Protein 4GWQ (pdb70)

InterPro domains:
  IPR019404 Mediator complex, subunit Med11 [PF10280] (7-108)

Structure (mmCIF, N/CA/C/O backbone):
data_4GWQ
#
_entry.id   4GWQ
#
_cell.length_a   142.449
_cell.length_b   142.449
_cell.length_c   305.641
_cell.angle_alpha   90.00
_cell.angle_beta   90.00
_cell.angle_gamma   120.00
#
_symmetry.space_group_name_H-M   'P 32 2 1'
#
loop_
_entity.id
_entity.type
_entity.pdbx_description
1 polymer 'Mediator of RNA polymerase II transcription subunit 11'
2 polymer 'Mediator of RNA polymerase II transcription subunit 17'
3 polymer 'Mediator of RNA polymerase II transcription subunit 8'
4 polymer 'Mediator of RNA polymerase II transcription subunit 22'
5 polymer 'Mediator of RNA polymerase II transcription subunit 18'
6 polymer 'Mediator of RNA polymerase II transcription subunit 20'
7 polymer 'Mediator of RNA polymerase II transcription subunit 6'
8 polymer 'DNA-directed RNA polymerase II subunit RPB1'
#
loop_
_atom_site.group_PDB
_atom_site.id
_atom_site.type_symbol
_atom_site.label_atom_id
_atom_site.label_alt_id
_atom_site.label_comp_id
_atom_site.label_asym_id
_atom_site.label_entity_id
_atom_site.label_seq_id
_atom_site.pdbx_PDB_ins_code
_atom_site.Cartn_x
_atom_site.Cartn_y
_atom_site.Cartn_z
_atom_site.occupancy
_atom_site.B_iso_or_equiv
_atom_site.auth_seq_id
_atom_site.auth_comp_id
_atom_site.auth_asym_id
_atom_site.auth_atom_id
_atom_site.pdbx_PDB_model_num
ATOM 1 N N . PRO A 1 4 ? -23.629 20.628 62.948 1.00 177.73 4 PRO A N 1
ATOM 2 C CA . PRO A 1 4 ? -24.982 20.971 63.390 1.00 178.99 4 PRO A CA 1
ATOM 3 C C . PRO A 1 4 ? -25.953 19.770 63.368 1.00 197.59 4 PRO A C 1
ATOM 4 O O . PRO A 1 4 ? -25.717 18.806 62.620 1.00 244.06 4 PRO A O 1
ATOM 6 N N . TYR A 1 5 ? -27.042 19.841 64.141 1.00 189.10 5 TYR A N 1
ATOM 7 C CA . TYR A 1 5 ? -28.037 18.742 64.228 1.00 220.83 5 TYR A CA 1
ATOM 8 C C . TYR A 1 5 ? -29.093 18.627 63.073 1.00 237.87 5 TYR A C 1
ATOM 9 O O . TYR A 1 5 ? -29.789 17.611 62.932 1.00 237.95 5 TYR A O 1
ATOM 11 N N . ILE A 1 6 ? -29.203 19.672 62.265 1.00 218.78 6 ILE A N 1
ATOM 12 C CA . ILE A 1 6 ? -30.102 19.661 61.114 1.00 172.81 6 ILE A CA 1
ATOM 13 C C . ILE A 1 6 ? -29.561 18.791 59.974 1.00 182.89 6 ILE A C 1
ATOM 14 O O . ILE A 1 6 ? -30.326 18.350 59.112 1.00 175.55 6 ILE A O 1
ATOM 16 N N . GLN A 1 7 ? -28.240 18.552 59.971 1.00 216.58 7 GLN A N 1
ATOM 17 C CA . GLN A 1 7 ? -27.572 17.680 58.980 1.00 207.34 7 GLN A CA 1
ATOM 18 C C . GLN A 1 7 ? -28.248 16.313 58.909 1.00 224.46 7 GLN A C 1
ATOM 19 O O . GLN A 1 7 ? -28.118 15.596 57.907 1.00 208.79 7 GLN A O 1
ATOM 21 N N . GLU A 1 8 ? -28.964 15.976 59.989 1.00 241.08 8 GLU A N 1
ATOM 22 C CA . GLU A 1 8 ? -29.891 14.848 60.031 1.00 245.11 8 GLU A CA 1
ATOM 23 C C . GLU A 1 8 ? -31.070 15.059 59.060 1.00 242.94 8 GLU A C 1
ATOM 24 O O . GLU A 1 8 ? -31.289 14.231 58.170 1.00 255.70 8 GLU A O 1
ATOM 26 N N . ARG A 1 9 ? -31.809 16.162 59.219 1.00 218.62 9 ARG A N 1
ATOM 27 C CA . ARG A 1 9 ? -32.933 16.488 58.323 1.00 201.52 9 ARG A CA 1
ATOM 28 C C . ARG A 1 9 ? -32.482 16.621 56.864 1.00 200.46 9 ARG A C 1
ATOM 29 O O . ARG A 1 9 ? -33.241 16.299 55.949 1.00 204.92 9 ARG A O 1
ATOM 31 N N . LEU A 1 10 ? -31.245 17.086 56.670 1.00 210.02 10 LEU A N 1
ATOM 32 C CA . LEU A 1 10 ? -30.600 17.186 55.346 1.00 203.35 10 LEU A CA 1
ATOM 33 C C . LEU A 1 10 ? -30.377 15.832 54.667 1.00 190.25 10 LEU A C 1
ATOM 34 O O . LEU A 1 10 ? -30.548 15.686 53.445 1.00 172.73 10 LEU A O 1
ATOM 36 N N . LYS A 1 11 ? -29.975 14.857 55.476 1.00 193.46 11 LYS A N 1
ATOM 37 C CA . LYS A 1 11 ? -29.776 13.486 55.024 1.00 210.88 11 LYS A CA 1
ATOM 38 C C . LYS A 1 11 ? -31.112 12.735 54.782 1.00 233.12 11 LYS A C 1
ATOM 39 O O . LYS A 1 11 ? -31.169 11.785 53.989 1.00 230.49 11 LYS A O 1
ATOM 41 N N . SER A 1 12 ? -32.171 13.172 55.468 1.00 246.65 12 SER A N 1
ATOM 42 C CA . SER A 1 12 ? -33.524 12.624 55.281 1.00 223.15 12 SER A CA 1
ATOM 43 C C . SER A 1 12 ? -34.080 13.020 53.922 1.00 190.49 12 SER A C 1
ATOM 44 O O . SER A 1 12 ? -34.792 12.255 53.290 1.00 164.00 12 SER A O 1
ATOM 46 N N . LEU A 1 13 ? -33.746 14.231 53.491 1.00 191.98 13 LEU A N 1
ATOM 47 C CA . LEU A 1 13 ? -34.090 14.713 52.167 1.00 209.95 13 LEU A CA 1
ATOM 48 C C . LEU A 1 13 ? -33.185 14.102 51.073 1.00 235.71 13 LEU A C 1
ATOM 49 O O . LEU A 1 13 ? -33.690 13.733 50.011 1.00 269.22 13 LEU A O 1
ATOM 51 N N . ASN A 1 14 ? -31.872 13.987 51.320 1.00 231.94 14 ASN A N 1
ATOM 52 C CA . ASN A 1 14 ? -30.941 13.370 50.334 1.00 208.17 14 ASN A CA 1
ATOM 53 C C . ASN A 1 14 ? -31.262 11.894 50.073 1.00 217.73 14 ASN A C 1
ATOM 54 O O . ASN A 1 14 ? -30.985 11.370 48.991 1.00 200.96 14 ASN A O 1
ATOM 56 N N . ASP A 1 15 ? -31.839 11.247 51.089 1.00 235.61 15 ASP A N 1
ATOM 57 C CA . ASP A 1 15 ? -32.395 9.895 50.991 1.00 230.50 15 ASP A CA 1
ATOM 58 C C . ASP A 1 15 ? -33.735 9.878 50.238 1.00 227.31 15 ASP A C 1
ATOM 59 O O . ASP A 1 15 ? -34.011 8.936 49.496 1.00 211.57 15 ASP A O 1
ATOM 61 N N . ILE A 1 16 ? -34.567 10.908 50.432 1.00 221.65 16 ILE A N 1
ATOM 62 C CA . ILE A 1 16 ? -35.808 11.081 49.646 1.00 198.44 16 ILE A CA 1
ATOM 63 C C . ILE A 1 16 ? -35.426 11.254 48.185 1.00 210.33 16 ILE A C 1
ATOM 64 O O . ILE A 1 16 ? -36.165 10.839 47.294 1.00 226.56 16 ILE A O 1
ATOM 66 N N . GLU A 1 17 ? -34.253 11.855 47.956 1.00 240.05 17 GLU A N 1
ATOM 67 C CA . GLU A 1 17 ? -33.647 11.980 46.622 1.00 265.22 17 GLU A CA 1
ATOM 68 C C . GLU A 1 17 ? -33.328 10.613 46.010 1.00 255.22 17 GLU A C 1
ATOM 69 O O . GLU A 1 17 ? -33.588 10.394 44.831 1.00 210.58 17 GLU A O 1
ATOM 71 N N . THR A 1 18 ? -32.769 9.705 46.813 1.00 250.76 18 THR A N 1
ATOM 72 C CA . THR A 1 18 ? -32.535 8.321 46.388 1.00 228.33 18 THR A CA 1
ATOM 73 C C . THR A 1 18 ? -33.853 7.586 46.127 1.00 216.96 18 THR A C 1
ATOM 74 O O . THR A 1 18 ? -33.919 6.716 45.254 1.00 198.63 18 THR A O 1
ATOM 76 N N . GLN A 1 19 ? -34.895 7.951 46.879 1.00 237.81 19 GLN A N 1
ATOM 77 C CA . GLN A 1 19 ? -36.257 7.443 46.662 1.00 246.28 19 GLN A CA 1
ATOM 78 C C . GLN A 1 19 ? -36.802 7.838 45.274 1.00 237.78 19 GLN A C 1
ATOM 79 O O . GLN A 1 19 ? -37.413 7.015 44.588 1.00 266.25 19 GLN A O 1
ATOM 81 N N . LEU A 1 20 ? -36.564 9.087 44.865 1.00 194.65 20 LEU A N 1
ATOM 82 C CA . LEU A 1 20 ? -36.962 9.565 43.542 1.00 150.70 20 LEU A CA 1
ATOM 83 C C . LEU A 1 20 ? -36.208 8.837 42.408 1.00 147.49 20 LEU A C 1
ATOM 84 O O . LEU A 1 20 ? -36.805 8.535 41.368 1.00 144.09 20 LEU A O 1
ATOM 86 N N . CYS A 1 21 ? -34.920 8.541 42.628 1.00 149.92 21 CYS A N 1
ATOM 87 C CA . CYS A 1 21 ? -34.066 7.781 41.669 1.00 165.75 21 CYS A CA 1
ATOM 88 C C . CYS A 1 21 ? -34.471 6.315 41.563 1.00 165.13 21 CYS A C 1
ATOM 89 O O . CYS A 1 21 ? -34.015 5.578 40.660 1.00 139.22 21 CYS A O 1
ATOM 91 N N . SER A 1 22 ? -35.296 5.922 42.538 1.00 178.42 22 SER A N 1
ATOM 92 C CA . SER A 1 22 ? -35.986 4.638 42.580 1.00 191.43 22 SER A CA 1
ATOM 93 C C . SER A 1 22 ? -37.297 4.704 41.816 1.00 198.50 22 SER A C 1
ATOM 94 O O . SER A 1 22 ? -37.689 3.707 41.205 1.00 244.77 22 SER A O 1
ATOM 96 N N . MET A 1 23 ? -37.979 5.857 41.853 1.00 192.97 23 MET A N 1
ATOM 97 C CA . MET A 1 23 ? -39.230 6.042 41.089 1.00 180.53 23 MET A CA 1
ATOM 98 C C . MET A 1 23 ? -38.927 5.739 39.631 1.00 176.71 23 MET A C 1
ATOM 99 O O . MET A 1 23 ? -39.718 5.054 38.943 1.00 156.20 23 MET A O 1
ATOM 101 N N . LEU A 1 24 ? -37.751 6.233 39.208 1.00 178.47 24 LEU A N 1
ATOM 102 C CA . LEU A 1 24 ? -37.176 6.014 37.885 1.00 171.78 24 LEU A CA 1
ATOM 103 C C . LEU A 1 24 ? -36.763 4.564 37.702 1.00 187.34 24 LEU A C 1
ATOM 104 O O . LEU A 1 24 ? -37.310 3.865 36.834 1.00 176.46 24 LEU A O 1
ATOM 106 N N . GLN A 1 25 ? -35.812 4.110 38.525 1.00 218.74 25 GLN A N 1
ATOM 107 C CA . GLN A 1 25 ? -35.322 2.730 38.452 1.00 233.90 25 GLN A CA 1
ATOM 108 C C . GLN A 1 25 ? -36.464 1.691 38.383 1.00 245.98 25 GLN A C 1
ATOM 109 O O . GLN A 1 25 ? -36.401 0.759 37.576 1.00 239.06 25 GLN A O 1
ATOM 111 N N . GLU A 1 26 ? -37.506 1.871 39.203 1.00 260.55 26 GLU A N 1
ATOM 112 C CA . GLU A 1 26 ? -38.640 0.933 39.259 1.00 242.59 26 GLU A CA 1
ATOM 113 C C . GLU A 1 26 ? -39.535 1.010 38.026 1.00 212.61 26 GLU A C 1
ATOM 114 O O . GLU A 1 26 ? -39.837 -0.024 37.422 1.00 251.47 26 GLU A O 1
ATOM 116 N N . ALA A 1 27 ? -39.959 2.213 37.644 1.00 158.54 27 ALA A N 1
ATOM 117 C CA . ALA A 1 27 ? -40.856 2.328 36.501 1.00 162.76 27 ALA A CA 1
ATOM 118 C C . ALA A 1 27 ? -40.168 1.905 35.181 1.00 162.49 27 ALA A C 1
ATOM 119 O O . ALA A 1 27 ? -40.824 1.680 34.152 1.00 171.78 27 ALA A O 1
ATOM 121 N N . SER A 1 28 ? -38.845 1.773 35.235 1.00 156.70 28 SER A N 1
ATOM 122 C CA . SER A 1 28 ? -38.047 1.343 34.084 1.00 177.87 28 SER A CA 1
ATOM 123 C C . SER A 1 28 ? -38.304 -0.120 33.770 1.00 196.21 28 SER A C 1
ATOM 124 O O . SER A 1 28 ? -38.360 -0.520 32.599 1.00 186.81 28 SER A O 1
ATOM 126 N N . GLN A 1 29 ? -38.434 -0.907 34.839 1.00 244.52 29 GLN A N 1
ATOM 127 C CA . GLN A 1 29 ? -38.886 -2.297 34.765 1.00 264.19 29 GLN A CA 1
ATOM 128 C C . GLN A 1 29 ? -40.316 -2.339 34.244 1.00 238.50 29 GLN A C 1
ATOM 129 O O . GLN A 1 29 ? -40.630 -3.148 33.365 1.00 253.47 29 GLN A O 1
ATOM 131 N N . VAL A 1 30 ? -41.170 -1.456 34.770 1.00 197.10 30 VAL A N 1
ATOM 132 C CA . VAL A 1 30 ? -42.561 -1.363 34.317 1.00 182.89 30 VAL A CA 1
ATOM 133 C C . VAL A 1 30 ? -42.630 -1.211 32.792 1.00 176.77 30 VAL A C 1
ATOM 134 O O . VAL A 1 30 ? -43.467 -1.840 32.136 1.00 167.94 30 VAL A O 1
ATOM 136 N N . THR A 1 31 ? -41.728 -0.389 32.250 1.00 170.32 31 THR A N 1
ATOM 137 C CA . THR A 1 31 ? -41.532 -0.244 30.809 1.00 163.83 31 THR A CA 1
ATOM 138 C C . THR A 1 31 ? -41.220 -1.581 30.085 1.00 183.19 31 THR A C 1
ATOM 139 O O . THR A 1 31 ? -41.981 -2.012 29.216 1.00 187.91 31 THR A O 1
ATOM 141 N N . PHE A 1 32 ? -40.121 -2.242 30.455 1.00 209.23 32 PHE A N 1
ATOM 142 C CA . PHE A 1 32 ? -39.699 -3.505 29.805 1.00 208.05 32 PHE A CA 1
ATOM 143 C C . PHE A 1 32 ? -40.603 -4.711 30.088 1.00 200.18 32 PHE A C 1
ATOM 144 O O . PHE A 1 32 ? -40.711 -5.609 29.249 1.00 179.73 32 PHE A O 1
ATOM 146 N N . ILE A 1 33 ? -41.233 -4.717 31.268 1.00 194.36 33 ILE A N 1
ATOM 147 C CA . ILE A 1 33 ? -42.146 -5.783 31.688 1.00 183.11 33 ILE A CA 1
ATOM 148 C C . ILE A 1 33 ? -43.491 -5.715 30.978 1.00 212.06 33 ILE A C 1
ATOM 149 O O . ILE A 1 33 ? -44.051 -6.758 30.619 1.00 258.27 33 ILE A O 1
ATOM 151 N N . PHE A 1 34 ? -44.028 -4.507 30.785 1.00 215.51 34 PHE A N 1
ATOM 152 C CA . PHE A 1 34 ? -45.242 -4.352 29.968 1.00 212.28 34 PHE A CA 1
ATOM 153 C C . PHE A 1 34 ? -44.927 -4.667 28.501 1.00 196.09 34 PHE A C 1
ATOM 154 O O . PHE A 1 34 ? -45.835 -4.952 27.710 1.00 159.28 34 PHE A O 1
ATOM 156 N N . GLY A 1 35 ? -43.630 -4.607 28.170 1.00 190.99 35 GLY A N 1
ATOM 157 C CA . GLY A 1 35 ? -43.073 -5.095 26.908 1.00 182.98 35 GLY A CA 1
ATOM 158 C C . GLY A 1 35 ? -43.349 -6.573 26.675 1.00 186.56 35 GLY A C 1
ATOM 159 O O . GLY A 1 35 ? -43.854 -6.962 25.628 1.00 190.08 35 GLY A O 1
ATOM 160 N N . GLU A 1 36 ? -43.027 -7.409 27.651 1.00 193.47 36 GLU A N 1
ATOM 161 C CA . GLU A 1 36 ? -43.376 -8.830 27.568 1.00 201.42 36 GLU A CA 1
ATOM 162 C C . GLU A 1 36 ? -44.901 -9.076 27.538 1.00 221.89 36 GLU A C 1
ATOM 163 O O . GLU A 1 36 ? -45.376 -9.989 26.841 1.00 243.62 36 GLU A O 1
ATOM 165 N N . LEU A 1 37 ? -45.654 -8.249 28.271 1.00 233.90 37 LEU A N 1
ATOM 166 C CA . LEU A 1 37 ? -47.090 -8.473 28.528 1.00 235.33 37 LEU A CA 1
ATOM 167 C C . LEU A 1 37 ? -48.024 -8.336 27.306 1.00 238.23 37 LEU A C 1
ATOM 168 O O . LEU A 1 37 ? -48.899 -9.187 27.076 1.00 207.97 37 LEU A O 1
ATOM 170 N N . LYS A 1 38 ? -47.846 -7.260 26.540 1.00 265.85 38 LYS A N 1
ATOM 171 C CA . LYS A 1 38 ? -48.615 -7.049 25.307 1.00 292.45 38 LYS A CA 1
ATOM 172 C C . LYS A 1 38 ? -48.086 -7.922 24.163 1.00 273.52 38 LYS A C 1
ATOM 173 O O . LYS A 1 38 ? -48.706 -8.010 23.092 1.00 292.04 38 LYS A O 1
ATOM 175 N N . ARG A 1 39 ? -46.940 -8.560 24.408 1.00 225.77 39 ARG A N 1
ATOM 176 C CA . ARG A 1 39 ? -46.355 -9.531 23.489 1.00 228.56 39 ARG A CA 1
ATOM 177 C C . ARG A 1 39 ? -47.056 -10.887 23.600 1.00 231.60 39 ARG A C 1
ATOM 178 O O . ARG A 1 39 ? -46.617 -11.884 23.008 1.00 233.04 39 ARG A O 1
ATOM 180 N N . GLY A 1 40 ? -48.147 -10.911 24.366 1.00 235.40 40 GLY A N 1
ATOM 181 C CA . GLY A 1 40 ? -49.024 -12.077 24.445 1.00 261.73 40 GLY A CA 1
ATOM 182 C C . GLY A 1 40 ? -48.578 -13.143 25.422 1.00 268.92 40 GLY A C 1
ATOM 183 O O . GLY A 1 40 ? -49.397 -13.952 25.878 1.00 277.95 40 GLY A O 1
ATOM 184 N N . ASN A 1 41 ? -47.281 -13.142 25.736 1.00 272.72 41 ASN A N 1
ATOM 185 C CA . ASN A 1 41 ? -46.689 -14.075 26.694 1.00 261.26 41 ASN A CA 1
ATOM 186 C C . ASN A 1 41 ? -47.035 -13.666 28.124 1.00 260.44 41 ASN A C 1
ATOM 187 O O . ASN A 1 41 ? -46.253 -12.968 28.788 1.00 276.60 41 ASN A O 1
ATOM 189 N N . GLU A 1 42 ? -48.218 -14.094 28.576 1.00 239.95 42 GLU A N 1
ATOM 190 C CA . GLU A 1 42 ? -48.759 -13.761 29.905 1.00 227.88 42 GLU A CA 1
ATOM 191 C C . GLU A 1 42 ? -47.842 -14.186 31.063 1.00 244.04 42 GLU A C 1
ATOM 192 O O . GLU A 1 42 ? -48.228 -14.088 32.232 1.00 249.27 42 GLU A O 1
ATOM 194 N N . SER A 1 43 ? -46.629 -14.620 30.705 1.00 250.22 43 SER A N 1
ATOM 195 C CA . SER A 1 43 ? -45.629 -15.210 31.605 1.00 258.85 43 SER A CA 1
ATOM 196 C C . SER A 1 43 ? -45.534 -14.587 33.002 1.00 301.70 43 SER A C 1
ATOM 197 O O . SER A 1 43 ? -45.739 -15.287 33.997 1.00 369.23 43 SER A O 1
ATOM 199 N N . VAL A 1 44 ? -45.240 -13.289 33.084 1.00 296.62 44 VAL A N 1
ATOM 200 C CA . VAL A 1 44 ? -44.968 -12.656 34.387 1.00 265.38 44 VAL A CA 1
ATOM 201 C C . VAL A 1 44 ? -46.035 -11.672 34.859 1.00 235.11 44 VAL A C 1
ATOM 202 O O . VAL A 1 44 ? -45.720 -10.780 35.634 1.00 229.32 44 VAL A O 1
ATOM 204 N N . LYS A 1 45 ? -47.281 -11.852 34.409 1.00 213.73 45 LYS A N 1
ATOM 205 C CA . LYS A 1 45 ? -48.380 -10.897 34.659 1.00 224.99 45 LYS A CA 1
ATOM 206 C C . LYS A 1 45 ? -48.553 -10.446 36.120 1.00 260.71 45 LYS A C 1
ATOM 207 O O . LYS A 1 45 ? -48.889 -9.287 36.383 1.00 267.31 45 LYS A O 1
ATOM 209 N N . PRO A 1 46 ? -48.329 -11.367 37.069 1.00 296.90 46 PRO A N 1
ATOM 210 C CA . PRO A 1 46 ? -48.304 -11.113 38.508 1.00 318.74 46 PRO A CA 1
ATOM 211 C C . PRO A 1 46 ? -47.083 -10.270 38.908 1.00 329.32 46 PRO A C 1
ATOM 212 O O . PRO A 1 46 ? -47.202 -9.342 39.722 1.00 307.46 46 PRO A O 1
ATOM 214 N N . GLN A 1 47 ? -45.926 -10.605 38.329 1.00 328.14 47 GLN A N 1
ATOM 215 C CA . GLN A 1 47 ? -44.677 -9.864 38.542 1.00 316.81 47 GLN A CA 1
ATOM 216 C C . GLN A 1 47 ? -44.749 -8.457 37.925 1.00 308.25 47 GLN A C 1
ATOM 217 O O . GLN A 1 47 ? -44.187 -7.488 38.482 1.00 326.86 47 GLN A O 1
ATOM 219 N N . PHE A 1 48 ? -45.441 -8.357 36.784 1.00 292.76 48 PHE A N 1
ATOM 220 C CA . PHE A 1 48 ? -45.734 -7.071 36.140 1.00 272.92 48 PHE A CA 1
ATOM 221 C C . PHE A 1 48 ? -46.500 -6.182 37.102 1.00 252.35 48 PHE A C 1
ATOM 222 O O . PHE A 1 48 ? -46.095 -5.044 37.343 1.00 300.76 48 PHE A O 1
ATOM 224 N N . GLU A 1 49 ? -47.576 -6.718 37.678 1.00 215.54 49 GLU A N 1
ATOM 225 C CA . GLU A 1 49 ? -48.379 -6.008 38.669 1.00 215.68 49 GLU A CA 1
ATOM 226 C C . GLU A 1 49 ? -47.564 -5.551 39.892 1.00 207.51 49 GLU A C 1
ATOM 227 O O . GLU A 1 49 ? -47.805 -4.470 40.452 1.00 201.46 49 GLU A O 1
ATOM 229 N N . ASN A 1 50 ? -46.601 -6.375 40.291 1.00 200.62 50 ASN A N 1
ATOM 230 C CA . ASN A 1 50 ? -45.789 -6.102 41.470 1.00 224.15 50 ASN A CA 1
ATOM 231 C C . ASN A 1 50 ? -44.888 -4.873 41.319 1.00 230.03 50 ASN A C 1
ATOM 232 O O . ASN A 1 50 ? -45.067 -3.884 42.049 1.00 229.79 50 ASN A O 1
ATOM 234 N N . HIS A 1 51 ? -43.942 -4.921 40.373 1.00 245.73 51 HIS A N 1
ATOM 235 C CA . HIS A 1 51 ? -43.013 -3.789 40.158 1.00 228.93 51 HIS A CA 1
ATOM 236 C C . HIS A 1 51 ? -43.775 -2.541 39.730 1.00 226.04 51 HIS A C 1
ATOM 237 O O . HIS A 1 51 ? -43.270 -1.423 39.873 1.00 244.45 51 HIS A O 1
ATOM 239 N N . VAL A 1 52 ? -45.014 -2.726 39.263 1.00 196.75 52 VAL A N 1
ATOM 240 C CA . VAL A 1 52 ? -45.877 -1.628 38.808 1.00 163.83 52 VAL A CA 1
ATOM 241 C C . VAL A 1 52 ? -46.517 -0.861 39.944 1.00 170.20 52 VAL A C 1
ATOM 242 O O . VAL A 1 52 ? -46.386 0.355 40.004 1.00 202.33 52 VAL A O 1
ATOM 244 N N . LYS A 1 53 ? -47.221 -1.544 40.841 1.00 175.00 53 LYS A N 1
ATOM 245 C CA . LYS A 1 53 ? -47.701 -0.871 42.045 1.00 217.17 53 LYS A CA 1
ATOM 246 C C . LYS A 1 53 ? -46.500 -0.302 42.835 1.00 253.94 53 LYS A C 1
ATOM 247 O O . LYS A 1 53 ? -46.664 0.637 43.619 1.00 266.45 53 LYS A O 1
ATOM 249 N N . GLN A 1 54 ? -45.304 -0.862 42.584 1.00 274.53 54 GLN A N 1
ATOM 250 C CA . GLN A 1 54 ? -44.032 -0.432 43.210 1.00 259.97 54 GLN A CA 1
ATOM 251 C C . GLN A 1 54 ? -43.505 0.921 42.725 1.00 239.07 54 GLN A C 1
ATOM 252 O O . GLN A 1 54 ? -43.002 1.697 43.529 1.00 249.98 54 GLN A O 1
ATOM 254 N N . PHE A 1 55 ? -43.599 1.198 41.426 1.00 221.63 55 PHE A N 1
ATOM 255 C CA . PHE A 1 55 ? -43.286 2.540 40.907 1.00 218.04 55 PHE A CA 1
ATOM 256 C C . PHE A 1 55 ? -44.242 3.582 41.487 1.00 235.84 55 PHE A C 1
ATOM 257 O O . PHE A 1 55 ? -43.804 4.685 41.845 1.00 281.22 55 PHE A O 1
ATOM 259 N N . TYR A 1 56 ? -45.531 3.226 41.592 1.00 224.94 56 TYR A N 1
ATOM 260 C CA . TYR A 1 56 ? -46.551 4.081 42.224 1.00 202.87 56 TYR A CA 1
ATOM 261 C C . TYR A 1 56 ? -46.191 4.308 43.702 1.00 201.34 56 TYR A C 1
ATOM 262 O O . TYR A 1 56 ? -46.210 5.442 44.201 1.00 183.01 56 TYR A O 1
ATOM 264 N N . GLU A 1 57 ? -45.825 3.223 44.377 1.00 210.60 57 GLU A N 1
ATOM 265 C CA . GLU A 1 57 ? -45.430 3.270 45.785 1.00 239.24 57 GLU A CA 1
ATOM 266 C C . GLU A 1 57 ? -44.205 4.150 46.061 1.00 225.91 57 GLU A C 1
ATOM 267 O O . GLU A 1 57 ? -44.195 4.913 47.023 1.00 240.70 57 GLU A O 1
ATOM 269 N N . ARG A 1 58 ? -43.175 4.044 45.231 1.00 216.01 58 ARG A N 1
ATOM 270 C CA . ARG A 1 58 ? -41.935 4.785 45.475 1.00 209.01 58 ARG A CA 1
ATOM 271 C C . ARG A 1 58 ? -42.184 6.288 45.361 1.00 210.61 58 ARG A C 1
ATOM 272 O O . ARG A 1 58 ? -41.754 7.050 46.228 1.00 213.67 58 ARG A O 1
ATOM 274 N N . LEU A 1 59 ? -42.902 6.699 44.312 1.00 206.79 59 LEU A N 1
ATOM 275 C CA . LEU A 1 59 ? -43.162 8.118 44.065 1.00 189.43 59 LEU A CA 1
ATOM 276 C C . LEU A 1 59 ? -44.164 8.714 45.052 1.00 188.05 59 LEU A C 1
ATOM 277 O O . LEU A 1 59 ? -44.059 9.895 45.379 1.00 179.21 59 LEU A O 1
ATOM 279 N N . ASP A 1 60 ? -45.111 7.910 45.535 1.00 191.76 60 ASP A N 1
ATOM 280 C CA . ASP A 1 60 ? -46.052 8.372 46.572 1.00 234.13 60 ASP A CA 1
ATOM 281 C C . ASP A 1 60 ? -45.347 8.587 47.926 1.00 262.99 60 ASP A C 1
ATOM 282 O O . ASP A 1 60 ? -45.715 9.490 48.691 1.00 268.31 60 ASP A O 1
ATOM 284 N N . LYS A 1 61 ? -44.341 7.752 48.201 1.00 272.44 61 LYS A N 1
ATOM 285 C CA . LYS A 1 61 ? -43.507 7.847 49.412 1.00 252.45 61 LYS A CA 1
ATOM 286 C C . LYS A 1 61 ? -42.562 9.033 49.313 1.00 236.14 61 LYS A C 1
ATOM 287 O O . LYS A 1 61 ? -42.415 9.798 50.263 1.00 220.95 61 LYS A O 1
ATOM 289 N N . SER A 1 62 ? -41.931 9.180 48.150 1.00 225.15 62 SER A N 1
ATOM 290 C CA . SER A 1 62 ? -41.158 10.369 47.840 1.00 207.72 62 SER A CA 1
ATOM 291 C C . SER A 1 62 ? -42.050 11.616 47.920 1.00 191.47 62 SER A C 1
ATOM 292 O O . SER A 1 62 ? -41.637 12.626 48.503 1.00 196.88 62 SER A O 1
ATOM 294 N N . THR A 1 63 ? -43.266 11.529 47.365 1.00 179.82 63 THR A N 1
ATOM 295 C CA . THR A 1 63 ? -44.222 12.653 47.315 1.00 195.38 63 THR A CA 1
ATOM 296 C C . THR A 1 63 ? -44.645 13.136 48.696 1.00 217.06 63 THR A C 1
ATOM 297 O O . THR A 1 63 ? -44.674 14.341 48.960 1.00 250.60 63 THR A O 1
ATOM 299 N N . THR A 1 64 ? -44.986 12.197 49.569 1.00 212.20 64 THR A N 1
ATOM 300 C CA . THR A 1 64 ? -45.222 12.523 50.957 1.00 214.47 64 THR A CA 1
ATOM 301 C C . THR A 1 64 ? -43.929 13.064 51.620 1.00 241.07 64 THR A C 1
ATOM 302 O O . THR A 1 64 ? -43.981 14.112 52.258 1.00 251.76 64 THR A O 1
ATOM 304 N N . GLN A 1 65 ? -42.786 12.387 51.407 1.00 252.10 65 GLN A N 1
ATOM 305 C CA . GLN A 1 65 ? -41.476 12.703 52.059 1.00 243.31 65 GLN A CA 1
ATOM 306 C C . GLN A 1 65 ? -40.851 14.077 51.749 1.00 225.08 65 GLN A C 1
ATOM 307 O O . GLN A 1 65 ? -40.388 14.775 52.657 1.00 234.29 65 GLN A O 1
ATOM 309 N N . LEU A 1 66 ? -40.808 14.453 50.476 1.00 193.32 66 LEU A N 1
ATOM 310 C CA . LEU A 1 66 ? -40.382 15.805 50.138 1.00 177.27 66 LEU A CA 1
ATOM 311 C C . LEU A 1 66 ? -41.476 16.862 50.440 1.00 185.69 66 LEU A C 1
ATOM 312 O O . LEU A 1 66 ? -41.149 17.948 50.915 1.00 194.75 66 LEU A O 1
ATOM 314 N N . ARG A 1 67 ? -42.753 16.544 50.188 1.00 191.57 67 ARG A N 1
ATOM 315 C CA . ARG A 1 67 ? -43.883 17.431 50.574 1.00 188.19 67 ARG A CA 1
ATOM 316 C C . ARG A 1 67 ? -43.876 17.705 52.077 1.00 192.70 67 ARG A C 1
ATOM 317 O O . ARG A 1 67 ? -44.046 18.847 52.535 1.00 200.46 67 ARG A O 1
ATOM 319 N N . LYS A 1 68 ? -43.665 16.635 52.832 1.00 211.22 68 LYS A N 1
ATOM 320 C CA . LYS A 1 68 ? -43.468 16.717 54.271 1.00 233.08 68 LYS A CA 1
ATOM 321 C C . LYS A 1 68 ? -42.234 17.555 54.629 1.00 224.87 68 LYS A C 1
ATOM 322 O O . LYS A 1 68 ? -42.285 18.383 55.545 1.00 208.19 68 LYS A O 1
ATOM 324 N N . GLU A 1 69 ? -41.132 17.339 53.907 1.00 205.58 69 GLU A N 1
ATOM 325 C CA . GLU A 1 69 ? -39.895 18.067 54.166 1.00 179.98 69 GLU A CA 1
ATOM 326 C C . GLU A 1 69 ? -40.120 19.562 53.956 1.00 187.95 69 GLU A C 1
ATOM 327 O O . GLU A 1 69 ? -39.640 20.358 54.752 1.00 177.40 69 GLU A O 1
ATOM 329 N N . ILE A 1 70 ? -40.873 19.928 52.910 1.00 209.42 70 ILE A N 1
ATOM 330 C CA . ILE A 1 70 ? -41.225 21.336 52.630 1.00 203.76 70 ILE A CA 1
ATOM 331 C C . ILE A 1 70 ? -42.075 21.942 53.736 1.00 235.13 70 ILE A C 1
ATOM 332 O O . ILE A 1 70 ? -41.852 23.092 54.136 1.00 271.08 70 ILE A O 1
ATOM 334 N N . GLN A 1 71 ? -43.039 21.163 54.231 1.00 258.68 71 GLN A N 1
ATOM 335 C CA . GLN A 1 71 ? -43.830 21.556 55.398 1.00 263.60 71 GLN A CA 1
ATOM 336 C C . GLN A 1 71 ? -42.911 21.828 56.608 1.00 234.34 71 GLN A C 1
ATOM 337 O O . GLN A 1 71 ? -43.076 22.825 57.327 1.00 230.27 71 GLN A O 1
ATOM 339 N N . LEU A 1 72 ? -41.935 20.940 56.798 1.00 185.66 72 LEU A N 1
ATOM 340 C CA . LEU A 1 72 ? -40.954 21.067 57.864 1.00 198.94 72 LEU A CA 1
ATOM 341 C C . LEU A 1 72 ? -40.097 22.321 57.723 1.00 216.73 72 LEU A C 1
ATOM 342 O O . LEU A 1 72 ? -39.841 23.017 58.707 1.00 258.60 72 LEU A O 1
ATOM 344 N N . LEU A 1 73 ? -39.648 22.607 56.503 1.00 225.78 73 LEU A N 1
ATOM 345 C CA . LEU A 1 73 ? -38.824 23.795 56.254 1.00 217.24 73 LEU A CA 1
ATOM 346 C C . LEU A 1 73 ? -39.618 25.057 56.561 1.00 209.77 73 LEU A C 1
ATOM 347 O O . LEU A 1 73 ? -39.074 26.002 57.120 1.00 224.31 73 LEU A O 1
ATOM 349 N N . ASP A 1 74 ? -40.907 25.053 56.213 1.00 228.06 74 ASP A N 1
ATOM 350 C CA . ASP A 1 74 ? -41.810 26.160 56.536 1.00 232.56 74 ASP A CA 1
ATOM 351 C C . ASP A 1 74 ? -41.936 26.287 58.044 1.00 236.44 74 ASP A C 1
ATOM 352 O O . ASP A 1 74 ? -41.938 27.395 58.577 1.00 243.33 74 ASP A O 1
ATOM 354 N N . GLU A 1 75 ? -42.026 25.141 58.718 1.00 244.25 75 GLU A N 1
ATOM 355 C CA . GLU A 1 75 ? -42.049 25.079 60.180 1.00 284.63 75 GLU A CA 1
ATOM 356 C C . GLU A 1 75 ? -40.732 25.569 60.796 1.00 301.63 75 GLU A C 1
ATOM 357 O O . GLU A 1 75 ? -40.741 26.303 61.790 1.00 310.69 75 GLU A O 1
ATOM 359 N N . ASN A 1 76 ? -39.609 25.167 60.198 1.00 300.85 76 ASN A N 1
ATOM 360 C CA . ASN A 1 76 ? -38.286 25.644 60.615 1.00 273.69 76 ASN A CA 1
ATOM 361 C C . ASN A 1 76 ? -38.181 27.152 60.430 1.00 270.70 76 ASN A C 1
ATOM 362 O O . ASN A 1 76 ? -37.640 27.851 61.286 1.00 227.14 76 ASN A O 1
ATOM 364 N N . VAL A 1 77 ? -38.719 27.637 59.309 1.00 329.31 77 VAL A N 1
ATOM 365 C CA . VAL A 1 77 ? -38.750 29.068 59.001 1.00 364.00 77 VAL A CA 1
ATOM 366 C C . VAL A 1 77 ? -39.594 29.825 60.022 1.00 348.96 77 VAL A C 1
ATOM 367 O O . VAL A 1 77 ? -39.214 30.915 60.461 1.00 340.92 77 VAL A O 1
ATOM 369 N N . GLY A 1 78 ? -40.735 29.238 60.390 1.00 329.72 78 GLY A N 1
ATOM 370 C CA . GLY A 1 78 ? -41.605 29.780 61.432 1.00 323.98 78 GLY A CA 1
ATOM 371 C C . GLY A 1 78 ? -40.863 29.847 62.747 1.00 346.13 78 GLY A C 1
ATOM 372 O O . GLY A 1 78 ? -40.935 30.857 63.454 1.00 385.81 78 GLY A O 1
ATOM 373 N N . THR A 1 79 ? -40.140 28.770 63.061 1.00 343.97 79 THR A N 1
ATOM 374 C CA . THR A 1 79 ? -39.243 28.730 64.211 1.00 325.80 79 THR A CA 1
ATOM 375 C C . THR A 1 79 ? -38.084 29.701 64.004 1.00 296.35 79 THR A C 1
ATOM 376 O O . THR A 1 79 ? -37.700 29.999 62.871 1.00 286.99 79 THR A O 1
ATOM 378 N N . ARG A 1 80 ? -37.542 30.216 65.100 1.00 257.32 80 ARG A N 1
ATOM 379 C CA . ARG A 1 80 ? -36.403 31.102 65.000 1.00 245.65 80 ARG A CA 1
ATOM 380 C C . ARG A 1 80 ? -35.099 30.294 64.956 1.00 254.06 80 ARG A C 1
ATOM 381 O O . ARG A 1 80 ? -34.017 30.877 64.854 1.00 297.57 80 ARG A O 1
ATOM 383 N N . LEU A 1 81 ? -35.213 28.962 65.013 1.00 222.55 81 LEU A N 1
ATOM 384 C CA . LEU A 1 81 ? -34.078 28.043 64.847 1.00 228.68 81 LEU A CA 1
ATOM 385 C C . LEU A 1 81 ? -33.352 28.251 63.508 1.00 281.36 81 LEU A C 1
ATOM 386 O O . LEU A 1 81 ? -32.149 28.517 63.502 1.00 336.80 81 LEU A O 1
ATOM 388 N N . LEU A 1 82 ? -34.070 28.134 62.386 1.00 285.63 82 LEU A N 1
ATOM 389 C CA . LEU A 1 82 ? -33.515 28.484 61.066 1.00 239.57 82 LEU A CA 1
ATOM 390 C C . LEU A 1 82 ? -33.522 29.998 60.904 1.00 228.90 82 LEU A C 1
ATOM 391 O O . LEU A 1 82 ? -34.347 30.679 61.514 1.00 235.81 82 LEU A O 1
ATOM 393 N N . PRO A 1 83 ? -32.593 30.533 60.095 1.00 223.03 83 PRO A N 1
ATOM 394 C CA . PRO A 1 83 ? -32.607 31.975 59.860 1.00 242.47 83 PRO A CA 1
ATOM 395 C C . PRO A 1 83 ? -33.931 32.399 59.232 1.00 270.60 83 PRO A C 1
ATOM 396 O O . PRO A 1 83 ? -34.524 31.622 58.467 1.00 298.31 83 PRO A O 1
ATOM 398 N N . ILE A 1 84 ? -34.389 33.613 59.551 1.00 254.87 84 ILE A N 1
ATOM 399 C CA . ILE A 1 84 ? -35.671 34.137 59.047 1.00 214.83 84 ILE A CA 1
ATOM 400 C C . ILE A 1 84 ? -35.765 34.062 57.540 1.00 185.64 84 ILE A C 1
ATOM 401 O O . ILE A 1 84 ? -34.756 33.876 56.868 1.00 206.78 84 ILE A O 1
ATOM 403 N N . ASN A 1 85 ? -36.969 34.203 57.005 1.00 155.51 85 ASN A N 1
ATOM 404 C CA . ASN A 1 85 ? -37.123 34.256 55.572 1.00 166.69 85 ASN A CA 1
ATOM 405 C C . ASN A 1 85 ? -36.139 35.289 54.951 1.00 171.95 85 ASN A C 1
ATOM 406 O O . ASN A 1 85 ? -36.165 36.457 55.339 1.00 154.84 85 ASN A O 1
ATOM 408 N N . VAL A 1 86 ? -35.241 34.804 54.067 1.00 175.06 86 VAL A N 1
ATOM 409 C CA . VAL A 1 86 ? -34.335 35.597 53.177 1.00 149.93 86 VAL A CA 1
ATOM 410 C C . VAL A 1 86 ? -32.990 34.922 52.747 1.00 144.51 86 VAL A C 1
ATOM 411 O O . VAL A 1 86 ? -32.911 33.699 52.525 1.00 124.00 86 VAL A O 1
ATOM 413 N N . ASN A 1 87 ? -31.943 35.745 52.640 1.00 154.82 87 ASN A N 1
ATOM 414 C CA . ASN A 1 87 ? -30.789 35.450 51.775 1.00 178.62 87 ASN A CA 1
ATOM 415 C C . ASN A 1 87 ? -29.395 35.275 52.405 1.00 177.06 87 ASN A C 1
ATOM 416 O O . ASN A 1 87 ? -29.110 35.800 53.480 1.00 141.58 87 ASN A O 1
ATOM 418 N N . LYS A 1 88 ? -28.538 34.548 51.685 1.00 210.25 88 LYS A N 1
ATOM 419 C CA . LYS A 1 88 ? -27.159 34.270 52.097 1.00 206.48 88 LYS A CA 1
ATOM 420 C C . LYS A 1 88 ? -26.310 35.512 51.975 1.00 194.38 88 LYS A C 1
ATOM 421 O O . LYS A 1 88 ? -26.194 36.106 50.891 1.00 170.27 88 LYS A O 1
ATOM 423 N N . LYS A 1 89 ? -25.726 35.888 53.109 1.00 197.16 89 LYS A N 1
ATOM 424 C CA . LYS A 1 89 ? -24.907 37.079 53.209 1.00 220.56 89 LYS A CA 1
ATOM 425 C C . LYS A 1 89 ? -23.829 36.906 54.287 1.00 212.58 89 LYS A C 1
ATOM 426 O O . LYS A 1 89 ? -23.794 35.882 55.000 1.00 148.44 89 LYS A O 1
ATOM 428 N N . ALA A 1 90 ? -22.967 37.926 54.384 1.00 245.21 90 ALA A N 1
ATOM 429 C CA . ALA A 1 90 ? -21.699 37.857 55.107 1.00 261.24 90 ALA A CA 1
ATOM 430 C C . ALA A 1 90 ? -21.873 37.652 56.584 1.00 262.45 90 ALA A C 1
ATOM 431 O O . ALA A 1 90 ? -22.608 38.385 57.256 1.00 266.02 90 ALA A O 1
ATOM 433 N N . LEU A 1 91 ? -21.191 36.624 57.066 1.00 285.88 91 LEU A N 1
ATOM 434 C CA . LEU A 1 91 ? -21.013 36.403 58.480 1.00 334.11 91 LEU A CA 1
ATOM 435 C C . LEU A 1 91 ? -19.554 36.709 58.785 1.00 304.46 91 LEU A C 1
ATOM 436 O O . LEU A 1 91 ? -19.157 36.753 59.954 1.00 299.16 91 LEU A O 1
ATOM 438 N N . GLY A 1 92 ? -18.770 36.944 57.729 1.00 254.90 92 GLY A N 1
ATOM 439 C CA . GLY A 1 92 ? -17.316 37.041 57.854 1.00 241.74 92 GLY A CA 1
ATOM 440 C C . GLY A 1 92 ? -16.881 38.122 58.818 1.00 249.64 92 GLY A C 1
ATOM 441 O O . GLY A 1 92 ? -16.000 37.917 59.671 1.00 232.51 92 GLY A O 1
ATOM 442 N N . GLN A 1 93 ? -17.529 39.276 58.670 1.00 298.30 93 GLN A N 1
ATOM 443 C CA . GLN A 1 93 ? -17.215 40.484 59.427 1.00 317.68 93 GLN A CA 1
ATOM 444 C C . GLN A 1 93 ? -17.188 40.261 60.935 1.00 302.31 93 GLN A C 1
ATOM 445 O O . GLN A 1 93 ? -16.240 40.669 61.603 1.00 302.45 93 GLN A O 1
ATOM 447 N N . ASP A 1 94 ? -18.220 39.586 61.441 1.00 258.30 94 ASP A N 1
ATOM 448 C CA . ASP A 1 94 ? -18.469 39.432 62.871 1.00 247.90 94 ASP A CA 1
ATOM 449 C C . ASP A 1 94 ? -17.281 38.888 63.660 1.00 239.12 94 ASP A C 1
ATOM 450 O O . ASP A 1 94 ? -16.395 39.650 64.052 1.00 255.11 94 ASP A O 1
ATOM 452 N N . THR A 1 95 ? -17.270 37.577 63.884 1.00 238.56 95 THR A N 1
ATOM 453 C CA . THR A 1 95 ? -16.292 36.932 64.759 1.00 261.05 95 THR A CA 1
ATOM 454 C C . THR A 1 95 ? -14.850 37.320 64.424 1.00 267.93 95 THR A C 1
ATOM 455 O O . THR A 1 95 ? -14.074 37.675 65.315 1.00 269.98 95 THR A O 1
ATOM 457 N N . GLU A 1 96 ? -14.510 37.280 63.137 1.00 277.10 96 GLU A N 1
ATOM 458 C CA . GLU A 1 96 ? -13.152 37.584 62.675 1.00 265.85 96 GLU A CA 1
ATOM 459 C C . GLU A 1 96 ? -12.597 38.893 63.250 1.00 211.27 96 GLU A C 1
ATOM 460 O O . GLU A 1 96 ? -11.488 38.920 63.773 1.00 180.29 96 GLU A O 1
ATOM 462 N N . LYS A 1 97 ? -13.388 39.961 63.165 1.00 184.22 97 LYS A N 1
ATOM 463 C CA . LYS A 1 97 ? -12.934 41.308 63.515 1.00 168.76 97 LYS A CA 1
ATOM 464 C C . LYS A 1 97 ? -12.427 41.399 64.951 1.00 148.97 97 LYS A C 1
ATOM 465 O O . LYS A 1 97 ? -11.299 41.815 65.196 1.00 127.00 97 LYS A O 1
ATOM 467 N N . MET A 1 98 ? -13.267 41.000 65.893 1.00 160.57 98 MET A N 1
ATOM 468 C CA . MET A 1 98 ? -12.858 40.898 67.283 1.00 183.91 98 MET A CA 1
ATOM 469 C C . MET A 1 98 ? -11.683 39.907 67.456 1.00 192.26 98 MET A C 1
ATOM 470 O O . MET A 1 98 ? -10.594 40.307 67.902 1.00 217.83 98 MET A O 1
ATOM 472 N N . GLU A 1 99 ? -11.894 38.648 67.054 1.00 179.32 99 GLU A N 1
ATOM 473 C CA . GLU A 1 99 ? -10.958 37.525 67.306 1.00 177.37 99 GLU A CA 1
ATOM 474 C C . GLU A 1 99 ? -9.485 37.812 66.986 1.00 180.24 99 GLU A C 1
ATOM 475 O O . GLU A 1 99 ? -8.582 37.223 67.582 1.00 175.68 99 GLU A O 1
ATOM 477 N N . GLU A 1 100 ? -9.276 38.697 66.013 1.00 182.23 100 GLU A N 1
ATOM 478 C CA . GLU A 1 100 ? -7.981 39.306 65.706 1.00 184.09 100 GLU A CA 1
ATOM 479 C C . GLU A 1 100 ? -7.123 39.417 66.932 1.00 178.76 100 GLU A C 1
ATOM 480 O O . GLU A 1 100 ? -6.091 38.731 67.074 1.00 162.24 100 GLU A O 1
ATOM 482 N N . GLN A 1 101 ? -7.577 40.316 67.803 1.00 174.12 101 GLN A N 1
ATOM 483 C CA . GLN A 1 101 ? -6.978 40.547 69.091 1.00 171.32 101 GLN A CA 1
ATOM 484 C C . GLN A 1 101 ? -6.708 39.210 69.806 1.00 170.63 101 GLN A C 1
ATOM 485 O O . GLN A 1 101 ? -5.553 38.869 70.069 1.00 170.79 101 GLN A O 1
ATOM 487 N N . LEU A 1 102 ? -7.762 38.433 70.050 1.00 172.60 102 LEU A N 1
ATOM 488 C CA . LEU A 1 102 ? -7.687 37.254 70.925 1.00 181.90 102 LEU A CA 1
ATOM 489 C C . LEU A 1 102 ? -6.488 36.336 70.636 1.00 188.15 102 LEU A C 1
ATOM 490 O O . LEU A 1 102 ? -5.903 35.765 71.561 1.00 185.54 102 LEU A O 1
ATOM 492 N N . ASP A 1 103 ? -6.123 36.225 69.358 1.00 187.47 103 ASP A N 1
ATOM 493 C CA . ASP A 1 103 ? -5.001 35.393 68.908 1.00 194.03 103 ASP A CA 1
ATOM 494 C C . ASP A 1 103 ? -3.665 36.100 69.049 1.00 190.14 103 ASP A C 1
ATOM 495 O O . ASP A 1 103 ? -2.733 35.550 69.650 1.00 179.22 103 ASP A O 1
ATOM 497 N N . LEU A 1 104 ? -3.570 37.307 68.482 1.00 183.71 104 LEU A N 1
ATOM 498 C CA . LEU A 1 104 ? -2.349 38.105 68.590 1.00 173.46 104 LEU A CA 1
ATOM 499 C C . LEU A 1 104 ? -2.069 38.462 70.070 1.00 186.75 104 LEU A C 1
ATOM 500 O O . LEU A 1 104 ? -0.912 38.383 70.506 1.00 219.34 104 LEU A O 1
ATOM 502 N N . LEU A 1 105 ? -3.120 38.800 70.836 1.00 162.82 105 LEU A N 1
ATOM 503 C CA . LEU A 1 105 ? -2.989 39.167 72.264 1.00 128.65 105 LEU A CA 1
ATOM 504 C C . LEU A 1 105 ? -2.525 37.976 73.079 1.00 137.39 105 LEU A C 1
ATOM 505 O O . LEU A 1 105 ? -1.581 38.103 73.869 1.00 137.37 105 LEU A O 1
ATOM 507 N N . SER A 1 106 ? -3.168 36.825 72.858 1.00 156.76 106 SER A N 1
ATOM 508 C CA . SER A 1 106 ? -2.799 35.565 73.521 1.00 166.35 106 SER A CA 1
ATOM 509 C C . SER A 1 106 ? -1.373 35.137 73.175 1.00 164.97 106 SER A C 1
ATOM 510 O O . SER A 1 106 ? -0.661 34.590 74.027 1.00 168.56 106 SER A O 1
ATOM 512 N N . ALA A 1 107 ? -0.967 35.402 71.932 1.00 149.49 107 ALA A N 1
ATOM 513 C CA . ALA A 1 107 ? 0.381 35.069 71.480 1.00 140.24 107 ALA A CA 1
ATOM 514 C C . ALA A 1 107 ? 1.433 36.032 72.031 1.00 150.08 107 ALA A C 1
ATOM 515 O O . ALA A 1 107 ? 2.573 35.617 72.274 1.00 144.14 107 ALA A O 1
ATOM 517 N N . ILE A 1 108 ? 1.049 37.304 72.215 1.00 161.66 108 ILE A N 1
ATOM 518 C CA . ILE A 1 108 ? 1.944 38.335 72.798 1.00 155.49 108 ILE A CA 1
ATOM 519 C C . ILE A 1 108 ? 2.148 38.086 74.278 1.00 158.63 108 ILE A C 1
ATOM 520 O O . ILE A 1 108 ? 3.222 38.365 74.810 1.00 155.41 108 ILE A O 1
ATOM 522 N N . LEU A 1 109 ? 1.101 37.563 74.925 1.00 159.42 109 LEU A N 1
ATOM 523 C CA . LEU A 1 109 ? 1.187 37.020 76.281 1.00 160.54 109 LEU A CA 1
ATOM 524 C C . LEU A 1 109 ? 2.183 35.857 76.325 1.00 185.54 109 LEU A C 1
ATOM 525 O O . LEU A 1 109 ? 3.020 35.777 77.240 1.00 214.44 109 LEU A O 1
ATOM 527 N N . ASP A 1 110 ? 2.095 34.978 75.323 1.00 195.86 110 ASP A N 1
ATOM 528 C CA . ASP A 1 110 ? 2.875 33.739 75.276 1.00 201.82 110 ASP A CA 1
ATOM 529 C C . ASP A 1 110 ? 4.382 33.962 75.097 1.00 200.30 110 ASP A C 1
ATOM 530 O O . ASP A 1 110 ? 5.206 33.266 75.729 1.00 192.77 110 ASP A O 1
ATOM 532 N N . PRO A 1 111 ? 4.745 34.930 74.232 1.00 183.41 111 PRO A N 1
ATOM 533 C CA . PRO A 1 111 ? 6.175 35.118 74.063 1.00 167.61 111 PRO A CA 1
ATOM 534 C C . PRO A 1 111 ? 6.760 35.957 75.218 1.00 171.36 111 PRO A C 1
ATOM 535 O O . PRO A 1 111 ? 7.972 35.939 75.411 1.00 194.20 111 PRO A O 1
ATOM 537 N N . SER A 1 112 ? 5.920 36.646 75.997 1.00 157.05 112 SER A N 1
ATOM 538 C CA . SER A 1 112 ? 6.420 37.445 77.131 1.00 166.48 112 SER A CA 1
ATOM 539 C C . SER A 1 112 ? 6.834 36.637 78.381 1.00 201.68 112 SER A C 1
ATOM 540 O O . SER A 1 112 ? 7.836 36.955 79.021 1.00 227.34 112 SER A O 1
ATOM 542 N N . LYS A 1 113 ? 6.060 35.608 78.725 1.00 215.30 113 LYS A N 1
ATOM 543 C CA . LYS A 1 113 ? 6.419 34.651 79.793 1.00 216.84 113 LYS A CA 1
ATOM 544 C C . LYS A 1 113 ? 5.811 33.289 79.437 1.00 241.53 113 LYS A C 1
ATOM 545 O O . LYS A 1 113 ? 4.807 33.234 78.721 1.00 263.66 113 LYS A O 1
ATOM 547 N N . SER A 1 114 ? 6.410 32.195 79.911 1.00 265.08 114 SER A N 1
ATOM 548 C CA . SER A 1 114 ? 6.019 30.852 79.436 1.00 278.38 114 SER A CA 1
ATOM 549 C C . SER A 1 114 ? 6.414 29.679 80.350 1.00 283.69 114 SER A C 1
ATOM 550 O O . SER A 1 114 ? 6.993 29.884 81.415 1.00 297.85 114 SER A O 1
ATOM 552 N N . LYS A 1 115 ? 6.086 28.458 79.908 1.00 276.45 115 LYS A N 1
ATOM 553 C CA . LYS A 1 115 ? 6.470 27.194 80.563 1.00 264.24 115 LYS A CA 1
ATOM 554 C C . LYS A 1 115 ? 6.027 27.100 82.025 1.00 264.49 115 LYS A C 1
ATOM 555 O O . LYS A 1 115 ? 5.753 26.015 82.544 1.00 269.21 115 LYS A O 1
ATOM 557 N N . ASN B 2 182 ? -26.898 18.182 44.534 1.00 269.19 182 ASN B N 1
ATOM 558 C CA . ASN B 2 182 ? -27.771 17.457 43.557 1.00 291.52 182 ASN B CA 1
ATOM 559 C C . ASN B 2 182 ? -28.407 18.365 42.481 1.00 307.59 182 ASN B C 1
ATOM 560 O O . ASN B 2 182 ? -28.375 18.041 41.287 1.00 293.62 182 ASN B O 1
ATOM 562 N N . GLU B 2 183 ? -28.974 19.494 42.910 1.00 324.15 183 GLU B N 1
ATOM 563 C CA . GLU B 2 183 ? -29.650 20.439 42.004 1.00 300.70 183 GLU B CA 1
ATOM 564 C C . GLU B 2 183 ? -28.678 21.047 41.002 1.00 280.72 183 GLU B C 1
ATOM 565 O O . GLU B 2 183 ? -28.977 21.120 39.810 1.00 246.25 183 GLU B O 1
ATOM 567 N N . ASN B 2 184 ? -27.517 21.475 41.503 1.00 268.41 184 ASN B N 1
ATOM 568 C CA . ASN B 2 184 ? -26.427 22.000 40.685 1.00 223.17 184 ASN B CA 1
ATOM 569 C C . ASN B 2 184 ? -26.044 21.018 39.583 1.00 229.56 184 ASN B C 1
ATOM 570 O O . ASN B 2 184 ? -25.902 21.419 38.434 1.00 213.94 184 ASN B O 1
ATOM 572 N N . GLY B 2 185 ? -25.898 19.742 39.953 1.00 263.81 185 GLY B N 1
ATOM 573 C CA . GLY B 2 185 ? -25.540 18.649 39.037 1.00 237.79 185 GLY B CA 1
ATOM 574 C C . GLY B 2 185 ? -26.609 18.289 38.027 1.00 213.07 185 GLY B C 1
ATOM 575 O O . GLY B 2 185 ? -26.297 17.945 36.886 1.00 183.06 185 GLY B O 1
ATOM 576 N N . GLU B 2 186 ? -27.869 18.355 38.454 1.00 227.09 186 GLU B N 1
ATOM 577 C CA . GLU B 2 186 ? -29.005 18.227 37.539 1.00 250.48 186 GLU B CA 1
ATOM 578 C C . GLU B 2 186 ? -29.077 19.440 36.603 1.00 310.16 186 GLU B C 1
ATOM 579 O O . GLU B 2 186 ? -29.445 19.284 35.443 1.00 326.16 186 GLU B O 1
ATOM 581 N N . THR B 2 187 ? -28.727 20.631 37.113 1.00 312.90 187 THR B N 1
ATOM 582 C CA . THR B 2 187 ? -28.610 21.877 36.318 1.00 271.09 187 THR B CA 1
ATOM 583 C C . THR B 2 187 ? -27.437 21.824 35.334 1.00 328.07 187 THR B C 1
ATOM 584 O O . THR B 2 187 ? -27.528 22.384 34.243 1.00 339.96 187 THR B O 1
ATOM 586 N N . ASP B 2 188 ? -26.347 21.153 35.726 1.00 373.74 188 ASP B N 1
ATOM 587 C CA . ASP B 2 188 ? -25.187 20.912 34.844 1.00 356.54 188 ASP B CA 1
ATOM 588 C C . ASP B 2 188 ? -25.574 20.066 33.628 1.00 373.43 188 ASP B C 1
ATOM 589 O O . ASP B 2 188 ? -25.279 20.446 32.491 1.00 363.87 188 ASP B O 1
ATOM 591 N N . ASP B 2 189 ? -26.246 18.935 33.871 1.00 365.93 189 ASP B N 1
ATOM 592 C CA . ASP B 2 189 ? -26.804 18.091 32.799 1.00 298.41 189 ASP B CA 1
ATOM 593 C C . ASP B 2 189 ? -27.817 18.863 31.924 1.00 288.86 189 ASP B C 1
ATOM 594 O O . ASP B 2 189 ? -28.023 18.494 30.763 1.00 310.21 189 ASP B O 1
ATOM 596 N N . ASN B 2 190 ? -28.417 19.924 32.492 1.00 248.38 190 ASN B N 1
ATOM 597 C CA . ASN B 2 190 ? -29.358 20.841 31.815 1.00 166.45 190 ASN B CA 1
ATOM 598 C C . ASN B 2 190 ? -28.673 22.095 31.262 1.00 185.44 190 ASN B C 1
ATOM 599 O O . ASN B 2 190 ? -29.343 23.083 30.979 1.00 234.22 190 ASN B O 1
ATOM 601 N N . ILE B 2 191 ? -27.348 22.065 31.113 1.00 200.37 191 ILE B N 1
ATOM 602 C CA . ILE B 2 191 ? -26.612 23.212 30.557 1.00 213.92 191 ILE B CA 1
ATOM 603 C C . ILE B 2 191 ? -26.065 22.997 29.136 1.00 222.48 191 ILE B C 1
ATOM 604 O O . ILE B 2 191 ? -25.332 23.854 28.637 1.00 240.41 191 ILE B O 1
ATOM 606 N N . GLU B 2 192 ? -26.425 21.873 28.497 1.00 211.44 192 GLU B N 1
ATOM 607 C CA . GLU B 2 192 ? -25.917 21.471 27.145 1.00 187.58 192 GLU B CA 1
ATOM 608 C C . GLU B 2 192 ? -24.375 21.282 27.093 1.00 191.07 192 GLU B C 1
ATOM 609 O O . GLU B 2 192 ? -23.825 20.567 26.242 1.00 158.33 192 GLU B O 1
ATOM 611 N N . THR B 2 193 ? -23.722 21.927 28.054 1.00 224.05 193 THR B N 1
ATOM 612 C CA . THR B 2 193 ? -22.264 22.022 28.198 1.00 227.73 193 THR B CA 1
ATOM 613 C C . THR B 2 193 ? -21.456 20.777 27.837 1.00 208.38 193 THR B C 1
ATOM 614 O O . THR B 2 193 ? -21.810 19.655 28.220 1.00 206.11 193 THR B O 1
ATOM 616 N N . VAL B 2 194 ? -20.365 21.002 27.112 1.00 193.23 194 VAL B N 1
ATOM 617 C CA . VAL B 2 194 ? -19.463 19.940 26.708 1.00 222.85 194 VAL B CA 1
ATOM 618 C C . VAL B 2 194 ? -18.158 20.492 26.133 1.00 226.45 194 VAL B C 1
ATOM 619 O O . VAL B 2 194 ? -18.171 21.512 25.444 1.00 184.38 194 VAL B O 1
ATOM 621 N N . MET B 2 195 ? -17.045 19.796 26.410 1.00 282.27 195 MET B N 1
ATOM 622 C CA . MET B 2 195 ? -15.711 20.094 25.844 1.00 294.35 195 MET B CA 1
ATOM 623 C C . MET B 2 195 ? -15.193 18.956 24.951 1.00 281.45 195 MET B C 1
ATOM 624 O O . MET B 2 195 ? -14.293 18.190 25.320 1.00 235.66 195 MET B O 1
ATOM 626 N N . THR B 2 196 ? -15.764 18.885 23.753 1.00 283.75 196 THR B N 1
ATOM 627 C CA . THR B 2 196 ? -15.503 17.827 22.802 1.00 286.42 196 THR B CA 1
ATOM 628 C C . THR B 2 196 ? -14.980 18.428 21.496 1.00 313.39 196 THR B C 1
ATOM 629 O O . THR B 2 196 ? -15.457 19.467 21.017 1.00 332.88 196 THR B O 1
ATOM 631 N N . GLN B 2 197 ? -13.954 17.793 20.953 1.00 322.30 197 GLN B N 1
ATOM 632 C CA . GLN B 2 197 ? -13.416 18.183 19.663 1.00 299.53 197 GLN B CA 1
ATOM 633 C C . GLN B 2 197 ? -13.774 17.067 18.718 1.00 269.22 197 GLN B C 1
ATOM 634 O O . GLN B 2 197 ? -13.591 15.889 19.047 1.00 264.11 197 GLN B O 1
ATOM 636 N N . GLU B 2 198 ? -14.303 17.446 17.559 1.00 253.93 198 GLU B N 1
ATOM 637 C CA . GLU B 2 198 ? -14.858 16.502 16.594 1.00 277.21 198 GLU B CA 1
ATOM 638 C C . GLU B 2 198 ? -16.069 15.751 17.158 1.00 298.76 198 GLU B C 1
ATOM 639 O O . GLU B 2 198 ? -17.090 15.661 16.476 1.00 292.81 198 GLU B O 1
ATOM 641 N N . GLN B 2 199 ? -15.965 15.237 18.392 1.00 306.12 199 GLN B N 1
ATOM 642 C CA . GLN B 2 199 ? -17.075 14.538 19.068 1.00 277.33 199 GLN B CA 1
ATOM 643 C C . GLN B 2 199 ? -18.279 15.481 19.211 1.00 270.18 199 GLN B C 1
ATOM 644 O O . GLN B 2 199 ? -19.380 15.216 18.693 1.00 229.09 199 GLN B O 1
ATOM 646 N N . PHE B 2 200 ? -18.039 16.602 19.882 1.00 285.03 200 PHE B N 1
ATOM 647 C CA . PHE B 2 200 ? -19.022 17.670 20.006 1.00 282.59 200 PHE B CA 1
ATOM 648 C C . PHE B 2 200 ? -19.376 18.302 18.651 1.00 246.57 200 PHE B C 1
ATOM 649 O O . PHE B 2 200 ? -20.534 18.635 18.396 1.00 247.73 200 PHE B O 1
ATOM 651 N N . VAL B 2 201 ? -18.378 18.454 17.788 1.00 222.08 201 VAL B N 1
ATOM 652 C CA . VAL B 2 201 ? -18.578 19.058 16.466 1.00 212.23 201 VAL B CA 1
ATOM 653 C C . VAL B 2 201 ? -19.538 18.283 15.563 1.00 208.24 201 VAL B C 1
ATOM 654 O O . VAL B 2 201 ? -20.505 18.850 15.032 1.00 227.40 201 VAL B O 1
ATOM 656 N N . LYS B 2 202 ? -19.279 16.989 15.397 1.00 202.84 202 LYS B N 1
ATOM 657 C CA . LYS B 2 202 ? -20.042 16.162 14.451 1.00 222.76 202 LYS B CA 1
ATOM 658 C C . LYS B 2 202 ? -21.502 16.009 14.864 1.00 220.41 202 LYS B C 1
ATOM 659 O O . LYS B 2 202 ? -22.419 16.050 14.026 1.00 213.55 202 LYS B O 1
ATOM 661 N N . ARG B 2 203 ? -21.695 15.834 16.168 1.00 212.89 203 ARG B N 1
ATOM 662 C CA . ARG B 2 203 ? -23.019 15.692 16.739 1.00 222.98 203 ARG B CA 1
ATOM 663 C C . ARG B 2 203 ? -23.977 16.850 16.366 1.00 216.53 203 ARG B C 1
ATOM 664 O O . ARG B 2 203 ? -25.128 16.600 15.979 1.00 215.91 203 ARG B O 1
ATOM 666 N N . ARG B 2 204 ? -23.491 18.095 16.462 1.00 209.47 204 ARG B N 1
ATOM 667 C CA . ARG B 2 204 ? -24.305 19.315 16.214 1.00 181.78 204 ARG B CA 1
ATOM 668 C C . ARG B 2 204 ? -24.613 19.531 14.735 1.00 167.76 204 ARG B C 1
ATOM 669 O O . ARG B 2 204 ? -25.615 20.163 14.376 1.00 154.62 204 ARG B O 1
ATOM 671 N N . ARG B 2 205 ? -23.723 19.008 13.896 1.00 182.33 205 ARG B N 1
ATOM 672 C CA . ARG B 2 205 ? -23.931 18.943 12.457 1.00 181.56 205 ARG B CA 1
ATOM 673 C C . ARG B 2 205 ? -25.069 17.975 12.155 1.00 179.61 205 ARG B C 1
ATOM 674 O O . ARG B 2 205 ? -25.878 18.235 11.256 1.00 165.43 205 ARG B O 1
ATOM 676 N N . ASP B 2 206 ? -25.125 16.875 12.918 1.00 194.52 206 ASP B N 1
ATOM 677 C CA . ASP B 2 206 ? -26.229 15.905 12.847 1.00 199.63 206 ASP B CA 1
ATOM 678 C C . ASP B 2 206 ? -27.574 16.615 13.072 1.00 192.37 206 ASP B C 1
ATOM 679 O O . ASP B 2 206 ? -28.488 16.536 12.224 1.00 186.77 206 ASP B O 1
ATOM 681 N N . MET B 2 207 ? -27.670 17.339 14.188 1.00 188.48 207 MET B N 1
ATOM 682 C CA . MET B 2 207 ? -28.855 18.154 14.470 1.00 192.95 207 MET B CA 1
ATOM 683 C C . MET B 2 207 ? -29.234 19.041 13.275 1.00 194.39 207 MET B C 1
ATOM 684 O O . MET B 2 207 ? -30.401 19.069 12.872 1.00 221.89 207 MET B O 1
ATOM 686 N N . LEU B 2 208 ? -28.247 19.725 12.692 1.00 179.43 208 LEU B N 1
ATOM 687 C CA . LEU B 2 208 ? -28.486 20.661 11.581 1.00 168.61 208 LEU B CA 1
ATOM 688 C C . LEU B 2 208 ? -29.201 20.001 10.429 1.00 163.73 208 LEU B C 1
ATOM 689 O O . LEU B 2 208 ? -30.291 20.432 10.043 1.00 161.20 208 LEU B O 1
ATOM 691 N N . GLU B 2 209 ? -28.589 18.942 9.905 1.00 173.62 209 GLU B N 1
ATOM 692 C CA . GLU B 2 209 ? -29.104 18.233 8.739 1.00 195.51 209 GLU B CA 1
ATOM 693 C C . GLU B 2 209 ? -30.410 17.487 9.029 1.00 205.33 209 GLU B C 1
ATOM 694 O O . GLU B 2 209 ? -31.367 17.614 8.245 1.00 218.90 209 GLU B O 1
ATOM 696 N N . HIS B 2 210 ? -30.451 16.727 10.137 1.00 187.98 210 HIS B N 1
ATOM 697 C CA . HIS B 2 210 ? -31.627 15.889 10.471 1.00 172.71 210 HIS B CA 1
ATOM 698 C C . HIS B 2 210 ? -32.838 16.714 10.868 1.00 183.77 210 HIS B C 1
ATOM 699 O O . HIS B 2 210 ? -33.968 16.334 10.559 1.00 203.92 210 HIS B O 1
ATOM 701 N N . ILE B 2 211 ? -32.615 17.861 11.514 1.00 177.66 211 ILE B N 1
ATOM 702 C CA . ILE B 2 211 ? -33.692 18.844 11.741 1.00 146.67 211 ILE B CA 1
ATOM 703 C C . ILE B 2 211 ? -34.104 19.529 10.441 1.00 140.87 211 ILE B C 1
ATOM 704 O O . ILE B 2 211 ? -35.296 19.669 10.180 1.00 133.53 211 ILE B O 1
ATOM 706 N N . ASN B 2 212 ? -33.119 19.932 9.632 1.00 152.40 212 ASN B N 1
ATOM 707 C CA . ASN B 2 212 ? -33.365 20.650 8.363 1.00 170.25 212 ASN B CA 1
ATOM 708 C C . ASN B 2 212 ? -34.265 19.881 7.412 1.00 167.14 212 ASN B C 1
ATOM 709 O O . ASN B 2 212 ? -35.090 20.473 6.694 1.00 162.68 212 ASN B O 1
ATOM 711 N N . LEU B 2 213 ? -34.094 18.559 7.426 1.00 176.21 213 LEU B N 1
ATOM 712 C CA . LEU B 2 213 ? -34.893 17.644 6.610 1.00 200.98 213 LEU B CA 1
ATOM 713 C C . LEU B 2 213 ? -36.389 17.857 6.873 1.00 191.27 213 LEU B C 1
ATOM 714 O O . LEU B 2 213 ? -37.171 18.127 5.950 1.00 174.56 213 LEU B O 1
ATOM 716 N N . ALA B 2 214 ? -36.763 17.770 8.144 1.00 186.68 214 ALA B N 1
ATOM 717 C CA . ALA B 2 214 ? -38.155 17.911 8.542 1.00 170.32 214 ALA B CA 1
ATOM 718 C C . ALA B 2 214 ? -38.667 19.312 8.274 1.00 177.50 214 ALA B C 1
ATOM 719 O O . ALA B 2 214 ? -39.855 19.479 7.987 1.00 190.45 214 ALA B O 1
ATOM 721 N N . MET B 2 215 ? -37.772 20.302 8.374 1.00 185.00 215 MET B N 1
ATOM 722 C CA . MET B 2 215 ? -38.089 21.704 8.084 1.00 181.49 215 MET B CA 1
ATOM 723 C C . MET B 2 215 ? -38.458 21.845 6.623 1.00 176.66 215 MET B C 1
ATOM 724 O O . MET B 2 215 ? -39.518 22.406 6.281 1.00 195.71 215 MET B O 1
ATOM 726 N N . ASN B 2 216 ? -37.589 21.300 5.771 1.00 162.20 216 ASN B N 1
ATOM 727 C CA . ASN B 2 216 ? -37.812 21.316 4.335 1.00 168.35 216 ASN B CA 1
ATOM 728 C C . ASN B 2 216 ? -39.061 20.514 3.890 1.00 174.81 216 ASN B C 1
ATOM 729 O O . ASN B 2 216 ? -39.758 20.928 2.954 1.00 164.94 216 ASN B O 1
ATOM 731 N N . GLU B 2 217 ? -39.352 19.394 4.566 1.00 167.90 217 GLU B N 1
ATOM 732 C CA . GLU B 2 217 ? -40.536 18.569 4.238 1.00 164.25 217 GLU B CA 1
ATOM 733 C C . GLU B 2 217 ? -41.860 19.195 4.745 1.00 160.96 217 GLU B C 1
ATOM 734 O O . GLU B 2 217 ? -42.927 18.986 4.175 1.00 145.84 217 GLU B O 1
ATOM 736 N N . SER B 2 218 ? -41.778 19.979 5.810 1.00 167.11 218 SER B N 1
ATOM 737 C CA . SER B 2 218 ? -42.899 20.805 6.236 1.00 151.51 218 SER B CA 1
ATOM 738 C C . SER B 2 218 ? -43.188 21.889 5.194 1.00 161.10 218 SER B C 1
ATOM 739 O O . SER B 2 218 ? -44.264 22.481 5.194 1.00 160.70 218 SER B O 1
ATOM 741 N N . SER B 2 219 ? -42.231 22.132 4.297 1.00 185.59 219 SER B N 1
ATOM 742 C CA . SER B 2 219 ? -42.420 23.054 3.159 1.00 205.20 219 SER B CA 1
ATOM 743 C C . SER B 2 219 ? -43.224 22.464 1.978 1.00 199.42 219 SER B C 1
ATOM 744 O O . SER B 2 219 ? -43.922 23.195 1.252 1.00 194.61 219 SER B O 1
ATOM 746 N N . LEU B 2 220 ? -43.120 21.152 1.777 1.00 174.91 220 LEU B N 1
ATOM 747 C CA . LEU B 2 220 ? -44.078 20.440 0.939 1.00 155.88 220 LEU B CA 1
ATOM 748 C C . LEU B 2 220 ? -45.489 20.616 1.523 1.00 143.22 220 LEU B C 1
ATOM 749 O O . LEU B 2 220 ? -46.455 20.805 0.788 1.00 116.75 220 LEU B O 1
ATOM 751 N N . ALA B 2 221 ? -45.583 20.569 2.851 1.00 160.79 221 ALA B N 1
ATOM 752 C CA . ALA B 2 221 ? -46.818 20.879 3.586 1.00 183.83 221 ALA B CA 1
ATOM 753 C C . ALA B 2 221 ? -47.369 22.279 3.298 1.00 205.45 221 ALA B C 1
ATOM 754 O O . ALA B 2 221 ? -48.590 22.460 3.235 1.00 225.57 221 ALA B O 1
ATOM 756 N N . LEU B 2 222 ? -46.469 23.254 3.131 1.00 219.59 222 LEU B N 1
ATOM 757 C CA . LEU B 2 222 ? -46.831 24.618 2.711 1.00 224.60 222 LEU B CA 1
ATOM 758 C C . LEU B 2 222 ? -47.192 24.711 1.215 1.00 210.90 222 LEU B C 1
ATOM 759 O O . LEU B 2 222 ? -47.865 25.652 0.783 1.00 219.40 222 LEU B O 1
ATOM 761 N N . GLU B 2 223 ? -46.754 23.726 0.438 1.00 178.77 223 GLU B N 1
ATOM 762 C CA . GLU B 2 223 ? -47.122 23.631 -0.970 1.00 182.60 223 GLU B CA 1
ATOM 763 C C . GLU B 2 223 ? -48.554 23.089 -1.223 1.00 164.69 223 GLU B C 1
ATOM 764 O O . GLU B 2 223 ? -49.254 23.506 -2.156 1.00 167.50 223 GLU B O 1
ATOM 766 N N . PHE B 2 224 ? -48.989 22.158 -0.391 1.00 160.04 224 PHE B N 1
ATOM 767 C CA . PHE B 2 224 ? -50.399 21.781 -0.348 1.00 160.34 224 PHE B CA 1
ATOM 768 C C . PHE B 2 224 ? -51.291 23.009 -0.128 1.00 149.08 224 PHE B C 1
ATOM 769 O O . PHE B 2 224 ? -52.449 23.018 -0.515 1.00 134.80 224 PHE B O 1
ATOM 771 N N . VAL B 2 225 ? -50.735 24.037 0.513 1.00 164.65 225 VAL B N 1
ATOM 772 C CA . VAL B 2 225 ? -51.427 25.308 0.748 1.00 175.44 225 VAL B CA 1
ATOM 773 C C . VAL B 2 225 ? -51.767 26.012 -0.564 1.00 185.41 225 VAL B C 1
ATOM 774 O O . VAL B 2 225 ? -52.901 26.458 -0.740 1.00 214.32 225 VAL B O 1
ATOM 776 N N . SER B 2 226 ? -50.810 26.100 -1.489 1.00 206.15 226 SER B N 1
ATOM 777 C CA . SER B 2 226 ? -51.071 26.704 -2.819 1.00 222.56 226 SER B CA 1
ATOM 778 C C . SER B 2 226 ? -52.065 25.878 -3.632 1.00 198.30 226 SER B C 1
ATOM 779 O O . SER B 2 226 ? -52.761 26.393 -4.531 1.00 143.73 226 SER B O 1
ATOM 781 N N . LEU B 2 227 ? -52.106 24.593 -3.283 1.00 212.07 227 LEU B N 1
ATOM 782 C CA . LEU B 2 227 ? -52.917 23.590 -3.948 1.00 215.82 227 LEU B CA 1
ATOM 783 C C . LEU B 2 227 ? -54.399 23.890 -3.810 1.00 195.94 227 LEU B C 1
ATOM 784 O O . LEU B 2 227 ? -55.190 23.501 -4.679 1.00 171.23 227 LEU B O 1
ATOM 786 N N . LEU B 2 228 ? -54.773 24.572 -2.723 1.00 185.39 228 LEU B N 1
ATOM 787 C CA . LEU B 2 228 ? -56.142 25.025 -2.565 1.00 179.41 228 LEU B CA 1
ATOM 788 C C . LEU B 2 228 ? -56.467 25.846 -3.812 1.00 187.91 228 LEU B C 1
ATOM 789 O O . LEU B 2 228 ? -57.277 25.411 -4.641 1.00 225.16 228 LEU B O 1
ATOM 791 N N . LEU B 2 229 ? -55.798 26.982 -3.997 1.00 165.45 229 LEU B N 1
ATOM 792 C CA . LEU B 2 229 ? -56.283 27.949 -4.976 1.00 177.45 229 LEU B CA 1
ATOM 793 C C . LEU B 2 229 ? -57.753 28.200 -4.611 1.00 197.06 229 LEU B C 1
ATOM 794 O O . LEU B 2 229 ? -58.083 28.178 -3.415 1.00 210.32 229 LEU B O 1
ATOM 796 N N . SER B 2 230 ? -58.622 28.402 -5.612 1.00 186.95 230 SER B N 1
ATOM 797 C CA . SER B 2 230 ? -60.067 28.625 -5.405 1.00 182.05 230 SER B CA 1
ATOM 798 C C . SER B 2 230 ? -60.485 29.386 -4.091 1.00 222.53 230 SER B C 1
ATOM 799 O O . SER B 2 230 ? -61.054 28.787 -3.155 1.00 182.52 230 SER B O 1
ATOM 801 N N . SER B 2 231 ? -60.211 30.703 -4.089 1.00 283.00 231 SER B N 1
ATOM 802 C CA . SER B 2 231 ? -60.407 31.681 -2.980 1.00 280.49 231 SER B CA 1
ATOM 803 C C . SER B 2 231 ? -59.213 32.672 -2.902 1.00 279.54 231 SER B C 1
ATOM 804 O O . SER B 2 231 ? -58.101 32.363 -3.366 1.00 233.05 231 SER B O 1
ATOM 806 N N . VAL B 2 232 ? -59.451 33.856 -2.331 1.00 300.04 232 VAL B N 1
ATOM 807 C CA . VAL B 2 232 ? -58.410 34.897 -2.208 1.00 304.57 232 VAL B CA 1
ATOM 808 C C . VAL B 2 232 ? -57.481 34.597 -1.030 1.00 272.97 232 VAL B C 1
ATOM 809 O O . VAL B 2 232 ? -56.244 34.779 -1.093 1.00 285.14 232 VAL B O 1
ATOM 811 N N . LYS B 2 233 ? -58.099 34.132 0.054 1.00 219.33 233 LYS B N 1
ATOM 812 C CA . LYS B 2 233 ? -57.364 33.626 1.192 1.00 192.47 233 LYS B CA 1
ATOM 813 C C . LYS B 2 233 ? -56.489 32.440 0.747 1.00 192.77 233 LYS B C 1
ATOM 814 O O . LYS B 2 233 ? -55.459 32.156 1.362 1.00 159.52 233 LYS B O 1
ATOM 816 N N . GLU B 2 234 ? -56.900 31.770 -0.334 1.00 219.48 234 GLU B N 1
ATOM 817 C CA . GLU B 2 234 ? -56.120 30.679 -0.946 1.00 229.53 234 GLU B CA 1
ATOM 818 C C . GLU B 2 234 ? -54.868 31.197 -1.632 1.00 218.30 234 GLU B C 1
ATOM 819 O O . GLU B 2 234 ? -53.812 30.568 -1.558 1.00 211.82 234 GLU B O 1
ATOM 821 N N . SER B 2 235 ? -54.991 32.336 -2.306 1.00 242.06 235 SER B N 1
ATOM 822 C CA . SER B 2 235 ? -53.833 32.978 -2.922 1.00 297.78 235 SER B CA 1
ATOM 823 C C . SER B 2 235 ? -52.802 33.341 -1.836 1.00 296.71 235 SER B C 1
ATOM 824 O O . SER B 2 235 ? -51.595 33.083 -1.982 1.00 306.00 235 SER B O 1
ATOM 826 N N . THR B 2 236 ? -53.302 33.919 -0.744 1.00 263.69 236 THR B N 1
ATOM 827 C CA . THR B 2 236 ? -52.480 34.271 0.404 1.00 239.49 236 THR B CA 1
ATOM 828 C C . THR B 2 236 ? -51.616 33.087 0.842 1.00 222.81 236 THR B C 1
ATOM 829 O O . THR B 2 236 ? -50.389 33.183 0.915 1.00 205.15 236 THR B O 1
ATOM 831 N N . GLY B 2 237 ? -52.266 31.959 1.096 1.00 225.44 237 GLY B N 1
ATOM 832 C CA . GLY B 2 237 ? -51.550 30.729 1.395 1.00 257.59 237 GLY B CA 1
ATOM 833 C C . GLY B 2 237 ? -50.589 30.314 0.291 1.00 266.57 237 GLY B C 1
ATOM 834 O O . GLY B 2 237 ? -49.544 29.728 0.588 1.00 210.63 237 GLY B O 1
ATOM 835 N N . MET B 2 238 ? -50.937 30.638 -0.965 1.00 289.85 238 MET B N 1
ATOM 836 C CA . MET B 2 238 ? -50.212 30.168 -2.174 1.00 287.79 238 MET B CA 1
ATOM 837 C C . MET B 2 238 ? -48.842 30.817 -2.386 1.00 292.46 238 MET B C 1
ATOM 838 O O . MET B 2 238 ? -47.829 30.132 -2.639 1.00 294.80 238 MET B O 1
ATOM 840 N N . SER B 2 239 ? -48.818 32.144 -2.261 1.00 312.15 239 SER B N 1
ATOM 841 C CA . SER B 2 239 ? -47.566 32.899 -2.289 1.00 331.39 239 SER B CA 1
ATOM 842 C C . SER B 2 239 ? -46.476 32.237 -1.425 1.00 327.43 239 SER B C 1
ATOM 843 O O . SER B 2 239 ? -45.307 32.640 -1.485 1.00 279.96 239 SER B O 1
ATOM 845 N N . SER B 2 240 ? -46.873 31.213 -0.653 1.00 314.94 240 SER B N 1
ATOM 846 C CA . SER B 2 240 ? -45.983 30.361 0.156 1.00 323.62 240 SER B CA 1
ATOM 847 C C . SER B 2 240 ? -44.747 29.910 -0.575 1.00 354.70 240 SER B C 1
ATOM 848 O O . SER B 2 240 ? -43.678 29.807 0.022 1.00 409.58 240 SER B O 1
ATOM 850 N N . MET B 2 241 ? -44.874 29.641 -1.860 1.00 343.54 241 MET B N 1
ATOM 851 C CA . MET B 2 241 ? -43.670 29.406 -2.631 1.00 315.06 241 MET B CA 1
ATOM 852 C C . MET B 2 241 ? -43.309 30.640 -3.478 1.00 267.08 241 MET B C 1
ATOM 853 O O . MET B 2 241 ? -44.184 31.283 -4.058 1.00 241.02 241 MET B O 1
ATOM 855 N N . SER B 2 242 ? -42.026 30.989 -3.512 1.00 230.85 242 SER B N 1
ATOM 856 C CA . SER B 2 242 ? -41.509 32.001 -4.425 1.00 223.07 242 SER B CA 1
ATOM 857 C C . SER B 2 242 ? -41.769 31.558 -5.878 1.00 255.39 242 SER B C 1
ATOM 858 O O . SER B 2 242 ? -42.045 32.379 -6.767 1.00 291.32 242 SER B O 1
ATOM 860 N N . PRO B 2 243 ? -41.675 30.246 -6.123 1.00 254.49 243 PRO B N 1
ATOM 861 C CA . PRO B 2 243 ? -42.073 29.630 -7.381 1.00 247.45 243 PRO B CA 1
ATOM 862 C C . PRO B 2 243 ? -43.597 29.737 -7.645 1.00 223.80 243 PRO B C 1
ATOM 863 O O . PRO B 2 243 ? -44.017 29.810 -8.796 1.00 214.97 243 PRO B O 1
ATOM 865 N N . PHE B 2 244 ? -44.413 29.744 -6.593 1.00 216.55 244 PHE B N 1
ATOM 866 C CA . PHE B 2 244 ? -45.831 30.075 -6.746 1.00 234.38 244 PHE B CA 1
ATOM 867 C C . PHE B 2 244 ? -45.955 31.548 -7.142 1.00 222.54 244 PHE B C 1
ATOM 868 O O . PHE B 2 244 ? -46.758 31.896 -7.994 1.00 206.63 244 PHE B O 1
ATOM 870 N N . LEU B 2 245 ? -45.148 32.416 -6.540 1.00 226.16 245 LEU B N 1
ATOM 871 C CA . LEU B 2 245 ? -45.065 33.798 -7.000 1.00 235.51 245 LEU B CA 1
ATOM 872 C C . LEU B 2 245 ? -44.796 33.833 -8.522 1.00 223.15 245 LEU B C 1
ATOM 873 O O . LEU B 2 245 ? -45.214 34.764 -9.208 1.00 258.80 245 LEU B O 1
ATOM 875 N N . ARG B 2 246 ? -44.137 32.803 -9.047 1.00 190.25 246 ARG B N 1
ATOM 876 C CA . ARG B 2 246 ? -43.963 32.650 -10.495 1.00 197.15 246 ARG B CA 1
ATOM 877 C C . ARG B 2 246 ? -44.483 31.292 -11.056 1.00 196.01 246 ARG B C 1
ATOM 878 O O . ARG B 2 246 ? -43.736 30.493 -11.598 1.00 203.18 246 ARG B O 1
ATOM 880 N N . LYS B 2 247 ? -45.777 31.040 -10.902 1.00 184.65 247 LYS B N 1
ATOM 881 C CA . LYS B 2 247 ? -46.466 29.839 -11.412 1.00 174.32 247 LYS B CA 1
ATOM 882 C C . LYS B 2 247 ? -47.977 30.015 -11.127 1.00 192.80 247 LYS B C 1
ATOM 883 O O . LYS B 2 247 ? -48.637 29.164 -10.489 1.00 156.44 247 LYS B O 1
ATOM 885 N N . VAL B 2 248 ? -48.491 31.138 -11.657 1.00 233.24 248 VAL B N 1
ATOM 886 C CA . VAL B 2 248 ? -49.787 31.797 -11.323 1.00 212.70 248 VAL B CA 1
ATOM 887 C C . VAL B 2 248 ? -50.966 30.907 -10.958 1.00 183.71 248 VAL B C 1
ATOM 888 O O . VAL B 2 248 ? -51.752 31.215 -10.041 1.00 145.28 248 VAL B O 1
ATOM 890 N N . VAL B 2 249 ? -51.061 29.809 -11.699 1.00 204.27 249 VAL B N 1
ATOM 891 C CA . VAL B 2 249 ? -52.211 28.934 -11.732 1.00 236.90 249 VAL B CA 1
ATOM 892 C C . VAL B 2 249 ? -52.793 28.605 -10.367 1.00 224.10 249 VAL B C 1
ATOM 893 O O . VAL B 2 249 ? -52.068 28.520 -9.371 1.00 217.86 249 VAL B O 1
ATOM 895 N N . LYS B 2 250 ? -54.120 28.477 -10.349 1.00 216.27 250 LYS B N 1
ATOM 896 C CA . LYS B 2 250 ? -54.816 27.614 -9.416 1.00 222.55 250 LYS B CA 1
ATOM 897 C C . LYS B 2 250 ? -54.916 26.237 -10.127 1.00 235.99 250 LYS B C 1
ATOM 898 O O . LYS B 2 250 ? -55.624 26.125 -11.127 1.00 227.47 250 LYS B O 1
ATOM 900 N N . PRO B 2 251 ? -54.175 25.209 -9.638 1.00 245.64 251 PRO B N 1
ATOM 901 C CA . PRO B 2 251 ? -53.995 23.915 -10.337 1.00 214.23 251 PRO B CA 1
ATOM 902 C C . PRO B 2 251 ? -54.247 22.653 -9.496 1.00 206.90 251 PRO B C 1
ATOM 903 O O . PRO B 2 251 ? -53.431 22.314 -8.621 1.00 159.45 251 PRO B O 1
ATOM 905 N N . SER B 2 252 ? -55.355 21.975 -9.814 1.00 233.28 252 SER B N 1
ATOM 906 C CA . SER B 2 252 ? -55.834 20.728 -9.182 1.00 254.75 252 SER B CA 1
ATOM 907 C C . SER B 2 252 ? -57.363 20.611 -9.308 1.00 259.22 252 SER B C 1
ATOM 908 O O . SER B 2 252 ? -58.038 21.619 -9.544 1.00 257.60 252 SER B O 1
ATOM 910 N N . SER B 2 253 ? -57.890 19.389 -9.180 1.00 255.41 253 SER B N 1
ATOM 911 C CA . SER B 2 253 ? -59.342 19.124 -9.165 1.00 255.95 253 SER B CA 1
ATOM 912 C C . SER B 2 253 ? -59.620 17.662 -8.820 1.00 261.29 253 SER B C 1
ATOM 913 O O . SER B 2 253 ? -58.840 16.778 -9.160 1.00 279.50 253 SER B O 1
ATOM 915 N N . LEU B 2 254 ? -60.752 17.412 -8.173 1.00 242.17 254 LEU B N 1
ATOM 916 C CA . LEU B 2 254 ? -61.039 16.106 -7.595 1.00 225.38 254 LEU B CA 1
ATOM 917 C C . LEU B 2 254 ? -62.397 15.522 -7.980 1.00 238.55 254 LEU B C 1
ATOM 918 O O . LEU B 2 254 ? -63.241 16.199 -8.567 1.00 250.44 254 LEU B O 1
ATOM 920 N N . ASN B 2 255 ? -62.590 14.252 -7.644 1.00 250.61 255 ASN B N 1
ATOM 921 C CA . ASN B 2 255 ? -63.910 13.622 -7.675 1.00 240.84 255 ASN B CA 1
ATOM 922 C C . ASN B 2 255 ? -64.153 12.787 -6.427 1.00 211.46 255 ASN B C 1
ATOM 923 O O . ASN B 2 255 ? -63.432 12.886 -5.434 1.00 187.21 255 ASN B O 1
ATOM 925 N N . SER B 2 256 ? -65.167 11.937 -6.508 1.00 217.72 256 SER B N 1
ATOM 926 C CA . SER B 2 256 ? -65.668 11.217 -5.359 1.00 239.22 256 SER B CA 1
ATOM 927 C C . SER B 2 256 ? -65.390 9.725 -5.422 1.00 223.82 256 SER B C 1
ATOM 928 O O . SER B 2 256 ? -65.853 8.995 -6.296 1.00 220.99 256 SER B O 1
ATOM 930 N N . ASP B 2 257 ? -64.614 9.281 -4.461 1.00 212.87 257 ASP B N 1
ATOM 931 C CA . ASP B 2 257 ? -64.484 7.883 -4.209 1.00 236.01 257 ASP B CA 1
ATOM 932 C C . ASP B 2 257 ? -64.694 7.691 -2.688 1.00 291.08 257 ASP B C 1
ATOM 933 O O . ASP B 2 257 ? -63.784 7.268 -1.949 1.00 358.92 257 ASP B O 1
ATOM 935 N N . LYS B 2 258 ? -65.901 8.036 -2.219 1.00 275.91 258 LYS B N 1
ATOM 936 C CA . LYS B 2 258 ? -66.315 7.708 -0.835 1.00 259.47 258 LYS B CA 1
ATOM 937 C C . LYS B 2 258 ? -66.309 6.180 -0.679 1.00 265.97 258 LYS B C 1
ATOM 938 O O . LYS B 2 258 ? -66.055 5.631 0.401 1.00 238.60 258 LYS B O 1
ATOM 940 N N . ILE B 2 259 ? -66.576 5.511 -1.796 1.00 290.34 259 ILE B N 1
ATOM 941 C CA . ILE B 2 259 ? -66.309 4.087 -1.979 1.00 299.91 259 ILE B CA 1
ATOM 942 C C . ILE B 2 259 ? -64.856 3.708 -1.635 1.00 283.23 259 ILE B C 1
ATOM 943 O O . ILE B 2 259 ? -64.625 2.735 -0.931 1.00 256.54 259 ILE B O 1
ATOM 945 N N . PRO B 2 260 ? -63.871 4.474 -2.134 1.00 282.96 260 PRO B N 1
ATOM 946 C CA . PRO B 2 260 ? -62.457 4.191 -1.823 1.00 285.85 260 PRO B CA 1
ATOM 947 C C . PRO B 2 260 ? -62.116 4.444 -0.359 1.00 298.50 260 PRO B C 1
ATOM 948 O O . PRO B 2 260 ? -61.234 3.770 0.182 1.00 342.49 260 PRO B O 1
ATOM 950 N N . TYR B 2 261 ? -62.803 5.397 0.275 1.00 294.47 261 TYR B N 1
ATOM 951 C CA . TYR B 2 261 ? -62.721 5.554 1.728 1.00 292.42 261 TYR B CA 1
ATOM 952 C C . TYR B 2 261 ? -63.207 4.263 2.421 1.00 279.21 261 TYR B C 1
ATOM 953 O O . TYR B 2 261 ? -62.580 3.779 3.376 1.00 273.04 261 TYR B O 1
ATOM 955 N N . VAL B 2 262 ? -64.309 3.707 1.908 1.00 242.55 262 VAL B N 1
ATOM 956 C CA . VAL B 2 262 ? -64.824 2.412 2.362 1.00 208.82 262 VAL B CA 1
ATOM 957 C C . VAL B 2 262 ? -63.777 1.307 2.200 1.00 202.81 262 VAL B C 1
ATOM 958 O O . VAL B 2 262 ? -63.574 0.505 3.098 1.00 177.19 262 VAL B O 1
ATOM 960 N N . ALA B 2 263 ? -63.103 1.287 1.056 1.00 244.83 263 ALA B N 1
ATOM 961 C CA . ALA B 2 263 ? -62.071 0.277 0.767 1.00 306.33 263 ALA B CA 1
ATOM 962 C C . ALA B 2 263 ? -60.859 0.387 1.692 1.00 314.30 263 ALA B C 1
ATOM 963 O O . ALA B 2 263 ? -60.292 -0.636 2.115 1.00 289.24 263 ALA B O 1
ATOM 965 N N . PRO B 2 264 ? -60.460 1.636 2.002 1.00 337.80 264 PRO B N 1
ATOM 966 C CA . PRO B 2 264 ? -59.404 1.921 2.959 1.00 334.97 264 PRO B CA 1
ATOM 967 C C . PRO B 2 264 ? -59.793 1.352 4.321 1.00 328.99 264 PRO B C 1
ATOM 968 O O . PRO B 2 264 ? -58.971 0.711 4.978 1.00 402.11 264 PRO B O 1
ATOM 970 N N . THR B 2 265 ? -61.053 1.553 4.708 1.00 270.93 265 THR B N 1
ATOM 971 C CA . THR B 2 265 ? -61.533 1.133 6.019 1.00 261.14 265 THR B CA 1
ATOM 972 C C . THR B 2 265 ? -61.882 -0.350 6.099 1.00 252.44 265 THR B C 1
ATOM 973 O O . THR B 2 265 ? -61.628 -0.991 7.126 1.00 241.80 265 THR B O 1
ATOM 975 N N . LYS B 2 266 ? -62.436 -0.893 5.016 1.00 249.79 266 LYS B N 1
ATOM 976 C CA . LYS B 2 266 ? -63.007 -2.245 5.028 1.00 276.41 266 LYS B CA 1
ATOM 977 C C . LYS B 2 266 ? -62.061 -3.355 4.581 1.00 261.58 266 LYS B C 1
ATOM 978 O O . LYS B 2 266 ? -62.293 -4.534 4.898 1.00 265.13 266 LYS B O 1
ATOM 980 N N . LYS B 2 267 ? -61.005 -2.986 3.857 1.00 229.97 267 LYS B N 1
ATOM 981 C CA . LYS B 2 267 ? -60.059 -3.950 3.314 1.00 212.83 267 LYS B CA 1
ATOM 982 C C . LYS B 2 267 ? -59.518 -4.918 4.395 1.00 211.28 267 LYS B C 1
ATOM 983 O O . LYS B 2 267 ? -59.451 -4.589 5.579 1.00 192.84 267 LYS B O 1
ATOM 985 N N . GLU B 2 268 ? -59.168 -6.132 3.988 1.00 246.47 268 GLU B N 1
ATOM 986 C CA . GLU B 2 268 ? -58.433 -7.045 4.867 1.00 252.88 268 GLU B CA 1
ATOM 987 C C . GLU B 2 268 ? -57.077 -6.416 5.156 1.00 255.12 268 GLU B C 1
ATOM 988 O O . GLU B 2 268 ? -56.508 -6.601 6.233 1.00 222.81 268 GLU B O 1
ATOM 990 N N . TYR B 2 269 ? -56.584 -5.674 4.162 1.00 281.62 269 TYR B N 1
ATOM 991 C CA . TYR B 2 269 ? -55.400 -4.822 4.261 1.00 311.09 269 TYR B CA 1
ATOM 992 C C . TYR B 2 269 ? -55.480 -3.801 5.396 1.00 319.84 269 TYR B C 1
ATOM 993 O O . TYR B 2 269 ? -54.485 -3.544 6.056 1.00 324.45 269 TYR B O 1
ATOM 995 N N . ILE B 2 270 ? -56.653 -3.220 5.616 1.00 316.46 270 ILE B N 1
ATOM 996 C CA . ILE B 2 270 ? -56.856 -2.243 6.689 1.00 309.20 270 ILE B CA 1
ATOM 997 C C . ILE B 2 270 ? -56.820 -2.871 8.082 1.00 257.36 270 ILE B C 1
ATOM 998 O O . ILE B 2 270 ? -56.214 -2.321 9.009 1.00 229.02 270 ILE B O 1
ATOM 1000 N N . GLU B 2 271 ? -57.468 -4.025 8.217 1.00 240.81 271 GLU B N 1
ATOM 1001 C CA . GLU B 2 271 ? -57.352 -4.850 9.411 1.00 217.06 271 GLU B CA 1
ATOM 1002 C C . GLU B 2 271 ? -55.877 -5.161 9.680 1.00 183.69 271 GLU B C 1
ATOM 1003 O O . GLU B 2 271 ? -55.373 -4.914 10.776 1.00 181.21 271 GLU B O 1
ATOM 1005 N N . LEU B 2 272 ? -55.197 -5.670 8.658 1.00 175.25 272 LEU B N 1
ATOM 1006 C CA . LEU B 2 272 ? -53.764 -5.952 8.714 1.00 200.89 272 LEU B CA 1
ATOM 1007 C C . LEU B 2 272 ? -52.881 -4.738 9.070 1.00 221.34 272 LEU B C 1
ATOM 1008 O O . LEU B 2 272 ? -51.951 -4.853 9.871 1.00 242.81 272 LEU B O 1
ATOM 1010 N N . ASP B 2 273 ? -53.172 -3.585 8.469 1.00 219.50 273 ASP B N 1
ATOM 1011 C CA . ASP B 2 273 ? -52.393 -2.358 8.690 1.00 215.24 273 ASP B CA 1
ATOM 1012 C C . ASP B 2 273 ? -52.429 -1.921 10.154 1.00 218.76 273 ASP B C 1
ATOM 1013 O O . ASP B 2 273 ? -51.418 -1.465 10.708 1.00 224.28 273 ASP B O 1
ATOM 1015 N N . ILE B 2 274 ? -53.600 -2.084 10.772 1.00 218.60 274 ILE B N 1
ATOM 1016 C CA . ILE B 2 274 ? -53.756 -1.872 12.208 1.00 213.54 274 ILE B CA 1
ATOM 1017 C C . ILE B 2 274 ? -52.744 -2.722 13.002 1.00 209.82 274 ILE B C 1
ATOM 1018 O O . ILE B 2 274 ? -52.453 -2.425 14.164 1.00 201.43 274 ILE B O 1
ATOM 1020 N N . LEU B 2 275 ? -52.207 -3.763 12.360 1.00 198.15 275 LEU B N 1
ATOM 1021 C CA . LEU B 2 275 ? -51.129 -4.581 12.933 1.00 177.92 275 LEU B CA 1
ATOM 1022 C C . LEU B 2 275 ? -49.784 -3.870 12.866 1.00 200.85 275 LEU B C 1
ATOM 1023 O O . LEU B 2 275 ? -48.919 -4.070 13.733 1.00 223.38 275 LEU B O 1
ATOM 1025 N N . ASN B 2 276 ? -49.603 -3.050 11.830 1.00 219.56 276 ASN B N 1
ATOM 1026 C CA . ASN B 2 276 ? -48.435 -2.176 11.739 1.00 202.92 276 ASN B CA 1
ATOM 1027 C C . ASN B 2 276 ? -48.456 -1.153 12.882 1.00 174.41 276 ASN B C 1
ATOM 1028 O O . ASN B 2 276 ? -47.421 -0.598 13.260 1.00 160.59 276 ASN B O 1
ATOM 1030 N N . LYS B 2 277 ? -49.646 -0.939 13.439 1.00 170.15 277 LYS B N 1
ATOM 1031 C CA . LYS B 2 277 ? -49.829 -0.072 14.599 1.00 180.08 277 LYS B CA 1
ATOM 1032 C C . LYS B 2 277 ? -49.322 -0.705 15.891 1.00 177.42 277 LYS B C 1
ATOM 1033 O O . LYS B 2 277 ? -48.665 -0.036 16.697 1.00 186.82 277 LYS B O 1
ATOM 1035 N N . GLY B 2 278 ? -49.643 -1.986 16.085 1.00 161.94 278 GLY B N 1
ATOM 1036 C CA . GLY B 2 278 ? -49.130 -2.764 17.214 1.00 169.16 278 GLY B CA 1
ATOM 1037 C C . GLY B 2 278 ? -47.629 -2.956 17.116 1.00 172.30 278 GLY B C 1
ATOM 1038 O O . GLY B 2 278 ? -46.922 -2.859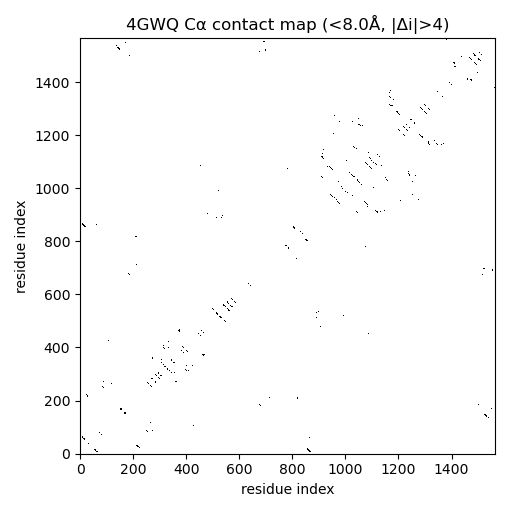 18.114 1.00 195.17 278 GLY B O 1
ATOM 1039 N N . TRP B 2 279 ? -47.156 -3.192 15.894 1.00 161.03 279 TRP B N 1
ATOM 1040 C CA . TRP B 2 279 ? -45.743 -3.415 15.591 1.00 164.18 279 TRP B CA 1
ATOM 1041 C C . TRP B 2 279 ? -44.804 -2.246 15.837 1.00 176.27 279 TRP B C 1
ATOM 1042 O O . TRP B 2 279 ? -43.768 -2.422 16.485 1.00 162.87 279 TRP B O 1
ATOM 1044 N N . LYS B 2 280 ? -45.125 -1.063 15.302 1.00 200.70 280 LYS B N 1
ATOM 1045 C CA . LYS B 2 280 ? -44.308 0.150 15.546 1.00 197.02 280 LYS B CA 1
ATOM 1046 C C . LYS B 2 280 ? -44.405 0.528 17.016 1.00 197.52 280 LYS B C 1
ATOM 1047 O O . LYS B 2 280 ? -43.393 0.842 17.639 1.00 218.84 280 LYS B O 1
ATOM 1049 N N . LEU B 2 281 ? -45.620 0.456 17.568 1.00 188.31 281 LEU B N 1
ATOM 1050 C CA . LEU B 2 281 ? -45.864 0.779 18.976 1.00 183.70 281 LEU B CA 1
ATOM 1051 C C . LEU B 2 281 ? -45.067 -0.115 19.935 1.00 194.66 281 LEU B C 1
ATOM 1052 O O . LEU B 2 281 ? -44.604 0.350 20.993 1.00 177.99 281 LEU B O 1
ATOM 1054 N N . GLN B 2 282 ? -44.906 -1.385 19.551 1.00 219.47 282 GLN B N 1
ATOM 1055 C CA . GLN B 2 282 ? -44.110 -2.363 20.308 1.00 225.93 282 GLN B CA 1
ATOM 1056 C C . GLN B 2 282 ? -42.639 -1.962 20.358 1.00 217.59 282 GLN B C 1
ATOM 1057 O O . GLN B 2 282 ? -42.060 -1.849 21.439 1.00 222.85 282 GLN B O 1
ATOM 1059 N N . SER B 2 283 ? -42.046 -1.741 19.185 1.00 199.58 283 SER B N 1
ATOM 1060 C CA . SER B 2 283 ? -40.670 -1.276 19.084 1.00 192.78 283 SER B CA 1
ATOM 1061 C C . SER B 2 283 ? -40.445 0.072 19.805 1.00 196.43 283 SER B C 1
ATOM 1062 O O . SER B 2 283 ? -39.352 0.312 20.330 1.00 189.29 283 SER B O 1
ATOM 1064 N N . LEU B 2 284 ? -41.474 0.933 19.831 1.00 188.07 284 LEU B N 1
ATOM 1065 C CA . LEU B 2 284 ? -41.466 2.179 20.622 1.00 171.87 284 LEU B CA 1
ATOM 1066 C C . LEU B 2 284 ? -41.405 1.878 22.107 1.00 181.90 284 LEU B C 1
ATOM 1067 O O . LEU B 2 284 ? -40.616 2.494 22.828 1.00 242.19 284 LEU B O 1
ATOM 1069 N N . ASN B 2 285 ? -42.223 0.930 22.566 1.00 162.57 285 ASN B N 1
ATOM 1070 C CA . ASN B 2 285 ? -42.122 0.430 23.940 1.00 167.20 285 ASN B CA 1
ATOM 1071 C C . ASN B 2 285 ? -40.741 -0.206 24.290 1.00 194.58 285 ASN B C 1
ATOM 1072 O O . ASN B 2 285 ? -40.256 -0.060 25.423 1.00 200.72 285 ASN B O 1
ATOM 1074 N N . GLU B 2 286 ? -40.122 -0.889 23.316 1.00 214.43 286 GLU B N 1
ATOM 1075 C CA . GLU B 2 286 ? -38.744 -1.421 23.444 1.00 206.70 286 GLU B CA 1
ATOM 1076 C C . GLU B 2 286 ? -37.712 -0.297 23.633 1.00 211.85 286 GLU B C 1
ATOM 1077 O O . GLU B 2 286 ? -36.841 -0.383 24.514 1.00 219.82 286 GLU B O 1
ATOM 1079 N N . SER B 2 287 ? -37.824 0.751 22.810 1.00 213.87 287 SER B N 1
ATOM 1080 C CA . SER B 2 287 ? -37.046 1.992 22.979 1.00 201.34 287 SER B CA 1
ATOM 1081 C C . SER B 2 287 ? -37.264 2.586 24.376 1.00 193.40 287 SER B C 1
ATOM 1082 O O . SER B 2 287 ? -36.300 2.922 25.073 1.00 204.54 287 SER B O 1
ATOM 1084 N N . LYS B 2 288 ? -38.533 2.680 24.776 1.00 190.05 288 LYS B N 1
ATOM 1085 C CA . LYS B 2 288 ? -38.937 3.268 26.056 1.00 196.03 288 LYS B CA 1
ATOM 1086 C C . LYS B 2 288 ? -38.269 2.596 27.244 1.00 194.31 288 LYS B C 1
ATOM 1087 O O . LYS B 2 288 ? -37.733 3.269 28.137 1.00 196.57 288 LYS B O 1
ATOM 1089 N N . ASP B 2 289 ? -38.310 1.267 27.237 1.00 192.76 289 ASP B N 1
ATOM 1090 C CA . ASP B 2 289 ? -37.656 0.453 28.249 1.00 226.45 289 ASP B CA 1
ATOM 1091 C C . ASP B 2 289 ? -36.166 0.785 28.351 1.00 246.76 289 ASP B C 1
ATOM 1092 O O . ASP B 2 289 ? -35.669 1.040 29.450 1.00 251.97 289 ASP B O 1
ATOM 1094 N N . LEU B 2 290 ? -35.481 0.795 27.201 1.00 250.52 290 LEU B N 1
ATOM 1095 C CA . LEU B 2 290 ? -34.047 1.106 27.108 1.00 235.16 290 LEU B CA 1
ATOM 1096 C C . LEU B 2 290 ? -33.678 2.489 27.680 1.00 235.95 290 LEU B C 1
ATOM 1097 O O . LEU B 2 290 ? -32.719 2.613 28.453 1.00 244.81 290 LEU B O 1
ATOM 1099 N N . LEU B 2 291 ? -34.450 3.512 27.317 1.00 238.24 291 LEU B N 1
ATOM 1100 C CA . LEU B 2 291 ? -34.225 4.881 27.803 1.00 217.54 291 LEU B CA 1
ATOM 1101 C C . LEU B 2 291 ? -34.358 4.968 29.315 1.00 202.62 291 LEU B C 1
ATOM 1102 O O . LEU B 2 291 ? -33.502 5.557 29.997 1.00 187.77 291 LEU B O 1
ATOM 1104 N N . ARG B 2 292 ? -35.439 4.362 29.810 1.00 197.97 292 ARG B N 1
ATOM 1105 C CA . ARG B 2 292 ? -35.772 4.307 31.226 1.00 218.75 292 ARG B CA 1
ATOM 1106 C C . ARG B 2 292 ? -34.652 3.721 32.111 1.00 234.68 292 ARG B C 1
ATOM 1107 O O . ARG B 2 292 ? -34.391 4.229 33.210 1.00 247.63 292 ARG B O 1
ATOM 1109 N N . ALA B 2 293 ? -33.992 2.666 31.629 1.00 233.68 293 ALA B N 1
ATOM 1110 C CA . ALA B 2 293 ? -32.937 1.997 32.405 1.00 236.35 293 ALA B CA 1
ATOM 1111 C C . ALA B 2 293 ? -31.637 2.811 32.546 1.00 256.31 293 ALA B C 1
ATOM 1112 O O . ALA B 2 293 ? -31.051 2.845 33.636 1.00 280.50 293 ALA B O 1
ATOM 1114 N N . SER B 2 294 ? -31.199 3.468 31.464 1.00 257.14 294 SER B N 1
ATOM 1115 C CA . SER B 2 294 ? -29.998 4.329 31.507 1.00 236.28 294 SER B CA 1
ATOM 1116 C C . SER B 2 294 ? -30.232 5.560 32.391 1.00 235.44 294 SER B C 1
ATOM 1117 O O . SER B 2 294 ? -29.279 6.195 32.852 1.00 227.70 294 SER B O 1
ATOM 1119 N N . PHE B 2 295 ? -31.509 5.867 32.624 1.00 221.77 295 PHE B N 1
ATOM 1120 C CA . PHE B 2 295 ? -31.930 6.928 33.530 1.00 207.91 295 PHE B CA 1
ATOM 1121 C C . PHE B 2 295 ? -31.588 6.667 35.014 1.00 225.56 295 PHE B C 1
ATOM 1122 O O . PHE B 2 295 ? -31.035 7.555 35.665 1.00 249.92 295 PHE B O 1
ATOM 1124 N N . ASN B 2 296 ? -31.905 5.479 35.548 1.00 223.58 296 ASN B N 1
ATOM 1125 C CA . ASN B 2 296 ? -31.530 5.123 36.952 1.00 211.98 296 ASN B CA 1
ATOM 1126 C C . ASN B 2 296 ? -30.018 5.050 37.195 1.00 205.98 296 ASN B C 1
ATOM 1127 O O . ASN B 2 296 ? -29.542 5.420 38.276 1.00 205.75 296 ASN B O 1
ATOM 1129 N N . LYS B 2 297 ? -29.286 4.575 36.181 1.00 200.89 297 LYS B N 1
ATOM 1130 C CA . LYS B 2 297 ? -27.816 4.597 36.158 1.00 194.99 297 LYS B CA 1
ATOM 1131 C C . LYS B 2 297 ? -27.266 6.023 35.978 1.00 214.66 297 LYS B C 1
ATOM 1132 O O . LYS B 2 297 ? -26.155 6.320 36.418 1.00 229.20 297 LYS B O 1
ATOM 1134 N N . LEU B 2 298 ? -28.038 6.891 35.317 1.00 211.46 298 LEU B N 1
ATOM 1135 C CA . LEU B 2 298 ? -27.730 8.328 35.233 1.00 186.31 298 LEU B CA 1
ATOM 1136 C C . LEU B 2 298 ? -27.983 9.037 36.579 1.00 178.10 298 LEU B C 1
ATOM 1137 O O . LEU B 2 298 ? -27.254 9.943 36.944 1.00 169.46 298 LEU B O 1
ATOM 1139 N N . SER B 2 299 ? -29.007 8.609 37.313 1.00 177.03 299 SER B N 1
ATOM 1140 C CA . SER B 2 299 ? -29.202 9.025 38.705 1.00 175.56 299 SER B CA 1
ATOM 1141 C C . SER B 2 299 ? -28.095 8.483 39.650 1.00 192.26 299 SER B C 1
ATOM 1142 O O . SER B 2 299 ? -27.887 9.011 40.750 1.00 201.66 299 SER B O 1
ATOM 1144 N N . SER B 2 300 ? -27.387 7.440 39.211 1.00 186.13 300 SER B N 1
ATOM 1145 C CA . SER B 2 300 ? -26.282 6.841 39.977 1.00 163.09 300 SER B CA 1
ATOM 1146 C C . SER B 2 300 ? -25.005 7.687 40.000 1.00 164.07 300 SER B C 1
ATOM 1147 O O . SER B 2 300 ? -24.323 7.733 41.017 1.00 164.64 300 SER B O 1
ATOM 1149 N N . ILE B 2 301 ? -24.680 8.341 38.884 1.00 174.36 301 ILE B N 1
ATOM 1150 C CA . ILE B 2 301 ? -23.603 9.344 38.849 1.00 196.56 301 ILE B CA 1
ATOM 1151 C C . ILE B 2 301 ? -23.947 10.544 39.764 1.00 214.35 301 ILE B C 1
ATOM 1152 O O . ILE B 2 301 ? -23.058 11.199 40.329 1.00 209.09 301 ILE B O 1
ATOM 1154 N N . LEU B 2 302 ? -25.249 10.808 39.903 1.00 209.94 302 LEU B N 1
ATOM 1155 C CA . LEU B 2 302 ? -25.783 11.819 40.823 1.00 191.30 302 LEU B CA 1
ATOM 1156 C C . LEU B 2 302 ? -25.683 11.420 42.298 1.00 201.51 302 LEU B C 1
ATOM 1157 O O . LEU B 2 302 ? -25.647 12.281 43.181 1.00 238.73 302 LEU B O 1
ATOM 1159 N N . GLN B 2 303 ? -25.657 10.120 42.574 1.00 200.82 303 GLN B N 1
ATOM 1160 C CA . GLN B 2 303 ? -25.350 9.658 43.928 1.00 205.84 303 GLN B CA 1
ATOM 1161 C C . GLN B 2 303 ? -23.889 9.964 44.372 1.00 214.04 303 GLN B C 1
ATOM 1162 O O . GLN B 2 303 ? -23.642 10.067 45.581 1.00 191.70 303 GLN B O 1
ATOM 1164 N N . ASN B 2 304 ? -22.953 10.123 43.409 1.00 212.51 304 ASN B N 1
ATOM 1165 C CA . ASN B 2 304 ? -21.572 10.650 43.665 1.00 171.37 304 ASN B CA 1
ATOM 1166 C C . ASN B 2 304 ? -21.653 12.020 44.317 1.00 159.83 304 ASN B C 1
ATOM 1167 O O . ASN B 2 304 ? -20.939 12.324 45.274 1.00 141.68 304 ASN B O 1
ATOM 1169 N N . GLU B 2 305 ? -22.556 12.830 43.776 1.00 186.09 305 GLU B N 1
ATOM 1170 C CA . GLU B 2 305 ? -22.888 14.133 44.341 1.00 211.14 305 GLU B CA 1
ATOM 1171 C C . GLU B 2 305 ? -23.620 14.059 45.698 1.00 211.84 305 GLU B C 1
ATOM 1172 O O . GLU B 2 305 ? -23.348 14.879 46.579 1.00 232.54 305 GLU B O 1
ATOM 1174 N N . HIS B 2 306 ? -24.537 13.096 45.870 1.00 207.39 306 HIS B N 1
ATOM 1175 C CA . HIS B 2 306 ? -25.256 12.945 47.152 1.00 180.74 306 HIS B CA 1
ATOM 1176 C C . HIS B 2 306 ? -24.223 12.803 48.220 1.00 176.93 306 HIS B C 1
ATOM 1177 O O . HIS B 2 306 ? -24.316 13.450 49.278 1.00 173.06 306 HIS B O 1
ATOM 1179 N N . ASP B 2 307 ? -23.205 11.990 47.900 1.00 192.06 307 ASP B N 1
ATOM 1180 C CA . ASP B 2 307 ? -22.045 11.719 48.764 1.00 225.29 307 ASP B CA 1
ATOM 1181 C C . ASP B 2 307 ? -21.202 12.970 49.019 1.00 219.35 307 ASP B C 1
ATOM 1182 O O . ASP B 2 307 ? -20.739 13.212 50.147 1.00 217.51 307 ASP B O 1
ATOM 1184 N N . TYR B 2 308 ? -21.002 13.759 47.967 1.00 205.99 308 TYR B N 1
ATOM 1185 C CA . TYR B 2 308 ? -20.263 15.010 48.100 1.00 211.31 308 TYR B CA 1
ATOM 1186 C C . TYR B 2 308 ? -20.983 15.965 49.057 1.00 206.15 308 TYR B C 1
ATOM 1187 O O . TYR B 2 308 ? -20.339 16.605 49.893 1.00 212.54 308 TYR B O 1
ATOM 1189 N N . TRP B 2 309 ? -22.312 16.047 48.940 1.00 209.69 309 TRP B N 1
ATOM 1190 C CA . TRP B 2 309 ? -23.110 16.877 49.844 1.00 197.13 309 TRP B CA 1
ATOM 1191 C C . TRP B 2 309 ? -23.022 16.361 51.261 1.00 197.79 309 TRP B C 1
ATOM 1192 O O . TRP B 2 309 ? -22.926 17.150 52.201 1.00 215.20 309 TRP B O 1
ATOM 1194 N N . ASN B 2 310 ? -23.025 15.036 51.428 1.00 191.09 310 ASN B N 1
ATOM 1195 C CA . ASN B 2 310 ? -22.816 14.419 52.748 1.00 180.03 310 ASN B CA 1
ATOM 1196 C C . ASN B 2 310 ? -21.443 14.774 53.332 1.00 171.13 310 ASN B C 1
ATOM 1197 O O . ASN B 2 310 ? -21.305 15.055 54.538 1.00 162.97 310 ASN B O 1
ATOM 1199 N N . LYS B 2 311 ? -20.444 14.763 52.449 1.00 172.68 311 LYS B N 1
ATOM 1200 C CA . LYS B 2 311 ? -19.084 15.173 52.777 1.00 198.00 311 LYS B CA 1
ATOM 1201 C C . LYS B 2 311 ? -19.034 16.640 53.229 1.00 206.91 311 LYS B C 1
ATOM 1202 O O . LYS B 2 311 ? -18.320 17.003 54.163 1.00 211.21 311 LYS B O 1
ATOM 1204 N N . ILE B 2 312 ? -19.801 17.479 52.542 1.00 217.45 312 ILE B N 1
ATOM 1205 C CA . ILE B 2 312 ? -19.920 18.881 52.909 1.00 203.76 312 ILE B CA 1
ATOM 1206 C C . ILE B 2 312 ? -20.722 19.041 54.197 1.00 190.94 312 ILE B C 1
ATOM 1207 O O . ILE B 2 312 ? -20.406 19.920 54.997 1.00 181.84 312 ILE B O 1
ATOM 1209 N N . MET B 2 313 ? -21.736 18.190 54.397 1.00 181.30 313 MET B N 1
ATOM 1210 C CA . MET B 2 313 ? -22.547 18.193 55.628 1.00 190.67 313 MET B CA 1
ATOM 1211 C C . MET B 2 313 ? -21.651 17.895 56.810 1.00 215.94 313 MET B C 1
ATOM 1212 O O . MET B 2 313 ? -21.706 18.580 57.850 1.00 215.40 313 MET B O 1
ATOM 1214 N N . GLN B 2 314 ? -20.815 16.873 56.622 1.00 240.86 314 GLN B N 1
ATOM 1215 C CA . GLN B 2 314 ? -19.726 16.577 57.537 1.00 253.90 314 GLN B CA 1
ATOM 1216 C C . GLN B 2 314 ? -18.671 17.704 57.461 1.00 257.75 314 GLN B C 1
ATOM 1217 O O . GLN B 2 314 ? -18.636 18.464 56.497 1.00 263.60 314 GLN B O 1
ATOM 1219 N N . SER B 2 315 ? -17.823 17.828 58.472 1.00 236.73 315 SER B N 1
ATOM 1220 C CA . SER B 2 315 ? -16.684 18.746 58.380 1.00 211.12 315 SER B CA 1
ATOM 1221 C C . SER B 2 315 ? -17.037 20.210 58.680 1.00 218.93 315 SER B C 1
ATOM 1222 O O . SER B 2 315 ? -17.688 20.467 59.692 1.00 243.25 315 SER B O 1
ATOM 1224 N N . ILE B 2 316 ? -16.597 21.151 57.833 1.00 208.95 316 ILE B N 1
ATOM 1225 C CA . ILE B 2 316 ? -16.741 22.601 58.116 1.00 199.48 316 ILE B CA 1
ATOM 1226 C C . ILE B 2 316 ? -18.210 22.944 58.247 1.00 214.26 316 ILE B C 1
ATOM 1227 O O . ILE B 2 316 ? -18.972 22.677 57.324 1.00 257.33 316 ILE B O 1
ATOM 1229 N N . SER B 2 317 ? -18.616 23.482 59.396 1.00 212.14 317 SER B N 1
ATOM 1230 C CA . SER B 2 317 ? -20.048 23.663 59.717 1.00 236.61 317 SER B CA 1
ATOM 1231 C C . SER B 2 317 ? -20.175 24.696 60.817 1.00 253.34 317 SER B C 1
ATOM 1232 O O . SER B 2 317 ? -19.162 25.212 61.267 1.00 256.48 317 SER B O 1
ATOM 1234 N N . ASN B 2 318 ? -21.414 24.969 61.250 1.00 276.39 318 ASN B N 1
ATOM 1235 C CA . ASN B 2 318 ? -21.765 26.083 62.160 1.00 238.82 318 ASN B CA 1
ATOM 1236 C C . ASN B 2 318 ? -21.419 27.415 61.510 1.00 213.90 318 ASN B C 1
ATOM 1237 O O . ASN B 2 318 ? -21.540 27.543 60.290 1.00 209.49 318 ASN B O 1
ATOM 1239 N N . LYS B 2 319 ? -20.987 28.397 62.297 1.00 203.83 319 LYS B N 1
ATOM 1240 C CA . LYS B 2 319 ? -20.480 29.643 61.721 1.00 231.87 319 LYS B CA 1
ATOM 1241 C C . LYS B 2 319 ? -19.396 29.384 60.659 1.00 239.05 319 LYS B C 1
ATOM 1242 O O . LYS B 2 319 ? -18.383 28.745 60.927 1.00 225.37 319 LYS B O 1
ATOM 1244 N N . ASP B 2 320 ? -19.640 29.883 59.451 1.00 255.90 320 ASP B N 1
ATOM 1245 C CA . ASP B 2 320 ? -18.761 29.701 58.297 1.00 248.53 320 ASP B CA 1
ATOM 1246 C C . ASP B 2 320 ? -19.516 30.147 57.037 1.00 252.83 320 ASP B C 1
ATOM 1247 O O . ASP B 2 320 ? -20.764 30.180 57.010 1.00 219.08 320 ASP B O 1
ATOM 1249 N N . VAL B 2 321 ? -18.747 30.495 56.006 1.00 251.60 321 VAL B N 1
ATOM 1250 C CA . VAL B 2 321 ? -19.297 31.024 54.767 1.00 244.20 321 VAL B CA 1
ATOM 1251 C C . VAL B 2 321 ? -20.197 30.034 53.997 1.00 230.80 321 VAL B C 1
ATOM 1252 O O . VAL B 2 321 ? -19.890 28.851 53.839 1.00 197.23 321 VAL B O 1
ATOM 1254 N N . ILE B 2 322 ? -21.340 30.550 53.568 1.00 218.34 322 ILE B N 1
ATOM 1255 C CA . ILE B 2 322 ? -22.191 29.909 52.584 1.00 195.22 322 ILE B CA 1
ATOM 1256 C C . ILE B 2 322 ? -22.282 30.864 51.383 1.00 202.05 322 ILE B C 1
ATOM 1257 O O . ILE B 2 322 ? -23.376 31.203 50.901 1.00 212.12 322 ILE B O 1
ATOM 1259 N N . PHE B 2 323 ? -21.115 31.320 50.924 1.00 196.96 323 PHE B N 1
ATOM 1260 C CA . PHE B 2 323 ? -21.012 32.105 49.691 1.00 203.59 323 PHE B CA 1
ATOM 1261 C C . PHE B 2 323 ? -21.476 31.223 48.537 1.00 229.43 323 PHE B C 1
ATOM 1262 O O . PHE B 2 323 ? -20.979 30.118 48.389 1.00 253.61 323 PHE B O 1
ATOM 1264 N N . LYS B 2 324 ? -22.449 31.688 47.754 1.00 228.65 324 LYS B N 1
ATOM 1265 C CA . LYS B 2 324 ? -22.891 30.956 46.559 1.00 201.08 324 LYS B CA 1
ATOM 1266 C C . LYS B 2 324 ? -22.503 31.729 45.291 1.00 223.95 324 LYS B C 1
ATOM 1267 O O . LYS B 2 324 ? -22.954 32.861 45.081 1.00 235.41 324 LYS B O 1
ATOM 1269 N N . ILE B 2 325 ? -21.658 31.114 44.462 1.00 235.59 325 ILE B N 1
ATOM 1270 C CA . ILE B 2 325 ? -21.077 31.776 43.280 1.00 213.37 325 ILE B CA 1
ATOM 1271 C C . ILE B 2 325 ? -21.415 31.104 41.947 1.00 221.08 325 ILE B C 1
ATOM 1272 O O . ILE B 2 325 ? -21.797 29.931 41.910 1.00 251.13 325 ILE B O 1
ATOM 1274 N N . ARG B 2 326 ? -21.278 31.871 40.863 1.00 214.66 326 ARG B N 1
ATOM 1275 C CA . ARG B 2 326 ? -21.328 31.342 39.498 1.00 237.08 326 ARG B CA 1
ATOM 1276 C C . ARG B 2 326 ? -20.238 31.992 38.624 1.00 279.93 326 ARG B C 1
ATOM 1277 O O . ARG B 2 326 ? -20.061 33.210 38.646 1.00 325.61 326 ARG B O 1
ATOM 1279 N N . ASP B 2 327 ? -19.503 31.165 37.878 1.00 301.67 327 ASP B N 1
ATOM 1280 C CA . ASP B 2 327 ? -18.410 31.631 37.003 1.00 295.62 327 ASP B CA 1
ATOM 1281 C C . ASP B 2 327 ? -18.458 30.937 35.640 1.00 315.90 327 ASP B C 1
ATOM 1282 O O . ASP B 2 327 ? -19.358 30.148 35.385 1.00 326.94 327 ASP B O 1
ATOM 1284 N N . ARG B 2 328 ? -17.487 31.225 34.777 1.00 322.92 328 ARG B N 1
ATOM 1285 C CA . ARG B 2 328 ? -17.557 30.837 33.362 1.00 329.73 328 ARG B CA 1
ATOM 1286 C C . ARG B 2 328 ? -18.570 31.733 32.640 1.00 336.05 328 ARG B C 1
ATOM 1287 O O . ARG B 2 328 ? -19.126 31.359 31.604 1.00 366.88 328 ARG B O 1
ATOM 1289 N N . THR B 2 329 ? -18.787 32.920 33.210 1.00 330.07 329 THR B N 1
ATOM 1290 C CA . THR B 2 329 ? -19.635 33.976 32.638 1.00 341.12 329 THR B CA 1
ATOM 1291 C C . THR B 2 329 ? -21.080 33.536 32.372 1.00 369.18 329 THR B C 1
ATOM 1292 O O . THR B 2 329 ? -21.691 32.875 33.216 1.00 394.06 329 THR B O 1
ATOM 1294 N N . SER B 2 330 ? -21.611 33.923 31.209 1.00 366.47 330 SER B N 1
ATOM 1295 C CA . SER B 2 330 ? -23.002 33.663 30.812 1.00 361.39 330 SER B CA 1
ATOM 1296 C C . SER B 2 330 ? -24.038 34.398 31.676 1.00 397.63 330 SER B C 1
ATOM 1297 O O . SER B 2 330 ? -24.922 35.075 31.145 1.00 422.19 330 SER B O 1
ATOM 1299 N N . GLY B 2 331 ? -23.926 34.266 32.997 1.00 418.22 331 GLY B N 1
ATOM 1300 C CA . GLY B 2 331 ? -24.824 34.950 33.932 1.00 403.17 331 GLY B CA 1
ATOM 1301 C C . GLY B 2 331 ? -26.017 34.100 34.321 1.00 390.59 331 GLY B C 1
ATOM 1302 O O . GLY B 2 331 ? -26.607 34.283 35.389 1.00 389.22 331 GLY B O 1
ATOM 1303 N N . GLN B 2 332 ? -26.370 33.172 33.436 1.00 372.49 332 GLN B N 1
ATOM 1304 C CA . GLN B 2 332 ? -27.414 32.189 33.689 1.00 358.62 332 GLN B CA 1
ATOM 1305 C C . GLN B 2 332 ? -26.851 30.800 33.398 1.00 369.50 332 GLN B C 1
ATOM 1306 O O . GLN B 2 332 ? -26.049 30.626 32.477 1.00 359.59 332 GLN B O 1
ATOM 1308 N N . LYS B 2 333 ? -27.272 29.817 34.188 1.00 396.03 333 LYS B N 1
ATOM 1309 C CA . LYS B 2 333 ? -26.717 28.465 34.116 1.00 397.22 333 LYS B CA 1
ATOM 1310 C C . LYS B 2 333 ? -25.179 28.520 34.163 1.00 387.97 333 LYS B C 1
ATOM 1311 O O . LYS B 2 333 ? -24.608 29.095 35.098 1.00 359.52 333 LYS B O 1
ATOM 1313 N N . LEU B 2 334 ? -24.526 27.962 33.141 1.00 378.12 334 LEU B N 1
ATOM 1314 C CA . LEU B 2 334 ? -23.068 27.787 33.110 1.00 343.55 334 LEU B CA 1
ATOM 1315 C C . LEU B 2 334 ? -22.596 26.953 34.307 1.00 341.07 334 LEU B C 1
ATOM 1316 O O . LEU B 2 334 ? -23.113 25.858 34.529 1.00 384.47 334 LEU B O 1
ATOM 1318 N N . LEU B 2 335 ? -21.639 27.462 35.079 1.00 302.84 335 LEU B N 1
ATOM 1319 C CA . LEU B 2 335 ? -21.139 26.751 36.256 1.00 299.08 335 LEU B CA 1
ATOM 1320 C C . LEU B 2 335 ? -21.446 27.510 37.557 1.00 332.07 335 LEU B C 1
ATOM 1321 O O . LEU B 2 335 ? -21.020 28.653 37.706 1.00 368.26 335 LEU B O 1
ATOM 1323 N N . ALA B 2 336 ? -22.175 26.878 38.488 1.00 329.48 336 ALA B N 1
ATOM 1324 C CA . ALA B 2 336 ? -22.555 27.525 39.768 1.00 286.34 336 ALA B CA 1
ATOM 1325 C C . ALA B 2 336 ? -22.358 26.662 41.040 1.00 244.89 336 ALA B C 1
ATOM 1326 O O . ALA B 2 336 ? -22.790 25.507 41.083 1.00 218.35 336 ALA B O 1
ATOM 1328 N N . ILE B 2 337 ? -21.734 27.244 42.074 1.00 217.12 337 ILE B N 1
ATOM 1329 C CA . ILE B 2 337 ? -21.466 26.566 43.370 1.00 216.26 337 ILE B CA 1
ATOM 1330 C C . ILE B 2 337 ? -21.253 27.559 44.532 1.00 234.58 337 ILE B C 1
ATOM 1331 O O . ILE B 2 337 ? -21.452 28.758 44.349 1.00 261.79 337 ILE B O 1
ATOM 1333 N N . LYS B 2 338 ? -20.820 27.071 45.707 1.00 229.14 338 LYS B N 1
ATOM 1334 C CA . LYS B 2 338 ? -20.789 27.890 46.937 1.00 214.39 338 LYS B CA 1
ATOM 1335 C C . LYS B 2 338 ? -19.625 27.655 47.951 1.00 224.62 338 LYS B C 1
ATOM 1336 O O . LYS B 2 338 ? -19.168 26.524 48.082 1.00 250.29 338 LYS B O 1
ATOM 1338 N N . TYR B 2 339 ? -19.175 28.716 48.659 1.00 215.94 339 TYR B N 1
ATOM 1339 C CA . TYR B 2 339 ? -18.167 28.639 49.768 1.00 193.44 339 TYR B CA 1
ATOM 1340 C C . TYR B 2 339 ? -17.764 29.973 50.431 1.00 202.12 339 TYR B C 1
ATOM 1341 O O . TYR B 2 339 ? -18.153 31.038 49.959 1.00 223.79 339 TYR B O 1
ATOM 1343 N N . GLY B 2 340 ? -16.950 29.887 51.503 1.00 182.95 340 GLY B N 1
ATOM 1344 C CA . GLY B 2 340 ? -16.485 31.048 52.293 1.00 177.76 340 GLY B CA 1
ATOM 1345 C C . GLY B 2 340 ? -15.198 31.701 51.820 1.00 208.01 340 GLY B C 1
ATOM 1346 O O . GLY B 2 340 ? -14.580 31.202 50.894 1.00 237.48 340 GLY B O 1
ATOM 1347 N N . TYR B 2 341 ? -14.814 32.809 52.472 1.00 227.00 341 TYR B N 1
ATOM 1348 C CA . TYR B 2 341 ? -13.609 33.625 52.171 1.00 254.44 341 TYR B CA 1
ATOM 1349 C C . TYR B 2 341 ? -13.112 34.400 53.441 1.00 220.26 341 TYR B C 1
ATOM 1350 O O . TYR B 2 341 ? -13.574 34.095 54.531 1.00 229.63 341 TYR B O 1
ATOM 1352 N N . GLU B 2 342 ? -12.237 35.411 53.323 1.00 189.48 342 GLU B N 1
ATOM 1353 C CA . GLU B 2 342 ? -11.489 35.954 54.496 1.00 196.37 342 GLU B CA 1
ATOM 1354 C C . GLU B 2 342 ? -11.740 37.389 55.164 1.00 245.40 342 GLU B C 1
ATOM 1355 O O . GLU B 2 342 ? -12.053 37.453 56.360 1.00 259.01 342 GLU B O 1
ATOM 1357 N N . ASP B 2 343 ? -11.587 38.505 54.423 1.00 242.73 343 ASP B N 1
ATOM 1358 C CA . ASP B 2 343 ? -11.501 39.935 54.956 1.00 182.58 343 ASP B CA 1
ATOM 1359 C C . ASP B 2 343 ? -12.617 40.540 55.841 1.00 184.99 343 ASP B C 1
ATOM 1360 O O . ASP B 2 343 ? -12.348 41.106 56.899 1.00 147.28 343 ASP B O 1
ATOM 1362 N N . SER B 2 344 ? -13.847 40.483 55.322 1.00 249.17 344 SER B N 1
ATOM 1363 C CA . SER B 2 344 ? -15.104 40.754 56.053 1.00 242.60 344 SER B CA 1
ATOM 1364 C C . SER B 2 344 ? -15.283 42.171 56.576 1.00 211.03 344 SER B C 1
ATOM 1365 O O . SER B 2 344 ? -15.205 43.103 55.804 1.00 206.13 344 SER B O 1
ATOM 1367 N N . GLY B 2 345 ? -15.541 42.324 57.875 1.00 189.88 345 GLY B N 1
ATOM 1368 C CA . GLY B 2 345 ? -15.583 43.630 58.537 1.00 201.07 345 GLY B CA 1
ATOM 1369 C C . GLY B 2 345 ? -14.246 44.319 58.361 1.00 244.32 345 GLY B C 1
ATOM 1370 O O . GLY B 2 345 ? -13.217 43.687 58.556 1.00 271.33 345 GLY B O 1
ATOM 1371 N N . SER B 2 346 ? -14.274 45.603 57.973 1.00 272.05 346 SER B N 1
ATOM 1372 C CA . SER B 2 346 ? -13.090 46.412 57.573 1.00 267.57 346 SER B CA 1
ATOM 1373 C C . SER B 2 346 ? -12.458 46.014 56.215 1.00 300.90 346 SER B C 1
ATOM 1374 O O . SER B 2 346 ? -12.537 44.852 55.815 1.00 342.37 346 SER B O 1
ATOM 1376 N N . THR B 2 347 ? -11.827 46.967 55.517 1.00 286.10 347 THR B N 1
ATOM 1377 C CA . THR B 2 347 ? -11.410 46.754 54.105 1.00 248.44 347 THR B CA 1
ATOM 1378 C C . THR B 2 347 ? -9.954 47.038 53.751 1.00 223.74 347 THR B C 1
ATOM 1379 O O . THR B 2 347 ? -9.548 48.211 53.607 1.00 170.60 347 THR B O 1
ATOM 1381 N N . TYR B 2 348 ? -9.191 45.951 53.608 1.00 234.26 348 TYR B N 1
ATOM 1382 C CA . TYR B 2 348 ? -7.879 45.996 52.976 1.00 242.05 348 TYR B CA 1
ATOM 1383 C C . TYR B 2 348 ? -8.096 46.500 51.549 1.00 241.82 348 TYR B C 1
ATOM 1384 O O . TYR B 2 348 ? -7.496 47.498 51.142 1.00 324.64 348 TYR B O 1
ATOM 1386 N N . LYS B 2 349 ? -8.973 45.820 50.817 1.00 178.67 349 LYS B N 1
ATOM 1387 C CA . LYS B 2 349 ? -9.402 46.194 49.447 1.00 168.59 349 LYS B CA 1
ATOM 1388 C C . LYS B 2 349 ? -9.233 45.101 48.378 1.00 176.89 349 LYS B C 1
ATOM 1389 O O . LYS B 2 349 ? -10.239 44.544 47.952 1.00 201.43 349 LYS B O 1
ATOM 1391 N N . HIS B 2 350 ? -8.009 44.794 47.938 1.00 186.88 350 HIS B N 1
ATOM 1392 C CA . HIS B 2 350 ? -7.837 44.071 46.631 1.00 195.71 350 HIS B CA 1
ATOM 1393 C C . HIS B 2 350 ? -7.558 42.605 46.703 1.00 211.51 350 HIS B C 1
ATOM 1394 O O . HIS B 2 350 ? -6.783 42.158 47.548 1.00 231.63 350 HIS B O 1
ATOM 1396 N N . ASP B 2 351 ? -8.224 41.860 45.815 1.00 226.33 351 ASP B N 1
ATOM 1397 C CA . ASP B 2 351 ? -8.092 40.405 45.681 1.00 250.87 351 ASP B CA 1
ATOM 1398 C C . ASP B 2 351 ? -8.271 39.594 46.986 1.00 245.22 351 ASP B C 1
ATOM 1399 O O . ASP B 2 351 ? -7.411 38.768 47.335 1.00 226.66 351 ASP B O 1
ATOM 1401 N N . ARG B 2 352 ? -9.387 39.806 47.691 1.00 222.05 352 ARG B N 1
ATOM 1402 C CA . ARG B 2 352 ? -9.566 39.172 49.008 1.00 208.36 352 ARG B CA 1
ATOM 1403 C C . ARG B 2 352 ? -10.867 38.399 49.212 1.00 193.55 352 ARG B C 1
ATOM 1404 O O . ARG B 2 352 ? -11.952 38.973 49.283 1.00 152.15 352 ARG B O 1
ATOM 1406 N N . GLY B 2 353 ? -10.712 37.083 49.350 1.00 227.29 353 GLY B N 1
ATOM 1407 C CA . GLY B 2 353 ? -11.821 36.134 49.354 1.00 228.53 353 GLY B CA 1
ATOM 1408 C C . GLY B 2 353 ? -11.390 34.673 49.476 1.00 240.19 353 GLY B C 1
ATOM 1409 O O . GLY B 2 353 ? -10.224 34.371 49.807 1.00 248.61 353 GLY B O 1
ATOM 1410 N N . ILE B 2 354 ? -12.352 33.774 49.234 1.00 225.43 354 ILE B N 1
ATOM 1411 C CA . ILE B 2 354 ? -12.140 32.326 49.275 1.00 229.73 354 ILE B CA 1
ATOM 1412 C C . ILE B 2 354 ? -13.261 31.590 48.520 1.00 228.02 354 ILE B C 1
ATOM 1413 O O . ILE B 2 354 ? -14.383 32.089 48.491 1.00 237.81 354 ILE B O 1
ATOM 1415 N N . ALA B 2 355 ? -12.944 30.406 47.948 1.00 220.61 355 ALA B N 1
ATOM 1416 C CA . ALA B 2 355 ? -13.831 29.557 47.071 1.00 229.17 355 ALA B CA 1
ATOM 1417 C C . ALA B 2 355 ? -13.568 28.004 47.117 1.00 219.35 355 ALA B C 1
ATOM 1418 O O . ALA B 2 355 ? -12.475 27.571 46.779 1.00 199.53 355 ALA B O 1
ATOM 1420 N N . ASN B 2 356 ? -14.540 27.157 47.484 1.00 219.04 356 ASN B N 1
ATOM 1421 C CA . ASN B 2 356 ? -14.212 25.724 47.825 1.00 210.49 356 ASN B CA 1
ATOM 1422 C C . ASN B 2 356 ? -15.011 24.574 47.189 1.00 198.93 356 ASN B C 1
ATOM 1423 O O . ASN B 2 356 ? -16.231 24.543 47.270 1.00 163.25 356 ASN B O 1
ATOM 1425 N N . ILE B 2 357 ? -14.287 23.589 46.638 1.00 224.82 357 ILE B N 1
ATOM 1426 C CA . ILE B 2 357 ? -14.836 22.456 45.837 1.00 243.53 357 ILE B CA 1
ATOM 1427 C C . ILE B 2 357 ? -14.239 21.062 46.160 1.00 266.45 357 ILE B C 1
ATOM 1428 O O . ILE B 2 357 ? -13.142 20.966 46.697 1.00 254.45 357 ILE B O 1
ATOM 1430 N N . ARG B 2 358 ? -14.947 19.982 45.807 1.00 314.22 358 ARG B N 1
ATOM 1431 C CA . ARG B 2 358 ? -14.559 18.608 46.222 1.00 321.07 358 ARG B CA 1
ATOM 1432 C C . ARG B 2 358 ? -13.974 17.728 45.118 1.00 299.35 358 ARG B C 1
ATOM 1433 O O . ARG B 2 358 ? -14.585 17.555 44.058 1.00 291.85 358 ARG B O 1
ATOM 1435 N N . ASN B 2 359 ? -12.802 17.153 45.390 1.00 288.11 359 ASN B N 1
ATOM 1436 C CA . ASN B 2 359 ? -12.171 16.194 44.480 1.00 288.85 359 ASN B CA 1
ATOM 1437 C C . ASN B 2 359 ? -12.692 14.761 44.662 1.00 302.42 359 ASN B C 1
ATOM 1438 O O . ASN B 2 359 ? -13.374 14.445 45.657 1.00 289.40 359 ASN B O 1
ATOM 1440 N N . ASN B 2 360 ? -12.362 13.911 43.689 1.00 297.98 360 ASN B N 1
ATOM 1441 C CA . ASN B 2 360 ? -12.755 12.499 43.693 1.00 257.09 360 ASN B CA 1
ATOM 1442 C C . ASN B 2 360 ? -12.074 11.679 44.799 1.00 280.65 360 ASN B C 1
ATOM 1443 O O . ASN B 2 360 ? -12.504 10.569 45.100 1.00 287.61 360 ASN B O 1
ATOM 1445 N N . ILE B 2 361 ? -11.022 12.236 45.403 1.00 305.85 361 ILE B N 1
ATOM 1446 C CA . ILE B 2 361 ? -10.331 11.607 46.534 1.00 288.67 361 ILE B CA 1
ATOM 1447 C C . ILE B 2 361 ? -11.010 11.943 47.871 1.00 296.03 361 ILE B C 1
ATOM 1448 O O . ILE B 2 361 ? -10.413 11.789 48.953 1.00 289.07 361 ILE B O 1
ATOM 1450 N N . GLU B 2 362 ? -12.267 12.390 47.773 1.00 300.52 362 GLU B N 1
ATOM 1451 C CA . GLU B 2 362 ? -13.101 12.782 48.919 1.00 296.78 362 GLU B CA 1
ATOM 1452 C C . GLU B 2 362 ? -12.484 13.895 49.761 1.00 313.01 362 GLU B C 1
ATOM 1453 O O . GLU B 2 362 ? -12.873 14.093 50.905 1.00 303.59 362 GLU B O 1
ATOM 1455 N N . SER B 2 363 ? -11.534 14.622 49.178 1.00 342.92 363 SER B N 1
ATOM 1456 C CA . SER B 2 363 ? -10.906 15.768 49.825 1.00 349.30 363 SER B CA 1
ATOM 1457 C C . SER B 2 363 ? -11.411 17.046 49.176 1.00 338.69 363 SER B C 1
ATOM 1458 O O . SER B 2 363 ? -11.774 17.060 48.002 1.00 355.63 363 SER B O 1
ATOM 1460 N N . GLN B 2 364 ? -11.435 18.123 49.946 1.00 299.02 364 GLN B N 1
ATOM 1461 C CA . GLN B 2 364 ? -11.870 19.398 49.419 1.00 269.03 364 GLN B CA 1
ATOM 1462 C C . GLN B 2 364 ? -10.685 20.222 48.910 1.00 260.01 364 GLN B C 1
ATOM 1463 O O . GLN B 2 364 ? -9.678 20.389 49.604 1.00 268.14 364 GLN B O 1
ATOM 1465 N N . ASN B 2 365 ? -10.802 20.708 47.681 1.00 251.71 365 ASN B N 1
ATOM 1466 C CA . ASN B 2 365 ? -9.823 21.638 47.134 1.00 270.91 365 ASN B CA 1
ATOM 1467 C C . ASN B 2 365 ? -10.243 23.085 47.368 1.00 274.27 365 ASN B C 1
ATOM 1468 O O . ASN B 2 365 ? -11.385 23.474 47.141 1.00 271.61 365 ASN B O 1
ATOM 1470 N N . LEU B 2 366 ? -9.310 23.883 47.842 1.00 281.54 366 LEU B N 1
ATOM 1471 C CA . LEU B 2 366 ? -9.599 25.257 48.146 1.00 265.58 366 LEU B CA 1
ATOM 1472 C C . LEU B 2 366 ? -9.207 26.106 46.950 1.00 241.98 366 LEU B C 1
ATOM 1473 O O . LEU B 2 366 ? -8.020 26.300 46.654 1.00 232.68 366 LEU B O 1
ATOM 1475 N N . ASP B 2 367 ? -10.217 26.593 46.245 1.00 200.79 367 ASP B N 1
ATOM 1476 C CA . ASP B 2 367 ? -9.984 27.658 45.296 1.00 198.24 367 ASP B CA 1
ATOM 1477 C C . ASP B 2 367 ? -9.815 28.986 46.061 1.00 195.69 367 ASP B C 1
ATOM 1478 O O . ASP B 2 367 ? -10.277 29.145 47.172 1.00 184.40 367 ASP B O 1
ATOM 1480 N N . LEU B 2 368 ? -9.121 29.936 45.463 1.00 202.16 368 LEU B N 1
ATOM 1481 C CA . LEU B 2 368 ? -9.244 31.323 45.850 1.00 195.41 368 LEU B CA 1
ATOM 1482 C C . LEU B 2 368 ? -9.647 32.002 44.549 1.00 233.56 368 LEU B C 1
ATOM 1483 O O . LEU B 2 368 ? -9.253 31.530 43.471 1.00 320.61 368 LEU B O 1
ATOM 1485 N N . ILE B 2 369 ? -10.446 33.059 44.598 1.00 209.08 369 ILE B N 1
ATOM 1486 C CA . ILE B 2 369 ? -10.738 33.764 43.351 1.00 229.94 369 ILE B CA 1
ATOM 1487 C C . ILE B 2 369 ? -9.556 34.668 42.930 1.00 264.12 369 ILE B C 1
ATOM 1488 O O . ILE B 2 369 ? -9.756 35.734 42.371 1.00 307.37 369 ILE B O 1
ATOM 1490 N N . PRO B 2 370 ? -8.314 34.208 43.196 1.00 265.42 370 PRO B N 1
ATOM 1491 C CA . PRO B 2 370 ? -6.883 34.572 43.143 1.00 268.02 370 PRO B CA 1
ATOM 1492 C C . PRO B 2 370 ? -6.411 35.163 44.474 1.00 274.61 370 PRO B C 1
ATOM 1493 O O . PRO B 2 370 ? -7.232 35.683 45.232 1.00 257.03 370 PRO B O 1
ATOM 1495 N N . HIS B 2 371 ? -5.111 35.050 44.759 1.00 286.15 371 HIS B N 1
ATOM 1496 C CA . HIS B 2 371 ? -4.510 35.568 46.000 1.00 275.57 371 HIS B CA 1
ATOM 1497 C C . HIS B 2 371 ? -3.008 35.612 45.927 1.00 255.02 371 HIS B C 1
ATOM 1498 O O . HIS B 2 371 ? -2.425 36.039 44.932 1.00 233.86 371 HIS B O 1
ATOM 1500 N N . GLY B 2 378 ? -6.677 29.005 39.716 1.00 296.73 378 GLY B N 1
ATOM 1501 C CA . GLY B 2 378 ? -5.509 28.899 40.588 1.00 335.94 378 GLY B CA 1
ATOM 1502 C C . GLY B 2 378 ? -5.814 28.227 41.917 1.00 335.32 378 GLY B C 1
ATOM 1503 O O . GLY B 2 378 ? -6.066 28.896 42.923 1.00 354.10 378 GLY B O 1
ATOM 1504 N N . THR B 2 379 ? -5.777 26.896 41.915 1.00 319.45 379 THR B N 1
ATOM 1505 C CA . THR B 2 379 ? -6.165 26.086 43.071 1.00 307.52 379 THR B CA 1
ATOM 1506 C C . THR B 2 379 ? -5.052 25.124 43.475 1.00 306.42 379 THR B C 1
ATOM 1507 O O . THR B 2 379 ? -4.266 24.695 42.628 1.00 317.26 379 THR B O 1
ATOM 1509 N N . ASP B 2 380 ? -4.990 24.786 44.764 1.00 297.84 380 ASP B N 1
ATOM 1510 C CA . ASP B 2 380 ? -4.154 23.685 45.246 1.00 321.52 380 ASP B CA 1
ATOM 1511 C C . ASP B 2 380 ? -4.662 23.132 46.564 1.00 331.81 380 ASP B C 1
ATOM 1512 O O . ASP B 2 380 ? -4.202 23.529 47.620 1.00 342.82 380 ASP B O 1
ATOM 1514 N N . PHE B 2 381 ? -5.614 22.203 46.489 1.00 345.72 381 PHE B N 1
ATOM 1515 C CA . PHE B 2 381 ? -6.165 21.542 47.679 1.00 377.69 381 PHE B CA 1
ATOM 1516 C C . PHE B 2 381 ? -5.458 22.005 48.954 1.00 409.34 381 PHE B C 1
ATOM 1517 O O . PHE B 2 381 ? -4.260 21.769 49.120 1.00 463.33 381 PHE B O 1
ATOM 1519 N N . VAL B 2 382 ? -6.203 22.675 49.835 1.00 380.61 382 VAL B N 1
ATOM 1520 C CA . VAL B 2 382 ? -5.659 23.334 51.023 1.00 331.42 382 VAL B CA 1
ATOM 1521 C C . VAL B 2 382 ? -4.405 24.172 50.700 1.00 333.02 382 VAL B C 1
ATOM 1522 O O . VAL B 2 382 ? -3.414 24.124 51.425 1.00 378.72 382 VAL B O 1
ATOM 1524 N N . HIS B 2 383 ? -4.468 24.929 49.604 1.00 296.97 383 HIS B N 1
ATOM 1525 C CA . HIS B 2 383 ? -3.354 25.773 49.107 1.00 272.05 383 HIS B CA 1
ATOM 1526 C C . HIS B 2 383 ? -2.312 25.058 48.280 1.00 251.42 383 HIS B C 1
ATOM 1527 O O . HIS B 2 383 ? -2.277 23.830 48.203 1.00 237.16 383 HIS B O 1
ATOM 1529 N N . SER B 2 384 ? -1.471 25.856 47.630 1.00 248.58 384 SER B N 1
ATOM 1530 C CA . SER B 2 384 ? -0.364 25.374 46.815 1.00 271.18 384 SER B CA 1
ATOM 1531 C C . SER B 2 384 ? 0.930 25.849 47.441 1.00 286.30 384 SER B C 1
ATOM 1532 O O . SER B 2 384 ? 1.758 25.050 47.886 1.00 313.66 384 SER B O 1
ATOM 1534 N N . VAL B 2 385 ? 1.090 27.170 47.458 1.00 271.49 385 VAL B N 1
ATOM 1535 C CA . VAL B 2 385 ? 2.253 27.820 48.026 1.00 258.84 385 VAL B CA 1
ATOM 1536 C C . VAL B 2 385 ? 1.785 28.911 48.984 1.00 250.25 385 VAL B C 1
ATOM 1537 O O . VAL B 2 385 ? 0.917 29.714 48.643 1.00 249.78 385 VAL B O 1
ATOM 1539 N N . LYS B 2 386 ? 2.358 28.904 50.185 1.00 243.06 386 LYS B N 1
ATOM 1540 C CA . LYS B 2 386 ? 1.941 29.783 51.271 1.00 213.16 386 LYS B CA 1
ATOM 1541 C C . LYS B 2 386 ? 3.063 30.708 51.745 1.00 192.38 386 LYS B C 1
ATOM 1542 O O . LYS B 2 386 ? 4.175 30.253 51.973 1.00 180.51 386 LYS B O 1
ATOM 1544 N N . LYS B 2 387 ? 2.771 32.000 51.877 1.00 199.32 387 LYS B N 1
ATOM 1545 C CA . LYS B 2 387 ? 3.708 32.933 52.502 1.00 234.19 387 LYS B CA 1
ATOM 1546 C C . LYS B 2 387 ? 3.161 33.489 53.819 1.00 244.37 387 LYS B C 1
ATOM 1547 O O . LYS B 2 387 ? 2.157 34.203 53.827 1.00 256.10 387 LYS B O 1
ATOM 1549 N N . PHE B 2 388 ? 3.815 33.131 54.925 1.00 236.76 388 PHE B N 1
ATOM 1550 C CA . PHE B 2 388 ? 3.562 33.767 56.217 1.00 213.31 388 PHE B CA 1
ATOM 1551 C C . PHE B 2 388 ? 4.219 35.148 56.204 1.00 209.98 388 PHE B C 1
ATOM 1552 O O . PHE B 2 388 ? 5.048 35.418 55.331 1.00 224.21 388 PHE B O 1
ATOM 1554 N N . LEU B 2 389 ? 3.835 36.023 57.140 1.00 180.59 389 LEU B N 1
ATOM 1555 C CA . LEU B 2 389 ? 4.315 37.410 57.110 1.00 172.18 389 LEU B CA 1
ATOM 1556 C C . LEU B 2 389 ? 5.838 37.530 57.393 1.00 196.86 389 LEU B C 1
ATOM 1557 O O . LEU B 2 389 ? 6.561 38.205 56.633 1.00 203.21 389 LEU B O 1
ATOM 1559 N N . ARG B 2 390 ? 6.296 36.840 58.450 1.00 196.74 390 ARG B N 1
ATOM 1560 C CA . ARG B 2 390 ? 7.722 36.764 58.900 1.00 181.74 390 ARG B CA 1
ATOM 1561 C C . ARG B 2 390 ? 8.308 38.061 59.453 1.00 191.05 390 ARG B C 1
ATOM 1562 O O . ARG B 2 390 ? 7.657 39.081 59.398 1.00 253.87 390 ARG B O 1
ATOM 1564 N N . VAL B 2 391 ? 9.530 38.022 59.987 1.00 190.09 391 VAL B N 1
ATOM 1565 C CA . VAL B 2 391 ? 10.168 39.200 60.644 1.00 197.86 391 VAL B CA 1
ATOM 1566 C C . VAL B 2 391 ? 11.671 38.998 60.672 1.00 200.47 391 VAL B C 1
ATOM 1567 O O . VAL B 2 391 ? 12.127 37.923 60.275 1.00 258.25 391 VAL B O 1
ATOM 1569 N N . ARG B 2 392 ? 12.446 39.991 61.124 1.00 164.77 392 ARG B N 1
ATOM 1570 C CA . ARG B 2 392 ? 13.910 39.825 61.219 1.00 193.53 392 ARG B CA 1
ATOM 1571 C C . ARG B 2 392 ? 14.601 41.108 61.627 1.00 197.34 392 ARG B C 1
ATOM 1572 O O . ARG B 2 392 ? 14.505 42.099 60.900 1.00 185.82 392 ARG B O 1
ATOM 1574 N N . ILE B 2 393 ? 15.321 41.081 62.758 1.00 213.28 393 ILE B N 1
ATOM 1575 C CA . ILE B 2 393 ? 15.975 42.284 63.316 1.00 211.43 393 ILE B CA 1
ATOM 1576 C C . ILE B 2 393 ? 17.499 42.192 63.448 1.00 210.32 393 ILE B C 1
ATOM 1577 O O . ILE B 2 393 ? 18.023 41.311 64.139 1.00 209.29 393 ILE B O 1
ATOM 1579 N N . PHE B 2 394 ? 18.191 43.128 62.796 1.00 212.85 394 PHE B N 1
ATOM 1580 C CA . PHE B 2 394 ? 19.646 43.138 62.786 1.00 211.30 394 PHE B CA 1
ATOM 1581 C C . PHE B 2 394 ? 20.238 44.244 63.687 1.00 234.51 394 PHE B C 1
ATOM 1582 O O . PHE B 2 394 ? 19.622 45.290 63.931 1.00 275.11 394 PHE B O 1
ATOM 1584 N N . THR B 2 395 ? 21.426 43.985 64.217 1.00 222.55 395 THR B N 1
ATOM 1585 C CA . THR B 2 395 ? 22.162 45.009 64.946 1.00 190.93 395 THR B CA 1
ATOM 1586 C C . THR B 2 395 ? 23.575 45.059 64.403 1.00 205.60 395 THR B C 1
ATOM 1587 O O . THR B 2 395 ? 24.213 44.016 64.254 1.00 224.09 395 THR B O 1
ATOM 1589 N N . LYS B 2 396 ? 24.042 46.265 64.075 1.00 229.04 396 LYS B N 1
ATOM 1590 C CA . LYS B 2 396 ? 25.430 46.477 63.652 1.00 243.83 396 LYS B CA 1
ATOM 1591 C C . LYS B 2 396 ? 26.196 47.291 64.700 1.00 266.95 396 LYS B C 1
ATOM 1592 O O . LYS B 2 396 ? 26.062 48.518 64.760 1.00 316.23 396 LYS B O 1
ATOM 1594 N N . ILE B 2 397 ? 26.975 46.582 65.523 1.00 244.82 397 ILE B N 1
ATOM 1595 C CA . ILE B 2 397 ? 27.665 47.150 66.678 1.00 227.25 397 ILE B CA 1
ATOM 1596 C C . ILE B 2 397 ? 29.169 47.003 66.537 1.00 237.86 397 ILE B C 1
ATOM 1597 O O . ILE B 2 397 ? 29.842 47.952 66.172 1.00 255.49 397 ILE B O 1
ATOM 1599 N N . GLU B 2 398 ? 29.680 45.804 66.810 1.00 261.41 398 GLU B N 1
ATOM 1600 C CA . GLU B 2 398 ? 31.125 45.525 66.832 1.00 281.97 398 GLU B CA 1
ATOM 1601 C C . GLU B 2 398 ? 31.842 46.306 67.934 1.00 277.48 398 GLU B C 1
ATOM 1602 O O . GLU B 2 398 ? 33.067 46.474 67.909 1.00 237.88 398 GLU B O 1
ATOM 1604 N N . SER B 2 399 ? 31.067 46.754 68.921 1.00 289.39 399 SER B N 1
ATOM 1605 C CA . SER B 2 399 ? 31.589 47.675 69.928 1.00 312.34 399 SER B CA 1
ATOM 1606 C C . SER B 2 399 ? 32.080 48.926 69.191 1.00 339.16 399 SER B C 1
ATOM 1607 O O . SER B 2 399 ? 33.107 49.507 69.542 1.00 388.97 399 SER B O 1
ATOM 1609 N N . GLU B 2 400 ? 31.324 49.317 68.162 1.00 328.59 400 GLU B N 1
ATOM 1610 C CA . GLU B 2 400 ? 31.724 50.328 67.172 1.00 298.22 400 GLU B CA 1
ATOM 1611 C C . GLU B 2 400 ? 32.985 49.936 66.374 1.00 293.84 400 GLU B C 1
ATOM 1612 O O . GLU B 2 400 ? 33.656 50.809 65.824 1.00 267.65 400 GLU B O 1
ATOM 1614 N N . ASP B 2 401 ? 33.271 48.629 66.295 1.00 313.26 401 ASP B N 1
ATOM 1615 C CA . ASP B 2 401 ? 34.382 48.095 65.492 1.00 360.75 401 ASP B CA 1
ATOM 1616 C C . ASP B 2 401 ? 33.975 47.996 64.024 1.00 394.20 401 ASP B C 1
ATOM 1617 O O . ASP B 2 401 ? 33.057 48.697 63.599 1.00 413.42 401 ASP B O 1
ATOM 1619 N N . ASP B 2 402 ? 34.664 47.139 63.259 1.00 397.52 402 ASP B N 1
ATOM 1620 C CA . ASP B 2 402 ? 34.336 46.879 61.856 1.00 348.84 402 ASP B CA 1
ATOM 1621 C C . ASP B 2 402 ? 32.827 46.834 61.680 1.00 291.27 402 ASP B C 1
ATOM 1622 O O . ASP B 2 402 ? 32.139 46.140 62.439 1.00 259.29 402 ASP B O 1
ATOM 1624 N N . TYR B 2 403 ? 32.318 47.591 60.705 1.00 238.86 403 TYR B N 1
ATOM 1625 C CA . TYR B 2 403 ? 30.878 47.701 60.460 1.00 223.83 403 TYR B CA 1
ATOM 1626 C C . TYR B 2 403 ? 30.273 46.342 60.100 1.00 248.44 403 TYR B C 1
ATOM 1627 O O . TYR B 2 403 ? 29.838 46.089 58.969 1.00 239.91 403 TYR B O 1
ATOM 1629 N N . ILE B 2 404 ? 30.263 45.471 61.103 1.00 267.74 404 ILE B N 1
ATOM 1630 C CA . ILE B 2 404 ? 29.716 44.134 61.007 1.00 278.85 404 ILE B CA 1
ATOM 1631 C C . ILE B 2 404 ? 28.289 44.160 61.556 1.00 288.88 404 ILE B C 1
ATOM 1632 O O . ILE B 2 404 ? 28.054 44.562 62.703 1.00 337.09 404 ILE B O 1
ATOM 1634 N N . LEU B 2 405 ? 27.337 43.755 60.720 1.00 237.96 405 LEU B N 1
ATOM 1635 C CA . LEU B 2 405 ? 25.945 43.679 61.130 1.00 180.48 405 LEU B CA 1
ATOM 1636 C C . LEU B 2 405 ? 25.490 42.219 61.180 1.00 159.79 405 LEU B C 1
ATOM 1637 O O . LEU B 2 405 ? 25.691 41.481 60.236 1.00 163.05 405 LEU B O 1
ATOM 1639 N N . SER B 2 406 ? 24.904 41.791 62.289 1.00 143.52 406 SER B N 1
ATOM 1640 C CA . SER B 2 406 ? 24.132 40.547 62.276 1.00 162.99 406 SER B CA 1
ATOM 1641 C C . SER B 2 406 ? 22.647 40.810 62.539 1.00 198.91 406 SER B C 1
ATOM 1642 O O . SER B 2 406 ? 22.283 41.858 63.093 1.00 257.84 406 SER B O 1
ATOM 1644 N N . GLY B 2 407 ? 21.803 39.859 62.143 1.00 186.50 407 GLY B N 1
ATOM 1645 C CA . GLY B 2 407 ? 20.392 39.914 62.486 1.00 222.72 407 GLY B CA 1
ATOM 1646 C C . GLY B 2 407 ? 20.008 38.965 63.612 1.00 258.54 407 GLY B C 1
ATOM 1647 O O . GLY B 2 407 ? 20.864 38.266 64.190 1.00 234.98 407 GLY B O 1
ATOM 1648 N N . GLU B 2 408 ? 18.713 39.004 63.946 1.00 296.35 408 GLU B N 1
ATOM 1649 C CA . GLU B 2 408 ? 17.981 37.908 64.614 1.00 298.21 408 GLU B CA 1
ATOM 1650 C C . GLU B 2 408 ? 16.451 38.009 64.383 1.00 262.72 408 GLU B C 1
ATOM 1651 O O . GLU B 2 408 ? 15.871 39.096 64.497 1.00 226.97 408 GLU B O 1
ATOM 1653 N N . SER B 2 409 ? 15.821 36.874 64.046 1.00 242.88 409 SER B N 1
ATOM 1654 C CA . SER B 2 409 ? 14.456 36.840 63.492 1.00 233.73 409 SER B CA 1
ATOM 1655 C C . SER B 2 409 ? 13.504 35.980 64.307 1.00 213.06 409 SER B C 1
ATOM 1656 O O . SER B 2 409 ? 13.792 34.800 64.551 1.00 180.61 409 SER B O 1
ATOM 1658 N N . VAL B 2 410 ? 12.379 36.585 64.712 1.00 215.30 410 VAL B N 1
ATOM 1659 C CA . VAL B 2 410 ? 11.304 35.904 65.439 1.00 193.01 410 VAL B CA 1
ATOM 1660 C C . VAL B 2 410 ? 10.515 35.104 64.443 1.00 169.25 410 VAL B C 1
ATOM 1661 O O . VAL B 2 410 ? 9.829 35.672 63.602 1.00 180.18 410 VAL B O 1
ATOM 1663 N N . MET B 2 411 ? 10.615 33.787 64.532 1.00 165.96 411 MET B N 1
ATOM 1664 C CA . MET B 2 411 ? 10.078 32.925 63.495 1.00 187.75 411 MET B CA 1
ATOM 1665 C C . MET B 2 411 ? 8.755 32.290 63.912 1.00 217.66 411 MET B C 1
ATOM 1666 O O . MET B 2 411 ? 8.609 31.806 65.038 1.00 192.45 411 MET B O 1
ATOM 1668 N N . ASP B 2 412 ? 7.795 32.316 62.987 1.00 270.79 412 ASP B N 1
ATOM 1669 C CA . ASP B 2 412 ? 6.496 31.653 63.150 1.00 287.49 412 ASP B CA 1
ATOM 1670 C C . ASP B 2 412 ? 6.363 30.486 62.174 1.00 301.48 412 ASP B C 1
ATOM 1671 O O . ASP B 2 412 ? 5.968 30.669 61.016 1.00 309.73 412 ASP B O 1
ATOM 1673 N N . ARG B 2 413 ? 6.709 29.291 62.651 1.00 308.66 413 ARG B N 1
ATOM 1674 C CA . ARG B 2 413 ? 6.588 28.073 61.853 1.00 313.46 413 ARG B CA 1
ATOM 1675 C C . ARG B 2 413 ? 5.884 26.966 62.637 1.00 335.06 413 ARG B C 1
ATOM 1676 O O . ARG B 2 413 ? 6.483 26.349 63.522 1.00 327.09 413 ARG B O 1
ATOM 1678 N N . ASP B 2 414 ? 4.609 26.738 62.313 1.00 362.55 414 ASP B N 1
ATOM 1679 C CA . ASP B 2 414 ? 3.810 25.664 62.918 1.00 377.10 414 ASP B CA 1
ATOM 1680 C C . ASP B 2 414 ? 4.410 24.309 62.555 1.00 376.06 414 ASP B C 1
ATOM 1681 O O . ASP B 2 414 ? 4.482 23.394 63.385 1.00 332.37 414 ASP B O 1
ATOM 1683 N N . SER B 2 415 ? 4.830 24.213 61.295 1.00 390.65 415 SER B N 1
ATOM 1684 C CA . SER B 2 415 ? 5.565 23.082 60.736 1.00 379.55 415 SER B CA 1
ATOM 1685 C C . SER B 2 415 ? 5.660 23.266 59.220 1.00 353.86 415 SER B C 1
ATOM 1686 O O . SER B 2 415 ? 4.974 24.117 58.642 1.00 344.69 415 SER B O 1
ATOM 1688 N N . GLU B 2 416 ? 6.522 22.476 58.587 1.00 338.89 416 GLU B N 1
ATOM 1689 C CA . GLU B 2 416 ? 6.606 22.424 57.130 1.00 342.75 416 GLU B CA 1
ATOM 1690 C C . GLU B 2 416 ? 5.763 21.257 56.615 1.00 368.05 416 GLU B C 1
ATOM 1691 O O . GLU B 2 416 ? 5.126 21.354 55.560 1.00 355.57 416 GLU B O 1
ATOM 1693 N N . SER B 2 417 ? 5.766 20.162 57.379 1.00 410.55 417 SER B N 1
ATOM 1694 C CA . SER B 2 417 ? 4.891 19.020 57.132 1.00 412.91 417 SER B CA 1
ATOM 1695 C C . SER B 2 417 ? 3.445 19.472 57.218 1.00 411.07 417 SER B C 1
ATOM 1696 O O . SER B 2 417 ? 3.053 20.177 58.148 1.00 409.10 417 SER B O 1
ATOM 1698 N N . GLU B 2 418 ? 2.654 19.071 56.231 1.00 413.24 418 GLU B N 1
ATOM 1699 C CA . GLU B 2 418 ? 1.262 19.477 56.161 1.00 412.10 418 GLU B CA 1
ATOM 1700 C C . GLU B 2 418 ? 0.347 18.261 56.207 1.00 400.98 418 GLU B C 1
ATOM 1701 O O . GLU B 2 418 ? 0.648 17.222 55.614 1.00 399.17 418 GLU B O 1
ATOM 1703 N N . GLU B 2 419 ? -0.756 18.402 56.937 1.00 389.85 419 GLU B N 1
ATOM 1704 C CA . GLU B 2 419 ? -1.677 17.302 57.167 1.00 370.29 419 GLU B CA 1
ATOM 1705 C C . GLU B 2 419 ? -3.000 17.520 56.439 1.00 334.99 419 GLU B C 1
ATOM 1706 O O . GLU B 2 419 ? -3.305 16.808 55.478 1.00 345.55 419 GLU B O 1
ATOM 1708 N N . ALA B 2 420 ? -3.765 18.511 56.896 1.00 285.47 420 ALA B N 1
ATOM 1709 C CA . ALA B 2 420 ? -5.065 18.848 56.321 1.00 275.62 420 ALA B CA 1
ATOM 1710 C C . ALA B 2 420 ? -5.752 17.704 55.560 1.00 314.45 420 ALA B C 1
ATOM 1711 O O . ALA B 2 420 ? -6.188 17.882 54.424 1.00 346.67 420 ALA B O 1
ATOM 1713 N N . GLU B 2 421 ? -5.855 16.548 56.224 1.00 341.65 421 GLU B N 1
ATOM 1714 C CA . GLU B 2 421 ? -6.319 15.267 55.653 1.00 380.84 421 GLU B CA 1
ATOM 1715 C C . GLU B 2 421 ? -7.457 15.322 54.626 1.00 421.87 421 GLU B C 1
ATOM 1716 O O . GLU B 2 421 ? -8.401 16.083 54.793 1.00 412.88 421 GLU B O 1
ATOM 1718 N N . THR B 2 422 ? -7.353 14.504 53.574 1.00 471.75 422 THR B N 1
ATOM 1719 C CA . THR B 2 422 ? -8.420 14.343 52.567 1.00 476.07 422 THR B CA 1
ATOM 1720 C C . THR B 2 422 ? -9.664 13.707 53.182 1.00 467.68 422 THR B C 1
ATOM 1721 O O . THR B 2 422 ? -9.550 12.814 54.030 1.00 457.77 422 THR B O 1
ATOM 1723 N N . LYS B 2 423 ? -10.841 14.169 52.752 1.00 451.62 423 LYS B N 1
ATOM 1724 C CA . LYS B 2 423 ? -12.135 13.775 53.340 1.00 442.38 423 LYS B CA 1
ATOM 1725 C C . LYS B 2 423 ? -12.463 14.464 54.682 1.00 455.67 423 LYS B C 1
ATOM 1726 O O . LYS B 2 423 ? -13.495 14.177 55.294 1.00 471.42 423 LYS B O 1
ATOM 1728 N N . ASP B 2 424 ? -11.596 15.379 55.122 1.00 465.97 424 ASP B N 1
ATOM 1729 C CA . ASP B 2 424 ? -11.752 16.052 56.419 1.00 470.63 424 ASP B CA 1
ATOM 1730 C C . ASP B 2 424 ? -11.811 17.580 56.312 1.00 475.32 424 ASP B C 1
ATOM 1731 O O . ASP B 2 424 ? -10.776 18.251 56.184 1.00 484.42 424 ASP B O 1
ATOM 1733 N N . ILE B 2 425 ? -13.017 18.137 56.380 1.00 448.58 425 ILE B N 1
ATOM 1734 C CA . ILE B 2 425 ? -13.147 19.594 56.430 1.00 387.87 425 ILE B CA 1
ATOM 1735 C C . ILE B 2 425 ? -12.658 20.175 57.770 1.00 383.62 425 ILE B C 1
ATOM 1736 O O . ILE B 2 425 ? -12.270 21.334 57.821 1.00 354.96 425 ILE B O 1
ATOM 1738 N N . ARG B 2 426 ? -12.649 19.366 58.833 1.00 387.33 426 ARG B N 1
ATOM 1739 C CA . ARG B 2 426 ? -12.050 19.748 60.125 1.00 326.70 426 ARG B CA 1
ATOM 1740 C C . ARG B 2 426 ? -10.558 20.079 59.972 1.00 301.95 426 ARG B C 1
ATOM 1741 O O . ARG B 2 426 ? -10.047 21.036 60.561 1.00 304.28 426 ARG B O 1
ATOM 1743 N N . LYS B 2 427 ? -9.871 19.274 59.170 1.00 278.14 427 LYS B N 1
ATOM 1744 C CA . LYS B 2 427 ? -8.511 19.555 58.748 1.00 239.89 427 LYS B CA 1
ATOM 1745 C C . LYS B 2 427 ? -8.520 20.717 57.750 1.00 211.90 427 LYS B C 1
ATOM 1746 O O . LYS B 2 427 ? -7.608 21.528 57.715 1.00 194.68 427 LYS B O 1
ATOM 1748 N N . GLN B 2 428 ? -9.578 20.806 56.957 1.00 214.20 428 GLN B N 1
ATOM 1749 C CA . GLN B 2 428 ? -9.783 21.946 56.075 1.00 208.50 428 GLN B CA 1
ATOM 1750 C C . GLN B 2 428 ? -10.091 23.220 56.853 1.00 198.55 428 GLN B C 1
ATOM 1751 O O . GLN B 2 428 ? -9.733 24.298 56.403 1.00 231.57 428 GLN B O 1
ATOM 1753 N N . ILE B 2 429 ? -10.745 23.107 58.010 1.00 177.26 429 ILE B N 1
ATOM 1754 C CA . ILE B 2 429 ? -10.964 24.266 58.883 1.00 182.37 429 ILE B CA 1
ATOM 1755 C C . ILE B 2 429 ? -9.616 24.813 59.328 1.00 206.69 429 ILE B C 1
ATOM 1756 O O . ILE B 2 429 ? -9.424 26.028 59.408 1.00 235.72 429 ILE B O 1
ATOM 1758 N N . GLN B 2 430 ? -8.682 23.904 59.600 1.00 233.71 430 GLN B N 1
ATOM 1759 C CA . GLN B 2 430 ? -7.303 24.264 59.926 1.00 242.83 430 GLN B CA 1
ATOM 1760 C C . GLN B 2 430 ? -6.616 24.943 58.736 1.00 229.13 430 GLN B C 1
ATOM 1761 O O . GLN B 2 430 ? -5.903 25.934 58.907 1.00 213.69 430 GLN B O 1
ATOM 1763 N N . LEU B 2 431 ? -6.848 24.412 57.536 1.00 208.96 431 LEU B N 1
ATOM 1764 C CA . LEU B 2 431 ? -6.345 25.015 56.304 1.00 194.39 431 LEU B CA 1
ATOM 1765 C C . LEU B 2 431 ? -6.976 26.394 56.058 1.00 200.33 431 LEU B C 1
ATOM 1766 O O . LEU B 2 431 ? -6.314 27.290 55.531 1.00 198.50 431 LEU B O 1
ATOM 1768 N N . LEU B 2 432 ? -8.245 26.555 56.453 1.00 196.97 432 LEU B N 1
ATOM 1769 C CA . LEU B 2 432 ? -8.959 27.843 56.372 1.00 172.99 432 LEU B CA 1
ATOM 1770 C C . LEU B 2 432 ? -8.345 28.867 57.330 1.00 198.52 432 LEU B C 1
ATOM 1771 O O . LEU B 2 432 ? -8.206 30.035 56.979 1.00 198.11 432 LEU B O 1
ATOM 1773 N N . LYS B 2 433 ? -7.974 28.426 58.533 1.00 237.44 433 LYS B N 1
ATOM 1774 C CA . LYS B 2 433 ? -7.207 29.258 59.469 1.00 229.58 433 LYS B CA 1
ATOM 1775 C C . LYS B 2 433 ? -5.864 29.660 58.852 1.00 235.46 433 LYS B C 1
ATOM 1776 O O . LYS B 2 433 ? -5.450 30.802 59.007 1.00 254.56 433 LYS B O 1
ATOM 1778 N N . LYS B 2 434 ? -5.203 28.740 58.142 1.00 223.76 434 LYS B N 1
ATOM 1779 C CA . LYS B 2 434 ? -3.973 29.063 57.390 1.00 197.46 434 LYS B CA 1
ATOM 1780 C C . LYS B 2 434 ? -4.257 30.144 56.340 1.00 187.11 434 LYS B C 1
ATOM 1781 O O . LYS B 2 434 ? -3.462 31.089 56.145 1.00 147.54 434 LYS B O 1
ATOM 1783 N N . ILE B 2 435 ? -5.414 30.000 55.689 1.00 195.56 435 ILE B N 1
ATOM 1784 C CA . ILE B 2 435 ? -5.877 30.955 54.690 1.00 206.59 435 ILE B CA 1
ATOM 1785 C C . ILE B 2 435 ? -6.047 32.345 55.313 1.00 214.76 435 ILE B C 1
ATOM 1786 O O . ILE B 2 435 ? -5.710 33.354 54.684 1.00 251.60 435 ILE B O 1
ATOM 1788 N N . ILE B 2 436 ? -6.555 32.385 56.550 1.00 189.82 436 ILE B N 1
ATOM 1789 C CA . ILE B 2 436 ? -6.721 33.635 57.300 1.00 159.13 436 ILE B CA 1
ATOM 1790 C C . ILE B 2 436 ? -5.377 34.333 57.497 1.00 161.13 436 ILE B C 1
ATOM 1791 O O . ILE B 2 436 ? -5.268 35.557 57.351 1.00 162.64 436 ILE B O 1
ATOM 1793 N N . PHE B 2 437 ? -4.354 33.541 57.806 1.00 184.87 437 PHE B N 1
ATOM 1794 C CA . PHE B 2 437 ? -3.000 34.053 57.989 1.00 197.41 437 PHE B CA 1
ATOM 1795 C C . PHE B 2 437 ? -2.437 34.610 56.683 1.00 186.87 437 PHE B C 1
ATOM 1796 O O . PHE B 2 437 ? -1.781 35.670 56.678 1.00 205.68 437 PHE B O 1
ATOM 1798 N N . GLU B 2 438 ? -2.689 33.899 55.582 1.00 143.80 438 GLU B N 1
ATOM 1799 C CA . GLU B 2 438 ? -2.286 34.388 54.276 1.00 143.15 438 GLU B CA 1
ATOM 1800 C C . GLU B 2 438 ? -2.967 35.742 53.952 1.00 170.05 438 GLU B C 1
ATOM 1801 O O . GLU B 2 438 ? -2.315 36.646 53.414 1.00 194.71 438 GLU B O 1
ATOM 1803 N N . LYS B 2 439 ? -4.254 35.884 54.303 1.00 171.42 439 LYS B N 1
ATOM 1804 C CA . LYS B 2 439 ? -4.999 37.153 54.138 1.00 142.90 439 LYS B CA 1
ATOM 1805 C C . LYS B 2 439 ? -4.411 38.244 55.013 1.00 141.38 439 LYS B C 1
ATOM 1806 O O . LYS B 2 439 ? -4.368 39.402 54.621 1.00 147.80 439 LYS B O 1
ATOM 1808 N N . GLU B 2 440 ? -3.937 37.857 56.192 1.00 146.83 440 GLU B N 1
ATOM 1809 C CA . GLU B 2 440 ? -3.260 38.779 57.106 1.00 159.70 440 GLU B CA 1
ATOM 1810 C C . GLU B 2 440 ? -1.961 39.366 56.522 1.00 167.98 440 GLU B C 1
ATOM 1811 O O . GLU B 2 440 ? -1.663 40.553 56.689 1.00 202.61 440 GLU B O 1
ATOM 1813 N N . LEU B 2 441 ? -1.188 38.542 55.833 1.00 164.16 441 LEU B N 1
ATOM 1814 C CA . LEU B 2 441 ? 0.012 39.041 55.174 1.00 198.76 441 LEU B CA 1
ATOM 1815 C C . LEU B 2 441 ? -0.313 40.182 54.170 1.00 202.99 441 LEU B C 1
ATOM 1816 O O . LEU B 2 441 ? 0.398 41.189 54.072 1.00 207.67 441 LEU B O 1
ATOM 1818 N N . MET B 2 442 ? -1.398 40.012 53.428 1.00 201.11 442 MET B N 1
ATOM 1819 C CA . MET B 2 442 ? -1.936 41.073 52.588 1.00 213.95 442 MET B CA 1
ATOM 1820 C C . MET B 2 442 ? -2.049 42.399 53.346 1.00 196.99 442 MET B C 1
ATOM 1821 O O . MET B 2 442 ? -1.798 43.466 52.802 1.00 217.31 442 MET B O 1
ATOM 1823 N N . TYR B 2 443 ? -2.432 42.324 54.606 1.00 186.18 443 TYR B N 1
ATOM 1824 C CA . TYR B 2 443 ? -2.384 43.487 55.469 1.00 215.60 443 TYR B CA 1
ATOM 1825 C C . TYR B 2 443 ? -0.965 44.071 55.571 1.00 213.71 443 TYR B C 1
ATOM 1826 O O . TYR B 2 443 ? -0.797 45.277 55.528 1.00 214.49 443 TYR B O 1
ATOM 1828 N N . GLN B 2 444 ? 0.055 43.231 55.704 1.00 207.81 444 GLN B N 1
ATOM 1829 C CA . GLN B 2 444 ? 1.435 43.725 55.783 1.00 209.41 444 GLN B CA 1
ATOM 1830 C C . GLN B 2 444 ? 1.921 44.372 54.462 1.00 206.86 444 GLN B C 1
ATOM 1831 O O . GLN B 2 444 ? 2.852 45.179 54.443 1.00 174.31 444 GLN B O 1
ATOM 1833 N N . ILE B 2 445 ? 1.276 44.016 53.363 1.00 223.96 445 ILE B N 1
ATOM 1834 C CA . ILE B 2 445 ? 1.457 44.736 52.105 1.00 242.23 445 ILE B CA 1
ATOM 1835 C C . ILE B 2 445 ? 0.986 46.204 52.198 1.00 218.28 445 ILE B C 1
ATOM 1836 O O . ILE B 2 445 ? 1.657 47.110 51.712 1.00 192.74 445 ILE B O 1
ATOM 1838 N N . LYS B 2 446 ? -0.155 46.439 52.839 1.00 205.15 446 LYS B N 1
ATOM 1839 C CA . LYS B 2 446 ? -0.609 47.811 53.130 1.00 182.09 446 LYS B CA 1
ATOM 1840 C C . LYS B 2 446 ? 0.385 48.553 54.017 1.00 167.76 446 LYS B C 1
ATOM 1841 O O . LYS B 2 446 ? 0.582 49.746 53.843 1.00 167.33 446 LYS B O 1
ATOM 1843 N N . LYS B 2 447 ? 1.000 47.851 54.971 1.00 170.67 447 LYS B N 1
ATOM 1844 C CA . LYS B 2 447 ? 2.052 48.436 55.825 1.00 172.22 447 LYS B CA 1
ATOM 1845 C C . LYS B 2 447 ? 3.300 48.789 55.028 1.00 159.63 447 LYS B C 1
ATOM 1846 O O . LYS B 2 447 ? 3.903 49.840 55.243 1.00 174.16 447 LYS B O 1
ATOM 1848 N N . GLU B 2 448 ? 3.665 47.921 54.095 1.00 162.22 448 GLU B N 1
ATOM 1849 C CA . GLU B 2 448 ? 4.699 48.245 53.102 1.00 183.02 448 GLU B CA 1
ATOM 1850 C C . GLU B 2 448 ? 4.456 49.626 52.469 1.00 159.35 448 GLU B C 1
ATOM 1851 O O . GLU B 2 448 ? 5.307 50.521 52.510 1.00 147.10 448 GLU B O 1
ATOM 1853 N N . CYS B 2 449 ? 3.265 49.790 51.914 1.00 147.02 449 CYS B N 1
ATOM 1854 C CA . CYS B 2 449 ? 2.867 51.036 51.277 1.00 154.13 449 CYS B CA 1
ATOM 1855 C C . CYS B 2 449 ? 2.854 52.180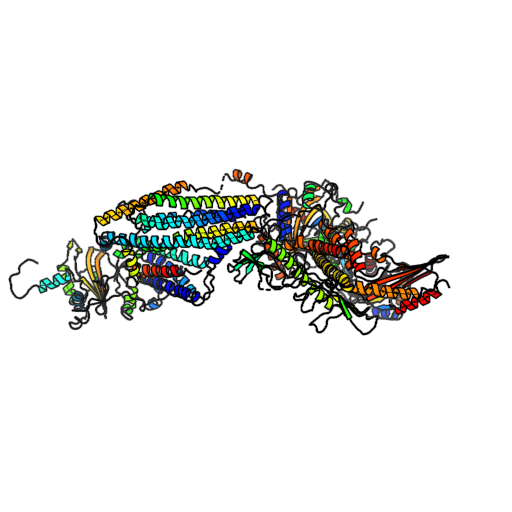 52.255 1.00 132.90 449 CYS B C 1
ATOM 1856 O O . CYS B 2 449 ? 3.138 53.315 51.918 1.00 116.33 449 CYS B O 1
ATOM 1858 N N . ALA B 2 450 ? 2.523 51.872 53.486 1.00 146.25 450 ALA B N 1
ATOM 1859 C CA . ALA B 2 450 ? 2.452 52.915 54.478 1.00 177.72 450 ALA B CA 1
ATOM 1860 C C . ALA B 2 450 ? 3.852 53.375 54.873 1.00 193.37 450 ALA B C 1
ATOM 1861 O O . ALA B 2 450 ? 4.019 54.470 55.445 1.00 190.16 450 ALA B O 1
ATOM 1863 N N . LEU B 2 451 ? 4.853 52.555 54.543 1.00 210.86 451 LEU B N 1
ATOM 1864 C CA . LEU B 2 451 ? 6.252 52.941 54.727 1.00 205.94 451 LEU B CA 1
ATOM 1865 C C . LEU B 2 451 ? 6.591 54.051 53.746 1.00 197.60 451 LEU B C 1
ATOM 1866 O O . LEU B 2 451 ? 7.214 55.061 54.113 1.00 224.22 451 LEU B O 1
ATOM 1868 N N . LEU B 2 452 ? 6.131 53.856 52.507 1.00 161.71 452 LEU B N 1
ATOM 1869 C CA . LEU B 2 452 ? 6.414 54.748 51.395 1.00 179.11 452 LEU B CA 1
ATOM 1870 C C . LEU B 2 452 ? 6.173 56.219 51.737 1.00 196.76 452 LEU B C 1
ATOM 1871 O O . LEU B 2 452 ? 6.578 57.117 50.981 1.00 227.14 452 LEU B O 1
ATOM 1873 N N . ILE B 2 453 ? 5.537 56.471 52.880 1.00 186.95 453 ILE B N 1
ATOM 1874 C CA . ILE B 2 453 ? 5.343 57.839 53.317 1.00 160.12 453 ILE B CA 1
ATOM 1875 C C . ILE B 2 453 ? 6.495 58.349 54.201 1.00 165.59 453 ILE B C 1
ATOM 1876 O O . ILE B 2 453 ? 6.548 59.545 54.494 1.00 140.83 453 ILE B O 1
ATOM 1878 N N . SER B 2 454 ? 7.421 57.451 54.571 1.00 174.64 454 SER B N 1
ATOM 1879 C CA . SER B 2 454 ? 8.580 57.751 55.427 1.00 165.68 454 SER B CA 1
ATOM 1880 C C . SER B 2 454 ? 9.972 57.872 54.673 1.00 204.90 454 SER B C 1
ATOM 1881 O O . SER B 2 454 ? 10.091 57.549 53.479 1.00 177.50 454 SER B O 1
ATOM 1883 N N . TYR B 2 455 ? 11.002 58.358 55.376 1.00 254.90 455 TYR B N 1
ATOM 1884 C CA . TYR B 2 455 ? 12.371 58.518 54.813 1.00 232.59 455 TYR B CA 1
ATOM 1885 C C . TYR B 2 455 ? 13.290 57.298 55.042 1.00 255.18 455 TYR B C 1
ATOM 1886 O O . TYR B 2 455 ? 14.385 57.243 54.486 1.00 269.12 455 TYR B O 1
ATOM 1888 N N . GLY B 2 456 ? 12.825 56.340 55.856 1.00 256.68 456 GLY B N 1
ATOM 1889 C CA . GLY B 2 456 ? 13.556 55.104 56.210 1.00 182.07 456 GLY B CA 1
ATOM 1890 C C . GLY B 2 456 ? 13.334 54.024 55.168 1.00 168.14 456 GLY B C 1
ATOM 1891 O O . GLY B 2 456 ? 12.243 53.885 54.637 1.00 149.77 456 GLY B O 1
ATOM 1892 N N . VAL B 2 457 ? 14.376 53.241 54.919 1.00 203.05 457 VAL B N 1
ATOM 1893 C CA . VAL B 2 457 ? 14.614 52.472 53.656 1.00 234.50 457 VAL B CA 1
ATOM 1894 C C . VAL B 2 457 ? 13.476 51.944 52.752 1.00 236.69 457 VAL B C 1
ATOM 1895 O O . VAL B 2 457 ? 12.646 51.138 53.167 1.00 227.23 457 VAL B O 1
ATOM 1897 N N . SER B 2 458 ? 13.503 52.377 51.491 1.00 281.59 458 SER B N 1
ATOM 1898 C CA . SER B 2 458 ? 12.803 51.721 50.373 1.00 305.29 458 SER B CA 1
ATOM 1899 C C . SER B 2 458 ? 13.634 51.809 49.069 1.00 396.81 458 SER B C 1
ATOM 1900 O O . SER B 2 458 ? 13.534 52.794 48.335 1.00 465.47 458 SER B O 1
ATOM 1902 N N . ILE B 2 459 ? 14.442 50.779 48.788 1.00 439.32 459 ILE B N 1
ATOM 1903 C CA . ILE B 2 459 ? 15.530 50.853 47.781 1.00 437.35 459 ILE B CA 1
ATOM 1904 C C . ILE B 2 459 ? 15.266 50.258 46.385 1.00 429.26 459 ILE B C 1
ATOM 1905 O O . ILE B 2 459 ? 15.136 49.043 46.239 1.00 445.75 459 ILE B O 1
ATOM 1907 N N . GLU B 2 460 ? 15.230 51.143 45.379 1.00 393.43 460 GLU B N 1
ATOM 1908 C CA . GLU B 2 460 ? 15.070 50.827 43.933 1.00 349.05 460 GLU B CA 1
ATOM 1909 C C . GLU B 2 460 ? 13.618 50.737 43.462 1.00 330.28 460 GLU B C 1
ATOM 1910 O O . GLU B 2 460 ? 13.353 50.548 42.270 1.00 289.30 460 GLU B O 1
ATOM 1912 N N . ASN B 2 461 ? 12.692 50.883 44.409 1.00 338.55 461 ASN B N 1
ATOM 1913 C CA . ASN B 2 461 ? 11.268 50.593 44.207 1.00 339.64 461 ASN B CA 1
ATOM 1914 C C . ASN B 2 461 ? 10.975 49.086 44.035 1.00 367.62 461 ASN B C 1
ATOM 1915 O O . ASN B 2 461 ? 9.833 48.698 43.798 1.00 417.69 461 ASN B O 1
ATOM 1917 N N . GLU B 2 462 ? 12.007 48.254 44.174 1.00 373.33 462 GLU B N 1
ATOM 1918 C CA . GLU B 2 462 ? 11.925 46.800 43.986 1.00 362.92 462 GLU B CA 1
ATOM 1919 C C . GLU B 2 462 ? 12.021 45.989 45.292 1.00 353.87 462 GLU B C 1
ATOM 1920 O O . GLU B 2 462 ? 11.505 44.869 45.370 1.00 371.41 462 GLU B O 1
ATOM 1922 N N . ASN B 2 463 ? 12.708 46.554 46.281 1.00 320.76 463 ASN B N 1
ATOM 1923 C CA . ASN B 2 463 ? 12.746 46.014 47.634 1.00 256.94 463 ASN B CA 1
ATOM 1924 C C . ASN B 2 463 ? 12.641 47.166 48.627 1.00 229.91 463 ASN B C 1
ATOM 1925 O O . ASN B 2 463 ? 13.134 48.253 48.356 1.00 253.02 463 ASN B O 1
ATOM 1927 N N . LYS B 2 464 ? 11.998 46.935 49.767 1.00 212.12 464 LYS B N 1
ATOM 1928 C CA . LYS B 2 464 ? 11.937 47.927 50.839 1.00 218.04 464 LYS B CA 1
ATOM 1929 C C . LYS B 2 464 ? 12.516 47.278 52.093 1.00 260.52 464 LYS B C 1
ATOM 1930 O O . LYS B 2 464 ? 12.152 46.162 52.418 1.00 223.86 464 LYS B O 1
ATOM 1932 N N . VAL B 2 465 ? 13.424 47.953 52.790 1.00 308.33 465 VAL B N 1
ATOM 1933 C CA . VAL B 2 465 ? 14.024 47.369 53.993 1.00 282.12 465 VAL B CA 1
ATOM 1934 C C . VAL B 2 465 ? 13.707 48.209 55.232 1.00 252.28 465 VAL B C 1
ATOM 1935 O O . VAL B 2 465 ? 13.894 49.421 55.223 1.00 255.13 465 VAL B O 1
ATOM 1937 N N . ILE B 2 466 ? 13.231 47.582 56.304 1.00 274.31 466 ILE B N 1
ATOM 1938 C CA . ILE B 2 466 ? 12.878 48.362 57.467 1.00 315.51 466 ILE B CA 1
ATOM 1939 C C . ILE B 2 466 ? 14.131 48.542 58.303 1.00 289.89 466 ILE B C 1
ATOM 1940 O O . ILE B 2 466 ? 14.756 47.532 58.648 1.00 295.01 466 ILE B O 1
ATOM 1942 N N . ILE B 2 467 ? 14.510 49.794 58.595 1.00 251.66 467 ILE B N 1
ATOM 1943 C CA . ILE B 2 467 ? 15.743 50.082 59.376 1.00 273.71 467 ILE B CA 1
ATOM 1944 C C . ILE B 2 467 ? 15.826 51.511 59.905 1.00 248.50 467 ILE B C 1
ATOM 1945 O O . ILE B 2 467 ? 15.269 52.424 59.288 1.00 220.88 467 ILE B O 1
ATOM 1947 N N . GLU B 2 468 ? 16.550 51.668 61.027 1.00 237.71 468 GLU B N 1
ATOM 1948 C CA . GLU B 2 468 ? 16.634 52.914 61.833 1.00 213.19 468 GLU B CA 1
ATOM 1949 C C . GLU B 2 468 ? 18.014 53.119 62.433 1.00 217.39 468 GLU B C 1
ATOM 1950 O O . GLU B 2 468 ? 18.699 52.143 62.760 1.00 219.89 468 GLU B O 1
ATOM 1952 N N . LEU B 2 469 ? 18.377 54.395 62.621 1.00 260.10 469 LEU B N 1
ATOM 1953 C CA . LEU B 2 469 ? 19.788 54.852 62.720 1.00 304.10 469 LEU B CA 1
ATOM 1954 C C . LEU B 2 469 ? 20.621 54.293 63.868 1.00 310.64 469 LEU B C 1
ATOM 1955 O O . LEU B 2 469 ? 21.642 53.644 63.628 1.00 352.09 469 LEU B O 1
ATOM 1957 N N . PRO B 2 470 ? 20.199 54.558 65.113 1.00 282.57 470 PRO B N 1
ATOM 1958 C CA . PRO B 2 470 ? 20.900 54.204 66.344 1.00 276.81 470 PRO B CA 1
ATOM 1959 C C . PRO B 2 470 ? 21.462 52.776 66.339 1.00 274.06 470 PRO B C 1
ATOM 1960 O O . PRO B 2 470 ? 20.752 51.831 65.966 1.00 231.21 470 PRO B O 1
ATOM 1962 N N . ASN B 2 471 ? 22.733 52.657 66.747 1.00 281.74 471 ASN B N 1
ATOM 1963 C CA . ASN B 2 471 ? 23.475 51.385 66.880 1.00 301.11 471 ASN B CA 1
ATOM 1964 C C . ASN B 2 471 ? 23.380 50.558 65.619 1.00 317.65 471 ASN B C 1
ATOM 1965 O O . ASN B 2 471 ? 23.300 49.314 65.650 1.00 350.68 471 ASN B O 1
ATOM 1967 N N . GLU B 2 472 ? 23.452 51.288 64.509 1.00 325.45 472 GLU B N 1
ATOM 1968 C CA . GLU B 2 472 ? 22.651 50.978 63.343 1.00 346.91 472 GLU B CA 1
ATOM 1969 C C . GLU B 2 472 ? 21.953 49.660 63.597 1.00 320.10 472 GLU B C 1
ATOM 1970 O O . GLU B 2 472 ? 22.601 48.642 63.845 1.00 347.00 472 GLU B O 1
ATOM 1972 N N . LYS B 2 473 ? 20.630 49.675 63.593 1.00 259.98 473 LYS B N 1
ATOM 1973 C CA . LYS B 2 473 ? 19.918 48.431 63.710 1.00 224.84 473 LYS B CA 1
ATOM 1974 C C . LYS B 2 473 ? 18.835 48.388 62.643 1.00 225.74 473 LYS B C 1
ATOM 1975 O O . LYS B 2 473 ? 18.481 49.415 62.040 1.00 202.05 473 LYS B O 1
ATOM 1977 N N . PHE B 2 474 ? 18.380 47.172 62.377 1.00 253.96 474 PHE B N 1
ATOM 1978 C CA . PHE B 2 474 ? 17.327 46.915 61.419 1.00 259.39 474 PHE B CA 1
ATOM 1979 C C . PHE B 2 474 ? 16.304 46.038 62.120 1.00 240.36 474 PHE B C 1
ATOM 1980 O O . PHE B 2 474 ? 16.653 45.216 62.972 1.00 259.39 474 PHE B O 1
ATOM 1982 N N . GLU B 2 475 ? 15.040 46.219 61.769 1.00 210.33 475 GLU B N 1
ATOM 1983 C CA . GLU B 2 475 ? 13.986 45.388 62.327 1.00 284.05 475 GLU B CA 1
ATOM 1984 C C . GLU B 2 475 ? 12.985 44.970 61.229 1.00 371.12 475 GLU B C 1
ATOM 1985 O O . GLU B 2 475 ? 12.439 45.818 60.538 1.00 498.80 475 GLU B O 1
ATOM 1987 N N . ILE B 2 476 ? 12.765 43.665 61.075 1.00 359.87 476 ILE B N 1
ATOM 1988 C CA . ILE B 2 476 ? 11.810 43.095 60.109 1.00 281.31 476 ILE B CA 1
ATOM 1989 C C . ILE B 2 476 ? 12.048 43.473 58.654 1.00 221.82 476 ILE B C 1
ATOM 1990 O O . ILE B 2 476 ? 12.851 44.375 58.310 1.00 183.46 476 ILE B O 1
ATOM 1992 N N . GLU B 2 477 ? 11.313 42.765 57.814 1.00 212.32 477 GLU B N 1
ATOM 1993 C CA . GLU B 2 477 ? 11.377 42.958 56.404 1.00 260.01 477 GLU B CA 1
ATOM 1994 C C . GLU B 2 477 ? 10.324 42.116 55.703 1.00 280.73 477 GLU B C 1
ATOM 1995 O O . GLU B 2 477 ? 9.729 41.173 56.257 1.00 226.63 477 GLU B O 1
ATOM 1997 N N . LEU B 2 478 ? 10.129 42.503 54.453 1.00 316.48 478 LEU B N 1
ATOM 1998 C CA . LEU B 2 478 ? 9.319 41.816 53.479 1.00 303.38 478 LEU B CA 1
ATOM 1999 C C . LEU B 2 478 ? 9.418 42.714 52.239 1.00 272.44 478 LEU B C 1
ATOM 2000 O O . LEU B 2 478 ? 9.121 43.914 52.297 1.00 269.13 478 LEU B O 1
ATOM 2002 N N . LEU B 2 479 ? 9.886 42.127 51.139 1.00 231.09 479 LEU B N 1
ATOM 2003 C CA . LEU B 2 479 ? 10.179 42.864 49.920 1.00 201.09 479 LEU B CA 1
ATOM 2004 C C . LEU B 2 479 ? 8.927 43.398 49.274 1.00 205.37 479 LEU B C 1
ATOM 2005 O O . LEU B 2 479 ? 7.871 42.774 49.315 1.00 197.68 479 LEU B O 1
ATOM 2007 N N . SER B 2 480 ? 9.075 44.578 48.673 1.00 237.75 480 SER B N 1
ATOM 2008 C CA . SER B 2 480 ? 7.993 45.230 47.939 1.00 263.39 480 SER B CA 1
ATOM 2009 C C . SER B 2 480 ? 7.458 44.245 46.931 1.00 255.47 480 SER B C 1
ATOM 2010 O O . SER B 2 480 ? 6.338 44.382 46.448 1.00 290.56 480 SER B O 1
ATOM 2012 N N . LEU B 2 481 ? 8.279 43.249 46.625 1.00 241.30 481 LEU B N 1
ATOM 2013 C CA . LEU B 2 481 ? 7.807 42.012 46.029 1.00 279.31 481 LEU B CA 1
ATOM 2014 C C . LEU B 2 481 ? 6.855 41.204 46.961 1.00 297.33 481 LEU B C 1
ATOM 2015 O O . LEU B 2 481 ? 5.777 40.795 46.511 1.00 316.34 481 LEU B O 1
ATOM 2017 N N . ASP B 2 482 ? 7.225 40.981 48.233 1.00 281.06 482 ASP B N 1
ATOM 2018 C CA . ASP B 2 482 ? 6.364 40.141 49.151 1.00 266.47 482 ASP B CA 1
ATOM 2019 C C . ASP B 2 482 ? 6.727 40.131 50.655 1.00 284.85 482 ASP B C 1
ATOM 2020 O O . ASP B 2 482 ? 7.298 41.104 51.145 1.00 326.34 482 ASP B O 1
ATOM 2022 N N . ASP B 2 483 ? 6.354 39.047 51.370 1.00 241.39 483 ASP B N 1
ATOM 2023 C CA . ASP B 2 483 ? 6.645 38.874 52.810 1.00 211.85 483 ASP B CA 1
ATOM 2024 C C . ASP B 2 483 ? 7.483 37.634 53.123 1.00 220.20 483 ASP B C 1
ATOM 2025 O O . ASP B 2 483 ? 8.710 37.666 52.959 1.00 238.50 483 ASP B O 1
ATOM 2027 N N . ASP B 2 484 ? 6.846 36.548 53.565 1.00 210.92 484 ASP B N 1
ATOM 2028 C CA . ASP B 2 484 ? 7.595 35.359 54.009 1.00 209.09 484 ASP B CA 1
ATOM 2029 C C . ASP B 2 484 ? 7.259 34.131 53.184 1.00 212.70 484 ASP B C 1
ATOM 2030 O O . ASP B 2 484 ? 6.168 33.581 53.329 1.00 274.27 484 ASP B O 1
ATOM 2032 N N . SER B 2 485 ? 8.214 33.705 52.348 1.00 196.26 485 SER B N 1
ATOM 2033 C CA . SER B 2 485 ? 8.057 32.550 51.436 1.00 215.59 485 SER B CA 1
ATOM 2034 C C . SER B 2 485 ? 8.930 31.335 51.800 1.00 220.06 485 SER B C 1
ATOM 2035 O O . SER B 2 485 ? 10.142 31.461 51.919 1.00 247.89 485 SER B O 1
ATOM 2037 N N . ILE B 2 486 ? 8.318 30.157 51.926 1.00 208.42 486 ILE B N 1
ATOM 2038 C CA . ILE B 2 486 ? 8.943 29.023 52.640 1.00 227.03 486 ILE B CA 1
ATOM 2039 C C . ILE B 2 486 ? 9.875 28.094 51.842 1.00 276.27 486 ILE B C 1
ATOM 2040 O O . ILE B 2 486 ? 9.429 27.391 50.928 1.00 289.20 486 ILE B O 1
ATOM 2042 N N . VAL B 2 487 ? 11.160 28.101 52.225 1.00 315.41 487 VAL B N 1
ATOM 2043 C CA . VAL B 2 487 ? 12.200 27.134 51.778 1.00 334.21 487 VAL B CA 1
ATOM 2044 C C . VAL B 2 487 ? 13.561 27.366 52.472 1.00 350.12 487 VAL B C 1
ATOM 2045 O O . VAL B 2 487 ? 14.383 28.168 51.998 1.00 327.85 487 VAL B O 1
ATOM 2047 N N . ASN B 2 488 ? 13.802 26.655 53.581 1.00 378.11 488 ASN B N 1
ATOM 2048 C CA . ASN B 2 488 ? 15.059 26.786 54.354 1.00 406.96 488 ASN B CA 1
ATOM 2049 C C . ASN B 2 488 ? 15.451 25.573 55.215 1.00 430.14 488 ASN B C 1
ATOM 2050 O O . ASN B 2 488 ? 14.608 24.729 55.530 1.00 446.56 488 ASN B O 1
ATOM 2052 N N . HIS B 2 489 ? 16.733 25.503 55.592 1.00 422.14 489 HIS B N 1
ATOM 2053 C CA . HIS B 2 489 ? 17.222 24.537 56.583 1.00 418.31 489 HIS B CA 1
ATOM 2054 C C . HIS B 2 489 ? 16.682 24.885 57.945 1.00 440.80 489 HIS B C 1
ATOM 2055 O O . HIS B 2 489 ? 16.366 26.049 58.204 1.00 441.25 489 HIS B O 1
ATOM 2057 N N . GLU B 2 490 ? 16.568 23.886 58.823 1.00 465.04 490 GLU B N 1
ATOM 2058 C CA . GLU B 2 490 ? 15.887 24.055 60.119 1.00 457.43 490 GLU B CA 1
ATOM 2059 C C . GLU B 2 490 ? 16.714 23.606 61.332 1.00 445.71 490 GLU B C 1
ATOM 2060 O O . GLU B 2 490 ? 16.799 22.413 61.642 1.00 464.40 490 GLU B O 1
ATOM 2062 N N . GLN B 2 491 ? 17.308 24.586 62.015 1.00 407.88 491 GLN B N 1
ATOM 2063 C CA . GLN B 2 491 ? 18.143 24.355 63.193 1.00 362.35 491 GLN B CA 1
ATOM 2064 C C . GLN B 2 491 ? 17.763 25.309 64.324 1.00 337.00 491 GLN B C 1
ATOM 2065 O O . GLN B 2 491 ? 17.242 26.399 64.076 1.00 348.92 491 GLN B O 1
ATOM 2067 N N . ASP B 2 492 ? 18.040 24.900 65.561 1.00 304.20 492 ASP B N 1
ATOM 2068 C CA . ASP B 2 492 ? 17.655 25.673 66.747 1.00 296.87 492 ASP B CA 1
ATOM 2069 C C . ASP B 2 492 ? 18.855 26.239 67.546 1.00 290.57 492 ASP B C 1
ATOM 2070 O O . ASP B 2 492 ? 19.661 25.453 68.063 1.00 312.39 492 ASP B O 1
ATOM 2072 N N . LEU B 2 493 ? 18.970 27.573 67.630 1.00 254.39 493 LEU B N 1
ATOM 2073 C CA . LEU B 2 493 ? 20.093 28.244 68.317 1.00 203.02 493 LEU B CA 1
ATOM 2074 C C . LEU B 2 493 ? 19.687 29.486 69.116 1.00 179.54 493 LEU B C 1
ATOM 2075 O O . LEU B 2 493 ? 20.375 29.872 70.059 1.00 152.42 493 LEU B O 1
ATOM 2077 N N . PRO B 2 494 ? 18.582 30.128 68.715 1.00 200.51 494 PRO B N 1
ATOM 2078 C CA . PRO B 2 494 ? 18.023 31.393 69.230 1.00 237.57 494 PRO B CA 1
ATOM 2079 C C . PRO B 2 494 ? 18.906 32.641 68.997 1.00 242.43 494 PRO B C 1
ATOM 2080 O O . PRO B 2 494 ? 19.294 32.908 67.853 1.00 232.57 494 PRO B O 1
ATOM 2082 N N . LYS B 2 495 ? 19.183 33.383 70.081 1.00 235.46 495 LYS B N 1
ATOM 2083 C CA . LYS B 2 495 ? 19.903 34.693 70.119 1.00 211.21 495 LYS B CA 1
ATOM 2084 C C . LYS B 2 495 ? 19.052 35.857 70.685 1.00 207.11 495 LYS B C 1
ATOM 2085 O O . LYS B 2 495 ? 17.835 35.925 70.452 1.00 244.52 495 LYS B O 1
ATOM 2087 N N . ILE B 2 496 ? 19.690 36.761 71.433 1.00 184.63 496 ILE B N 1
ATOM 2088 C CA . ILE B 2 496 ? 18.966 37.855 72.117 1.00 178.37 496 ILE B CA 1
ATOM 2089 C C . ILE B 2 496 ? 18.223 38.777 71.151 1.00 179.24 496 ILE B C 1
ATOM 2090 O O . ILE B 2 496 ? 17.095 39.198 71.419 1.00 171.09 496 ILE B O 1
ATOM 2092 N N . ASN B 2 497 ? 18.857 39.078 70.024 1.00 186.97 497 ASN B N 1
ATOM 2093 C CA . ASN B 2 497 ? 18.171 39.736 68.920 1.00 203.34 497 ASN B CA 1
ATOM 2094 C C . ASN B 2 497 ? 16.874 38.980 68.537 1.00 203.41 497 ASN B C 1
ATOM 2095 O O . ASN B 2 497 ? 15.812 39.594 68.422 1.00 197.76 497 ASN B O 1
ATOM 2097 N N . ASP B 2 498 ? 16.966 37.652 68.390 1.00 208.62 498 ASP B N 1
ATOM 2098 C CA . ASP B 2 498 ? 15.833 36.787 67.967 1.00 209.40 498 ASP B CA 1
ATOM 2099 C C . ASP B 2 498 ? 14.612 36.853 68.900 1.00 211.65 498 ASP B C 1
ATOM 2100 O O . ASP B 2 498 ? 13.465 36.931 68.437 1.00 235.71 498 ASP B O 1
ATOM 2102 N N . LYS B 2 499 ? 14.859 36.828 70.205 1.00 205.66 499 LYS B N 1
ATOM 2103 C CA . LYS B 2 499 ? 13.791 36.940 71.198 1.00 185.39 499 LYS B CA 1
ATOM 2104 C C . LYS B 2 499 ? 13.043 38.260 71.060 1.00 162.12 499 LYS B C 1
ATOM 2105 O O . LYS B 2 499 ? 11.814 38.279 71.064 1.00 141.30 499 LYS B O 1
ATOM 2107 N N . ARG B 2 500 ? 13.789 39.355 70.922 1.00 164.83 500 ARG B N 1
ATOM 2108 C CA . ARG B 2 500 ? 13.196 40.688 70.774 1.00 178.53 500 ARG B CA 1
ATOM 2109 C C . ARG B 2 500 ? 12.341 40.766 69.510 1.00 161.96 500 ARG B C 1
ATOM 2110 O O . ARG B 2 500 ? 11.270 41.385 69.499 1.00 134.35 500 ARG B O 1
ATOM 2112 N N . ALA B 2 501 ? 12.832 40.101 68.467 1.00 162.91 501 ALA B N 1
ATOM 2113 C CA . ALA B 2 501 ? 12.260 40.156 67.127 1.00 178.64 501 ALA B CA 1
ATOM 2114 C C . ALA B 2 501 ? 10.878 39.545 67.032 1.00 174.03 501 ALA B C 1
ATOM 2115 O O . ALA B 2 501 ? 10.052 39.988 66.222 1.00 192.27 501 ALA B O 1
ATOM 2117 N N . ASN B 2 502 ? 10.641 38.508 67.833 1.00 168.55 502 ASN B N 1
ATOM 2118 C CA . ASN B 2 502 ? 9.315 37.915 67.923 1.00 182.41 502 ASN B CA 1
ATOM 2119 C C . ASN B 2 502 ? 8.327 38.920 68.536 1.00 192.60 502 ASN B C 1
ATOM 2120 O O . ASN B 2 502 ? 7.154 38.944 68.143 1.00 214.83 502 ASN B O 1
ATOM 2122 N N . LEU B 2 503 ? 8.815 39.776 69.447 1.00 166.99 503 LEU B N 1
ATOM 2123 C CA . LEU B 2 503 ? 8.003 40.853 70.032 1.00 162.89 503 LEU B CA 1
ATOM 2124 C C . LEU B 2 503 ? 7.544 41.856 68.963 1.00 181.07 503 LEU B C 1
ATOM 2125 O O . LEU B 2 503 ? 6.395 42.324 69.004 1.00 203.03 503 LEU B O 1
ATOM 2127 N N . MET B 2 504 ? 8.433 42.163 68.011 1.00 187.64 504 MET B N 1
ATOM 2128 C CA . MET B 2 504 ? 8.115 43.066 66.882 1.00 189.40 504 MET B CA 1
ATOM 2129 C C . MET B 2 504 ? 6.923 42.569 66.076 1.00 171.81 504 MET B C 1
ATOM 2130 O O . MET B 2 504 ? 5.905 43.254 65.973 1.00 170.68 504 MET B O 1
ATOM 2132 N N . LEU B 2 505 ? 7.046 41.363 65.529 1.00 167.66 505 LEU B N 1
ATOM 2133 C CA . LEU B 2 505 ? 6.014 40.823 64.641 1.00 157.38 505 LEU B CA 1
ATOM 2134 C C . LEU B 2 505 ? 4.632 40.961 65.270 1.00 163.76 505 LEU B C 1
ATOM 2135 O O . LEU B 2 505 ? 3.736 41.494 64.633 1.00 172.84 505 LEU B O 1
ATOM 2137 N N . VAL B 2 506 ? 4.483 40.537 66.526 1.00 169.98 506 VAL B N 1
ATOM 2138 C CA . VAL B 2 506 ? 3.177 40.519 67.224 1.00 184.17 506 VAL B CA 1
ATOM 2139 C C . VAL B 2 506 ? 2.575 41.900 67.398 1.00 167.10 506 VAL B C 1
ATOM 2140 O O . VAL B 2 506 ? 1.340 42.082 67.354 1.00 132.03 506 VAL B O 1
ATOM 2142 N N . MET B 2 507 ? 3.475 42.854 67.630 1.00 169.67 507 MET B N 1
ATOM 2143 C CA . MET B 2 507 ? 3.132 44.256 67.730 1.00 169.20 507 MET B CA 1
ATOM 2144 C C . MET B 2 507 ? 2.660 44.728 66.360 1.00 170.04 507 MET B C 1
ATOM 2145 O O . MET B 2 507 ? 1.498 45.096 66.207 1.00 167.10 507 MET B O 1
ATOM 2147 N N . LEU B 2 508 ? 3.553 44.672 65.367 1.00 174.09 508 LEU B N 1
ATOM 2148 C CA . LEU B 2 508 ? 3.274 45.145 63.998 1.00 160.73 508 LEU B CA 1
ATOM 2149 C C . LEU B 2 508 ? 2.001 44.515 63.459 1.00 164.92 508 LEU B C 1
ATOM 2150 O O . LEU B 2 508 ? 1.156 45.207 62.873 1.00 177.22 508 LEU B O 1
ATOM 2152 N N . ARG B 2 509 ? 1.879 43.203 63.689 1.00 165.69 509 ARG B N 1
ATOM 2153 C CA . ARG B 2 509 ? 0.686 42.410 63.376 1.00 162.23 509 ARG B CA 1
ATOM 2154 C C . ARG B 2 509 ? -0.509 42.972 64.124 1.00 155.61 509 ARG B C 1
ATOM 2155 O O . ARG B 2 509 ? -1.509 43.393 63.498 1.00 150.95 509 ARG B O 1
ATOM 2157 N N . LEU B 2 510 ? -0.391 42.986 65.457 1.00 145.58 510 LEU B N 1
ATOM 2158 C CA . LEU B 2 510 ? -1.413 43.539 66.313 1.00 134.30 510 LEU B CA 1
ATOM 2159 C C . LEU B 2 510 ? -1.849 44.928 65.754 1.00 140.91 510 LEU B C 1
ATOM 2160 O O . LEU B 2 510 ? -3.014 45.112 65.369 1.00 127.65 510 LEU B O 1
ATOM 2162 N N . LEU B 2 511 ? -0.891 45.857 65.646 1.00 154.83 511 LEU B N 1
ATOM 2163 C CA . LEU B 2 511 ? -1.125 47.283 65.293 1.00 160.73 511 LEU B CA 1
ATOM 2164 C C . LEU B 2 511 ? -2.066 47.569 64.131 1.00 153.34 511 LEU B C 1
ATOM 2165 O O . LEU B 2 511 ? -2.628 48.672 64.048 1.00 152.33 511 LEU B O 1
ATOM 2167 N N . LEU B 2 512 ? -2.205 46.585 63.240 1.00 150.55 512 LEU B N 1
ATOM 2168 C CA . LEU B 2 512 ? -3.028 46.697 62.035 1.00 158.67 512 LEU B CA 1
ATOM 2169 C C . LEU B 2 512 ? -4.350 45.937 62.177 1.00 163.57 512 LEU B C 1
ATOM 2170 O O . LEU B 2 512 ? -5.200 45.971 61.267 1.00 152.29 512 LEU B O 1
ATOM 2172 N N . VAL B 2 513 ? -4.499 45.246 63.313 1.00 160.55 513 VAL B N 1
ATOM 2173 C CA . VAL B 2 513 ? -5.813 44.808 63.803 1.00 148.95 513 VAL B CA 1
ATOM 2174 C C . VAL B 2 513 ? -6.494 46.046 64.360 1.00 147.98 513 VAL B C 1
ATOM 2175 O O . VAL B 2 513 ? -7.702 46.235 64.183 1.00 143.55 513 VAL B O 1
ATOM 2177 N N . VAL B 2 514 ? -5.701 46.888 65.032 1.00 144.13 514 VAL B N 1
ATOM 2178 C CA . VAL B 2 514 ? -6.149 48.213 65.455 1.00 140.23 514 VAL B CA 1
ATOM 2179 C C . VAL B 2 514 ? -6.736 48.954 64.235 1.00 152.69 514 VAL B C 1
ATOM 2180 O O . VAL B 2 514 ? -7.933 49.280 64.217 1.00 139.57 514 VAL B O 1
ATOM 2182 N N . ILE B 2 515 ? -5.904 49.168 63.204 1.00 166.64 515 ILE B N 1
ATOM 2183 C CA . ILE B 2 515 ? -6.359 49.771 61.938 1.00 142.11 515 ILE B CA 1
ATOM 2184 C C . ILE B 2 515 ? -7.608 49.031 61.447 1.00 153.52 515 ILE B C 1
ATOM 2185 O O . ILE B 2 515 ? -8.633 49.664 61.134 1.00 160.54 515 ILE B O 1
ATOM 2187 N N . PHE B 2 516 ? -7.531 47.694 61.427 1.00 165.67 516 PHE B N 1
ATOM 2188 C CA . PHE B 2 516 ? -8.661 46.850 61.024 1.00 159.46 516 PHE B CA 1
ATOM 2189 C C . PHE B 2 516 ? -9.893 47.089 61.921 1.00 164.93 516 PHE B C 1
ATOM 2190 O O . PHE B 2 516 ? -11.024 46.764 61.518 1.00 183.28 516 PHE B O 1
ATOM 2192 N N . LYS B 2 517 ? -9.669 47.691 63.101 1.00 149.16 517 LYS B N 1
ATOM 2193 C CA . LYS B 2 517 ? -10.736 48.016 64.080 1.00 152.05 517 LYS B CA 1
ATOM 2194 C C . LYS B 2 517 ? -11.331 49.437 63.967 1.00 152.12 517 LYS B C 1
ATOM 2195 O O . LYS B 2 517 ? -12.559 49.609 63.984 1.00 156.28 517 LYS B O 1
ATOM 2197 N N . LYS B 2 518 ? -10.473 50.448 63.854 1.00 160.27 518 LYS B N 1
ATOM 2198 C CA . LYS B 2 518 ? -10.939 51.851 63.767 1.00 174.29 518 LYS B CA 1
ATOM 2199 C C . LYS B 2 518 ? -11.600 52.174 62.411 1.00 165.29 518 LYS B C 1
ATOM 2200 O O . LYS B 2 518 ? -12.348 53.153 62.266 1.00 160.54 518 LYS B O 1
ATOM 2202 N N . THR B 2 519 ? -11.289 51.344 61.422 1.00 158.09 519 THR B N 1
ATOM 2203 C CA . THR B 2 519 ? -12.011 51.310 60.174 1.00 160.89 519 THR B CA 1
ATOM 2204 C C . THR B 2 519 ? -13.483 50.979 60.476 1.00 178.15 519 THR B C 1
ATOM 2205 O O . THR B 2 519 ? -14.380 51.781 60.179 1.00 201.57 519 THR B O 1
ATOM 2207 N N . LEU B 2 520 ? -13.712 49.818 61.096 1.00 170.81 520 LEU B N 1
ATOM 2208 C CA . LEU B 2 520 ? -15.055 49.329 61.438 1.00 148.66 520 LEU B CA 1
ATOM 2209 C C . LEU B 2 520 ? -15.840 50.220 62.427 1.00 141.91 520 LEU B C 1
ATOM 2210 O O . LEU B 2 520 ? -17.080 50.204 62.438 1.00 112.92 520 LEU B O 1
ATOM 2212 N N . ARG B 2 521 ? -15.116 50.990 63.243 1.00 158.80 521 ARG B N 1
ATOM 2213 C CA . ARG B 2 521 ? -15.732 51.997 64.127 1.00 170.81 521 ARG B CA 1
ATOM 2214 C C . ARG B 2 521 ? -16.561 52.956 63.292 1.00 163.86 521 ARG B C 1
ATOM 2215 O O . ARG B 2 521 ? -17.776 53.080 63.492 1.00 144.72 521 ARG B O 1
ATOM 2217 N N . SER B 2 522 ? -15.884 53.593 62.335 1.00 167.20 522 SER B N 1
ATOM 2218 C CA . SER B 2 522 ? -16.487 54.557 61.413 1.00 159.26 522 SER B CA 1
ATOM 2219 C C . SER B 2 522 ? -17.647 53.929 60.631 1.00 153.31 522 SER B C 1
ATOM 2220 O O . SER B 2 522 ? -18.731 54.514 60.528 1.00 157.12 522 SER B O 1
ATOM 2222 N N . ARG B 2 523 ? -17.418 52.725 60.115 1.00 154.78 523 ARG B N 1
ATOM 2223 C CA . ARG B 2 523 ? -18.396 52.041 59.273 1.00 165.37 523 ARG B CA 1
ATOM 2224 C C . ARG B 2 523 ? -19.708 51.779 60.019 1.00 154.62 523 ARG B C 1
ATOM 2225 O O . ARG B 2 523 ? -20.781 52.222 59.581 1.00 143.83 523 ARG B O 1
ATOM 2227 N N . ILE B 2 524 ? -19.602 51.084 61.154 1.00 149.03 524 ILE B N 1
ATOM 2228 C CA . ILE B 2 524 ? -20.754 50.766 61.988 1.00 145.80 524 ILE B CA 1
ATOM 2229 C C . ILE B 2 524 ? -21.454 52.040 62.412 1.00 144.63 524 ILE B C 1
ATOM 2230 O O . ILE B 2 524 ? -22.684 52.097 62.461 1.00 142.97 524 ILE B O 1
ATOM 2232 N N . SER B 2 525 ? -20.646 53.065 62.668 1.00 141.90 525 SER B N 1
ATOM 2233 C CA . SER B 2 525 ? -21.102 54.310 63.258 1.00 155.12 525 SER B CA 1
ATOM 2234 C C . SER B 2 525 ? -21.838 55.279 62.326 1.00 164.96 525 SER B C 1
ATOM 2235 O O . SER B 2 525 ? -22.857 55.844 62.710 1.00 185.17 525 SER B O 1
ATOM 2237 N N . SER B 2 526 ? -21.319 55.515 61.128 1.00 171.26 526 SER B N 1
ATOM 2238 C CA . SER B 2 526 ? -21.923 56.537 60.249 1.00 178.60 526 SER B CA 1
ATOM 2239 C C . SER B 2 526 ? -22.105 56.054 58.805 1.00 187.76 526 SER B C 1
ATOM 2240 O O . SER B 2 526 ? -21.355 55.202 58.317 1.00 178.62 526 SER B O 1
ATOM 2242 N N . PRO B 2 527 ? -23.119 56.607 58.126 1.00 195.11 527 PRO B N 1
ATOM 2243 C CA . PRO B 2 527 ? -23.829 56.216 56.911 1.00 191.89 527 PRO B CA 1
ATOM 2244 C C . PRO B 2 527 ? -22.947 55.737 55.767 1.00 186.51 527 PRO B C 1
ATOM 2245 O O . PRO B 2 527 ? -23.027 54.571 55.340 1.00 147.79 527 PRO B O 1
ATOM 2247 N N . HIS B 2 528 ? -22.101 56.654 55.310 1.00 215.49 528 HIS B N 1
ATOM 2248 C CA . HIS B 2 528 ? -21.423 56.551 54.025 1.00 267.22 528 HIS B CA 1
ATOM 2249 C C . HIS B 2 528 ? -20.724 55.236 53.803 1.00 292.21 528 HIS B C 1
ATOM 2250 O O . HIS B 2 528 ? -20.719 54.709 52.688 1.00 297.04 528 HIS B O 1
ATOM 2252 N N . GLY B 2 529 ? -20.149 54.688 54.869 1.00 304.33 529 GLY B N 1
ATOM 2253 C CA . GLY B 2 529 ? -19.174 53.611 54.751 1.00 312.78 529 GLY B CA 1
ATOM 2254 C C . GLY B 2 529 ? -17.768 54.201 54.828 1.00 315.55 529 GLY B C 1
ATOM 2255 O O . GLY B 2 529 ? -17.589 55.426 54.793 1.00 322.04 529 GLY B O 1
ATOM 2256 N N . LEU B 2 530 ? -16.760 53.343 54.928 1.00 277.99 530 LEU B N 1
ATOM 2257 C CA . LEU B 2 530 ? -15.388 53.820 55.099 1.00 225.89 530 LEU B CA 1
ATOM 2258 C C . LEU B 2 530 ? -14.567 53.859 53.793 1.00 220.10 530 LEU B C 1
ATOM 2259 O O . LEU B 2 530 ? -13.580 54.591 53.715 1.00 201.16 530 LEU B O 1
ATOM 2261 N N . ILE B 2 531 ? -15.024 53.114 52.776 1.00 238.68 531 ILE B N 1
ATOM 2262 C CA . ILE B 2 531 ? -14.253 52.727 51.556 1.00 234.60 531 ILE B CA 1
ATOM 2263 C C . ILE B 2 531 ? -13.262 53.740 50.944 1.00 239.07 531 ILE B C 1
ATOM 2264 O O . ILE B 2 531 ? -13.590 54.914 50.764 1.00 267.43 531 ILE B O 1
ATOM 2266 N N . ASN B 2 532 ? -12.077 53.231 50.582 1.00 218.43 532 ASN B N 1
ATOM 2267 C CA . ASN B 2 532 ? -10.861 54.002 50.197 1.00 198.16 532 ASN B CA 1
ATOM 2268 C C . ASN B 2 532 ? -10.114 54.489 51.446 1.00 212.63 532 ASN B C 1
ATOM 2269 O O . ASN B 2 532 ? -10.599 55.360 52.181 1.00 197.02 532 ASN B O 1
ATOM 2271 N N . LEU B 2 533 ? -8.927 53.920 51.657 1.00 245.22 533 LEU B N 1
ATOM 2272 C CA . LEU B 2 533 ? -8.471 53.537 53.016 1.00 241.48 533 LEU B CA 1
ATOM 2273 C C . LEU B 2 533 ? -7.768 54.539 53.923 1.00 221.53 533 LEU B C 1
ATOM 2274 O O . LEU B 2 533 ? -8.166 54.706 55.072 1.00 213.43 533 LEU B O 1
ATOM 2276 N N . ASN B 2 534 ? -6.733 55.213 53.432 1.00 228.15 534 ASN B N 1
ATOM 2277 C CA . ASN B 2 534 ? -5.876 55.963 54.338 1.00 249.48 534 ASN B CA 1
ATOM 2278 C C . ASN B 2 534 ? -5.337 57.254 53.792 1.00 238.80 534 ASN B C 1
ATOM 2279 O O . ASN B 2 534 ? -4.124 57.438 53.674 1.00 168.87 534 ASN B O 1
ATOM 2281 N N . VAL B 2 535 ? -6.283 58.136 53.481 1.00 296.52 535 VAL B N 1
ATOM 2282 C CA . VAL B 2 535 ? -6.027 59.476 53.000 1.00 354.45 535 VAL B CA 1
ATOM 2283 C C . VAL B 2 535 ? -5.266 60.284 54.045 1.00 359.21 535 VAL B C 1
ATOM 2284 O O . VAL B 2 535 ? -5.540 60.196 55.253 1.00 287.53 535 VAL B O 1
ATOM 2286 N N . ASP B 2 536 ? -4.313 61.069 53.537 1.00 390.00 536 ASP B N 1
ATOM 2287 C CA . ASP B 2 536 ? -3.327 61.812 54.325 1.00 388.34 536 ASP B CA 1
ATOM 2288 C C . ASP B 2 536 ? -2.221 60.907 54.909 1.00 359.70 536 ASP B C 1
ATOM 2289 O O . ASP B 2 536 ? -1.335 61.400 55.614 1.00 386.51 536 ASP B O 1
ATOM 2291 N N . ASP B 2 537 ? -2.263 59.605 54.576 1.00 278.66 537 ASP B N 1
ATOM 2292 C CA . ASP B 2 537 ? -1.542 58.544 55.280 1.00 190.80 537 ASP B CA 1
ATOM 2293 C C . ASP B 2 537 ? -1.496 58.956 56.739 1.00 186.94 537 ASP B C 1
ATOM 2294 O O . ASP B 2 537 ? -0.440 59.224 57.347 1.00 158.11 537 ASP B O 1
ATOM 2296 N N . ASP B 2 538 ? -2.715 59.102 57.242 1.00 191.06 538 ASP B N 1
ATOM 2297 C CA . ASP B 2 538 ? -3.001 59.431 58.612 1.00 213.15 538 ASP B CA 1
ATOM 2298 C C . ASP B 2 538 ? -3.484 58.123 59.229 1.00 216.64 538 ASP B C 1
ATOM 2299 O O . ASP B 2 538 ? -2.835 57.575 60.142 1.00 235.53 538 ASP B O 1
ATOM 2301 N N . ILE B 2 539 ? -4.596 57.606 58.707 1.00 187.67 539 ILE B N 1
ATOM 2302 C CA . ILE B 2 539 ? -5.025 56.266 59.059 1.00 190.83 539 ILE B CA 1
ATOM 2303 C C . ILE B 2 539 ? -3.938 55.207 58.713 1.00 213.19 539 ILE B C 1
ATOM 2304 O O . ILE B 2 539 ? -3.588 54.396 59.573 1.00 228.98 539 ILE B O 1
ATOM 2306 N N . LEU B 2 540 ? -3.387 55.243 57.490 1.00 214.89 540 LEU B N 1
ATOM 2307 C CA . LEU B 2 540 ? -2.365 54.257 57.034 1.00 193.43 540 LEU B CA 1
ATOM 2308 C C . LEU B 2 540 ? -1.168 54.177 57.958 1.00 192.54 540 LEU B C 1
ATOM 2309 O O . LEU B 2 540 ? -0.735 53.080 58.387 1.00 165.58 540 LEU B O 1
ATOM 2311 N N . ILE B 2 541 ? -0.669 55.374 58.269 1.00 220.88 541 ILE B N 1
ATOM 2312 C CA . ILE B 2 541 ? 0.626 55.597 58.904 1.00 215.77 541 ILE B CA 1
ATOM 2313 C C . ILE B 2 541 ? 0.792 54.829 60.197 1.00 206.83 541 ILE B C 1
ATOM 2314 O O . ILE B 2 541 ? 1.903 54.376 60.496 1.00 234.18 541 ILE B O 1
ATOM 2316 N N . ILE B 2 542 ? -0.315 54.702 60.945 1.00 177.84 542 ILE B N 1
ATOM 2317 C CA . ILE B 2 542 ? -0.370 53.962 62.216 1.00 191.18 542 ILE B CA 1
ATOM 2318 C C . ILE B 2 542 ? 0.454 52.656 62.224 1.00 227.88 542 ILE B C 1
ATOM 2319 O O . ILE B 2 542 ? 1.404 52.500 63.024 1.00 244.37 542 ILE B O 1
ATOM 2321 N N . ARG B 2 543 ? 0.089 51.731 61.330 1.00 241.28 543 ARG B N 1
ATOM 2322 C CA . ARG B 2 543 ? 0.871 50.512 61.104 1.00 202.20 543 ARG B CA 1
ATOM 2323 C C . ARG B 2 543 ? 2.306 50.924 60.884 1.00 187.08 543 ARG B C 1
ATOM 2324 O O . ARG B 2 543 ? 2.559 51.925 60.166 1.00 188.82 543 ARG B O 1
ATOM 2326 N N . PRO B 2 544 ? 3.248 50.187 61.507 1.00 160.92 544 PRO B N 1
ATOM 2327 C CA . PRO B 2 544 ? 4.674 50.311 61.155 1.00 185.11 544 PRO B CA 1
ATOM 2328 C C . PRO B 2 544 ? 5.239 51.728 61.141 1.00 147.48 544 PRO B C 1
ATOM 2329 O O . PRO B 2 544 ? 6.453 51.917 61.214 1.00 124.18 544 PRO B O 1
ATOM 2331 N N . ILE B 2 545 ? 4.381 52.722 61.018 1.00 144.25 545 ILE B N 1
ATOM 2332 C CA . ILE B 2 545 ? 4.879 54.074 61.174 1.00 153.96 545 ILE B CA 1
ATOM 2333 C C . ILE B 2 545 ? 5.069 54.405 62.690 1.00 140.21 545 ILE B C 1
ATOM 2334 O O . ILE B 2 545 ? 6.149 54.812 63.116 1.00 112.77 545 ILE B O 1
ATOM 2336 N N . LEU B 2 546 ? 4.051 54.167 63.510 1.00 147.21 546 LEU B N 1
ATOM 2337 C CA . LEU B 2 546 ? 4.127 54.533 64.938 1.00 136.31 546 LEU B CA 1
ATOM 2338 C C . LEU B 2 546 ? 5.029 53.640 65.759 1.00 145.03 546 LEU B C 1
ATOM 2339 O O . LEU B 2 546 ? 5.513 54.066 66.791 1.00 154.49 546 LEU B O 1
ATOM 2341 N N . GLY B 2 547 ? 5.231 52.397 65.326 1.00 152.58 547 GLY B N 1
ATOM 2342 C CA . GLY B 2 547 ? 6.202 51.491 65.971 1.00 137.66 547 GLY B CA 1
ATOM 2343 C C . GLY B 2 547 ? 7.623 52.020 65.829 1.00 142.14 547 GLY B C 1
ATOM 2344 O O . GLY B 2 547 ? 8.356 52.061 66.805 1.00 123.70 547 GLY B O 1
ATOM 2345 N N . LYS B 2 548 ? 7.981 52.440 64.605 1.00 164.89 548 LYS B N 1
ATOM 2346 C CA . LYS B 2 548 ? 9.307 53.016 64.235 1.00 147.03 548 LYS B CA 1
ATOM 2347 C C . LYS B 2 548 ? 9.582 54.243 65.029 1.00 141.62 548 LYS B C 1
ATOM 2348 O O . LYS B 2 548 ? 10.560 54.317 65.763 1.00 149.75 548 LYS B O 1
ATOM 2350 N N . VAL B 2 549 ? 8.683 55.203 64.867 1.00 156.86 549 VAL B N 1
ATOM 2351 C CA . VAL B 2 549 ? 8.624 56.368 65.725 1.00 195.07 549 VAL B CA 1
ATOM 2352 C C . VAL B 2 549 ? 8.867 55.964 67.183 1.00 183.57 549 VAL B C 1
ATOM 2353 O O . VAL B 2 549 ? 9.858 56.379 67.780 1.00 161.39 549 VAL B O 1
ATOM 2355 N N . ARG B 2 550 ? 7.991 55.113 67.721 1.00 180.22 550 ARG B N 1
ATOM 2356 C CA . ARG B 2 550 ? 7.945 54.810 69.160 1.00 176.86 550 ARG B CA 1
ATOM 2357 C C . ARG B 2 550 ? 9.312 54.422 69.662 1.00 166.19 550 ARG B C 1
ATOM 2358 O O . ARG B 2 550 ? 9.897 55.092 70.532 1.00 155.40 550 ARG B O 1
ATOM 2360 N N . PHE B 2 551 ? 9.809 53.338 69.077 1.00 175.94 551 PHE B N 1
ATOM 2361 C CA . PHE B 2 551 ? 11.072 52.751 69.453 1.00 193.31 551 PHE B CA 1
ATOM 2362 C C . PHE B 2 551 ? 12.057 53.873 69.415 1.00 191.75 551 PHE B C 1
ATOM 2363 O O . PHE B 2 551 ? 12.454 54.429 70.449 1.00 161.61 551 PHE B O 1
ATOM 2365 N N . ALA B 2 552 ? 12.383 54.241 68.183 1.00 223.23 552 ALA B N 1
ATOM 2366 C CA . ALA B 2 552 ? 13.449 55.162 67.903 1.00 226.16 552 ALA B CA 1
ATOM 2367 C C . ALA B 2 552 ? 13.261 56.397 68.741 1.00 174.31 552 ALA B C 1
ATOM 2368 O O . ALA B 2 552 ? 13.937 56.586 69.747 1.00 127.45 552 ALA B O 1
ATOM 2370 N N . ASN B 2 553 ? 12.271 57.182 68.350 1.00 169.53 553 ASN B N 1
ATOM 2371 C CA . ASN B 2 553 ? 12.270 58.598 68.622 1.00 209.47 553 ASN B CA 1
ATOM 2372 C C . ASN B 2 553 ? 12.228 58.938 70.085 1.00 203.07 553 ASN B C 1
ATOM 2373 O O . ASN B 2 553 ? 13.237 59.423 70.610 1.00 185.13 553 ASN B O 1
ATOM 2375 N N . TYR B 2 554 ? 11.084 58.667 70.732 1.00 195.02 554 TYR B N 1
ATOM 2376 C CA . TYR B 2 554 ? 10.837 59.138 72.086 1.00 179.79 554 TYR B CA 1
ATOM 2377 C C . TYR B 2 554 ? 12.041 58.732 72.904 1.00 190.48 554 TYR B C 1
ATOM 2378 O O . TYR B 2 554 ? 12.666 59.570 73.559 1.00 199.88 554 TYR B O 1
ATOM 2380 N N . LYS B 2 555 ? 12.413 57.463 72.758 1.00 194.98 555 LYS B N 1
ATOM 2381 C CA . LYS B 2 555 ? 13.455 56.836 73.556 1.00 215.11 555 LYS B CA 1
ATOM 2382 C C . LYS B 2 555 ? 14.848 57.460 73.406 1.00 201.97 555 LYS B C 1
ATOM 2383 O O . LYS B 2 555 ? 15.497 57.789 74.409 1.00 201.69 555 LYS B O 1
ATOM 2385 N N . LEU B 2 556 ? 15.307 57.612 72.164 1.00 164.38 556 LEU B N 1
ATOM 2386 C CA . LEU B 2 556 ? 16.643 58.133 71.913 1.00 145.39 556 LEU B CA 1
ATOM 2387 C C . LEU B 2 556 ? 16.672 59.594 72.307 1.00 141.97 556 LEU B C 1
ATOM 2388 O O . LEU B 2 556 ? 17.612 60.067 72.977 1.00 143.27 556 LEU B O 1
ATOM 2390 N N . LEU B 2 557 ? 15.613 60.297 71.922 1.00 134.20 557 LEU B N 1
ATOM 2391 C CA . LEU B 2 557 ? 15.502 61.701 72.227 1.00 140.78 557 LEU B CA 1
ATOM 2392 C C . LEU B 2 557 ? 15.432 61.968 73.749 1.00 138.20 557 LEU B C 1
ATOM 2393 O O . LEU B 2 557 ? 16.062 62.910 74.253 1.00 142.42 557 LEU B O 1
ATOM 2395 N N . LEU B 2 558 ? 14.693 61.127 74.467 1.00 140.78 558 LEU B N 1
ATOM 2396 C CA . LEU B 2 558 ? 14.598 61.227 75.927 1.00 154.42 558 LEU B CA 1
ATOM 2397 C C . LEU B 2 558 ? 15.969 61.054 76.544 1.00 148.07 558 LEU B C 1
ATOM 2398 O O . LEU B 2 558 ? 16.358 61.813 77.444 1.00 146.35 558 LEU B O 1
ATOM 2400 N N . LYS B 2 559 ? 16.689 60.053 76.039 1.00 141.92 559 LYS B N 1
ATOM 2401 C CA . LYS B 2 559 ? 18.065 59.799 76.435 1.00 156.84 559 LYS B CA 1
ATOM 2402 C C . LYS B 2 559 ? 18.940 61.043 76.193 1.00 158.21 559 LYS B C 1
ATOM 2403 O O . LYS B 2 559 ? 19.668 61.493 77.101 1.00 155.95 559 LYS B O 1
ATOM 2405 N N . LYS B 2 560 ? 18.836 61.611 74.990 1.00 146.81 560 LYS B N 1
ATOM 2406 C CA . LYS B 2 560 ? 19.561 62.840 74.668 1.00 139.18 560 LYS B CA 1
ATOM 2407 C C . LYS B 2 560 ? 19.101 64.046 75.514 1.00 155.15 560 LYS B C 1
ATOM 2408 O O . LYS B 2 560 ? 19.936 64.867 75.918 1.00 177.72 560 LYS B O 1
ATOM 2410 N N . ILE B 2 561 ? 17.801 64.142 75.808 1.00 158.64 561 ILE B N 1
ATOM 2411 C CA . ILE B 2 561 ? 17.286 65.191 76.710 1.00 151.94 561 ILE B CA 1
ATOM 2412 C C . ILE B 2 561 ? 17.931 65.050 78.087 1.00 155.36 561 ILE B C 1
ATOM 2413 O O . ILE B 2 561 ? 18.316 66.049 78.714 1.00 168.68 561 ILE B O 1
ATOM 2415 N N . ILE B 2 562 ? 18.070 63.793 78.523 1.00 147.30 562 ILE B N 1
ATOM 2416 C CA . ILE B 2 562 ? 18.675 63.474 79.809 1.00 150.76 562 ILE B CA 1
ATOM 2417 C C . ILE B 2 562 ? 20.129 63.949 79.915 1.00 160.10 562 ILE B C 1
ATOM 2418 O O . ILE B 2 562 ? 20.572 64.377 80.990 1.00 179.46 562 ILE B O 1
ATOM 2420 N N . LYS B 2 563 ? 20.867 63.888 78.810 1.00 160.31 563 LYS B N 1
ATOM 2421 C CA . LYS B 2 563 ? 22.230 64.447 78.795 1.00 183.00 563 LYS B CA 1
ATOM 2422 C C . LYS B 2 563 ? 22.216 65.969 78.909 1.00 171.03 563 LYS B C 1
ATOM 2423 O O . LYS B 2 563 ? 23.028 66.556 79.634 1.00 184.15 563 LYS B O 1
ATOM 2425 N N . ASP B 2 564 ? 21.287 66.596 78.191 1.00 147.17 564 ASP B N 1
ATOM 2426 C CA . ASP B 2 564 ? 21.058 68.012 78.336 1.00 148.43 564 ASP B CA 1
ATOM 2427 C C . ASP B 2 564 ? 20.614 68.337 79.788 1.00 183.05 564 ASP B C 1
ATOM 2428 O O . ASP B 2 564 ? 21.070 69.328 80.356 1.00 219.43 564 ASP B O 1
ATOM 2430 N N . TYR B 2 565 ? 19.755 67.506 80.399 1.00 182.39 565 TYR B N 1
ATOM 2431 C CA . TYR B 2 565 ? 19.402 67.656 81.833 1.00 162.12 565 TYR B CA 1
ATOM 2432 C C . TYR B 2 565 ? 20.606 67.364 82.776 1.00 170.02 565 TYR B C 1
ATOM 2433 O O . TYR B 2 565 ? 20.623 67.753 83.957 1.00 181.63 565 TYR B O 1
ATOM 2435 N N . VAL B 2 566 ? 21.623 66.693 82.245 1.00 164.97 566 VAL B N 1
ATOM 2436 C CA . VAL B 2 566 ? 22.913 66.626 82.928 1.00 182.22 566 VAL B CA 1
ATOM 2437 C C . VAL B 2 566 ? 23.667 67.969 82.814 1.00 212.12 566 VAL B C 1
ATOM 2438 O O . VAL B 2 566 ? 24.502 68.278 83.652 1.00 267.61 566 VAL B O 1
ATOM 2440 N N . LEU B 2 567 ? 23.379 68.773 81.787 1.00 213.47 567 LEU B N 1
ATOM 2441 C CA . LEU B 2 567 ? 23.854 70.184 81.765 1.00 205.45 567 LEU B CA 1
ATOM 2442 C C . LEU B 2 567 ? 23.255 71.002 82.919 1.00 197.37 567 LEU B C 1
ATOM 2443 O O . LEU B 2 567 ? 23.826 72.013 83.333 1.00 192.11 567 LEU B O 1
ATOM 2445 N N . ASP B 2 568 ? 22.097 70.555 83.411 1.00 193.30 568 ASP B N 1
ATOM 2446 C CA . ASP B 2 568 ? 21.506 71.012 84.676 1.00 184.56 568 ASP B CA 1
ATOM 2447 C C . ASP B 2 568 ? 21.789 69.983 85.780 1.00 183.77 568 ASP B C 1
ATOM 2448 O O . ASP B 2 568 ? 21.215 70.015 86.881 1.00 148.02 568 ASP B O 1
ATOM 2450 N N . ILE B 2 569 ? 22.692 69.061 85.477 1.00 219.94 569 ILE B N 1
ATOM 2451 C CA . ILE B 2 569 ? 23.194 68.141 86.483 1.00 240.25 569 ILE B CA 1
ATOM 2452 C C . ILE B 2 569 ? 23.988 68.881 87.609 1.00 252.52 569 ILE B C 1
ATOM 2453 O O . ILE B 2 569 ? 24.146 68.349 88.695 1.00 279.17 569 ILE B O 1
ATOM 2455 N N . VAL B 2 570 ? 24.429 70.119 87.346 1.00 246.05 570 VAL B N 1
ATOM 2456 C CA . VAL B 2 570 ? 25.203 71.001 88.259 1.00 238.56 570 VAL B CA 1
ATOM 2457 C C . VAL B 2 570 ? 24.677 71.291 89.692 1.00 264.63 570 VAL B C 1
ATOM 2458 O O . VAL B 2 570 ? 25.416 71.123 90.673 1.00 304.18 570 VAL B O 1
ATOM 2460 N N . PRO B 2 571 ? 23.421 71.754 89.821 1.00 237.20 571 PRO B N 1
ATOM 2461 C CA . PRO B 2 571 ? 22.867 72.024 91.160 1.00 231.25 571 PRO B CA 1
ATOM 2462 C C . PRO B 2 571 ? 22.581 70.720 91.937 1.00 271.09 571 PRO B C 1
ATOM 2463 O O . PRO B 2 571 ? 22.392 69.679 91.317 1.00 333.99 571 PRO B O 1
ATOM 2465 N N . GLY B 2 572 ? 22.565 70.774 93.268 1.00 256.75 572 GLY B N 1
ATOM 2466 C CA . GLY B 2 572 ? 22.198 69.613 94.098 1.00 265.32 572 GLY B CA 1
ATOM 2467 C C . GLY B 2 572 ? 20.911 68.975 93.589 1.00 295.45 572 GLY B C 1
ATOM 2468 O O . GLY B 2 572 ? 20.863 67.779 93.303 1.00 317.09 572 GLY B O 1
ATOM 2469 N N . SER B 2 573 ? 19.868 69.793 93.488 1.00 297.92 573 SER B N 1
ATOM 2470 C CA . SER B 2 573 ? 18.721 69.534 92.609 1.00 299.39 573 SER B CA 1
ATOM 2471 C C . SER B 2 573 ? 17.962 68.205 92.773 1.00 313.41 573 SER B C 1
ATOM 2472 O O . SER B 2 573 ? 18.093 67.519 93.789 1.00 348.50 573 SER B O 1
ATOM 2474 N N . SER B 2 574 ? 17.157 67.888 91.756 1.00 296.73 574 SER B N 1
ATOM 2475 C CA . SER B 2 574 ? 16.273 66.699 91.671 1.00 283.72 574 SER B CA 1
ATOM 2476 C C . SER B 2 574 ? 15.332 66.904 90.494 1.00 268.65 574 SER B C 1
ATOM 2477 O O . SER B 2 574 ? 15.027 68.046 90.178 1.00 218.98 574 SER B O 1
ATOM 2479 N N . ILE B 2 575 ? 14.884 65.825 89.839 1.00 295.13 575 ILE B N 1
ATOM 2480 C CA . ILE B 2 575 ? 14.035 65.943 88.636 1.00 281.24 575 ILE B CA 1
ATOM 2481 C C . ILE B 2 575 ? 13.496 64.596 88.151 1.00 243.46 575 ILE B C 1
ATOM 2482 O O . ILE B 2 575 ? 14.252 63.617 87.986 1.00 186.70 575 ILE B O 1
ATOM 2484 N N . THR B 2 576 ? 12.191 64.590 87.863 1.00 232.62 576 THR B N 1
ATOM 2485 C CA . THR B 2 576 ? 11.403 63.359 87.717 1.00 261.19 576 THR B CA 1
ATOM 2486 C C . THR B 2 576 ? 10.507 63.282 86.463 1.00 271.98 576 THR B C 1
ATOM 2487 O O . THR B 2 576 ? 10.054 64.297 85.961 1.00 267.35 576 THR B O 1
ATOM 2489 N N . GLU B 2 577 ? 10.243 62.062 85.987 1.00 272.86 577 GLU B N 1
ATOM 2490 C CA . GLU B 2 577 ? 9.371 61.798 84.828 1.00 226.80 577 GLU B CA 1
ATOM 2491 C C . GLU B 2 577 ? 8.136 60.968 85.187 1.00 248.74 577 GLU B C 1
ATOM 2492 O O . GLU B 2 577 ? 8.202 60.082 86.031 1.00 293.09 577 GLU B O 1
ATOM 2494 N N . THR B 2 578 ? 7.018 61.231 84.517 1.00 253.45 578 THR B N 1
ATOM 2495 C CA . THR B 2 578 ? 5.766 60.498 84.722 1.00 250.03 578 THR B CA 1
ATOM 2496 C C . THR B 2 578 ? 5.127 59.957 83.417 1.00 238.08 578 THR B C 1
ATOM 2497 O O . THR B 2 578 ? 5.663 60.134 82.330 1.00 250.71 578 THR B O 1
ATOM 2499 N N . GLU B 2 579 ? 3.991 59.276 83.531 1.00 211.56 579 GLU B N 1
ATOM 2500 C CA . GLU B 2 579 ? 3.104 59.091 82.383 1.00 224.88 579 GLU B CA 1
ATOM 2501 C C . GLU B 2 579 ? 2.161 60.299 82.324 1.00 240.30 579 GLU B C 1
ATOM 2502 O O . GLU B 2 579 ? 1.115 60.265 81.677 1.00 276.79 579 GLU B O 1
ATOM 2504 N N . VAL B 2 580 ? 2.544 61.361 83.030 1.00 255.33 580 VAL B N 1
ATOM 2505 C CA . VAL B 2 580 ? 1.635 62.478 83.345 1.00 283.27 580 VAL B CA 1
ATOM 2506 C C . VAL B 2 580 ? 1.042 63.164 82.112 1.00 278.92 580 VAL B C 1
ATOM 2507 O O . VAL B 2 580 ? -0.147 63.495 82.075 1.00 308.41 580 VAL B O 1
ATOM 2509 N N . GLU B 2 581 ? 1.869 63.383 81.103 1.00 233.27 581 GLU B N 1
ATOM 2510 C CA . GLU B 2 581 ? 1.348 63.851 79.829 1.00 248.12 581 GLU B CA 1
ATOM 2511 C C . GLU B 2 581 ? 0.447 62.779 79.275 1.00 303.59 581 GLU B C 1
ATOM 2512 O O . GLU B 2 581 ? -0.636 63.079 78.765 1.00 329.46 581 GLU B O 1
ATOM 2514 N N . ARG B 2 582 ? 0.892 61.527 79.400 1.00 375.06 582 ARG B N 1
ATOM 2515 C CA . ARG B 2 582 ? 0.124 60.373 78.938 1.00 452.38 582 ARG B CA 1
ATOM 2516 C C . ARG B 2 582 ? -1.210 60.259 79.691 1.00 497.75 582 ARG B C 1
ATOM 2517 O O . ARG B 2 582 ? -2.238 59.957 79.089 1.00 500.00 582 ARG B O 1
ATOM 2519 N N . GLU B 2 583 ? -1.186 60.513 81.000 1.00 478.94 583 GLU B N 1
ATOM 2520 C CA . GLU B 2 583 ? -2.403 60.487 81.816 1.00 429.64 583 GLU B CA 1
ATOM 2521 C C . GLU B 2 583 ? -3.397 61.586 81.418 1.00 380.18 583 GLU B C 1
ATOM 2522 O O . GLU B 2 583 ? -4.607 61.360 81.404 1.00 387.63 583 GLU B O 1
ATOM 2524 N N . GLN B 2 584 ? -2.868 62.764 81.089 1.00 337.52 584 GLN B N 1
ATOM 2525 C CA . GLN B 2 584 ? -3.669 63.952 80.784 1.00 333.44 584 GLN B CA 1
ATOM 2526 C C . GLN B 2 584 ? -4.537 63.820 79.519 1.00 341.61 584 GLN B C 1
ATOM 2527 O O . GLN B 2 584 ? -5.619 64.403 79.447 1.00 375.67 584 GLN B O 1
ATOM 2529 N N . PRO B 2 585 ? -4.059 63.059 78.522 1.00 312.58 585 PRO B N 1
ATOM 2530 C CA . PRO B 2 585 ? -4.798 62.700 77.311 1.00 320.66 585 PRO B CA 1
ATOM 2531 C C . PRO B 2 585 ? -4.843 61.173 77.113 1.00 394.11 585 PRO B C 1
ATOM 2532 O O . PRO B 2 585 ? -4.042 60.463 77.711 1.00 441.50 585 PRO B O 1
ATOM 2534 N N . GLN B 2 586 ? -5.789 60.689 76.302 1.00 456.90 586 GLN B N 1
ATOM 2535 C CA . GLN B 2 586 ? -5.854 59.278 75.838 1.00 449.63 586 GLN B CA 1
ATOM 2536 C C . GLN B 2 586 ? -6.012 58.186 76.917 1.00 438.54 586 GLN B C 1
ATOM 2537 O O . GLN B 2 586 ? -5.211 57.246 76.979 1.00 387.33 586 GLN B O 1
ATOM 2539 N N . GLU B 2 587 ? -7.063 58.308 77.729 1.00 450.88 587 GLU B N 1
ATOM 2540 C CA . GLU B 2 587 ? -7.368 57.359 78.820 1.00 433.00 587 GLU B CA 1
ATOM 2541 C C . GLU B 2 587 ? -7.655 55.932 78.338 1.00 443.32 587 GLU B C 1
ATOM 2542 O O . GLU B 2 587 ? -8.173 55.740 77.236 1.00 475.67 587 GLU B O 1
ATOM 2544 N N . ASN B 2 588 ? -7.329 54.945 79.178 1.00 442.85 588 ASN B N 1
ATOM 2545 C CA . ASN B 2 588 ? -7.461 53.516 78.831 1.00 461.38 588 ASN B CA 1
ATOM 2546 C C . ASN B 2 588 ? -8.541 52.732 79.597 1.00 459.85 588 ASN B C 1
ATOM 2547 O O . ASN B 2 588 ? -8.504 52.640 80.829 1.00 488.22 588 ASN B O 1
ATOM 2549 N N . LYS B 2 589 ? -9.482 52.163 78.837 1.00 419.35 589 LYS B N 1
ATOM 2550 C CA . LYS B 2 589 ? -10.628 51.388 79.345 1.00 374.21 589 LYS B CA 1
ATOM 2551 C C . LYS B 2 589 ? -11.505 52.166 80.328 1.00 395.22 589 LYS B C 1
ATOM 2552 O O . LYS B 2 589 ? -11.612 51.809 81.510 1.00 406.08 589 LYS B O 1
ATOM 2554 N N . ASN B 2 590 ? -12.129 53.230 79.820 1.00 385.67 590 ASN B N 1
ATOM 2555 C CA . ASN B 2 590 ? -12.965 54.116 80.629 1.00 405.85 590 ASN B CA 1
ATOM 2556 C C . ASN B 2 590 ? -14.453 53.790 80.506 1.00 429.09 590 ASN B C 1
ATOM 2557 O O . ASN B 2 590 ? -14.925 53.385 79.438 1.00 443.64 590 ASN B O 1
ATOM 2559 N N . ILE B 2 591 ? -15.180 53.972 81.607 1.00 453.01 591 ILE B N 1
ATOM 2560 C CA . ILE B 2 591 ? -16.600 53.616 81.689 1.00 470.88 591 ILE B CA 1
ATOM 2561 C C . ILE B 2 591 ? -17.519 54.534 80.871 1.00 479.57 591 ILE B C 1
ATOM 2562 O O . ILE B 2 591 ? -18.643 54.148 80.532 1.00 481.13 591 ILE B O 1
ATOM 2564 N N . ASP B 2 592 ? -17.020 55.732 80.553 1.00 463.55 592 ASP B N 1
ATOM 2565 C CA . ASP B 2 592 ? -17.757 56.788 79.844 1.00 425.06 592 ASP B CA 1
ATOM 2566 C C . ASP B 2 592 ? -18.521 56.365 78.578 1.00 413.76 592 ASP B C 1
ATOM 2567 O O . ASP B 2 592 ? -19.689 56.718 78.422 1.00 410.76 592 ASP B O 1
ATOM 2569 N N . ASP B 2 593 ? -17.861 55.627 77.683 1.00 414.70 593 ASP B N 1
ATOM 2570 C CA . ASP B 2 593 ? -18.470 55.165 76.418 1.00 383.51 593 ASP B CA 1
ATOM 2571 C C . ASP B 2 593 ? -18.589 56.284 75.367 1.00 381.77 593 ASP B C 1
ATOM 2572 O O . ASP B 2 593 ? -17.874 57.287 75.449 1.00 379.22 593 ASP B O 1
ATOM 2574 N N . GLU B 2 594 ? -19.475 56.098 74.382 1.00 384.40 594 GLU B N 1
ATOM 2575 C CA . GLU B 2 594 ? -19.761 57.128 73.357 1.00 365.64 594 GLU B CA 1
ATOM 2576 C C . GLU B 2 594 ? -21.272 57.429 73.242 1.00 344.36 594 GLU B C 1
ATOM 2577 O O . GLU B 2 594 ? -21.956 57.597 74.258 1.00 354.39 594 GLU B O 1
ATOM 2579 N N . ASN B 2 595 ? -21.789 57.497 72.014 1.00 288.56 595 ASN B N 1
ATOM 2580 C CA . ASN B 2 595 ? -23.221 57.705 71.784 1.00 242.98 595 ASN B CA 1
ATOM 2581 C C . ASN B 2 595 ? -24.126 56.565 72.336 1.00 225.90 595 ASN B C 1
ATOM 2582 O O . ASN B 2 595 ? -25.150 56.815 72.975 1.00 182.05 595 ASN B O 1
ATOM 2584 N N . ILE B 2 596 ? -23.691 55.322 72.123 1.00 235.30 596 ILE B N 1
ATOM 2585 C CA . ILE B 2 596 ? -24.499 54.112 72.321 1.00 194.85 596 ILE B CA 1
ATOM 2586 C C . ILE B 2 596 ? -23.882 53.012 73.195 1.00 202.31 596 ILE B C 1
ATOM 2587 O O . ILE B 2 596 ? -22.682 52.963 73.465 1.00 219.46 596 ILE B O 1
ATOM 2589 N N . THR B 2 597 ? -24.750 52.103 73.604 1.00 230.10 597 THR B N 1
ATOM 2590 C CA . THR B 2 597 ? -24.351 50.896 74.291 1.00 258.47 597 THR B CA 1
ATOM 2591 C C . THR B 2 597 ? -23.546 49.965 73.367 1.00 237.61 597 THR B C 1
ATOM 2592 O O . THR B 2 597 ? -22.483 49.440 73.756 1.00 201.54 597 THR B O 1
ATOM 2594 N N . LYS B 2 598 ? -24.061 49.771 72.148 1.00 216.24 598 LYS B N 1
ATOM 2595 C CA . LYS B 2 598 ? -23.396 48.964 71.127 1.00 198.01 598 LYS B CA 1
ATOM 2596 C C . LYS B 2 598 ? -22.094 49.644 70.683 1.00 187.38 598 LYS B C 1
ATOM 2597 O O . LYS B 2 598 ? -21.035 48.999 70.588 1.00 162.42 598 LYS B O 1
ATOM 2599 N N . LEU B 2 599 ? -22.187 50.959 70.453 1.00 197.67 599 LEU B N 1
ATOM 2600 C CA . LEU B 2 599 ? -21.042 51.787 70.042 1.00 183.50 599 LEU B CA 1
ATOM 2601 C C . LEU B 2 599 ? -19.988 51.872 71.126 1.00 196.82 599 LEU B C 1
ATOM 2602 O O . LEU B 2 599 ? -18.793 51.783 70.829 1.00 199.39 599 LEU B O 1
ATOM 2604 N N . ASN B 2 600 ? -20.449 52.041 72.371 1.00 224.40 600 ASN B N 1
ATOM 2605 C CA . ASN B 2 600 ? -19.589 52.235 73.548 1.00 212.05 600 ASN B CA 1
ATOM 2606 C C . ASN B 2 600 ? -18.559 51.124 73.737 1.00 192.85 600 ASN B C 1
ATOM 2607 O O . ASN B 2 600 ? -17.380 51.391 73.989 1.00 160.50 600 ASN B O 1
ATOM 2609 N N . LYS B 2 601 ? -19.032 49.887 73.588 1.00 202.69 601 LYS B N 1
ATOM 2610 C CA . LYS B 2 601 ? -18.212 48.688 73.715 1.00 205.26 601 LYS B CA 1
ATOM 2611 C C . LYS B 2 601 ? -16.990 48.689 72.784 1.00 200.30 601 LYS B C 1
ATOM 2612 O O . LYS B 2 601 ? -15.851 48.502 73.228 1.00 211.62 601 LYS B O 1
ATOM 2614 N N . GLU B 2 602 ? -17.232 48.912 71.496 1.00 189.94 602 GLU B N 1
ATOM 2615 C CA . GLU B 2 602 ? -16.157 48.928 70.514 1.00 173.57 602 GLU B CA 1
ATOM 2616 C C . GLU B 2 602 ? -15.167 50.089 70.769 1.00 179.34 602 GLU B C 1
ATOM 2617 O O . GLU B 2 602 ? -13.941 49.914 70.639 1.00 195.87 602 GLU B O 1
ATOM 2619 N N . ILE B 2 603 ? -15.692 51.255 71.156 1.00 184.64 603 ILE B N 1
ATOM 2620 C CA . ILE B 2 603 ? -14.865 52.430 71.470 1.00 195.98 603 ILE B CA 1
ATOM 2621 C C . ILE B 2 603 ? -13.882 52.106 72.596 1.00 203.85 603 ILE B C 1
ATOM 2622 O O . ILE B 2 603 ? -12.683 52.447 72.529 1.00 180.39 603 ILE B O 1
ATOM 2624 N N . ARG B 2 604 ? -14.411 51.434 73.621 1.00 227.05 604 ARG B N 1
ATOM 2625 C CA . ARG B 2 604 ? -13.636 51.008 74.788 1.00 238.72 604 ARG B CA 1
ATOM 2626 C C . ARG B 2 604 ? -12.517 50.060 74.390 1.00 227.03 604 ARG B C 1
ATOM 2627 O O . ARG B 2 604 ? -11.404 50.176 74.910 1.00 205.00 604 ARG B O 1
ATOM 2629 N N . ALA B 2 605 ? -12.826 49.139 73.466 1.00 224.74 605 ALA B N 1
ATOM 2630 C CA . ALA B 2 605 ? -11.866 48.153 72.954 1.00 193.03 605 ALA B CA 1
ATOM 2631 C C . ALA B 2 605 ? -10.690 48.862 72.297 1.00 169.90 605 ALA B C 1
ATOM 2632 O O . ALA B 2 605 ? -9.529 48.490 72.493 1.00 151.92 605 ALA B O 1
ATOM 2634 N N . PHE B 2 606 ? -11.005 49.909 71.545 1.00 164.02 606 PHE B N 1
ATOM 2635 C CA . PHE B 2 606 ? -10.001 50.697 70.869 1.00 166.29 606 PHE B CA 1
ATOM 2636 C C . PHE B 2 606 ? -9.023 51.315 71.875 1.00 178.37 606 PHE B C 1
ATOM 2637 O O . PHE B 2 606 ? -7.803 51.218 71.708 1.00 186.56 606 PHE B O 1
ATOM 2639 N N . ASP B 2 607 ? -9.582 51.884 72.942 1.00 184.83 607 ASP B N 1
ATOM 2640 C CA . ASP B 2 607 ? -8.863 52.758 73.873 1.00 212.68 607 ASP B CA 1
ATOM 2641 C C . ASP B 2 607 ? -7.604 52.188 74.564 1.00 218.75 607 ASP B C 1
ATOM 2642 O O . ASP B 2 607 ? -6.549 52.852 74.617 1.00 204.94 607 ASP B O 1
ATOM 2644 N N . LYS B 2 608 ? -7.718 50.975 75.100 1.00 216.86 608 LYS B N 1
ATOM 2645 C CA . LYS B 2 608 ? -6.618 50.373 75.855 1.00 227.24 608 LYS B CA 1
ATOM 2646 C C . LYS B 2 608 ? -5.503 49.938 74.921 1.00 223.59 608 LYS B C 1
ATOM 2647 O O . LYS B 2 608 ? -4.328 50.109 75.247 1.00 266.66 608 LYS B O 1
ATOM 2649 N N . LEU B 2 609 ? -5.867 49.385 73.763 1.00 188.18 609 LEU B N 1
ATOM 2650 C CA . LEU B 2 609 ? -4.880 49.107 72.724 1.00 194.91 609 LEU B CA 1
ATOM 2651 C C . LEU B 2 609 ? -4.323 50.436 72.194 1.00 229.89 609 LEU B C 1
ATOM 2652 O O . LEU B 2 609 ? -3.157 50.507 71.801 1.00 257.68 609 LEU B O 1
ATOM 2654 N N . LEU B 2 610 ? -5.156 51.484 72.223 1.00 237.61 610 LEU B N 1
ATOM 2655 C CA . LEU B 2 610 ? -4.790 52.827 71.743 1.00 236.64 610 LEU B CA 1
ATOM 2656 C C . LEU B 2 610 ? -3.557 53.455 72.392 1.00 239.28 610 LEU B C 1
ATOM 2657 O O . LEU B 2 610 ? -2.907 54.274 71.742 1.00 273.72 610 LEU B O 1
ATOM 2659 N N . ASN B 2 611 ? -3.234 53.095 73.640 1.00 221.75 611 ASN B N 1
ATOM 2660 C CA . ASN B 2 611 ? -1.930 53.471 74.257 1.00 213.62 611 ASN B CA 1
ATOM 2661 C C . ASN B 2 611 ? -0.728 53.259 73.314 1.00 206.71 611 ASN B C 1
ATOM 2662 O O . ASN B 2 611 ? 0.034 54.217 73.003 1.00 274.57 611 ASN B O 1
ATOM 2664 N N . ILE B 2 612 ? -0.603 52.010 72.849 1.00 165.92 612 ILE B N 1
ATOM 2665 C CA . ILE B 2 612 ? 0.444 51.565 71.924 1.00 164.49 612 ILE B CA 1
ATOM 2666 C C . ILE B 2 612 ? 0.612 52.425 70.655 1.00 175.88 612 ILE B C 1
ATOM 2667 O O . ILE B 2 612 ? 1.735 52.830 70.302 1.00 176.61 612 ILE B O 1
ATOM 2669 N N . PRO B 2 613 ? -0.510 52.689 69.964 1.00 181.96 613 PRO B N 1
ATOM 2670 C CA . PRO B 2 613 ? -0.641 53.525 68.774 1.00 183.01 613 PRO B CA 1
ATOM 2671 C C . PRO B 2 613 ? -0.343 55.003 69.028 1.00 188.29 613 PRO B C 1
ATOM 2672 O O . PRO B 2 613 ? 0.131 55.698 68.124 1.00 157.66 613 PRO B O 1
ATOM 2674 N N . ARG B 2 614 ? -0.618 55.471 70.246 1.00 230.28 614 ARG B N 1
ATOM 2675 C CA . ARG B 2 614 ? -0.475 56.894 70.593 1.00 243.42 614 ARG B CA 1
ATOM 2676 C C . ARG B 2 614 ? 0.957 57.327 70.962 1.00 266.19 614 ARG B C 1
ATOM 2677 O O . ARG B 2 614 ? 1.224 58.526 71.070 1.00 246.11 614 ARG B O 1
ATOM 2679 N N . ARG B 2 615 ? 1.872 56.353 71.045 1.00 300.77 615 ARG B N 1
ATOM 2680 C CA . ARG B 2 615 ? 3.129 56.425 71.835 1.00 291.31 615 ARG B CA 1
ATOM 2681 C C . ARG B 2 615 ? 4.135 57.594 71.666 1.00 260.46 615 ARG B C 1
ATOM 2682 O O . ARG B 2 615 ? 5.320 57.377 71.419 1.00 248.88 615 ARG B O 1
ATOM 2684 N N . GLU B 2 616 ? 3.667 58.824 71.842 1.00 245.91 616 GLU B N 1
ATOM 2685 C CA . GLU B 2 616 ? 4.563 59.968 71.979 1.00 243.41 616 GLU B CA 1
ATOM 2686 C C . GLU B 2 616 ? 5.150 60.012 73.390 1.00 240.65 616 GLU B C 1
ATOM 2687 O O . GLU B 2 616 ? 4.585 59.439 74.330 1.00 229.22 616 GLU B O 1
ATOM 2689 N N . LEU B 2 617 ? 6.279 60.699 73.531 1.00 248.20 617 LEU B N 1
ATOM 2690 C CA . LEU B 2 617 ? 6.970 60.785 74.816 1.00 286.64 617 LEU B CA 1
ATOM 2691 C C . LEU B 2 617 ? 6.139 61.516 75.882 1.00 277.80 617 LEU B C 1
ATOM 2692 O O . LEU B 2 617 ? 5.481 62.513 75.608 1.00 259.39 617 LEU B O 1
ATOM 2694 N N . LYS B 2 618 ? 6.168 61.006 77.100 1.00 261.45 618 LYS B N 1
ATOM 2695 C CA . LYS B 2 618 ? 5.415 61.606 78.186 1.00 252.41 618 LYS B CA 1
ATOM 2696 C C . LYS B 2 618 ? 5.898 63.006 78.636 1.00 288.75 618 LYS B C 1
ATOM 2697 O O . LYS B 2 618 ? 5.093 63.896 78.821 1.00 319.11 618 LYS B O 1
ATOM 2699 N N . ILE B 2 619 ? 7.198 63.216 78.802 1.00 299.05 619 ILE B N 1
ATOM 2700 C CA . ILE B 2 619 ? 7.736 64.483 79.429 1.00 294.20 619 ILE B CA 1
ATOM 2701 C C . ILE B 2 619 ? 7.887 64.503 80.967 1.00 293.88 619 ILE B C 1
ATOM 2702 O O . ILE B 2 619 ? 7.510 63.564 81.624 1.00 337.39 619 ILE B O 1
ATOM 2704 N N . ASN B 2 620 ? 8.423 65.595 81.523 1.00 242.22 620 ASN B N 1
ATOM 2705 C CA . ASN B 2 620 ? 9.095 65.586 82.840 1.00 215.12 620 ASN B CA 1
ATOM 2706 C C . ASN B 2 620 ? 9.298 66.974 83.473 1.00 236.76 620 ASN B C 1
ATOM 2707 O O . ASN B 2 620 ? 8.956 67.994 82.876 1.00 229.89 620 ASN B O 1
ATOM 2709 N N . LEU B 2 621 ? 9.906 67.011 84.661 1.00 263.39 621 LEU B N 1
ATOM 2710 C CA . LEU B 2 621 ? 10.078 68.264 85.405 1.00 258.62 621 LEU B CA 1
ATOM 2711 C C . LEU B 2 621 ? 11.128 68.225 86.537 1.00 252.39 621 LEU B C 1
ATOM 2712 O O . LEU B 2 621 ? 11.536 67.141 86.966 1.00 236.31 621 LEU B O 1
ATOM 2714 N N . PRO B 2 622 ? 11.548 69.418 87.028 1.00 246.67 622 PRO B N 1
ATOM 2715 C CA . PRO B 2 622 ? 12.424 69.614 88.205 1.00 248.56 622 PRO B CA 1
ATOM 2716 C C . PRO B 2 622 ? 12.143 70.861 89.097 1.00 295.93 622 PRO B C 1
ATOM 2717 O O . PRO B 2 622 ? 11.796 71.926 88.578 1.00 310.47 622 PRO B O 1
ATOM 2719 N N . LEU B 2 623 ? 12.303 70.729 90.422 1.00 349.24 623 LEU B N 1
ATOM 2720 C CA . LEU B 2 623 ? 11.908 71.798 91.369 1.00 384.69 623 LEU B CA 1
ATOM 2721 C C . LEU B 2 623 ? 12.756 72.008 92.654 1.00 379.40 623 LEU B C 1
ATOM 2722 O O . LEU B 2 623 ? 13.450 71.088 93.117 1.00 348.89 623 LEU B O 1
ATOM 2724 N N . THR B 2 624 ? 12.670 73.224 93.211 1.00 379.86 624 THR B N 1
ATOM 2725 C CA . THR B 2 624 ? 13.455 73.650 94.376 1.00 368.62 624 THR B CA 1
ATOM 2726 C C . THR B 2 624 ? 12.589 74.388 95.404 1.00 388.00 624 THR B C 1
ATOM 2727 O O . THR B 2 624 ? 11.626 75.067 95.031 1.00 395.22 624 THR B O 1
ATOM 2729 N N . GLU B 2 625 ? 12.936 74.251 96.689 1.00 387.37 625 GLU B N 1
ATOM 2730 C CA . GLU B 2 625 ? 12.218 74.922 97.784 1.00 367.84 625 GLU B CA 1
ATOM 2731 C C . GLU B 2 625 ? 13.173 75.733 98.660 1.00 362.41 625 GLU B C 1
ATOM 2732 O O . GLU B 2 625 ? 14.337 75.359 98.810 1.00 359.09 625 GLU B O 1
ATOM 2734 N N . HIS B 2 626 ? 12.652 76.837 99.215 1.00 356.97 626 HIS B N 1
ATOM 2735 C CA . HIS B 2 626 ? 13.341 77.793 100.133 1.00 354.85 626 HIS B CA 1
ATOM 2736 C C . HIS B 2 626 ? 13.165 79.208 99.641 1.00 391.40 626 HIS B C 1
ATOM 2737 O O . HIS B 2 626 ? 14.134 79.861 99.228 1.00 415.17 626 HIS B O 1
ATOM 2739 N N . LYS B 2 627 ? 11.930 79.710 99.741 1.00 401.33 627 LYS B N 1
ATOM 2740 C CA . LYS B 2 627 ? 11.418 80.692 98.794 1.00 380.23 627 LYS B CA 1
ATOM 2741 C C . LYS B 2 627 ? 11.598 79.895 97.512 1.00 400.36 627 LYS B C 1
ATOM 2742 O O . LYS B 2 627 ? 12.719 79.739 97.029 1.00 427.85 627 LYS B O 1
ATOM 2744 N N . SER B 2 628 ? 10.497 79.349 96.997 1.00 399.19 628 SER B N 1
ATOM 2745 C CA . SER B 2 628 ? 10.557 78.180 96.106 1.00 387.30 628 SER B CA 1
ATOM 2746 C C . SER B 2 628 ? 10.398 78.421 94.603 1.00 376.86 628 SER B C 1
ATOM 2747 O O . SER B 2 628 ? 9.456 79.070 94.156 1.00 403.84 628 SER B O 1
ATOM 2749 N N . PRO B 2 629 ? 11.328 77.870 93.816 1.00 329.62 629 PRO B N 1
ATOM 2750 C CA . PRO B 2 629 ? 11.185 77.995 92.376 1.00 316.30 629 PRO B CA 1
ATOM 2751 C C . PRO B 2 629 ? 10.765 76.664 91.742 1.00 305.50 629 PRO B C 1
ATOM 2752 O O . PRO B 2 629 ? 10.848 75.618 92.404 1.00 292.21 629 PRO B O 1
ATOM 2754 N N . ASN B 2 630 ? 10.330 76.721 90.474 1.00 301.05 630 ASN B N 1
ATOM 2755 C CA . ASN B 2 630 ? 9.869 75.539 89.714 1.00 277.83 630 ASN B CA 1
ATOM 2756 C C . ASN B 2 630 ? 9.917 75.679 88.164 1.00 292.63 630 ASN B C 1
ATOM 2757 O O . ASN B 2 630 ? 9.607 76.755 87.629 1.00 324.25 630 ASN B O 1
ATOM 2759 N N . LEU B 2 631 ? 10.306 74.586 87.476 1.00 267.88 631 LEU B N 1
ATOM 2760 C CA . LEU B 2 631 ? 10.378 74.492 85.983 1.00 239.92 631 LEU B CA 1
ATOM 2761 C C . LEU B 2 631 ? 9.871 73.126 85.426 1.00 241.82 631 LEU B C 1
ATOM 2762 O O . LEU B 2 631 ? 9.612 72.220 86.196 1.00 263.95 631 LEU B O 1
ATOM 2764 N N . SER B 2 632 ? 9.717 72.968 84.107 1.00 255.95 632 SER B N 1
ATOM 2765 C CA . SER B 2 632 ? 9.222 71.681 83.544 1.00 262.51 632 SER B CA 1
ATOM 2766 C C . SER B 2 632 ? 9.287 71.508 82.013 1.00 270.77 632 SER B C 1
ATOM 2767 O O . SER B 2 632 ? 9.049 72.460 81.282 1.00 300.04 632 SER B O 1
ATOM 2769 N N . LEU B 2 633 ? 9.575 70.297 81.526 1.00 238.72 633 LEU B N 1
ATOM 2770 C CA . LEU B 2 633 ? 9.618 70.084 80.068 1.00 225.12 633 LEU B CA 1
ATOM 2771 C C . LEU B 2 633 ? 8.836 68.862 79.518 1.00 237.22 633 LEU B C 1
ATOM 2772 O O . LEU B 2 633 ? 8.748 67.835 80.166 1.00 228.70 633 LEU B O 1
ATOM 2774 N N . MET B 2 634 ? 8.251 69.005 78.329 1.00 238.68 634 MET B N 1
ATOM 2775 C CA . MET B 2 634 ? 7.465 67.936 77.694 1.00 208.49 634 MET B CA 1
ATOM 2776 C C . MET B 2 634 ? 8.089 67.531 76.367 1.00 228.36 634 MET B C 1
ATOM 2777 O O . MET B 2 634 ? 8.362 68.399 75.540 1.00 287.17 634 MET B O 1
ATOM 2779 N N . LEU B 2 635 ? 8.329 66.229 76.176 1.00 200.08 635 LEU B N 1
ATOM 2780 C CA . LEU B 2 635 ? 8.879 65.702 74.910 1.00 194.17 635 LEU B CA 1
ATOM 2781 C C . LEU B 2 635 ? 7.726 65.242 74.010 1.00 214.97 635 LEU B C 1
ATOM 2782 O O . LEU B 2 635 ? 6.936 64.382 74.389 1.00 222.82 635 LEU B O 1
ATOM 2784 N N . GLU B 2 636 ? 7.598 65.844 72.837 1.00 226.45 636 GLU B N 1
ATOM 2785 C CA . GLU B 2 636 ? 6.527 65.459 71.931 1.00 230.48 636 GLU B CA 1
ATOM 2786 C C . GLU B 2 636 ? 7.131 64.932 70.648 1.00 253.60 636 GLU B C 1
ATOM 2787 O O . GLU B 2 636 ? 7.909 65.619 69.972 1.00 259.64 636 GLU B O 1
ATOM 2789 N N . SER B 2 637 ? 6.789 63.690 70.328 1.00 277.95 637 SER B N 1
ATOM 2790 C CA . SER B 2 637 ? 7.023 63.173 68.993 1.00 261.55 637 SER B CA 1
ATOM 2791 C C . SER B 2 637 ? 5.852 63.595 68.122 1.00 232.97 637 SER B C 1
ATOM 2792 O O . SER B 2 637 ? 4.683 63.348 68.447 1.00 256.31 637 SER B O 1
ATOM 2794 N N . PRO B 2 638 ? 6.164 64.295 67.039 1.00 186.88 638 PRO B N 1
ATOM 2795 C CA . PRO B 2 638 ? 5.190 64.376 66.004 1.00 202.35 638 PRO B CA 1
ATOM 2796 C C . PRO B 2 638 ? 5.847 63.681 64.804 1.00 234.84 638 PRO B C 1
ATOM 2797 O O . PRO B 2 638 ? 6.774 64.221 64.193 1.00 249.90 638 PRO B O 1
ATOM 2799 N N . ASN B 2 639 ? 5.403 62.450 64.542 1.00 242.60 639 ASN B N 1
ATOM 2800 C CA . ASN B 2 639 ? 5.914 61.624 63.455 1.00 220.79 639 ASN B CA 1
ATOM 2801 C C . ASN B 2 639 ? 7.422 61.470 63.532 1.00 207.13 639 ASN B C 1
ATOM 2802 O O . ASN B 2 639 ? 8.128 61.743 62.543 1.00 210.79 639 ASN B O 1
ATOM 2804 N N . TYR B 2 640 ? 7.914 61.059 64.704 1.00 179.01 640 TYR B N 1
ATOM 2805 C CA . TYR B 2 640 ? 9.349 60.779 64.885 1.00 212.92 640 TYR B CA 1
ATOM 2806 C C . TYR B 2 640 ? 10.260 62.003 64.848 1.00 220.50 640 TYR B C 1
ATOM 2807 O O . TYR B 2 640 ? 11.497 61.893 64.967 1.00 219.95 640 TYR B O 1
ATOM 2809 N N . CYS B 2 641 ? 9.645 63.166 64.662 1.00 220.42 641 CYS B N 1
ATOM 2810 C CA . CYS B 2 641 ? 10.330 64.427 64.857 1.00 217.95 641 CYS B CA 1
ATOM 2811 C C . CYS B 2 641 ? 10.041 64.822 66.300 1.00 228.74 641 CYS B C 1
ATOM 2812 O O . CYS B 2 641 ? 8.919 64.622 66.798 1.00 239.38 641 CYS B O 1
ATOM 2814 N N . ASN B 2 642 ? 11.057 65.362 66.972 1.00 215.39 642 ASN B N 1
ATOM 2815 C CA . ASN B 2 642 ? 11.000 65.588 68.411 1.00 203.62 642 ASN B CA 1
ATOM 2816 C C . ASN B 2 642 ? 10.964 67.089 68.820 1.00 219.07 642 ASN B C 1
ATOM 2817 O O . ASN B 2 642 ? 11.883 67.838 68.480 1.00 262.93 642 ASN B O 1
ATOM 2819 N N . ALA B 2 643 ? 9.894 67.528 69.495 1.00 200.44 643 ALA B N 1
ATOM 2820 C CA . ALA B 2 643 ? 9.841 68.879 70.108 1.00 177.94 643 ALA B CA 1
ATOM 2821 C C . ALA B 2 643 ? 10.015 68.716 71.601 1.00 196.25 643 ALA B C 1
ATOM 2822 O O . ALA B 2 643 ? 9.526 67.735 72.184 1.00 202.59 643 ALA B O 1
ATOM 2824 N N . LEU B 2 644 ? 10.740 69.653 72.214 1.00 223.21 644 LEU B N 1
ATOM 2825 C CA . LEU B 2 644 ? 10.866 69.728 73.674 1.00 218.28 644 LEU B CA 1
ATOM 2826 C C . LEU B 2 644 ? 10.440 71.120 74.048 1.00 219.86 644 LEU B C 1
ATOM 2827 O O . LEU B 2 644 ? 11.166 72.078 73.812 1.00 250.30 644 LEU B O 1
ATOM 2829 N N . ILE B 2 645 ? 9.233 71.206 74.595 1.00 209.45 645 ILE B N 1
ATOM 2830 C CA . ILE B 2 645 ? 8.649 72.448 75.037 1.00 215.90 645 ILE B CA 1
ATOM 2831 C C . ILE B 2 645 ? 8.669 72.483 76.565 1.00 236.17 645 ILE B C 1
ATOM 2832 O O . ILE B 2 645 ? 8.146 71.568 77.184 1.00 243.75 645 ILE B O 1
ATOM 2834 N N . HIS B 2 646 ? 9.285 73.532 77.143 1.00 254.97 646 HIS B N 1
ATOM 2835 C CA . HIS B 2 646 ? 9.532 73.701 78.614 1.00 218.65 646 HIS B CA 1
ATOM 2836 C C . HIS B 2 646 ? 8.734 74.816 79.330 1.00 227.80 646 HIS B C 1
ATOM 2837 O O . HIS B 2 646 ? 8.127 75.679 78.694 1.00 225.06 646 HIS B O 1
ATOM 2839 N N . ILE B 2 647 ? 8.717 74.774 80.671 1.00 241.17 647 ILE B N 1
ATOM 2840 C CA . ILE B 2 647 ? 8.038 75.784 81.531 1.00 256.86 647 ILE B CA 1
ATOM 2841 C C . ILE B 2 647 ? 8.825 76.136 82.820 1.00 298.76 647 ILE B C 1
ATOM 2842 O O . ILE B 2 647 ? 9.740 75.419 83.205 1.00 352.78 647 ILE B O 1
ATOM 2844 N N . LYS B 2 648 ? 8.523 77.255 83.472 1.00 306.59 648 LYS B N 1
ATOM 2845 C CA . LYS B 2 648 ? 9.264 77.598 84.700 1.00 282.16 648 LYS B CA 1
ATOM 2846 C C . LYS B 2 648 ? 8.761 78.829 85.383 1.00 269.94 648 LYS B C 1
ATOM 2847 O O . LYS B 2 648 ? 8.589 79.886 84.774 1.00 268.59 648 LYS B O 1
ATOM 2849 N N . PHE B 2 649 ? 8.556 78.645 86.675 1.00 274.43 649 PHE B N 1
ATOM 2850 C CA . PHE B 2 649 ? 7.998 79.618 87.567 1.00 280.97 649 PHE B CA 1
ATOM 2851 C C . PHE B 2 649 ? 8.802 79.555 88.853 1.00 300.67 649 PHE B C 1
ATOM 2852 O O . PHE B 2 649 ? 9.092 78.471 89.370 1.00 329.08 649 PHE B O 1
ATOM 2854 N N . SER B 2 650 ? 9.154 80.734 89.360 1.00 301.31 650 SER B N 1
ATOM 2855 C CA . SER B 2 650 ? 9.797 80.882 90.659 1.00 306.32 650 SER B CA 1
ATOM 2856 C C . SER B 2 650 ? 8.820 81.514 91.648 1.00 320.60 650 SER B C 1
ATOM 2857 O O . SER B 2 650 ? 8.673 82.751 91.693 1.00 286.97 650 SER B O 1
ATOM 2859 N N . ALA B 2 651 ? 8.154 80.656 92.428 1.00 364.86 651 ALA B N 1
ATOM 2860 C CA . ALA B 2 651 ? 7.132 81.095 93.392 1.00 385.32 651 ALA B CA 1
ATOM 2861 C C . ALA B 2 651 ? 7.740 81.726 94.646 1.00 399.90 651 ALA B C 1
ATOM 2862 O O . ALA B 2 651 ? 8.517 81.088 95.371 1.00 418.22 651 ALA B O 1
ATOM 2864 N N . GLY B 2 652 ? 7.371 82.984 94.869 1.00 406.38 652 GLY B N 1
ATOM 2865 C CA . GLY B 2 652 ? 7.866 83.804 95.964 1.00 408.60 652 GLY B CA 1
ATOM 2866 C C . GLY B 2 652 ? 6.852 84.905 96.215 1.00 427.77 652 GLY B C 1
ATOM 2867 O O . GLY B 2 652 ? 5.755 84.873 95.649 1.00 446.01 652 GLY B O 1
ATOM 2868 N N . THR B 2 653 ? 7.215 85.853 97.080 1.00 432.52 653 THR B N 1
ATOM 2869 C CA . THR B 2 653 ? 6.285 86.867 97.583 1.00 432.01 653 THR B CA 1
ATOM 2870 C C . THR B 2 653 ? 5.565 87.584 96.443 1.00 423.17 653 THR B C 1
ATOM 2871 O O . THR B 2 653 ? 4.348 87.765 96.480 1.00 478.11 653 THR B O 1
ATOM 2873 N N . GLU B 2 654 ? 6.328 87.982 95.432 1.00 371.35 654 GLU B N 1
ATOM 2874 C CA . GLU B 2 654 ? 5.770 88.489 94.180 1.00 322.56 654 GLU B CA 1
ATOM 2875 C C . GLU B 2 654 ? 6.114 87.488 93.096 1.00 322.71 654 GLU B C 1
ATOM 2876 O O . GLU B 2 654 ? 7.270 87.059 92.989 1.00 350.59 654 GLU B O 1
ATOM 2878 N N . ALA B 2 655 ? 5.122 87.136 92.277 1.00 304.79 655 ALA B N 1
ATOM 2879 C CA . ALA B 2 655 ? 5.265 86.097 91.242 1.00 318.00 655 ALA B CA 1
ATOM 2880 C C . ALA B 2 655 ? 6.014 86.518 89.961 1.00 335.27 655 ALA B C 1
ATOM 2881 O O . ALA B 2 655 ? 5.786 87.621 89.441 1.00 358.53 655 ALA B O 1
ATOM 2883 N N . ASN B 2 656 ? 6.908 85.639 89.485 1.00 330.85 656 ASN B N 1
ATOM 2884 C CA . ASN B 2 656 ? 7.635 85.821 88.215 1.00 313.60 656 ASN B CA 1
ATOM 2885 C C . ASN B 2 656 ? 7.706 84.481 87.494 1.00 313.29 656 ASN B C 1
ATOM 2886 O O . ASN B 2 656 ? 7.888 83.451 88.153 1.00 309.96 656 ASN B O 1
ATOM 2888 N N . ALA B 2 657 ? 7.562 84.492 86.164 1.00 325.62 657 ALA B N 1
ATOM 2889 C CA . ALA B 2 657 ? 7.338 83.262 85.383 1.00 327.92 657 ALA B CA 1
ATOM 2890 C C . ALA B 2 657 ? 7.645 83.409 83.883 1.00 330.57 657 ALA B C 1
ATOM 2891 O O . ALA B 2 657 ? 7.585 84.517 83.343 1.00 314.72 657 ALA B O 1
ATOM 2893 N N . VAL B 2 658 ? 7.975 82.282 83.233 1.00 329.15 658 VAL B N 1
ATOM 2894 C CA . VAL B 2 658 ? 8.144 82.173 81.762 1.00 311.39 658 VAL B CA 1
ATOM 2895 C C . VAL B 2 658 ? 7.896 80.739 81.251 1.00 335.18 658 VAL B C 1
ATOM 2896 O O . VAL B 2 658 ? 8.195 79.770 81.957 1.00 360.03 658 VAL B O 1
ATOM 2898 N N . SER B 2 659 ? 7.347 80.618 80.035 1.00 347.59 659 SER B N 1
ATOM 2899 C CA . SER B 2 659 ? 7.160 79.315 79.361 1.00 313.84 659 SER B CA 1
ATOM 2900 C C . SER B 2 659 ? 7.444 79.384 77.849 1.00 325.28 659 SER B C 1
ATOM 2901 O O . SER B 2 659 ? 7.002 80.318 77.175 1.00 353.29 659 SER B O 1
ATOM 2903 N N . PHE B 2 660 ? 8.168 78.373 77.338 1.00 308.67 660 PHE B N 1
ATOM 2904 C CA . PHE B 2 660 ? 8.734 78.328 75.963 1.00 277.26 660 PHE B CA 1
ATOM 2905 C C . PHE B 2 660 ? 8.614 76.940 75.324 1.00 253.01 660 PHE B C 1
ATOM 2906 O O . PHE B 2 660 ? 8.751 75.926 76.011 1.00 289.27 660 PHE B O 1
ATOM 2908 N N . ASP B 2 661 ? 8.427 76.891 74.002 1.00 212.82 661 ASP B N 1
ATOM 2909 C CA . ASP B 2 661 ? 8.210 75.615 73.312 1.00 195.05 661 ASP B CA 1
ATOM 2910 C C . ASP B 2 661 ? 9.270 75.144 72.313 1.00 206.02 661 ASP B C 1
ATOM 2911 O O . ASP B 2 661 ? 10.191 75.854 71.931 1.00 211.04 661 ASP B O 1
ATOM 2913 N N . VAL B 2 670 ? 15.375 72.403 67.565 1.00 171.88 670 VAL B N 1
ATOM 2914 C CA . VAL B 2 670 ? 15.031 73.176 68.746 1.00 170.09 670 VAL B CA 1
ATOM 2915 C C . VAL B 2 670 ? 16.010 72.861 69.890 1.00 205.45 670 VAL B C 1
ATOM 2916 O O . VAL B 2 670 ? 16.130 73.646 70.833 1.00 277.05 670 VAL B O 1
ATOM 2918 N N . GLU B 2 671 ? 16.679 71.709 69.811 1.00 199.60 671 GLU B N 1
ATOM 2919 C CA . GLU B 2 671 ? 17.473 71.186 70.945 1.00 187.07 671 GLU B CA 1
ATOM 2920 C C . GLU B 2 671 ? 18.686 72.070 71.266 1.00 188.53 671 GLU B C 1
ATOM 2921 O O . GLU B 2 671 ? 19.146 72.139 72.427 1.00 181.24 671 GLU B O 1
ATOM 2923 N N . ASP B 2 672 ? 19.161 72.780 70.241 1.00 190.81 672 ASP B N 1
ATOM 2924 C CA . ASP B 2 672 ? 20.223 73.789 70.401 1.00 212.90 672 ASP B CA 1
ATOM 2925 C C . ASP B 2 672 ? 19.829 74.903 71.406 1.00 223.24 672 ASP B C 1
ATOM 2926 O O . ASP B 2 672 ? 20.575 75.240 72.359 1.00 214.96 672 ASP B O 1
ATOM 2928 N N . PHE B 2 673 ? 18.637 75.457 71.181 1.00 223.96 673 PHE B N 1
ATOM 2929 C CA . PHE B 2 673 ? 18.054 76.462 72.067 1.00 193.32 673 PHE B CA 1
ATOM 2930 C C . PHE B 2 673 ? 17.809 75.894 73.463 1.00 190.14 673 PHE B C 1
ATOM 2931 O O . PHE B 2 673 ? 18.029 76.588 74.439 1.00 203.73 673 PHE B O 1
ATOM 2933 N N . LEU B 2 674 ? 17.362 74.638 73.551 1.00 186.64 674 LEU B N 1
ATOM 2934 C CA . LEU B 2 674 ? 17.161 73.937 74.831 1.00 169.25 674 LEU B CA 1
ATOM 2935 C C . LEU B 2 674 ? 18.428 73.883 75.680 1.00 176.50 674 LEU B C 1
ATOM 2936 O O . LEU B 2 674 ? 18.374 74.130 76.905 1.00 180.71 674 LEU B O 1
ATOM 2938 N N . HIS B 2 675 ? 19.554 73.577 75.028 1.00 195.77 675 HIS B N 1
ATOM 2939 C CA . HIS B 2 675 ? 20.869 73.620 75.680 1.00 227.01 675 HIS B CA 1
ATOM 2940 C C . HIS B 2 675 ? 21.159 75.002 76.236 1.00 225.27 675 HIS B C 1
ATOM 2941 O O . HIS B 2 675 ? 21.539 75.178 77.418 1.00 244.66 675 HIS B O 1
ATOM 2943 N N . PHE B 2 676 ? 20.947 75.997 75.382 1.00 205.94 676 PHE B N 1
ATOM 2944 C CA . PHE B 2 676 ? 21.106 77.390 75.758 1.00 204.58 676 PHE B CA 1
ATOM 2945 C C . PHE B 2 676 ? 20.155 77.836 76.891 1.00 191.83 676 PHE B C 1
ATOM 2946 O O . PHE B 2 676 ? 20.544 78.596 77.778 1.00 190.01 676 PHE B O 1
ATOM 2948 N N . ILE B 2 677 ? 18.913 77.357 76.853 1.00 189.22 677 ILE B N 1
ATOM 2949 C CA . ILE B 2 677 ? 17.893 77.754 77.835 1.00 188.65 677 ILE B CA 1
ATOM 2950 C C . ILE B 2 677 ? 18.286 77.248 79.195 1.00 204.14 677 ILE B C 1
ATOM 2951 O O . ILE B 2 677 ? 18.102 77.952 80.188 1.00 238.35 677 ILE B O 1
ATOM 2953 N N . VAL B 2 678 ? 18.841 76.034 79.219 1.00 215.70 678 VAL B N 1
ATOM 2954 C CA . VAL B 2 678 ? 19.382 75.439 80.440 1.00 240.22 678 VAL B CA 1
ATOM 2955 C C . VAL B 2 678 ? 20.537 76.265 81.046 1.00 267.97 678 VAL B C 1
ATOM 2956 O O . VAL B 2 678 ? 20.617 76.448 82.276 1.00 268.17 678 VAL B O 1
ATOM 2958 N N . ALA B 2 679 ? 21.417 76.774 80.183 1.00 282.64 679 ALA B N 1
ATOM 2959 C CA . ALA B 2 679 ? 22.519 77.639 80.618 1.00 265.91 679 ALA B CA 1
ATOM 2960 C C . ALA B 2 679 ? 22.020 78.953 81.238 1.00 238.96 679 ALA B C 1
ATOM 2961 O O . ALA B 2 679 ? 22.556 79.395 82.251 1.00 226.32 679 ALA B O 1
ATOM 2963 N N . GLU B 2 680 ? 20.997 79.554 80.623 1.00 234.26 680 GLU B N 1
ATOM 2964 C CA . GLU B 2 680 ? 20.342 80.772 81.134 1.00 232.76 680 GLU B CA 1
ATOM 2965 C C . GLU B 2 680 ? 19.602 80.529 82.460 1.00 236.51 680 GLU B C 1
ATOM 2966 O O . GLU B 2 680 ? 19.522 81.416 83.330 1.00 227.18 680 GLU B O 1
ATOM 2968 N N . TYR B 2 681 ? 19.061 79.319 82.599 1.00 254.17 681 TYR B N 1
ATOM 2969 C CA . TYR B 2 681 ? 18.357 78.888 83.812 1.00 230.72 681 TYR B CA 1
ATOM 2970 C C . TYR B 2 681 ? 19.276 78.750 85.031 1.00 200.15 681 TYR B C 1
ATOM 2971 O O . TYR B 2 681 ? 18.880 79.062 86.152 1.00 199.39 681 TYR B O 1
ATOM 2973 N N . ILE B 2 682 ? 20.495 78.277 84.808 1.00 188.31 682 ILE B N 1
ATOM 2974 C CA . ILE B 2 682 ? 21.506 78.230 85.860 1.00 219.09 682 ILE B CA 1
ATOM 2975 C C . ILE B 2 682 ? 21.725 79.611 86.524 1.00 239.93 682 ILE B C 1
ATOM 2976 O O . ILE B 2 682 ? 21.798 79.722 87.748 1.00 194.48 682 ILE B O 1
ATOM 2978 N N . GLN B 2 683 ? 21.812 80.652 85.694 1.00 296.50 683 GLN B N 1
ATOM 2979 C CA . GLN B 2 683 ? 21.996 82.036 86.157 1.00 289.56 683 GLN B CA 1
ATOM 2980 C C . GLN B 2 683 ? 20.805 82.578 86.943 1.00 277.36 683 GLN B C 1
ATOM 2981 O O . GLN B 2 683 ? 20.997 83.258 87.949 1.00 267.27 683 GLN B O 1
ATOM 2983 N N . GLN B 2 684 ? 19.588 82.286 86.480 1.00 282.40 684 GLN B N 1
ATOM 2984 C CA . GLN B 2 684 ? 18.360 82.772 87.133 1.00 256.52 684 GLN B CA 1
ATOM 2985 C C . GLN B 2 684 ? 17.850 81.826 88.251 1.00 246.23 684 GLN B C 1
ATOM 2986 O O . GLN B 2 684 ? 16.874 82.126 88.957 1.00 175.41 684 GLN B O 1
ATOM 2988 N N . LYS B 2 685 ? 18.517 80.680 88.393 1.00 261.48 685 LYS B N 1
ATOM 2989 C CA . LYS B 2 685 ? 18.307 79.761 89.521 1.00 251.38 685 LYS B CA 1
ATOM 2990 C C . LYS B 2 685 ? 18.991 80.303 90.774 1.00 260.71 685 LYS B C 1
ATOM 2991 O O . LYS B 2 685 ? 19.290 81.487 90.852 1.00 316.26 685 LYS B O 1
ATOM 2993 N N . LYS B 2 686 ? 19.230 79.433 91.754 1.00 248.34 686 LYS B N 1
ATOM 2994 C CA . LYS B 2 686 ? 20.178 79.722 92.824 1.00 250.77 686 LYS B CA 1
ATOM 2995 C C . LYS B 2 686 ? 21.566 79.385 92.279 1.00 282.68 686 LYS B C 1
ATOM 2996 O O . LYS B 2 686 ? 21.682 78.517 91.415 1.00 278.57 686 LYS B O 1
ATOM 2998 N N . VAL B 2 687 ? 22.596 80.088 92.757 1.00 320.28 687 VAL B N 1
ATOM 2999 C CA . VAL B 2 687 ? 24.020 79.729 92.519 1.00 303.43 687 VAL B CA 1
ATOM 3000 C C . VAL B 2 687 ? 24.994 80.628 93.299 1.00 283.12 687 VAL B C 1
ATOM 3001 O O . VAL B 2 687 ? 24.788 80.938 94.482 1.00 250.74 687 VAL B O 1
ATOM 3003 N N . PHE C 3 23 ? -68.626 28.267 -13.313 1.00 348.68 23 PHE C N 1
ATOM 3004 C CA . PHE C 3 23 ? -69.576 27.707 -14.322 1.00 365.97 23 PHE C CA 1
ATOM 3005 C C . PHE C 3 23 ? -68.869 26.964 -15.463 1.00 368.28 23 PHE C C 1
ATOM 3006 O O . PHE C 3 23 ? -69.425 26.014 -16.017 1.00 389.73 23 PHE C O 1
ATOM 3008 N N . ASP C 3 24 ? -67.651 27.397 -15.802 1.00 344.88 24 ASP C N 1
ATOM 3009 C CA . ASP C 3 24 ? -66.765 26.670 -16.729 1.00 297.80 24 ASP C CA 1
ATOM 3010 C C . ASP C 3 24 ? -65.539 26.180 -15.955 1.00 307.42 24 ASP C C 1
ATOM 3011 O O . ASP C 3 24 ? -64.724 26.984 -15.497 1.00 329.26 24 ASP C O 1
ATOM 3013 N N . PHE C 3 25 ? -65.419 24.857 -15.839 1.00 294.25 25 PHE C N 1
ATOM 3014 C CA . PHE C 3 25 ? -64.588 24.176 -14.833 1.00 260.42 25 PHE C CA 1
ATOM 3015 C C . PHE C 3 25 ? -65.486 23.814 -13.644 1.00 255.74 25 PHE C C 1
ATOM 3016 O O . PHE C 3 25 ? -66.714 23.935 -13.739 1.00 225.84 25 PHE C O 1
ATOM 3018 N N . ASN C 3 26 ? -64.891 23.366 -12.535 1.00 270.88 26 ASN C N 1
ATOM 3019 C CA . ASN C 3 26 ? -65.687 22.881 -11.403 1.00 255.09 26 ASN C CA 1
ATOM 3020 C C . ASN C 3 26 ? -65.181 23.165 -9.981 1.00 221.08 26 ASN C C 1
ATOM 3021 O O . ASN C 3 26 ? -63.972 23.343 -9.725 1.00 160.61 26 ASN C O 1
ATOM 3023 N N . GLY C 3 27 ? -66.166 23.244 -9.084 1.00 209.49 27 GLY C N 1
ATOM 3024 C CA . GLY C 3 27 ? -65.961 23.197 -7.655 1.00 200.43 27 GLY C CA 1
ATOM 3025 C C . GLY C 3 27 ? -65.625 21.764 -7.324 1.00 196.73 27 GLY C C 1
ATOM 3026 O O . GLY C 3 27 ? -66.523 20.933 -7.149 1.00 164.17 27 GLY C O 1
ATOM 3027 N N . VAL C 3 28 ? -64.322 21.499 -7.245 1.00 213.08 28 VAL C N 1
ATOM 3028 C CA . VAL C 3 28 ? -63.778 20.156 -7.154 1.00 228.45 28 VAL C CA 1
ATOM 3029 C C . VAL C 3 28 ? -63.829 19.581 -5.742 1.00 225.72 28 VAL C C 1
ATOM 3030 O O . VAL C 3 28 ? -64.645 18.693 -5.466 1.00 228.40 28 VAL C O 1
ATOM 3032 N N . PRO C 3 29 ? -62.951 20.079 -4.846 1.00 206.34 29 PRO C N 1
ATOM 3033 C CA . PRO C 3 29 ? -62.849 19.561 -3.478 1.00 204.63 29 PRO C CA 1
ATOM 3034 C C . PRO C 3 29 ? -62.316 20.586 -2.475 1.00 192.34 29 PRO C C 1
ATOM 3035 O O . PRO C 3 29 ? -62.407 21.789 -2.725 1.00 174.97 29 PRO C O 1
ATOM 3037 N N . GLY C 3 30 ? -61.799 20.096 -1.348 1.00 181.22 30 GLY C N 1
ATOM 3038 C CA . GLY C 3 30 ? -61.029 20.916 -0.409 1.00 185.04 30 GLY C CA 1
ATOM 3039 C C . GLY C 3 30 ? -61.825 21.514 0.733 1.00 196.09 30 GLY C C 1
ATOM 3040 O O . GLY C 3 30 ? -61.465 22.581 1.260 1.00 193.70 30 GLY C O 1
ATOM 3041 N N . GLN C 3 31 ? -62.902 20.829 1.121 1.00 194.55 31 GLN C N 1
ATOM 3042 C CA . GLN C 3 31 ? -63.763 21.264 2.237 1.00 226.35 31 GLN C CA 1
ATOM 3043 C C . GLN C 3 31 ? -62.977 21.729 3.507 1.00 229.46 31 GLN C C 1
ATOM 3044 O O . GLN C 3 31 ? -62.982 22.922 3.875 1.00 182.47 31 GLN C O 1
ATOM 3046 N N . ALA C 3 32 ? -62.302 20.770 4.145 1.00 230.34 32 ALA C N 1
ATOM 3047 C CA . ALA C 3 32 ? -61.427 21.010 5.293 1.00 187.62 32 ALA C CA 1
ATOM 3048 C C . ALA C 3 32 ? -59.979 21.285 4.835 1.00 185.23 32 ALA C C 1
ATOM 3049 O O . ALA C 3 32 ? -59.063 21.341 5.656 1.00 192.13 32 ALA C O 1
ATOM 3051 N N . LEU C 3 33 ? -59.778 21.472 3.528 1.00 186.34 33 LEU C N 1
ATOM 3052 C CA . LEU C 3 33 ? -58.441 21.753 2.992 1.00 187.06 33 LEU C CA 1
ATOM 3053 C C . LEU C 3 33 ? -57.815 22.933 3.723 1.00 200.49 33 LEU C C 1
ATOM 3054 O O . LEU C 3 33 ? -56.636 22.894 4.085 1.00 208.16 33 LEU C O 1
ATOM 3056 N N . ASP C 3 34 ? -58.613 23.977 3.949 1.00 199.94 34 ASP C N 1
ATOM 3057 C CA . ASP C 3 34 ? -58.127 25.165 4.661 1.00 182.87 34 ASP C CA 1
ATOM 3058 C C . ASP C 3 34 ? -57.695 24.805 6.059 1.00 181.44 34 ASP C C 1
ATOM 3059 O O . ASP C 3 34 ? -56.745 25.381 6.582 1.00 186.29 34 ASP C O 1
ATOM 3061 N N . ALA C 3 35 ? -58.404 23.848 6.652 1.00 201.08 35 ALA C N 1
ATOM 3062 C CA . ALA C 3 35 ? -58.109 23.371 8.004 1.00 226.96 35 ALA C CA 1
ATOM 3063 C C . ALA C 3 35 ? -56.814 22.577 8.054 1.00 189.85 35 ALA C C 1
ATOM 3064 O O . ALA C 3 35 ? -56.075 22.632 9.042 1.00 196.05 35 ALA C O 1
ATOM 3066 N N . VAL C 3 36 ? -56.537 21.834 6.994 1.00 151.49 36 VAL C N 1
ATOM 3067 C CA . VAL C 3 36 ? -55.276 21.148 6.913 1.00 146.92 36 VAL C CA 1
ATOM 3068 C C . VAL C 3 36 ? -54.151 22.173 6.767 1.00 155.47 36 VAL C C 1
ATOM 3069 O O . VAL C 3 36 ? -53.156 22.101 7.489 1.00 153.98 36 VAL C O 1
ATOM 3071 N N . ARG C 3 37 ? -54.342 23.142 5.867 1.00 177.64 37 ARG C N 1
ATOM 3072 C CA . ARG C 3 37 ? -53.333 24.178 5.545 1.00 201.01 37 ARG C CA 1
ATOM 3073 C C . ARG C 3 37 ? -52.839 24.953 6.752 1.00 192.47 37 ARG C C 1
ATOM 3074 O O . ARG C 3 37 ? -51.649 25.271 6.843 1.00 171.86 37 ARG C O 1
ATOM 3076 N N . MET C 3 38 ? -53.779 25.258 7.652 1.00 208.20 38 MET C N 1
ATOM 3077 C CA . MET C 3 38 ? -53.532 26.018 8.885 1.00 213.51 38 MET C CA 1
ATOM 3078 C C . MET C 3 38 ? -52.607 25.271 9.853 1.00 192.44 38 MET C C 1
ATOM 3079 O O . MET C 3 38 ? -51.653 25.834 10.408 1.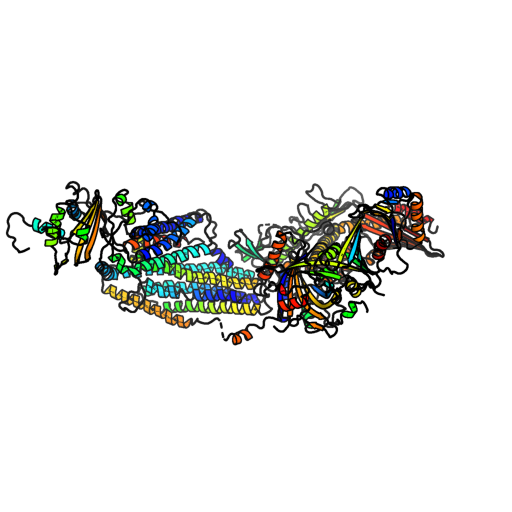00 182.40 38 MET C O 1
ATOM 3081 N N . ARG C 3 39 ? -52.906 23.996 10.057 1.00 180.04 39 ARG C N 1
ATOM 3082 C CA . ARG C 3 39 ? -52.106 23.176 10.938 1.00 166.73 39 ARG C CA 1
ATOM 3083 C C . ARG C 3 39 ? -50.859 22.689 10.199 1.00 164.80 39 ARG C C 1
ATOM 3084 O O . ARG C 3 39 ? -49.856 22.338 10.839 1.00 158.58 39 ARG C O 1
ATOM 3086 N N . LEU C 3 40 ? -50.935 22.694 8.857 1.00 167.14 40 LEU C N 1
ATOM 3087 C CA . LEU C 3 40 ? -49.801 22.361 7.975 1.00 162.92 40 LEU C CA 1
ATOM 3088 C C . LEU C 3 40 ? -48.773 23.456 8.077 1.00 165.53 40 LEU C C 1
ATOM 3089 O O . LEU C 3 40 ? -47.568 23.220 7.954 1.00 174.97 40 LEU C O 1
ATOM 3091 N N . ALA C 3 41 ? -49.271 24.660 8.320 1.00 161.33 41 ALA C N 1
ATOM 3092 C CA . ALA C 3 41 ? -48.433 25.826 8.381 1.00 161.46 41 ALA C CA 1
ATOM 3093 C C . ALA C 3 41 ? -47.785 25.977 9.741 1.00 152.72 41 ALA C C 1
ATOM 3094 O O . ALA C 3 41 ? -46.645 26.417 9.835 1.00 149.77 41 ALA C O 1
ATOM 3096 N N . GLN C 3 42 ? -48.516 25.627 10.792 1.00 149.32 42 GLN C N 1
ATOM 3097 C CA . GLN C 3 42 ? -48.043 25.888 12.147 1.00 164.19 42 GLN C CA 1
ATOM 3098 C C . GLN C 3 42 ? -46.882 24.968 12.489 1.00 158.35 42 GLN C C 1
ATOM 3099 O O . GLN C 3 42 ? -45.979 25.351 13.255 1.00 134.07 42 GLN C O 1
ATOM 3101 N N . LEU C 3 43 ? -46.929 23.765 11.904 1.00 154.29 43 LEU C N 1
ATOM 3102 C CA . LEU C 3 43 ? -45.887 22.754 12.078 1.00 140.13 43 LEU C CA 1
ATOM 3103 C C . LEU C 3 43 ? -44.755 23.053 11.115 1.00 139.47 43 LEU C C 1
ATOM 3104 O O . LEU C 3 43 ? -43.612 22.658 11.355 1.00 135.34 43 LEU C O 1
ATOM 3106 N N . THR C 3 44 ? -45.083 23.748 10.023 1.00 137.66 44 THR C N 1
ATOM 3107 C CA . THR C 3 44 ? -44.070 24.299 9.128 1.00 139.75 44 THR C CA 1
ATOM 3108 C C . THR C 3 44 ? -43.395 25.460 9.820 1.00 149.11 44 THR C C 1
ATOM 3109 O O . THR C 3 44 ? -42.178 25.537 9.815 1.00 158.24 44 THR C O 1
ATOM 3111 N N . HIS C 3 45 ? -44.192 26.332 10.444 1.00 162.81 45 HIS C N 1
ATOM 3112 C CA . HIS C 3 45 ? -43.721 27.606 11.032 1.00 181.71 45 HIS C CA 1
ATOM 3113 C C . HIS C 3 45 ? -42.857 27.436 12.242 1.00 171.34 45 HIS C C 1
ATOM 3114 O O . HIS C 3 45 ? -41.900 28.197 12.444 1.00 137.06 45 HIS C O 1
ATOM 3116 N N . SER C 3 46 ? -43.210 26.441 13.056 1.00 181.66 46 SER C N 1
ATOM 3117 C CA . SER C 3 46 ? -42.433 26.093 14.243 1.00 197.33 46 SER C CA 1
ATOM 3118 C C . SER C 3 46 ? -41.151 25.318 13.861 1.00 192.47 46 SER C C 1
ATOM 3119 O O . SER C 3 46 ? -40.109 25.498 14.490 1.00 176.69 46 SER C O 1
ATOM 3121 N N . LEU C 3 47 ? -41.223 24.472 12.829 1.00 179.16 47 LEU C N 1
ATOM 3122 C CA . LEU C 3 47 ? -40.034 23.766 12.343 1.00 145.34 47 LEU C CA 1
ATOM 3123 C C . LEU C 3 47 ? -39.106 24.774 11.674 1.00 152.81 47 LEU C C 1
ATOM 3124 O O . LEU C 3 47 ? -37.929 24.845 12.017 1.00 167.96 47 LEU C O 1
ATOM 3126 N N . ARG C 3 48 ? -39.641 25.581 10.759 1.00 161.00 48 ARG C N 1
ATOM 3127 C CA . ARG C 3 48 ? -38.827 26.527 9.983 1.00 179.38 48 ARG C CA 1
ATOM 3128 C C . ARG C 3 48 ? -38.006 27.397 10.905 1.00 182.49 48 ARG C C 1
ATOM 3129 O O . ARG C 3 48 ? -36.798 27.548 10.711 1.00 225.34 48 ARG C O 1
ATOM 3131 N N . ARG C 3 49 ? -38.655 27.951 11.922 1.00 166.96 49 ARG C N 1
ATOM 3132 C CA . ARG C 3 49 ? -37.956 28.817 12.864 1.00 202.82 49 ARG C CA 1
ATOM 3133 C C . ARG C 3 49 ? -36.845 28.071 13.617 1.00 190.43 49 ARG C C 1
ATOM 3134 O O . ARG C 3 49 ? -35.768 28.621 13.828 1.00 180.55 49 ARG C O 1
ATOM 3136 N N . ILE C 3 50 ? -37.111 26.821 14.003 1.00 168.50 50 ILE C N 1
ATOM 3137 C CA . ILE C 3 50 ? -36.111 25.993 14.671 1.00 159.21 50 ILE C CA 1
ATOM 3138 C C . ILE C 3 50 ? -34.984 25.707 13.699 1.00 168.58 50 ILE C C 1
ATOM 3139 O O . ILE C 3 50 ? -33.833 25.631 14.103 1.00 171.28 50 ILE C O 1
ATOM 3141 N N . ARG C 3 51 ? -35.321 25.579 12.417 1.00 205.29 51 ARG C N 1
ATOM 3142 C CA . ARG C 3 51 ? -34.327 25.349 11.352 1.00 235.78 51 ARG C CA 1
ATOM 3143 C C . ARG C 3 51 ? -33.369 26.529 11.181 1.00 237.66 51 ARG C C 1
ATOM 3144 O O . ARG C 3 51 ? -32.162 26.338 10.977 1.00 240.64 51 ARG C O 1
ATOM 3146 N N . ASP C 3 52 ? -33.918 27.742 11.270 1.00 231.41 52 ASP C N 1
ATOM 3147 C CA . ASP C 3 52 ? -33.139 28.975 11.154 1.00 210.99 52 ASP C CA 1
ATOM 3148 C C . ASP C 3 52 ? -32.133 29.089 12.307 1.00 201.52 52 ASP C C 1
ATOM 3149 O O . ASP C 3 52 ? -30.983 29.481 12.096 1.00 198.42 52 ASP C O 1
ATOM 3151 N N . GLU C 3 53 ? -32.574 28.735 13.515 1.00 183.58 53 GLU C N 1
ATOM 3152 C CA . GLU C 3 53 ? -31.733 28.796 14.710 1.00 168.49 53 GLU C CA 1
ATOM 3153 C C . GLU C 3 53 ? -30.739 27.657 14.668 1.00 168.03 53 GLU C C 1
ATOM 3154 O O . GLU C 3 53 ? -29.568 27.818 15.031 1.00 163.76 53 GLU C O 1
ATOM 3156 N N . MET C 3 54 ? -31.217 26.510 14.197 1.00 192.92 54 MET C N 1
ATOM 3157 C CA . MET C 3 54 ? -30.401 25.311 14.107 1.00 214.75 54 MET C CA 1
ATOM 3158 C C . MET C 3 54 ? -29.086 25.595 13.384 1.00 219.59 54 MET C C 1
ATOM 3159 O O . MET C 3 54 ? -28.094 24.908 13.618 1.00 240.51 54 MET C O 1
ATOM 3161 N N . SER C 3 55 ? -29.088 26.619 12.528 1.00 209.21 55 SER C N 1
ATOM 3162 C CA . SER C 3 55 ? -27.911 26.999 11.740 1.00 216.79 55 SER C CA 1
ATOM 3163 C C . SER C 3 55 ? -26.929 27.904 12.483 1.00 228.96 55 SER C C 1
ATOM 3164 O O . SER C 3 55 ? -25.732 27.867 12.196 1.00 239.82 55 SER C O 1
ATOM 3166 N N . LYS C 3 56 ? -27.423 28.716 13.421 1.00 247.55 56 LYS C N 1
ATOM 3167 C CA . LYS C 3 56 ? -26.529 29.473 14.314 1.00 264.28 56 LYS C CA 1
ATOM 3168 C C . LYS C 3 56 ? -25.988 28.548 15.414 1.00 324.76 56 LYS C C 1
ATOM 3169 O O . LYS C 3 56 ? -26.079 28.848 16.612 1.00 359.01 56 LYS C O 1
ATOM 3171 N N . ALA C 3 57 ? -25.420 27.419 14.980 1.00 376.53 57 ALA C N 1
ATOM 3172 C CA . ALA C 3 57 ? -24.801 26.421 15.865 1.00 377.94 57 ALA C CA 1
ATOM 3173 C C . ALA C 3 57 ? -23.632 27.031 16.634 1.00 357.83 57 ALA C C 1
ATOM 3174 O O . ALA C 3 57 ? -22.986 26.361 17.445 1.00 334.03 57 ALA C O 1
ATOM 3176 N N . GLU C 3 58 ? -23.371 28.309 16.351 1.00 324.93 58 GLU C N 1
ATOM 3177 C CA . GLU C 3 58 ? -22.477 29.146 17.137 1.00 311.89 58 GLU C CA 1
ATOM 3178 C C . GLU C 3 58 ? -22.924 29.138 18.597 1.00 320.65 58 GLU C C 1
ATOM 3179 O O . GLU C 3 58 ? -22.110 28.974 19.509 1.00 367.05 58 GLU C O 1
ATOM 3181 N N . LEU C 3 59 ? -24.224 29.319 18.806 1.00 307.82 59 LEU C N 1
ATOM 3182 C CA . LEU C 3 59 ? -24.834 29.140 20.111 1.00 277.41 59 LEU C CA 1
ATOM 3183 C C . LEU C 3 59 ? -26.189 28.471 19.947 1.00 252.95 59 LEU C C 1
ATOM 3184 O O . LEU C 3 59 ? -26.976 28.859 19.086 1.00 271.50 59 LEU C O 1
ATOM 3186 N N . PRO C 3 60 ? -26.446 27.441 20.758 1.00 223.40 60 PRO C N 1
ATOM 3187 C CA . PRO C 3 60 ? -27.749 26.837 20.951 1.00 222.76 60 PRO C CA 1
ATOM 3188 C C . PRO C 3 60 ? -28.615 27.788 21.802 1.00 219.49 60 PRO C C 1
ATOM 3189 O O . PRO C 3 60 ? -28.092 28.393 22.730 1.00 271.23 60 PRO C O 1
ATOM 3191 N N . GLN C 3 61 ? -29.904 27.949 21.499 1.00 178.86 61 GLN C N 1
ATOM 3192 C CA . GLN C 3 61 ? -30.804 28.650 22.427 1.00 171.50 61 GLN C CA 1
ATOM 3193 C C . GLN C 3 61 ? -30.978 27.830 23.728 1.00 192.52 61 GLN C C 1
ATOM 3194 O O . GLN C 3 61 ? -30.837 26.605 23.703 1.00 202.50 61 GLN C O 1
ATOM 3196 N N . TRP C 3 62 ? -31.280 28.504 24.844 1.00 198.96 62 TRP C N 1
ATOM 3197 C CA . TRP C 3 62 ? -31.202 27.906 26.200 1.00 204.81 62 TRP C CA 1
ATOM 3198 C C . TRP C 3 62 ? -32.064 26.677 26.394 1.00 203.42 62 TRP C C 1
ATOM 3199 O O . TRP C 3 62 ? -33.243 26.728 26.122 1.00 182.55 62 TRP C O 1
ATOM 3201 N N . TYR C 3 63 ? -31.496 25.572 26.887 1.00 208.29 63 TYR C N 1
ATOM 3202 C CA . TYR C 3 63 ? -32.220 24.272 26.986 1.00 183.62 63 TYR C CA 1
ATOM 3203 C C . TYR C 3 63 ? -33.695 24.362 27.363 1.00 174.59 63 TYR C C 1
ATOM 3204 O O . TYR C 3 63 ? -34.465 23.487 26.993 1.00 166.55 63 TYR C O 1
ATOM 3206 N N . THR C 3 64 ? -34.078 25.409 28.093 1.00 187.57 64 THR C N 1
ATOM 3207 C CA . THR C 3 64 ? -35.495 25.761 28.286 1.00 192.37 64 THR C CA 1
ATOM 3208 C C . THR C 3 64 ? -36.118 26.234 26.964 1.00 186.84 64 THR C C 1
ATOM 3209 O O . THR C 3 64 ? -37.170 25.731 26.543 1.00 201.13 64 THR C O 1
ATOM 3211 N N . LEU C 3 65 ? -35.439 27.180 26.313 1.00 182.40 65 LEU C N 1
ATOM 3212 C CA . LEU C 3 65 ? -35.894 27.805 25.062 1.00 194.71 65 LEU C CA 1
ATOM 3213 C C . LEU C 3 65 ? -36.162 26.784 23.947 1.00 179.64 65 LEU C C 1
ATOM 3214 O O . LEU C 3 65 ? -37.198 26.854 23.263 1.00 173.52 65 LEU C O 1
ATOM 3216 N N . GLN C 3 66 ? -35.235 25.839 23.769 1.00 157.27 66 GLN C N 1
ATOM 3217 C CA . GLN C 3 66 ? -35.385 24.862 22.694 1.00 143.59 66 GLN C CA 1
ATOM 3218 C C . GLN C 3 66 ? -36.528 23.916 23.028 1.00 146.75 66 GLN C C 1
ATOM 3219 O O . GLN C 3 66 ? -37.260 23.515 22.137 1.00 171.34 66 GLN C O 1
ATOM 3221 N N . SER C 3 67 ? -36.718 23.585 24.303 1.00 149.13 67 SER C N 1
ATOM 3222 C CA . SER C 3 67 ? -37.835 22.698 24.653 1.00 155.79 67 SER C CA 1
ATOM 3223 C C . SER C 3 67 ? -39.147 23.450 24.541 1.00 161.27 67 SER C C 1
ATOM 3224 O O . SER C 3 67 ? -40.171 22.851 24.253 1.00 173.65 67 SER C O 1
ATOM 3226 N N . GLN C 3 68 ? -39.120 24.764 24.737 1.00 157.96 68 GLN C N 1
ATOM 3227 C CA . GLN C 3 68 ? -40.326 25.553 24.557 1.00 178.92 68 GLN C CA 1
ATOM 3228 C C . GLN C 3 68 ? -40.719 25.566 23.082 1.00 189.07 68 GLN C C 1
ATOM 3229 O O . GLN C 3 68 ? -41.906 25.452 22.765 1.00 222.95 68 GLN C O 1
ATOM 3231 N N . LEU C 3 69 ? -39.727 25.665 22.191 1.00 184.13 69 LEU C N 1
ATOM 3232 C CA . LEU C 3 69 ? -39.970 25.738 20.738 1.00 207.54 69 LEU C CA 1
ATOM 3233 C C . LEU C 3 69 ? -40.123 24.345 20.064 1.00 204.41 69 LEU C C 1
ATOM 3234 O O . LEU C 3 69 ? -40.986 24.141 19.202 1.00 195.14 69 LEU C O 1
ATOM 3236 N N . ASN C 3 70 ? -39.286 23.399 20.478 1.00 184.05 70 ASN C N 1
ATOM 3237 C CA . ASN C 3 70 ? -39.346 22.038 19.983 1.00 145.22 70 ASN C CA 1
ATOM 3238 C C . ASN C 3 70 ? -40.350 21.172 20.747 1.00 143.99 70 ASN C C 1
ATOM 3239 O O . ASN C 3 70 ? -40.569 20.036 20.371 1.00 176.33 70 ASN C O 1
ATOM 3241 N N . VAL C 3 71 ? -40.976 21.689 21.797 1.00 136.90 71 VAL C N 1
ATOM 3242 C CA . VAL C 3 71 ? -41.959 20.888 22.536 1.00 152.56 71 VAL C CA 1
ATOM 3243 C C . VAL C 3 71 ? -43.378 21.298 22.194 1.00 159.58 71 VAL C C 1
ATOM 3244 O O . VAL C 3 71 ? -44.304 20.485 22.260 1.00 169.92 71 VAL C O 1
ATOM 3246 N N . THR C 3 72 ? -43.542 22.566 21.847 1.00 160.35 72 THR C N 1
ATOM 3247 C CA . THR C 3 72 ? -44.782 23.037 21.254 1.00 178.98 72 THR C CA 1
ATOM 3248 C C . THR C 3 72 ? -44.686 22.921 19.724 1.00 182.72 72 THR C C 1
ATOM 3249 O O . THR C 3 72 ? -45.691 22.992 19.013 1.00 197.55 72 THR C O 1
ATOM 3251 N N . LEU C 3 73 ? -43.472 22.740 19.218 1.00 170.02 73 LEU C N 1
ATOM 3252 C CA . LEU C 3 73 ? -43.285 22.435 17.804 1.00 174.08 73 LEU C CA 1
ATOM 3253 C C . LEU C 3 73 ? -43.692 20.978 17.500 1.00 170.81 73 LEU C C 1
ATOM 3254 O O . LEU C 3 73 ? -44.135 20.692 16.391 1.00 163.58 73 LEU C O 1
ATOM 3256 N N . SER C 3 74 ? -43.545 20.080 18.483 1.00 160.01 74 SER C N 1
ATOM 3257 C CA . SER C 3 74 ? -44.017 18.691 18.396 1.00 145.31 74 SER C CA 1
ATOM 3258 C C . SER C 3 74 ? -45.519 18.625 18.650 1.00 157.00 74 SER C C 1
ATOM 3259 O O . SER C 3 74 ? -46.236 17.871 17.991 1.00 186.61 74 SER C O 1
ATOM 3261 N N . GLN C 3 75 ? -45.999 19.419 19.598 1.00 159.04 75 GLN C N 1
ATOM 3262 C CA . GLN C 3 75 ? -47.435 19.577 19.818 1.00 167.87 75 GLN C CA 1
ATOM 3263 C C . GLN C 3 75 ? -48.161 20.067 18.547 1.00 171.59 75 GLN C C 1
ATOM 3264 O O . GLN C 3 75 ? -49.237 19.563 18.213 1.00 185.11 75 GLN C O 1
ATOM 3266 N N . LEU C 3 76 ? -47.565 21.031 17.840 1.00 155.92 76 LEU C N 1
ATOM 3267 C CA . LEU C 3 76 ? -48.102 21.535 16.572 1.00 146.36 76 LEU C CA 1
ATOM 3268 C C . LEU C 3 76 ? -48.407 20.387 15.583 1.00 152.45 76 LEU C C 1
ATOM 3269 O O . LEU C 3 76 ? -49.441 20.407 14.911 1.00 145.35 76 LEU C O 1
ATOM 3271 N N . VAL C 3 77 ? -47.527 19.382 15.535 1.00 155.83 77 VAL C N 1
ATOM 3272 C CA . VAL C 3 77 ? -47.696 18.177 14.681 1.00 145.00 77 VAL C CA 1
ATOM 3273 C C . VAL C 3 77 ? -48.677 17.128 15.212 1.00 141.94 77 VAL C C 1
ATOM 3274 O O . VAL C 3 77 ? -49.025 16.181 14.511 1.00 140.40 77 VAL C O 1
ATOM 3276 N N . SER C 3 78 ? -49.091 17.270 16.462 1.00 147.72 78 SER C N 1
ATOM 3277 C CA . SER C 3 78 ? -50.155 16.442 17.001 1.00 145.25 78 SER C CA 1
ATOM 3278 C C . SER C 3 78 ? -51.491 16.951 16.450 1.00 141.47 78 SER C C 1
ATOM 3279 O O . SER C 3 78 ? -52.307 16.180 15.936 1.00 130.51 78 SER C O 1
ATOM 3281 N N . VAL C 3 79 ? -51.688 18.262 16.558 1.00 153.89 79 VAL C N 1
ATOM 3282 C CA . VAL C 3 79 ? -52.851 18.942 15.991 1.00 171.71 79 VAL C CA 1
ATOM 3283 C C . VAL C 3 79 ? -52.872 18.801 14.475 1.00 171.44 79 VAL C C 1
ATOM 3284 O O . VAL C 3 79 ? -53.943 18.635 13.885 1.00 216.38 79 VAL C O 1
ATOM 3286 N N . THR C 3 80 ? -51.692 18.856 13.855 1.00 143.84 80 THR C N 1
ATOM 3287 C CA . THR C 3 80 ? -51.553 18.628 12.420 1.00 133.86 80 THR C CA 1
ATOM 3288 C C . THR C 3 80 ? -51.704 17.157 12.067 1.00 128.73 80 THR C C 1
ATOM 3289 O O . THR C 3 80 ? -52.075 16.826 10.949 1.00 111.03 80 THR C O 1
ATOM 3291 N N . SER C 3 81 ? -51.416 16.283 13.031 1.00 158.64 81 SER C N 1
ATOM 3292 C CA . SER C 3 81 ? -51.557 14.829 12.845 1.00 167.91 81 SER C CA 1
ATOM 3293 C C . SER C 3 81 ? -53.023 14.448 12.839 1.00 145.21 81 SER C C 1
ATOM 3294 O O . SER C 3 81 ? -53.473 13.700 11.970 1.00 120.96 81 SER C O 1
ATOM 3296 N N . THR C 3 82 ? -53.748 14.991 13.815 1.00 154.08 82 THR C N 1
ATOM 3297 C CA . THR C 3 82 ? -55.168 14.719 14.008 1.00 166.37 82 THR C CA 1
ATOM 3298 C C . THR C 3 82 ? -56.050 15.411 12.956 1.00 162.07 82 THR C C 1
ATOM 3299 O O . THR C 3 82 ? -57.006 14.814 12.446 1.00 141.11 82 THR C O 1
ATOM 3301 N N . LEU C 3 83 ? -55.713 16.658 12.629 1.00 171.66 83 LEU C N 1
ATOM 3302 C CA . LEU C 3 83 ? -56.420 17.417 11.598 1.00 182.99 83 LEU C CA 1
ATOM 3303 C C . LEU C 3 83 ? -56.500 16.612 10.308 1.00 198.32 83 LEU C C 1
ATOM 3304 O O . LEU C 3 83 ? -57.437 16.790 9.531 1.00 254.81 83 LEU C O 1
ATOM 3306 N N . GLN C 3 84 ? -55.531 15.726 10.085 1.00 173.70 84 GLN C N 1
ATOM 3307 C CA . GLN C 3 84 ? -55.558 14.864 8.913 1.00 161.49 84 GLN C CA 1
ATOM 3308 C C . GLN C 3 84 ? -56.656 13.801 9.036 1.00 181.13 84 GLN C C 1
ATOM 3309 O O . GLN C 3 84 ? -57.377 13.553 8.068 1.00 228.40 84 GLN C O 1
ATOM 3311 N N . HIS C 3 85 ? -56.819 13.192 10.211 1.00 174.87 85 HIS C N 1
ATOM 3312 C CA . HIS C 3 85 ? -57.825 12.127 10.351 1.00 168.02 85 HIS C CA 1
ATOM 3313 C C . HIS C 3 85 ? -59.229 12.658 10.334 1.00 182.33 85 HIS C C 1
ATOM 3314 O O . HIS C 3 85 ? -60.104 12.021 9.752 1.00 233.18 85 HIS C O 1
ATOM 3316 N N . PHE C 3 86 ? -59.451 13.833 10.934 1.00 175.85 86 PHE C N 1
ATOM 3317 C CA . PHE C 3 86 ? -60.804 14.417 11.083 1.00 206.97 86 PHE C CA 1
ATOM 3318 C C . PHE C 3 86 ? -61.609 14.581 9.786 1.00 234.55 86 PHE C C 1
ATOM 3319 O O . PHE C 3 86 ? -62.833 14.402 9.793 1.00 272.07 86 PHE C O 1
ATOM 3321 N N . GLN C 3 87 ? -60.941 14.928 8.688 1.00 215.10 87 GLN C N 1
ATOM 3322 C CA . GLN C 3 87 ? -61.575 14.840 7.377 1.00 211.42 87 GLN C CA 1
ATOM 3323 C C . GLN C 3 87 ? -61.040 13.594 6.631 1.00 226.74 87 GLN C C 1
ATOM 3324 O O . GLN C 3 87 ? -61.200 13.461 5.409 1.00 243.03 87 GLN C O 1
ATOM 3326 N N . GLU C 3 88 ? -60.439 12.677 7.405 1.00 236.14 88 GLU C N 1
ATOM 3327 C CA . GLU C 3 88 ? -59.707 11.500 6.871 1.00 237.54 88 GLU C CA 1
ATOM 3328 C C . GLU C 3 88 ? -60.511 10.587 5.937 1.00 249.08 88 GLU C C 1
ATOM 3329 O O . GLU C 3 88 ? -59.926 9.976 5.047 1.00 263.80 88 GLU C O 1
ATOM 3331 N N . THR C 3 89 ? -61.820 10.454 6.168 1.00 255.94 89 THR C N 1
ATOM 3332 C CA . THR C 3 89 ? -62.705 9.761 5.218 1.00 243.42 89 THR C CA 1
ATOM 3333 C C . THR C 3 89 ? -62.809 10.606 3.953 1.00 225.87 89 THR C C 1
ATOM 3334 O O . THR C 3 89 ? -62.611 10.113 2.838 1.00 218.34 89 THR C O 1
ATOM 3336 N N . LEU C 3 90 ? -63.064 11.898 4.150 1.00 211.45 90 LEU C N 1
ATOM 3337 C CA . LEU C 3 90 ? -63.322 12.843 3.062 1.00 177.35 90 LEU C CA 1
ATOM 3338 C C . LEU C 3 90 ? -62.161 12.995 2.090 1.00 175.94 90 LEU C C 1
ATOM 3339 O O . LEU C 3 90 ? -62.394 12.996 0.890 1.00 176.07 90 LEU C O 1
ATOM 3341 N N . ASP C 3 91 ? -60.928 13.115 2.602 1.00 173.31 91 ASP C N 1
ATOM 3342 C CA . ASP C 3 91 ? -59.755 13.460 1.784 1.00 160.85 91 ASP C CA 1
ATOM 3343 C C . ASP C 3 91 ? -59.179 12.333 0.910 1.00 181.58 91 ASP C C 1
ATOM 3344 O O . ASP C 3 91 ? -58.858 12.588 -0.261 1.00 209.28 91 ASP C O 1
ATOM 3346 N N . SER C 3 92 ? -59.048 11.113 1.446 1.00 178.18 92 SER C N 1
ATOM 3347 C CA . SER C 3 92 ? -58.602 9.951 0.631 1.00 172.27 92 SER C CA 1
ATOM 3348 C C . SER C 3 92 ? -59.635 9.678 -0.460 1.00 170.24 92 SER C C 1
ATOM 3349 O O . SER C 3 92 ? -59.277 9.338 -1.584 1.00 183.68 92 SER C O 1
ATOM 3351 N N . THR C 3 93 ? -60.908 9.863 -0.118 1.00 167.37 93 THR C N 1
ATOM 3352 C CA . THR C 3 93 ? -62.004 9.842 -1.094 1.00 206.59 93 THR C CA 1
ATOM 3353 C C . THR C 3 93 ? -61.912 10.910 -2.213 1.00 216.45 93 THR C C 1
ATOM 3354 O O . THR C 3 93 ? -62.216 10.629 -3.391 1.00 196.66 93 THR C O 1
ATOM 3356 N N . VAL C 3 94 ? -61.514 12.128 -1.833 1.00 224.95 94 VAL C N 1
ATOM 3357 C CA . VAL C 3 94 ? -61.400 13.260 -2.768 1.00 214.97 94 VAL C CA 1
ATOM 3358 C C . VAL C 3 94 ? -60.363 12.956 -3.826 1.00 211.11 94 VAL C C 1
ATOM 3359 O O . VAL C 3 94 ? -60.632 13.106 -5.023 1.00 230.04 94 VAL C O 1
ATOM 3361 N N . VAL C 3 95 ? -59.186 12.524 -3.374 1.00 193.52 95 VAL C N 1
ATOM 3362 C CA . VAL C 3 95 ? -58.147 12.004 -4.259 1.00 196.51 95 VAL C CA 1
ATOM 3363 C C . VAL C 3 95 ? -57.866 12.836 -5.535 1.00 188.55 95 VAL C C 1
ATOM 3364 O O . VAL C 3 95 ? -57.732 12.293 -6.636 1.00 166.61 95 VAL C O 1
ATOM 3366 N N . TYR C 3 96 ? -57.765 14.150 -5.386 1.00 197.11 96 TYR C N 1
ATOM 3367 C CA . TYR C 3 96 ? -57.536 15.033 -6.541 1.00 206.11 96 TYR C CA 1
ATOM 3368 C C . TYR C 3 96 ? -56.130 14.933 -7.152 1.00 195.65 96 TYR C C 1
ATOM 3369 O O . TYR C 3 96 ? -55.132 15.117 -6.455 1.00 174.35 96 TYR C O 1
ATOM 3371 N N . PRO C 3 97 ? -56.053 14.650 -8.466 1.00 203.81 97 PRO C N 1
ATOM 3372 C CA . PRO C 3 97 ? -54.820 14.907 -9.225 1.00 183.32 97 PRO C CA 1
ATOM 3373 C C . PRO C 3 97 ? -55.003 16.070 -10.226 1.00 173.91 97 PRO C C 1
ATOM 3374 O O . PRO C 3 97 ? -56.049 16.249 -10.866 1.00 169.99 97 PRO C O 1
ATOM 3376 N N . LEU C 3 98 ? -53.968 16.870 -10.334 1.00 181.48 98 LEU C N 1
ATOM 3377 C CA . LEU C 3 98 ? -54.069 18.112 -11.062 1.00 183.47 98 LEU C CA 1
ATOM 3378 C C . LEU C 3 98 ? -53.988 17.942 -12.557 1.00 172.85 98 LEU C C 1
ATOM 3379 O O . LEU C 3 98 ? -53.342 17.038 -13.074 1.00 157.58 98 LEU C O 1
ATOM 3381 N N . PRO C 3 99 ? -54.642 18.864 -13.247 1.00 203.34 99 PRO C N 1
ATOM 3382 C CA . PRO C 3 99 ? -54.695 19.400 -14.590 1.00 267.23 99 PRO C CA 1
ATOM 3383 C C . PRO C 3 99 ? -54.658 20.921 -14.437 1.00 281.72 99 PRO C C 1
ATOM 3384 O O . PRO C 3 99 ? -55.284 21.452 -13.512 1.00 331.12 99 PRO C O 1
ATOM 3386 N N . LYS C 3 100 ? -53.921 21.621 -15.295 1.00 272.32 100 LYS C N 1
ATOM 3387 C CA . LYS C 3 100 ? -53.611 23.018 -14.995 1.00 271.98 100 LYS C CA 1
ATOM 3388 C C . LYS C 3 100 ? -53.362 23.899 -16.210 1.00 252.36 100 LYS C C 1
ATOM 3389 O O . LYS C 3 100 ? -53.778 23.579 -17.338 1.00 192.86 100 LYS C O 1
ATOM 3391 N N . PHE C 3 101 ? -52.709 25.027 -15.928 1.00 254.28 101 PHE C N 1
ATOM 3392 C CA . PHE C 3 101 ? -52.125 25.882 -16.936 1.00 278.94 101 PHE C CA 1
ATOM 3393 C C . PHE C 3 101 ? -50.932 25.128 -17.482 1.00 314.41 101 PHE C C 1
ATOM 3394 O O . PHE C 3 101 ? -50.349 24.307 -16.761 1.00 319.02 101 PHE C O 1
ATOM 3396 N N . PRO C 3 102 ? -50.564 25.390 -18.754 1.00 372.05 102 PRO C N 1
ATOM 3397 C CA . PRO C 3 102 ? -49.387 24.738 -19.332 1.00 420.57 102 PRO C CA 1
ATOM 3398 C C . PRO C 3 102 ? -48.087 25.218 -18.662 1.00 442.33 102 PRO C C 1
ATOM 3399 O O . PRO C 3 102 ? -47.069 24.528 -18.744 1.00 478.18 102 PRO C O 1
ATOM 3401 N N . THR C 3 103 ? -48.145 26.386 -18.006 1.00 409.94 103 THR C N 1
ATOM 3402 C CA . THR C 3 103 ? -47.075 26.897 -17.136 1.00 346.91 103 THR C CA 1
ATOM 3403 C C . THR C 3 103 ? -46.553 25.809 -16.196 1.00 285.56 103 THR C C 1
ATOM 3404 O O . THR C 3 103 ? -45.339 25.633 -16.056 1.00 290.22 103 THR C O 1
ATOM 3406 N N . THR C 3 104 ? -47.477 25.082 -15.569 1.00 223.71 104 THR C N 1
ATOM 3407 C CA . THR C 3 104 ? -47.127 23.894 -14.810 1.00 216.18 104 THR C CA 1
ATOM 3408 C C . THR C 3 104 ? -46.324 22.862 -15.665 1.00 245.02 104 THR C C 1
ATOM 3409 O O . THR C 3 104 ? -45.405 22.252 -15.151 1.00 267.44 104 THR C O 1
ATOM 3411 N N . SER C 3 105 ? -46.642 22.709 -16.956 1.00 263.58 105 SER C N 1
ATOM 3412 C CA . SER C 3 105 ? -45.960 21.725 -17.862 1.00 226.36 105 SER C CA 1
ATOM 3413 C C . SER C 3 105 ? -44.482 22.032 -18.169 1.00 217.19 105 SER C C 1
ATOM 3414 O O . SER C 3 105 ? -43.647 21.135 -18.269 1.00 187.29 105 SER C O 1
ATOM 3416 N N . HIS C 3 106 ? -44.168 23.309 -18.331 1.00 239.32 106 HIS C N 1
ATOM 3417 C CA . HIS C 3 106 ? -42.781 23.749 -18.453 1.00 248.02 106 HIS C CA 1
ATOM 3418 C C . HIS C 3 106 ? -42.135 23.692 -17.097 1.00 251.13 106 HIS C C 1
ATOM 3419 O O . HIS C 3 106 ? -42.804 23.874 -16.081 1.00 243.58 106 HIS C O 1
ATOM 3421 N N . GLU C 3 107 ? -40.832 23.441 -17.050 1.00 237.59 107 GLU C N 1
ATOM 3422 C CA . GLU C 3 107 ? -40.137 23.250 -15.771 1.00 218.30 107 GLU C CA 1
ATOM 3423 C C . GLU C 3 107 ? -40.559 21.926 -15.108 1.00 224.55 107 GLU C C 1
ATOM 3424 O O . GLU C 3 107 ? -39.983 21.520 -14.104 1.00 233.79 107 GLU C O 1
ATOM 3426 N N . SER C 3 108 ? -41.563 21.273 -15.694 1.00 247.40 108 SER C N 1
ATOM 3427 C CA . SER C 3 108 ? -41.969 19.891 -15.369 1.00 252.33 108 SER C CA 1
ATOM 3428 C C . SER C 3 108 ? -41.933 19.474 -13.883 1.00 212.10 108 SER C C 1
ATOM 3429 O O . SER C 3 108 ? -42.737 19.941 -13.088 1.00 183.30 108 SER C O 1
ATOM 3431 N N . LEU C 3 109 ? -40.991 18.589 -13.552 1.00 198.93 109 LEU C N 1
ATOM 3432 C CA . LEU C 3 109 ? -40.735 18.047 -12.208 1.00 189.76 109 LEU C CA 1
ATOM 3433 C C . LEU C 3 109 ? -41.478 18.691 -11.047 1.00 204.22 109 LEU C C 1
ATOM 3434 O O . LEU C 3 109 ? -42.129 17.989 -10.291 1.00 198.49 109 LEU C O 1
ATOM 3436 N N . VAL C 3 110 ? -41.376 20.014 -10.899 1.00 230.61 110 VAL C N 1
ATOM 3437 C CA . VAL C 3 110 ? -42.079 20.750 -9.832 1.00 205.31 110 VAL C CA 1
ATOM 3438 C C . VAL C 3 110 ? -43.460 20.160 -9.611 1.00 192.04 110 VAL C C 1
ATOM 3439 O O . VAL C 3 110 ? -43.872 19.974 -8.471 1.00 169.18 110 VAL C O 1
ATOM 3441 N N . THR C 3 111 ? -44.141 19.837 -10.714 1.00 190.52 111 THR C N 1
ATOM 3442 C CA . THR C 3 111 ? -45.427 19.143 -10.691 1.00 171.98 111 THR C CA 1
ATOM 3443 C C . THR C 3 111 ? -45.330 17.692 -10.166 1.00 165.10 111 THR C C 1
ATOM 3444 O O . THR C 3 111 ? -46.155 17.277 -9.350 1.00 134.03 111 THR C O 1
ATOM 3446 N N . THR C 3 112 ? -44.324 16.941 -10.623 1.00 184.64 112 THR C N 1
ATOM 3447 C CA . THR C 3 112 ? -44.072 15.556 -10.147 1.00 198.44 112 THR C CA 1
ATOM 3448 C C . THR C 3 112 ? -43.719 15.566 -8.680 1.00 188.45 112 THR C C 1
ATOM 3449 O O . THR C 3 112 ? -44.199 14.739 -7.903 1.00 191.94 112 THR C O 1
ATOM 3451 N N . LEU C 3 113 ? -42.861 16.519 -8.330 1.00 176.72 113 LEU C N 1
ATOM 3452 C CA . LEU C 3 113 ? -42.449 16.760 -6.969 1.00 168.60 113 LEU C CA 1
ATOM 3453 C C . LEU C 3 113 ? -43.640 17.169 -6.088 1.00 152.85 113 LEU C C 1
ATOM 3454 O O . LEU C 3 113 ? -43.919 16.524 -5.067 1.00 151.90 113 LEU C O 1
ATOM 3456 N N . LEU C 3 114 ? -44.352 18.215 -6.503 1.00 133.29 114 LEU C N 1
ATOM 3457 C CA . LEU C 3 114 ? -45.392 18.832 -5.668 1.00 131.07 114 LEU C CA 1
ATOM 3458 C C . LEU C 3 114 ? -46.671 17.996 -5.511 1.00 143.62 114 LEU C C 1
ATOM 3459 O O . LEU C 3 114 ? -47.446 18.203 -4.570 1.00 154.47 114 LEU C O 1
ATOM 3461 N N . ARG C 3 115 ? -46.888 17.053 -6.422 1.00 147.55 115 ARG C N 1
ATOM 3462 C CA . ARG C 3 115 ? -48.083 16.225 -6.370 1.00 146.91 115 ARG C CA 1
ATOM 3463 C C . ARG C 3 115 ? -47.799 14.774 -5.951 1.00 156.30 115 ARG C C 1
ATOM 3464 O O . ARG C 3 115 ? -48.700 13.929 -5.964 1.00 158.44 115 ARG C O 1
ATOM 3466 N N . LYS C 3 116 ? -46.563 14.496 -5.542 1.00 155.56 116 LYS C N 1
ATOM 3467 C CA . LYS C 3 116 ? -46.138 13.117 -5.299 1.00 162.96 116 LYS C CA 1
ATOM 3468 C C . LYS C 3 116 ? -46.187 12.758 -3.820 1.00 176.23 116 LYS C C 1
ATOM 3469 O O . LYS C 3 116 ? -45.658 13.498 -2.988 1.00 189.85 116 LYS C O 1
ATOM 3471 N N . LYS C 3 117 ? -46.852 11.644 -3.509 1.00 186.08 117 LYS C N 1
ATOM 3472 C CA . LYS C 3 117 ? -46.796 11.023 -2.175 1.00 167.98 117 LYS C CA 1
ATOM 3473 C C . LYS C 3 117 ? -46.108 9.673 -2.239 1.00 164.02 117 LYS C C 1
ATOM 3474 O O . LYS C 3 117 ? -46.423 8.834 -3.082 1.00 165.88 117 LYS C O 1
ATOM 3476 N N . ASN C 3 118 ? -45.152 9.486 -1.331 1.00 184.61 118 ASN C N 1
ATOM 3477 C CA . ASN C 3 118 ? -44.469 8.210 -1.114 1.00 205.95 118 ASN C CA 1
ATOM 3478 C C . ASN C 3 118 ? -44.058 8.052 0.358 1.00 214.90 118 ASN C C 1
ATOM 3479 O O . ASN C 3 118 ? -44.849 8.305 1.281 1.00 265.63 118 ASN C O 1
ATOM 3481 N N . ILE C 3 119 ? -42.833 7.607 0.576 1.00 181.21 119 ILE C N 1
ATOM 3482 C CA . ILE C 3 119 ? -42.245 7.618 1.898 1.00 186.80 119 ILE C CA 1
ATOM 3483 C C . ILE C 3 119 ? -40.778 7.764 1.573 1.00 189.38 119 ILE C C 1
ATOM 3484 O O . ILE C 3 119 ? -40.385 7.514 0.437 1.00 204.96 119 ILE C O 1
ATOM 3486 N N . PRO C 3 120 ? -39.965 8.197 2.538 1.00 182.40 120 PRO C N 1
ATOM 3487 C CA . PRO C 3 120 ? -38.554 8.184 2.179 1.00 199.36 120 PRO C CA 1
ATOM 3488 C C . PRO C 3 120 ? -37.881 6.818 2.488 1.00 213.70 120 PRO C C 1
ATOM 3489 O O . PRO C 3 120 ? -38.562 5.793 2.669 1.00 216.30 120 PRO C O 1
ATOM 3491 N N . GLU C 3 121 ? -36.551 6.806 2.528 1.00 216.05 121 GLU C N 1
ATOM 3492 C CA . GLU C 3 121 ? -35.813 5.756 3.230 1.00 205.00 121 GLU C CA 1
ATOM 3493 C C . GLU C 3 121 ? -36.584 5.332 4.501 1.00 205.20 121 GLU C C 1
ATOM 3494 O O . GLU C 3 121 ? -36.284 4.303 5.103 1.00 167.83 121 GLU C O 1
ATOM 3496 N N . VAL C 3 122 ? -37.574 6.158 4.871 1.00 218.52 122 VAL C N 1
ATOM 3497 C CA . VAL C 3 122 ? -38.497 5.986 6.008 1.00 184.87 122 VAL C CA 1
ATOM 3498 C C . VAL C 3 122 ? -39.240 4.655 6.023 1.00 180.11 122 VAL C C 1
ATOM 3499 O O . VAL C 3 122 ? -39.168 3.906 7.007 1.00 165.63 122 VAL C O 1
ATOM 3501 N N . ASP C 3 123 ? -39.953 4.363 4.937 1.00 185.94 123 ASP C N 1
ATOM 3502 C CA . ASP C 3 123 ? -40.682 3.102 4.793 1.00 176.04 123 ASP C CA 1
ATOM 3503 C C . ASP C 3 123 ? -39.905 1.885 5.350 1.00 180.46 123 ASP C C 1
ATOM 3504 O O . ASP C 3 123 ? -40.509 0.920 5.812 1.00 137.82 123 ASP C O 1
ATOM 3506 N N . GLU C 3 124 ? -38.569 1.970 5.323 1.00 216.40 124 GLU C N 1
ATOM 3507 C CA . GLU C 3 124 ? -37.648 0.877 5.709 1.00 214.89 124 GLU C CA 1
ATOM 3508 C C . GLU C 3 124 ? -37.590 0.535 7.204 1.00 214.40 124 GLU C C 1
ATOM 3509 O O . GLU C 3 124 ? -37.598 -0.653 7.541 1.00 202.82 124 GLU C O 1
ATOM 3511 N N . TRP C 3 125 ? -37.506 1.547 8.085 1.00 208.65 125 TRP C N 1
ATOM 3512 C CA . TRP C 3 125 ? -37.599 1.296 9.549 1.00 184.84 125 TRP C CA 1
ATOM 3513 C C . TRP C 3 125 ? -39.019 1.065 9.938 1.00 194.21 125 TRP C C 1
ATOM 3514 O O . TRP C 3 125 ? -39.279 0.694 11.087 1.00 212.90 125 TRP C O 1
ATOM 3516 N N . MET C 3 126 ? -39.936 1.290 8.981 1.00 183.85 126 MET C N 1
ATOM 3517 C CA . MET C 3 126 ? -41.354 0.893 9.082 1.00 168.91 126 MET C CA 1
ATOM 3518 C C . MET C 3 126 ? -41.484 -0.628 8.925 1.00 170.06 126 MET C C 1
ATOM 3519 O O . MET C 3 126 ? -42.366 -1.262 9.533 1.00 150.74 126 MET C O 1
ATOM 3521 N N . LYS C 3 127 ? -40.587 -1.189 8.108 1.00 176.15 127 LYS C N 1
ATOM 3522 C CA . LYS C 3 127 ? -40.460 -2.636 7.915 1.00 178.94 127 LYS C CA 1
ATOM 3523 C C . LYS C 3 127 ? -39.725 -3.270 9.089 1.00 171.65 127 LYS C C 1
ATOM 3524 O O . LYS C 3 127 ? -40.135 -4.317 9.595 1.00 163.08 127 LYS C O 1
ATOM 3526 N N . TYR C 3 128 ? -38.638 -2.620 9.507 1.00 172.17 128 TYR C N 1
ATOM 3527 C CA . TYR C 3 128 ? -37.893 -3.019 10.692 1.00 181.91 128 TYR C CA 1
ATOM 3528 C C . TYR C 3 128 ? -38.851 -3.160 11.878 1.00 208.03 128 TYR C C 1
ATOM 3529 O O . TYR C 3 128 ? -38.732 -4.090 12.686 1.00 222.31 128 TYR C O 1
ATOM 3531 N N . VAL C 3 129 ? -39.815 -2.243 11.951 1.00 235.95 129 VAL C N 1
ATOM 3532 C CA . VAL C 3 129 ? -40.824 -2.234 13.013 1.00 239.85 129 VAL C CA 1
ATOM 3533 C C . VAL C 3 129 ? -41.886 -3.306 12.796 1.00 222.08 129 VAL C C 1
ATOM 3534 O O . VAL C 3 129 ? -42.200 -4.062 13.723 1.00 224.87 129 VAL C O 1
ATOM 3536 N N . ARG C 3 130 ? -42.436 -3.364 11.579 1.00 198.36 130 ARG C N 1
ATOM 3537 C CA . ARG C 3 130 ? -43.453 -4.359 11.249 1.00 201.73 130 ARG C CA 1
ATOM 3538 C C . ARG C 3 130 ? -42.905 -5.779 11.488 1.00 201.51 130 ARG C C 1
ATOM 3539 O O . ARG C 3 130 ? -43.529 -6.591 12.200 1.00 180.11 130 ARG C O 1
ATOM 3541 N N . GLU C 3 131 ? -41.715 -6.050 10.944 1.00 202.35 131 GLU C N 1
ATOM 3542 C CA . GLU C 3 131 ? -41.035 -7.332 11.166 1.00 192.30 131 GLU C CA 1
ATOM 3543 C C . GLU C 3 131 ? -40.643 -7.525 12.649 1.00 195.59 131 GLU C C 1
ATOM 3544 O O . GLU C 3 131 ? -40.462 -8.661 13.101 1.00 206.22 131 GLU C O 1
ATOM 3546 N N . THR C 3 132 ? -40.532 -6.425 13.399 1.00 194.21 132 THR C N 1
ATOM 3547 C CA . THR C 3 132 ? -40.214 -6.493 14.828 1.00 194.68 132 THR C CA 1
ATOM 3548 C C . THR C 3 132 ? -41.381 -7.081 15.633 1.00 213.38 132 THR C C 1
ATOM 3549 O O . THR C 3 132 ? -41.168 -7.695 16.685 1.00 242.71 132 THR C O 1
ATOM 3551 N N . SER C 3 133 ? -42.607 -6.902 15.136 1.00 217.00 133 SER C N 1
ATOM 3552 C CA . SER C 3 133 ? -43.783 -7.532 15.746 1.00 214.94 133 SER C CA 1
ATOM 3553 C C . SER C 3 133 ? -43.727 -9.038 15.557 1.00 209.16 133 SER C C 1
ATOM 3554 O O . SER C 3 133 ? -42.906 -9.546 14.783 1.00 183.53 133 SER C O 1
ATOM 3556 N N . GLY C 3 134 ? -44.590 -9.746 16.281 1.00 213.77 134 GLY C N 1
ATOM 3557 C CA . GLY C 3 134 ? -44.754 -11.179 16.089 1.00 227.26 134 GLY C CA 1
ATOM 3558 C C . GLY C 3 134 ? -45.962 -11.487 15.221 1.00 234.31 134 GLY C C 1
ATOM 3559 O O . GLY C 3 134 ? -47.033 -11.763 15.753 1.00 226.83 134 GLY C O 1
ATOM 3560 N N . VAL C 3 135 ? -45.791 -11.425 13.894 1.00 247.88 135 VAL C N 1
ATOM 3561 C CA . VAL C 3 135 ? -46.844 -11.797 12.915 1.00 212.56 135 VAL C CA 1
ATOM 3562 C C . VAL C 3 135 ? -46.292 -12.122 11.495 1.00 223.05 135 VAL C C 1
ATOM 3563 O O . VAL C 3 135 ? -45.217 -12.718 11.360 1.00 225.88 135 VAL C O 1
ATOM 3565 N N . THR C 3 136 ? -47.044 -11.724 10.462 1.00 221.31 136 THR C N 1
ATOM 3566 C CA . THR C 3 136 ? -46.685 -11.847 9.028 1.00 199.85 136 THR C CA 1
ATOM 3567 C C . THR C 3 136 ? -47.115 -13.184 8.398 1.00 216.53 136 THR C C 1
ATOM 3568 O O . THR C 3 136 ? -46.598 -14.246 8.773 1.00 224.02 136 THR C O 1
ATOM 3570 N N . THR C 3 137 ? -48.074 -13.112 7.463 1.00 210.09 137 THR C N 1
ATOM 3571 C CA . THR C 3 137 ? -48.611 -14.279 6.724 1.00 215.57 137 THR C CA 1
ATOM 3572 C C . THR C 3 137 ? -48.905 -15.545 7.568 1.00 211.65 137 THR C C 1
ATOM 3573 O O . THR C 3 137 ? -48.047 -16.422 7.747 1.00 200.05 137 THR C O 1
ATOM 3575 N N . ALA C 3 138 ? -50.134 -15.610 8.076 1.00 199.30 138 ALA C N 1
ATOM 3576 C CA . ALA C 3 138 ? -50.644 -16.722 8.893 1.00 196.76 138 ALA C CA 1
ATOM 3577 C C . ALA C 3 138 ? -52.184 -16.642 8.989 1.00 211.89 138 ALA C C 1
ATOM 3578 O O . ALA C 3 138 ? -52.837 -17.529 9.552 1.00 213.93 138 ALA C O 1
ATOM 3580 N N . LEU C 3 139 ? -52.727 -15.541 8.458 1.00 217.06 139 LEU C N 1
ATOM 3581 C CA . LEU C 3 139 ? -54.155 -15.347 8.069 1.00 211.12 139 LEU C CA 1
ATOM 3582 C C . LEU C 3 139 ? -55.276 -15.308 9.128 1.00 206.04 139 LEU C C 1
ATOM 3583 O O . LEU C 3 139 ? -55.392 -16.190 9.986 1.00 185.00 139 LEU C O 1
ATOM 3585 N N . LEU C 3 140 ? -56.058 -14.228 9.034 1.00 219.87 140 LEU C N 1
ATOM 3586 C CA . LEU C 3 140 ? -57.429 -14.046 9.569 1.00 242.49 140 LEU C CA 1
ATOM 3587 C C . LEU C 3 140 ? -57.903 -14.654 10.919 1.00 245.86 140 LEU C C 1
ATOM 3588 O O . LEU C 3 140 ? -58.302 -13.909 11.825 1.00 210.81 140 LEU C O 1
ATOM 3590 N N . LYS C 3 141 ? -57.909 -15.985 11.021 1.00 260.99 141 LYS C N 1
ATOM 3591 C CA . LYS C 3 141 ? -58.415 -16.683 12.208 1.00 257.74 141 LYS C CA 1
ATOM 3592 C C . LYS C 3 141 ? -57.440 -16.549 13.371 1.00 286.04 141 LYS C C 1
ATOM 3593 O O . LYS C 3 141 ? -57.848 -16.252 14.498 1.00 308.77 141 LYS C O 1
ATOM 3595 N N . ASP C 3 142 ? -56.156 -16.764 13.082 1.00 305.81 142 ASP C N 1
ATOM 3596 C CA . ASP C 3 142 ? -55.071 -16.576 14.055 1.00 305.65 142 ASP C CA 1
ATOM 3597 C C . ASP C 3 142 ? -54.831 -15.088 14.360 1.00 283.06 142 ASP C C 1
ATOM 3598 O O . ASP C 3 142 ? -54.398 -14.725 15.461 1.00 218.11 142 ASP C O 1
ATOM 3600 N N . GLU C 3 143 ? -55.126 -14.248 13.367 1.00 274.74 143 GLU C N 1
ATOM 3601 C CA . GLU C 3 143 ? -55.014 -12.795 13.462 1.00 251.16 143 GLU C CA 1
ATOM 3602 C C . GLU C 3 143 ? -56.133 -12.170 14.297 1.00 243.16 143 GLU C C 1
ATOM 3603 O O . GLU C 3 143 ? -55.865 -11.310 15.128 1.00 242.79 143 GLU C O 1
ATOM 3605 N N . GLU C 3 144 ? -57.377 -12.591 14.077 1.00 239.97 144 GLU C N 1
ATOM 3606 C CA . GLU C 3 144 ? -58.492 -12.136 14.913 1.00 258.73 144 GLU C CA 1
ATOM 3607 C C . GLU C 3 144 ? -58.207 -12.430 16.394 1.00 297.81 144 GLU C C 1
ATOM 3608 O O . GLU C 3 144 ? -58.483 -11.599 17.268 1.00 292.66 144 GLU C O 1
ATOM 3610 N N . ILE C 3 145 ? -57.623 -13.603 16.655 1.00 341.40 145 ILE C N 1
ATOM 3611 C CA . ILE C 3 145 ? -57.266 -14.054 18.008 1.00 335.34 145 ILE C CA 1
ATOM 3612 C C . ILE C 3 145 ? -56.234 -13.152 18.687 1.00 291.25 145 ILE C C 1
ATOM 3613 O O . ILE C 3 145 ? -56.354 -12.828 19.880 1.00 288.27 145 ILE C O 1
ATOM 3615 N N . GLU C 3 146 ? -55.225 -12.756 17.915 1.00 231.67 146 GLU C N 1
ATOM 3616 C CA . GLU C 3 146 ? -54.216 -11.834 18.393 1.00 219.05 146 GLU C CA 1
ATOM 3617 C C . GLU C 3 146 ? -54.844 -10.504 18.808 1.00 224.95 146 GLU C C 1
ATOM 3618 O O . GLU C 3 146 ? -54.428 -9.921 19.810 1.00 221.03 146 GLU C O 1
ATOM 3620 N N . LYS C 3 147 ? -55.848 -10.047 18.052 1.00 239.14 147 LYS C N 1
ATOM 3621 C CA . LYS C 3 147 ? -56.607 -8.829 18.387 1.00 279.71 147 LYS C CA 1
ATOM 3622 C C . LYS C 3 147 ? -57.287 -8.915 19.757 1.00 309.53 147 LYS C C 1
ATOM 3623 O O . LYS C 3 147 ? -57.159 -7.994 20.572 1.00 335.12 147 LYS C O 1
ATOM 3625 N N . LEU C 3 148 ? -57.992 -10.020 20.006 1.00 309.92 148 LEU C N 1
ATOM 3626 C CA . LEU C 3 148 ? -58.618 -10.272 21.310 1.00 280.55 148 LEU C CA 1
ATOM 3627 C C . LEU C 3 148 ? -57.573 -10.282 22.426 1.00 271.05 148 LEU C C 1
ATOM 3628 O O . LEU C 3 148 ? -57.823 -9.751 23.513 1.00 246.31 148 LEU C O 1
ATOM 3630 N N . LEU C 3 149 ? -56.407 -10.863 22.132 1.00 265.42 149 LEU C N 1
ATOM 3631 C CA . LEU C 3 149 ? -55.273 -10.918 23.061 1.00 262.88 149 LEU C CA 1
ATOM 3632 C C . LEU C 3 149 ? -54.669 -9.539 23.397 1.00 264.20 149 LEU C C 1
ATOM 3633 O O . LEU C 3 149 ? -54.328 -9.257 24.557 1.00 306.34 149 LEU C O 1
ATOM 3635 N N . GLN C 3 150 ? -54.531 -8.684 22.388 1.00 230.33 150 GLN C N 1
ATOM 3636 C CA . GLN C 3 150 ? -54.037 -7.327 22.615 1.00 220.00 150 GLN C CA 1
ATOM 3637 C C . GLN C 3 150 ? -55.042 -6.510 23.422 1.00 237.27 150 GLN C C 1
ATOM 3638 O O . GLN C 3 150 ? -54.658 -5.691 24.264 1.00 243.61 150 GLN C O 1
ATOM 3640 N N . GLN C 3 151 ? -56.327 -6.750 23.162 1.00 269.17 151 GLN C N 1
ATOM 3641 C CA . GLN C 3 151 ? -57.414 -6.147 23.929 1.00 312.87 151 GLN C CA 1
ATOM 3642 C C . GLN C 3 151 ? -57.347 -6.581 25.392 1.00 330.04 151 GLN C C 1
ATOM 3643 O O . GLN C 3 151 ? -57.579 -5.771 26.290 1.00 327.38 151 GLN C O 1
ATOM 3645 N N . ASP C 3 152 ? -57.024 -7.854 25.621 1.00 342.95 152 ASP C N 1
ATOM 3646 C CA . ASP C 3 152 ? -56.796 -8.375 26.972 1.00 354.59 152 ASP C CA 1
ATOM 3647 C C . ASP C 3 152 ? -55.612 -7.684 27.660 1.00 328.53 152 ASP C C 1
ATOM 3648 O O . ASP C 3 152 ? -55.655 -7.438 28.866 1.00 336.20 152 ASP C O 1
ATOM 3650 N N . ARG C 3 153 ? -54.570 -7.363 26.893 1.00 282.00 153 ARG C N 1
ATOM 3651 C CA . ARG C 3 153 ? -53.456 -6.568 27.404 1.00 261.41 153 ARG C CA 1
ATOM 3652 C C . ARG C 3 153 ? -53.914 -5.165 27.866 1.00 281.19 153 ARG C C 1
ATOM 3653 O O . ARG C 3 153 ? -53.507 -4.696 28.932 1.00 291.35 153 ARG C O 1
ATOM 3655 N N . GLU C 3 154 ? -54.767 -4.515 27.073 1.00 283.64 154 GLU C N 1
ATOM 3656 C CA . GLU C 3 154 ? -55.370 -3.223 27.442 1.00 282.07 154 GLU C CA 1
ATOM 3657 C C . GLU C 3 154 ? -56.280 -3.319 28.680 1.00 292.86 154 GLU C C 1
ATOM 3658 O O . GLU C 3 154 ? -56.343 -2.396 29.502 1.00 275.89 154 GLU C O 1
ATOM 3660 N N . ILE C 3 155 ? -56.986 -4.439 28.802 1.00 312.21 155 ILE C N 1
ATOM 3661 C CA . ILE C 3 155 ? -57.793 -4.727 29.985 1.00 320.61 155 ILE C CA 1
ATOM 3662 C C . ILE C 3 155 ? -56.924 -5.007 31.221 1.00 324.67 155 ILE C C 1
ATOM 3663 O O . ILE C 3 155 ? -57.289 -4.628 32.328 1.00 311.53 155 ILE C O 1
ATOM 3665 N N . THR C 3 156 ? -55.784 -5.673 31.036 1.00 313.12 156 THR C N 1
ATOM 3666 C CA . THR C 3 156 ? -54.819 -5.849 32.127 1.00 270.93 156 THR C CA 1
ATOM 3667 C C . THR C 3 156 ? -54.183 -4.500 32.453 1.00 258.98 156 THR C C 1
ATOM 3668 O O . THR C 3 156 ? -53.700 -4.295 33.562 1.00 259.72 156 THR C O 1
ATOM 3670 N N . ASN C 3 157 ? -54.199 -3.584 31.481 1.00 226.80 157 ASN C N 1
ATOM 3671 C CA . ASN C 3 157 ? -53.798 -2.194 31.691 1.00 191.59 157 ASN C CA 1
ATOM 3672 C C . ASN C 3 157 ? -54.784 -1.419 32.566 1.00 216.22 157 ASN C C 1
ATOM 3673 O O . ASN C 3 157 ? -54.361 -0.565 33.341 1.00 260.57 157 ASN C O 1
ATOM 3675 N N . TRP C 3 158 ? -56.083 -1.718 32.460 1.00 225.13 158 TRP C N 1
ATOM 3676 C CA . TRP C 3 158 ? -57.081 -1.166 33.397 1.00 248.66 158 TRP C CA 1
ATOM 3677 C C . TRP C 3 158 ? -56.669 -1.397 34.838 1.00 292.26 158 TRP C C 1
ATOM 3678 O O . TRP C 3 158 ? -56.823 -0.518 35.684 1.00 332.45 158 TRP C O 1
ATOM 3680 N N . ALA C 3 159 ? -56.127 -2.584 35.117 1.00 294.37 159 ALA C N 1
ATOM 3681 C CA . ALA C 3 159 ? -55.461 -2.873 36.392 1.00 276.22 159 ALA C CA 1
ATOM 3682 C C . ALA C 3 159 ? -54.652 -1.682 36.900 1.00 262.22 159 ALA C C 1
ATOM 3683 O O . ALA C 3 159 ? -54.549 -1.484 38.112 1.00 265.96 159 ALA C O 1
ATOM 3685 N N . ARG C 3 160 ? -54.097 -0.885 35.982 1.00 241.69 160 ARG C N 1
ATOM 3686 C CA . ARG C 3 160 ? -53.505 0.410 36.354 1.00 211.39 160 ARG C CA 1
ATOM 3687 C C . ARG C 3 160 ? -54.507 1.304 37.099 1.00 227.26 160 ARG C C 1
ATOM 3688 O O . ARG C 3 160 ? -54.130 1.925 38.090 1.00 263.88 160 ARG C O 1
ATOM 3690 N N . THR C 3 161 ? -55.767 1.346 36.654 1.00 239.97 161 THR C N 1
ATOM 3691 C CA . THR C 3 161 ? -56.838 2.077 37.372 1.00 229.53 161 THR C CA 1
ATOM 3692 C C . THR C 3 161 ? -56.978 1.644 38.849 1.00 221.54 161 THR C C 1
ATOM 3693 O O . THR C 3 161 ? -57.045 2.494 39.762 1.00 203.85 161 THR C O 1
ATOM 3695 N N . THR C 3 162 ? -57.007 0.331 39.078 1.00 218.55 162 THR C N 1
ATOM 3696 C CA . THR C 3 162 ? -57.059 -0.226 40.431 1.00 240.88 162 THR C CA 1
ATOM 3697 C C . THR C 3 162 ? -55.860 0.229 41.296 1.00 287.09 162 THR C C 1
ATOM 3698 O O . THR C 3 162 ? -56.032 0.723 42.430 1.00 355.06 162 THR C O 1
ATOM 3700 N N . PHE C 3 163 ? -54.654 0.086 40.746 1.00 301.94 163 PHE C N 1
ATOM 3701 C CA . PHE C 3 163 ? -53.428 0.473 41.457 1.00 288.91 163 PHE C CA 1
ATOM 3702 C C . PHE C 3 163 ? -53.353 1.982 41.713 1.00 269.23 163 PHE C C 1
ATOM 3703 O O . PHE C 3 163 ? -52.772 2.417 42.713 1.00 251.53 163 PHE C O 1
ATOM 3705 N N . ARG C 3 164 ? -53.945 2.767 40.808 1.00 252.00 164 ARG C N 1
ATOM 3706 C CA . ARG C 3 164 ? -53.986 4.227 40.939 1.00 244.27 164 ARG C CA 1
ATOM 3707 C C . ARG C 3 164 ? -54.863 4.649 42.097 1.00 231.10 164 ARG C C 1
ATOM 3708 O O . ARG C 3 164 ? -54.570 5.635 42.768 1.00 264.62 164 ARG C O 1
ATOM 3710 N N . ASN C 3 165 ? -55.939 3.904 42.327 1.00 212.48 165 ASN C N 1
ATOM 3711 C CA . ASN C 3 165 ? -56.771 4.122 43.503 1.00 220.99 165 ASN C CA 1
ATOM 3712 C C . ASN C 3 165 ? -55.954 4.002 44.798 1.00 228.39 165 ASN C C 1
ATOM 3713 O O . ASN C 3 165 ? -56.107 4.816 45.716 1.00 179.16 165 ASN C O 1
ATOM 3715 N N . GLU C 3 166 ? -55.075 2.998 44.843 1.00 282.88 166 GLU C N 1
ATOM 3716 C CA . GLU C 3 166 ? -54.157 2.790 45.973 1.00 328.48 166 GLU C CA 1
ATOM 3717 C C . GLU C 3 166 ? -53.241 3.994 46.220 1.00 356.78 166 GLU C C 1
ATOM 3718 O O . GLU C 3 166 ? -53.152 4.493 47.344 1.00 415.41 166 GLU C O 1
ATOM 3720 N N . TYR C 3 167 ? -52.570 4.467 45.173 1.00 354.60 167 TYR C N 1
ATOM 3721 C CA . TYR C 3 167 ? -51.768 5.682 45.284 1.00 343.60 167 TYR C CA 1
ATOM 3722 C C . TYR C 3 167 ? -52.573 6.724 46.062 1.00 324.26 167 TYR C C 1
ATOM 3723 O O . TYR C 3 167 ? -52.015 7.497 46.843 1.00 285.50 167 TYR C O 1
ATOM 3725 N N . GLY C 3 168 ? -53.890 6.715 45.831 1.00 312.35 168 GLY C N 1
ATOM 3726 C CA . GLY C 3 168 ? -54.867 7.474 46.610 1.00 296.77 168 GLY C CA 1
ATOM 3727 C C . GLY C 3 168 ? -54.494 8.918 46.847 1.00 293.80 168 GLY C C 1
ATOM 3728 O O . GLY C 3 168 ? -54.760 9.469 47.923 1.00 314.46 168 GLY C O 1
ATOM 3729 N N . LYS C 3 169 ? -53.881 9.527 45.835 1.00 266.79 169 LYS C N 1
ATOM 3730 C CA . LYS C 3 169 ? -53.385 10.892 45.935 1.00 278.63 169 LYS C CA 1
ATOM 3731 C C . LYS C 3 169 ? -54.210 11.899 45.119 1.00 285.03 169 LYS C C 1
ATOM 3732 O O . LYS C 3 169 ? -53.977 12.087 43.924 1.00 259.16 169 LYS C O 1
ATOM 3734 N N . HIS C 3 170 ? -55.184 12.517 45.789 1.00 306.46 170 HIS C N 1
ATOM 3735 C CA . HIS C 3 170 ? -55.967 13.637 45.271 1.00 319.70 170 HIS C CA 1
ATOM 3736 C C . HIS C 3 170 ? -56.456 14.420 46.455 1.00 330.86 170 HIS C C 1
ATOM 3737 O O . HIS C 3 170 ? -57.048 13.846 47.376 1.00 300.52 170 HIS C O 1
ATOM 3739 N N . ASP C 3 171 ? -56.201 15.732 46.452 1.00 366.18 171 ASP C N 1
ATOM 3740 C CA . ASP C 3 171 ? -56.537 16.606 47.589 1.00 400.16 171 ASP C CA 1
ATOM 3741 C C . ASP C 3 171 ? -56.698 18.087 47.205 1.00 401.95 171 ASP C C 1
ATOM 3742 O O . ASP C 3 171 ? -56.784 18.418 46.018 1.00 400.21 171 ASP C O 1
ATOM 3744 N N . PHE C 3 172 ? -56.749 18.961 48.214 1.00 383.05 172 PHE C N 1
ATOM 3745 C CA . PHE C 3 172 ? -56.939 20.402 48.000 1.00 344.32 172 PHE C CA 1
ATOM 3746 C C . PHE C 3 172 ? -55.964 21.262 48.816 1.00 317.59 172 PHE C C 1
ATOM 3747 O O . PHE C 3 172 ? -55.475 20.836 49.870 1.00 261.86 172 PHE C O 1
ATOM 3749 N N . LYS C 3 173 ? -55.691 22.466 48.305 1.00 309.87 173 LYS C N 1
ATOM 3750 C CA . LYS C 3 173 ? -54.793 23.434 48.943 1.00 285.46 173 LYS C CA 1
ATOM 3751 C C . LYS C 3 173 ? -55.448 24.058 50.164 1.00 312.89 173 LYS C C 1
ATOM 3752 O O . LYS C 3 173 ? -56.673 24.085 50.271 1.00 361.22 173 LYS C O 1
ATOM 3754 N N . HIS C 3 182 ? -64.060 27.865 54.116 1.00 481.22 182 HIS C N 1
ATOM 3755 C CA . HIS C 3 182 ? -64.339 29.098 54.854 1.00 467.50 182 HIS C CA 1
ATOM 3756 C C . HIS C 3 182 ? -63.087 29.892 55.084 1.00 500.00 182 HIS C C 1
ATOM 3757 O O . HIS C 3 182 ? -62.179 29.453 55.809 1.00 500.00 182 HIS C O 1
ATOM 3764 N N . ALA C 3 183 ? -63.026 31.063 54.448 1.00 471.73 183 ALA C N 1
ATOM 3765 C CA . ALA C 3 183 ? -61.846 31.929 54.497 1.00 442.05 183 ALA C CA 1
ATOM 3766 C C . ALA C 3 183 ? -61.488 32.304 55.932 1.00 458.35 183 ALA C C 1
ATOM 3767 O O . ALA C 3 183 ? -60.329 32.184 56.333 1.00 448.37 183 ALA C O 1
ATOM 3769 N N . SER C 3 184 ? -62.497 32.728 56.694 1.00 486.81 184 SER C N 1
ATOM 3770 C CA . SER C 3 184 ? -62.339 33.120 58.096 1.00 499.84 184 SER C CA 1
ATOM 3771 C C . SER C 3 184 ? -61.811 31.985 58.974 1.00 500.00 184 SER C C 1
ATOM 3772 O O . SER C 3 184 ? -60.924 32.210 59.808 1.00 500.00 184 SER C O 1
ATOM 3775 N N . LEU C 3 185 ? -62.353 30.779 58.778 1.00 480.86 185 LEU C N 1
ATOM 3776 C CA . LEU C 3 185 ? -61.878 29.569 59.465 1.00 455.11 185 LEU C CA 1
ATOM 3777 C C . LEU C 3 185 ? -60.374 29.345 59.259 1.00 484.74 185 LEU C C 1
ATOM 3778 O O . LEU C 3 185 ? -59.644 29.024 60.205 1.00 500.00 185 LEU C O 1
ATOM 3783 N N . LEU C 3 186 ? -59.914 29.530 58.025 1.00 492.68 186 LEU C N 1
ATOM 3784 C CA . LEU C 3 186 ? -58.504 29.338 57.719 1.00 484.00 186 LEU C CA 1
ATOM 3785 C C . LEU C 3 186 ? -57.578 30.496 58.113 1.00 500.00 186 LEU C C 1
ATOM 3786 O O . LEU C 3 186 ? -56.395 30.273 58.320 1.00 500.00 186 LEU C O 1
ATOM 3791 N N . VAL C 3 187 ? -58.106 31.717 58.226 1.00 500.00 187 VAL C N 1
ATOM 3792 C CA . VAL C 3 187 ? -57.275 32.908 58.541 1.00 500.00 187 VAL C CA 1
ATOM 3793 C C . VAL C 3 187 ? -56.752 32.949 59.995 1.00 500.00 187 VAL C C 1
ATOM 3794 O O . VAL C 3 187 ? -55.607 33.368 60.237 1.00 500.00 187 VAL C O 1
ATOM 3798 N N . ARG C 3 188 ? -57.588 32.509 60.943 1.00 500.00 188 ARG C N 1
ATOM 3799 C CA . ARG C 3 188 ? -57.218 32.423 62.367 1.00 498.30 188 ARG C CA 1
ATOM 3800 C C . ARG C 3 188 ? -55.940 31.601 62.565 1.00 500.00 188 ARG C C 1
ATOM 3801 O O . ARG C 3 188 ? -54.990 32.069 63.200 1.00 500.00 188 ARG C O 1
ATOM 3809 N N . ASP C 3 189 ? -55.940 30.380 62.022 1.00 500.00 189 ASP C N 1
ATOM 3810 C CA . ASP C 3 189 ? -54.765 29.492 61.984 1.00 468.16 189 ASP C CA 1
ATOM 3811 C C . ASP C 3 189 ? -53.561 30.176 61.332 1.00 466.36 189 ASP C C 1
ATOM 3812 O O . ASP C 3 189 ? -52.457 30.161 61.874 1.00 439.15 189 ASP C O 1
ATOM 3817 N N . SER C 3 190 ? -53.796 30.788 60.172 1.00 500.00 190 SER C N 1
ATOM 3818 C CA . SER C 3 190 ? -52.726 31.301 59.318 1.00 500.00 190 SER C CA 1
ATOM 3819 C C . SER C 3 190 ? -52.071 32.608 59.772 1.00 500.00 190 SER C C 1
ATOM 3820 O O . SER C 3 190 ? -50.844 32.668 59.877 1.00 500.00 190 SER C O 1
ATOM 3823 N N . LYS C 3 191 ? -52.862 33.651 60.033 1.00 500.00 191 LYS C N 1
ATOM 3824 C CA . LYS C 3 191 ? -52.273 35.000 60.177 1.00 468.12 191 LYS C CA 1
ATOM 3825 C C . LYS C 3 191 ? -53.023 36.002 61.073 1.00 426.15 191 LYS C C 1
ATOM 3826 O O . LYS C 3 191 ? -54.256 36.049 61.047 1.00 436.80 191 LYS C O 1
ATOM 3832 N N . PRO C 3 192 ? -52.270 36.797 61.873 1.00 379.35 192 PRO C N 1
ATOM 3833 C CA . PRO C 3 192 ? -52.792 37.931 62.624 1.00 353.53 192 PRO C CA 1
ATOM 3834 C C . PRO C 3 192 ? -52.176 39.272 62.192 1.00 354.83 192 PRO C C 1
ATOM 3835 O O . PRO C 3 192 ? -52.314 40.259 62.911 1.00 356.34 192 PRO C O 1
ATOM 3839 N N . SER C 3 193 ? -51.532 39.292 61.022 1.00 361.37 193 SER C N 1
ATOM 3840 C CA . SER C 3 193 ? -50.596 40.363 60.608 1.00 332.37 193 SER C CA 1
ATOM 3841 C C . SER C 3 193 ? -51.124 41.808 60.492 1.00 306.95 193 SER C C 1
ATOM 3842 O O . SER C 3 193 ? -52.212 42.050 59.948 1.00 285.09 193 SER C O 1
ATOM 3845 N N . LYS C 3 194 ? -50.291 42.729 61.001 1.00 277.07 194 LYS C N 1
ATOM 3846 C CA . LYS C 3 194 ? -50.458 44.202 61.041 1.00 243.38 194 LYS C CA 1
ATOM 3847 C C . LYS C 3 194 ? -50.583 44.741 62.481 1.00 230.26 194 LYS C C 1
ATOM 3848 O O . LYS C 3 194 ? -51.446 44.296 63.237 1.00 275.66 194 LYS C O 1
ATOM 3854 N N . PRO C 3 195 ? -49.715 45.691 62.873 1.00 201.92 195 PRO C N 1
ATOM 3855 C CA . PRO C 3 195 ? -49.936 46.375 64.154 1.00 184.02 195 PRO C CA 1
ATOM 3856 C C . PRO C 3 195 ? -50.769 47.649 64.034 1.00 183.55 195 PRO C C 1
ATOM 3857 O O . PRO C 3 195 ? -51.380 48.040 65.024 1.00 189.97 195 PRO C O 1
ATOM 3861 N N . PHE C 3 196 ? -50.788 48.277 62.852 1.00 186.35 196 PHE C N 1
ATOM 3862 C CA . PHE C 3 196 ? -51.500 49.549 62.621 1.00 188.94 196 PHE C CA 1
ATOM 3863 C C . PHE C 3 196 ? -51.545 49.940 61.135 1.00 195.02 196 PHE C C 1
ATOM 3864 O O . PHE C 3 196 ? -51.209 49.139 60.272 1.00 178.30 196 PHE C O 1
ATOM 3872 N N . ASN C 3 197 ? -51.959 51.179 60.862 1.00 213.96 197 ASN C N 1
ATOM 3873 C CA . ASN C 3 197 ? -51.976 51.766 59.516 1.00 210.29 197 ASN C CA 1
ATOM 3874 C C . ASN C 3 197 ? -50.738 52.631 59.233 1.00 197.58 197 ASN C C 1
ATOM 3875 O O . ASN C 3 197 ? -50.580 53.711 59.812 1.00 205.04 197 ASN C O 1
ATOM 3880 N N . VAL C 3 198 ? -49.882 52.167 58.324 1.00 178.84 198 VAL C N 1
ATOM 3881 C CA . VAL C 3 198 ? -48.646 52.877 57.955 1.00 168.22 198 VAL C CA 1
ATOM 3882 C C . VAL C 3 198 ? -48.906 54.347 57.555 1.00 162.87 198 VAL C C 1
ATOM 3883 O O . VAL C 3 198 ? -48.274 55.290 58.083 1.00 148.16 198 VAL C O 1
ATOM 3887 N N . ASP C 3 199 ? -49.843 54.526 56.628 1.00 169.69 199 ASP C N 1
ATOM 3888 C CA . ASP C 3 199 ? -50.182 55.842 56.077 1.00 182.50 199 ASP C CA 1
ATOM 3889 C C . ASP C 3 199 ? -50.625 56.829 57.170 1.00 179.69 199 ASP C C 1
ATOM 3890 O O . ASP C 3 199 ? -50.154 57.969 57.229 1.00 170.16 199 ASP C O 1
ATOM 3895 N N . ASP C 3 200 ? -51.529 56.380 58.039 1.00 191.31 200 ASP C N 1
ATOM 3896 C CA . ASP C 3 200 ? -52.075 57.226 59.100 1.00 187.73 200 ASP C CA 1
ATOM 3897 C C . ASP C 3 200 ? -51.012 57.652 60.095 1.00 185.60 200 ASP C C 1
ATOM 3898 O O . ASP C 3 200 ? -51.053 58.778 60.590 1.00 176.89 200 ASP C O 1
ATOM 3903 N N . VAL C 3 201 ? -50.083 56.739 60.391 1.00 190.75 201 VAL C N 1
ATOM 3904 C CA . VAL C 3 201 ? -48.944 57.000 61.277 1.00 182.82 201 VAL C CA 1
ATOM 3905 C C . VAL C 3 201 ? -48.192 58.210 60.753 1.00 175.92 201 VAL C C 1
ATOM 3906 O O . VAL C 3 201 ? -47.978 59.203 61.465 1.00 159.18 201 VAL C O 1
ATOM 3910 N N . LEU C 3 202 ? -47.817 58.116 59.483 1.00 181.09 202 LEU C N 1
ATOM 3911 C CA . LEU C 3 202 ? -47.105 59.175 58.829 1.00 179.76 202 LEU C CA 1
ATOM 3912 C C . LEU C 3 202 ? -47.926 60.467 58.849 1.00 181.17 202 LEU C C 1
ATOM 3913 O O . LEU C 3 202 ? -47.406 61.506 59.258 1.00 183.72 202 LEU C O 1
ATOM 3918 N N . LYS C 3 203 ? -49.207 60.384 58.469 1.00 185.36 203 LYS C N 1
ATOM 3919 C CA . LYS C 3 203 ? -50.108 61.550 58.451 1.00 187.93 203 LYS C CA 1
ATOM 3920 C C . LYS C 3 203 ? -49.996 62.364 59.748 1.00 196.08 203 LYS C C 1
ATOM 3921 O O . LYS C 3 203 ? -49.980 63.608 59.737 1.00 187.76 203 LYS C O 1
ATOM 3927 N N . PHE C 3 204 ? -49.885 61.641 60.858 1.00 221.02 204 PHE C N 1
ATOM 3928 C CA . PHE C 3 204 ? -49.770 62.255 62.175 1.00 215.89 204 PHE C CA 1
ATOM 3929 C C . PHE C 3 204 ? -48.466 63.013 62.364 1.00 189.43 204 PHE C C 1
ATOM 3930 O O . PHE C 3 204 ? -48.450 64.149 62.852 1.00 169.84 204 PHE C O 1
ATOM 3938 N N . THR C 3 205 ? -47.378 62.354 61.990 1.00 167.76 205 THR C N 1
ATOM 3939 C CA . THR C 3 205 ? -46.050 62.895 62.177 1.00 153.85 205 THR C CA 1
ATOM 3940 C C . THR C 3 205 ? -45.928 64.246 61.476 1.00 148.38 205 THR C C 1
ATOM 3941 O O . THR C 3 205 ? -45.217 65.128 61.941 1.00 140.61 205 THR C O 1
ATOM 3945 N N . PHE C 3 206 ? -46.680 64.411 60.391 1.00 152.38 206 PHE C N 1
ATOM 3946 C CA . PHE C 3 206 ? -46.568 65.576 59.532 1.00 149.81 206 PHE C CA 1
ATOM 3947 C C . PHE C 3 206 ? -47.527 66.672 59.928 1.00 140.44 206 PHE C C 1
ATOM 3948 O O . PHE C 3 206 ? -47.213 67.839 59.787 1.00 141.29 206 PHE C O 1
ATOM 3956 N N . THR C 3 207 ? -48.701 66.316 60.422 1.00 149.96 207 THR C N 1
ATOM 3957 C CA . THR C 3 207 ? -49.692 67.347 60.678 1.00 181.39 207 THR C CA 1
ATOM 3958 C C . THR C 3 207 ? -50.173 67.369 62.102 1.00 183.61 207 THR C C 1
ATOM 3959 O O . THR C 3 207 ? -50.677 68.388 62.569 1.00 198.80 207 THR C O 1
ATOM 3963 N N . GLY C 3 208 ? -50.016 66.247 62.791 1.00 192.40 208 GLY C N 1
ATOM 3964 C CA . GLY C 3 208 ? -50.530 66.129 64.147 1.00 229.48 208 GLY C CA 1
ATOM 3965 C C . GLY C 3 208 ? -51.968 65.665 64.140 1.00 232.52 208 GLY C C 1
ATOM 3966 O O . GLY C 3 208 ? -52.614 65.637 65.185 1.00 254.86 208 GLY C O 1
ATOM 3967 N N . GLU C 3 209 ? -52.467 65.344 62.944 1.00 220.74 209 GLU C N 1
ATOM 3968 C CA . GLU C 3 209 ? -53.682 64.564 62.744 1.00 241.89 209 GLU C CA 1
ATOM 3969 C C . GLU C 3 209 ? -53.417 63.248 63.461 1.00 246.10 209 GLU C C 1
ATOM 3970 O O . GLU C 3 209 ? -52.345 62.688 63.307 1.00 250.92 209 GLU C O 1
ATOM 3976 N N . LYS C 3 210 ? -54.329 62.746 64.281 1.00 245.21 210 LYS C N 1
ATOM 3977 C CA . LYS C 3 210 ? -53.966 61.505 64.991 1.00 207.39 210 LYS C CA 1
ATOM 3978 C C . LYS C 3 210 ? -54.657 60.276 64.455 1.00 199.08 210 LYS C C 1
ATOM 3979 O O . LYS C 3 210 ? -55.865 60.282 64.219 1.00 190.37 210 LYS C O 1
ATOM 3985 N N . PRO C 3 211 ? -53.858 59.232 64.217 1.00 182.79 211 PRO C N 1
ATOM 3986 C CA . PRO C 3 211 ? -54.131 57.894 63.762 1.00 208.25 211 PRO C CA 1
ATOM 3987 C C . PRO C 3 211 ? -55.434 57.333 64.367 1.00 245.52 211 PRO C C 1
ATOM 3988 O O . PRO C 3 211 ? -55.493 57.110 65.576 1.00 279.01 211 PRO C O 1
ATOM 3990 N N . ILE C 3 212 ? -56.464 57.132 63.542 1.00 258.52 212 ILE C N 1
ATOM 3991 C CA . ILE C 3 212 ? -57.749 56.569 64.005 1.00 268.24 212 ILE C CA 1
ATOM 3992 C C . ILE C 3 212 ? -57.881 55.089 63.624 1.00 311.13 212 ILE C C 1
ATOM 3993 O O . ILE C 3 212 ? -57.260 54.657 62.650 1.00 323.35 212 ILE C O 1
ATOM 3995 N N . ILE C 3 213 ? -58.693 54.336 64.383 1.00 332.60 213 ILE C N 1
ATOM 3996 C CA . ILE C 3 213 ? -58.815 52.853 64.274 1.00 343.29 213 ILE C CA 1
ATOM 3997 C C . ILE C 3 213 ? -58.991 52.304 62.849 1.00 362.47 213 ILE C C 1
ATOM 3998 O O . ILE C 3 213 ? -59.842 52.784 62.094 1.00 384.67 213 ILE C O 1
ATOM 4000 N N . THR C 3 214 ? -58.200 51.283 62.504 1.00 349.78 214 THR C N 1
ATOM 4001 C CA . THR C 3 214 ? -58.050 50.843 61.108 1.00 318.77 214 THR C CA 1
ATOM 4002 C C . THR C 3 214 ? -58.837 49.576 60.787 1.00 312.35 214 THR C C 1
ATOM 4003 O O . THR C 3 214 ? -58.583 48.913 59.775 1.00 283.74 214 THR C O 1
ATOM 4007 N N . MET D 4 1 ? -43.587 33.242 50.740 1.00 257.91 1 MET D N 1
ATOM 4008 C CA . MET D 4 1 ? -42.279 32.918 50.099 1.00 270.37 1 MET D CA 1
ATOM 4009 C C . MET D 4 1 ? -42.101 31.398 49.970 1.00 267.65 1 MET D C 1
ATOM 4010 O O . MET D 4 1 ? -42.069 30.805 48.846 1.00 288.73 1 MET D O 1
ATOM 4012 N N . SER D 4 2 ? -41.969 30.790 51.152 1.00 257.86 2 SER D N 1
ATOM 4013 C CA . SER D 4 2 ? -41.895 29.358 51.342 1.00 260.15 2 SER D CA 1
ATOM 4014 C C . SER D 4 2 ? -43.058 28.663 50.622 1.00 254.40 2 SER D C 1
ATOM 4015 O O . SER D 4 2 ? -42.865 27.639 49.933 1.00 274.10 2 SER D O 1
ATOM 4017 N N . ASN D 4 3 ? -44.251 29.244 50.794 1.00 254.84 3 ASN D N 1
ATOM 4018 C CA . ASN D 4 3 ? -45.491 28.766 50.183 1.00 310.64 3 ASN D CA 1
ATOM 4019 C C . ASN D 4 3 ? -45.396 28.642 48.662 1.00 296.25 3 ASN D C 1
ATOM 4020 O O . ASN D 4 3 ? -45.726 27.595 48.076 1.00 358.20 3 ASN D O 1
ATOM 4022 N N . GLN D 4 4 ? -44.915 29.718 48.044 1.00 256.71 4 GLN D N 1
ATOM 4023 C CA . GLN D 4 4 ? -44.758 29.783 46.597 1.00 269.48 4 GLN D CA 1
ATOM 4024 C C . GLN D 4 4 ? -43.772 28.727 46.127 1.00 266.43 4 GLN D C 1
ATOM 4025 O O . GLN D 4 4 ? -44.008 28.069 45.103 1.00 245.37 4 GLN D O 1
ATOM 4027 N N . ALA D 4 5 ? -42.686 28.560 46.887 1.00 283.89 5 ALA D N 1
ATOM 4028 C CA . ALA D 4 5 ? -41.659 27.558 46.579 1.00 280.96 5 ALA D CA 1
ATOM 4029 C C . ALA D 4 5 ? -42.227 26.122 46.571 1.00 241.10 5 ALA D C 1
ATOM 4030 O O . ALA D 4 5 ? -41.957 25.302 45.665 1.00 195.85 5 ALA D O 1
ATOM 4032 N N . LEU D 4 6 ? -43.035 25.843 47.587 1.00 244.97 6 LEU D N 1
ATOM 4033 C CA . LEU D 4 6 ? -43.659 24.534 47.730 1.00 237.45 6 LEU D CA 1
ATOM 4034 C C . LEU D 4 6 ? -44.666 24.253 46.608 1.00 222.27 6 LEU D C 1
ATOM 4035 O O . LEU D 4 6 ? -44.650 23.185 45.998 1.00 183.59 6 LEU D O 1
ATOM 4037 N N . TYR D 4 7 ? -45.533 25.233 46.347 1.00 267.14 7 TYR D N 1
ATOM 4038 C CA . TYR D 4 7 ? -46.574 25.128 45.315 1.00 279.90 7 TYR D CA 1
ATOM 4039 C C . TYR D 4 7 ? -46.008 24.527 44.049 1.00 247.37 7 TYR D C 1
ATOM 4040 O O . TYR D 4 7 ? -46.620 23.637 43.450 1.00 242.16 7 TYR D O 1
ATOM 4042 N N . GLU D 4 8 ? -44.821 25.009 43.674 1.00 235.37 8 GLU D N 1
ATOM 4043 C CA . GLU D 4 8 ? -44.121 24.532 42.491 1.00 230.24 8 GLU D CA 1
ATOM 4044 C C . GLU D 4 8 ? -43.824 23.047 42.610 1.00 199.27 8 GLU D C 1
ATOM 4045 O O . GLU D 4 8 ? -44.028 22.288 41.667 1.00 208.25 8 GLU D O 1
ATOM 4047 N N . LYS D 4 9 ? -43.347 22.653 43.785 1.00 182.05 9 LYS D N 1
ATOM 4048 C CA . LYS D 4 9 ? -43.023 21.263 44.043 1.00 206.84 9 LYS D CA 1
ATOM 4049 C C . LYS D 4 9 ? -44.258 20.361 43.971 1.00 191.05 9 LYS D C 1
ATOM 4050 O O . LYS D 4 9 ? -44.205 19.260 43.426 1.00 169.11 9 LYS D O 1
ATOM 4052 N N . LEU D 4 10 ? -45.368 20.851 44.510 1.00 188.13 10 LEU D N 1
ATOM 4053 C CA . LEU D 4 10 ? -46.636 20.135 44.458 1.00 198.07 10 LEU D CA 1
ATOM 4054 C C . LEU D 4 10 ? -47.109 19.939 43.012 1.00 200.16 10 LEU D C 1
ATOM 4055 O O . LEU D 4 10 ? -47.584 18.861 42.618 1.00 160.09 10 LEU D O 1
ATOM 4057 N N . GLU D 4 11 ? -46.966 20.999 42.221 1.00 227.20 11 GLU D N 1
ATOM 4058 C CA . GLU D 4 11 ? -47.329 20.963 40.808 1.00 228.63 11 GLU D CA 1
ATOM 4059 C C . GLU D 4 11 ? -46.482 19.931 40.084 1.00 237.84 11 GLU D C 1
ATOM 4060 O O . GLU D 4 11 ? -47.006 19.167 39.273 1.00 206.95 11 GLU D O 1
ATOM 4062 N N . GLN D 4 12 ? -45.179 19.917 40.394 1.00 279.45 12 GLN D N 1
ATOM 4063 C CA . GLN D 4 12 ? -44.221 18.984 39.788 1.00 255.05 12 GLN D CA 1
ATOM 4064 C C . GLN D 4 12 ? -44.595 17.560 40.117 1.00 220.72 12 GLN D C 1
ATOM 4065 O O . GLN D 4 12 ? -44.527 16.688 39.254 1.00 204.31 12 GLN D O 1
ATOM 4067 N N . THR D 4 13 ? -45.003 17.340 41.363 1.00 230.25 13 THR D N 1
ATOM 4068 C CA . THR D 4 13 ? -45.449 16.034 41.813 1.00 260.27 13 THR D CA 1
ATOM 4069 C C . THR D 4 13 ? -46.674 15.565 41.033 1.00 234.50 13 THR D C 1
ATOM 4070 O O . THR D 4 13 ? -46.752 14.393 40.605 1.00 201.96 13 THR D O 1
ATOM 4072 N N . ARG D 4 14 ? -47.622 16.488 40.856 1.00 200.83 14 ARG D N 1
ATOM 4073 C CA . ARG D 4 14 ? -48.850 16.196 40.141 1.00 190.36 14 ARG D CA 1
ATOM 4074 C C . ARG D 4 14 ? -48.528 15.801 38.691 1.00 195.49 14 ARG D C 1
ATOM 4075 O O . ARG D 4 14 ? -49.111 14.852 38.135 1.00 158.46 14 ARG D O 1
ATOM 4077 N N . THR D 4 15 ? -47.575 16.529 38.107 1.00 237.69 15 THR D N 1
ATOM 4078 C CA . THR D 4 15 ? -47.109 16.275 36.744 1.00 244.59 15 THR D CA 1
ATOM 4079 C C . THR D 4 15 ? -46.488 14.900 36.626 1.00 236.78 15 THR D C 1
ATOM 4080 O O . THR D 4 15 ? -46.747 14.191 35.657 1.00 205.28 15 THR D O 1
ATOM 4082 N N . ILE D 4 16 ? -45.668 14.540 37.617 1.00 254.63 16 ILE D N 1
ATOM 4083 C CA . ILE D 4 16 ? -45.020 13.235 37.663 1.00 221.06 16 ILE D CA 1
ATOM 4084 C C . ILE D 4 16 ? -46.053 12.118 37.801 1.00 201.42 16 ILE D C 1
ATOM 4085 O O . ILE D 4 16 ? -45.881 11.061 37.212 1.00 194.16 16 ILE D O 1
ATOM 4087 N N . LEU D 4 17 ? -47.124 12.356 38.556 1.00 201.35 17 LEU D N 1
ATOM 4088 C CA . LEU D 4 17 ? -48.224 11.385 38.670 1.00 220.18 17 LEU D CA 1
ATOM 4089 C C . LEU D 4 17 ? -48.979 11.163 37.338 1.00 219.11 17 LEU D C 1
ATOM 4090 O O . LEU D 4 17 ? -49.389 10.041 36.961 1.00 144.62 17 LEU D O 1
ATOM 4092 N N . SER D 4 18 ? -49.161 12.262 36.626 1.00 250.25 18 SER D N 1
ATOM 4093 C CA . SER D 4 18 ? -49.914 12.231 35.386 1.00 273.49 18 SER D CA 1
ATOM 4094 C C . SER D 4 18 ? -48.985 12.123 34.174 1.00 302.94 18 SER D C 1
ATOM 4095 O O . SER D 4 18 ? -48.714 13.129 33.512 1.00 384.21 18 SER D O 1
ATOM 4097 N N . VAL D 4 19 ? -48.470 10.925 33.896 1.00 250.95 19 VAL D N 1
ATOM 4098 C CA . VAL D 4 19 ? -47.649 10.704 32.675 1.00 233.30 19 VAL D CA 1
ATOM 4099 C C . VAL D 4 19 ? -47.079 9.288 32.546 1.00 199.03 19 VAL D C 1
ATOM 4100 O O . VAL D 4 19 ? -46.862 8.802 31.438 1.00 217.04 19 VAL D O 1
ATOM 4102 N N . LYS D 4 20 ? -46.831 8.616 33.659 1.00 181.35 20 LYS D N 1
ATOM 4103 C CA . LYS D 4 20 ? -46.570 7.178 33.584 1.00 184.38 20 LYS D CA 1
ATOM 4104 C C . LYS D 4 20 ? -47.897 6.494 33.265 1.00 194.08 20 LYS D C 1
ATOM 4105 O O . LYS D 4 20 ? -47.915 5.449 32.635 1.00 175.03 20 LYS D O 1
ATOM 4107 N N . LEU D 4 21 ? -48.990 7.116 33.709 1.00 199.80 21 LEU D N 1
ATOM 4108 C CA . LEU D 4 21 ? -50.366 6.766 33.388 1.00 209.47 21 LEU D CA 1
ATOM 4109 C C . LEU D 4 21 ? -50.727 6.984 31.917 1.00 213.33 21 LEU D C 1
ATOM 4110 O O . LEU D 4 21 ? -51.465 6.190 31.325 1.00 185.99 21 LEU D O 1
ATOM 4112 N N . ALA D 4 22 ? -50.238 8.086 31.351 1.00 239.54 22 ALA D N 1
ATOM 4113 C CA . ALA D 4 22 ? -50.364 8.376 29.917 1.00 251.60 22 ALA D CA 1
ATOM 4114 C C . ALA D 4 22 ? -49.452 7.456 29.099 1.00 254.57 22 ALA D C 1
ATOM 4115 O O . ALA D 4 22 ? -49.777 7.116 27.972 1.00 256.34 22 ALA D O 1
ATOM 4117 N N . GLU D 4 23 ? -48.314 7.054 29.668 1.00 245.84 23 GLU D N 1
ATOM 4118 C CA . GLU D 4 23 ? -47.421 6.080 29.016 1.00 190.18 23 GLU D CA 1
ATOM 4119 C C . GLU D 4 23 ? -48.055 4.695 28.992 1.00 173.04 23 GLU D C 1
ATOM 4120 O O . GLU D 4 23 ? -47.951 3.971 28.007 1.00 149.45 23 GLU D O 1
ATOM 4122 N N . LEU D 4 24 ? -48.732 4.352 30.085 1.00 185.16 24 LEU D N 1
ATOM 4123 C CA . LEU D 4 24 ? -49.487 3.106 30.215 1.00 182.74 24 LEU D CA 1
ATOM 4124 C C . LEU D 4 24 ? -50.733 3.134 29.329 1.00 182.38 24 LEU D C 1
ATOM 4125 O O . LEU D 4 24 ? -50.907 2.261 28.475 1.00 155.58 24 LEU D O 1
ATOM 4127 N N . ILE D 4 25 ? -51.581 4.150 29.531 1.00 210.58 25 ILE D N 1
ATOM 4128 C CA . ILE D 4 25 ? -52.871 4.271 28.827 1.00 224.71 25 ILE D CA 1
ATOM 4129 C C . ILE D 4 25 ? -52.686 4.502 27.328 1.00 246.07 25 ILE D C 1
ATOM 4130 O O . ILE D 4 25 ? -53.397 3.894 26.512 1.00 215.23 25 ILE D O 1
ATOM 4132 N N . ASN D 4 26 ? -51.739 5.383 26.983 1.00 291.19 26 ASN D N 1
ATOM 4133 C CA . ASN D 4 26 ? -51.382 5.654 25.585 1.00 280.65 26 ASN D CA 1
ATOM 4134 C C . ASN D 4 26 ? -50.687 4.463 24.957 1.00 253.29 26 ASN D C 1
ATOM 4135 O O . ASN D 4 26 ? -50.688 4.334 23.742 1.00 274.19 26 ASN D O 1
ATOM 4137 N N . MET D 4 27 ? -50.105 3.595 25.784 1.00 217.33 27 MET D N 1
ATOM 4138 C CA . MET D 4 27 ? -49.608 2.307 25.311 1.00 221.03 27 MET D CA 1
ATOM 4139 C C . MET D 4 27 ? -50.735 1.537 24.599 1.00 231.39 27 MET D C 1
ATOM 4140 O O . MET D 4 27 ? -50.542 1.020 23.488 1.00 206.38 27 MET D O 1
ATOM 4142 N N . THR D 4 28 ? -51.911 1.495 25.234 1.00 258.38 28 THR D N 1
ATOM 4143 C CA . THR D 4 28 ? -53.101 0.819 24.681 1.00 246.22 28 THR D CA 1
ATOM 4144 C C . THR D 4 28 ? -53.455 1.387 23.331 1.00 221.02 28 THR D C 1
ATOM 4145 O O . THR D 4 28 ? -53.524 0.648 22.358 1.00 172.95 28 THR D O 1
ATOM 4147 N N . THR D 4 29 ? -53.661 2.706 23.301 1.00 266.45 29 THR D N 1
ATOM 4148 C CA . THR D 4 29 ? -53.897 3.471 22.074 1.00 336.24 29 THR D CA 1
ATOM 4149 C C . THR D 4 29 ? -52.749 3.385 21.042 1.00 401.04 29 THR D C 1
ATOM 4150 O O . THR D 4 29 ? -53.008 3.369 19.836 1.00 468.44 29 THR D O 1
ATOM 4152 N N . ILE D 4 30 ? -51.497 3.337 21.506 1.00 396.77 30 ILE D N 1
ATOM 4153 C CA . ILE D 4 30 ? -50.324 3.202 20.612 1.00 341.88 30 ILE D CA 1
ATOM 4154 C C . ILE D 4 30 ? -50.288 1.828 19.954 1.00 298.21 30 ILE D C 1
ATOM 4155 O O . ILE D 4 30 ? -50.072 1.722 18.739 1.00 235.14 30 ILE D O 1
ATOM 4157 N N . ALA D 4 31 ? -50.498 0.790 20.769 1.00 299.21 31 ALA D N 1
ATOM 4158 C CA . ALA D 4 31 ? -50.641 -0.586 20.293 1.00 331.33 31 ALA D CA 1
ATOM 4159 C C . ALA D 4 31 ? -51.813 -0.733 19.316 1.00 366.06 31 ALA D C 1
ATOM 4160 O O . ALA D 4 31 ? -51.982 -1.795 18.712 1.00 389.82 31 ALA D O 1
ATOM 4162 N N . ASP D 4 32 ? -52.597 0.343 19.165 1.00 376.86 32 ASP D N 1
ATOM 4163 C CA . ASP D 4 32 ? -53.839 0.398 18.357 1.00 310.28 32 ASP D CA 1
ATOM 4164 C C . ASP D 4 32 ? -55.022 -0.338 19.006 1.00 247.45 32 ASP D C 1
ATOM 4165 O O . ASP D 4 32 ? -54.919 -1.517 19.341 1.00 242.44 32 ASP D O 1
ATOM 4167 N N . ARG D 4 33 ? -56.143 0.352 19.176 1.00 202.25 33 ARG D N 1
ATOM 4168 C CA . ARG D 4 33 ? -57.238 -0.215 19.950 1.00 225.54 33 ARG D CA 1
ATOM 4169 C C . ARG D 4 33 ? -58.601 -0.184 19.247 1.00 244.08 33 ARG D C 1
ATOM 4170 O O . ARG D 4 33 ? -59.605 0.172 19.867 1.00 235.36 33 ARG D O 1
ATOM 4172 N N . ASN D 4 34 ? -58.621 -0.571 17.969 1.00 294.43 34 ASN D N 1
ATOM 4173 C CA . ASN D 4 34 ? -59.847 -0.547 17.138 1.00 326.30 34 ASN D CA 1
ATOM 4174 C C . ASN D 4 34 ? -60.989 -1.376 17.728 1.00 323.26 34 ASN D C 1
ATOM 4175 O O . ASN D 4 34 ? -60.827 -2.570 17.993 1.00 341.00 34 ASN D O 1
ATOM 4177 N N . ASP D 4 35 ? -62.138 -0.730 17.926 1.00 304.00 35 ASP D N 1
ATOM 4178 C CA . ASP D 4 35 ? -63.239 -1.320 18.679 1.00 286.60 35 ASP D CA 1
ATOM 4179 C C . ASP D 4 35 ? -64.423 -1.710 17.804 1.00 294.59 35 ASP D C 1
ATOM 4180 O O . ASP D 4 35 ? -64.921 -0.909 17.012 1.00 293.96 35 ASP D O 1
ATOM 4182 N N . ASP D 4 36 ? -64.860 -2.958 17.957 1.00 310.56 36 ASP D N 1
ATOM 4183 C CA . ASP D 4 36 ? -66.104 -3.417 17.363 1.00 296.91 36 ASP D CA 1
ATOM 4184 C C . ASP D 4 36 ? -67.260 -2.682 18.038 1.00 284.16 36 ASP D C 1
ATOM 4185 O O . ASP D 4 36 ? -68.290 -2.440 17.414 1.00 292.76 36 ASP D O 1
ATOM 4187 N N . ASP D 4 37 ? -67.072 -2.318 19.306 1.00 257.58 37 ASP D N 1
ATOM 4188 C CA . ASP D 4 37 ? -68.020 -1.467 20.026 1.00 281.38 37 ASP D CA 1
ATOM 4189 C C . ASP D 4 37 ? -67.939 -0.015 19.545 1.00 305.71 37 ASP D C 1
ATOM 4190 O O . ASP D 4 37 ? -66.845 0.537 19.398 1.00 297.29 37 ASP D O 1
ATOM 4192 N N . GLU D 4 38 ? -69.105 0.590 19.309 1.00 325.35 38 GLU D N 1
ATOM 4193 C CA . GLU D 4 38 ? -69.207 1.947 18.751 1.00 309.47 38 GLU D CA 1
ATOM 4194 C C . GLU D 4 38 ? -68.908 3.045 19.770 1.00 303.70 38 GLU D C 1
ATOM 4195 O O . GLU D 4 38 ? -68.435 4.120 19.399 1.00 312.93 38 GLU D O 1
ATOM 4197 N N . GLY D 4 39 ? -69.180 2.760 21.042 1.00 301.62 39 GLY D N 1
ATOM 4198 C CA . GLY D 4 39 ? -69.016 3.727 22.126 1.00 350.04 39 GLY D CA 1
ATOM 4199 C C . GLY D 4 39 ? -67.603 4.194 22.450 1.00 394.98 39 GLY D C 1
ATOM 4200 O O . GLY D 4 39 ? -67.413 5.355 22.822 1.00 404.21 39 GLY D O 1
ATOM 4201 N N . SER D 4 40 ? -66.619 3.301 22.316 1.00 405.13 40 SER D N 1
ATOM 4202 C CA . SER D 4 40 ? -65.226 3.582 22.714 1.00 406.02 40 SER D CA 1
ATOM 4203 C C . SER D 4 40 ? -64.582 4.734 21.930 1.00 431.19 40 SER D C 1
ATOM 4204 O O . SER D 4 40 ? -64.524 4.701 20.697 1.00 464.01 40 SER D O 1
ATOM 4206 N N . PHE D 4 41 ? -64.096 5.742 22.657 1.00 427.80 41 PHE D N 1
ATOM 4207 C CA . PHE D 4 41 ? -63.622 6.994 22.051 1.00 407.29 41 PHE D CA 1
ATOM 4208 C C . PHE D 4 41 ? -62.100 7.212 22.109 1.00 400.56 41 PHE D C 1
ATOM 4209 O O . PHE D 4 41 ? -61.628 8.177 22.718 1.00 415.04 41 PHE D O 1
ATOM 4211 N N . ALA D 4 42 ? -61.343 6.318 21.472 1.00 368.46 42 ALA D N 1
ATOM 4212 C CA . ALA D 4 42 ? -59.907 6.547 21.194 1.00 303.42 42 ALA D CA 1
ATOM 4213 C C . ALA D 4 42 ? -59.650 6.296 19.705 1.00 289.49 42 ALA D C 1
ATOM 4214 O O . ALA D 4 42 ? -60.251 5.391 19.124 1.00 323.73 42 ALA D O 1
ATOM 4216 N N . GLN D 4 43 ? -58.772 7.081 19.082 1.00 250.71 43 GLN D N 1
ATOM 4217 C CA . GLN D 4 43 ? -58.590 6.998 17.623 1.00 258.51 43 GLN D CA 1
ATOM 4218 C C . GLN D 4 43 ? -57.174 6.637 17.169 1.00 274.91 43 GLN D C 1
ATOM 4219 O O . GLN D 4 43 ? -56.195 7.130 17.728 1.00 335.33 43 GLN D O 1
ATOM 4221 N N . GLU D 4 44 ? -57.081 5.766 16.167 1.00 235.78 44 GLU D N 1
ATOM 4222 C CA . GLU D 4 44 ? -55.832 5.527 15.437 1.00 211.79 44 GLU D CA 1
ATOM 4223 C C . GLU D 4 44 ? -56.222 5.141 14.018 1.00 217.15 44 GLU D C 1
ATOM 4224 O O . GLU D 4 44 ? -56.411 3.957 13.719 1.00 210.39 44 GLU D O 1
ATOM 4226 N N . ASN D 4 45 ? -56.367 6.160 13.164 1.00 234.74 45 ASN D N 1
ATOM 4227 C CA . ASN D 4 45 ? -56.852 6.012 11.779 1.00 229.85 45 ASN D CA 1
ATOM 4228 C C . ASN D 4 45 ? -55.740 5.957 10.700 1.00 221.70 45 ASN D C 1
ATOM 4229 O O . ASN D 4 45 ? -55.244 4.871 10.335 1.00 187.49 45 ASN D O 1
ATOM 4231 N N . SER D 4 46 ? -55.349 7.128 10.204 1.00 207.20 46 SER D N 1
ATOM 4232 C CA . SER D 4 46 ? -54.375 7.214 9.118 1.00 198.26 46 SER D CA 1
ATOM 4233 C C . SER D 4 46 ? -52.961 6.636 9.449 1.00 176.69 46 SER D C 1
ATOM 4234 O O . SER D 4 46 ? -52.475 6.756 10.568 1.00 151.67 46 SER D O 1
ATOM 4236 N N . GLU D 4 47 ? -52.335 6.014 8.446 1.00 179.29 47 GLU D N 1
ATOM 4237 C CA . GLU D 4 47 ? -50.961 5.468 8.483 1.00 160.07 47 GLU D CA 1
ATOM 4238 C C . GLU D 4 47 ? -49.967 6.249 9.339 1.00 157.54 47 GLU D C 1
ATOM 4239 O O . GLU D 4 47 ? -49.829 6.008 10.544 1.00 132.53 47 GLU D O 1
ATOM 4241 N N . LEU D 4 48 ? -49.274 7.182 8.689 1.00 173.87 48 LEU D N 1
ATOM 4242 C CA . LEU D 4 48 ? -48.239 8.003 9.322 1.00 171.36 48 LEU D CA 1
ATOM 4243 C C . LEU D 4 48 ? -48.665 8.535 10.689 1.00 173.06 48 LEU D C 1
ATOM 4244 O O . LEU D 4 48 ? -47.978 8.321 11.678 1.00 174.65 48 LEU D O 1
ATOM 4246 N N . ALA D 4 49 ? -49.815 9.202 10.738 1.00 176.46 49 ALA D N 1
ATOM 4247 C CA . ALA D 4 49 ? -50.232 9.902 11.947 1.00 176.22 49 ALA D CA 1
ATOM 4248 C C . ALA D 4 49 ? -50.617 9.008 13.141 1.00 182.02 49 ALA D C 1
ATOM 4249 O O . ALA D 4 49 ? -50.441 9.423 14.299 1.00 230.01 49 ALA D O 1
ATOM 4251 N N . VAL D 4 50 ? -51.094 7.785 12.886 1.00 148.42 50 VAL D N 1
ATOM 4252 C CA . VAL D 4 50 ? -51.463 6.889 13.998 1.00 147.99 50 VAL D CA 1
ATOM 4253 C C . VAL D 4 50 ? -50.261 6.177 14.599 1.00 158.50 50 VAL D C 1
ATOM 4254 O O . VAL D 4 50 ? -50.290 5.809 15.786 1.00 188.54 50 VAL D O 1
ATOM 4256 N N . ALA D 4 51 ? -49.215 5.984 13.790 1.00 141.47 51 ALA D N 1
ATOM 4257 C CA . ALA D 4 51 ? -47.913 5.523 14.307 1.00 161.92 51 ALA D CA 1
ATOM 4258 C C . ALA D 4 51 ? -47.043 6.698 14.760 1.00 159.82 51 ALA D C 1
ATOM 4259 O O . ALA D 4 51 ? -46.067 6.522 15.512 1.00 149.31 51 ALA D O 1
ATOM 4261 N N . THR D 4 52 ? -47.396 7.894 14.288 1.00 159.73 52 THR D N 1
ATOM 4262 C CA . THR D 4 52 ? -46.794 9.144 14.781 1.00 157.42 52 THR D CA 1
ATOM 4263 C C . THR D 4 52 ? -47.169 9.365 16.233 1.00 143.73 52 THR D C 1
ATOM 4264 O O . THR D 4 52 ? -46.344 9.818 17.025 1.00 156.78 52 THR D O 1
ATOM 4266 N N . THR D 4 53 ? -48.408 9.033 16.587 1.00 142.56 53 THR D N 1
ATOM 4267 C CA . THR D 4 53 ? -48.806 9.021 17.988 0.30 136.91 53 THR D CA 1
ATOM 4268 C C . THR D 4 53 ? -47.745 8.267 18.786 1.00 132.84 53 THR D C 1
ATOM 4269 O O . THR D 4 53 ? -47.364 8.715 19.850 1.00 165.93 53 THR D O 1
ATOM 4271 N N . SER D 4 54 ? -47.236 7.157 18.256 1.00 137.40 54 SER D N 1
ATOM 4272 C CA . SER D 4 54 ? -46.170 6.386 18.927 1.00 170.35 54 SER D CA 1
ATOM 4273 C C . SER D 4 54 ? -44.837 7.122 19.100 1.00 164.34 54 SER D C 1
ATOM 4274 O O . SER D 4 54 ? -44.232 7.035 20.181 1.00 169.46 54 SER D O 1
ATOM 4276 N N . VAL D 4 55 ? -44.398 7.834 18.055 1.00 152.88 55 VAL D N 1
ATOM 4277 C CA . VAL D 4 55 ? -43.199 8.709 18.128 1.00 156.68 55 VAL D CA 1
ATOM 4278 C C . VAL D 4 55 ? -43.340 9.892 19.093 1.00 164.97 55 VAL D C 1
ATOM 4279 O O . VAL D 4 55 ? -42.374 10.239 19.782 1.00 187.71 55 VAL D O 1
ATOM 4281 N N . MET D 4 56 ? -44.526 10.513 19.125 1.00 170.15 56 MET D N 1
ATOM 4282 C CA . MET D 4 56 ? -44.830 11.618 20.065 1.00 163.77 56 MET D CA 1
ATOM 4283 C C . MET D 4 56 ? -44.922 11.153 21.507 1.00 173.83 56 MET D C 1
ATOM 4284 O O . MET D 4 56 ? -44.367 11.806 22.385 1.00 170.52 56 MET D O 1
ATOM 4286 N N . MET D 4 57 ? -45.620 10.036 21.740 1.00 203.11 57 MET D N 1
ATOM 4287 C CA . MET D 4 57 ? -45.763 9.421 23.076 1.00 209.32 57 MET D CA 1
ATOM 4288 C C . MET D 4 57 ? -44.402 9.231 23.700 1.00 223.81 57 MET D C 1
ATOM 4289 O O . MET D 4 57 ? -44.187 9.655 24.837 1.00 226.58 57 MET D O 1
ATOM 4291 N N . VAL D 4 58 ? -43.503 8.608 22.926 1.00 239.76 58 VAL D N 1
ATOM 4292 C CA . VAL D 4 58 ? -42.105 8.372 23.298 1.00 233.96 58 VAL D CA 1
ATOM 4293 C C . VAL D 4 58 ? -41.451 9.617 23.867 1.00 222.99 58 VAL D C 1
ATOM 4294 O O . VAL D 4 58 ? -41.165 9.651 25.067 1.00 252.30 58 VAL D O 1
ATOM 4296 N N . ASN D 4 59 ? -41.250 10.636 23.017 1.00 194.36 59 ASN D N 1
ATOM 4297 C CA . ASN D 4 59 ? -40.691 11.924 23.448 1.00 177.45 59 ASN D CA 1
ATOM 4298 C C . ASN D 4 59 ? -41.514 12.616 24.568 1.00 200.80 59 ASN D C 1
ATOM 4299 O O . ASN D 4 59 ? -40.964 12.874 25.644 1.00 270.39 59 ASN D O 1
ATOM 4301 N N . ASN D 4 60 ? -42.815 12.854 24.346 1.00 191.23 60 ASN D N 1
ATOM 4302 C CA . ASN D 4 60 ? -43.719 13.481 25.348 1.00 188.51 60 ASN D CA 1
ATOM 4303 C C . ASN D 4 60 ? -43.777 12.824 26.729 1.00 195.10 60 ASN D C 1
ATOM 4304 O O . ASN D 4 60 ? -43.304 13.390 27.727 1.00 190.45 60 ASN D O 1
ATOM 4306 N N . GLN D 4 61 ? -44.382 11.640 26.778 1.00 197.19 61 GLN D N 1
ATOM 4307 C CA . GLN D 4 61 ? -44.597 10.945 28.036 1.00 201.65 61 GLN D CA 1
ATOM 4308 C C . GLN D 4 61 ? -43.263 10.602 28.746 1.00 185.75 61 GLN D C 1
ATOM 4309 O O . GLN D 4 61 ? -43.068 10.918 29.926 1.00 160.25 61 GLN D O 1
ATOM 4311 N N . THR D 4 62 ? -42.343 9.982 28.008 1.00 191.26 62 THR D N 1
ATOM 4312 C CA . THR D 4 62 ? -41.081 9.526 28.581 1.00 198.12 62 THR D CA 1
ATOM 4313 C C . THR D 4 62 ? -40.198 10.696 29.050 1.00 185.17 62 THR D C 1
ATOM 4314 O O . THR D 4 62 ? -39.494 10.599 30.056 1.00 194.22 62 THR D O 1
ATOM 4316 N N . MET D 4 63 ? -40.240 11.813 28.345 1.00 177.64 63 MET D N 1
ATOM 4317 C CA . MET D 4 63 ? -39.465 12.937 28.809 1.00 182.16 63 MET D CA 1
ATOM 4318 C C . MET D 4 63 ? -40.242 13.746 29.847 1.00 188.20 63 MET D C 1
ATOM 4319 O O . MET D 4 63 ? -39.631 14.345 30.705 1.00 203.05 63 MET D O 1
ATOM 4321 N N . GLN D 4 64 ? -41.574 13.756 29.790 1.00 183.93 64 GLN D N 1
ATOM 4322 C CA . GLN D 4 64 ? -42.365 14.428 30.837 1.00 202.04 64 GLN D CA 1
ATOM 4323 C C . GLN D 4 64 ? -42.214 13.708 32.187 1.00 200.72 64 GLN D C 1
ATOM 4324 O O . GLN D 4 64 ? -42.069 14.348 33.242 1.00 182.44 64 GLN D O 1
ATOM 4326 N N . LEU D 4 65 ? -42.235 12.378 32.139 1.00 203.81 65 LEU D N 1
ATOM 4327 C CA . LEU D 4 65 ? -41.978 11.545 33.312 1.00 201.22 65 LEU D CA 1
ATOM 4328 C C . LEU D 4 65 ? -40.566 11.762 33.879 1.00 184.21 65 LEU D C 1
ATOM 4329 O O . LEU D 4 65 ? -40.405 12.043 35.076 1.00 171.34 65 LEU D O 1
ATOM 4331 N N . ILE D 4 66 ? -39.560 11.644 33.008 1.00 160.70 66 ILE D N 1
ATOM 4332 C CA . ILE D 4 66 ? -38.162 11.844 33.394 1.00 143.22 66 ILE D CA 1
ATOM 4333 C C . ILE D 4 66 ? -37.914 13.296 33.700 1.00 143.45 66 ILE D C 1
ATOM 4334 O O . ILE D 4 66 ? -37.059 13.623 34.494 1.00 166.91 66 ILE D O 1
ATOM 4336 N N . LYS D 4 67 ? -38.661 14.173 33.060 1.00 147.53 67 LYS D N 1
ATOM 4337 C CA . LYS D 4 67 ? -38.477 15.589 33.285 1.00 170.35 67 LYS D CA 1
ATOM 4338 C C . LYS D 4 67 ? -39.043 15.981 34.636 1.00 171.71 67 LYS D C 1
ATOM 4339 O O . LYS D 4 67 ? -38.391 16.743 35.356 1.00 159.92 67 LYS D O 1
ATOM 4341 N N . ASN D 4 68 ? -40.234 15.459 34.973 1.00 169.02 68 ASN D N 1
ATOM 4342 C CA . ASN D 4 68 ? -40.849 15.682 36.297 1.00 172.44 68 ASN D CA 1
ATOM 4343 C C . ASN D 4 68 ? -39.832 15.276 37.365 1.00 163.12 68 ASN D C 1
ATOM 4344 O O . ASN D 4 68 ? -39.616 15.988 38.356 1.00 152.88 68 ASN D O 1
ATOM 4346 N N . VAL D 4 69 ? -39.186 14.138 37.113 1.00 158.40 69 VAL D N 1
ATOM 4347 C CA . VAL D 4 69 ? -38.080 13.651 37.933 1.00 160.48 69 VAL D CA 1
ATOM 4348 C C . VAL D 4 69 ? -36.879 14.632 38.010 1.00 153.50 69 VAL D C 1
ATOM 4349 O O . VAL D 4 69 ? -36.402 14.920 39.095 1.00 130.60 69 VAL D O 1
ATOM 4351 N N . GLN D 4 70 ? -36.405 15.152 36.875 1.00 160.80 70 GLN D N 1
ATOM 4352 C CA . GLN D 4 70 ? -35.232 16.053 36.837 1.00 151.32 70 GLN D CA 1
ATOM 4353 C C . GLN D 4 70 ? -35.527 17.338 37.570 1.00 147.07 70 GLN D C 1
ATOM 4354 O O . GLN D 4 70 ? -34.689 17.845 38.322 1.00 148.45 70 GLN D O 1
ATOM 4356 N N . ASP D 4 71 ? -36.729 17.856 37.342 1.00 150.65 71 ASP D N 1
ATOM 4357 C CA . ASP D 4 71 ? -37.193 19.055 38.018 1.00 164.21 71 ASP D CA 1
ATOM 4358 C C . ASP D 4 71 ? -37.401 18.790 39.526 1.00 162.57 71 ASP D C 1
ATOM 4359 O O . ASP D 4 71 ? -37.104 19.659 40.357 1.00 149.70 71 ASP D O 1
ATOM 4361 N N . LEU D 4 72 ? -37.886 17.592 39.872 1.00 144.10 72 LEU D N 1
ATOM 4362 C CA . LEU D 4 72 ? -38.127 17.248 41.272 1.00 129.88 72 LEU D CA 1
ATOM 4363 C C . LEU D 4 72 ? -36.817 16.954 42.024 1.00 147.62 72 LEU D C 1
ATOM 4364 O O . LEU D 4 72 ? -36.783 17.109 43.236 1.00 155.92 72 LEU D O 1
ATOM 4366 N N . LEU D 4 73 ? -35.749 16.563 41.311 1.00 156.65 73 LEU D N 1
ATOM 4367 C CA . LEU D 4 73 ? -34.382 16.408 41.893 1.00 150.96 73 LEU D CA 1
ATOM 4368 C C . LEU D 4 73 ? -33.725 17.766 42.126 1.00 167.45 73 LEU D C 1
ATOM 4369 O O . LEU D 4 73 ? -32.948 17.926 43.084 1.00 163.67 73 LEU D O 1
ATOM 4371 N N . ILE D 4 74 ? -34.038 18.720 41.233 1.00 175.69 74 ILE D N 1
ATOM 4372 C CA . ILE D 4 74 ? -33.742 20.156 41.411 1.00 152.07 74 ILE D CA 1
ATOM 4373 C C . ILE D 4 74 ? -34.459 20.670 42.655 1.00 163.85 74 ILE D C 1
ATOM 4374 O O . ILE D 4 74 ? -33.813 21.204 43.558 1.00 174.15 74 ILE D O 1
ATOM 4376 N N . LEU D 4 75 ? -35.784 20.482 42.703 1.00 158.58 75 LEU D N 1
ATOM 4377 C CA . LEU D 4 75 ? -36.613 20.776 43.888 1.00 155.19 75 LEU D CA 1
ATOM 4378 C C . LEU D 4 75 ? -35.999 20.292 45.212 1.00 159.32 75 LEU D C 1
ATOM 4379 O O . LEU D 4 75 ? -35.870 21.069 46.163 1.00 156.03 75 LEU D O 1
ATOM 4381 N N . THR D 4 76 ? -35.613 19.016 45.250 1.00 168.05 76 THR D N 1
ATOM 4382 C CA . THR D 4 76 ? -34.952 18.391 46.407 1.00 175.13 76 THR D CA 1
ATOM 4383 C C . THR D 4 76 ? -33.708 19.150 46.859 1.00 170.57 76 THR D C 1
ATOM 4384 O O . THR D 4 76 ? -33.625 19.678 47.985 1.00 161.30 76 THR D O 1
ATOM 4386 N N . ARG D 4 77 ? -32.741 19.199 45.958 1.00 178.18 77 ARG D N 1
ATOM 4387 C CA . ARG D 4 77 ? -31.474 19.821 46.250 1.00 183.87 77 ARG D CA 1
ATOM 4388 C C . ARG D 4 77 ? -31.587 21.331 46.427 1.00 153.99 77 ARG D C 1
ATOM 4389 O O . ARG D 4 77 ? -30.727 21.954 47.050 1.00 162.38 77 ARG D O 1
ATOM 4391 N N . SER D 4 78 ? -32.650 21.912 45.888 1.00 130.20 78 SER D N 1
ATOM 4392 C CA . SER D 4 78 ? -32.955 23.295 46.184 1.00 147.03 78 SER D CA 1
ATOM 4393 C C . SER D 4 78 ? -33.220 23.487 47.676 1.00 161.36 78 SER D C 1
ATOM 4394 O O . SER D 4 78 ? -32.657 24.408 48.294 1.00 202.55 78 SER D O 1
ATOM 4396 N N . ILE D 4 79 ? -34.056 22.626 48.262 1.00 153.75 79 ILE D N 1
ATOM 4397 C CA . ILE D 4 79 ? -34.398 22.756 49.696 1.00 149.51 79 ILE D CA 1
ATOM 4398 C C . ILE D 4 79 ? -33.160 22.562 50.551 1.00 151.67 79 ILE D C 1
ATOM 4399 O O . ILE D 4 79 ? -32.988 23.254 51.563 1.00 134.76 79 ILE D O 1
ATOM 4401 N N . LYS D 4 80 ? -32.304 21.624 50.117 1.00 177.08 80 LYS D N 1
ATOM 4402 C CA . LYS D 4 80 ? -31.033 21.305 50.783 1.00 183.66 80 LYS D CA 1
ATOM 4403 C C . LYS D 4 80 ? -30.184 22.556 50.908 1.00 164.03 80 LYS D C 1
ATOM 4404 O O . LYS D 4 80 ? -29.783 22.953 52.019 1.00 136.89 80 LYS D O 1
ATOM 4406 N N . GLU D 4 81 ? -29.943 23.181 49.757 1.00 180.09 81 GLU D N 1
ATOM 4407 C CA . GLU D 4 81 ? -29.256 24.458 49.690 1.00 194.47 81 GLU D CA 1
ATOM 4408 C C . GLU D 4 81 ? -29.871 25.439 50.690 1.00 184.03 81 GLU D C 1
ATOM 4409 O O . GLU D 4 81 ? -29.140 26.068 51.486 1.00 193.68 81 GLU D O 1
ATOM 4411 N N . LYS D 4 82 ? -31.206 25.526 50.675 1.00 168.40 82 LYS D N 1
ATOM 4412 C CA . LYS D 4 82 ? -31.929 26.487 51.506 1.00 176.76 82 LYS D CA 1
ATOM 4413 C C . LYS D 4 82 ? -31.463 26.318 52.946 1.00 168.45 82 LYS D C 1
ATOM 4414 O O . LYS D 4 82 ? -31.190 27.317 53.660 1.00 144.96 82 LYS D O 1
ATOM 4416 N N . TRP D 4 83 ? -31.344 25.042 53.331 1.00 162.02 83 TRP D N 1
ATOM 4417 C CA . TRP D 4 83 ? -30.932 24.658 54.673 1.00 168.46 83 TRP D CA 1
ATOM 4418 C C . TRP D 4 83 ? -29.444 24.849 54.881 1.00 165.81 83 TRP D C 1
ATOM 4419 O O . TRP D 4 83 ? -29.012 25.092 56.014 1.00 205.95 83 TRP D O 1
ATOM 4421 N N . LEU D 4 84 ? -28.638 24.788 53.821 1.00 149.93 84 LEU D N 1
ATOM 4422 C CA . LEU D 4 84 ? -27.203 25.064 54.021 1.00 146.86 84 LEU D CA 1
ATOM 4423 C C . LEU D 4 84 ? -26.880 26.560 53.980 1.00 167.63 84 LEU D C 1
ATOM 4424 O O . LEU D 4 84 ? -25.757 26.946 54.320 1.00 170.45 84 LEU D O 1
ATOM 4426 N N . LEU D 4 85 ? -27.869 27.380 53.583 1.00 180.08 85 LEU D N 1
ATOM 4427 C CA . LEU D 4 85 ? -27.827 28.851 53.706 1.00 201.33 85 LEU D CA 1
ATOM 4428 C C . LEU D 4 85 ? -27.506 29.259 55.143 1.00 254.58 85 LEU D C 1
ATOM 4429 O O . LEU D 4 85 ? -26.766 30.216 55.370 1.00 293.60 85 LEU D O 1
ATOM 4431 N N . ASN D 4 86 ? -28.082 28.522 56.097 1.00 276.23 86 ASN D N 1
ATOM 4432 C CA . ASN D 4 86 ? -27.790 28.619 57.543 1.00 255.10 86 ASN D CA 1
ATOM 4433 C C . ASN D 4 86 ? -28.615 29.663 58.302 1.00 233.22 86 ASN D C 1
ATOM 4434 O O . ASN D 4 86 ? -29.388 30.420 57.699 1.00 206.62 86 ASN D O 1
ATOM 4436 N N . GLN D 4 87 ? -28.454 29.663 59.628 1.00 223.43 87 GLN D N 1
ATOM 4437 C CA . GLN D 4 87 ? -29.060 30.653 60.528 1.00 224.92 87 GLN D CA 1
ATOM 4438 C C . GLN D 4 87 ? -27.993 31.385 61.344 1.00 228.67 87 GLN D C 1
ATOM 4439 O O . GLN D 4 87 ? -26.823 30.996 61.332 1.00 247.56 87 GLN D O 1
ATOM 4441 N N . ILE D 4 88 ? -28.394 32.434 62.060 1.00 212.93 88 ILE D N 1
ATOM 4442 C CA . ILE D 4 88 ? -27.437 33.270 62.777 1.00 217.29 88 ILE D CA 1
ATOM 4443 C C . ILE D 4 88 ? -27.031 32.609 64.082 1.00 238.31 88 ILE D C 1
ATOM 4444 O O . ILE D 4 88 ? -27.789 32.666 65.049 1.00 259.70 88 ILE D O 1
ATOM 4446 N N . PRO D 4 89 ? -25.845 31.968 64.114 1.00 252.11 89 PRO D N 1
ATOM 4447 C CA . PRO D 4 89 ? -25.424 31.326 65.370 1.00 276.10 89 PRO D CA 1
ATOM 4448 C C . PRO D 4 89 ? -24.839 32.350 66.354 1.00 323.51 89 PRO D C 1
ATOM 4449 O O . PRO D 4 89 ? -23.934 33.098 65.991 1.00 352.14 89 PRO D O 1
ATOM 4451 N N . VAL D 4 90 ? -25.373 32.399 67.576 1.00 354.13 90 VAL D N 1
ATOM 4452 C CA . VAL D 4 90 ? -24.870 33.315 68.619 1.00 366.92 90 VAL D CA 1
ATOM 4453 C C . VAL D 4 90 ? -23.615 32.742 69.277 1.00 413.36 90 VAL D C 1
ATOM 4454 O O . VAL D 4 90 ? -23.338 31.548 69.156 1.00 462.57 90 VAL D O 1
ATOM 4456 N N . THR D 4 91 ? -22.870 33.594 69.982 1.00 431.71 91 THR D N 1
ATOM 4457 C CA . THR D 4 91 ? -21.618 33.212 70.660 1.00 440.32 91 THR D CA 1
ATOM 4458 C C . THR D 4 91 ? -21.765 32.131 71.756 1.00 450.77 91 THR D C 1
ATOM 4459 O O . THR D 4 91 ? -22.776 32.084 72.462 1.00 470.75 91 THR D O 1
ATOM 4461 N N . GLU D 4 92 ? -20.743 31.278 71.889 1.00 431.00 92 GLU D N 1
ATOM 4462 C CA . GLU D 4 92 ? -20.753 30.144 72.839 1.00 388.23 92 GLU D CA 1
ATOM 4463 C C . GLU D 4 92 ? -20.305 30.493 74.266 1.00 390.58 92 GLU D C 1
ATOM 4464 O O . GLU D 4 92 ? -20.780 29.886 75.229 1.00 371.28 92 GLU D O 1
ATOM 4466 N N . HIS D 4 93 ? -19.383 31.450 74.386 1.00 411.46 93 HIS D N 1
ATOM 4467 C CA . HIS D 4 93 ? -18.966 32.008 75.684 1.00 390.68 93 HIS D CA 1
ATOM 4468 C C . HIS D 4 93 ? -19.370 33.462 75.819 1.00 382.32 93 HIS D C 1
ATOM 4469 O O . HIS D 4 93 ? -18.703 34.251 76.492 1.00 358.34 93 HIS D O 1
ATOM 4471 N N . SER D 4 94 ? -20.478 33.827 75.177 1.00 377.83 94 SER D N 1
ATOM 4472 C CA . SER D 4 94 ? -21.084 35.151 75.329 1.00 352.72 94 SER D CA 1
ATOM 4473 C C . SER D 4 94 ? -21.671 35.260 76.737 1.00 363.07 94 SER D C 1
ATOM 4474 O O . SER D 4 94 ? -22.164 34.274 77.287 1.00 383.58 94 SER D O 1
ATOM 4476 N N . LYS D 4 95 ? -21.602 36.459 77.312 1.00 354.55 95 LYS D N 1
ATOM 4477 C CA . LYS D 4 95 ? -21.954 36.712 78.724 1.00 330.10 95 LYS D CA 1
ATOM 4478 C C . LYS D 4 95 ? -20.854 36.254 79.691 1.00 327.41 95 LYS D C 1
ATOM 4479 O O . LYS D 4 95 ? -20.884 36.587 80.878 1.00 301.29 95 LYS D O 1
ATOM 4481 N N . VAL D 4 96 ? -19.889 35.500 79.164 1.00 354.99 96 VAL D N 1
ATOM 4482 C CA . VAL D 4 96 ? -18.695 35.083 79.897 1.00 381.47 96 VAL D CA 1
ATOM 4483 C C . VAL D 4 96 ? -17.443 35.284 79.025 1.00 372.95 96 VAL D C 1
ATOM 4484 O O . VAL D 4 96 ? -16.848 34.313 78.531 1.00 344.72 96 VAL D O 1
ATOM 4486 N N . THR D 4 97 ? -17.061 36.556 78.848 1.00 347.75 97 THR D N 1
ATOM 4487 C CA . THR D 4 97 ? -15.932 36.988 77.992 1.00 324.03 97 THR D CA 1
ATOM 4488 C C . THR D 4 97 ? -14.596 36.271 78.238 1.00 342.00 97 THR D C 1
ATOM 4489 O O . THR D 4 97 ? -14.064 36.293 79.347 1.00 346.22 97 THR D O 1
ATOM 4491 N N . ARG D 4 98 ? -14.058 35.652 77.190 1.00 369.46 98 ARG D N 1
ATOM 4492 C CA . ARG D 4 98 ? -12.804 34.913 77.286 1.00 381.11 98 ARG D CA 1
ATOM 4493 C C . ARG D 4 98 ? -11.612 35.859 77.110 1.00 395.15 98 ARG D C 1
ATOM 4494 O O . ARG D 4 98 ? -11.791 37.039 76.783 1.00 403.95 98 ARG D O 1
ATOM 4496 N N . PHE D 4 99 ? -10.407 35.331 77.343 1.00 394.39 99 PHE D N 1
ATOM 4497 C CA . PHE D 4 99 ? -9.133 36.069 77.239 1.00 365.06 99 PHE D CA 1
ATOM 4498 C C . PHE D 4 99 ? -8.964 37.164 78.303 1.00 326.10 99 PHE D C 1
ATOM 4499 O O . PHE D 4 99 ? -9.867 37.411 79.119 1.00 266.63 99 PHE D O 1
ATOM 4501 N N . ASP D 4 100 ? -7.802 37.818 78.290 1.00 314.40 100 ASP D N 1
ATOM 4502 C CA . ASP D 4 100 ? -7.487 38.861 79.274 1.00 304.16 100 ASP D CA 1
ATOM 4503 C C . ASP D 4 100 ? -8.295 40.149 79.059 1.00 302.32 100 ASP D C 1
ATOM 4504 O O . ASP D 4 100 ? -7.811 41.246 79.335 1.00 296.71 100 ASP D O 1
ATOM 4506 N N . GLU D 4 101 ? -9.534 39.999 78.580 1.00 311.31 101 GLU D N 1
ATOM 4507 C CA . GLU D 4 101 ? -10.452 41.120 78.319 1.00 319.82 101 GLU D CA 1
ATOM 4508 C C . GLU D 4 101 ? -10.538 42.083 79.512 1.00 310.55 101 GLU D C 1
ATOM 4509 O O . GLU D 4 101 ? -10.830 41.655 80.627 1.00 336.63 101 GLU D O 1
ATOM 4511 N N . LYS D 4 102 ? -10.271 43.369 79.267 1.00 274.08 102 LYS D N 1
ATOM 4512 C CA . LYS D 4 102 ? -10.222 44.416 80.310 1.00 264.01 102 LYS D CA 1
ATOM 4513 C C . LYS D 4 102 ? -9.143 45.452 80.006 1.00 257.79 102 LYS D C 1
ATOM 4514 O O . LYS D 4 102 ? -8.468 45.353 78.987 1.00 234.00 102 LYS D O 1
ATOM 4516 N N . GLN D 4 103 ? -8.988 46.442 80.890 1.00 275.74 103 GLN D N 1
ATOM 4517 C CA . GLN D 4 103 ? -7.791 47.287 80.902 1.00 246.54 103 GLN D CA 1
ATOM 4518 C C . GLN D 4 103 ? -6.583 46.382 81.088 1.00 235.63 103 GLN D C 1
ATOM 4519 O O . GLN D 4 103 ? -5.550 46.625 80.482 1.00 236.17 103 GLN D O 1
ATOM 4521 N N . ILE D 4 104 ? -6.739 45.330 81.904 1.00 222.83 104 ILE D N 1
ATOM 4522 C CA . ILE D 4 104 ? -5.714 44.289 82.093 1.00 207.35 104 ILE D CA 1
ATOM 4523 C C . ILE D 4 104 ? -4.806 44.206 80.861 1.00 223.60 104 ILE D C 1
ATOM 4524 O O . ILE D 4 104 ? -3.586 44.066 80.978 1.00 187.82 104 ILE D O 1
ATOM 4526 N N . GLU D 4 105 ? -5.433 44.337 79.689 1.00 247.74 105 GLU D N 1
ATOM 4527 C CA . GLU D 4 105 ? -4.762 44.381 78.382 1.00 209.15 105 GLU D CA 1
ATOM 4528 C C . GLU D 4 105 ? -3.856 45.580 78.217 1.00 173.46 105 GLU D C 1
ATOM 4529 O O . GLU D 4 105 ? -2.792 45.453 77.625 1.00 141.68 105 GLU D O 1
ATOM 4531 N N . GLU D 4 106 ? -4.288 46.739 78.719 1.00 173.12 106 GLU D N 1
ATOM 4532 C CA . GLU D 4 106 ? -3.458 47.949 78.721 1.00 193.18 106 GLU D CA 1
ATOM 4533 C C . GLU D 4 106 ? -2.101 47.642 79.374 1.00 198.48 106 GLU D C 1
ATOM 4534 O O . GLU D 4 106 ? -1.050 48.057 78.878 1.00 205.18 106 GLU D O 1
ATOM 4536 N N . LEU D 4 107 ? -2.143 46.886 80.468 1.00 196.35 107 LEU D N 1
ATOM 4537 C CA . LEU D 4 107 ? -0.947 46.426 81.155 1.00 180.61 107 LEU D CA 1
ATOM 4538 C C . LEU D 4 107 ? -0.095 45.559 80.232 1.00 168.22 107 LEU D C 1
ATOM 4539 O O . LEU D 4 107 ? 1.124 45.767 80.127 1.00 172.56 107 LEU D O 1
ATOM 4541 N N . LEU D 4 108 ? -0.743 44.607 79.556 1.00 147.49 108 LEU D N 1
ATOM 4542 C CA . LEU D 4 108 ? -0.055 43.675 78.666 1.00 149.63 108 LEU D CA 1
ATOM 4543 C C . LEU D 4 108 ? 0.742 44.418 77.593 1.00 171.17 108 LEU D C 1
ATOM 4544 O O . LEU D 4 108 ? 1.926 44.099 77.348 1.00 184.06 108 LEU D O 1
ATOM 4546 N N . ASP D 4 109 ? 0.089 45.417 76.978 1.00 178.02 109 ASP D N 1
ATOM 4547 C CA . ASP D 4 109 ? 0.688 46.249 75.916 1.00 167.37 109 ASP D CA 1
ATOM 4548 C C . ASP D 4 109 ? 1.932 47.023 76.412 1.00 186.96 109 ASP D C 1
ATOM 4549 O O . ASP D 4 109 ? 2.988 47.007 75.748 1.00 175.61 109 ASP D O 1
ATOM 4551 N N . ASN D 4 110 ? 1.802 47.664 77.582 1.00 193.62 110 ASN D N 1
ATOM 4552 C CA . ASN D 4 110 ? 2.925 48.323 78.264 1.00 171.71 110 ASN D CA 1
ATOM 4553 C C . ASN D 4 110 ? 4.123 47.380 78.434 1.00 174.15 110 ASN D C 1
ATOM 4554 O O . ASN D 4 110 ? 5.254 47.779 78.159 1.00 164.71 110 ASN D O 1
ATOM 4556 N N . CYS D 4 111 ? 3.859 46.138 78.863 1.00 191.47 111 CYS D N 1
ATOM 4557 C CA . CYS D 4 111 ? 4.890 45.083 79.011 1.00 189.87 111 CYS D CA 1
ATOM 4558 C C . CYS D 4 111 ? 5.668 44.820 77.716 1.00 182.76 111 CYS D C 1
ATOM 4559 O O . CYS D 4 111 ? 6.913 44.837 77.704 1.00 167.44 111 CYS D O 1
ATOM 4561 N N . ILE D 4 112 ? 4.918 44.604 76.634 1.00 209.13 112 ILE D N 1
ATOM 4562 C CA . ILE D 4 112 ? 5.491 44.381 75.299 1.00 207.27 112 ILE D CA 1
ATOM 4563 C C . ILE D 4 112 ? 6.320 45.576 74.859 1.00 187.39 112 ILE D C 1
ATOM 4564 O O . ILE D 4 112 ? 7.429 45.403 74.348 1.00 193.67 112 ILE D O 1
ATOM 4566 N N . GLU D 4 113 ? 5.779 46.776 75.084 1.00 159.44 113 GLU D N 1
ATOM 4567 C CA . GLU D 4 113 ? 6.429 48.021 74.687 1.00 154.40 113 GLU D CA 1
ATOM 4568 C C . GLU D 4 113 ? 7.813 48.199 75.331 1.00 168.59 113 GLU D C 1
ATOM 4569 O O . GLU D 4 113 ? 8.806 48.491 74.639 1.00 140.37 113 GLU D O 1
ATOM 4571 N N . THR D 4 114 ? 7.863 48.011 76.653 1.00 202.17 114 THR D N 1
ATOM 4572 C CA . THR D 4 114 ? 9.107 48.145 77.427 1.00 193.63 114 THR D CA 1
ATOM 4573 C C . THR D 4 114 ? 10.052 47.024 77.034 1.00 176.11 114 THR D C 1
ATOM 4574 O O . THR D 4 114 ? 11.270 47.233 76.967 1.00 151.41 114 THR D O 1
ATOM 4576 N N . PHE D 4 115 ? 9.465 45.851 76.770 1.00 163.11 115 PHE D N 1
ATOM 4577 C CA . PHE D 4 115 ? 10.203 44.668 76.375 1.00 149.28 115 PHE D CA 1
ATOM 4578 C C . PHE D 4 115 ? 10.933 44.946 75.074 1.00 174.92 115 PHE D C 1
ATOM 4579 O O . PHE D 4 115 ? 12.164 44.918 75.041 1.00 204.40 115 PHE D O 1
ATOM 4581 N N . VAL D 4 116 ? 10.177 45.250 74.017 1.00 220.98 116 VAL D N 1
ATOM 4582 C CA . VAL D 4 116 ? 10.742 45.481 72.674 1.00 243.64 116 VAL D CA 1
ATOM 4583 C C . VAL D 4 116 ? 11.602 46.743 72.605 1.00 224.56 116 VAL D C 1
ATOM 4584 O O . VAL D 4 116 ? 12.737 46.701 72.100 1.00 219.24 116 VAL D O 1
ATOM 4586 N N . ALA D 4 117 ? 11.061 47.849 73.127 1.00 179.98 117 ALA D N 1
ATOM 4587 C CA . ALA D 4 117 ? 11.799 49.093 73.215 1.00 165.18 117 ALA D CA 1
ATOM 4588 C C . ALA D 4 117 ? 12.913 48.943 74.253 1.00 178.96 117 ALA D C 1
ATOM 4589 O O . ALA D 4 117 ? 12.836 48.086 75.136 1.00 185.03 117 ALA D O 1
ATOM 4591 N N . GLU D 4 118 ? 13.947 49.770 74.132 1.00 192.55 118 GLU D N 1
ATOM 4592 C CA . GLU D 4 118 ? 15.131 49.684 74.986 1.00 233.47 118 GLU D CA 1
ATOM 4593 C C . GLU D 4 118 ? 15.024 50.491 76.308 1.00 278.61 118 GLU D C 1
ATOM 4594 O O . GLU D 4 118 ? 13.924 50.854 76.736 1.00 283.76 118 GLU D O 1
ATOM 4596 N N . LYS D 4 119 ? 16.176 50.756 76.935 1.00 325.55 119 LYS D N 1
ATOM 4597 C CA . LYS D 4 119 ? 16.299 51.373 78.284 1.00 311.88 119 LYS D CA 1
ATOM 4598 C C . LYS D 4 119 ? 16.170 50.334 79.405 1.00 312.98 119 LYS D C 1
ATOM 4599 O O . LYS D 4 119 ? 15.263 49.497 79.374 1.00 346.08 119 LYS D O 1
ATOM 4601 N N . THR D 4 120 ? 17.086 50.386 80.376 1.00 281.34 120 THR D N 1
ATOM 4602 C CA . THR D 4 120 ? 17.163 49.373 81.440 1.00 291.85 120 THR D CA 1
ATOM 4603 C C . THR D 4 120 ? 17.025 49.957 82.857 1.00 310.16 120 THR D C 1
ATOM 4604 O O . THR D 4 120 ? 18.007 50.418 83.441 1.00 354.91 120 THR D O 1
ATOM 4606 N N . THR D 4 121 ? 15.803 49.914 83.398 1.00 302.22 121 THR D N 1
ATOM 4607 C CA . THR D 4 121 ? 15.446 50.589 84.656 1.00 255.42 121 THR D CA 1
ATOM 4608 C C . THR D 4 121 ? 15.028 49.625 85.771 1.00 232.39 121 THR D C 1
ATOM 4609 O O . THR D 4 121 ? 13.998 49.817 86.411 1.00 226.30 121 THR D O 1
ATOM 4611 N N . VAL E 5 2 ? -32.316 69.000 50.382 1.00 183.31 2 VAL E N 1
ATOM 4612 C CA . VAL E 5 2 ? -32.016 67.531 50.333 1.00 180.96 2 VAL E CA 1
ATOM 4613 C C . VAL E 5 2 ? -33.193 66.722 49.794 1.00 180.50 2 VAL E C 1
ATOM 4614 O O . VAL E 5 2 ? -34.350 67.094 49.991 1.00 170.23 2 VAL E O 1
ATOM 4618 N N . GLN E 5 3 ? -32.876 65.622 49.111 1.00 177.79 3 GLN E N 1
ATOM 4619 C CA . GLN E 5 3 ? -33.878 64.682 48.631 1.00 181.31 3 GLN E CA 1
ATOM 4620 C C . GLN E 5 3 ? -33.864 63.406 49.464 1.00 176.34 3 GLN E C 1
ATOM 4621 O O . GLN E 5 3 ? -32.824 62.763 49.599 1.00 162.10 3 GLN E O 1
ATOM 4627 N N . GLN E 5 4 ? -35.024 63.057 50.021 1.00 182.75 4 GLN E N 1
ATOM 4628 C CA . GLN E 5 4 ? -35.196 61.832 50.804 1.00 174.00 4 GLN E CA 1
ATOM 4629 C C . GLN E 5 4 ? -36.068 60.828 50.071 1.00 162.52 4 GLN E C 1
ATOM 4630 O O . GLN E 5 4 ? -37.293 60.965 50.010 1.00 147.75 4 GLN E O 1
ATOM 4636 N N . LEU E 5 5 ? -35.413 59.822 49.506 1.00 162.26 5 LEU E N 1
ATOM 4637 C CA . LEU E 5 5 ? -36.101 58.719 48.875 1.00 158.07 5 LEU E CA 1
ATOM 4638 C C . LEU E 5 5 ? -36.280 57.655 49.940 1.00 168.03 5 LEU E C 1
ATOM 4639 O O . LEU E 5 5 ? -35.351 57.384 50.707 1.00 159.49 5 LEU E O 1
ATOM 4644 N N . SER E 5 6 ? -37.478 57.068 50.003 1.00 185.25 6 SER E N 1
ATOM 4645 C CA . SER E 5 6 ? -37.799 56.135 51.085 1.00 192.26 6 SER E CA 1
ATOM 4646 C C . SER E 5 6 ? -38.881 55.082 50.799 1.00 180.47 6 SER E C 1
ATOM 4647 O O . SER E 5 6 ? -39.748 55.280 49.937 1.00 162.58 6 SER E O 1
ATOM 4650 N N . LEU E 5 7 ? -38.810 53.975 51.551 1.00 164.19 7 LEU E N 1
ATOM 4651 C CA . LEU E 5 7 ? -39.842 52.925 51.582 1.00 153.55 7 LEU E CA 1
ATOM 4652 C C . LEU E 5 7 ? -40.259 52.599 53.015 1.00 162.72 7 LEU E C 1
ATOM 4653 O O . LEU E 5 7 ? -39.418 52.571 53.914 1.00 167.18 7 LEU E O 1
ATOM 4658 N N . PHE E 5 8 ? -41.553 52.360 53.226 1.00 165.61 8 PHE E N 1
ATOM 4659 C CA . PHE E 5 8 ? -42.090 52.118 54.572 1.00 162.15 8 PHE E CA 1
ATOM 4660 C C . PHE E 5 8 ? -42.844 50.807 54.730 1.00 168.50 8 PHE E C 1
ATOM 4661 O O . PHE E 5 8 ? -43.205 50.162 53.751 1.00 183.50 8 PHE E O 1
ATOM 4669 N N . GLY E 5 9 ? -43.092 50.442 55.984 1.00 158.42 9 GLY E N 1
ATOM 4670 C CA . GLY E 5 9 ? -43.757 49.202 56.343 1.00 165.43 9 GLY E CA 1
ATOM 4671 C C . GLY E 5 9 ? -43.722 49.094 57.848 1.00 185.30 9 GLY E C 1
ATOM 4672 O O . GLY E 5 9 ? -43.411 50.067 58.524 1.00 200.73 9 GLY E O 1
ATOM 4673 N N . SER E 5 10 ? -44.047 47.920 58.378 1.00 202.44 10 SER E N 1
ATOM 4674 C CA . SER E 5 10 ? -44.164 47.748 59.822 1.00 204.55 10 SER E CA 1
ATOM 4675 C C . SER E 5 10 ? -44.140 46.300 60.270 1.00 201.67 10 SER E C 1
ATOM 4676 O O . SER E 5 10 ? -44.481 45.385 59.519 1.00 214.09 10 SER E O 1
ATOM 4679 N N . ILE E 5 11 ? -43.761 46.109 61.523 1.00 200.47 11 ILE E N 1
ATOM 4680 C CA . ILE E 5 11 ? -43.810 44.800 62.142 1.00 202.03 11 ILE E CA 1
ATOM 4681 C C . ILE E 5 11 ? -44.358 44.934 63.545 1.00 199.12 11 ILE E C 1
ATOM 4682 O O . ILE E 5 11 ? -44.067 45.902 64.247 1.00 168.76 11 ILE E O 1
ATOM 4687 N N . GLY E 5 12 ? -45.159 43.960 63.945 1.00 220.13 12 GLY E N 1
ATOM 4688 C CA . GLY E 5 12 ? -45.555 43.853 65.334 1.00 223.82 12 GLY E CA 1
ATOM 4689 C C . GLY E 5 12 ? -44.329 43.546 66.170 1.00 199.23 12 GLY E C 1
ATOM 4690 O O . GLY E 5 12 ? -43.365 42.955 65.678 1.00 180.54 12 GLY E O 1
ATOM 4691 N N . ASP E 5 13 ? -44.372 43.943 67.439 1.00 199.35 13 ASP E N 1
ATOM 4692 C CA . ASP E 5 13 ? -43.302 43.637 68.390 1.00 208.73 13 ASP E CA 1
ATOM 4693 C C . ASP E 5 13 ? -42.880 42.154 68.316 1.00 220.20 13 ASP E C 1
ATOM 4694 O O . ASP E 5 13 ? -41.732 41.815 68.637 1.00 203.73 13 ASP E O 1
ATOM 4699 N N . ASP E 5 14 ? -43.820 41.301 67.879 1.00 247.19 14 ASP E N 1
ATOM 4700 C CA . ASP E 5 14 ? -43.635 39.847 67.684 1.00 262.66 14 ASP E CA 1
ATOM 4701 C C . ASP E 5 14 ? -42.513 39.531 66.711 1.00 258.60 14 ASP E C 1
ATOM 4702 O O . ASP E 5 14 ? -41.702 38.614 66.922 1.00 254.16 14 ASP E O 1
ATOM 4707 N N . GLY E 5 15 ? -42.503 40.289 65.623 1.00 245.52 15 GLY E N 1
ATOM 4708 C CA . GLY E 5 15 ? -41.571 40.053 64.553 1.00 237.53 15 GLY E CA 1
ATOM 4709 C C . GLY E 5 15 ? -40.221 40.660 64.830 1.00 210.27 15 GLY E C 1
ATOM 4710 O O . GLY E 5 15 ? -39.255 40.294 64.189 1.00 213.13 15 GLY E O 1
ATOM 4711 N N . TYR E 5 16 ? -40.150 41.582 65.785 1.00 184.73 16 TYR E N 1
ATOM 4712 C CA . TYR E 5 16 ? -38.953 42.387 65.988 1.00 184.29 16 TYR E CA 1
ATOM 4713 C C . TYR E 5 16 ? -37.721 41.533 66.203 1.00 173.78 16 TYR E C 1
ATOM 4714 O O . TYR E 5 16 ? -36.763 41.637 65.450 1.00 165.95 16 TYR E O 1
ATOM 4723 N N . ASP E 5 17 ? -37.765 40.668 67.209 1.00 179.41 17 ASP E N 1
ATOM 4724 C CA . ASP E 5 17 ? -36.609 39.849 67.586 1.00 210.01 17 ASP E CA 1
ATOM 4725 C C . ASP E 5 17 ? -35.965 39.190 66.358 1.00 214.70 17 ASP E C 1
ATOM 4726 O O . ASP E 5 17 ? -34.746 39.235 66.165 1.00 220.88 17 ASP E O 1
ATOM 4731 N N . LEU E 5 18 ? -36.811 38.591 65.528 1.00 209.75 18 LEU E N 1
ATOM 4732 C CA . LEU E 5 18 ? -36.397 37.884 64.324 1.00 194.27 18 LEU E CA 1
ATOM 4733 C C . LEU E 5 18 ? -35.794 38.847 63.305 1.00 176.99 18 LEU E C 1
ATOM 4734 O O . LEU E 5 18 ? -34.630 38.722 62.915 1.00 158.86 18 LEU E O 1
ATOM 4739 N N . LEU E 5 19 ? -36.616 39.813 62.900 1.00 176.77 19 LEU E N 1
ATOM 4740 C CA . LEU E 5 19 ? -36.259 40.901 61.978 1.00 182.46 19 LEU E CA 1
ATOM 4741 C C . LEU E 5 19 ? -34.887 41.473 62.259 1.00 186.45 19 LEU E C 1
ATOM 4742 O O . LEU E 5 19 ? -34.129 41.800 61.344 1.00 179.95 19 LEU E O 1
ATOM 4747 N N . ILE E 5 20 ? -34.591 41.583 63.547 1.00 184.92 20 ILE E N 1
ATOM 4748 C CA . ILE E 5 20 ? -33.341 42.125 64.030 1.00 176.24 20 ILE E CA 1
ATOM 4749 C C . ILE E 5 20 ? -32.180 41.264 63.568 1.00 182.79 20 ILE E C 1
ATOM 4750 O O . ILE E 5 20 ? -31.262 41.782 62.909 1.00 173.39 20 ILE E O 1
ATOM 4755 N N . SER E 5 21 ? -32.263 39.963 63.903 1.00 187.51 21 SER E N 1
ATOM 4756 C CA . SER E 5 21 ? -31.263 38.926 63.584 1.00 168.58 21 SER E CA 1
ATOM 4757 C C . SER E 5 21 ? -31.027 38.875 62.106 1.00 162.26 21 SER E C 1
ATOM 4758 O O . SER E 5 21 ? -29.907 38.688 61.646 1.00 160.88 21 SER E O 1
ATOM 4761 N N . THR E 5 22 ? -32.116 39.040 61.376 1.00 161.34 22 THR E N 1
ATOM 4762 C CA . THR E 5 22 ? -32.081 39.102 59.942 1.00 175.43 22 THR E CA 1
ATOM 4763 C C . THR E 5 22 ? -31.355 40.371 59.455 1.00 187.40 22 THR E C 1
ATOM 4764 O O . THR E 5 22 ? -30.341 40.289 58.735 1.00 185.63 22 THR E O 1
ATOM 4768 N N . LEU E 5 23 ? -31.856 41.533 59.876 1.00 183.94 23 LEU E N 1
ATOM 4769 C CA . LEU E 5 23 ? -31.297 42.815 59.449 1.00 185.01 23 LEU E CA 1
ATOM 4770 C C . LEU E 5 23 ? -29.817 42.975 59.775 1.00 188.52 23 LEU E C 1
ATOM 4771 O O . LEU E 5 23 ? -29.062 43.590 59.013 1.00 202.01 23 LEU E O 1
ATOM 4776 N N . THR E 5 24 ? -29.398 42.414 60.902 1.00 172.09 24 THR E N 1
ATOM 4777 C CA . THR E 5 24 ? -27.995 42.476 61.256 1.00 164.58 24 THR E CA 1
ATOM 4778 C C . THR E 5 24 ? -27.145 41.736 60.228 1.00 165.60 24 THR E C 1
ATOM 4779 O O . THR E 5 24 ? -26.048 42.199 59.893 1.00 177.42 24 THR E O 1
ATOM 4783 N N . THR E 5 25 ? -27.660 40.621 59.709 1.00 154.64 25 THR E N 1
ATOM 4784 C CA . THR E 5 25 ? -26.903 39.800 58.769 1.00 160.44 25 THR E CA 1
ATOM 4785 C C . THR E 5 25 ? -26.855 40.427 57.382 1.00 165.99 25 THR E C 1
ATOM 4786 O O . THR E 5 25 ? -25.800 40.424 56.719 1.00 176.21 25 THR E O 1
ATOM 4790 N N . ILE E 5 26 ? -27.991 40.966 56.950 1.00 158.58 26 ILE E N 1
ATOM 4791 C CA . ILE E 5 26 ? -28.075 41.600 55.643 1.00 189.61 26 ILE E CA 1
ATOM 4792 C C . ILE E 5 26 ? -27.149 42.806 55.561 1.00 209.79 26 ILE E C 1
ATOM 4793 O O . ILE E 5 26 ? -26.447 42.992 54.557 1.00 245.45 26 ILE E O 1
ATOM 4798 N N . SER E 5 27 ? -27.142 43.605 56.627 1.00 192.10 27 SER E N 1
ATOM 4799 C CA . SER E 5 27 ? -26.353 44.820 56.662 1.00 180.67 27 SER E CA 1
ATOM 4800 C C . SER E 5 27 ? -24.941 44.572 57.169 1.00 183.55 27 SER E C 1
ATOM 4801 O O . SER E 5 27 ? -24.032 45.322 56.813 1.00 239.98 27 SER E O 1
ATOM 4804 N N . GLY E 5 28 ? -24.753 43.552 58.007 1.00 166.56 28 GLY E N 1
ATOM 4805 C CA . GLY E 5 28 ? -23.439 43.283 58.612 1.00 180.04 28 GLY E CA 1
ATOM 4806 C C . GLY E 5 28 ? -23.008 44.262 59.708 1.00 193.30 28 GLY E C 1
ATOM 4807 O O . GLY E 5 28 ? -21.879 44.205 60.226 1.00 180.59 28 GLY E O 1
ATOM 4808 N N . ASN E 5 29 ? -23.897 45.187 60.040 1.00 209.63 29 ASN E N 1
ATOM 4809 C CA . ASN E 5 29 ? -23.717 46.024 61.203 1.00 200.22 29 ASN E CA 1
ATOM 4810 C C . ASN E 5 29 ? -24.794 45.739 62.205 1.00 205.39 29 ASN E C 1
ATOM 4811 O O . ASN E 5 29 ? -25.936 45.425 61.844 1.00 202.92 29 ASN E O 1
ATOM 4816 N N . PRO E 5 30 ? -24.438 45.859 63.480 1.00 225.06 30 PRO E N 1
ATOM 4817 C CA . PRO E 5 30 ? -25.460 45.858 64.495 1.00 242.13 30 PRO E CA 1
ATOM 4818 C C . PRO E 5 30 ? -26.405 47.058 64.321 1.00 210.54 30 PRO E C 1
ATOM 4819 O O . PRO E 5 30 ? -26.045 48.052 63.685 1.00 209.46 30 PRO E O 1
ATOM 4823 N N . PRO E 5 31 ? -27.614 46.956 64.882 1.00 172.03 31 PRO E N 1
ATOM 4824 C CA . PRO E 5 31 ? -28.516 48.076 65.027 1.00 152.19 31 PRO E CA 1
ATOM 4825 C C . PRO E 5 31 ? -27.933 49.017 66.073 1.00 163.38 31 PRO E C 1
ATOM 4826 O O . PRO E 5 31 ? -27.259 48.565 67.011 1.00 190.86 31 PRO E O 1
ATOM 4830 N N . LEU E 5 32 ? -28.170 50.311 65.939 1.00 159.18 32 LEU E N 1
ATOM 4831 C CA . LEU E 5 32 ? -27.601 51.246 66.907 1.00 160.17 32 LEU E CA 1
ATOM 4832 C C . LEU E 5 32 ? -28.711 52.049 67.537 1.00 157.86 32 LEU E C 1
ATOM 4833 O O . LEU E 5 32 ? -29.574 52.595 66.842 1.00 144.41 32 LEU E O 1
ATOM 4838 N N . LEU E 5 33 ? -28.707 52.074 68.863 1.00 175.94 33 LEU E N 1
ATOM 4839 C CA . LEU E 5 33 ? -29.807 52.680 69.600 1.00 195.04 33 LEU E CA 1
ATOM 4840 C C . LEU E 5 33 ? -29.748 54.194 69.480 1.00 182.34 33 LEU E C 1
ATOM 4841 O O . LEU E 5 33 ? -28.679 54.789 69.590 1.00 191.17 33 LEU E O 1
ATOM 4846 N N . TYR E 5 34 ? -30.905 54.799 69.228 1.00 169.63 34 TYR E N 1
ATOM 4847 C CA . TYR E 5 34 ? -31.016 56.240 69.020 1.00 174.11 34 TYR E CA 1
ATOM 4848 C C . TYR E 5 34 ? -32.418 56.701 69.325 1.00 168.73 34 TYR E C 1
ATOM 4849 O O . TYR E 5 34 ? -33.350 55.899 69.361 1.00 181.67 34 TYR E O 1
ATOM 4858 N N . ASN E 5 35 ? -32.575 58.007 69.483 1.00 164.34 35 ASN E N 1
ATOM 4859 C CA . ASN E 5 35 ? -33.886 58.589 69.714 1.00 181.35 35 ASN E CA 1
ATOM 4860 C C . ASN E 5 35 ? -33.886 60.010 69.189 1.00 187.49 35 ASN E C 1
ATOM 4861 O O . ASN E 5 35 ? -32.840 60.495 68.768 1.00 193.44 35 ASN E O 1
ATOM 4866 N N . SER E 5 36 ? -35.041 60.678 69.251 1.00 185.61 36 SER E N 1
ATOM 4867 C CA . SER E 5 36 ? -35.166 62.079 68.854 1.00 171.65 36 SER E CA 1
ATOM 4868 C C . SER E 5 36 ? -36.545 62.631 69.150 1.00 166.78 36 SER E C 1
ATOM 4869 O O . SER E 5 36 ? -37.568 61.974 68.961 1.00 155.46 36 SER E O 1
ATOM 4872 N N . LEU E 5 37 ? -36.561 63.875 69.581 1.00 183.63 37 LEU E N 1
ATOM 4873 C CA . LEU E 5 37 ? -37.803 64.575 69.766 1.00 185.76 37 LEU E CA 1
ATOM 4874 C C . LEU E 5 37 ? -38.000 65.549 68.618 1.00 195.53 37 LEU E C 1
ATOM 4875 O O . LEU E 5 37 ? -37.053 66.203 68.164 1.00 196.14 37 LEU E O 1
ATOM 4880 N N . CYS E 5 38 ? -39.236 65.637 68.147 1.00 200.44 38 CYS E N 1
ATOM 4881 C CA . CYS E 5 38 ? -39.582 66.596 67.119 1.00 193.03 38 CYS E CA 1
ATOM 4882 C C . CYS E 5 38 ? -40.710 67.512 67.586 1.00 165.82 38 CYS E C 1
ATOM 4883 O O . CYS E 5 38 ? -41.761 67.059 68.049 1.00 154.70 38 CYS E O 1
ATOM 4886 N N . THR E 5 39 ? -40.458 68.807 67.467 1.00 153.30 39 THR E N 1
ATOM 4887 C CA . THR E 5 39 ? -41.405 69.827 67.859 1.00 148.11 39 THR E CA 1
ATOM 4888 C C . THR E 5 39 ? -41.858 70.581 66.608 1.00 155.88 39 THR E C 1
ATOM 4889 O O . THR E 5 39 ? -41.054 71.156 65.879 1.00 151.33 39 THR E O 1
ATOM 4893 N N . VAL E 5 40 ? -43.155 70.565 66.359 1.00 162.73 40 VAL E N 1
ATOM 4894 C CA . VAL E 5 40 ? -43.688 71.138 65.145 1.00 154.21 40 VAL E CA 1
ATOM 4895 C C . VAL E 5 40 ? -44.308 72.485 65.425 1.00 158.77 40 VAL E C 1
ATOM 4896 O O . VAL E 5 40 ? -44.983 72.662 66.430 1.00 163.62 40 VAL E O 1
ATOM 4900 N N . TRP E 5 41 ? -44.066 73.426 64.520 1.00 166.11 41 TRP E N 1
ATOM 4901 C CA . TRP E 5 41 ? -44.532 74.801 64.656 1.00 184.80 41 TRP E CA 1
ATOM 4902 C C . TRP E 5 41 ? -45.291 75.239 63.443 1.00 203.46 41 TRP E C 1
ATOM 4903 O O . TRP E 5 41 ? -44.966 74.856 62.328 1.00 194.25 41 TRP E O 1
ATOM 4914 N N . LYS E 5 42 ? -46.311 76.060 63.653 1.00 219.86 42 LYS E N 1
ATOM 4915 C CA . LYS E 5 42 ? -47.136 76.568 62.564 1.00 194.44 42 LYS E CA 1
ATOM 4916 C C . LYS E 5 42 ? -47.086 78.085 62.592 1.00 194.97 42 LYS E C 1
ATOM 4917 O O . LYS E 5 42 ? -46.766 78.674 63.629 1.00 211.17 42 LYS E O 1
ATOM 4923 N N . PRO E 5 43 ? -47.395 78.732 61.462 1.00 201.15 43 PRO E N 1
ATOM 4924 C CA . PRO E 5 43 ? -47.443 80.185 61.517 1.00 233.21 43 PRO E CA 1
ATOM 4925 C C . PRO E 5 43 ? -48.461 80.639 62.553 1.00 257.74 43 PRO E C 1
ATOM 4926 O O . PRO E 5 43 ? -49.571 80.095 62.610 1.00 275.49 43 PRO E O 1
ATOM 4930 N N . ASN E 5 44 ? -48.046 81.589 63.389 1.00 248.87 44 ASN E N 1
ATOM 4931 C CA . ASN E 5 44 ? -48.908 82.231 64.363 1.00 228.70 44 ASN E CA 1
ATOM 4932 C C . ASN E 5 44 ? -50.272 82.518 63.752 1.00 228.73 44 ASN E C 1
ATOM 4933 O O . ASN E 5 44 ? -50.365 83.335 62.831 1.00 221.49 44 ASN E O 1
ATOM 4938 N N . PRO E 5 45 ? -51.330 81.834 64.239 1.00 236.90 45 PRO E N 1
ATOM 4939 C CA . PRO E 5 45 ? -52.678 81.999 63.675 1.00 247.95 45 PRO E CA 1
ATOM 4940 C C . PRO E 5 45 ? -53.284 83.391 63.888 1.00 259.78 45 PRO E C 1
ATOM 4941 O O . PRO E 5 45 ? -54.316 83.712 63.287 1.00 246.12 45 PRO E O 1
ATOM 4945 N N . SER E 5 46 ? -52.648 84.200 64.736 1.00 290.53 46 SER E N 1
ATOM 4946 C CA . SER E 5 46 ? -53.091 85.573 64.985 1.00 321.35 46 SER E CA 1
ATOM 4947 C C . SER E 5 46 ? -52.659 86.508 63.853 1.00 298.47 46 SER E C 1
ATOM 4948 O O . SER E 5 46 ? -53.459 87.310 63.372 1.00 322.08 46 SER E O 1
ATOM 4951 N N . TYR E 5 47 ? -51.402 86.402 63.424 1.00 253.30 47 TYR E N 1
ATOM 4952 C CA . TYR E 5 47 ? -50.952 87.102 62.226 1.00 244.18 47 TYR E CA 1
ATOM 4953 C C . TYR E 5 47 ? -51.691 86.524 61.032 1.00 243.94 47 TYR E C 1
ATOM 4954 O O . TYR E 5 47 ? -52.332 85.477 61.156 1.00 252.75 47 TYR E O 1
ATOM 4963 N N . ASP E 5 48 ? -51.606 87.214 59.892 1.00 259.44 48 ASP E N 1
ATOM 4964 C CA . ASP E 5 48 ? -52.178 86.740 58.627 1.00 275.33 48 ASP E CA 1
ATOM 4965 C C . ASP E 5 48 ? -51.370 87.290 57.457 1.00 264.30 48 ASP E C 1
ATOM 4966 O O . ASP E 5 48 ? -51.051 88.477 57.426 1.00 227.02 48 ASP E O 1
ATOM 4971 N N . VAL E 5 49 ? -51.041 86.423 56.501 1.00 257.33 49 VAL E N 1
ATOM 4972 C CA . VAL E 5 49 ? -50.217 86.820 55.351 1.00 249.78 49 VAL E CA 1
ATOM 4973 C C . VAL E 5 49 ? -50.702 86.225 54.025 1.00 258.20 49 VAL E C 1
ATOM 4974 O O . VAL E 5 49 ? -51.264 85.118 53.995 1.00 271.57 49 VAL E O 1
ATOM 4978 N N . GLU E 5 50 ? -50.474 86.973 52.941 1.00 260.17 50 GLU E N 1
ATOM 4979 C CA . GLU E 5 50 ? -50.808 86.557 51.574 1.00 273.10 50 GLU E CA 1
ATOM 4980 C C . GLU E 5 50 ? -49.959 85.361 51.141 1.00 271.95 50 GLU E C 1
ATOM 4981 O O . GLU E 5 50 ? -49.045 84.935 51.862 1.00 271.86 50 GLU E O 1
ATOM 4987 N N . ASN E 5 51 ? -50.273 84.828 49.960 1.00 248.02 51 ASN E N 1
ATOM 4988 C CA . ASN E 5 51 ? -49.506 83.739 49.368 1.00 219.27 51 ASN E CA 1
ATOM 4989 C C . ASN E 5 51 ? -48.724 84.190 48.147 1.00 202.51 51 ASN E C 1
ATOM 4990 O O . ASN E 5 51 ? -48.824 83.583 47.088 1.00 193.08 51 ASN E O 1
ATOM 4995 N N . VAL E 5 52 ? -47.938 85.251 48.312 1.00 212.55 52 VAL E N 1
ATOM 4996 C CA . VAL E 5 52 ? -47.103 85.795 47.240 1.00 197.19 52 VAL E CA 1
ATOM 4997 C C . VAL E 5 52 ? -45.887 86.568 47.766 1.00 204.04 52 VAL E C 1
ATOM 4998 O O . VAL E 5 52 ? -45.931 87.163 48.852 1.00 195.52 52 VAL E O 1
ATOM 5002 N N . ASN E 5 53 ? -44.808 86.562 46.984 1.00 200.39 53 ASN E N 1
ATOM 5003 C CA . ASN E 5 53 ? -43.580 87.245 47.358 1.00 199.67 53 ASN E CA 1
ATOM 5004 C C . ASN E 5 53 ? -43.454 88.623 46.747 1.00 198.77 53 ASN E C 1
ATOM 5005 O O . ASN E 5 53 ? -44.310 89.080 45.987 1.00 182.14 53 ASN E O 1
ATOM 5010 N N . SER E 5 54 ? -42.366 89.288 47.110 1.00 217.27 54 SER E N 1
ATOM 5011 C CA . SER E 5 54 ? -41.957 90.535 46.487 1.00 248.19 54 SER E CA 1
ATOM 5012 C C . SER E 5 54 ? -41.525 90.224 45.061 1.00 257.48 54 SER E C 1
ATOM 5013 O O . SER E 5 54 ? -41.281 91.120 44.242 1.00 254.49 54 SER E O 1
ATOM 5016 N N . ARG E 5 55 ? -41.429 88.924 44.796 1.00 269.20 55 ARG E N 1
ATOM 5017 C CA . ARG E 5 55 ? -41.123 88.384 43.488 1.00 289.56 55 ARG E CA 1
ATOM 5018 C C . ARG E 5 55 ? -42.298 87.481 43.180 1.00 253.29 55 ARG E C 1
ATOM 5019 O O . ARG E 5 55 ? -42.190 86.268 43.236 1.00 235.26 55 ARG E O 1
ATOM 5027 N N . ASN E 5 56 ? -43.435 88.121 42.919 1.00 219.88 56 ASN E N 1
ATOM 5028 C CA . ASN E 5 56 ? -44.711 87.475 42.671 1.00 206.44 56 ASN E CA 1
ATOM 5029 C C . ASN E 5 56 ? -44.673 85.950 42.573 1.00 207.94 56 ASN E C 1
ATOM 5030 O O . ASN E 5 56 ? -44.748 85.391 41.480 1.00 237.79 56 ASN E O 1
ATOM 5035 N N . GLN E 5 57 ? -44.553 85.276 43.711 1.00 194.79 57 GLN E N 1
ATOM 5036 C CA . GLN E 5 57 ? -44.484 83.819 43.717 1.00 202.36 57 GLN E CA 1
ATOM 5037 C C . GLN E 5 57 ? -45.545 83.220 44.606 1.00 207.92 57 GLN E C 1
ATOM 5038 O O . GLN E 5 57 ? -45.711 83.670 45.730 1.00 186.88 57 GLN E O 1
ATOM 5044 N N . LEU E 5 58 ? -46.249 82.207 44.094 1.00 239.81 58 LEU E N 1
ATOM 5045 C CA . LEU E 5 58 ? -47.334 81.520 44.818 1.00 228.82 58 LEU E CA 1
ATOM 5046 C C . LEU E 5 58 ? -46.690 80.681 45.925 1.00 188.38 58 LEU E C 1
ATOM 5047 O O . LEU E 5 58 ? -46.121 79.633 45.646 1.00 164.93 58 LEU E O 1
ATOM 5052 N N . VAL E 5 59 ? -46.745 81.165 47.167 1.00 178.82 59 VAL E N 1
ATOM 5053 C CA . VAL E 5 59 ? -46.066 80.499 48.276 1.00 189.54 59 VAL E CA 1
ATOM 5054 C C . VAL E 5 59 ? -47.032 80.188 49.414 1.00 200.51 59 VAL E C 1
ATOM 5055 O O . VAL E 5 59 ? -47.649 81.082 50.026 1.00 175.32 59 VAL E O 1
ATOM 5059 N N . GLU E 5 60 ? -47.135 78.887 49.677 1.00 239.63 60 GLU E N 1
ATOM 5060 C CA . GLU E 5 60 ? -48.036 78.333 50.671 1.00 253.71 60 GLU E CA 1
ATOM 5061 C C . GLU E 5 60 ? -47.392 78.204 52.063 1.00 226.24 60 GLU E C 1
ATOM 5062 O O . GLU E 5 60 ? -46.206 77.858 52.197 1.00 226.51 60 GLU E O 1
ATOM 5068 N N . PRO E 5 61 ? -48.181 78.509 53.104 1.00 188.30 61 PRO E N 1
ATOM 5069 C CA . PRO E 5 61 ? -47.760 78.316 54.478 1.00 175.29 61 PRO E CA 1
ATOM 5070 C C . PRO E 5 61 ? -47.563 76.845 54.813 1.00 190.22 61 PRO E C 1
ATOM 5071 O O . PRO E 5 61 ? -48.348 75.955 54.392 1.00 200.72 61 PRO E O 1
ATOM 5075 N N . ASN E 5 62 ? -46.502 76.614 55.581 1.00 198.74 62 ASN E N 1
ATOM 5076 C CA . ASN E 5 62 ? -46.074 75.278 55.979 1.00 201.56 62 ASN E CA 1
ATOM 5077 C C . ASN E 5 62 ? -45.647 75.226 57.468 1.00 187.60 62 ASN E C 1
ATOM 5078 O O . ASN E 5 62 ? -45.431 76.266 58.119 1.00 199.67 62 ASN E O 1
ATOM 5083 N N . ARG E 5 63 ? -45.545 74.022 58.012 1.00 156.57 63 ARG E N 1
ATOM 5084 C CA . ARG E 5 63 ? -45.089 73.871 59.374 1.00 153.62 63 ARG E CA 1
ATOM 5085 C C . ARG E 5 63 ? -43.558 73.783 59.418 1.00 159.96 63 ARG E C 1
ATOM 5086 O O . ARG E 5 63 ? -42.939 73.329 58.455 1.00 154.22 63 ARG E O 1
ATOM 5094 N N . ILE E 5 64 ? -42.961 74.212 60.536 1.00 166.15 64 ILE E N 1
ATOM 5095 C CA . ILE E 5 64 ? -41.525 73.992 60.829 1.00 156.21 64 ILE E CA 1
ATOM 5096 C C . ILE E 5 64 ? -41.307 72.891 61.874 1.00 141.66 64 ILE E C 1
ATOM 5097 O O . ILE E 5 64 ? -42.047 72.742 62.834 1.00 122.60 64 ILE E O 1
ATOM 5102 N N . LYS E 5 65 ? -40.262 72.119 61.679 1.00 149.08 65 LYS E N 1
ATOM 5103 C CA . LYS E 5 65 ? -40.009 71.007 62.550 1.00 165.87 65 LYS E CA 1
ATOM 5104 C C . LYS E 5 65 ? -38.613 71.165 63.131 1.00 178.99 65 LYS E C 1
ATOM 5105 O O . LYS E 5 65 ? -37.611 71.212 62.409 1.00 193.13 65 LYS E O 1
ATOM 5111 N N . LEU E 5 66 ? -38.575 71.284 64.453 1.00 179.13 66 LEU E N 1
ATOM 5112 C CA . LEU E 5 66 ? -37.336 71.319 65.218 1.00 172.79 66 LEU E CA 1
ATOM 5113 C C . LEU E 5 66 ? -37.052 69.937 65.770 1.00 175.53 66 LEU E C 1
ATOM 5114 O O . LEU E 5 66 ? -37.869 69.357 66.487 1.00 192.47 66 LEU E O 1
ATOM 5119 N N . SER E 5 67 ? -35.896 69.391 65.443 1.00 160.85 67 SER E N 1
ATOM 5120 C CA . SER E 5 67 ? -35.616 68.060 65.921 1.00 167.74 67 SER E CA 1
ATOM 5121 C C . SER E 5 67 ? -34.252 67.945 66.567 1.00 168.75 67 SER E C 1
ATOM 5122 O O . SER E 5 67 ? -33.297 68.617 66.165 1.00 172.67 67 SER E O 1
ATOM 5125 N N . LYS E 5 68 ? -34.182 67.095 67.587 1.00 162.81 68 LYS E N 1
ATOM 5126 C CA . LYS E 5 68 ? -32.925 66.793 68.251 1.00 168.21 68 LYS E CA 1
ATOM 5127 C C . LYS E 5 68 ? -33.008 65.578 69.158 1.00 176.60 68 LYS E C 1
ATOM 5128 O O . LYS E 5 68 ? -34.087 65.046 69.429 1.00 166.51 68 LYS E O 1
ATOM 5134 N N . GLU E 5 69 ? -31.837 65.153 69.617 1.00 200.69 69 GLU E N 1
ATOM 5135 C CA . GLU E 5 69 ? -31.710 63.980 70.448 1.00 207.27 69 GLU E CA 1
ATOM 5136 C C . GLU E 5 69 ? -32.057 64.372 71.855 1.00 202.35 69 GLU E C 1
ATOM 5137 O O . GLU E 5 69 ? -31.802 65.496 72.277 1.00 195.49 69 GLU E O 1
ATOM 5143 N N . VAL E 5 70 ? -32.662 63.444 72.574 1.00 202.75 70 VAL E N 1
ATOM 5144 C CA . VAL E 5 70 ? -32.716 63.565 74.011 1.00 219.63 70 VAL E CA 1
ATOM 5145 C C . VAL E 5 70 ? -31.755 62.530 74.556 1.00 218.83 70 VAL E C 1
ATOM 5146 O O . VAL E 5 70 ? -31.829 61.366 74.174 1.00 222.06 70 VAL E O 1
ATOM 5150 N N . PRO E 5 71 ? -30.825 62.947 75.424 1.00 223.33 71 PRO E N 1
ATOM 5151 C CA . PRO E 5 71 ? -30.011 61.889 76.016 1.00 221.48 71 PRO E CA 1
ATOM 5152 C C . PRO E 5 71 ? -30.932 60.977 76.816 1.00 214.23 71 PRO E C 1
ATOM 5153 O O . PRO E 5 71 ? -31.873 61.455 77.469 1.00 221.47 71 PRO E O 1
ATOM 5157 N N . PHE E 5 72 ? -30.683 59.674 76.730 1.00 202.36 72 PHE E N 1
ATOM 5158 C CA . PHE E 5 72 ? -31.600 58.672 77.269 1.00 210.85 72 PHE E CA 1
ATOM 5159 C C . PHE E 5 72 ? -31.886 58.858 78.764 1.00 214.58 72 PHE E C 1
ATOM 5160 O O . PHE E 5 72 ? -32.946 58.461 79.269 1.00 175.52 72 PHE E O 1
ATOM 5168 N N . SER E 5 73 ? -30.937 59.494 79.449 1.00 236.66 73 SER E N 1
ATOM 5169 C CA . SER E 5 73 ? -31.073 59.854 80.858 1.00 236.60 73 SER E CA 1
ATOM 5170 C C . SER E 5 73 ? -32.334 60.666 81.134 1.00 201.91 73 SER E C 1
ATOM 5171 O O . SER E 5 73 ? -32.809 60.706 82.265 1.00 198.03 73 SER E O 1
ATOM 5174 N N . TYR E 5 74 ? -32.864 61.319 80.106 1.00 203.54 74 TYR E N 1
ATOM 5175 C CA . TYR E 5 74 ? -34.088 62.096 80.263 1.00 250.23 74 TYR E CA 1
ATOM 5176 C C . TYR E 5 74 ? -35.289 61.314 79.741 1.00 279.25 74 TYR E C 1
ATOM 5177 O O . TYR E 5 74 ? -36.388 61.869 79.618 1.00 321.71 74 TYR E O 1
ATOM 5186 N N . LEU E 5 75 ? -35.078 60.033 79.438 1.00 244.21 75 LEU E N 1
ATOM 5187 C CA . LEU E 5 75 ? -36.087 59.245 78.766 1.00 247.19 75 LEU E CA 1
ATOM 5188 C C . LEU E 5 75 ? -36.423 57.931 79.453 1.00 248.86 75 LEU E C 1
ATOM 5189 O O . LEU E 5 75 ? -37.528 57.431 79.318 1.00 295.70 75 LEU E O 1
ATOM 5194 N N . ILE E 5 76 ? -35.493 57.360 80.200 1.00 232.12 76 ILE E N 1
ATOM 5195 C CA . ILE E 5 76 ? -35.681 55.951 80.568 1.00 258.59 76 ILE E CA 1
ATOM 5196 C C . ILE E 5 76 ? -36.185 55.651 81.981 1.00 300.11 76 ILE E C 1
ATOM 5197 O O . ILE E 5 76 ? -35.779 56.269 82.965 1.00 333.52 76 ILE E O 1
ATOM 5202 N N . ASP E 5 77 ? -37.072 54.660 82.023 1.00 317.17 77 ASP E N 1
ATOM 5203 C CA . ASP E 5 77 ? -37.842 54.280 83.190 1.00 321.78 77 ASP E CA 1
ATOM 5204 C C . ASP E 5 77 ? -37.079 53.504 84.284 1.00 317.52 77 ASP E C 1
ATOM 5205 O O . ASP E 5 77 ? -37.245 53.796 85.471 1.00 290.24 77 ASP E O 1
ATOM 5210 N N . GLU E 5 78 ? -36.247 52.534 83.896 1.00 316.59 78 GLU E N 1
ATOM 5211 C CA . GLU E 5 78 ? -35.604 51.632 84.875 1.00 285.35 78 GLU E CA 1
ATOM 5212 C C . GLU E 5 78 ? -34.143 51.225 84.593 1.00 302.36 78 GLU E C 1
ATOM 5213 O O . GLU E 5 78 ? -33.801 50.817 83.476 1.00 302.33 78 GLU E O 1
ATOM 5219 N N . THR E 5 79 ? -33.298 51.311 85.622 1.00 307.12 79 THR E N 1
ATOM 5220 C CA . THR E 5 79 ? -31.914 50.826 85.553 1.00 305.18 79 THR E CA 1
ATOM 5221 C C . THR E 5 79 ? -31.874 49.302 85.626 1.00 304.85 79 THR E C 1
ATOM 5222 O O . THR E 5 79 ? -31.022 48.678 85.006 1.00 256.30 79 THR E O 1
ATOM 5226 N N . MET E 5 80 ? -32.792 48.706 86.390 1.00 352.37 80 MET E N 1
ATOM 5227 C CA . MET E 5 80 ? -32.820 47.242 86.568 1.00 378.60 80 MET E CA 1
ATOM 5228 C C . MET E 5 80 ? -32.770 46.532 85.222 1.00 380.35 80 MET E C 1
ATOM 5229 O O . MET E 5 80 ? -32.001 45.578 85.040 1.00 337.68 80 MET E O 1
ATOM 5234 N N . MET E 5 81 ? -33.600 47.019 84.296 1.00 413.07 81 MET E N 1
ATOM 5235 C CA . MET E 5 81 ? -33.581 46.597 82.906 1.00 411.22 81 MET E CA 1
ATOM 5236 C C . MET E 5 81 ? -32.139 46.785 82.460 1.00 365.52 81 MET E C 1
ATOM 5237 O O . MET E 5 81 ? -31.515 45.843 81.966 1.00 354.89 81 MET E O 1
ATOM 5242 N N . ASP E 5 82 ? -31.601 47.986 82.688 1.00 319.47 82 ASP E N 1
ATOM 5243 C CA . ASP E 5 82 ? -30.178 48.253 82.498 1.00 338.44 82 ASP E CA 1
ATOM 5244 C C . ASP E 5 82 ? -29.773 47.795 81.098 1.00 334.00 82 ASP E C 1
ATOM 5245 O O . ASP E 5 82 ? -30.541 47.962 80.151 1.00 340.57 82 ASP E O 1
ATOM 5250 N N . LYS E 5 83 ? -28.580 47.221 80.967 1.00 326.09 83 LYS E N 1
ATOM 5251 C CA . LYS E 5 83 ? -28.182 46.531 79.732 1.00 281.19 83 LYS E CA 1
ATOM 5252 C C . LYS E 5 83 ? -27.794 47.468 78.582 1.00 281.95 83 LYS E C 1
ATOM 5253 O O . LYS E 5 83 ? -27.922 48.689 78.716 1.00 265.95 83 LYS E O 1
ATOM 5259 N N . PRO E 5 84 ? -27.260 46.907 77.473 1.00 281.43 84 PRO E N 1
ATOM 5260 C CA . PRO E 5 84 ? -27.164 47.717 76.244 1.00 269.68 84 PRO E CA 1
ATOM 5261 C C . PRO E 5 84 ? -28.196 47.479 75.112 1.00 265.25 84 PRO E C 1
ATOM 5262 O O . PRO E 5 84 ? -28.252 48.302 74.181 1.00 206.91 84 PRO E O 1
ATOM 5266 N N . LEU E 5 85 ? -29.005 46.404 75.211 1.00 298.44 85 LEU E N 1
ATOM 5267 C CA . LEU E 5 85 ? -29.842 45.892 74.091 1.00 300.80 85 LEU E CA 1
ATOM 5268 C C . LEU E 5 85 ? -31.201 46.563 73.879 1.00 271.17 85 LEU E C 1
ATOM 5269 O O . LEU E 5 85 ? -32.123 46.496 74.699 1.00 229.51 85 LEU E O 1
ATOM 5274 N N . ASN E 5 86 ? -31.314 47.129 72.691 1.00 258.91 86 ASN E N 1
ATOM 5275 C CA . ASN E 5 86 ? -32.403 47.993 72.317 1.00 288.46 86 ASN E CA 1
ATOM 5276 C C . ASN E 5 86 ? -33.759 47.316 72.074 1.00 325.04 86 ASN E C 1
ATOM 5277 O O . ASN E 5 86 ? -34.801 47.916 72.334 1.00 338.84 86 ASN E O 1
ATOM 5282 N N . PHE E 5 87 ? -33.752 46.079 71.585 1.00 351.67 87 PHE E N 1
ATOM 5283 C CA . PHE E 5 87 ? -34.991 45.383 71.231 1.00 383.05 87 PHE E CA 1
ATOM 5284 C C . PHE E 5 87 ? -35.737 44.823 72.433 1.00 362.81 87 PHE E C 1
ATOM 5285 O O . PHE E 5 87 ? -36.962 45.009 72.578 1.00 298.59 87 PHE E O 1
ATOM 5293 N N . ARG E 5 88 ? -34.990 44.145 73.295 1.00 352.51 88 ARG E N 1
ATOM 5294 C CA . ARG E 5 88 ? -35.522 43.669 74.552 1.00 355.91 88 ARG E CA 1
ATOM 5295 C C . ARG E 5 88 ? -35.959 44.885 75.372 1.00 339.81 88 ARG E C 1
ATOM 5296 O O . ARG E 5 88 ? -36.985 44.833 76.048 1.00 393.85 88 ARG E O 1
ATOM 5304 N N . ILE E 5 89 ? -35.202 45.981 75.273 1.00 275.40 89 ILE E N 1
ATOM 5305 C CA . ILE E 5 89 ? -35.558 47.228 75.959 1.00 270.58 89 ILE E CA 1
ATOM 5306 C C . ILE E 5 89 ? -36.840 47.896 75.441 1.00 257.83 89 ILE E C 1
ATOM 5307 O O . ILE E 5 89 ? -37.567 48.521 76.206 1.00 271.57 89 ILE E O 1
ATOM 5312 N N . LEU E 5 90 ? -37.119 47.771 74.151 1.00 227.11 90 LEU E N 1
ATOM 5313 C CA . LEU E 5 90 ? -38.321 48.387 73.603 1.00 243.89 90 LEU E CA 1
ATOM 5314 C C . LEU E 5 90 ? -39.624 47.793 74.144 1.00 247.51 90 LEU E C 1
ATOM 5315 O O . LEU E 5 90 ? -40.599 48.527 74.345 1.00 246.85 90 LEU E O 1
ATOM 5320 N N . LYS E 5 91 ? -39.641 46.482 74.387 1.00 256.28 91 LYS E N 1
ATOM 5321 C CA . LYS E 5 91 ? -40.778 45.856 75.078 1.00 292.94 91 LYS E CA 1
ATOM 5322 C C . LYS E 5 91 ? -41.016 46.552 76.424 1.00 311.86 91 LYS E C 1
ATOM 5323 O O . LYS E 5 91 ? -42.158 46.835 76.780 1.00 306.24 91 LYS E O 1
ATOM 5329 N N . SER E 5 92 ? -39.932 46.841 77.149 1.00 358.10 92 SER E N 1
ATOM 5330 C CA . SER E 5 92 ? -39.999 47.646 78.374 1.00 405.01 92 SER E CA 1
ATOM 5331 C C . SER E 5 92 ? -40.701 48.993 78.140 1.00 417.34 92 SER E C 1
ATOM 5332 O O . SER E 5 92 ? -41.434 49.470 79.010 1.00 487.91 92 SER E O 1
ATOM 5335 N N . PHE E 5 93 ? -40.478 49.590 76.968 1.00 345.37 93 PHE E N 1
ATOM 5336 C CA . PHE E 5 93 ? -41.041 50.905 76.644 1.00 307.92 93 PHE E CA 1
ATOM 5337 C C . PHE E 5 93 ? -42.471 50.900 76.079 1.00 315.80 93 PHE E C 1
ATOM 5338 O O . PHE E 5 93 ? -43.162 51.918 76.182 1.00 359.62 93 PHE E O 1
ATOM 5346 N N . THR E 5 94 ? -42.921 49.755 75.549 1.00 298.28 94 THR E N 1
ATOM 5347 C CA . THR E 5 94 ? -44.248 49.633 74.894 1.00 269.64 94 THR E CA 1
ATOM 5348 C C . THR E 5 94 ? -45.470 50.125 75.714 1.00 269.09 94 THR E C 1
ATOM 5349 O O . THR E 5 94 ? -45.524 49.979 76.936 1.00 250.97 94 THR E O 1
ATOM 5353 N N . ASN E 5 95 ? -46.429 50.724 75.006 1.00 267.17 95 ASN E N 1
ATOM 5354 C CA . ASN E 5 95 ? -47.685 51.250 75.571 1.00 253.25 95 ASN E CA 1
ATOM 5355 C C . ASN E 5 95 ? -47.647 52.619 76.264 1.00 229.19 95 ASN E C 1
ATOM 5356 O O . ASN E 5 95 ? -48.666 53.308 76.334 1.00 201.14 95 ASN E O 1
ATOM 5361 N N . ASP E 5 96 ? -46.499 53.027 76.787 1.00 242.60 96 ASP E N 1
ATOM 5362 C CA . ASP E 5 96 ? -46.519 54.172 77.682 1.00 241.68 96 ASP E CA 1
ATOM 5363 C C . ASP E 5 96 ? -45.183 54.864 77.867 1.00 248.33 96 ASP E C 1
ATOM 5364 O O . ASP E 5 96 ? -44.134 54.383 77.438 1.00 292.24 96 ASP E O 1
ATOM 5369 N N . LYS E 5 97 ? -45.253 56.003 78.537 1.00 236.57 97 LYS E N 1
ATOM 5370 C CA . LYS E 5 97 ? -44.227 57.008 78.441 1.00 238.18 97 LYS E CA 1
ATOM 5371 C C . LYS E 5 97 ? -43.070 56.944 79.419 1.00 229.28 97 LYS E C 1
ATOM 5372 O O . LYS E 5 97 ? -43.138 56.421 80.528 1.00 219.85 97 LYS E O 1
ATOM 5378 N N . ILE E 5 98 ? -41.983 57.484 78.904 1.00 240.72 98 ILE E N 1
ATOM 5379 C CA . ILE E 5 98 ? -40.799 57.877 79.617 1.00 265.39 98 ILE E CA 1
ATOM 5380 C C . ILE E 5 98 ? -41.195 59.066 80.473 1.00 239.86 98 ILE E C 1
ATOM 5381 O O . ILE E 5 98 ? -42.312 59.574 80.316 1.00 220.38 98 ILE E O 1
ATOM 5386 N N . PRO E 5 99 ? -40.288 59.540 81.358 1.00 253.13 99 PRO E N 1
ATOM 5387 C CA . PRO E 5 99 ? -40.602 60.766 82.089 1.00 284.15 99 PRO E CA 1
ATOM 5388 C C . PRO E 5 99 ? -41.362 61.803 81.264 1.00 282.46 99 PRO E C 1
ATOM 5389 O O . PRO E 5 99 ? -42.479 62.163 81.652 1.00 308.74 99 PRO E O 1
ATOM 5393 N N . LEU E 5 100 ? -40.789 62.266 80.148 1.00 245.83 100 LEU E N 1
ATOM 5394 C CA . LEU E 5 100 ? -41.441 63.303 79.310 1.00 234.63 100 LEU E CA 1
ATOM 5395 C C . LEU E 5 100 ? -41.916 64.548 80.113 1.00 252.82 100 LEU E C 1
ATOM 5396 O O . LEU E 5 100 ? -41.196 64.985 81.015 1.00 257.77 100 LEU E O 1
ATOM 5398 N N . ASN E 5 101 ? -43.114 65.083 79.808 1.00 245.50 101 ASN E N 1
ATOM 5399 C CA . ASN E 5 101 ? -43.628 66.388 80.331 1.00 222.54 101 ASN E CA 1
ATOM 5400 C C . ASN E 5 101 ? -42.991 67.500 79.513 1.00 215.81 101 ASN E C 1
ATOM 5401 O O . ASN E 5 101 ? -42.823 68.663 79.957 1.00 157.70 101 ASN E O 1
ATOM 5403 N N . TYR E 5 102 ? -42.676 67.094 78.285 1.00 249.35 102 TYR E N 1
ATOM 5404 C CA . TYR E 5 102 ? -41.551 67.618 77.505 1.00 248.31 102 TYR E CA 1
ATOM 5405 C C . TYR E 5 102 ? -41.399 69.141 77.463 1.00 234.37 102 TYR E C 1
ATOM 5406 O O . TYR E 5 102 ? -40.326 69.655 77.137 1.00 232.07 102 TYR E O 1
ATOM 5408 N N . ALA E 5 103 ? -42.472 69.835 77.827 1.00 214.93 103 ALA E N 1
ATOM 5409 C CA . ALA E 5 103 ? -42.531 71.290 77.873 1.00 202.11 103 ALA E CA 1
ATOM 5410 C C . ALA E 5 103 ? -41.325 71.911 78.559 1.00 201.70 103 ALA E C 1
ATOM 5411 O O . ALA E 5 103 ? -40.741 72.883 78.062 1.00 184.53 103 ALA E O 1
ATOM 5413 N N . MET E 5 104 ? -40.978 71.342 79.712 1.00 219.50 104 MET E N 1
ATOM 5414 C CA . MET E 5 104 ? -39.856 71.797 80.537 1.00 243.50 104 MET E CA 1
ATOM 5415 C C . MET E 5 104 ? -38.625 72.196 79.714 1.00 260.34 104 MET E C 1
ATOM 5416 O O . MET E 5 104 ? -38.083 73.284 79.871 1.00 287.68 104 MET E O 1
ATOM 5421 N N . THR E 5 105 ? -38.214 71.309 78.815 1.00 264.10 105 THR E N 1
ATOM 5422 C CA . THR E 5 105 ? -36.984 71.472 78.041 1.00 243.87 105 THR E CA 1
ATOM 5423 C C . THR E 5 105 ? -37.115 72.540 76.958 1.00 239.37 105 THR E C 1
ATOM 5424 O O . THR E 5 105 ? -36.124 73.200 76.619 1.00 197.39 105 THR E O 1
ATOM 5428 N N . ARG E 5 106 ? -38.337 72.699 76.434 1.00 259.18 106 ARG E N 1
ATOM 5429 C CA . ARG E 5 106 ? -38.667 73.726 75.426 1.00 266.47 106 ARG E CA 1
ATOM 5430 C C . ARG E 5 106 ? -38.245 75.116 75.915 1.00 261.36 106 ARG E C 1
ATOM 5431 O O . ARG E 5 106 ? -37.840 75.971 75.131 1.00 222.76 106 ARG E O 1
ATOM 5439 N N . ASN E 5 107 ? -38.343 75.326 77.224 1.00 284.35 107 ASN E N 1
ATOM 5440 C CA . ASN E 5 107 ? -37.959 76.589 77.848 1.00 292.49 107 ASN E CA 1
ATOM 5441 C C . ASN E 5 107 ? -36.942 76.405 78.978 1.00 313.11 107 ASN E C 1
ATOM 5442 O O . ASN E 5 107 ? -37.050 77.044 80.028 1.00 312.59 107 ASN E O 1
ATOM 5447 N N . ILE E 5 108 ? -35.954 75.537 78.752 1.00 335.77 108 ILE E N 1
ATOM 5448 C CA . ILE E 5 108 ? -34.859 75.278 79.709 1.00 340.50 108 ILE E CA 1
ATOM 5449 C C . ILE E 5 108 ? -35.335 74.607 81.024 1.00 347.58 108 ILE E C 1
ATOM 5450 O O . ILE E 5 108 ? -36.354 73.931 81.028 1.00 340.32 108 ILE E O 1
ATOM 5455 N N . LEU E 5 109 ? -34.593 74.778 82.121 1.00 344.60 109 LEU E N 1
ATOM 5456 C CA . LEU E 5 109 ? -34.937 74.213 83.457 1.00 330.58 109 LEU E CA 1
ATOM 5457 C C . LEU E 5 109 ? -34.179 72.919 83.815 1.00 339.50 109 LEU E C 1
ATOM 5458 O O . LEU E 5 109 ? -33.640 72.237 82.937 1.00 343.64 109 LEU E O 1
ATOM 5463 N N . HIS E 5 110 ? -34.161 72.607 85.118 1.00 342.39 110 HIS E N 1
ATOM 5464 C CA . HIS E 5 110 ? -33.510 71.421 85.703 1.00 322.20 110 HIS E CA 1
ATOM 5465 C C . HIS E 5 110 ? -32.014 71.386 85.552 1.00 309.37 110 HIS E C 1
ATOM 5466 O O . HIS E 5 110 ? -31.468 71.739 84.510 1.00 312.21 110 HIS E O 1
ATOM 5473 N N . ASN E 5 158 ? -30.541 83.425 82.426 1.00 392.95 158 ASN E N 1
ATOM 5474 C CA . ASN E 5 158 ? -30.101 82.341 83.297 1.00 390.09 158 ASN E CA 1
ATOM 5475 C C . ASN E 5 158 ? -29.846 81.012 82.593 1.00 419.23 158 ASN E C 1
ATOM 5476 O O . ASN E 5 158 ? -29.364 80.053 83.201 1.00 455.02 158 ASN E O 1
ATOM 5481 N N . GLU E 5 159 ? -30.173 80.969 81.307 1.00 417.06 159 GLU E N 1
ATOM 5482 C CA . GLU E 5 159 ? -29.954 79.785 80.487 1.00 376.41 159 GLU E CA 1
ATOM 5483 C C . GLU E 5 159 ? -29.859 80.184 79.018 1.00 368.48 159 GLU E C 1
ATOM 5484 O O . GLU E 5 159 ? -30.571 81.082 78.559 1.00 389.76 159 GLU E O 1
ATOM 5490 N N . SER E 5 160 ? -28.960 79.529 78.289 1.00 346.34 160 SER E N 1
ATOM 5491 C CA . SER E 5 160 ? -28.954 79.611 76.830 1.00 323.50 160 SER E CA 1
ATOM 5492 C C . SER E 5 160 ? -29.614 78.347 76.273 1.00 341.03 160 SER E C 1
ATOM 5493 O O . SER E 5 160 ? -30.304 77.625 77.010 1.00 373.98 160 SER E O 1
ATOM 5496 N N . CYS E 5 161 ? -29.429 78.071 74.986 1.00 313.63 161 CYS E N 1
ATOM 5497 C CA . CYS E 5 161 ? -30.098 76.907 74.405 1.00 292.22 161 CYS E CA 1
ATOM 5498 C C . CYS E 5 161 ? -29.222 75.995 73.565 1.00 256.10 161 CYS E C 1
ATOM 5499 O O . CYS E 5 161 ? -28.083 76.332 73.225 1.00 247.23 161 CYS E O 1
ATOM 5502 N N . SER E 5 162 ? -29.800 74.839 73.249 1.00 212.72 162 SER E N 1
ATOM 5503 C CA . SER E 5 162 ? -29.126 73.766 72.555 1.00 212.45 162 SER E CA 1
ATOM 5504 C C . SER E 5 162 ? -29.001 74.033 71.055 1.00 214.50 162 SER E C 1
ATOM 5505 O O . SER E 5 162 ? -29.309 75.137 70.596 1.00 226.57 162 SER E O 1
ATOM 5508 N N . PRO E 5 163 ? -28.468 73.046 70.301 1.00 214.20 163 PRO E N 1
ATOM 5509 C CA . PRO E 5 163 ? -28.599 72.971 68.849 1.00 201.93 163 PRO E CA 1
ATOM 5510 C C . PRO E 5 163 ? -29.874 72.253 68.413 1.00 211.66 163 PRO E C 1
ATOM 5511 O O . PRO E 5 163 ? -30.327 71.304 69.078 1.00 217.79 163 PRO E O 1
ATOM 5515 N N . TRP E 5 164 ? -30.447 72.719 67.307 1.00 210.83 164 TRP E N 1
ATOM 5516 C CA . TRP E 5 164 ? -31.628 72.085 66.736 1.00 200.70 164 TRP E CA 1
ATOM 5517 C C . TRP E 5 164 ? -31.449 71.861 65.275 1.00 180.85 164 TRP E C 1
ATOM 5518 O O . TRP E 5 164 ? -30.609 72.509 64.619 1.00 154.69 164 TRP E O 1
ATOM 5529 N N . SER E 5 165 ? -32.223 70.899 64.779 1.00 184.56 165 SER E N 1
ATOM 5530 C CA . SER E 5 165 ? -32.363 70.656 63.360 1.00 189.68 165 SER E CA 1
ATOM 5531 C C . SER E 5 165 ? -33.693 71.251 62.934 1.00 185.55 165 SER E C 1
ATOM 5532 O O . SER E 5 165 ? -34.766 70.737 63.285 1.00 164.38 165 SER E O 1
ATOM 5535 N N . LEU E 5 166 ? -33.600 72.358 62.197 1.00 183.81 166 LEU E N 1
ATOM 5536 C CA . LEU E 5 166 ? -34.756 73.109 61.746 1.00 174.06 166 LEU E CA 1
ATOM 5537 C C . LEU E 5 166 ? -35.029 72.753 60.303 1.00 181.64 166 LEU E C 1
ATOM 5538 O O . LEU E 5 166 ? -34.205 73.010 59.421 1.00 190.20 166 LEU E O 1
ATOM 5543 N N . GLN E 5 167 ? -36.205 72.174 60.080 1.00 187.47 167 GLN E N 1
ATOM 5544 C CA . GLN E 5 167 ? -36.550 71.571 58.803 1.00 180.60 167 GLN E CA 1
ATOM 5545 C C . GLN E 5 167 ? -37.936 71.972 58.349 1.00 187.04 167 GLN E C 1
ATOM 5546 O O . GLN E 5 167 ? -38.792 72.349 59.157 1.00 194.20 167 GLN E O 1
ATOM 5552 N N . ILE E 5 168 ? -38.142 71.879 57.041 1.00 194.04 168 ILE E N 1
ATOM 5553 C CA . ILE E 5 168 ? -39.431 72.128 56.407 1.00 209.33 168 ILE E CA 1
ATOM 5554 C C . ILE E 5 168 ? -39.439 71.239 55.177 1.00 218.90 168 ILE E C 1
ATOM 5555 O O . ILE E 5 168 ? -38.516 71.301 54.353 1.00 250.79 168 ILE E O 1
ATOM 5560 N N . SER E 5 169 ? -40.469 70.409 55.049 1.00 185.77 169 SER E N 1
ATOM 5561 C CA . SER E 5 169 ? -40.538 69.484 53.926 1.00 178.53 169 SER E CA 1
ATOM 5562 C C . SER E 5 169 ? -41.736 69.754 53.034 1.00 182.29 169 SER E C 1
ATOM 5563 O O . SER E 5 169 ? -42.716 70.330 53.466 1.00 181.08 169 SER E O 1
ATOM 5566 N N . ASP E 5 170 ? -41.644 69.340 51.776 1.00 203.07 170 ASP E N 1
ATOM 5567 C CA . ASP E 5 170 ? -42.743 69.473 50.808 1.00 196.77 170 ASP E CA 1
ATOM 5568 C C . ASP E 5 170 ? -43.356 68.096 50.614 1.00 190.28 170 ASP E C 1
ATOM 5569 O O . ASP E 5 170 ? -42.737 67.094 50.964 1.00 212.21 170 ASP E O 1
ATOM 5574 N N . ILE E 5 171 ? -44.557 68.032 50.055 1.00 185.19 171 ILE E N 1
ATOM 5575 C CA . ILE E 5 171 ? -45.188 66.743 49.743 1.00 202.71 171 ILE E CA 1
ATOM 5576 C C . ILE E 5 171 ? -44.280 65.919 48.820 1.00 185.54 171 ILE E C 1
ATOM 5577 O O . ILE E 5 171 ? -43.622 66.487 47.948 1.00 165.69 171 ILE E O 1
ATOM 5582 N N . PRO E 5 172 ? -44.214 64.588 49.033 1.00 190.13 172 PRO E N 1
ATOM 5583 C CA . PRO E 5 172 ? -43.414 63.752 48.143 1.00 200.74 172 PRO E CA 1
ATOM 5584 C C . PRO E 5 172 ? -43.784 63.905 46.687 1.00 207.79 172 PRO E C 1
ATOM 5585 O O . PRO E 5 172 ? -44.946 64.190 46.350 1.00 198.02 172 PRO E O 1
ATOM 5589 N N . ALA E 5 173 ? -42.772 63.688 45.851 1.00 205.32 173 ALA E N 1
ATOM 5590 C CA . ALA E 5 173 ? -42.816 63.968 44.427 1.00 208.53 173 ALA E CA 1
ATOM 5591 C C . ALA E 5 173 ? -44.074 63.429 43.809 1.00 202.47 173 ALA E C 1
ATOM 5592 O O . ALA E 5 173 ? -44.337 62.242 43.911 1.00 200.18 173 ALA E O 1
ATOM 5594 N N . ALA E 5 174 ? -44.858 64.315 43.196 1.00 210.80 174 ALA E N 1
ATOM 5595 C CA . ALA E 5 174 ? -46.003 63.911 42.390 1.00 219.28 174 ALA E CA 1
ATOM 5596 C C . ALA E 5 174 ? -45.527 62.857 41.422 1.00 203.96 174 ALA E C 1
ATOM 5597 O O . ALA E 5 174 ? -44.452 62.982 40.819 1.00 210.38 174 ALA E O 1
ATOM 5599 N N . GLY E 5 175 ? -46.313 61.799 41.297 1.00 182.65 175 GLY E N 1
ATOM 5600 C CA . GLY E 5 175 ? -45.923 60.700 40.452 1.00 184.16 175 GLY E CA 1
ATOM 5601 C C . GLY E 5 175 ? -47.079 59.774 40.295 1.00 168.72 175 GLY E C 1
ATOM 5602 O O . GLY E 5 175 ? -47.685 59.363 41.290 1.00 169.77 175 GLY E O 1
ATOM 5603 N N . ASN E 5 176 ? -47.405 59.460 39.046 1.00 164.40 176 ASN E N 1
ATOM 5604 C CA . ASN E 5 176 ? -48.290 58.349 38.825 1.00 201.59 176 ASN E CA 1
ATOM 5605 C C . ASN E 5 176 ? -47.458 57.077 38.954 1.00 212.34 176 ASN E C 1
ATOM 5606 O O . ASN E 5 176 ? -46.544 56.855 38.155 1.00 219.66 176 ASN E O 1
ATOM 5611 N N . ASN E 5 177 ? -47.777 56.267 39.972 1.00 210.01 177 ASN E N 1
ATOM 5612 C CA . ASN E 5 177 ? -46.937 55.156 40.412 1.00 206.12 177 ASN E CA 1
ATOM 5613 C C . ASN E 5 177 ? -45.460 55.544 40.567 1.00 218.60 177 ASN E C 1
ATOM 5614 O O . ASN E 5 177 ? -44.729 55.690 39.578 1.00 228.33 177 ASN E O 1
ATOM 5619 N N . ARG E 5 178 ? -45.016 55.718 41.805 1.00 217.74 178 ARG E N 1
ATOM 5620 C CA . ARG E 5 178 ? -43.580 55.846 42.051 1.00 214.27 178 ARG E CA 1
ATOM 5621 C C . ARG E 5 178 ? -43.078 54.528 42.616 1.00 202.60 178 ARG E C 1
ATOM 5622 O O . ARG E 5 178 ? -43.752 53.914 43.437 1.00 218.06 178 ARG E O 1
ATOM 5630 N N . SER E 5 179 ? -41.911 54.079 42.173 1.00 189.00 179 SER E N 1
ATOM 5631 C CA . SER E 5 179 ? -41.268 52.924 42.799 1.00 183.25 179 SER E CA 1
ATOM 5632 C C . SER E 5 179 ? -40.777 53.244 44.227 1.00 175.31 179 SER E C 1
ATOM 5633 O O . SER E 5 179 ? -40.635 52.335 45.052 1.00 167.67 179 SER E O 1
ATOM 5636 N N . VAL E 5 180 ? -40.542 54.535 44.502 1.00 161.61 180 VAL E N 1
ATOM 5637 C CA . VAL E 5 180 ? -40.064 55.018 45.806 1.00 143.99 180 VAL E CA 1
ATOM 5638 C C . VAL E 5 180 ? -40.564 56.429 46.151 1.00 143.99 180 VAL E C 1
ATOM 5639 O O . VAL E 5 180 ? -40.805 57.251 45.249 1.00 140.54 180 VAL E O 1
ATOM 5643 N N . SER E 5 181 ? -40.693 56.699 47.455 1.00 146.57 181 SER E N 1
ATOM 5644 C CA . SER E 5 181 ? -41.124 58.002 47.961 1.00 152.32 181 SER E CA 1
ATOM 5645 C C . SER E 5 181 ? -39.988 58.996 47.879 1.00 159.99 181 SER E C 1
ATOM 5646 O O . SER E 5 181 ? -38.954 58.785 48.494 1.00 149.52 181 SER E O 1
ATOM 5649 N N . MET E 5 182 ? -40.180 60.075 47.124 1.00 175.51 182 MET E N 1
ATOM 5650 C CA . MET E 5 182 ? -39.109 61.049 46.917 1.00 192.39 182 MET E CA 1
ATOM 5651 C C . MET E 5 182 ? -39.548 62.410 47.428 1.00 192.49 182 MET E C 1
ATOM 5652 O O . MET E 5 182 ? -40.487 62.986 46.894 1.00 177.32 182 MET E O 1
ATOM 5657 N N . GLN E 5 183 ? -38.869 62.917 48.458 1.00 199.53 183 GLN E N 1
ATOM 5658 C CA . GLN E 5 183 ? -39.312 64.128 49.171 1.00 185.92 183 GLN E CA 1
ATOM 5659 C C . GLN E 5 183 ? -38.209 65.151 49.404 1.00 163.85 183 GLN E C 1
ATOM 5660 O O . GLN E 5 183 ? -37.104 64.813 49.805 1.00 156.78 183 GLN E O 1
ATOM 5666 N N . THR E 5 184 ? -38.540 66.411 49.167 1.00 163.12 184 THR E N 1
ATOM 5667 C CA . THR E 5 184 ? -37.603 67.510 49.325 1.00 186.34 184 THR E CA 1
ATOM 5668 C C . THR E 5 184 ? -37.643 68.061 50.753 1.00 187.41 184 THR E C 1
ATOM 5669 O O . THR E 5 184 ? -38.728 68.202 51.336 1.00 212.52 184 THR E O 1
ATOM 5673 N N . ILE E 5 185 ? -36.471 68.367 51.315 1.00 175.84 185 ILE E N 1
ATOM 5674 C CA . ILE E 5 185 ? -36.381 68.959 52.661 1.00 184.43 185 ILE E CA 1
ATOM 5675 C C . ILE E 5 185 ? -35.408 70.128 52.732 1.00 185.87 185 ILE E C 1
ATOM 5676 O O . ILE E 5 185 ? -34.232 69.996 52.401 1.00 186.24 185 ILE E O 1
ATOM 5681 N N . ALA E 5 186 ? -35.909 71.268 53.187 1.00 191.05 186 ALA E N 1
ATOM 5682 C CA . ALA E 5 186 ? -35.065 72.411 53.493 1.00 190.45 186 ALA E CA 1
ATOM 5683 C C . ALA E 5 186 ? -34.644 72.384 54.959 1.00 172.51 186 ALA E C 1
ATOM 5684 O O . ALA E 5 186 ? -35.498 72.340 55.846 1.00 155.68 186 ALA E O 1
ATOM 5686 N N . GLU E 5 187 ? -33.331 72.410 55.201 1.00 171.80 187 GLU E N 1
ATOM 5687 C CA . GLU E 5 187 ? -32.791 72.392 56.570 1.00 180.08 187 GLU E CA 1
ATOM 5688 C C . GLU E 5 187 ? -31.680 73.405 56.858 1.00 170.79 187 GLU E C 1
ATOM 5689 O O . GLU E 5 187 ? -30.906 73.786 55.974 1.00 159.84 187 GLU E O 1
ATOM 5695 N N . THR E 5 188 ? -31.643 73.837 58.115 1.00 168.91 188 THR E N 1
ATOM 5696 C CA . THR E 5 188 ? -30.543 74.606 58.668 1.00 181.21 188 THR E CA 1
ATOM 5697 C C . THR E 5 188 ? -30.289 74.073 60.070 1.00 184.09 188 THR E C 1
ATOM 5698 O O . THR E 5 188 ? -31.215 73.569 60.719 1.00 169.36 188 THR E O 1
ATOM 5702 N N . ILE E 5 189 ? -29.038 74.163 60.522 1.00 196.99 189 ILE E N 1
ATOM 5703 C CA . ILE E 5 189 ? -28.688 73.826 61.906 1.00 195.78 189 ILE E CA 1
ATOM 5704 C C . ILE E 5 189 ? -28.624 75.113 62.733 1.00 205.30 189 ILE E C 1
ATOM 5705 O O . ILE E 5 189 ? -27.925 76.067 62.355 1.00 198.13 189 ILE E O 1
ATOM 5710 N N . ILE E 5 190 ? -29.378 75.145 63.836 1.00 201.23 190 ILE E N 1
ATOM 5711 C CA . ILE E 5 190 ? -29.193 76.183 64.853 1.00 185.04 190 ILE E CA 1
ATOM 5712 C C . ILE E 5 190 ? -28.117 75.686 65.821 1.00 187.29 190 ILE E C 1
ATOM 5713 O O . ILE E 5 190 ? -28.200 74.564 66.323 1.00 166.72 190 ILE E O 1
ATOM 5718 N N . LEU E 5 191 ? -27.116 76.529 66.069 1.00 187.68 191 LEU E N 1
ATOM 5719 C CA . LEU E 5 191 ? -25.931 76.154 66.848 1.00 196.27 191 LEU E CA 1
ATOM 5720 C C . LEU E 5 191 ? -26.058 76.484 68.330 1.00 219.93 191 LEU E C 1
ATOM 5721 O O . LEU E 5 191 ? -25.704 75.666 69.188 1.00 240.84 191 LEU E O 1
ATOM 5726 N N . SER E 5 192 ? -26.546 77.692 68.613 1.00 238.45 192 SER E N 1
ATOM 5727 C CA . SER E 5 192 ? -26.841 78.155 69.971 1.00 231.69 192 SER E CA 1
ATOM 5728 C C . SER E 5 192 ? -27.624 79.452 69.858 1.00 210.98 192 SER E C 1
ATOM 5729 O O . SER E 5 192 ? -27.874 79.939 68.743 1.00 193.79 192 SER E O 1
ATOM 5732 N N . SER E 5 193 ? -28.013 80.021 70.991 1.00 186.43 193 SER E N 1
ATOM 5733 C CA . SER E 5 193 ? -28.752 81.261 70.900 1.00 195.06 193 SER E CA 1
ATOM 5734 C C . SER E 5 193 ? -28.279 82.348 71.841 1.00 214.84 193 SER E C 1
ATOM 5735 O O . SER E 5 193 ? -27.567 82.089 72.809 1.00 223.61 193 SER E O 1
ATOM 5738 N N . ALA E 5 194 ? -28.708 83.566 71.518 1.00 230.40 194 ALA E N 1
ATOM 5739 C CA . ALA E 5 194 ? -28.274 84.790 72.166 1.00 239.26 194 ALA E CA 1
ATOM 5740 C C . ALA E 5 194 ? -29.421 85.808 72.189 1.00 245.53 194 ALA E C 1
ATOM 5741 O O . ALA E 5 194 ? -30.420 85.652 71.490 1.00 248.23 194 ALA E O 1
ATOM 5743 N N . GLY E 5 195 ? -29.271 86.849 73.001 1.00 268.23 195 GLY E N 1
ATOM 5744 C CA . GLY E 5 195 ? -30.295 87.879 73.136 1.00 274.26 195 GLY E CA 1
ATOM 5745 C C . GLY E 5 195 ? -31.127 87.751 74.400 1.00 300.98 195 GLY E C 1
ATOM 5746 O O . GLY E 5 195 ? -30.866 86.904 75.270 1.00 304.54 195 GLY E O 1
ATOM 5747 N N . LYS E 5 196 ? -32.136 88.611 74.500 1.00 290.08 196 LYS E N 1
ATOM 5748 C CA . LYS E 5 196 ? -33.022 88.626 75.657 1.00 295.81 196 LYS E CA 1
ATOM 5749 C C . LYS E 5 196 ? -33.761 87.294 75.739 1.00 299.33 196 LYS E C 1
ATOM 5750 O O . LYS E 5 196 ? -33.556 86.504 76.663 1.00 310.16 196 LYS E O 1
ATOM 5756 N N . ASN E 5 197 ? -34.595 87.052 74.735 1.00 282.46 197 ASN E N 1
ATOM 5757 C CA . ASN E 5 197 ? -35.426 85.870 74.664 1.00 271.27 197 ASN E CA 1
ATOM 5758 C C . ASN E 5 197 ? -34.732 84.815 73.814 1.00 246.28 197 ASN E C 1
ATOM 5759 O O . ASN E 5 197 ? -34.975 84.700 72.608 1.00 213.12 197 ASN E O 1
ATOM 5764 N N . SER E 5 198 ? -33.854 84.056 74.460 1.00 246.98 198 SER E N 1
ATOM 5765 C CA . SER E 5 198 ? -32.998 83.104 73.757 1.00 269.94 198 SER E CA 1
ATOM 5766 C C . SER E 5 198 ? -33.474 81.652 73.848 1.00 289.07 198 SER E C 1
ATOM 5767 O O . SER E 5 198 ? -32.870 80.771 73.232 1.00 339.72 198 SER E O 1
ATOM 5770 N N . SER E 5 199 ? -34.554 81.403 74.594 1.00 270.22 199 SER E N 1
ATOM 5771 C CA . SER E 5 199 ? -35.186 80.078 74.602 1.00 258.61 199 SER E CA 1
ATOM 5772 C C . SER E 5 199 ? -35.761 79.782 73.210 1.00 253.68 199 SER E C 1
ATOM 5773 O O . SER E 5 199 ? -36.275 80.683 72.539 1.00 251.67 199 SER E O 1
ATOM 5776 N N . VAL E 5 200 ? -35.671 78.527 72.779 1.00 246.22 200 VAL E N 1
ATOM 5777 C CA . VAL E 5 200 ? -36.102 78.142 71.429 1.00 233.03 200 VAL E CA 1
ATOM 5778 C C . VAL E 5 200 ? -37.538 78.580 71.133 1.00 219.74 200 VAL E C 1
ATOM 5779 O O . VAL E 5 200 ? -37.881 78.905 69.994 1.00 188.36 200 VAL E O 1
ATOM 5783 N N . SER E 5 201 ? -38.359 78.602 72.179 1.00 234.42 201 SER E N 1
ATOM 5784 C CA . SER E 5 201 ? -39.752 78.995 72.059 1.00 260.51 201 SER E CA 1
ATOM 5785 C C . SER E 5 201 ? -39.869 80.482 71.730 1.00 247.78 201 SER E C 1
ATOM 5786 O O . SER E 5 201 ? -40.669 80.874 70.877 1.00 234.38 201 SER E O 1
ATOM 5789 N N . SER E 5 202 ? -39.060 81.301 72.399 1.00 261.23 202 SER E N 1
ATOM 5790 C CA . SER E 5 202 ? -39.037 82.742 72.162 1.00 271.92 202 SER E CA 1
ATOM 5791 C C . SER E 5 202 ? -38.603 83.027 70.729 1.00 247.57 202 SER E C 1
ATOM 5792 O O . SER E 5 202 ? -39.225 83.822 70.015 1.00 255.00 202 SER E O 1
ATOM 5795 N N . LEU E 5 203 ? -37.534 82.352 70.323 1.00 228.97 203 LEU E N 1
ATOM 5796 C CA . LEU E 5 203 ? -36.984 82.479 68.988 1.00 231.55 203 LEU E CA 1
ATOM 5797 C C . LEU E 5 203 ? -38.045 82.231 67.923 1.00 216.79 203 LEU E C 1
ATOM 5798 O O . LEU E 5 203 ? -38.228 83.049 67.015 1.00 229.82 203 LEU E O 1
ATOM 5803 N N . MET E 5 204 ? -38.754 81.113 68.051 1.00 195.18 204 MET E N 1
ATOM 5804 C CA . MET E 5 204 ? -39.776 80.743 67.083 1.00 192.59 204 MET E CA 1
ATOM 5805 C C . MET E 5 204 ? -40.914 81.753 67.021 1.00 201.98 204 MET E C 1
ATOM 5806 O O . MET E 5 204 ? -41.443 82.038 65.945 1.00 185.45 204 MET E O 1
ATOM 5811 N N . ASN E 5 205 ? -41.280 82.291 68.182 1.00 235.56 205 ASN E N 1
ATOM 5812 C CA . ASN E 5 205 ? -42.299 83.334 68.267 1.00 260.34 205 ASN E CA 1
ATOM 5813 C C . ASN E 5 205 ? -41.835 84.618 67.601 1.00 259.73 205 ASN E C 1
ATOM 5814 O O . ASN E 5 205 ? -42.617 85.270 66.904 1.00 230.66 205 ASN E O 1
ATOM 5819 N N . GLY E 5 206 ? -40.563 84.965 67.825 1.00 282.81 206 GLY E N 1
ATOM 5820 C CA . GLY E 5 206 ? -39.940 86.148 67.226 1.00 274.26 206 GLY E CA 1
ATOM 5821 C C . GLY E 5 206 ? -40.011 86.094 65.712 1.00 268.24 206 GLY E C 1
ATOM 5822 O O . GLY E 5 206 ? -40.244 87.113 65.056 1.00 259.99 206 GLY E O 1
ATOM 5823 N N . LEU E 5 207 ? -39.839 84.889 65.169 1.00 243.74 207 LEU E N 1
ATOM 5824 C CA . LEU E 5 207 ? -39.913 84.651 63.733 1.00 208.34 207 LEU E CA 1
ATOM 5825 C C . LEU E 5 207 ? -41.349 84.560 63.223 1.00 206.38 207 LEU E C 1
ATOM 5826 O O . LEU E 5 207 ? -41.571 84.516 62.011 1.00 197.61 207 LEU E O 1
ATOM 5831 N N . GLY E 5 208 ? -42.313 84.523 64.145 1.00 213.54 208 GLY E N 1
ATOM 5832 C CA . GLY E 5 208 ? -43.739 84.510 63.791 1.00 219.40 208 GLY E CA 1
ATOM 5833 C C . GLY E 5 208 ? -44.399 83.143 63.749 1.00 226.65 208 GLY E C 1
ATOM 5834 O O . GLY E 5 208 ? -45.446 82.974 63.112 1.00 217.19 208 GLY E O 1
ATOM 5835 N N . TYR E 5 209 ? -43.790 82.169 64.427 1.00 233.79 209 TYR E N 1
ATOM 5836 C CA . TYR E 5 209 ? -44.368 80.828 64.529 1.00 226.08 209 TYR E CA 1
ATOM 5837 C C . TYR E 5 209 ? -44.870 80.524 65.921 1.00 225.90 209 TYR E C 1
ATOM 5838 O O . TYR E 5 209 ? -44.557 81.224 66.879 1.00 239.29 209 TYR E O 1
ATOM 5847 N N . VAL E 5 210 ? -45.667 79.470 66.001 1.00 232.81 210 VAL E N 1
ATOM 5848 C CA . VAL E 5 210 ? -46.353 79.076 67.214 1.00 240.16 210 VAL E CA 1
ATOM 5849 C C . VAL E 5 210 ? -46.174 77.574 67.337 1.00 221.11 210 VAL E C 1
ATOM 5850 O O . VAL E 5 210 ? -46.132 76.867 66.334 1.00 231.84 210 VAL E O 1
ATOM 5854 N N . PHE E 5 211 ? -46.029 77.092 68.561 1.00 195.65 211 PHE E N 1
ATOM 5855 C CA . PHE E 5 211 ? -45.911 75.666 68.761 1.00 205.57 211 PHE E CA 1
ATOM 5856 C C . PHE E 5 211 ? -47.231 74.946 68.430 1.00 212.86 211 PHE E C 1
ATOM 5857 O O . PHE E 5 211 ? -48.299 75.357 68.893 1.00 232.07 211 PHE E O 1
ATOM 5865 N N . GLU E 5 212 ? -47.153 73.878 67.631 1.00 198.09 212 GLU E N 1
ATOM 5866 C CA . GLU E 5 212 ? -48.343 73.095 67.262 1.00 183.50 212 GLU E CA 1
ATOM 5867 C C . GLU E 5 212 ? -48.506 71.761 67.994 1.00 175.15 212 GLU E C 1
ATOM 5868 O O . GLU E 5 212 ? -49.461 71.580 68.757 1.00 189.88 212 GLU E O 1
ATOM 5874 N N . PHE E 5 213 ? -47.606 70.821 67.736 1.00 154.78 213 PHE E N 1
ATOM 5875 C CA . PHE E 5 213 ? -47.659 69.533 68.409 1.00 160.52 213 PHE E CA 1
ATOM 5876 C C . PHE E 5 213 ? -46.267 68.964 68.441 1.00 173.62 213 PHE E C 1
ATOM 5877 O O . PHE E 5 213 ? -45.371 69.466 67.744 1.00 197.98 213 PHE E O 1
ATOM 5885 N N . GLN E 5 214 ? -46.084 67.921 69.245 1.00 167.45 214 GLN E N 1
ATOM 5886 C CA . GLN E 5 214 ? -44.782 67.294 69.326 1.00 186.19 214 GLN E CA 1
ATOM 5887 C C . GLN E 5 214 ? -44.842 65.791 69.540 1.00 199.06 214 GLN E C 1
ATOM 5888 O O . GLN E 5 214 ? -45.873 65.266 69.981 1.00 191.75 214 GLN E O 1
ATOM 5894 N N . TYR E 5 215 ? -43.722 65.119 69.239 1.00 215.49 215 TYR E N 1
ATOM 5895 C CA . TYR E 5 215 ? -43.576 63.664 69.418 1.00 192.66 215 TYR E CA 1
ATOM 5896 C C . TYR E 5 215 ? -42.143 63.172 69.653 1.00 172.35 215 TYR E C 1
ATOM 5897 O O . TYR E 5 215 ? -41.186 63.723 69.103 1.00 172.54 215 TYR E O 1
ATOM 5906 N N . LEU E 5 216 ? -42.009 62.124 70.458 1.00 155.57 216 LEU E N 1
ATOM 5907 C CA . LEU E 5 216 ? -40.727 61.467 70.623 1.00 168.52 216 LEU E CA 1
ATOM 5908 C C . LEU E 5 216 ? -40.688 60.173 69.835 1.00 185.05 216 LEU E C 1
ATOM 5909 O O . LEU E 5 216 ? -41.674 59.447 69.747 1.00 186.39 216 LEU E O 1
ATOM 5914 N N . THR E 5 217 ? -39.525 59.885 69.276 1.00 197.90 217 THR E N 1
ATOM 5915 C CA . THR E 5 217 ? -39.293 58.609 68.630 1.00 184.95 217 THR E CA 1
ATOM 5916 C C . THR E 5 217 ? -37.997 57.948 69.173 1.00 171.92 217 THR E C 1
ATOM 5917 O O . THR E 5 217 ? -36.960 58.597 69.312 1.00 177.21 217 THR E O 1
ATOM 5921 N N . ILE E 5 218 ? -38.086 56.674 69.533 1.00 145.94 218 ILE E N 1
ATOM 5922 C CA . ILE E 5 218 ? -36.914 55.901 69.921 1.00 142.32 218 ILE E CA 1
ATOM 5923 C C . ILE E 5 218 ? -36.836 54.661 69.052 1.00 157.84 218 ILE E C 1
ATOM 5924 O O . ILE E 5 218 ? -37.854 54.023 68.791 1.00 163.85 218 ILE E O 1
ATOM 5929 N N . GLY E 5 219 ? -35.626 54.321 68.610 1.00 179.65 219 GLY E N 1
ATOM 5930 C CA . GLY E 5 219 ? -35.406 53.096 67.852 1.00 178.81 219 GLY E CA 1
ATOM 5931 C C . GLY E 5 219 ? -33.967 52.664 67.672 1.00 167.40 219 GLY E C 1
ATOM 5932 O O . GLY E 5 219 ? -33.064 53.107 68.371 1.00 165.75 219 GLY E O 1
ATOM 5933 N N . VAL E 5 220 ? -33.769 51.768 66.725 1.00 164.07 220 VAL E N 1
ATOM 5934 C CA . VAL E 5 220 ? -32.450 51.332 66.346 1.00 176.35 220 VAL E CA 1
ATOM 5935 C C . VAL E 5 220 ? -32.323 51.647 64.867 1.00 197.06 220 VAL E C 1
ATOM 5936 O O . VAL E 5 220 ? -33.305 51.582 64.122 1.00 207.53 220 VAL E O 1
ATOM 5940 N N . LYS E 5 221 ? -31.130 52.022 64.431 1.00 199.88 221 LYS E N 1
ATOM 5941 C CA . LYS E 5 221 ? -30.920 52.195 62.999 1.00 181.73 221 LYS E CA 1
ATOM 5942 C C . LYS E 5 221 ? -29.780 51.326 62.500 1.00 178.56 221 LYS E C 1
ATOM 5943 O O . LYS E 5 221 ? -28.854 51.003 63.240 1.00 175.13 221 LYS E O 1
ATOM 5949 N N . PHE E 5 222 ? -29.882 50.932 61.244 1.00 176.82 222 PHE E N 1
ATOM 5950 C CA . PHE E 5 222 ? -28.861 50.138 60.624 1.00 184.95 222 PHE E CA 1
ATOM 5951 C C . PHE E 5 222 ? -28.174 51.012 59.604 1.00 180.09 222 PHE E C 1
ATOM 5952 O O . PHE E 5 222 ? -28.828 51.650 58.771 1.00 184.35 222 PHE E O 1
ATOM 5960 N N . PHE E 5 223 ? -26.854 51.066 59.692 1.00 167.62 223 PHE E N 1
ATOM 5961 C CA . PHE E 5 223 ? -26.099 51.779 58.709 1.00 177.73 223 PHE E CA 1
ATOM 5962 C C . PHE E 5 223 ? -25.731 50.811 57.609 1.00 178.16 223 PHE E C 1
ATOM 5963 O O . PHE E 5 223 ? -25.251 49.719 57.897 1.00 164.07 223 PHE E O 1
ATOM 5971 N N . MET E 5 224 ? -26.013 51.192 56.362 1.00 181.65 224 MET E N 1
ATOM 5972 C CA . MET E 5 224 ? -25.900 50.257 55.240 1.00 200.00 224 MET E CA 1
ATOM 5973 C C . MET E 5 224 ? -25.334 50.867 53.968 1.00 211.81 224 MET E C 1
ATOM 5974 O O . MET E 5 224 ? -24.901 52.030 53.959 1.00 201.97 224 MET E O 1
ATOM 5979 N N . LYS E 5 225 ? -25.393 50.056 52.903 1.00 216.87 225 LYS E N 1
ATOM 5980 C CA . LYS E 5 225 ? -24.735 50.280 51.614 1.00 226.86 225 LYS E CA 1
ATOM 5981 C C . LYS E 5 225 ? -25.244 51.510 50.862 1.00 206.60 225 LYS E C 1
ATOM 5982 O O . LYS E 5 225 ? -26.437 51.667 50.657 1.00 198.59 225 LYS E O 1
ATOM 5988 N N . HIS E 5 226 ? -24.316 52.373 50.454 1.00 213.76 226 HIS E N 1
ATOM 5989 C CA . HIS E 5 226 ? -24.599 53.549 49.618 1.00 196.14 226 HIS E CA 1
ATOM 5990 C C . HIS E 5 226 ? -25.528 54.542 50.249 1.00 177.44 226 HIS E C 1
ATOM 5991 O O . HIS E 5 226 ? -26.398 55.106 49.598 1.00 153.85 226 HIS E O 1
ATOM 5998 N N . GLY E 5 227 ? -25.325 54.760 51.542 1.00 190.58 227 GLY E N 1
ATOM 5999 C CA . GLY E 5 227 ? -26.080 55.739 52.295 1.00 195.59 227 GLY E CA 1
ATOM 6000 C C . GLY E 5 227 ? -27.447 55.256 52.730 1.00 198.73 227 GLY E C 1
ATOM 6001 O O . GLY E 5 227 ? -28.248 56.036 53.247 1.00 228.23 227 GLY E O 1
ATOM 6002 N N . LEU E 5 228 ? -27.727 53.974 52.531 1.00 189.78 228 LEU E N 1
ATOM 6003 C CA . LEU E 5 228 ? -28.996 53.411 52.970 1.00 181.64 228 LEU E CA 1
ATOM 6004 C C . LEU E 5 228 ? -29.047 53.316 54.481 1.00 182.09 228 LEU E C 1
ATOM 6005 O O . LEU E 5 228 ? -28.117 52.811 55.132 1.00 178.68 228 LEU E O 1
ATOM 6010 N N . ILE E 5 229 ? -30.139 53.825 55.033 1.00 165.59 229 ILE E N 1
ATOM 6011 C CA . ILE E 5 229 ? -30.390 53.670 56.441 1.00 168.96 229 ILE E CA 1
ATOM 6012 C C . ILE E 5 229 ? -31.697 52.943 56.627 1.00 166.76 229 ILE E C 1
ATOM 6013 O O . ILE E 5 229 ? -32.646 53.149 55.876 1.00 156.35 229 ILE E O 1
ATOM 6018 N N . LEU E 5 230 ? -31.699 52.055 57.616 1.00 177.11 230 LEU E N 1
ATOM 6019 C CA . LEU E 5 230 ? -32.905 51.417 58.101 1.00 173.74 230 LEU E CA 1
ATOM 6020 C C . LEU E 5 230 ? -33.175 51.762 59.551 1.00 169.64 230 LEU E C 1
ATOM 6021 O O . LEU E 5 230 ? -32.378 51.465 60.432 1.00 164.18 230 LEU E O 1
ATOM 6026 N N . GLU E 5 231 ? -34.313 52.394 59.792 1.00 155.09 231 GLU E N 1
ATOM 6027 C CA . GLU E 5 231 ? -34.726 52.675 61.142 1.00 153.30 231 GLU E CA 1
ATOM 6028 C C . GLU E 5 231 ? -35.883 51.746 61.496 1.00 166.12 231 GLU E C 1
ATOM 6029 O O . GLU E 5 231 ? -36.847 51.616 60.735 1.00 175.25 231 GLU E O 1
ATOM 6035 N N . LEU E 5 232 ? -35.754 51.062 62.627 1.00 159.76 232 LEU E N 1
ATOM 6036 C CA . LEU E 5 232 ? -36.864 50.354 63.226 1.00 153.76 232 LEU E CA 1
ATOM 6037 C C . LEU E 5 232 ? -37.296 51.198 64.406 1.00 168.98 232 LEU E C 1
ATOM 6038 O O . LEU E 5 232 ? -36.533 51.338 65.360 1.00 198.10 232 LEU E O 1
ATOM 6043 N N . GLN E 5 233 ? -38.483 51.796 64.344 1.00 167.79 233 GLN E N 1
ATOM 6044 C CA . GLN E 5 233 ? -38.813 52.823 65.336 1.00 169.84 233 GLN E CA 1
ATOM 6045 C C . GLN E 5 233 ? -40.175 52.752 66.030 1.00 181.45 233 GLN E C 1
ATOM 6046 O O . GLN E 5 233 ? -41.090 52.059 65.593 1.00 171.77 233 GLN E O 1
ATOM 6052 N N . LYS E 5 234 ? -40.260 53.474 67.143 1.00 201.80 234 LYS E N 1
ATOM 6053 C CA . LYS E 5 234 ? -41.477 53.640 67.911 1.00 205.53 234 LYS E CA 1
ATOM 6054 C C . LYS E 5 234 ? -41.692 55.136 68.159 1.00 201.99 234 LYS E C 1
ATOM 6055 O O . LYS E 5 234 ? -40.737 55.877 68.402 1.00 182.97 234 LYS E O 1
ATOM 6061 N N . ILE E 5 235 ? -42.947 55.572 68.107 1.00 200.50 235 ILE E N 1
ATOM 6062 C CA . ILE E 5 235 ? -43.271 56.986 68.236 1.00 203.68 235 ILE E CA 1
ATOM 6063 C C . ILE E 5 235 ? -44.276 57.256 69.344 1.00 205.46 235 ILE E C 1
ATOM 6064 O O . ILE E 5 235 ? -45.251 56.531 69.507 1.00 203.33 235 ILE E O 1
ATOM 6069 N N . TRP E 5 236 ? -44.027 58.321 70.089 1.00 196.62 236 TRP E N 1
ATOM 6070 C CA . TRP E 5 236 ? -44.864 58.692 71.195 1.00 188.96 236 TRP E CA 1
ATOM 6071 C C . TRP E 5 236 ? -45.316 60.111 71.045 1.00 191.77 236 TRP E C 1
ATOM 6072 O O . TRP E 5 236 ? -44.475 61.010 70.908 1.00 166.30 236 TRP E O 1
ATOM 6083 N N . GLN E 5 237 ? -46.637 60.329 71.080 1.00 202.87 237 GLN E N 1
ATOM 6084 C CA . GLN E 5 237 ? -47.196 61.692 71.151 1.00 224.89 237 GLN E CA 1
ATOM 6085 C C . GLN E 5 237 ? -46.870 62.279 72.509 1.00 223.17 237 GLN E C 1
ATOM 6086 O O . GLN E 5 237 ? -47.060 61.624 73.535 1.00 235.73 237 GLN E O 1
ATOM 6092 N N . ILE E 5 238 ? -46.382 63.513 72.519 1.00 203.46 238 ILE E N 1
ATOM 6093 C CA . ILE E 5 238 ? -46.173 64.183 73.776 1.00 199.12 238 ILE E CA 1
ATOM 6094 C C . ILE E 5 238 ? -47.070 65.399 73.879 1.00 204.66 238 ILE E C 1
ATOM 6095 O O . ILE E 5 238 ? -47.001 66.326 73.067 1.00 166.48 238 ILE E O 1
ATOM 6100 N N . GLU E 5 239 ? -47.947 65.339 74.873 1.00 229.94 239 GLU E N 1
ATOM 6101 C CA . GLU E 5 239 ? -48.784 66.455 75.255 1.00 242.49 239 GLU E CA 1
ATOM 6102 C C . GLU E 5 239 ? -48.624 66.685 76.751 1.00 250.20 239 GLU E C 1
ATOM 6103 O O . GLU E 5 239 ? -47.939 65.943 77.459 1.00 256.45 239 GLU E O 1
ATOM 6109 N N . GLU E 5 240 ? -49.268 67.731 77.232 1.00 245.60 240 GLU E N 1
ATOM 6110 C CA . GLU E 5 240 ? -49.173 68.071 78.635 1.00 235.83 240 GLU E CA 1
ATOM 6111 C C . GLU E 5 240 ? -50.115 67.146 79.397 1.00 223.70 240 GLU E C 1
ATOM 6112 O O . GLU E 5 240 ? -49.776 66.642 80.468 1.00 226.19 240 GLU E O 1
ATOM 6118 N N . ALA E 5 241 ? -51.275 66.883 78.803 1.00 195.92 241 ALA E N 1
ATOM 6119 C CA . ALA E 5 241 ? -52.185 65.870 79.306 1.00 190.33 241 ALA E CA 1
ATOM 6120 C C . ALA E 5 241 ? -51.747 64.470 78.854 1.00 213.47 241 ALA E C 1
ATOM 6121 O O . ALA E 5 241 ? -52.457 63.780 78.108 1.00 241.48 241 ALA E O 1
ATOM 6123 N N . GLY E 5 242 ? -50.554 64.071 79.288 1.00 238.83 242 GLY E N 1
ATOM 6124 C CA . GLY E 5 242 ? -50.117 62.673 79.172 1.00 242.16 242 GLY E CA 1
ATOM 6125 C C . GLY E 5 242 ? -49.540 62.267 77.824 1.00 253.95 242 GLY E C 1
ATOM 6126 O O . GLY E 5 242 ? -49.840 62.872 76.780 1.00 232.68 242 GLY E O 1
ATOM 6127 N N . ASN E 5 243 ? -48.731 61.209 77.852 1.00 265.78 243 ASN E N 1
ATOM 6128 C CA . ASN E 5 243 ? -48.110 60.681 76.658 1.00 281.59 243 ASN E CA 1
ATOM 6129 C C . ASN E 5 243 ? -48.682 59.296 76.215 1.00 310.28 243 ASN E C 1
ATOM 6130 O O . ASN E 5 243 ? -48.849 58.405 77.041 1.00 323.96 243 ASN E O 1
ATOM 6135 N N . SER E 5 244 ? -48.938 59.119 74.911 1.00 296.35 244 SER E N 1
ATOM 6136 C CA . SER E 5 244 ? -49.338 57.817 74.310 1.00 244.95 244 SER E CA 1
ATOM 6137 C C . SER E 5 244 ? -48.455 57.388 73.112 1.00 236.03 244 SER E C 1
ATOM 6138 O O . SER E 5 244 ? -48.096 58.225 72.262 1.00 210.65 244 SER E O 1
ATOM 6141 N N . GLN E 5 245 ? -48.118 56.096 73.036 1.00 235.25 245 GLN E N 1
ATOM 6142 C CA . GLN E 5 245 ? -47.338 55.575 71.894 1.00 225.83 245 GLN E CA 1
ATOM 6143 C C . GLN E 5 245 ? -48.138 55.430 70.606 1.00 225.06 245 GLN E C 1
ATOM 6144 O O . GLN E 5 245 ? -48.973 54.520 70.474 1.00 230.07 245 GLN E O 1
ATOM 6150 N N . ILE E 5 246 ? -47.832 56.299 69.647 1.00 212.27 246 ILE E N 1
ATOM 6151 C CA . ILE E 5 246 ? -48.436 56.258 68.319 1.00 211.76 246 ILE E CA 1
ATOM 6152 C C . ILE E 5 246 ? -48.259 54.885 67.656 1.00 206.40 246 ILE E C 1
ATOM 6153 O O . ILE E 5 246 ? -49.180 54.378 67.008 1.00 205.66 246 ILE E O 1
ATOM 6158 N N . THR E 5 247 ? -47.093 54.277 67.860 1.00 205.73 247 THR E N 1
ATOM 6159 C CA . THR E 5 247 ? -46.745 53.008 67.217 1.00 212.45 247 THR E CA 1
ATOM 6160 C C . THR E 5 247 ? -47.075 51.784 68.072 1.00 210.26 247 THR E C 1
ATOM 6161 O O . THR E 5 247 ? -46.597 50.676 67.794 1.00 210.43 247 THR E O 1
ATOM 6165 N N . SER E 5 248 ? -47.887 51.972 69.107 1.00 202.41 248 SER E N 1
ATOM 6166 C CA . SER E 5 248 ? -48.239 50.858 69.976 1.00 196.80 248 SER E CA 1
ATOM 6167 C C . SER E 5 248 ? -48.644 49.630 69.145 1.00 188.80 248 SER E C 1
ATOM 6168 O O . SER E 5 248 ? -49.491 49.709 68.254 1.00 185.09 248 SER E O 1
ATOM 6171 N N . GLY E 5 249 ? -48.009 48.504 69.426 1.00 183.01 249 GLY E N 1
ATOM 6172 C CA . GLY E 5 249 ? -48.297 47.265 68.708 1.00 197.14 249 GLY E CA 1
ATOM 6173 C C . GLY E 5 249 ? -47.067 46.761 67.999 1.00 206.93 249 GLY E C 1
ATOM 6174 O O . GLY E 5 249 ? -46.820 45.552 67.935 1.00 219.51 249 GLY E O 1
ATOM 6175 N N . GLY E 5 250 ? -46.292 47.699 67.469 1.00 220.31 250 GLY E N 1
ATOM 6176 C CA . GLY E 5 250 ? -45.076 47.352 66.765 1.00 230.34 250 GLY E CA 1
ATOM 6177 C C . GLY E 5 250 ? -44.113 48.479 66.463 1.00 231.55 250 GLY E 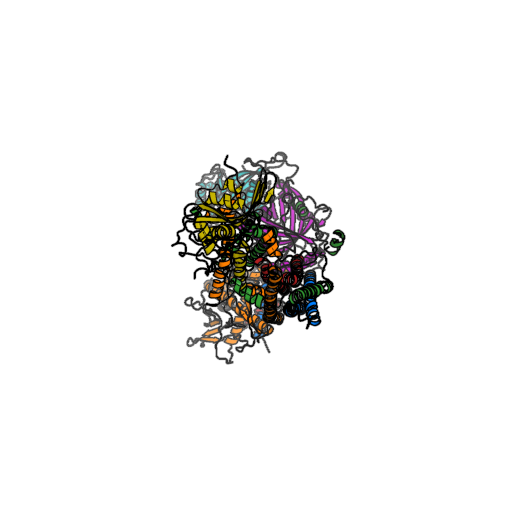C 1
ATOM 6178 O O . GLY E 5 250 ? -43.992 49.457 67.208 1.00 221.31 250 GLY E O 1
ATOM 6179 N N . PHE E 5 251 ? -43.416 48.316 65.350 1.00 223.23 251 PHE E N 1
ATOM 6180 C CA . PHE E 5 251 ? -42.397 49.253 64.948 1.00 218.05 251 PHE E CA 1
ATOM 6181 C C . PHE E 5 251 ? -42.686 49.789 63.567 1.00 222.29 251 PHE E C 1
ATOM 6182 O O . PHE E 5 251 ? -43.099 49.046 62.664 1.00 236.65 251 PHE E O 1
ATOM 6190 N N . LEU E 5 252 ? -42.463 51.088 63.417 1.00 201.01 252 LEU E N 1
ATOM 6191 C CA . LEU E 5 252 ? -42.451 51.706 62.115 1.00 164.43 252 LEU E CA 1
ATOM 6192 C C . LEU E 5 252 ? -41.143 51.373 61.461 1.00 145.47 252 LEU E C 1
ATOM 6193 O O . LEU E 5 252 ? -40.078 51.567 62.032 1.00 125.07 252 LEU E O 1
ATOM 6198 N N . LEU E 5 253 ? -41.235 50.850 60.255 1.00 151.52 253 LEU E N 1
ATOM 6199 C CA . LEU E 5 253 ? -40.065 50.508 59.518 1.00 156.88 253 LEU E CA 1
ATOM 6200 C C . LEU E 5 253 ? -39.836 51.558 58.419 1.00 161.39 253 LEU E C 1
ATOM 6201 O O . LEU E 5 253 ? -40.728 51.829 57.603 1.00 155.40 253 LEU E O 1
ATOM 6206 N N . LYS E 5 254 ? -38.641 52.153 58.432 1.00 161.08 254 LYS E N 1
ATOM 6207 C CA . LYS E 5 254 ? -38.224 53.146 57.432 1.00 156.31 254 LYS E CA 1
ATOM 6208 C C . LYS E 5 254 ? -36.838 52.875 56.881 1.00 166.13 254 LYS E C 1
ATOM 6209 O O . LYS E 5 254 ? -35.842 52.837 57.615 1.00 156.03 254 LYS E O 1
ATOM 6215 N N . ALA E 5 255 ? -36.803 52.690 55.568 1.00 180.51 255 ALA E N 1
ATOM 6216 C CA . ALA E 5 255 ? -35.582 52.454 54.827 1.00 178.61 255 ALA E CA 1
ATOM 6217 C C . ALA E 5 255 ? -35.444 53.618 53.879 1.00 170.88 255 ALA E C 1
ATOM 6218 O O . ALA E 5 255 ? -36.338 53.880 53.072 1.00 143.41 255 ALA E O 1
ATOM 6220 N N . TYR E 5 256 ? -34.333 54.331 53.978 1.00 178.17 256 TYR E N 1
ATOM 6221 C CA . TYR E 5 256 ? -34.222 55.552 53.220 1.00 189.51 256 TYR E CA 1
ATOM 6222 C C . TYR E 5 256 ? -32.790 55.901 52.859 1.00 194.44 256 TYR E C 1
ATOM 6223 O O . TYR E 5 256 ? -31.827 55.270 53.320 1.00 170.09 256 TYR E O 1
ATOM 6232 N N . ILE E 5 257 ? -32.687 56.915 52.006 1.00 195.81 257 ILE E N 1
ATOM 6233 C CA . ILE E 5 257 ? -31.425 57.487 51.598 1.00 176.30 257 ILE E CA 1
ATOM 6234 C C . ILE E 5 257 ? -31.645 58.954 51.316 1.00 176.45 257 ILE E C 1
ATOM 6235 O O . ILE E 5 257 ? -32.509 59.319 50.505 1.00 173.76 257 ILE E O 1
ATOM 6240 N N . ASN E 5 258 ? -30.872 59.785 52.012 1.00 173.09 258 ASN E N 1
ATOM 6241 C CA . ASN E 5 258 ? -30.859 61.206 51.748 1.00 174.94 258 ASN E CA 1
ATOM 6242 C C . ASN E 5 258 ? -29.846 61.500 50.679 1.00 179.10 258 ASN E C 1
ATOM 6243 O O . ASN E 5 258 ? -28.687 61.099 50.798 1.00 200.54 258 ASN E O 1
ATOM 6248 N N . VAL E 5 259 ? -30.283 62.173 49.621 1.00 168.32 259 VAL E N 1
ATOM 6249 C CA . VAL E 5 259 ? -29.373 62.489 48.542 1.00 172.97 259 VAL E CA 1
ATOM 6250 C C . VAL E 5 259 ? -29.174 63.979 48.419 1.00 182.63 259 VAL E C 1
ATOM 6251 O O . VAL E 5 259 ? -30.129 64.771 48.440 1.00 178.56 259 VAL E O 1
ATOM 6255 N N . SER E 5 260 ? -27.896 64.318 48.294 1.00 193.63 260 SER E N 1
ATOM 6256 C CA . SER E 5 260 ? -27.406 65.682 48.260 1.00 203.08 260 SER E CA 1
ATOM 6257 C C . SER E 5 260 ? -27.795 66.382 46.965 1.00 219.63 260 SER E C 1
ATOM 6258 O O . SER E 5 260 ? -28.041 67.590 46.942 1.00 210.90 260 SER E O 1
ATOM 6261 N N . ARG E 5 261 ? -27.867 65.603 45.891 1.00 248.07 261 ARG E N 1
ATOM 6262 C CA . ARG E 5 261 ? -28.085 66.137 44.551 1.00 270.24 261 ARG E CA 1
ATOM 6263 C C . ARG E 5 261 ? -29.502 66.675 44.344 1.00 278.13 261 ARG E C 1
ATOM 6264 O O . ARG E 5 261 ? -29.799 67.826 44.673 1.00 270.85 261 ARG E O 1
ATOM 6272 N N . GLY E 5 262 ? -30.373 65.822 43.817 1.00 304.73 262 GLY E N 1
ATOM 6273 C CA . GLY E 5 262 ? -31.673 66.238 43.317 1.00 337.63 262 GLY E CA 1
ATOM 6274 C C . GLY E 5 262 ? -31.575 66.431 41.819 1.00 340.93 262 GLY E C 1
ATOM 6275 O O . GLY E 5 262 ? -32.361 65.865 41.049 1.00 372.10 262 GLY E O 1
ATOM 6276 N N . THR E 5 263 ? -30.588 67.224 41.409 1.00 294.58 263 THR E N 1
ATOM 6277 C CA . THR E 5 263 ? -30.400 67.560 39.998 1.00 266.99 263 THR E CA 1
ATOM 6278 C C . THR E 5 263 ? -29.352 66.680 39.308 1.00 258.51 263 THR E C 1
ATOM 6279 O O . THR E 5 263 ? -28.845 67.037 38.242 1.00 296.65 263 THR E O 1
ATOM 6283 N N . ASP E 5 264 ? -29.033 65.539 39.917 1.00 236.92 264 ASP E N 1
ATOM 6284 C CA . ASP E 5 264 ? -28.237 64.499 39.263 1.00 237.29 264 ASP E CA 1
ATOM 6285 C C . ASP E 5 264 ? -29.119 63.285 39.074 1.00 212.31 264 ASP E C 1
ATOM 6286 O O . ASP E 5 264 ? -29.106 62.357 39.886 1.00 206.33 264 ASP E O 1
ATOM 6291 N N . ILE E 5 265 ? -29.877 63.311 37.982 1.00 199.28 265 ILE E N 1
ATOM 6292 C CA . ILE E 5 265 ? -30.820 62.260 37.629 1.00 212.38 265 ILE E CA 1
ATOM 6293 C C . ILE E 5 265 ? -30.197 60.888 37.865 1.00 219.84 265 ILE E C 1
ATOM 6294 O O . ILE E 5 265 ? -30.886 59.944 38.246 1.00 237.45 265 ILE E O 1
ATOM 6299 N N . ASP E 5 266 ? -28.887 60.791 37.659 1.00 208.91 266 ASP E N 1
ATOM 6300 C CA . ASP E 5 266 ? -28.194 59.513 37.741 1.00 212.34 266 ASP E CA 1
ATOM 6301 C C . ASP E 5 266 ? -28.165 58.983 39.170 1.00 212.95 266 ASP E C 1
ATOM 6302 O O . ASP E 5 266 ? -28.629 57.865 39.432 1.00 200.48 266 ASP E O 1
ATOM 6307 N N . ARG E 5 267 ? -27.653 59.795 40.094 1.00 209.01 267 ARG E N 1
ATOM 6308 C CA . ARG E 5 267 ? -27.581 59.397 41.496 1.00 201.04 267 ARG E CA 1
ATOM 6309 C C . ARG E 5 267 ? -28.977 59.212 42.084 1.00 169.33 267 ARG E C 1
ATOM 6310 O O . ARG E 5 267 ? -29.169 58.406 42.984 1.00 135.16 267 ARG E O 1
ATOM 6318 N N . ILE E 5 268 ? -29.943 59.958 41.559 1.00 168.74 268 ILE E N 1
ATOM 6319 C CA . ILE E 5 268 ? -31.347 59.809 41.932 1.00 184.21 268 ILE E CA 1
ATOM 6320 C C . ILE E 5 268 ? -31.853 58.445 41.461 1.00 206.75 268 ILE E C 1
ATOM 6321 O O . ILE E 5 268 ? -32.574 57.745 42.200 1.00 237.76 268 ILE E O 1
ATOM 6326 N N . ASN E 5 269 ? -31.470 58.069 40.239 1.00 196.79 269 ASN E N 1
ATOM 6327 C CA . ASN E 5 269 ? -31.920 56.814 39.651 1.00 188.80 269 ASN E CA 1
ATOM 6328 C C . ASN E 5 269 ? -31.223 55.635 40.303 1.00 184.79 269 ASN E C 1
ATOM 6329 O O . ASN E 5 269 ? -31.827 54.568 40.511 1.00 204.61 269 ASN E O 1
ATOM 6334 N N . TYR E 5 270 ? -29.969 55.855 40.682 1.00 180.58 270 TYR E N 1
ATOM 6335 C CA . TYR E 5 270 ? -29.215 54.868 41.451 1.00 184.81 270 TYR E CA 1
ATOM 6336 C C . TYR E 5 270 ? -29.862 54.585 42.806 1.00 170.73 270 TYR E C 1
ATOM 6337 O O . TYR E 5 270 ? -29.942 53.437 43.260 1.00 144.40 270 TYR E O 1
ATOM 6346 N N . THR E 5 271 ? -30.309 55.663 43.435 1.00 163.50 271 THR E N 1
ATOM 6347 C CA . THR E 5 271 ? -30.948 55.617 44.729 1.00 153.69 271 THR E CA 1
ATOM 6348 C C . THR E 5 271 ? -32.246 54.831 44.690 1.00 151.30 271 THR E C 1
ATOM 6349 O O . THR E 5 271 ? -32.502 54.021 45.580 1.00 147.46 271 THR E O 1
ATOM 6353 N N . GLU E 5 272 ? -33.064 55.078 43.667 1.00 160.64 272 GLU E N 1
ATOM 6354 C CA . GLU E 5 272 ? -34.305 54.334 43.476 1.00 174.40 272 GLU E CA 1
ATOM 6355 C C . GLU E 5 272 ? -33.985 52.854 43.543 1.00 183.70 272 GLU E C 1
ATOM 6356 O O . GLU E 5 272 ? -34.603 52.097 44.312 1.00 212.21 272 GLU E O 1
ATOM 6362 N N . THR E 5 273 ? -32.977 52.473 42.760 1.00 179.25 273 THR E N 1
ATOM 6363 C CA . THR E 5 273 ? -32.552 51.084 42.628 1.00 189.11 273 THR E CA 1
ATOM 6364 C C . THR E 5 273 ? -32.196 50.467 43.980 1.00 175.14 273 THR E C 1
ATOM 6365 O O . THR E 5 273 ? -32.660 49.367 44.323 1.00 164.35 273 THR E O 1
ATOM 6369 N N . ALA E 5 274 ? -31.390 51.191 44.750 1.00 155.00 274 ALA E N 1
ATOM 6370 C CA . ALA E 5 274 ? -30.959 50.719 46.054 1.00 155.46 274 ALA E CA 1
ATOM 6371 C C . ALA E 5 274 ? -32.146 50.277 46.880 1.00 147.27 274 ALA E C 1
ATOM 6372 O O . ALA E 5 274 ? -32.186 49.147 47.379 1.00 141.51 274 ALA E O 1
ATOM 6374 N N . LEU E 5 275 ? -33.108 51.184 47.003 1.00 149.65 275 LEU E N 1
ATOM 6375 C CA . LEU E 5 275 ? -34.309 50.936 47.775 1.00 152.19 275 LEU E CA 1
ATOM 6376 C C . LEU E 5 275 ? -35.093 49.773 47.199 1.00 149.40 275 LEU E C 1
ATOM 6377 O O . LEU E 5 275 ? -35.548 48.896 47.934 1.00 154.28 275 LEU E O 1
ATOM 6382 N N . MET E 5 276 ? -35.225 49.749 45.881 1.00 150.90 276 MET E N 1
ATOM 6383 C CA . MET E 5 276 ? -35.879 48.642 45.218 1.00 159.22 276 MET E CA 1
ATOM 6384 C C . MET E 5 276 ? -35.250 47.314 45.609 1.00 156.14 276 MET E C 1
ATOM 6385 O O . MET E 5 276 ? -35.971 46.397 46.016 1.00 171.13 276 MET E O 1
ATOM 6390 N N . ASN E 5 277 ? -33.917 47.235 45.527 1.00 153.59 277 ASN E N 1
ATOM 6391 C CA . ASN E 5 277 ? -33.158 46.013 45.861 1.00 169.74 277 ASN E CA 1
ATOM 6392 C C . ASN E 5 277 ? -33.474 45.455 47.237 1.00 161.70 277 ASN E C 1
ATOM 6393 O O . ASN E 5 277 ? -33.533 44.230 47.443 1.00 123.57 277 ASN E O 1
ATOM 6398 N N . LEU E 5 278 ? -33.667 46.387 48.165 1.00 178.11 278 LEU E N 1
ATOM 6399 C CA . LEU E 5 278 ? -33.991 46.093 49.550 1.00 171.11 278 LEU E CA 1
ATOM 6400 C C . LEU E 5 278 ? -35.381 45.493 49.681 1.00 172.08 278 LEU E C 1
ATOM 6401 O O . LEU E 5 278 ? -35.526 44.351 50.112 1.00 180.58 278 LEU E O 1
ATOM 6406 N N . LYS E 5 279 ? -36.393 46.272 49.305 1.00 168.40 279 LYS E N 1
ATOM 6407 C CA . LYS E 5 279 ? -37.776 45.810 49.259 1.00 166.94 279 LYS E CA 1
ATOM 6408 C C . LYS E 5 279 ? -37.812 44.429 48.631 1.00 178.53 279 LYS E C 1
ATOM 6409 O O . LYS E 5 279 ? -38.401 43.506 49.198 1.00 166.38 279 LYS E O 1
ATOM 6415 N N . LYS E 5 280 ? -37.139 44.304 47.479 1.00 193.35 280 LYS E N 1
ATOM 6416 C CA . LYS E 5 280 ? -37.030 43.055 46.724 1.00 189.72 280 LYS E CA 1
ATOM 6417 C C . LYS E 5 280 ? -36.385 41.937 47.522 1.00 185.87 280 LYS E C 1
ATOM 6418 O O . LYS E 5 280 ? -36.965 40.858 47.648 1.00 226.46 280 LYS E O 1
ATOM 6424 N N . GLU E 5 281 ? -35.197 42.189 48.066 1.00 164.66 281 GLU E N 1
ATOM 6425 C CA . GLU E 5 281 ? -34.504 41.162 48.854 1.00 180.21 281 GLU E CA 1
ATOM 6426 C C . GLU E 5 281 ? -35.329 40.666 50.055 1.00 179.55 281 GLU E C 1
ATOM 6427 O O . GLU E 5 281 ? -35.334 39.476 50.372 1.00 165.22 281 GLU E O 1
ATOM 6433 N N . LEU E 5 282 ? -36.033 41.587 50.702 1.00 185.59 282 LEU E N 1
ATOM 6434 C CA . LEU E 5 282 ? -36.904 41.254 51.827 1.00 188.06 282 LEU E CA 1
ATOM 6435 C C . LEU E 5 282 ? -38.306 40.851 51.398 1.00 196.63 282 LEU E C 1
ATOM 6436 O O . LEU E 5 282 ? -39.129 40.499 52.241 1.00 208.71 282 LEU E O 1
ATOM 6441 N N . GLN E 5 283 ? -38.600 40.910 50.105 1.00 217.89 283 GLN E N 1
ATOM 6442 C CA . GLN E 5 283 ? -39.917 40.477 49.630 1.00 233.52 283 GLN E CA 1
ATOM 6443 C C . GLN E 5 283 ? -40.192 39.054 50.126 1.00 238.96 283 GLN E C 1
ATOM 6444 O O . GLN E 5 283 ? -39.303 38.198 50.110 1.00 242.98 283 GLN E O 1
ATOM 6450 N N . GLY E 5 284 ? -41.417 38.814 50.583 1.00 243.85 284 GLY E N 1
ATOM 6451 C CA . GLY E 5 284 ? -41.785 37.521 51.161 1.00 252.29 284 GLY E CA 1
ATOM 6452 C C . GLY E 5 284 ? -41.460 37.444 52.641 1.00 244.76 284 GLY E C 1
ATOM 6453 O O . GLY E 5 284 ? -41.500 36.363 53.241 1.00 265.79 284 GLY E O 1
ATOM 6454 N N . TYR E 5 285 ? -41.135 38.600 53.219 1.00 222.07 285 TYR E N 1
ATOM 6455 C CA . TYR E 5 285 ? -40.822 38.740 54.643 1.00 209.65 285 TYR E CA 1
ATOM 6456 C C . TYR E 5 285 ? -41.446 40.020 55.177 1.00 192.15 285 TYR E C 1
ATOM 6457 O O . TYR E 5 285 ? -41.880 40.100 56.326 1.00 166.36 285 TYR E O 1
ATOM 6466 N N . ILE E 5 286 ? -41.463 41.029 54.317 1.00 201.29 286 ILE E N 1
ATOM 6467 C CA . ILE E 5 286 ? -41.950 42.354 54.645 1.00 198.91 286 ILE E CA 1
ATOM 6468 C C . ILE E 5 286 ? -41.992 43.182 53.364 1.00 205.99 286 ILE E C 1
ATOM 6469 O O . ILE E 5 286 ? -41.016 43.215 52.601 1.00 214.26 286 ILE E O 1
ATOM 6474 N N . GLU E 5 287 ? -43.123 43.839 53.123 1.00 209.14 287 GLU E N 1
ATOM 6475 C CA . GLU E 5 287 ? -43.238 44.739 51.974 1.00 224.08 287 GLU E CA 1
ATOM 6476 C C . GLU E 5 287 ? -42.872 46.172 52.335 1.00 198.92 287 GLU E C 1
ATOM 6477 O O . GLU E 5 287 ? -43.478 46.777 53.230 1.00 193.50 287 GLU E O 1
ATOM 6483 N N . LEU E 5 288 ? -41.871 46.704 51.637 1.00 176.30 288 LEU E N 1
ATOM 6484 C CA . LEU E 5 288 ? -41.551 48.113 51.731 1.00 163.77 288 LEU E CA 1
ATOM 6485 C C . LEU E 5 288 ? -42.281 48.809 50.622 1.00 156.20 288 LEU E C 1
ATOM 6486 O O . LEU E 5 288 ? -42.132 48.445 49.463 1.00 178.09 288 LEU E O 1
ATOM 6491 N N . SER E 5 289 ? -43.087 49.796 50.976 1.00 155.29 289 SER E N 1
ATOM 6492 C CA . SER E 5 289 ? -43.921 50.454 49.999 1.00 170.30 289 SER E CA 1
ATOM 6493 C C . SER E 5 289 ? -43.863 51.944 50.134 1.00 160.15 289 SER E C 1
ATOM 6494 O O . SER E 5 289 ? -43.359 52.476 51.125 1.00 142.47 289 SER E O 1
ATOM 6497 N N . VAL E 5 290 ? -44.400 52.604 49.117 1.00 166.85 290 VAL E N 1
ATOM 6498 C CA . VAL E 5 290 ? -44.449 54.042 49.083 1.00 173.96 290 VAL E CA 1
ATOM 6499 C C . VAL E 5 290 ? -45.665 54.500 49.838 1.00 170.97 290 VAL E C 1
ATOM 6500 O O . VAL E 5 290 ? -46.784 54.096 49.522 1.00 173.58 290 VAL E O 1
ATOM 6504 N N . PRO E 5 291 ? -45.443 55.343 50.852 1.00 174.73 291 PRO E N 1
ATOM 6505 C CA . PRO E 5 291 ? -46.553 55.929 51.557 1.00 187.34 291 PRO E CA 1
ATOM 6506 C C . PRO E 5 291 ? -47.324 56.894 50.678 1.00 171.98 291 PRO E C 1
ATOM 6507 O O . PRO E 5 291 ? -46.744 57.520 49.773 1.00 141.53 291 PRO E O 1
ATOM 6511 N N . ASP E 5 292 ? -48.623 56.987 50.964 1.00 164.90 292 ASP E N 1
ATOM 6512 C CA . ASP E 5 292 ? -49.487 57.943 50.342 1.00 169.22 292 ASP E CA 1
ATOM 6513 C C . ASP E 5 292 ? -48.915 59.344 50.534 1.00 167.05 292 ASP E C 1
ATOM 6514 O O . ASP E 5 292 ? -48.686 59.790 51.654 1.00 155.61 292 ASP E O 1
ATOM 6519 N N . ARG E 5 293 ? -48.683 60.018 49.411 1.00 175.12 293 ARG E N 1
ATOM 6520 C CA . ARG E 5 293 ? -48.213 61.394 49.370 1.00 179.89 293 ARG E CA 1
ATOM 6521 C C . ARG E 5 293 ? -48.984 62.277 50.336 1.00 190.86 293 ARG E C 1
ATOM 6522 O O . ARG E 5 293 ? -48.386 62.985 51.163 1.00 195.96 293 ARG E O 1
ATOM 6530 N N . GLN E 5 294 ? -50.313 62.225 50.215 1.00 193.21 294 GLN E N 1
ATOM 6531 C CA . GLN E 5 294 ? -51.231 63.060 50.988 1.00 198.67 294 GLN E CA 1
ATOM 6532 C C . GLN E 5 294 ? -50.930 62.949 52.483 1.00 173.23 294 GLN E C 1
ATOM 6533 O O . GLN E 5 294 ? -51.185 63.875 53.262 1.00 149.95 294 GLN E O 1
ATOM 6539 N N . SER E 5 295 ? -50.351 61.816 52.859 1.00 175.73 295 SER E N 1
ATOM 6540 C CA . SER E 5 295 ? -50.054 61.518 54.242 1.00 194.60 295 SER E CA 1
ATOM 6541 C C . SER E 5 295 ? -48.685 62.067 54.654 1.00 194.31 295 SER E C 1
ATOM 6542 O O . SER E 5 295 ? -48.286 61.921 55.806 1.00 240.63 295 SER E O 1
ATOM 6545 N N . MET E 5 296 ? -47.975 62.707 53.728 1.00 175.94 296 MET E N 1
ATOM 6546 C CA . MET E 5 296 ? -46.648 63.249 54.033 1.00 181.19 296 MET E CA 1
ATOM 6547 C C . MET E 5 296 ? -46.549 64.723 53.676 1.00 169.09 296 MET E C 1
ATOM 6548 O O . MET E 5 296 ? -45.507 65.205 53.247 1.00 169.27 296 MET E O 1
ATOM 6553 N N . ASP E 5 297 ? -47.644 65.438 53.867 1.00 166.25 297 ASP E N 1
ATOM 6554 C CA . ASP E 5 297 ? -47.727 66.825 53.446 1.00 172.58 297 ASP E CA 1
ATOM 6555 C C . ASP E 5 297 ? -47.875 67.699 54.679 1.00 163.76 297 ASP E C 1
ATOM 6556 O O . ASP E 5 297 ? -48.926 67.728 55.323 1.00 171.09 297 ASP E O 1
ATOM 6561 N N . SER E 5 298 ? -46.815 68.415 55.010 1.00 152.72 298 SER E N 1
ATOM 6562 C CA . SER E 5 298 ? -46.797 69.161 56.256 1.00 167.52 298 SER E CA 1
ATOM 6563 C C . SER E 5 298 ? -47.369 70.574 56.126 1.00 176.35 298 SER E C 1
ATOM 6564 O O . SER E 5 298 ? -47.331 71.355 57.083 1.00 178.83 298 SER E O 1
ATOM 6567 N N . ARG E 5 299 ? -47.897 70.891 54.944 1.00 184.40 299 ARG E N 1
ATOM 6568 C CA . ARG E 5 299 ? -48.503 72.189 54.642 1.00 204.03 299 ARG E CA 1
ATOM 6569 C C . ARG E 5 299 ? -49.378 72.694 55.797 1.00 214.07 299 ARG E C 1
ATOM 6570 O O . ARG E 5 299 ? -49.280 72.202 56.921 1.00 203.14 299 ARG E O 1
ATOM 6578 N N . VAL E 5 300 ? -50.241 73.669 55.511 1.00 215.62 300 VAL E N 1
ATOM 6579 C CA . VAL E 5 300 ? -51.263 74.110 56.463 1.00 185.27 300 VAL E CA 1
ATOM 6580 C C . VAL E 5 300 ? -52.131 72.923 56.896 1.00 216.43 300 VAL E C 1
ATOM 6581 O O . VAL E 5 300 ? -52.469 72.823 58.069 1.00 245.73 300 VAL E O 1
ATOM 6585 N N . ALA E 5 301 ? -52.468 72.031 55.957 1.00 244.55 301 ALA E N 1
ATOM 6586 C CA . ALA E 5 301 ? -52.793 70.595 56.237 1.00 265.81 301 ALA E CA 1
ATOM 6587 C C . ALA E 5 301 ? -53.230 69.798 55.001 1.00 252.57 301 ALA E C 1
ATOM 6588 O O . ALA E 5 301 ? -53.596 68.619 55.097 1.00 222.91 301 ALA E O 1
ATOM 6590 N N . GLY F 6 2 ? -13.158 87.612 75.110 1.00 315.20 2 GLY F N 1
ATOM 6591 C CA . GLY F 6 2 ? -13.230 88.259 73.772 1.00 270.14 2 GLY F CA 1
ATOM 6592 C C . GLY F 6 2 ? -14.154 89.458 73.791 1.00 262.00 2 GLY F C 1
ATOM 6593 O O . GLY F 6 2 ? -15.307 89.366 74.221 1.00 226.05 2 GLY F O 1
ATOM 6594 N N . LYS F 6 3 ? -13.630 90.591 73.339 1.00 282.36 3 LYS F N 1
ATOM 6595 C CA . LYS F 6 3 ? -14.408 91.813 73.214 1.00 274.84 3 LYS F CA 1
ATOM 6596 C C . LYS F 6 3 ? -14.382 92.298 71.777 1.00 259.18 3 LYS F C 1
ATOM 6597 O O . LYS F 6 3 ? -13.571 91.842 70.958 1.00 251.98 3 LYS F O 1
ATOM 6603 N N . SER F 6 4 ? -15.265 93.240 71.472 1.00 238.71 4 SER F N 1
ATOM 6604 C CA . SER F 6 4 ? -15.397 93.689 70.105 1.00 240.36 4 SER F CA 1
ATOM 6605 C C . SER F 6 4 ? -16.111 95.022 69.939 1.00 246.37 4 SER F C 1
ATOM 6606 O O . SER F 6 4 ? -16.872 95.448 70.817 1.00 246.88 4 SER F O 1
ATOM 6609 N N . ALA F 6 5 ? -15.857 95.654 68.790 1.00 237.72 5 ALA F N 1
ATOM 6610 C CA . ALA F 6 5 ? -16.467 96.926 68.403 1.00 228.97 5 ALA F CA 1
ATOM 6611 C C . ALA F 6 5 ? -16.478 97.067 66.882 1.00 216.27 5 ALA F C 1
ATOM 6612 O O . ALA F 6 5 ? -15.598 96.542 66.201 1.00 201.23 5 ALA F O 1
ATOM 6614 N N . VAL F 6 6 ? -17.470 97.785 66.358 1.00 247.09 6 VAL F N 1
ATOM 6615 C CA . VAL F 6 6 ? -17.631 97.980 64.906 1.00 305.24 6 VAL F CA 1
ATOM 6616 C C . VAL F 6 6 ? -17.742 99.467 64.530 1.00 296.08 6 VAL F C 1
ATOM 6617 O O . VAL F 6 6 ? -18.565 100.194 65.100 1.00 309.56 6 VAL F O 1
ATOM 6621 N N . ILE F 6 7 ? -16.929 99.902 63.559 1.00 263.34 7 ILE F N 1
ATOM 6622 C CA . ILE F 6 7 ? -16.925 101.293 63.076 1.00 264.02 7 ILE F CA 1
ATOM 6623 C C . ILE F 6 7 ? -17.289 101.396 61.586 1.00 243.03 7 ILE F C 1
ATOM 6624 O O . ILE F 6 7 ? -16.642 100.770 60.743 1.00 214.48 7 ILE F O 1
ATOM 6629 N N . PHE F 6 8 ? -18.316 102.201 61.287 1.00 262.11 8 PHE F N 1
ATOM 6630 C CA . PHE F 6 8 ? -18.823 102.425 59.923 1.00 291.80 8 PHE F CA 1
ATOM 6631 C C . PHE F 6 8 ? -18.602 103.862 59.451 1.00 299.62 8 PHE F C 1
ATOM 6632 O O . PHE F 6 8 ? -19.143 104.809 60.023 1.00 309.77 8 PHE F O 1
ATOM 6640 N N . VAL F 6 9 ? -17.811 104.021 58.396 1.00 303.52 9 VAL F N 1
ATOM 6641 C CA . VAL F 6 9 ? -17.601 105.340 57.803 1.00 303.88 9 VAL F CA 1
ATOM 6642 C C . VAL F 6 9 ? -18.649 105.618 56.714 1.00 301.99 9 VAL F C 1
ATOM 6643 O O . VAL F 6 9 ? -18.480 105.233 55.551 1.00 284.69 9 VAL F O 1
ATOM 6647 N N . GLU F 6 10 ? -19.729 106.284 57.120 1.00 310.31 10 GLU F N 1
ATOM 6648 C CA . GLU F 6 10 ? -20.874 106.592 56.259 1.00 312.44 10 GLU F CA 1
ATOM 6649 C C . GLU F 6 10 ? -20.478 107.400 55.017 1.00 302.57 10 GLU F C 1
ATOM 6650 O O . GLU F 6 10 ? -20.657 106.950 53.886 1.00 286.16 10 GLU F O 1
ATOM 6656 N N . ARG F 6 11 ? -19.940 108.593 55.250 1.00 312.55 11 ARG F N 1
ATOM 6657 C CA . ARG F 6 11 ? -19.478 109.477 54.183 1.00 317.90 11 ARG F CA 1
ATOM 6658 C C . ARG F 6 11 ? -18.085 109.013 53.739 1.00 311.29 11 ARG F C 1
ATOM 6659 O O . ARG F 6 11 ? -17.089 109.352 54.390 1.00 318.62 11 ARG F O 1
ATOM 6667 N N . ALA F 6 12 ? -18.010 108.222 52.662 1.00 310.76 12 ALA F N 1
ATOM 6668 C CA . ALA F 6 12 ? -16.707 107.724 52.162 1.00 317.97 12 ALA F CA 1
ATOM 6669 C C . ALA F 6 12 ? -16.676 107.305 50.681 1.00 314.70 12 ALA F C 1
ATOM 6670 O O . ALA F 6 12 ? -17.717 107.287 50.006 1.00 254.44 12 ALA F O 1
ATOM 6672 N N . THR F 6 13 ? -15.469 106.983 50.197 1.00 340.39 13 THR F N 1
ATOM 6673 C CA . THR F 6 13 ? -15.245 106.438 48.847 1.00 349.27 13 THR F CA 1
ATOM 6674 C C . THR F 6 13 ? -14.292 105.226 48.885 1.00 344.77 13 THR F C 1
ATOM 6675 O O . THR F 6 13 ? -13.601 105.013 49.897 1.00 297.40 13 THR F O 1
ATOM 6679 N N . PRO F 6 14 ? -14.233 104.441 47.772 1.00 341.63 14 PRO F N 1
ATOM 6680 C CA . PRO F 6 14 ? -13.310 103.304 47.610 1.00 318.06 14 PRO F CA 1
ATOM 6681 C C . PRO F 6 14 ? -11.909 103.508 48.206 1.00 278.68 14 PRO F C 1
ATOM 6682 O O . PRO F 6 14 ? -11.303 102.574 48.744 1.00 238.67 14 PRO F O 1
ATOM 6686 N N . ALA F 6 15 ? -11.411 104.732 48.111 1.00 296.31 15 ALA F N 1
ATOM 6687 C CA . ALA F 6 15 ? -10.041 105.036 48.478 1.00 328.13 15 ALA F CA 1
ATOM 6688 C C . ALA F 6 15 ? -9.845 105.201 49.985 1.00 343.17 15 ALA F C 1
ATOM 6689 O O . ALA F 6 15 ? -8.750 104.939 50.491 1.00 354.09 15 ALA F O 1
ATOM 6691 N N . THR F 6 16 ? -10.897 105.635 50.689 1.00 336.75 16 THR F N 1
ATOM 6692 C CA . THR F 6 16 ? -10.828 105.904 52.137 1.00 312.00 16 THR F CA 1
ATOM 6693 C C . THR F 6 16 ? -10.128 104.753 52.896 1.00 334.36 16 THR F C 1
ATOM 6694 O O . THR F 6 16 ? -9.342 104.981 53.836 1.00 290.35 16 THR F O 1
ATOM 6698 N N . LEU F 6 17 ? -10.414 103.525 52.461 1.00 361.62 17 LEU F N 1
ATOM 6699 C CA . LEU F 6 17 ? -9.791 102.320 53.008 1.00 364.86 17 LEU F CA 1
ATOM 6700 C C . LEU F 6 17 ? -8.263 102.417 53.032 1.00 331.69 17 LEU F C 1
ATOM 6701 O O . LEU F 6 17 ? -7.656 102.254 54.090 1.00 312.74 17 LEU F O 1
ATOM 6706 N N . THR F 6 18 ? -7.654 102.682 51.875 1.00 303.44 18 THR F N 1
ATOM 6707 C CA . THR F 6 18 ? -6.194 102.719 51.755 1.00 303.77 18 THR F CA 1
ATOM 6708 C C . THR F 6 18 ? -5.563 103.814 52.635 1.00 355.21 18 THR F C 1
ATOM 6709 O O . THR F 6 18 ? -4.526 103.581 53.274 1.00 387.86 18 THR F O 1
ATOM 6713 N N . GLU F 6 19 ? -6.207 104.986 52.680 1.00 384.86 19 GLU F N 1
ATOM 6714 C CA . GLU F 6 19 ? -5.772 106.103 53.538 1.00 397.17 19 GLU F CA 1
ATOM 6715 C C . GLU F 6 19 ? -5.522 105.642 54.973 1.00 377.09 19 GLU F C 1
ATOM 6716 O O . GLU F 6 19 ? -4.462 105.908 55.554 1.00 409.92 19 GLU F O 1
ATOM 6722 N N . LEU F 6 20 ? -6.511 104.950 55.532 1.00 325.92 20 LEU F N 1
ATOM 6723 C CA . LEU F 6 20 ? -6.399 104.402 56.874 1.00 330.51 20 LEU F CA 1
ATOM 6724 C C . LEU F 6 20 ? -5.475 103.187 56.920 1.00 322.36 20 LEU F C 1
ATOM 6725 O O . LEU F 6 20 ? -4.836 102.941 57.945 1.00 316.13 20 LEU F O 1
ATOM 6730 N N . LYS F 6 21 ? -5.412 102.441 55.812 1.00 320.23 21 LYS F N 1
ATOM 6731 C CA . LYS F 6 21 ? -4.538 101.262 55.665 1.00 314.51 21 LYS F CA 1
ATOM 6732 C C . LYS F 6 21 ? -3.078 101.621 55.929 1.00 313.61 21 LYS F C 1
ATOM 6733 O O . LYS F 6 21 ? -2.368 100.884 56.622 1.00 286.02 21 LYS F O 1
ATOM 6739 N N . ASP F 6 22 ? -2.667 102.778 55.411 1.00 333.84 22 ASP F N 1
ATOM 6740 C CA . ASP F 6 22 ? -1.289 103.253 55.522 1.00 324.59 22 ASP F CA 1
ATOM 6741 C C . ASP F 6 22 ? -1.025 104.022 56.827 1.00 327.68 22 ASP F C 1
ATOM 6742 O O . ASP F 6 22 ? 0.040 103.875 57.434 1.00 320.43 22 ASP F O 1
ATOM 6747 N N . ALA F 6 23 ? -2.001 104.832 57.249 1.00 341.42 23 ALA F N 1
ATOM 6748 C CA . ALA F 6 23 ? -1.947 105.551 58.532 1.00 326.36 23 ALA F CA 1
ATOM 6749 C C . ALA F 6 23 ? -1.705 104.584 59.684 1.00 317.50 23 ALA F C 1
ATOM 6750 O O . ALA F 6 23 ? -1.479 105.006 60.828 1.00 272.92 23 ALA F O 1
ATOM 6752 N N . LEU F 6 24 ? -1.773 103.290 59.362 1.00 349.87 24 LEU F N 1
ATOM 6753 C CA . LEU F 6 24 ? -1.514 102.211 60.307 1.00 376.93 24 LEU F CA 1
ATOM 6754 C C . LEU F 6 24 ? -0.380 101.291 59.832 1.00 369.39 24 LEU F C 1
ATOM 6755 O O . LEU F 6 24 ? -0.015 100.323 60.536 1.00 375.00 24 LEU F O 1
ATOM 6760 N N . SER F 6 25 ? 0.185 101.610 58.664 1.00 348.03 25 SER F N 1
ATOM 6761 C CA . SER F 6 25 ? 1.215 100.778 58.029 1.00 325.17 25 SER F CA 1
ATOM 6762 C C . SER F 6 25 ? 2.399 100.479 58.942 1.00 351.11 25 SER F C 1
ATOM 6763 O O . SER F 6 25 ? 3.006 99.416 58.841 1.00 349.25 25 SER F O 1
ATOM 6766 N N . ASN F 6 26 ? 2.722 101.421 59.824 1.00 408.52 26 ASN F N 1
ATOM 6767 C CA . ASN F 6 26 ? 3.741 101.225 60.858 1.00 450.82 26 ASN F CA 1
ATOM 6768 C C . ASN F 6 26 ? 3.274 100.260 61.960 1.00 439.37 26 ASN F C 1
ATOM 6769 O O . ASN F 6 26 ? 4.007 99.336 62.335 1.00 449.02 26 ASN F O 1
ATOM 6774 N N . SER F 6 27 ? 2.058 100.475 62.467 1.00 405.22 27 SER F N 1
ATOM 6775 C CA . SER F 6 27 ? 1.520 99.659 63.560 1.00 376.26 27 SER F CA 1
ATOM 6776 C C . SER F 6 27 ? 0.839 98.393 63.044 1.00 377.73 27 SER F C 1
ATOM 6777 O O . SER F 6 27 ? -0.387 98.270 63.058 1.00 382.40 27 SER F O 1
ATOM 6780 N N . ILE F 6 28 ? 1.675 97.459 62.597 1.00 383.45 28 ILE F N 1
ATOM 6781 C CA . ILE F 6 28 ? 1.263 96.175 62.027 1.00 403.94 28 ILE F CA 1
ATOM 6782 C C . ILE F 6 28 ? 2.189 95.101 62.607 1.00 414.74 28 ILE F C 1
ATOM 6783 O O . ILE F 6 28 ? 3.285 95.421 63.079 1.00 421.83 28 ILE F O 1
ATOM 6788 N N . LEU F 6 29 ? 1.739 93.845 62.591 1.00 417.14 29 LEU F N 1
ATOM 6789 C CA . LEU F 6 29 ? 2.566 92.698 62.986 1.00 408.13 29 LEU F CA 1
ATOM 6790 C C . LEU F 6 29 ? 2.606 91.635 61.877 1.00 379.21 29 LEU F C 1
ATOM 6791 O O . LEU F 6 29 ? 3.685 91.220 61.439 1.00 327.58 29 LEU F O 1
ATOM 6796 N N . SER F 6 30 ? 1.424 91.198 61.444 1.00 386.38 30 SER F N 1
ATOM 6797 C CA . SER F 6 30 ? 1.265 90.360 60.253 1.00 402.41 30 SER F CA 1
ATOM 6798 C C . SER F 6 30 ? -0.099 90.616 59.601 1.00 389.41 30 SER F C 1
ATOM 6799 O O . SER F 6 30 ? -0.970 91.244 60.202 1.00 358.90 30 SER F O 1
ATOM 6802 N N . VAL F 6 31 ? -0.269 90.151 58.364 1.00 382.91 31 VAL F N 1
ATOM 6803 C CA . VAL F 6 31 ? -1.552 90.256 57.662 1.00 350.78 31 VAL F CA 1
ATOM 6804 C C . VAL F 6 31 ? -1.987 88.877 57.155 1.00 391.68 31 VAL F C 1
ATOM 6805 O O . VAL F 6 31 ? -1.346 88.285 56.280 1.00 404.65 31 VAL F O 1
ATOM 6809 N N . ARG F 6 32 ? -3.077 88.375 57.728 1.00 414.00 32 ARG F N 1
ATOM 6810 C CA . ARG F 6 32 ? -3.587 87.047 57.406 1.00 405.05 32 ARG F CA 1
ATOM 6811 C C . ARG F 6 32 ? -4.533 87.084 56.198 1.00 411.46 32 ARG F C 1
ATOM 6812 O O . ARG F 6 32 ? -4.710 88.130 55.567 1.00 411.67 32 ARG F O 1
ATOM 6820 N N . ASP F 6 33 ? -5.135 85.934 55.901 1.00 409.97 33 ASP F N 1
ATOM 6821 C CA . ASP F 6 33 ? -5.950 85.712 54.704 1.00 413.18 33 ASP F CA 1
ATOM 6822 C C . ASP F 6 33 ? -7.272 86.513 54.685 1.00 400.99 33 ASP F C 1
ATOM 6823 O O . ASP F 6 33 ? -7.780 86.882 55.750 1.00 383.71 33 ASP F O 1
ATOM 6828 N N . PRO F 6 34 ? -7.828 86.781 53.474 1.00 384.76 34 PRO F N 1
ATOM 6829 C CA . PRO F 6 34 ? -9.018 87.644 53.354 1.00 354.97 34 PRO F CA 1
ATOM 6830 C C . PRO F 6 34 ? -10.268 87.091 54.038 1.00 323.22 34 PRO F C 1
ATOM 6831 O O . PRO F 6 34 ? -10.403 85.877 54.209 1.00 270.28 34 PRO F O 1
ATOM 6835 N N . TRP F 6 35 ? -11.162 87.996 54.430 1.00 342.68 35 TRP F N 1
ATOM 6836 C CA . TRP F 6 35 ? -12.443 87.622 55.018 1.00 357.42 35 TRP F CA 1
ATOM 6837 C C . TRP F 6 35 ? -13.571 88.241 54.241 1.00 352.33 35 TRP F C 1
ATOM 6838 O O . TRP F 6 35 ? -13.353 89.112 53.395 1.00 346.81 35 TRP F O 1
ATOM 6849 N N . SER F 6 36 ? -14.790 87.796 54.522 1.00 327.69 36 SER F N 1
ATOM 6850 C CA . SER F 6 36 ? -15.960 88.289 53.818 1.00 278.24 36 SER F CA 1
ATOM 6851 C C . SER F 6 36 ? -17.141 88.448 54.778 1.00 254.71 36 SER F C 1
ATOM 6852 O O . SER F 6 36 ? -17.114 87.936 55.900 1.00 228.97 36 SER F O 1
ATOM 6855 N N . ILE F 6 37 ? -18.164 89.177 54.340 1.00 259.07 37 ILE F N 1
ATOM 6856 C CA . ILE F 6 37 ? -19.393 89.350 55.128 1.00 256.87 37 ILE F CA 1
ATOM 6857 C C . ILE F 6 37 ? -20.613 89.775 54.298 1.00 271.98 37 ILE F C 1
ATOM 6858 O O . ILE F 6 37 ? -20.526 90.669 53.450 1.00 283.95 37 ILE F O 1
ATOM 6863 N N . ASP F 6 38 ? -21.746 89.129 54.573 1.00 247.73 38 ASP F N 1
ATOM 6864 C CA . ASP F 6 38 ? -23.013 89.428 53.921 1.00 226.11 38 ASP F CA 1
ATOM 6865 C C . ASP F 6 38 ? -23.975 89.962 54.965 1.00 216.38 38 ASP F C 1
ATOM 6866 O O . ASP F 6 38 ? -24.169 89.342 56.002 1.00 208.33 38 ASP F O 1
ATOM 6871 N N . PHE F 6 39 ? -24.564 91.121 54.698 1.00 230.92 39 PHE F N 1
ATOM 6872 C CA . PHE F 6 39 ? -25.455 91.761 55.653 1.00 221.75 39 PHE F CA 1
ATOM 6873 C C . PHE F 6 39 ? -26.832 92.009 55.050 1.00 221.69 39 PHE F C 1
ATOM 6874 O O . PHE F 6 39 ? -27.000 92.867 54.179 1.00 217.64 39 PHE F O 1
ATOM 6882 N N . ARG F 6 40 ? -27.819 91.259 55.527 1.00 216.12 40 ARG F N 1
ATOM 6883 C CA . ARG F 6 40 ? -29.165 91.355 54.981 1.00 224.48 40 ARG F CA 1
ATOM 6884 C C . ARG F 6 40 ? -30.163 92.036 55.902 1.00 227.90 40 ARG F C 1
ATOM 6885 O O . ARG F 6 40 ? -30.058 91.943 57.122 1.00 211.45 40 ARG F O 1
ATOM 6893 N N . THR F 6 41 ? -31.127 92.715 55.283 1.00 237.80 41 THR F N 1
ATOM 6894 C CA . THR F 6 41 ? -32.220 93.382 55.975 1.00 235.71 41 THR F CA 1
ATOM 6895 C C . THR F 6 41 ? -33.545 92.746 55.531 1.00 230.15 41 THR F C 1
ATOM 6896 O O . THR F 6 41 ? -33.910 92.819 54.358 1.00 225.51 41 THR F O 1
ATOM 6900 N N . TYR F 6 42 ? -34.245 92.096 56.457 1.00 223.28 42 TYR F N 1
ATOM 6901 C CA . TYR F 6 42 ? -35.558 91.543 56.142 1.00 213.69 42 TYR F CA 1
ATOM 6902 C C . TYR F 6 42 ? -36.636 92.438 56.700 1.00 207.97 42 TYR F C 1
ATOM 6903 O O . TYR F 6 42 ? -36.737 92.649 57.912 1.00 182.24 42 TYR F O 1
ATOM 6912 N N . ARG F 6 43 ? -37.424 92.998 55.797 1.00 243.68 43 ARG F N 1
ATOM 6913 C CA . ARG F 6 43 ? -38.616 93.691 56.218 1.00 264.08 43 ARG F CA 1
ATOM 6914 C C . ARG F 6 43 ? -39.648 92.615 56.478 1.00 245.68 43 ARG F C 1
ATOM 6915 O O . ARG F 6 43 ? -39.816 91.709 55.658 1.00 256.41 43 ARG F O 1
ATOM 6923 N N . CYS F 6 44 ? -40.311 92.694 57.627 1.00 217.00 44 CYS F N 1
ATOM 6924 C CA . CYS F 6 44 ? -41.407 91.782 57.907 1.00 202.67 44 CYS F CA 1
ATOM 6925 C C . CYS F 6 44 ? -42.627 92.093 57.051 1.00 195.02 44 CYS F C 1
ATOM 6926 O O . CYS F 6 44 ? -42.807 93.219 56.587 1.00 184.30 44 CYS F O 1
ATOM 6929 N N . SER F 6 45 ? -43.451 91.074 56.836 1.00 205.90 45 SER F N 1
ATOM 6930 C CA . SER F 6 45 ? -44.643 91.199 56.003 1.00 220.38 45 SER F CA 1
ATOM 6931 C C . SER F 6 45 ? -45.917 91.306 56.849 1.00 223.54 45 SER F C 1
ATOM 6932 O O . SER F 6 45 ? -47.029 91.224 56.317 1.00 213.66 45 SER F O 1
ATOM 6935 N N . ILE F 6 46 ? -45.757 91.508 58.157 1.00 242.36 46 ILE F N 1
ATOM 6936 C CA . ILE F 6 46 ? -46.897 91.467 59.093 1.00 275.64 46 ILE F CA 1
ATOM 6937 C C . ILE F 6 46 ? -47.523 92.824 59.482 1.00 326.01 46 ILE F C 1
ATOM 6938 O O . ILE F 6 46 ? -46.903 93.677 60.143 1.00 334.22 46 ILE F O 1
ATOM 6943 N N . LYS F 6 47 ? -48.778 92.973 59.062 1.00 339.17 47 LYS F N 1
ATOM 6944 C CA . LYS F 6 47 ? -49.618 94.164 59.241 1.00 305.36 47 LYS F CA 1
ATOM 6945 C C . LYS F 6 47 ? -50.586 94.039 60.419 1.00 296.66 47 LYS F C 1
ATOM 6946 O O . LYS F 6 47 ? -51.085 95.046 60.930 1.00 291.96 47 LYS F O 1
ATOM 6952 N N . ASN F 6 48 ? -50.859 92.795 60.815 1.00 286.41 48 ASN F N 1
ATOM 6953 C CA . ASN F 6 48 ? -51.776 92.480 61.905 1.00 270.20 48 ASN F CA 1
ATOM 6954 C C . ASN F 6 48 ? -51.220 92.933 63.224 1.00 297.09 48 ASN F C 1
ATOM 6955 O O . ASN F 6 48 ? -51.965 93.357 64.110 1.00 333.29 48 ASN F O 1
ATOM 6960 N N . LEU F 6 49 ? -49.902 92.810 63.349 1.00 301.03 49 LEU F N 1
ATOM 6961 C CA . LEU F 6 49 ? -49.193 93.356 64.481 1.00 294.30 49 LEU F CA 1
ATOM 6962 C C . LEU F 6 49 ? -49.034 94.857 64.273 1.00 285.71 49 LEU F C 1
ATOM 6963 O O . LEU F 6 49 ? -48.454 95.289 63.263 1.00 259.08 49 LEU F O 1
ATOM 6968 N N . PRO F 6 50 ? -49.568 95.653 65.223 1.00 288.98 50 PRO F N 1
ATOM 6969 C CA . PRO F 6 50 ? -49.581 97.116 65.151 1.00 297.23 50 PRO F CA 1
ATOM 6970 C C . PRO F 6 50 ? -48.193 97.743 65.302 1.00 299.36 50 PRO F C 1
ATOM 6971 O O . PRO F 6 50 ? -47.228 97.032 65.583 1.00 306.50 50 PRO F O 1
ATOM 6975 N N . ALA F 6 51 ? -48.104 99.063 65.118 1.00 288.48 51 ALA F N 1
ATOM 6976 C CA . ALA F 6 51 ? -46.831 99.791 65.215 1.00 286.10 51 ALA F CA 1
ATOM 6977 C C . ALA F 6 51 ? -46.299 99.875 66.651 1.00 301.96 51 ALA F C 1
ATOM 6978 O O . ALA F 6 51 ? -45.229 100.450 66.887 1.00 314.20 51 ALA F O 1
ATOM 6980 N N . ASP F 6 52 ? -47.046 99.282 67.590 1.00 323.18 52 ASP F N 1
ATOM 6981 C CA . ASP F 6 52 ? -46.706 99.271 69.027 1.00 335.60 52 ASP F CA 1
ATOM 6982 C C . ASP F 6 52 ? -45.525 98.365 69.373 1.00 336.54 52 ASP F C 1
ATOM 6983 O O . ASP F 6 52 ? -44.719 98.696 70.248 1.00 340.65 52 ASP F O 1
ATOM 6988 N N . VAL F 6 53 ? -45.458 97.209 68.710 1.00 325.14 53 VAL F N 1
ATOM 6989 C CA . VAL F 6 53 ? -44.295 96.324 68.771 1.00 309.01 53 VAL F CA 1
ATOM 6990 C C . VAL F 6 53 ? -43.696 96.254 67.357 1.00 267.56 53 VAL F C 1
ATOM 6991 O O . VAL F 6 53 ? -44.268 96.779 66.404 1.00 206.98 53 VAL F O 1
ATOM 6995 N N . SER F 6 54 ? -42.541 95.618 67.226 1.00 281.93 54 SER F N 1
ATOM 6996 C CA . SER F 6 54 ? -41.634 95.927 66.125 1.00 309.43 54 SER F CA 1
ATOM 6997 C C . SER F 6 54 ? -41.831 95.149 64.828 1.00 327.13 54 SER F C 1
ATOM 6998 O O . SER F 6 54 ? -42.839 94.474 64.620 1.00 375.24 54 SER F O 1
ATOM 7001 N N . LYS F 6 55 ? -40.828 95.279 63.965 1.00 305.51 55 LYS F N 1
ATOM 7002 C CA . LYS F 6 55 ? -40.765 94.711 62.630 1.00 277.07 55 LYS F CA 1
ATOM 7003 C C . LYS F 6 55 ? -39.269 94.511 62.413 1.00 276.59 55 LYS F C 1
ATOM 7004 O O . LYS F 6 55 ? -38.475 94.691 63.339 1.00 274.03 55 LYS F O 1
ATOM 7010 N N . LEU F 6 56 ? -38.879 94.137 61.202 1.00 264.61 56 LEU F N 1
ATOM 7011 C CA . LEU F 6 56 ? -37.466 94.122 60.804 1.00 262.42 56 LEU F CA 1
ATOM 7012 C C . LEU F 6 56 ? -36.586 93.127 61.549 1.00 253.05 56 LEU F C 1
ATOM 7013 O O . LEU F 6 56 ? -36.609 93.039 62.784 1.00 218.32 56 LEU F O 1
ATOM 7018 N N . MET F 6 57 ? -35.790 92.406 60.763 1.00 254.36 57 MET F N 1
ATOM 7019 C CA . MET F 6 57 ? -34.829 91.428 61.256 1.00 254.52 57 MET F CA 1
ATOM 7020 C C . MET F 6 57 ? -33.574 91.514 60.396 1.00 253.48 57 MET F C 1
ATOM 7021 O O . MET F 6 57 ? -33.658 91.615 59.169 1.00 255.99 57 MET F O 1
ATOM 7026 N N . TYR F 6 58 ? -32.415 91.482 61.046 1.00 240.41 58 TYR F N 1
ATOM 7027 C CA . TYR F 6 58 ? -31.148 91.568 60.344 1.00 228.37 58 TYR F CA 1
ATOM 7028 C C . TYR F 6 58 ? -30.429 90.225 60.329 1.00 213.00 58 TYR F C 1
ATOM 7029 O O . TYR F 6 58 ? -30.481 89.455 61.292 1.00 180.28 58 TYR F O 1
ATOM 7038 N N . SER F 6 59 ? -29.782 89.940 59.208 1.00 201.38 59 SER F N 1
ATOM 7039 C CA . SER F 6 59 ? -29.166 88.650 58.993 1.00 198.23 59 SER F CA 1
ATOM 7040 C C . SER F 6 59 ? -27.730 88.830 58.560 1.00 199.11 59 SER F C 1
ATOM 7041 O O . SER F 6 59 ? -27.458 89.339 57.474 1.00 189.31 59 SER F O 1
ATOM 7044 N N . ILE F 6 60 ? -26.817 88.395 59.422 1.00 210.19 60 ILE F N 1
ATOM 7045 C CA . ILE F 6 60 ? -25.396 88.638 59.228 1.00 227.93 60 ILE F CA 1
ATOM 7046 C C . ILE F 6 60 ? -24.632 87.323 58.998 1.00 212.04 60 ILE F C 1
ATOM 7047 O O . ILE F 6 60 ? -24.462 86.521 59.917 1.00 167.54 60 ILE F O 1
ATOM 7052 N N . THR F 6 61 ? -24.188 87.108 57.759 1.00 220.56 61 THR F N 1
ATOM 7053 C CA . THR F 6 61 ? -23.399 85.927 57.407 1.00 218.38 61 THR F CA 1
ATOM 7054 C C . THR F 6 61 ? -21.905 86.237 57.389 1.00 228.20 61 THR F C 1
ATOM 7055 O O . THR F 6 61 ? -21.438 87.096 56.636 1.00 218.13 61 THR F O 1
ATOM 7059 N N . PHE F 6 62 ? -21.161 85.529 58.231 1.00 242.62 62 PHE F N 1
ATOM 7060 C CA . PHE F 6 62 ? -19.713 85.682 58.304 1.00 236.68 62 PHE F CA 1
ATOM 7061 C C . PHE F 6 62 ? -19.034 84.556 57.559 1.00 233.52 62 PHE F C 1
ATOM 7062 O O . PHE F 6 62 ? -19.582 83.456 57.438 1.00 243.59 62 PHE F O 1
ATOM 7070 N N . HIS F 6 63 ? -17.839 84.840 57.060 1.00 220.71 63 HIS F N 1
ATOM 7071 C CA . HIS F 6 63 ? -17.026 83.825 56.420 1.00 243.38 63 HIS F CA 1
ATOM 7072 C C . HIS F 6 63 ? -15.837 83.568 57.297 1.00 259.17 63 HIS F C 1
ATOM 7073 O O . HIS F 6 63 ? -14.727 83.329 56.828 1.00 286.63 63 HIS F O 1
ATOM 7080 N N . HIS F 6 64 ? -16.093 83.617 58.603 1.00 263.87 64 HIS F N 1
ATOM 7081 C CA . HIS F 6 64 ? -15.119 83.342 59.648 1.00 315.23 64 HIS F CA 1
ATOM 7082 C C . HIS F 6 64 ? -14.848 81.883 59.750 1.00 348.07 64 HIS F C 1
ATOM 7083 O O . HIS F 6 64 ? -15.227 81.229 60.728 1.00 356.96 64 HIS F O 1
ATOM 7090 N N . HIS F 6 65 ? -14.169 81.379 58.719 1.00 368.85 65 HIS F N 1
ATOM 7091 C CA . HIS F 6 65 ? -13.882 79.955 58.516 1.00 358.87 65 HIS F CA 1
ATOM 7092 C C . HIS F 6 65 ? -15.119 79.161 58.143 1.00 334.00 65 HIS F C 1
ATOM 7093 O O . HIS F 6 65 ? -15.075 78.349 57.221 1.00 340.01 65 HIS F O 1
ATOM 7100 N N . GLY F 6 66 ? -16.236 79.411 58.829 1.00 306.41 66 GLY F N 1
ATOM 7101 C CA . GLY F 6 66 ? -17.485 78.682 58.601 1.00 259.16 66 GLY F CA 1
ATOM 7102 C C . GLY F 6 66 ? -18.618 79.575 58.136 1.00 238.05 66 GLY F C 1
ATOM 7103 O O . GLY F 6 66 ? -18.774 80.702 58.609 1.00 200.39 66 GLY F O 1
ATOM 7104 N N . ARG F 6 67 ? -19.422 79.052 57.216 1.00 255.81 67 ARG F N 1
ATOM 7105 C CA . ARG F 6 67 ? -20.560 79.778 56.644 1.00 269.71 67 ARG F CA 1
ATOM 7106 C C . ARG F 6 67 ? -21.692 79.976 57.663 1.00 257.51 67 ARG F C 1
ATOM 7107 O O . ARG F 6 67 ? -22.812 79.472 57.497 1.00 250.52 67 ARG F O 1
ATOM 7115 N N . GLN F 6 68 ? -21.380 80.726 58.719 1.00 225.24 68 GLN F N 1
ATOM 7116 C CA . GLN F 6 68 ? -22.276 80.901 59.858 1.00 194.83 68 GLN F CA 1
ATOM 7117 C C . GLN F 6 68 ? -23.068 82.186 59.757 1.00 198.10 68 GLN F C 1
ATOM 7118 O O . GLN F 6 68 ? -22.552 83.209 59.303 1.00 207.34 68 GLN F O 1
ATOM 7124 N N . THR F 6 69 ? -24.315 82.135 60.209 1.00 204.58 69 THR F N 1
ATOM 7125 C CA . THR F 6 69 ? -25.212 83.268 60.076 1.00 201.86 69 THR F CA 1
ATOM 7126 C C . THR F 6 69 ? -25.925 83.585 61.388 1.00 197.53 69 THR F C 1
ATOM 7127 O O . THR F 6 69 ? -26.478 82.694 62.044 1.00 194.59 69 THR F O 1
ATOM 7131 N N . VAL F 6 70 ? -25.892 84.865 61.755 1.00 193.63 70 VAL F N 1
ATOM 7132 C CA . VAL F 6 70 ? -26.586 85.386 62.931 1.00 197.32 70 VAL F CA 1
ATOM 7133 C C . VAL F 6 70 ? -27.837 86.144 62.479 1.00 195.57 70 VAL F C 1
ATOM 7134 O O . VAL F 6 70 ? -27.787 86.984 61.581 1.00 187.34 70 VAL F O 1
ATOM 7138 N N . LEU F 6 71 ? -28.968 85.834 63.096 1.00 189.58 71 LEU F N 1
ATOM 7139 C CA . LEU F 6 71 ? -30.177 86.615 62.888 1.00 183.80 71 LEU F CA 1
ATOM 7140 C C . LEU F 6 71 ? -30.397 87.522 64.085 1.00 199.33 71 LEU F C 1
ATOM 7141 O O . LEU F 6 71 ? -30.227 87.076 65.230 1.00 223.11 71 LEU F O 1
ATOM 7146 N N . ILE F 6 72 ? -30.772 88.781 63.831 1.00 199.76 72 ILE F N 1
ATOM 7147 C CA . ILE F 6 72 ? -31.116 89.725 64.914 1.00 215.42 72 ILE F CA 1
ATOM 7148 C C . ILE F 6 72 ? -32.437 90.478 64.753 1.00 237.79 72 ILE F C 1
ATOM 7149 O O . ILE F 6 72 ? -32.638 91.209 63.779 1.00 244.74 72 ILE F O 1
ATOM 7154 N N . LYS F 6 73 ? -33.315 90.305 65.739 1.00 246.00 73 LYS F N 1
ATOM 7155 C CA . LYS F 6 73 ? -34.575 91.030 65.808 1.00 251.94 73 LYS F CA 1
ATOM 7156 C C . LYS F 6 73 ? -34.807 91.439 67.259 1.00 256.47 73 LYS F C 1
ATOM 7157 O O . LYS F 6 73 ? -34.756 90.601 68.161 1.00 262.73 73 LYS F O 1
ATOM 7163 N N . ASP F 6 74 ? -35.037 92.735 67.464 1.00 266.08 74 ASP F N 1
ATOM 7164 C CA . ASP F 6 74 ? -35.361 93.315 68.779 1.00 262.51 74 ASP F CA 1
ATOM 7165 C C . ASP F 6 74 ? -34.458 92.808 69.904 1.00 238.68 74 ASP F C 1
ATOM 7166 O O . ASP F 6 74 ? -34.935 92.270 70.906 1.00 230.86 74 ASP F O 1
ATOM 7171 N N . ASN F 6 75 ? -33.150 92.980 69.714 1.00 234.31 75 ASN F N 1
ATOM 7172 C CA . ASN F 6 75 ? -32.133 92.574 70.695 1.00 260.51 75 ASN F CA 1
ATOM 7173 C C . ASN F 6 75 ? -32.204 91.096 71.147 1.00 248.40 75 ASN F C 1
ATOM 7174 O O . ASN F 6 75 ? -32.002 90.764 72.325 1.00 209.30 75 ASN F O 1
ATOM 7179 N N . SER F 6 76 ? -32.495 90.220 70.188 1.00 252.68 76 SER F N 1
ATOM 7180 C CA . SER F 6 76 ? -32.336 88.774 70.357 1.00 262.91 76 SER F CA 1
ATOM 7181 C C . SER F 6 76 ? -31.633 88.190 69.126 1.00 273.90 76 SER F C 1
ATOM 7182 O O . SER F 6 76 ? -32.009 88.505 67.979 1.00 268.25 76 SER F O 1
ATOM 7185 N N . ALA F 6 77 ? -30.607 87.364 69.371 1.00 267.78 77 ALA F N 1
ATOM 7186 C CA . ALA F 6 77 ? -29.705 86.865 68.312 1.00 237.16 77 ALA F CA 1
ATOM 7187 C C . ALA F 6 77 ? -29.636 85.348 68.197 1.00 197.43 77 ALA F C 1
ATOM 7188 O O . ALA F 6 77 ? -29.360 84.647 69.165 1.00 195.81 77 ALA F O 1
ATOM 7190 N N . MET F 6 78 ? -29.862 84.851 66.991 1.00 174.66 78 MET F N 1
ATOM 7191 C CA . MET F 6 78 ? -29.897 83.422 66.763 1.00 185.97 78 MET F CA 1
ATOM 7192 C C . MET F 6 78 ? -28.770 82.993 65.832 1.00 193.40 78 MET F C 1
ATOM 7193 O O . MET F 6 78 ? -28.548 83.615 64.787 1.00 206.24 78 MET F O 1
ATOM 7198 N N . VAL F 6 79 ? -28.075 81.923 66.214 1.00 183.92 79 VAL F N 1
ATOM 7199 C CA . VAL F 6 79 ? -26.890 81.488 65.477 1.00 187.79 79 VAL F CA 1
ATOM 7200 C C . VAL F 6 79 ? -27.107 80.202 64.686 1.00 197.07 79 VAL F C 1
ATOM 7201 O O . VAL F 6 79 ? -27.454 79.171 65.262 1.00 190.24 79 VAL F O 1
ATOM 7205 N N . THR F 6 80 ? -26.883 80.269 63.373 1.00 208.07 80 THR F N 1
ATOM 7206 C CA . THR F 6 80 ? -27.044 79.106 62.489 1.00 201.61 80 THR F CA 1
ATOM 7207 C C . THR F 6 80 ? -25.786 78.832 61.678 1.00 199.09 80 THR F C 1
ATOM 7208 O O . THR F 6 80 ? -24.888 79.685 61.585 1.00 202.22 80 THR F O 1
ATOM 7212 N N . THR F 6 81 ? -25.738 77.639 61.089 1.00 196.21 81 THR F N 1
ATOM 7213 C CA . THR F 6 81 ? -24.702 77.318 60.118 1.00 214.91 81 THR F CA 1
ATOM 7214 C C . THR F 6 81 ? -25.275 76.666 58.875 1.00 216.74 81 THR F C 1
ATOM 7215 O O . THR F 6 81 ? -26.274 75.947 58.939 1.00 200.93 81 THR F O 1
ATOM 7219 N N . ALA F 6 82 ? -24.627 76.940 57.750 1.00 234.49 82 ALA F N 1
ATOM 7220 C CA . ALA F 6 82 ? -24.945 76.302 56.483 1.00 253.22 82 ALA F CA 1
ATOM 7221 C C . ALA F 6 82 ? -23.860 75.283 56.111 1.00 242.06 82 ALA F C 1
ATOM 7222 O O . ALA F 6 82 ? -23.975 74.585 55.097 1.00 271.25 82 ALA F O 1
ATOM 7224 N N . ALA F 6 83 ? -22.821 75.184 56.935 1.00 206.31 83 ALA F N 1
ATOM 7225 C CA . ALA F 6 83 ? -21.702 74.303 56.635 1.00 206.39 83 ALA F CA 1
ATOM 7226 C C . ALA F 6 83 ? -21.884 72.916 57.240 1.00 199.74 83 ALA F C 1
ATOM 7227 O O . ALA F 6 83 ? -22.013 72.763 58.457 1.00 191.49 83 ALA F O 1
ATOM 7229 N N . ALA F 6 84 ? -21.884 71.910 56.367 1.00 203.40 84 ALA F N 1
ATOM 7230 C CA . ALA F 6 84 ? -22.137 70.522 56.755 1.00 226.55 84 ALA F CA 1
ATOM 7231 C C . ALA F 6 84 ? -21.187 70.002 57.863 1.00 229.99 84 ALA F C 1
ATOM 7232 O O . ALA F 6 84 ? -21.565 69.170 58.712 1.00 225.36 84 ALA F O 1
ATOM 7234 N N . ALA F 6 85 ? -19.959 70.511 57.850 1.00 209.89 85 ALA F N 1
ATOM 7235 C CA . ALA F 6 85 ? -18.943 70.098 58.809 1.00 191.90 85 ALA F CA 1
ATOM 7236 C C . ALA F 6 85 ? -19.257 70.579 60.219 1.00 187.16 85 ALA F C 1
ATOM 7237 O O . ALA F 6 85 ? -18.901 69.913 61.187 1.00 184.31 85 ALA F O 1
ATOM 7239 N N . ASP F 6 86 ? -19.942 71.720 60.319 1.00 193.18 86 ASP F N 1
ATOM 7240 C CA . ASP F 6 86 ? -20.198 72.394 61.598 1.00 197.85 86 ASP F CA 1
ATOM 7241 C C . ASP F 6 86 ? -21.400 71.857 62.379 1.00 194.11 86 ASP F C 1
ATOM 7242 O O . ASP F 6 86 ? -21.765 72.411 63.414 1.00 177.04 86 ASP F O 1
ATOM 7247 N N . ILE F 6 87 ? -22.012 70.788 61.881 1.00 208.58 87 ILE F N 1
ATOM 7248 C CA . ILE F 6 87 ? -23.180 70.205 62.533 1.00 218.91 87 ILE F CA 1
ATOM 7249 C C . ILE F 6 87 ? -22.771 69.406 63.783 1.00 218.58 87 ILE F C 1
ATOM 7250 O O . ILE F 6 87 ? -21.808 68.641 63.737 1.00 229.60 87 ILE F O 1
ATOM 7255 N N . PRO F 6 88 ? -23.486 69.605 64.912 1.00 215.18 88 PRO F N 1
ATOM 7256 C CA . PRO F 6 88 ? -23.261 68.771 66.101 1.00 206.43 88 PRO F CA 1
ATOM 7257 C C . PRO F 6 88 ? -23.451 67.276 65.799 1.00 190.20 88 PRO F C 1
ATOM 7258 O O . PRO F 6 88 ? -24.532 66.860 65.372 1.00 167.75 88 PRO F O 1
ATOM 7262 N N . PRO F 6 89 ? -22.391 66.476 66.014 1.00 189.43 89 PRO F N 1
ATOM 7263 C CA . PRO F 6 89 ? -22.308 65.080 65.579 1.00 189.20 89 PRO F CA 1
ATOM 7264 C C . PRO F 6 89 ? -23.528 64.269 65.944 1.00 193.13 89 PRO F C 1
ATOM 7265 O O . PRO F 6 89 ? -24.021 63.490 65.114 1.00 204.41 89 PRO F O 1
ATOM 7269 N N . ALA F 6 90 ? -24.004 64.453 67.176 1.00 206.62 90 ALA F N 1
ATOM 7270 C CA . ALA F 6 90 ? -25.113 63.671 67.714 1.00 228.65 90 ALA F CA 1
ATOM 7271 C C . ALA F 6 90 ? -26.428 63.858 66.935 1.00 208.84 90 ALA F C 1
ATOM 7272 O O . ALA F 6 90 ? -27.198 62.897 66.797 1.00 187.85 90 ALA F O 1
ATOM 7274 N N . LEU F 6 91 ? -26.658 65.076 66.426 1.00 182.62 91 LEU F N 1
ATOM 7275 C CA . LEU F 6 91 ? -27.842 65.404 65.629 1.00 164.38 91 LEU F CA 1
ATOM 7276 C C . LEU F 6 91 ? -27.892 64.594 64.344 1.00 153.29 91 LEU F C 1
ATOM 7277 O O . LEU F 6 91 ? -28.961 64.131 63.919 1.00 161.62 91 LEU F O 1
ATOM 7282 N N . VAL F 6 92 ? -26.726 64.417 63.742 1.00 141.16 92 VAL F N 1
ATOM 7283 C CA . VAL F 6 92 ? -26.601 63.637 62.524 1.00 161.71 92 VAL F CA 1
ATOM 7284 C C . VAL F 6 92 ? -26.859 62.132 62.754 1.00 184.30 92 VAL F C 1
ATOM 7285 O O . VAL F 6 92 ? -27.540 61.482 61.951 1.00 191.80 92 VAL F O 1
ATOM 7289 N N . PHE F 6 93 ? -26.343 61.596 63.860 1.00 201.44 93 PHE F N 1
ATOM 7290 C CA . PHE F 6 93 ? -26.390 60.146 64.127 1.00 196.48 93 PHE F CA 1
ATOM 7291 C C . PHE F 6 93 ? -27.785 59.584 64.307 1.00 182.37 93 PHE F C 1
ATOM 7292 O O . PHE F 6 93 ? -28.103 58.561 63.721 1.00 179.31 93 PHE F O 1
ATOM 7300 N N . ASN F 6 94 ? -28.592 60.242 65.135 1.00 170.98 94 ASN F N 1
ATOM 7301 C CA . ASN F 6 94 ? -29.923 59.757 65.494 1.00 177.26 94 ASN F CA 1
ATOM 7302 C C . ASN F 6 94 ? -31.005 60.227 64.506 1.00 172.75 94 ASN F C 1
ATOM 7303 O O . ASN F 6 94 ? -32.204 59.986 64.698 1.00 137.13 94 ASN F O 1
ATOM 7308 N N . GLY F 6 95 ? -30.567 60.926 63.462 1.00 199.90 95 GLY F N 1
ATOM 7309 C CA . GLY F 6 95 ? -31.429 61.245 62.325 1.00 228.99 95 GLY F CA 1
ATOM 7310 C C . GLY F 6 95 ? -32.138 62.587 62.351 1.00 217.66 95 GLY F C 1
ATOM 7311 O O . GLY F 6 95 ? -32.824 62.960 61.378 1.00 237.39 95 GLY F O 1
ATOM 7312 N N . SER F 6 96 ? -31.979 63.316 63.454 1.00 169.36 96 SER F N 1
ATOM 7313 C CA . SER F 6 96 ? -32.539 64.655 63.564 1.00 162.81 96 SER F CA 1
ATOM 7314 C C . SER F 6 96 ? -32.141 65.531 62.376 1.00 168.96 96 SER F C 1
ATOM 7315 O O . SER F 6 96 ? -32.972 66.199 61.756 1.00 177.11 96 SER F O 1
ATOM 7318 N N . SER F 6 97 ? -30.860 65.496 62.052 1.00 180.38 97 SER F N 1
ATOM 7319 C CA . SER F 6 97 ? -30.337 66.217 60.910 1.00 197.83 97 SER F CA 1
ATOM 7320 C C . SER F 6 97 ? -30.088 65.256 59.758 1.00 207.40 97 SER F C 1
ATOM 7321 O O . SER F 6 97 ? -29.735 64.094 59.963 1.00 217.37 97 SER F O 1
ATOM 7324 N N . THR F 6 98 ? -30.291 65.745 58.545 1.00 199.86 98 THR F N 1
ATOM 7325 C CA . THR F 6 98 ? -29.910 64.999 57.356 1.00 203.84 98 THR F CA 1
ATOM 7326 C C . THR F 6 98 ? -28.430 65.233 57.069 1.00 198.51 98 THR F C 1
ATOM 7327 O O . THR F 6 98 ? -27.808 64.496 56.301 1.00 218.73 98 THR F O 1
ATOM 7331 N N . GLY F 6 99 ? -27.873 66.267 57.690 1.00 181.09 99 GLY F N 1
ATOM 7332 C CA . GLY F 6 99 ? -26.491 66.650 57.455 1.00 174.28 99 GLY F CA 1
ATOM 7333 C C . GLY F 6 99 ? -26.373 67.489 56.203 1.00 159.83 99 GLY F C 1
ATOM 7334 O O . GLY F 6 99 ? -25.288 67.662 55.646 1.00 182.49 99 GLY F O 1
ATOM 7335 N N . VAL F 6 100 ? -27.500 68.007 55.750 1.00 141.00 100 VAL F N 1
ATOM 7336 C CA . VAL F 6 100 ? -27.503 68.828 54.571 1.00 151.07 100 VAL F CA 1
ATOM 7337 C C . VAL F 6 100 ? -28.133 70.144 54.947 1.00 171.57 100 VAL F C 1
ATOM 7338 O O . VAL F 6 100 ? -29.339 70.339 54.766 1.00 211.58 100 VAL F O 1
ATOM 7342 N N . PRO F 6 101 ? -27.325 71.049 55.503 1.00 172.15 101 PRO F N 1
ATOM 7343 C CA . PRO F 6 101 ? -27.877 72.352 55.790 1.00 180.83 101 PRO F CA 1
ATOM 7344 C C . PRO F 6 101 ? -27.709 73.250 54.575 1.00 184.43 101 PRO F C 1
ATOM 7345 O O . PRO F 6 101 ? -26.961 72.918 53.647 1.00 185.67 101 PRO F O 1
ATOM 7349 N N . GLU F 6 102 ? -28.439 74.354 54.570 1.00 184.18 102 GLU F N 1
ATOM 7350 C CA . GLU F 6 102 ? -28.195 75.421 53.618 1.00 196.53 102 GLU F CA 1
ATOM 7351 C C . GLU F 6 102 ? -28.248 76.695 54.418 1.00 195.67 102 GLU F C 1
ATOM 7352 O O . GLU F 6 102 ? -28.443 76.633 55.638 1.00 195.23 102 GLU F O 1
ATOM 7358 N N . SER F 6 103 ? -28.057 77.840 53.765 1.00 193.92 103 SER F N 1
ATOM 7359 C CA . SER F 6 103 ? -28.066 79.099 54.502 1.00 202.59 103 SER F CA 1
ATOM 7360 C C . SER F 6 103 ? -29.468 79.385 55.016 1.00 203.68 103 SER F C 1
ATOM 7361 O O . SER F 6 103 ? -30.461 79.135 54.311 1.00 187.95 103 SER F O 1
ATOM 7364 N N . ILE F 6 104 ? -29.535 79.878 56.256 1.00 201.69 104 ILE F N 1
ATOM 7365 C CA . ILE F 6 104 ? -30.804 80.235 56.887 1.00 193.25 104 ILE F CA 1
ATOM 7366 C C . ILE F 6 104 ? -31.514 81.281 56.033 1.00 189.70 104 ILE F C 1
ATOM 7367 O O . ILE F 6 104 ? -32.743 81.304 55.958 1.00 174.13 104 ILE F O 1
ATOM 7372 N N . ASP F 6 105 ? -30.721 82.127 55.380 1.00 197.63 105 ASP F N 1
ATOM 7373 C CA . ASP F 6 105 ? -31.225 83.138 54.461 1.00 206.67 105 ASP F CA 1
ATOM 7374 C C . ASP F 6 105 ? -31.926 82.536 53.256 1.00 219.19 105 ASP F C 1
ATOM 7375 O O . ASP F 6 105 ? -32.987 83.019 52.861 1.00 218.59 105 ASP F O 1
ATOM 7380 N N . THR F 6 106 ? -31.316 81.499 52.674 1.00 230.70 106 THR F N 1
ATOM 7381 C CA . THR F 6 106 ? -31.892 80.760 51.550 1.00 221.73 106 THR F CA 1
ATOM 7382 C C . THR F 6 106 ? -33.290 80.313 51.960 1.00 217.78 106 THR F C 1
ATOM 7383 O O . THR F 6 106 ? -34.269 80.591 51.264 1.00 230.34 106 THR F O 1
ATOM 7387 N N . ILE F 6 107 ? -33.369 79.672 53.124 1.00 192.70 107 ILE F N 1
ATOM 7388 C CA . ILE F 6 107 ? -34.632 79.241 53.696 1.00 174.90 107 ILE F CA 1
ATOM 7389 C C . ILE F 6 107 ? -35.600 80.416 53.846 1.00 161.93 107 ILE F C 1
ATOM 7390 O O . ILE F 6 107 ? -36.746 80.348 53.410 1.00 148.10 107 ILE F O 1
ATOM 7395 N N . LEU F 6 108 ? -35.121 81.504 54.434 1.00 161.71 108 LEU F N 1
ATOM 7396 C CA . LEU F 6 108 ? -35.965 82.665 54.685 1.00 184.51 108 LEU F CA 1
ATOM 7397 C C . LEU F 6 108 ? -36.593 83.224 53.415 1.00 193.52 108 LEU F C 1
ATOM 7398 O O . LEU F 6 108 ? -37.809 83.446 53.343 1.00 196.45 108 LEU F O 1
ATOM 7403 N N . SER F 6 109 ? -35.753 83.436 52.412 1.00 204.51 109 SER F N 1
ATOM 7404 C CA . SER F 6 109 ? -36.180 84.063 51.175 1.00 216.04 109 SER F CA 1
ATOM 7405 C C . SER F 6 109 ? -36.989 83.111 50.299 1.00 208.28 109 SER F C 1
ATOM 7406 O O . SER F 6 109 ? -37.810 83.550 49.501 1.00 210.67 109 SER F O 1
ATOM 7409 N N . SER F 6 110 ? -36.760 81.811 50.433 1.00 196.13 110 SER F N 1
ATOM 7410 C CA . SER F 6 110 ? -37.400 80.874 49.530 1.00 197.91 110 SER F CA 1
ATOM 7411 C C . SER F 6 110 ? -38.562 80.125 50.152 1.00 211.63 110 SER F C 1
ATOM 7412 O O . SER F 6 110 ? -39.477 79.726 49.430 1.00 258.92 110 SER F O 1
ATOM 7415 N N . LYS F 6 111 ? -38.543 79.927 51.469 1.00 199.56 111 LYS F N 1
ATOM 7416 C CA . LYS F 6 111 ? -39.601 79.134 52.119 1.00 211.17 111 LYS F CA 1
ATOM 7417 C C . LYS F 6 111 ? -40.555 79.959 53.002 1.00 193.64 111 LYS F C 1
ATOM 7418 O O . LYS F 6 111 ? -41.743 79.628 53.122 1.00 194.70 111 LYS F O 1
ATOM 7424 N N . LEU F 6 112 ? -40.042 81.043 53.575 1.00 172.56 112 LEU F N 1
ATOM 7425 C CA . LEU F 6 112 ? -40.845 81.909 54.427 1.00 171.21 112 LEU F CA 1
ATOM 7426 C C . LEU F 6 112 ? -40.936 83.288 53.843 1.00 179.95 112 LEU F C 1
ATOM 7427 O O . LEU F 6 112 ? -41.222 84.264 54.546 1.00 187.90 112 LEU F O 1
ATOM 7432 N N . SER F 6 113 ? -40.686 83.348 52.542 1.00 189.29 113 SER F N 1
ATOM 7433 C CA . SER F 6 113 ? -40.738 84.578 51.772 1.00 202.88 113 SER F CA 1
ATOM 7434 C C . SER F 6 113 ? -42.068 85.340 51.901 1.00 207.28 113 SER F C 1
ATOM 7435 O O . SER F 6 113 ? -42.114 86.559 51.690 1.00 200.06 113 SER F O 1
ATOM 7438 N N . ASN F 6 114 ? -43.130 84.614 52.256 1.00 208.11 114 ASN F N 1
ATOM 7439 C CA . ASN F 6 114 ? -44.452 85.192 52.486 1.00 200.96 114 ASN F CA 1
ATOM 7440 C C . ASN F 6 114 ? -44.491 86.046 53.746 1.00 208.31 114 ASN F C 1
ATOM 7441 O O . ASN F 6 114 ? -45.187 87.054 53.798 1.00 234.64 114 ASN F O 1
ATOM 7446 N N . ILE F 6 115 ? -43.730 85.635 54.755 1.00 208.14 115 ILE F N 1
ATOM 7447 C CA . ILE F 6 115 ? -43.656 86.360 56.020 1.00 219.07 115 ILE F CA 1
ATOM 7448 C C . ILE F 6 115 ? -42.528 87.403 55.997 1.00 215.97 115 ILE F C 1
ATOM 7449 O O . ILE F 6 115 ? -42.673 88.494 56.564 1.00 212.82 115 ILE F O 1
ATOM 7454 N N . TRP F 6 116 ? -41.425 87.072 55.323 1.00 208.45 116 TRP F N 1
ATOM 7455 C CA . TRP F 6 116 ? -40.246 87.943 55.254 1.00 208.96 116 TRP F CA 1
ATOM 7456 C C . TRP F 6 116 ? -39.794 88.264 53.851 1.00 216.19 116 TRP F C 1
ATOM 7457 O O . TRP F 6 116 ? -39.565 87.367 53.044 1.00 222.55 116 TRP F O 1
ATOM 7468 N N . MET F 6 117 ? -39.648 89.554 53.552 1.00 221.97 117 MET F N 1
ATOM 7469 C CA . MET F 6 117 ? -39.093 89.997 52.271 1.00 220.56 117 MET F CA 1
ATOM 7470 C C . MET F 6 117 ? -37.725 90.619 52.473 1.00 241.20 117 MET F C 1
ATOM 7471 O O . MET F 6 117 ? -37.565 91.533 53.295 1.00 247.50 117 MET F O 1
ATOM 7476 N N . GLN F 6 118 ? -36.749 90.113 51.714 1.00 260.84 118 GLN F N 1
ATOM 7477 C CA . GLN F 6 118 ? -35.384 90.643 51.703 1.00 261.10 118 GLN F CA 1
ATOM 7478 C C . GLN F 6 118 ? -35.389 92.041 51.093 1.00 270.92 118 GLN F C 1
ATOM 7479 O O . GLN F 6 118 ? -35.663 92.213 49.901 1.00 291.64 118 GLN F O 1
ATOM 7485 N N . ARG F 6 119 ? -35.091 93.034 51.924 1.00 268.81 119 ARG F N 1
ATOM 7486 C CA . ARG F 6 119 ? -35.154 94.433 51.525 1.00 278.80 119 ARG F CA 1
ATOM 7487 C C . ARG F 6 119 ? -33.811 94.928 50.999 1.00 306.79 119 ARG F C 1
ATOM 7488 O O . ARG F 6 119 ? -33.730 95.514 49.912 1.00 329.21 119 ARG F O 1
ATOM 7496 N N . GLN F 6 120 ? -32.760 94.685 51.776 1.00 304.90 120 GLN F N 1
ATOM 7497 C CA . GLN F 6 120 ? -31.432 95.152 51.425 1.00 293.52 120 GLN F CA 1
ATOM 7498 C C . GLN F 6 120 ? -30.398 94.056 51.613 1.00 248.21 120 GLN F C 1
ATOM 7499 O O . GLN F 6 120 ? -30.530 93.206 52.488 1.00 202.39 120 GLN F O 1
ATOM 7505 N N . LEU F 6 121 ? -29.382 94.079 50.758 1.00 250.51 121 LEU F N 1
ATOM 7506 C CA . LEU F 6 121 ? -28.323 93.075 50.768 1.00 267.20 121 LEU F CA 1
ATOM 7507 C C . LEU F 6 121 ? -26.959 93.747 50.585 1.00 269.44 121 LEU F C 1
ATOM 7508 O O . LEU F 6 121 ? -26.548 94.050 49.459 1.00 297.06 121 LEU F O 1
ATOM 7513 N N . ILE F 6 122 ? -26.267 93.981 51.698 1.00 246.17 122 ILE F N 1
ATOM 7514 C CA . ILE F 6 122 ? -24.931 94.557 51.660 1.00 235.80 122 ILE F CA 1
ATOM 7515 C C . ILE F 6 122 ? -23.886 93.446 51.737 1.00 231.16 122 ILE F C 1
ATOM 7516 O O . ILE F 6 122 ? -23.957 92.582 52.602 1.00 230.36 122 ILE F O 1
ATOM 7521 N N . LYS F 6 123 ? -22.914 93.473 50.834 1.00 231.20 123 LYS F N 1
ATOM 7522 C CA . LYS F 6 123 ? -21.800 92.533 50.896 1.00 232.47 123 LYS F CA 1
ATOM 7523 C C . LYS F 6 123 ? -20.462 93.245 51.075 1.00 273.94 123 LYS F C 1
ATOM 7524 O O . LYS F 6 123 ? -20.282 94.387 50.631 1.00 334.86 123 LYS F O 1
ATOM 7530 N N . GLY F 6 124 ? -19.534 92.561 51.741 1.00 279.85 124 GLY F N 1
ATOM 7531 C CA . GLY F 6 124 ? -18.170 93.050 51.925 1.00 291.12 124 GLY F CA 1
ATOM 7532 C C . GLY F 6 124 ? -17.182 91.999 51.458 1.00 291.47 124 GLY F C 1
ATOM 7533 O O . GLY F 6 124 ? -16.961 91.000 52.152 1.00 269.77 124 GLY F O 1
ATOM 7534 N N . ASP F 6 125 ? -16.593 92.229 50.285 1.00 307.55 125 ASP F N 1
ATOM 7535 C CA . ASP F 6 125 ? -15.705 91.257 49.654 1.00 327.28 125 ASP F CA 1
ATOM 7536 C C . ASP F 6 125 ? -14.232 91.571 49.868 1.00 338.06 125 ASP F C 1
ATOM 7537 O O . ASP F 6 125 ? -13.855 92.730 50.077 1.00 330.59 125 ASP F O 1
ATOM 7542 N N . ALA F 6 126 ? -13.416 90.518 49.807 1.00 354.49 126 ALA F N 1
ATOM 7543 C CA . ALA F 6 126 ? -11.959 90.604 49.932 1.00 346.93 126 ALA F CA 1
ATOM 7544 C C . ALA F 6 126 ? -11.525 91.578 51.025 1.00 319.55 126 ALA F C 1
ATOM 7545 O O . ALA F 6 126 ? -10.712 92.480 50.794 1.00 316.10 126 ALA F O 1
ATOM 7547 N N . GLY F 6 127 ? -12.085 91.389 52.217 1.00 277.18 127 GLY F N 1
ATOM 7548 C CA . GLY F 6 127 ? -11.696 92.168 53.377 1.00 261.94 127 GLY F CA 1
ATOM 7549 C C . GLY F 6 127 ? -10.253 91.892 53.748 1.00 295.08 127 GLY F C 1
ATOM 7550 O O . GLY F 6 127 ? -9.671 90.885 53.319 1.00 333.98 127 GLY F O 1
ATOM 7551 N N . GLU F 6 128 ? -9.665 92.789 54.538 1.00 309.71 128 GLU F N 1
ATOM 7552 C CA . GLU F 6 128 ? -8.269 92.636 54.964 1.00 340.45 128 GLU F CA 1
ATOM 7553 C C . GLU F 6 128 ? -8.147 92.416 56.481 1.00 360.98 128 GLU F C 1
ATOM 7554 O O . GLU F 6 128 ? -8.818 93.086 57.281 1.00 360.61 128 GLU F O 1
ATOM 7560 N N . THR F 6 129 ? -7.289 91.462 56.853 1.00 368.06 129 THR F N 1
ATOM 7561 C CA . THR F 6 129 ? -7.075 91.070 58.249 1.00 364.60 129 THR F CA 1
ATOM 7562 C C . THR F 6 129 ? -5.740 91.618 58.783 1.00 380.00 129 THR F C 1
ATOM 7563 O O . THR F 6 129 ? -4.681 91.071 58.477 1.00 370.38 129 THR F O 1
ATOM 7567 N N . LEU F 6 130 ? -5.794 92.689 59.576 1.00 385.54 130 LEU F N 1
ATOM 7568 C CA . LEU F 6 130 ? -4.578 93.262 60.178 1.00 352.34 130 LEU F CA 1
ATOM 7569 C C . LEU F 6 130 ? -4.389 92.806 61.626 1.00 354.33 130 LEU F C 1
ATOM 7570 O O . LEU F 6 130 ? -5.295 92.934 62.457 1.00 334.91 130 LEU F O 1
ATOM 7575 N N . ILE F 6 131 ? -3.203 92.277 61.916 1.00 381.85 131 ILE F N 1
ATOM 7576 C CA . ILE F 6 131 ? -2.912 91.685 63.224 1.00 413.67 131 ILE F CA 1
ATOM 7577 C C . ILE F 6 131 ? -1.959 92.546 64.056 1.00 396.44 131 ILE F C 1
ATOM 7578 O O . ILE F 6 131 ? -0.825 92.802 63.650 1.00 382.62 131 ILE F O 1
ATOM 7583 N N . LEU F 6 132 ? -2.434 92.996 65.214 1.00 381.72 132 LEU F N 1
ATOM 7584 C CA . LEU F 6 132 ? -1.569 93.630 66.202 1.00 346.46 132 LEU F CA 1
ATOM 7585 C C . LEU F 6 132 ? -1.427 92.727 67.425 1.00 328.44 132 LEU F C 1
ATOM 7586 O O . LEU F 6 132 ? -1.885 91.582 67.429 1.00 275.62 132 LEU F O 1
ATOM 7591 N N . ASP F 6 133 ? -0.778 93.260 68.456 1.00 348.97 133 ASP F N 1
ATOM 7592 C CA . ASP F 6 133 ? -0.712 92.634 69.769 1.00 358.39 133 ASP F CA 1
ATOM 7593 C C . ASP F 6 133 ? -2.017 92.919 70.521 1.00 362.10 133 ASP F C 1
ATOM 7594 O O . ASP F 6 133 ? -2.409 94.080 70.690 1.00 370.39 133 ASP F O 1
ATOM 7599 N N . GLY F 6 134 ? -2.685 91.852 70.956 1.00 350.07 134 GLY F N 1
ATOM 7600 C CA . GLY F 6 134 ? -3.927 91.957 71.725 1.00 338.59 134 GLY F CA 1
ATOM 7601 C C . GLY F 6 134 ? -5.012 92.797 71.076 1.00 338.80 134 GLY F C 1
ATOM 7602 O O . GLY F 6 134 ? -5.730 93.523 71.768 1.00 310.73 134 GLY F O 1
ATOM 7603 N N . LEU F 6 135 ? -5.111 92.707 69.748 1.00 361.82 135 LEU F N 1
ATOM 7604 C CA . LEU F 6 135 ? -6.140 93.406 68.960 1.00 358.00 135 LEU F CA 1
ATOM 7605 C C . LEU F 6 135 ? -6.050 93.076 67.466 1.00 350.49 135 LEU F C 1
ATOM 7606 O O . LEU F 6 135 ? -5.132 93.528 66.765 1.00 362.68 135 LEU F O 1
ATOM 7611 N N . THR F 6 136 ? -7.011 92.283 66.997 1.00 335.31 136 THR F N 1
ATOM 7612 C CA . THR F 6 136 ? -7.141 91.965 65.579 1.00 322.69 136 THR F CA 1
ATOM 7613 C C . THR F 6 136 ? -8.097 92.970 64.928 1.00 325.27 136 THR F C 1
ATOM 7614 O O . THR F 6 136 ? -9.245 93.130 65.366 1.00 317.64 136 THR F O 1
ATOM 7618 N N . VAL F 6 137 ? -7.609 93.649 63.892 1.00 316.32 137 VAL F N 1
ATOM 7619 C CA . VAL F 6 137 ? -8.370 94.706 63.215 1.00 303.98 137 VAL F CA 1
ATOM 7620 C C . VAL F 6 137 ? -8.703 94.349 61.759 1.00 295.86 137 VAL F C 1
ATOM 7621 O O . VAL F 6 137 ? -7.805 94.155 60.935 1.00 309.11 137 VAL F O 1
ATOM 7625 N N . ARG F 6 138 ? -9.998 94.265 61.456 1.00 276.54 138 ARG F N 1
ATOM 7626 C CA . ARG F 6 138 ? -10.464 93.922 60.109 1.00 257.64 138 ARG F CA 1
ATOM 7627 C C . ARG F 6 138 ? -11.058 95.100 59.351 1.00 250.27 138 ARG F C 1
ATOM 7628 O O . ARG F 6 138 ? -11.741 95.945 59.931 1.00 219.93 138 ARG F O 1
ATOM 7636 N N . LEU F 6 139 ? -10.801 95.132 58.044 1.00 276.50 139 LEU F N 1
ATOM 7637 C CA . LEU F 6 139 ? -11.228 96.234 57.179 1.00 303.45 139 LEU F CA 1
ATOM 7638 C C . LEU F 6 139 ? -11.822 95.724 55.867 1.00 286.28 139 LEU F C 1
ATOM 7639 O O . LEU F 6 139 ? -11.301 94.776 55.275 1.00 271.04 139 LEU F O 1
ATOM 7644 N N . VAL F 6 140 ? -12.897 96.370 55.411 1.00 263.07 140 VAL F N 1
ATOM 7645 C CA . VAL F 6 140 ? -13.592 95.966 54.188 1.00 286.50 140 VAL F CA 1
ATOM 7646 C C . VAL F 6 140 ? -14.472 97.093 53.639 1.00 290.46 140 VAL F C 1
ATOM 7647 O O . VAL F 6 140 ? -14.994 97.903 54.403 1.00 246.35 140 VAL F O 1
ATOM 7651 N N . ASN F 6 141 ? -14.620 97.144 52.314 1.00 323.41 141 ASN F N 1
ATOM 7652 C CA . ASN F 6 141 ? -15.543 98.078 51.672 1.00 333.97 141 ASN F CA 1
ATOM 7653 C C . ASN F 6 141 ? -16.909 97.461 51.394 1.00 321.89 141 ASN F C 1
ATOM 7654 O O . ASN F 6 141 ? -17.010 96.397 50.770 1.00 274.94 141 ASN F O 1
ATOM 7659 N N . LEU F 6 142 ? -17.948 98.157 51.852 1.00 344.93 142 LEU F N 1
ATOM 7660 C CA . LEU F 6 142 ? -19.332 97.677 51.778 1.00 354.64 142 LEU F CA 1
ATOM 7661 C C . LEU F 6 142 ? -20.093 98.183 50.560 1.00 331.95 142 LEU F C 1
ATOM 7662 O O . LEU F 6 142 ? -20.215 99.395 50.335 1.00 306.86 142 LEU F O 1
ATOM 7667 N N . PHE F 6 143 ? -20.619 97.234 49.795 1.00 329.38 143 PHE F N 1
ATOM 7668 C CA . PHE F 6 143 ? -21.334 97.542 48.572 1.00 313.92 143 PHE F CA 1
ATOM 7669 C C . PHE F 6 143 ? -22.754 97.020 48.593 1.00 301.04 143 PHE F C 1
ATOM 7670 O O . PHE F 6 143 ? -23.025 95.895 49.023 1.00 284.07 143 PHE F O 1
ATOM 7678 N N . SER F 6 144 ? -23.652 97.864 48.111 1.00 313.65 144 SER F N 1
ATOM 7679 C CA . SER F 6 144 ? -25.043 97.516 47.946 1.00 325.05 144 SER F CA 1
ATOM 7680 C C . SER F 6 144 ? -25.317 97.226 46.467 1.00 310.64 144 SER F C 1
ATOM 7681 O O . SER F 6 144 ? -24.417 97.281 45.624 1.00 263.72 144 SER F O 1
ATOM 7684 N N . SER F 6 145 ? -26.566 96.904 46.162 1.00 329.83 145 SER F N 1
ATOM 7685 C CA . SER F 6 145 ? -27.021 96.827 44.785 1.00 323.74 145 SER F CA 1
ATOM 7686 C C . SER F 6 145 ? -27.327 98.236 44.266 1.00 320.65 145 SER F C 1
ATOM 7687 O O . SER F 6 145 ? -27.891 98.397 43.188 1.00 349.96 145 SER F O 1
ATOM 7690 N N . THR F 6 146 ? -26.946 99.251 45.041 1.00 310.77 146 THR F N 1
ATOM 7691 C CA . THR F 6 146 ? -27.189 100.657 44.693 1.00 336.05 146 THR F CA 1
ATOM 7692 C C . THR F 6 146 ? -25.890 101.465 44.665 1.00 340.01 146 THR F C 1
ATOM 7693 O O . THR F 6 146 ? -25.904 102.698 44.538 1.00 345.43 146 THR F O 1
ATOM 7697 N N . GLY F 6 147 ? -24.774 100.749 44.788 1.00 341.47 147 GLY F N 1
ATOM 7698 C CA . GLY F 6 147 ? -23.443 101.341 44.781 1.00 347.45 147 GLY F CA 1
ATOM 7699 C C . GLY F 6 147 ? -22.743 101.229 46.121 1.00 330.02 147 GLY F C 1
ATOM 7700 O O . GLY F 6 147 ? -23.253 100.624 47.065 1.00 333.77 147 GLY F O 1
ATOM 7701 N N . PHE F 6 148 ? -21.568 101.833 46.195 1.00 312.28 148 PHE F N 1
ATOM 7702 C CA . PHE F 6 148 ? -20.807 101.909 47.426 1.00 316.40 148 PHE F CA 1
ATOM 7703 C C . PHE F 6 148 ? -21.677 102.412 48.574 1.00 305.87 148 PHE F C 1
ATOM 7704 O O . PHE F 6 148 ? -22.540 103.274 48.382 1.00 323.90 148 PHE F O 1
ATOM 7712 N N . LYS F 6 149 ? -21.456 101.867 49.762 1.00 271.74 149 LYS F N 1
ATOM 7713 C CA . LYS F 6 149 ? -22.211 102.295 50.928 1.00 272.22 149 LYS F CA 1
ATOM 7714 C C . LYS F 6 149 ? -21.328 102.997 51.953 1.00 264.77 149 LYS F C 1
ATOM 7715 O O . LYS F 6 149 ? -21.768 103.941 52.617 1.00 250.24 149 LYS F O 1
ATOM 7721 N N . GLY F 6 150 ? -20.088 102.531 52.073 1.00 279.80 150 GLY F N 1
ATOM 7722 C CA . GLY F 6 150 ? -19.147 103.052 53.066 1.00 308.77 150 GLY F CA 1
ATOM 7723 C C . GLY F 6 150 ? -18.037 102.071 53.426 1.00 322.29 150 GLY F C 1
ATOM 7724 O O . GLY F 6 150 ? -17.937 100.994 52.837 1.00 352.10 150 GLY F O 1
ATOM 7725 N N . LEU F 6 151 ? -17.204 102.451 54.395 1.00 305.48 151 LEU F N 1
ATOM 7726 C CA . LEU F 6 151 ? -16.083 101.626 54.870 1.00 276.43 151 LEU F CA 1
ATOM 7727 C C . LEU F 6 151 ? -16.387 101.012 56.239 1.00 263.90 151 LEU F C 1
ATOM 7728 O O . LEU F 6 151 ? -17.025 101.664 57.078 1.00 264.19 151 LEU F O 1
ATOM 7733 N N . LEU F 6 152 ? -15.918 99.778 56.465 1.00 238.35 152 LEU F N 1
ATOM 7734 C CA . LEU F 6 152 ? -16.188 99.058 57.717 1.00 247.21 152 LEU F CA 1
ATOM 7735 C C . LEU F 6 152 ? -14.941 98.551 58.445 1.00 246.91 152 LEU F C 1
ATOM 7736 O O . LEU F 6 152 ? -14.082 97.902 57.842 1.00 213.17 152 LEU F O 1
ATOM 7741 N N . ILE F 6 153 ? -14.885 98.835 59.753 1.00 265.92 153 ILE F N 1
ATOM 7742 C CA . ILE F 6 153 ? -13.790 98.420 60.646 1.00 244.80 153 ILE F CA 1
ATOM 7743 C C . ILE F 6 153 ? -14.282 97.467 61.747 1.00 212.99 153 ILE F C 1
ATOM 7744 O O . ILE F 6 153 ? -15.157 97.822 62.542 1.00 186.46 153 ILE F O 1
ATOM 7749 N N . GLU F 6 154 ? -13.702 96.272 61.803 1.00 201.78 154 GLU F N 1
ATOM 7750 C CA . GLU F 6 154 ? -14.056 95.291 62.826 1.00 225.77 154 GLU F CA 1
ATOM 7751 C C . GLU F 6 154 ? -12.917 95.078 63.843 1.00 231.73 154 GLU F C 1
ATOM 7752 O O . GLU F 6 154 ? -11.795 94.730 63.465 1.00 225.49 154 GLU F O 1
ATOM 7758 N N . LEU F 6 155 ? -13.221 95.269 65.128 1.00 236.02 155 LEU F N 1
ATOM 7759 C CA . LEU F 6 155 ? -12.222 95.158 66.203 1.00 232.96 155 LEU F CA 1
ATOM 7760 C C . LEU F 6 155 ? -12.477 94.026 67.192 1.00 226.67 155 LEU F C 1
ATOM 7761 O O . LEU F 6 155 ? -13.351 94.124 68.062 1.00 205.48 155 LEU F O 1
ATOM 7766 N N . GLN F 6 156 ? -11.687 92.963 67.064 1.00 236.40 156 GLN F N 1
ATOM 7767 C CA . GLN F 6 156 ? -11.762 91.812 67.965 1.00 268.13 156 GLN F CA 1
ATOM 7768 C C . GLN F 6 156 ? -10.491 91.705 68.797 1.00 283.81 156 GLN F C 1
ATOM 7769 O O . GLN F 6 156 ? -9.387 91.756 68.252 1.00 296.71 156 GLN F O 1
ATOM 7775 N N . ALA F 6 157 ? -10.642 91.526 70.108 1.00 286.36 157 ALA F N 1
ATOM 7776 C CA . ALA F 6 157 ? -9.481 91.438 70.992 1.00 294.32 157 ALA F CA 1
ATOM 7777 C C . ALA F 6 157 ? -9.598 90.352 72.062 1.00 319.73 157 ALA F C 1
ATOM 7778 O O . ALA F 6 157 ? -10.655 90.205 72.705 1.00 328.47 157 ALA F O 1
ATOM 7780 N N . ASP F 6 158 ? -8.507 89.598 72.238 1.00 352.18 158 ASP F N 1
ATOM 7781 C CA . ASP F 6 158 ? -8.392 88.612 73.316 1.00 363.72 158 ASP F CA 1
ATOM 7782 C C . ASP F 6 158 ? -8.501 89.329 74.655 1.00 370.75 158 ASP F C 1
ATOM 7783 O O . ASP F 6 158 ? -9.216 88.888 75.555 1.00 389.57 158 ASP F O 1
ATOM 7788 N N . GLU F 6 159 ? -7.777 90.437 74.779 1.00 356.72 159 GLU F N 1
ATOM 7789 C CA . GLU F 6 159 ? -7.588 91.077 76.077 1.00 335.19 159 GLU F CA 1
ATOM 7790 C C . GLU F 6 159 ? -8.808 91.864 76.537 1.00 324.13 159 GLU F C 1
ATOM 7791 O O . GLU F 6 159 ? -9.064 92.976 76.070 1.00 299.45 159 GLU F O 1
ATOM 7797 N N . ALA F 6 160 ? -9.560 91.265 77.457 1.00 329.90 160 ALA F N 1
ATOM 7798 C CA . ALA F 6 160 ? -10.652 91.954 78.141 1.00 326.45 160 ALA F CA 1
ATOM 7799 C C . ALA F 6 160 ? -10.109 93.183 78.866 1.00 320.06 160 ALA F C 1
ATOM 7800 O O . ALA F 6 160 ? -10.858 94.100 79.216 1.00 313.46 160 ALA F O 1
ATOM 7802 N N . GLY F 6 161 ? -8.793 93.190 79.075 1.00 305.28 161 GLY F N 1
ATOM 7803 C CA . GLY F 6 161 ? -8.104 94.308 79.698 1.00 305.60 161 GLY F CA 1
ATOM 7804 C C . GLY F 6 161 ? -8.080 95.547 78.827 1.00 326.88 161 GLY F C 1
ATOM 7805 O O . GLY F 6 161 ? -7.601 95.517 77.689 1.00 350.39 161 GLY F O 1
ATOM 7806 N N . GLU F 6 162 ? -8.623 96.632 79.373 1.00 333.45 162 GLU F N 1
ATOM 7807 C CA . GLU F 6 162 ? -8.585 97.961 78.760 1.00 362.36 162 GLU F CA 1
ATOM 7808 C C . GLU F 6 162 ? -8.740 98.002 77.230 1.00 332.85 162 GLU F C 1
ATOM 7809 O O . GLU F 6 162 ? -7.884 98.532 76.512 1.00 318.84 162 GLU F O 1
ATOM 7815 N N . PHE F 6 163 ? -9.845 97.441 76.746 1.00 308.13 163 PHE F N 1
ATOM 7816 C CA . PHE F 6 163 ? -10.226 97.533 75.333 1.00 323.31 163 PHE F CA 1
ATOM 7817 C C . PHE F 6 163 ? -10.579 98.989 74.995 1.00 318.67 163 PHE F C 1
ATOM 7818 O O . PHE F 6 163 ? -10.457 99.420 73.844 1.00 329.41 163 PHE F O 1
ATOM 7826 N N . GLU F 6 164 ? -10.979 99.736 76.031 1.00 303.33 164 GLU F N 1
ATOM 7827 C CA . GLU F 6 164 ? -11.388 101.144 75.947 1.00 295.55 164 GLU F CA 1
ATOM 7828 C C . GLU F 6 164 ? -10.349 102.077 75.317 1.00 300.84 164 GLU F C 1
ATOM 7829 O O . GLU F 6 164 ? -10.697 103.049 74.632 1.00 321.21 164 GLU F O 1
ATOM 7835 N N . THR F 6 165 ? -9.075 101.785 75.566 1.00 300.54 165 THR F N 1
ATOM 7836 C CA . THR F 6 165 ? -7.976 102.584 75.031 1.00 298.80 165 THR F CA 1
ATOM 7837 C C . THR F 6 165 ? -7.751 102.240 73.557 1.00 283.13 165 THR F C 1
ATOM 7838 O O . THR F 6 165 ? -7.592 103.133 72.719 1.00 297.14 165 THR F O 1
ATOM 7842 N N . LYS F 6 166 ? -7.759 100.942 73.256 1.00 258.46 166 LYS F N 1
ATOM 7843 C CA . LYS F 6 166 ? -7.561 100.445 71.896 1.00 251.01 166 LYS F CA 1
ATOM 7844 C C . LYS F 6 166 ? -8.533 101.119 70.897 1.00 249.00 166 LYS F C 1
ATOM 7845 O O . LYS F 6 166 ? -8.109 101.598 69.841 1.00 210.99 166 LYS F O 1
ATOM 7851 N N . ILE F 6 167 ? -9.819 101.181 71.265 1.00 269.06 167 ILE F N 1
ATOM 7852 C CA . ILE F 6 167 ? -10.874 101.846 70.467 1.00 278.79 167 ILE F CA 1
ATOM 7853 C C . ILE F 6 167 ? -10.607 103.347 70.259 1.00 300.03 167 ILE F C 1
ATOM 7854 O O . ILE F 6 167 ? -10.656 103.846 69.125 1.00 295.81 167 ILE F O 1
ATOM 7859 N N . ALA F 6 168 ? -10.310 104.049 71.355 1.00 325.41 168 ALA F N 1
ATOM 7860 C CA . ALA F 6 168 ? -10.031 105.487 71.332 1.00 333.47 168 ALA F CA 1
ATOM 7861 C C . ALA F 6 168 ? -8.864 105.847 70.403 1.00 341.89 168 ALA F C 1
ATOM 7862 O O . ALA F 6 168 ? -8.919 106.849 69.680 1.00 330.77 168 ALA F O 1
ATOM 7864 N N . GLY F 6 169 ? -7.821 105.019 70.425 1.00 354.31 169 GLY F N 1
ATOM 7865 C CA . GLY F 6 169 ? -6.623 105.243 69.614 1.00 353.35 169 GLY F CA 1
ATOM 7866 C C . GLY F 6 169 ? -6.894 105.215 68.120 1.00 346.68 169 GLY F C 1
ATOM 7867 O O . GLY F 6 169 ? -6.401 106.064 67.363 1.00 330.18 169 GLY F O 1
ATOM 7868 N N . ILE F 6 170 ? -7.692 104.238 67.700 1.00 343.78 170 ILE F N 1
ATOM 7869 C CA . ILE F 6 170 ? -8.040 104.076 66.292 1.00 328.93 170 ILE F CA 1
ATOM 7870 C C . ILE F 6 170 ? -8.929 105.233 65.807 1.00 305.16 170 ILE F C 1
ATOM 7871 O O . ILE F 6 170 ? -8.801 105.688 64.665 1.00 299.63 170 ILE F O 1
ATOM 7876 N N . GLU F 6 171 ? -9.806 105.720 66.685 1.00 286.40 171 GLU F N 1
ATOM 7877 C CA . GLU F 6 171 ? -10.658 106.872 66.374 1.00 282.92 171 GLU F CA 1
ATOM 7878 C C . GLU F 6 171 ? -9.815 108.115 66.112 1.00 307.42 171 GLU F C 1
ATOM 7879 O O . GLU F 6 171 ? -10.238 109.022 65.385 1.00 322.60 171 GLU F O 1
ATOM 7885 N N . GLY F 6 172 ? -8.625 108.140 66.715 1.00 326.33 172 GLY F N 1
ATOM 7886 C CA . GLY F 6 172 ? -7.637 109.194 66.493 1.00 359.74 172 GLY F CA 1
ATOM 7887 C C . GLY F 6 172 ? -7.153 109.225 65.054 1.00 374.37 172 GLY F C 1
ATOM 7888 O O . GLY F 6 172 ? -7.219 110.274 64.389 1.00 399.60 172 GLY F O 1
ATOM 7889 N N . HIS F 6 173 ? -6.686 108.068 64.575 1.00 360.72 173 HIS F N 1
ATOM 7890 C CA . HIS F 6 173 ? -6.242 107.892 63.186 1.00 369.12 173 HIS F CA 1
ATOM 7891 C C . HIS F 6 173 ? -7.266 108.327 62.179 1.00 394.69 173 HIS F C 1
ATOM 7892 O O . HIS F 6 173 ? -6.920 108.658 61.036 1.00 404.07 173 HIS F O 1
ATOM 7899 N N . LEU F 6 174 ? -8.531 108.315 62.599 1.00 399.55 174 LEU F N 1
ATOM 7900 C CA . LEU F 6 174 ? -9.657 108.711 61.752 1.00 377.77 174 LEU F CA 1
ATOM 7901 C C . LEU F 6 174 ? -9.740 110.231 61.594 1.00 359.28 174 LEU F C 1
ATOM 7902 O O . LEU F 6 174 ? -10.060 110.738 60.507 1.00 353.67 174 LEU F O 1
ATOM 7907 N N . ALA F 6 175 ? -9.439 110.949 62.675 1.00 344.18 175 ALA F N 1
ATOM 7908 C CA . ALA F 6 175 ? -9.368 112.412 62.636 1.00 377.49 175 ALA F CA 1
ATOM 7909 C C . ALA F 6 175 ? -8.261 112.904 61.694 1.00 426.07 175 ALA F C 1
ATOM 7910 O O . ALA F 6 175 ? -8.429 113.917 61.005 1.00 463.58 175 ALA F O 1
ATOM 7912 N N . GLU F 6 176 ? -7.145 112.167 61.671 1.00 447.41 176 GLU F N 1
ATOM 7913 C CA . GLU F 6 176 ? -5.955 112.499 60.868 1.00 432.32 176 GLU F CA 1
ATOM 7914 C C . GLU F 6 176 ? -6.217 112.461 59.352 1.00 418.41 176 GLU F C 1
ATOM 7915 O O . GLU F 6 176 ? -5.955 113.440 58.632 1.00 404.45 176 GLU F O 1
ATOM 7921 N N . ILE F 6 177 ? -6.753 111.333 58.885 1.00 394.44 177 ILE F N 1
ATOM 7922 C CA . ILE F 6 177 ? -7.044 111.115 57.463 1.00 362.61 177 ILE F CA 1
ATOM 7923 C C . ILE F 6 177 ? -8.253 111.917 56.960 1.00 355.91 177 ILE F C 1
ATOM 7924 O O . ILE F 6 177 ? -8.713 111.703 55.836 1.00 367.76 177 ILE F O 1
ATOM 7929 N N . ARG F 6 178 ? -8.756 112.836 57.786 1.00 365.44 178 ARG F N 1
ATOM 7930 C CA . ARG F 6 178 ? -9.959 113.615 57.462 1.00 356.72 178 ARG F CA 1
ATOM 7931 C C . ARG F 6 178 ? -11.209 112.737 57.313 1.00 341.32 178 ARG F C 1
ATOM 7932 O O . ARG F 6 178 ? -11.968 112.875 56.347 1.00 345.32 178 ARG F O 1
ATOM 7940 N N . ALA F 6 179 ? -11.420 111.841 58.273 1.00 320.20 179 ALA F N 1
ATOM 7941 C CA . ALA F 6 179 ? -12.618 111.007 58.284 1.00 335.15 179 ALA F CA 1
ATOM 7942 C C . ALA F 6 179 ? -13.699 111.594 59.200 1.00 349.69 179 ALA F C 1
ATOM 7943 O O . ALA F 6 179 ? -13.684 111.392 60.427 1.00 351.54 179 ALA F O 1
ATOM 7945 N N . LYS F 6 180 ? -14.631 112.319 58.581 1.00 343.98 180 LYS F N 1
ATOM 7946 C CA . LYS F 6 180 ? -15.672 113.055 59.299 1.00 353.18 180 LYS F CA 1
ATOM 7947 C C . LYS F 6 180 ? -17.076 112.448 59.105 1.00 374.64 180 LYS F C 1
ATOM 7948 O O . LYS F 6 180 ? -17.406 111.976 58.016 1.00 396.49 180 LYS F O 1
ATOM 7954 N N . GLU F 6 181 ? -17.880 112.476 60.172 1.00 372.68 181 GLU F N 1
ATOM 7955 C CA . GLU F 6 181 ? -19.224 111.852 60.243 1.00 353.76 181 GLU F CA 1
ATOM 7956 C C . GLU F 6 181 ? -19.173 110.319 60.161 1.00 358.04 181 GLU F C 1
ATOM 7957 O O . GLU F 6 181 ? -19.686 109.711 59.218 1.00 354.01 181 GLU F O 1
ATOM 7963 N N . TYR F 6 182 ? -18.551 109.710 61.170 1.00 369.55 182 TYR F N 1
ATOM 7964 C CA . TYR F 6 182 ? -18.465 108.251 61.290 1.00 372.26 182 TYR F CA 1
ATOM 7965 C C . TYR F 6 182 ? -19.268 107.707 62.485 1.00 381.76 182 TYR F C 1
ATOM 7966 O O . TYR F 6 182 ? -19.496 108.423 63.460 1.00 430.04 182 TYR F O 1
ATOM 7975 N N . LYS F 6 183 ? -19.682 106.443 62.402 1.00 351.84 183 LYS F N 1
ATOM 7976 C CA . LYS F 6 183 ? -20.560 105.821 63.406 1.00 325.81 183 LYS F CA 1
ATOM 7977 C C . LYS F 6 183 ? -19.909 104.609 64.103 1.00 316.16 183 LYS F C 1
ATOM 7978 O O . LYS F 6 183 ? -19.342 103.745 63.426 1.00 320.23 183 LYS F O 1
ATOM 7984 N N . THR F 6 184 ? -19.996 104.544 65.439 1.00 301.37 184 THR F N 1
ATOM 7985 C CA . THR F 6 184 ? -19.252 103.538 66.250 1.00 294.61 184 THR F CA 1
ATOM 7986 C C . THR F 6 184 ? -20.131 102.788 67.263 1.00 289.62 184 THR F C 1
ATOM 7987 O O . THR F 6 184 ? -21.022 103.389 67.872 1.00 292.21 184 THR F O 1
ATOM 7991 N N . SER F 6 185 ? -19.862 101.488 67.449 1.00 281.65 185 SER F N 1
ATOM 7992 C CA . SER F 6 185 ? -20.623 100.645 68.390 1.00 276.76 185 SER F CA 1
ATOM 7993 C C . SER F 6 185 ? -19.815 99.500 69.025 1.00 253.87 185 SER F C 1
ATOM 7994 O O . SER F 6 185 ? -19.117 98.759 68.338 1.00 211.43 185 SER F O 1
ATOM 7997 N N . SER F 6 186 ? -19.924 99.383 70.347 1.00 261.72 186 SER F N 1
ATOM 7998 C CA . SER F 6 186 ? -19.432 98.240 71.125 1.00 243.12 186 SER F CA 1
ATOM 7999 C C . SER F 6 186 ? -20.618 97.604 71.846 1.00 248.24 186 SER F C 1
ATOM 8000 O O . SER F 6 186 ? -20.450 96.904 72.850 1.00 229.28 186 SER F O 1
ATOM 8003 N N . ASP F 6 187 ? -21.809 97.850 71.291 1.00 282.52 187 ASP F N 1
ATOM 8004 C CA . ASP F 6 187 ? -23.111 97.532 71.883 1.00 306.79 187 ASP F CA 1
ATOM 8005 C C . ASP F 6 187 ? -23.578 98.664 72.783 1.00 328.53 187 ASP F C 1
ATOM 8006 O O . ASP F 6 187 ? -23.024 99.764 72.779 1.00 314.26 187 ASP F O 1
ATOM 8011 N N . SER F 6 188 ? -24.626 98.383 73.542 1.00 374.37 188 SER F N 1
ATOM 8012 C CA . SER F 6 188 ? -25.104 99.280 74.577 1.00 428.09 188 SER F CA 1
ATOM 8013 C C . SER F 6 188 ? -25.170 98.467 75.865 1.00 481.37 188 SER F C 1
ATOM 8014 O O . SER F 6 188 ? -25.803 97.406 75.901 1.00 500.00 188 SER F O 1
ATOM 8017 N N . LEU F 6 189 ? -24.478 98.953 76.896 1.00 500.00 189 LEU F N 1
ATOM 8018 C CA . LEU F 6 189 ? -24.345 98.257 78.181 1.00 500.00 189 LEU F CA 1
ATOM 8019 C C . LEU F 6 189 ? -25.639 97.529 78.545 1.00 500.00 189 LEU F C 1
ATOM 8020 O O . LEU F 6 189 ? -26.618 98.168 78.954 1.00 500.00 189 LEU F O 1
ATOM 8025 N N . GLY F 6 190 ? -25.648 96.202 78.384 1.00 500.00 190 GLY F N 1
ATOM 8026 C CA . GLY F 6 190 ? -26.869 95.419 78.594 1.00 500.00 190 GLY F CA 1
ATOM 8027 C C . GLY F 6 190 ? -26.877 93.934 78.255 1.00 453.45 190 GLY F C 1
ATOM 8028 O O . GLY F 6 190 ? -27.381 93.138 79.054 1.00 470.21 190 GLY F O 1
ATOM 8029 N N . PRO F 6 191 ? -26.354 93.549 77.065 1.00 386.37 191 PRO F N 1
ATOM 8030 C CA . PRO F 6 191 ? -26.402 92.131 76.672 1.00 354.27 191 PRO F CA 1
ATOM 8031 C C . PRO F 6 191 ? -25.407 91.238 77.427 1.00 378.37 191 PRO F C 1
ATOM 8032 O O . PRO F 6 191 ? -24.369 91.716 77.903 1.00 421.54 191 PRO F O 1
ATOM 8036 N N . ASP F 6 192 ? -25.725 89.951 77.537 1.00 367.42 192 ASP F N 1
ATOM 8037 C CA . ASP F 6 192 ? -24.797 89.025 78.167 1.00 350.63 192 ASP F CA 1
ATOM 8038 C C . ASP F 6 192 ? -24.272 87.946 77.245 1.00 338.58 192 ASP F C 1
ATOM 8039 O O . ASP F 6 192 ? -25.005 87.390 76.436 1.00 332.20 192 ASP F O 1
ATOM 8044 N N . THR F 6 193 ? -22.981 87.677 77.394 1.00 334.59 193 THR F N 1
ATOM 8045 C CA . THR F 6 193 ? -22.242 86.823 76.488 1.00 328.37 193 THR F CA 1
ATOM 8046 C C . THR F 6 193 ? -21.891 85.466 77.099 1.00 339.17 193 THR F C 1
ATOM 8047 O O . THR F 6 193 ? -21.090 85.372 78.033 1.00 330.35 193 THR F O 1
ATOM 8051 N N . SER F 6 194 ? -22.537 84.425 76.578 1.00 355.02 194 SER F N 1
ATOM 8052 C CA . SER F 6 194 ? -22.112 83.045 76.782 1.00 369.90 194 SER F CA 1
ATOM 8053 C C . SER F 6 194 ? -21.431 82.588 75.492 1.00 387.98 194 SER F C 1
ATOM 8054 O O . SER F 6 194 ? -20.656 81.626 75.481 1.00 434.49 194 SER F O 1
ATOM 8057 N N . ASN F 6 195 ? -21.739 83.303 74.411 1.00 382.45 195 ASN F N 1
ATOM 8058 C CA . ASN F 6 195 ? -21.066 83.168 73.132 1.00 367.65 195 ASN F CA 1
ATOM 8059 C C . ASN F 6 195 ? -20.896 84.592 72.598 1.00 349.80 195 ASN F C 1
ATOM 8060 O O . ASN F 6 195 ? -21.816 85.155 72.001 1.00 299.32 195 ASN F O 1
ATOM 8065 N N . GLU F 6 196 ? -19.735 85.188 72.868 1.00 348.41 196 GLU F N 1
ATOM 8066 C CA . GLU F 6 196 ? -19.497 86.613 72.600 1.00 344.71 196 GLU F CA 1
ATOM 8067 C C . GLU F 6 196 ? -19.486 86.976 71.120 1.00 300.00 196 GLU F C 1
ATOM 8068 O O . GLU F 6 196 ? -19.986 88.040 70.726 1.00 254.75 196 GLU F O 1
ATOM 8074 N N . ILE F 6 197 ? -18.907 86.090 70.315 1.00 306.41 197 ILE F N 1
ATOM 8075 C CA . ILE F 6 197 ? -18.833 86.268 68.860 1.00 335.96 197 ILE F CA 1
ATOM 8076 C C . ILE F 6 197 ? -20.157 86.755 68.242 1.00 296.03 197 ILE F C 1
ATOM 8077 O O . ILE F 6 197 ? -20.152 87.680 67.421 1.00 311.27 197 ILE F O 1
ATOM 8082 N N . CYS F 6 198 ? -21.268 86.147 68.666 1.00 250.22 198 CYS F N 1
ATOM 8083 C CA . CYS F 6 198 ? -22.597 86.465 68.152 1.00 247.61 198 CYS F CA 1
ATOM 8084 C C . CYS F 6 198 ? -22.898 87.931 68.359 1.00 246.24 198 CYS F C 1
ATOM 8085 O O . CYS F 6 198 ? -23.310 88.625 67.426 1.00 248.10 198 CYS F O 1
ATOM 8088 N N . ASP F 6 199 ? -22.684 88.386 69.593 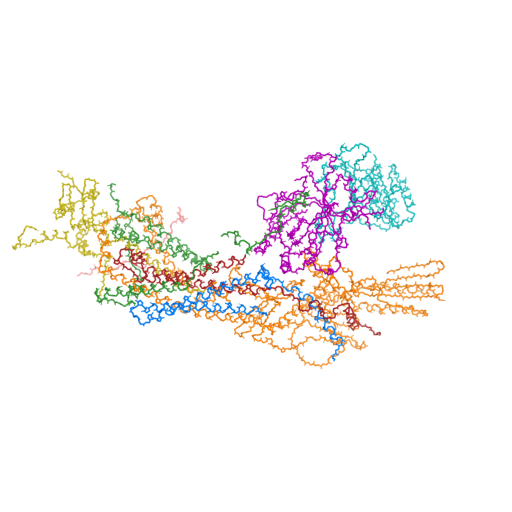1.00 256.79 199 ASP F N 1
ATOM 8089 C CA . ASP F 6 199 ? -22.911 89.778 69.967 1.00 288.16 199 ASP F CA 1
ATOM 8090 C C . ASP F 6 199 ? -22.049 90.742 69.166 1.00 281.48 199 ASP F C 1
ATOM 8091 O O . ASP F 6 199 ? -22.539 91.775 68.707 1.00 283.92 199 ASP F O 1
ATOM 8096 N N . LEU F 6 200 ? -20.773 90.408 68.996 1.00 283.45 200 LEU F N 1
ATOM 8097 C CA . LEU F 6 200 ? -19.857 91.279 68.260 1.00 320.82 200 LEU F CA 1
ATOM 8098 C C . LEU F 6 200 ? -20.303 91.448 66.817 1.00 280.62 200 LEU F C 1
ATOM 8099 O O . LEU F 6 200 ? -20.391 92.563 66.292 1.00 214.23 200 LEU F O 1
ATOM 8104 N N . ALA F 6 201 ? -20.548 90.308 66.187 1.00 287.89 201 ALA F N 1
ATOM 8105 C CA . ALA F 6 201 ? -20.988 90.243 64.819 1.00 290.70 201 ALA F CA 1
ATOM 8106 C C . ALA F 6 201 ? -22.268 91.038 64.699 1.00 275.17 201 ALA F C 1
ATOM 8107 O O . ALA F 6 201 ? -22.536 91.687 63.690 1.00 256.70 201 ALA F O 1
ATOM 8109 N N . TYR F 6 202 ? -23.040 90.989 65.774 1.00 274.41 202 TYR F N 1
ATOM 8110 C CA . TYR F 6 202 ? -24.309 91.655 65.863 1.00 265.16 202 TYR F CA 1
ATOM 8111 C C . TYR F 6 202 ? -24.237 93.165 65.797 1.00 230.49 202 TYR F C 1
ATOM 8112 O O . TYR F 6 202 ? -25.095 93.797 65.205 1.00 234.21 202 TYR F O 1
ATOM 8121 N N . GLN F 6 203 ? -23.234 93.748 66.423 1.00 204.61 203 GLN F N 1
ATOM 8122 C CA . GLN F 6 203 ? -23.213 95.191 66.593 1.00 246.37 203 GLN F CA 1
ATOM 8123 C C . GLN F 6 203 ? -23.278 95.937 65.265 1.00 244.22 203 GLN F C 1
ATOM 8124 O O . GLN F 6 203 ? -24.015 96.906 65.133 1.00 247.91 203 GLN F O 1
ATOM 8130 N N . TYR F 6 204 ? -22.510 95.471 64.287 1.00 244.74 204 TYR F N 1
ATOM 8131 C CA . TYR F 6 204 ? -22.681 95.862 62.889 1.00 265.90 204 TYR F CA 1
ATOM 8132 C C . TYR F 6 204 ? -24.003 96.572 62.605 1.00 287.90 204 TYR F C 1
ATOM 8133 O O . TYR F 6 204 ? -24.045 97.574 61.888 1.00 289.88 204 TYR F O 1
ATOM 8142 N N . VAL F 6 205 ? -25.081 96.008 63.154 1.00 292.19 205 VAL F N 1
ATOM 8143 C CA . VAL F 6 205 ? -26.443 96.496 62.942 1.00 269.17 205 VAL F CA 1
ATOM 8144 C C . VAL F 6 205 ? -26.595 97.904 63.510 1.00 271.31 205 VAL F C 1
ATOM 8145 O O . VAL F 6 205 ? -27.167 98.788 62.862 1.00 248.40 205 VAL F O 1
ATOM 8149 N N . ARG F 6 206 ? -26.076 98.091 64.724 1.00 290.66 206 ARG F N 1
ATOM 8150 C CA . ARG F 6 206 ? -26.060 99.389 65.395 1.00 306.73 206 ARG F CA 1
ATOM 8151 C C . ARG F 6 206 ? -25.366 100.441 64.529 1.00 313.24 206 ARG F C 1
ATOM 8152 O O . ARG F 6 206 ? -25.847 101.581 64.397 1.00 332.87 206 ARG F O 1
ATOM 8160 N N . ALA F 6 207 ? -24.240 100.038 63.937 1.00 304.28 207 ALA F N 1
ATOM 8161 C CA . ALA F 6 207 ? -23.430 100.896 63.073 1.00 298.79 207 ALA F CA 1
ATOM 8162 C C . ALA F 6 207 ? -24.089 101.174 61.709 1.00 301.19 207 ALA F C 1
ATOM 8163 O O . ALA F 6 207 ? -23.798 102.189 61.072 1.00 290.17 207 ALA F O 1
ATOM 8165 N N . LEU F 6 208 ? -24.977 100.275 61.279 1.00 296.88 208 LEU F N 1
ATOM 8166 C CA . LEU F 6 208 ? -25.620 100.372 59.965 1.00 282.10 208 LEU F CA 1
ATOM 8167 C C . LEU F 6 208 ? -27.129 100.656 60.029 1.00 273.52 208 LEU F C 1
ATOM 8168 O O . LEU F 6 208 ? -27.861 100.422 59.061 1.00 285.12 208 LEU F O 1
ATOM 8173 N N . GLU F 6 209 ? -27.589 101.151 61.172 1.00 276.60 209 GLU F N 1
ATOM 8174 C CA . GLU F 6 209 ? -28.968 101.627 61.320 1.00 314.00 209 GLU F CA 1
ATOM 8175 C C . GLU F 6 209 ? -28.938 103.160 61.399 1.00 348.97 209 GLU F C 1
ATOM 8176 O O . GLU F 6 209 ? -28.254 103.715 62.247 1.00 391.58 209 GLU F O 1
ATOM 8182 N N . LEU F 6 210 ? -29.640 103.844 60.499 1.00 341.33 210 LEU F N 1
ATOM 8183 C CA . LEU F 6 210 ? -29.669 105.317 60.492 1.00 323.97 210 LEU F CA 1
ATOM 8184 C C . LEU F 6 210 ? -30.954 105.854 59.864 1.00 294.15 210 LEU F C 1
ATOM 8185 O O . LEU F 6 210 ? -30.982 106.226 58.688 1.00 261.80 210 LEU F O 1
ATOM 8190 N N . MET G 7 1 ? -39.810 -10.137 -5.880 1.00 301.77 1 MET G N 1
ATOM 8191 C CA . MET G 7 1 ? -41.088 -9.606 -6.450 1.00 329.40 1 MET G CA 1
ATOM 8192 C C . MET G 7 1 ? -41.490 -8.238 -5.865 1.00 328.97 1 MET G C 1
ATOM 8193 O O . MET G 7 1 ? -41.788 -8.127 -4.670 1.00 325.40 1 MET G O 1
ATOM 8195 N N . ASN G 7 2 ? -41.495 -7.212 -6.718 1.00 315.31 2 ASN G N 1
ATOM 8196 C CA . ASN G 7 2 ? -41.828 -5.840 -6.317 1.00 254.28 2 ASN G CA 1
ATOM 8197 C C . ASN G 7 2 ? -42.842 -5.157 -7.254 1.00 254.89 2 ASN G C 1
ATOM 8198 O O . ASN G 7 2 ? -42.925 -5.473 -8.449 1.00 216.60 2 ASN G O 1
ATOM 8200 N N . VAL G 7 3 ? -43.615 -4.237 -6.681 1.00 293.89 3 VAL G N 1
ATOM 8201 C CA . VAL G 7 3 ? -44.691 -3.528 -7.386 1.00 291.12 3 VAL G CA 1
ATOM 8202 C C . VAL G 7 3 ? -44.358 -2.056 -7.647 1.00 274.73 3 VAL G C 1
ATOM 8203 O O . VAL G 7 3 ? -43.672 -1.403 -6.862 1.00 287.16 3 VAL G O 1
ATOM 8205 N N . THR G 7 4 ? -44.858 -1.539 -8.760 1.00 251.53 4 THR G N 1
ATOM 8206 C CA . THR G 7 4 ? -44.733 -0.129 -9.082 1.00 220.94 4 THR G CA 1
ATOM 8207 C C . THR G 7 4 ? -45.898 0.688 -8.477 1.00 230.87 4 THR G C 1
ATOM 8208 O O . THR G 7 4 ? -45.829 1.914 -8.421 1.00 250.62 4 THR G O 1
ATOM 8210 N N . PRO G 7 5 ? -46.965 0.001 -8.013 1.00 217.53 5 PRO G N 1
ATOM 8211 C CA . PRO G 7 5 ? -48.207 0.376 -7.313 1.00 200.96 5 PRO G CA 1
ATOM 8212 C C . PRO G 7 5 ? -48.717 1.824 -7.592 1.00 222.82 5 PRO G C 1
ATOM 8213 O O . PRO G 7 5 ? -49.082 2.106 -8.741 1.00 181.92 5 PRO G O 1
ATOM 8215 N N . LEU G 7 6 ? -48.760 2.703 -6.569 1.00 252.22 6 LEU G N 1
ATOM 8216 C CA . LEU G 7 6 ? -49.242 4.115 -6.713 1.00 216.65 6 LEU G CA 1
ATOM 8217 C C . LEU G 7 6 ? -48.465 4.817 -7.803 1.00 203.77 6 LEU G C 1
ATOM 8218 O O . LEU G 7 6 ? -47.290 5.146 -7.604 1.00 181.40 6 LEU G O 1
ATOM 8220 N N . ASP G 7 7 ? -49.149 5.055 -8.931 1.00 204.41 7 ASP G N 1
ATOM 8221 C CA . ASP G 7 7 ? -48.551 5.321 -10.260 1.00 198.34 7 ASP G CA 1
ATOM 8222 C C . ASP G 7 7 ? -47.023 5.568 -10.346 1.00 199.39 7 ASP G C 1
ATOM 8223 O O . ASP G 7 7 ? -46.409 6.212 -9.478 1.00 180.46 7 ASP G O 1
ATOM 8225 N N . GLU G 7 8 ? -46.430 5.073 -11.431 1.00 192.80 8 GLU G N 1
ATOM 8226 C CA . GLU G 7 8 ? -44.983 5.115 -11.616 1.00 182.87 8 GLU G CA 1
ATOM 8227 C C . GLU G 7 8 ? -44.492 5.813 -12.905 1.00 192.49 8 GLU G C 1
ATOM 8228 O O . GLU G 7 8 ? -44.386 7.048 -12.960 1.00 199.20 8 GLU G O 1
ATOM 8230 N N . LEU G 7 9 ? -44.151 5.023 -13.923 1.00 209.20 9 LEU G N 1
ATOM 8231 C CA . LEU G 7 9 ? -43.616 5.581 -15.184 1.00 247.92 9 LEU G CA 1
ATOM 8232 C C . LEU G 7 9 ? -44.645 5.545 -16.329 1.00 269.64 9 LEU G C 1
ATOM 8233 O O . LEU G 7 9 ? -45.829 5.797 -16.093 1.00 308.11 9 LEU G O 1
ATOM 8235 N N . GLN G 7 10 ? -44.200 5.211 -17.545 1.00 250.36 10 GLN G N 1
ATOM 8236 C CA . GLN G 7 10 ? -45.034 5.271 -18.736 1.00 208.18 10 GLN G CA 1
ATOM 8237 C C . GLN G 7 10 ? -45.204 3.886 -19.386 1.00 177.74 10 GLN G C 1
ATOM 8238 O O . GLN G 7 10 ? -45.118 2.860 -18.726 1.00 138.12 10 GLN G O 1
ATOM 8240 N N . TRP G 7 11 ? -45.567 3.877 -20.657 1.00 191.34 11 TRP G N 1
ATOM 8241 C CA . TRP G 7 11 ? -44.977 2.943 -21.611 1.00 203.35 11 TRP G CA 1
ATOM 8242 C C . TRP G 7 11 ? -44.573 3.854 -22.716 1.00 198.58 11 TRP G C 1
ATOM 8243 O O . TRP G 7 11 ? -45.400 4.614 -23.254 1.00 219.81 11 TRP G O 1
ATOM 8245 N N . LYS G 7 12 ? -43.289 3.822 -23.047 1.00 189.06 12 LYS G N 1
ATOM 8246 C CA . LYS G 7 12 ? -42.698 4.924 -23.777 1.00 210.88 12 LYS G CA 1
ATOM 8247 C C . LYS G 7 12 ? -41.895 4.525 -24.998 1.00 199.09 12 LYS G C 1
ATOM 8248 O O . LYS G 7 12 ? -41.161 3.526 -24.974 1.00 194.89 12 LYS G O 1
ATOM 8250 N N . SER G 7 13 ? -42.045 5.326 -26.056 1.00 177.71 13 SER G N 1
ATOM 8251 C CA . SER G 7 13 ? -41.281 5.147 -27.278 1.00 210.40 13 SER G CA 1
ATOM 8252 C C . SER G 7 13 ? -41.840 4.035 -28.162 1.00 229.85 13 SER G C 1
ATOM 8253 O O . SER G 7 13 ? -41.590 4.014 -29.369 1.00 225.10 13 SER G O 1
ATOM 8255 N N . PRO G 7 14 ? -42.599 3.112 -27.558 1.00 245.50 14 PRO G N 1
ATOM 8256 C CA . PRO G 7 14 ? -43.209 1.910 -28.112 1.00 255.78 14 PRO G CA 1
ATOM 8257 C C . PRO G 7 14 ? -44.456 2.220 -28.937 1.00 241.16 14 PRO G C 1
ATOM 8258 O O . PRO G 7 14 ? -44.684 1.570 -29.958 1.00 280.29 14 PRO G O 1
ATOM 8260 N N . GLU G 7 15 ? -45.264 3.179 -28.494 1.00 216.24 15 GLU G N 1
ATOM 8261 C CA . GLU G 7 15 ? -46.297 3.759 -29.363 1.00 213.23 15 GLU G CA 1
ATOM 8262 C C . GLU G 7 15 ? -45.889 5.222 -29.717 1.00 264.99 15 GLU G C 1
ATOM 8263 O O . GLU G 7 15 ? -46.694 6.004 -30.245 1.00 340.81 15 GLU G O 1
ATOM 8265 N N . TRP G 7 16 ? -44.628 5.576 -29.430 1.00 239.90 16 TRP G N 1
ATOM 8266 C CA . TRP G 7 16 ? -44.012 6.767 -30.016 1.00 214.25 16 TRP G CA 1
ATOM 8267 C C . TRP G 7 16 ? -43.710 6.512 -31.471 1.00 209.14 16 TRP G C 1
ATOM 8268 O O . TRP G 7 16 ? -43.859 7.401 -32.293 1.00 225.79 16 TRP G O 1
ATOM 8270 N N . ILE G 7 17 ? -43.297 5.292 -31.803 1.00 185.65 17 ILE G N 1
ATOM 8271 C CA . ILE G 7 17 ? -43.297 4.831 -33.191 1.00 186.04 17 ILE G CA 1
ATOM 8272 C C . ILE G 7 17 ? -44.728 4.760 -33.806 1.00 174.35 17 ILE G C 1
ATOM 8273 O O . ILE G 7 17 ? -44.951 5.268 -34.903 1.00 166.74 17 ILE G O 1
ATOM 8275 N N . GLN G 7 18 ? -45.693 4.151 -33.112 1.00 179.81 18 GLN G N 1
ATOM 8276 C CA . GLN G 7 18 ? -47.123 4.196 -33.543 1.00 180.53 18 GLN G CA 1
ATOM 8277 C C . GLN G 7 18 ? -47.664 5.626 -33.630 1.00 212.71 18 GLN G C 1
ATOM 8278 O O . GLN G 7 18 ? -48.588 5.888 -34.398 1.00 215.28 18 GLN G O 1
ATOM 8280 N N . VAL G 7 19 ? -47.090 6.525 -32.821 1.00 269.59 19 VAL G N 1
ATOM 8281 C CA . VAL G 7 19 ? -47.311 7.999 -32.858 1.00 278.38 19 VAL G CA 1
ATOM 8282 C C . VAL G 7 19 ? -48.459 8.555 -31.993 1.00 267.05 19 VAL G C 1
ATOM 8283 O O . VAL G 7 19 ? -49.627 8.196 -32.166 1.00 261.94 19 VAL G O 1
ATOM 8285 N N . PHE G 7 20 ? -48.102 9.452 -31.076 1.00 222.23 20 PHE G N 1
ATOM 8286 C CA . PHE G 7 20 ? -49.062 10.052 -30.160 1.00 194.98 20 PHE G CA 1
ATOM 8287 C C . PHE G 7 20 ? -49.272 11.516 -30.519 1.00 205.87 20 PHE G C 1
ATOM 8288 O O . PHE G 7 20 ? -48.316 12.295 -30.635 1.00 200.16 20 PHE G O 1
ATOM 8290 N N . GLY G 7 21 ? -50.529 11.874 -30.730 1.00 214.77 21 GLY G N 1
ATOM 8291 C CA . GLY G 7 21 ? -50.876 13.246 -31.070 1.00 229.10 21 GLY G CA 1
ATOM 8292 C C . GLY G 7 21 ? -52.338 13.452 -30.759 1.00 231.18 21 GLY G C 1
ATOM 8293 O O . GLY G 7 21 ? -53.154 13.678 -31.660 1.00 235.03 21 GLY G O 1
ATOM 8294 N N . LEU G 7 22 ? -52.668 13.356 -29.473 1.00 218.78 22 LEU G N 1
ATOM 8295 C CA . LEU G 7 22 ? -54.061 13.363 -29.008 1.00 215.86 22 LEU G CA 1
ATOM 8296 C C . LEU G 7 22 ? -54.815 12.164 -29.589 1.00 213.76 22 LEU G C 1
ATOM 8297 O O . LEU G 7 22 ? -54.197 11.320 -30.238 1.00 209.08 22 LEU G O 1
ATOM 8299 N N . ARG G 7 23 ? -56.121 12.076 -29.309 1.00 216.15 23 ARG G N 1
ATOM 8300 C CA . ARG G 7 23 ? -57.044 11.048 -29.850 1.00 214.27 23 ARG G CA 1
ATOM 8301 C C . ARG G 7 23 ? -56.494 9.615 -29.923 1.00 236.45 23 ARG G C 1
ATOM 8302 O O . ARG G 7 23 ? -57.116 8.685 -29.409 1.00 246.71 23 ARG G O 1
ATOM 8304 N N . THR G 7 24 ? -55.351 9.455 -30.597 1.00 242.43 24 THR G N 1
ATOM 8305 C CA . THR G 7 24 ? -54.560 8.218 -30.619 1.00 212.86 24 THR G CA 1
ATOM 8306 C C . THR G 7 24 ? -53.904 8.027 -29.267 1.00 196.46 24 THR G C 1
ATOM 8307 O O . THR G 7 24 ? -53.757 6.902 -28.786 1.00 187.88 24 THR G O 1
ATOM 8309 N N . GLU G 7 25 ? -53.514 9.153 -28.676 1.00 184.91 25 GLU G N 1
ATOM 8310 C CA . GLU G 7 25 ? -53.011 9.228 -27.312 1.00 180.63 25 GLU G CA 1
ATOM 8311 C C . GLU G 7 25 ? -53.759 8.363 -26.280 1.00 165.80 25 GLU G C 1
ATOM 8312 O O . GLU G 7 25 ? -53.136 7.595 -25.535 1.00 185.55 25 GLU G O 1
ATOM 8314 N N . ASN G 7 26 ? -55.081 8.498 -26.228 1.00 150.42 26 ASN G N 1
ATOM 8315 C CA . ASN G 7 26 ? -55.904 7.678 -25.336 1.00 158.93 26 ASN G CA 1
ATOM 8316 C C . ASN G 7 26 ? -55.628 6.161 -25.464 1.00 198.63 26 ASN G C 1
ATOM 8317 O O . ASN G 7 26 ? -55.404 5.469 -24.450 1.00 221.71 26 ASN G O 1
ATOM 8319 N N . VAL G 7 27 ? -55.618 5.650 -26.701 1.00 211.06 27 VAL G N 1
ATOM 8320 C CA . VAL G 7 27 ? -55.336 4.228 -26.946 1.00 192.41 27 VAL G CA 1
ATOM 8321 C C . VAL G 7 27 ? -53.901 3.829 -26.543 1.00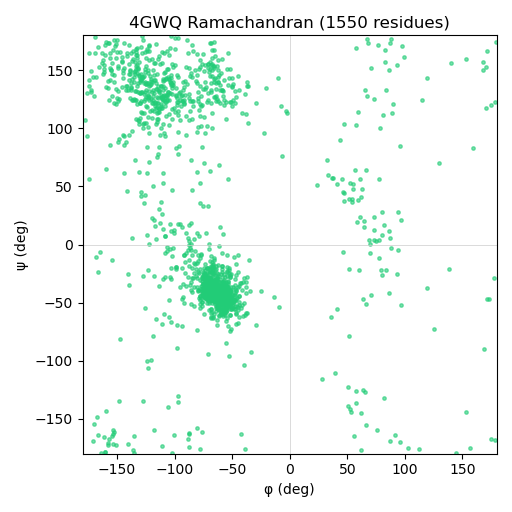 205.00 27 VAL G C 1
ATOM 8322 O O . VAL G 7 27 ? -53.692 2.739 -25.993 1.00 196.79 27 VAL G O 1
ATOM 8324 N N . LEU G 7 28 ? -52.931 4.716 -26.808 1.00 213.68 28 LEU G N 1
ATOM 8325 C CA . LEU G 7 28 ? -51.527 4.516 -26.397 1.00 210.41 28 LEU G CA 1
ATOM 8326 C C . LEU G 7 28 ? -51.439 4.366 -24.880 1.00 204.05 28 LEU G C 1
ATOM 8327 O O . LEU G 7 28 ? -50.778 3.446 -24.368 1.00 244.53 28 LEU G O 1
ATOM 8329 N N . ASP G 7 29 ? -52.144 5.245 -24.175 1.00 189.41 29 ASP G N 1
ATOM 8330 C CA . ASP G 7 29 ? -52.265 5.161 -22.723 1.00 200.79 29 ASP G CA 1
ATOM 8331 C C . ASP G 7 29 ? -52.746 3.793 -22.263 1.00 206.68 29 ASP G C 1
ATOM 8332 O O . ASP G 7 29 ? -52.214 3.253 -21.282 1.00 290.36 29 ASP G O 1
ATOM 8334 N N . TYR G 7 30 ? -53.742 3.243 -22.964 1.00 173.60 30 TYR G N 1
ATOM 8335 C CA . TYR G 7 30 ? -54.313 1.936 -22.621 1.00 174.64 30 TYR G CA 1
ATOM 8336 C C . TYR G 7 30 ? -53.246 0.849 -22.457 1.00 177.84 30 TYR G C 1
ATOM 8337 O O . TYR G 7 30 ? -53.164 0.213 -21.382 1.00 177.11 30 TYR G O 1
ATOM 8339 N N . PHE G 7 31 ? -52.416 0.666 -23.492 1.00 177.13 31 PHE G N 1
ATOM 8340 C CA . PHE G 7 31 ? -51.298 -0.302 -23.428 1.00 177.89 31 PHE G CA 1
ATOM 8341 C C . PHE G 7 31 ? -50.325 0.023 -22.273 1.00 188.77 31 PHE G C 1
ATOM 8342 O O . PHE G 7 31 ? -49.964 -0.857 -21.476 1.00 174.91 31 PHE G O 1
ATOM 8344 N N . ALA G 7 32 ? -49.960 1.305 -22.187 1.00 208.67 32 ALA G N 1
ATOM 8345 C CA . ALA G 7 32 ? -48.920 1.851 -21.285 1.00 195.51 32 ALA G CA 1
ATOM 8346 C C . ALA G 7 32 ? -49.180 1.662 -19.788 1.00 194.68 32 ALA G C 1
ATOM 8347 O O . ALA G 7 32 ? -48.336 1.151 -19.024 1.00 146.48 32 ALA G O 1
ATOM 8349 N N . GLU G 7 33 ? -50.370 2.103 -19.389 1.00 255.61 33 GLU G N 1
ATOM 8350 C CA . GLU G 7 33 ? -50.689 2.311 -17.976 1.00 243.77 33 GLU G CA 1
ATOM 8351 C C . GLU G 7 33 ? -50.967 0.987 -17.349 1.00 200.16 33 GLU G C 1
ATOM 8352 O O . GLU G 7 33 ? -50.869 0.851 -16.135 1.00 168.35 33 GLU G O 1
ATOM 8354 N N . SER G 7 34 ? -51.307 0.020 -18.208 1.00 201.72 34 SER G N 1
ATOM 8355 C CA . SER G 7 34 ? -51.832 -1.250 -17.777 1.00 251.47 34 SER G CA 1
ATOM 8356 C C . SER G 7 34 ? -53.057 -0.967 -16.884 1.00 286.54 34 SER G C 1
ATOM 8357 O O . SER G 7 34 ? -53.175 -1.522 -15.785 1.00 335.09 34 SER G O 1
ATOM 8359 N N . PRO G 7 35 ? -53.966 -0.082 -17.358 1.00 275.05 35 PRO G N 1
ATOM 8360 C CA . PRO G 7 35 ? -55.128 0.362 -16.578 1.00 265.71 35 PRO G CA 1
ATOM 8361 C C . PRO G 7 35 ? -56.488 0.445 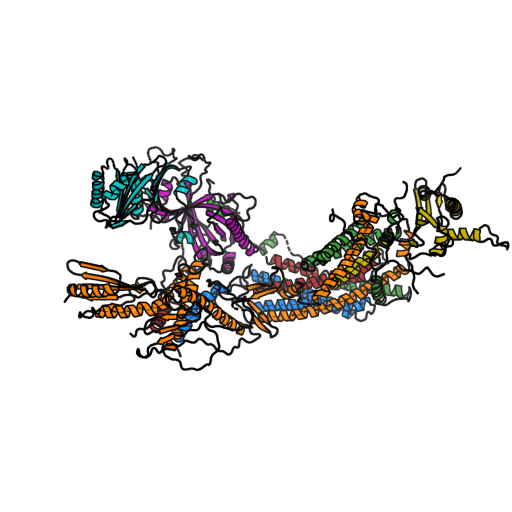-17.323 1.00 281.55 35 PRO G C 1
ATOM 8362 O O . PRO G 7 35 ? -57.470 0.909 -16.732 1.00 298.31 35 PRO G O 1
ATOM 8364 N N . PHE G 7 36 ? -56.552 0.007 -18.581 1.00 259.02 36 PHE G N 1
ATOM 8365 C CA . PHE G 7 36 ? -57.844 -0.243 -19.221 1.00 248.04 36 PHE G CA 1
ATOM 8366 C C . PHE G 7 36 ? -58.289 -1.668 -18.835 1.00 297.25 36 PHE G C 1
ATOM 8367 O O . PHE G 7 36 ? -57.701 -2.638 -19.304 1.00 329.08 36 PHE G O 1
ATOM 8369 N N . PHE G 7 37 ? -59.299 -1.793 -17.967 1.00 304.92 37 PHE G N 1
ATOM 8370 C CA . PHE G 7 37 ? -59.725 -3.102 -17.409 1.00 256.21 37 PHE G CA 1
ATOM 8371 C C . PHE G 7 37 ? -61.026 -3.644 -18.023 1.00 248.97 37 PHE G C 1
ATOM 8372 O O . PHE G 7 37 ? -61.093 -4.812 -18.409 1.00 249.89 37 PHE G O 1
ATOM 8374 N N . ASP G 7 38 ? -62.048 -2.793 -18.120 1.00 226.84 38 ASP G N 1
ATOM 8375 C CA . ASP G 7 38 ? -63.324 -3.189 -18.697 1.00 211.89 38 ASP G CA 1
ATOM 8376 C C . ASP G 7 38 ? -63.774 -2.311 -19.882 1.00 211.12 38 ASP G C 1
ATOM 8377 O O . ASP G 7 38 ? -63.199 -2.404 -20.970 1.00 231.66 38 ASP G O 1
ATOM 8379 N N . LYS G 7 39 ? -64.774 -1.456 -19.655 1.00 207.33 39 LYS G N 1
ATOM 8380 C CA . LYS G 7 39 ? -65.617 -0.854 -20.722 1.00 195.36 39 LYS G CA 1
ATOM 8381 C C . LYS G 7 39 ? -64.962 -0.244 -21.972 1.00 189.79 39 LYS G C 1
ATOM 8382 O O . LYS G 7 39 ? -65.365 -0.597 -23.072 1.00 194.93 39 LYS G O 1
ATOM 8384 N N . THR G 7 40 ? -64.001 0.672 -21.828 1.00 179.40 40 THR G N 1
ATOM 8385 C CA . THR G 7 40 ? -63.404 1.335 -23.005 1.00 165.77 40 THR G CA 1
ATOM 8386 C C . THR G 7 40 ? -62.787 0.305 -23.978 1.00 179.96 40 THR G C 1
ATOM 8387 O O . THR G 7 40 ? -63.108 0.286 -25.174 1.00 193.37 40 THR G O 1
ATOM 8389 N N . SER G 7 41 ? -61.933 -0.568 -23.445 1.00 204.56 41 SER G N 1
ATOM 8390 C CA . SER G 7 41 ? -61.326 -1.660 -24.229 1.00 216.52 41 SER G CA 1
ATOM 8391 C C . SER G 7 41 ? -62.380 -2.649 -24.736 1.00 211.52 41 SER G C 1
ATOM 8392 O O . SER G 7 41 ? -62.346 -3.082 -25.886 1.00 234.42 41 SER G O 1
ATOM 8394 N N . ASN G 7 42 ? -63.308 -3.010 -23.854 1.00 198.89 42 ASN G N 1
ATOM 8395 C CA . ASN G 7 42 ? -64.400 -3.905 -24.212 1.00 176.28 42 ASN G CA 1
ATOM 8396 C C . ASN G 7 42 ? -65.086 -3.393 -25.456 1.00 152.52 42 ASN G C 1
ATOM 8397 O O . ASN G 7 42 ? -65.364 -4.148 -26.381 1.00 137.76 42 ASN G O 1
ATOM 8399 N N . ASN G 7 43 ? -65.342 -2.091 -25.470 1.00 165.87 43 ASN G N 1
ATOM 8400 C CA . ASN G 7 43 ? -65.877 -1.433 -26.648 1.00 184.12 43 ASN G CA 1
ATOM 8401 C C . ASN G 7 43 ? -64.914 -1.617 -27.797 1.00 199.91 43 ASN G C 1
ATOM 8402 O O . ASN G 7 43 ? -65.328 -1.891 -28.924 1.00 207.26 43 ASN G O 1
ATOM 8404 N N . GLN G 7 44 ? -63.623 -1.496 -27.500 1.00 227.87 44 GLN G N 1
ATOM 8405 C CA . GLN G 7 44 ? -62.604 -1.678 -28.522 1.00 233.24 44 GLN G CA 1
ATOM 8406 C C . GLN G 7 44 ? -62.630 -3.100 -29.108 1.00 205.21 44 GLN G C 1
ATOM 8407 O O . GLN G 7 44 ? -62.633 -3.257 -30.325 1.00 177.16 44 GLN G O 1
ATOM 8409 N N . VAL G 7 45 ? -62.678 -4.114 -28.238 1.00 191.42 45 VAL G N 1
ATOM 8410 C CA . VAL G 7 45 ? -62.560 -5.514 -28.647 1.00 184.51 45 VAL G CA 1
ATOM 8411 C C . VAL G 7 45 ? -63.780 -6.012 -29.425 1.00 204.30 45 VAL G C 1
ATOM 8412 O O . VAL G 7 45 ? -63.608 -6.679 -30.430 1.00 240.12 45 VAL G O 1
ATOM 8414 N N . ILE G 7 46 ? -64.995 -5.675 -28.977 1.00 200.64 46 ILE G N 1
ATOM 8415 C CA . ILE G 7 46 ? -66.232 -6.132 -29.654 1.00 208.60 46 ILE G CA 1
ATOM 8416 C C . ILE G 7 46 ? -66.205 -5.799 -31.134 1.00 233.21 46 ILE G C 1
ATOM 8417 O O . ILE G 7 46 ? -66.439 -6.667 -31.974 1.00 275.70 46 ILE G O 1
ATOM 8419 N N . LYS G 7 47 ? -65.906 -4.542 -31.448 1.00 240.93 47 LYS G N 1
ATOM 8420 C CA . LYS G 7 47 ? -65.607 -4.151 -32.822 1.00 256.51 47 LYS G CA 1
ATOM 8421 C C . LYS G 7 47 ? -64.379 -4.931 -33.327 1.00 245.63 47 LYS G C 1
ATOM 8422 O O . LYS G 7 47 ? -64.390 -5.465 -34.441 1.00 222.12 47 LYS G O 1
ATOM 8424 N N . MET G 7 48 ? -63.344 -5.015 -32.488 1.00 237.26 48 MET G N 1
ATOM 8425 C CA . MET G 7 48 ? -62.111 -5.761 -32.808 1.00 215.57 48 MET G CA 1
ATOM 8426 C C . MET G 7 48 ? -62.340 -7.262 -32.873 1.00 182.40 48 MET G C 1
ATOM 8427 O O . MET G 7 48 ? -61.537 -7.990 -33.444 1.00 154.09 48 MET G O 1
ATOM 8429 N N . GLN G 7 49 ? -63.441 -7.711 -32.280 1.00 194.04 49 GLN G N 1
ATOM 8430 C CA . GLN G 7 49 ? -63.744 -9.131 -32.206 1.00 206.72 49 GLN G CA 1
ATOM 8431 C C . GLN G 7 49 ? -63.976 -9.802 -33.578 1.00 222.45 49 GLN G C 1
ATOM 8432 O O . GLN G 7 49 ? -63.558 -10.944 -33.748 1.00 286.61 49 GLN G O 1
ATOM 8434 N N . ARG G 7 50 ? -64.604 -9.138 -34.552 1.00 185.00 50 ARG G N 1
ATOM 8435 C CA . ARG G 7 50 ? -64.856 -9.840 -35.833 1.00 169.05 50 ARG G CA 1
ATOM 8436 C C . ARG G 7 50 ? -63.536 -10.216 -36.550 1.00 176.63 50 ARG G C 1
ATOM 8437 O O . ARG G 7 50 ? -62.666 -9.368 -36.784 1.00 167.80 50 ARG G O 1
ATOM 8439 N N . GLN G 7 51 ? -63.379 -11.506 -36.841 1.00 185.98 51 GLN G N 1
ATOM 8440 C CA . GLN G 7 51 ? -62.175 -12.022 -37.494 1.00 195.00 51 GLN G CA 1
ATOM 8441 C C . GLN G 7 51 ? -62.598 -12.941 -38.623 1.00 218.27 51 GLN G C 1
ATOM 8442 O O . GLN G 7 51 ? -63.083 -14.077 -38.394 1.00 197.73 51 GLN G O 1
ATOM 8444 N N . PHE G 7 52 ? -62.408 -12.435 -39.842 1.00 242.79 52 PHE G N 1
ATOM 8445 C CA . PHE G 7 52 ? -63.163 -12.886 -41.016 1.00 244.36 52 PHE G CA 1
ATOM 8446 C C . PHE G 7 52 ? -63.775 -14.283 -40.886 1.00 239.46 52 PHE G C 1
ATOM 8447 O O . PHE G 7 52 ? -63.083 -15.279 -41.052 1.00 225.80 52 PHE G O 1
ATOM 8449 N N . SER G 7 53 ? -65.052 -14.325 -40.501 1.00 249.84 53 SER G N 1
ATOM 8450 C CA . SER G 7 53 ? -65.982 -15.390 -40.882 1.00 253.32 53 SER G CA 1
ATOM 8451 C C . SER G 7 53 ? -65.944 -16.767 -40.185 1.00 231.61 53 SER G C 1
ATOM 8452 O O . SER G 7 53 ? -65.837 -17.802 -40.867 1.00 306.88 53 SER G O 1
ATOM 8454 N N . GLN G 7 54 ? -66.071 -16.815 -38.863 1.00 179.37 54 GLN G N 1
ATOM 8455 C CA . GLN G 7 54 ? -66.502 -18.110 -38.270 1.00 164.81 54 GLN G CA 1
ATOM 8456 C C . GLN G 7 54 ? -68.008 -18.126 -38.003 1.00 166.43 54 GLN G C 1
ATOM 8457 O O . GLN G 7 54 ? -68.797 -17.696 -38.860 1.00 166.68 54 GLN G O 1
ATOM 8459 N N . LEU G 7 55 ? -68.413 -18.612 -36.832 1.00 165.50 55 LEU G N 1
ATOM 8460 C CA . LEU G 7 55 ? -69.799 -18.454 -36.394 1.00 187.33 55 LEU G CA 1
ATOM 8461 C C . LEU G 7 55 ? -69.865 -17.937 -34.944 1.00 193.33 55 LEU G C 1
ATOM 8462 O O . LEU G 7 55 ? -69.556 -18.661 -34.008 1.00 207.95 55 LEU G O 1
ATOM 8464 N N . ASN G 7 56 ? -70.242 -16.668 -34.784 1.00 187.86 56 ASN G N 1
ATOM 8465 C CA . ASN G 7 56 ? -70.257 -16.004 -33.476 1.00 183.37 56 ASN G CA 1
ATOM 8466 C C . ASN G 7 56 ? -71.448 -15.030 -33.267 1.00 210.05 56 ASN G C 1
ATOM 8467 O O . ASN G 7 56 ? -71.409 -13.862 -33.682 1.00 215.62 56 ASN G O 1
ATOM 8469 N N . ASP G 7 57 ? -72.553 -15.576 -32.771 1.00 223.11 57 ASP G N 1
ATOM 8470 C CA . ASP G 7 57 ? -73.804 -14.832 -32.770 1.00 225.79 57 ASP G CA 1
ATOM 8471 C C . ASP G 7 57 ? -74.430 -14.656 -31.399 1.00 229.35 57 ASP G C 1
ATOM 8472 O O . ASP G 7 57 ? -74.703 -15.621 -30.685 1.00 205.99 57 ASP G O 1
ATOM 8474 N N . PRO G 7 58 ? -74.662 -13.398 -31.056 1.00 240.79 58 PRO G N 1
ATOM 8475 C CA . PRO G 7 58 ? -75.420 -13.013 -29.870 1.00 232.92 58 PRO G CA 1
ATOM 8476 C C . PRO G 7 58 ? -75.877 -11.582 -30.070 1.00 235.39 58 PRO G C 1
ATOM 8477 O O . PRO G 7 58 ? -75.312 -10.894 -30.921 1.00 253.96 58 PRO G O 1
ATOM 8479 N N . ASN G 7 59 ? -76.854 -11.119 -29.302 1.00 232.82 59 ASN G N 1
ATOM 8480 C CA . ASN G 7 59 ? -77.139 -9.701 -29.309 1.00 254.38 59 ASN G CA 1
ATOM 8481 C C . ASN G 7 59 ? -76.196 -9.160 -28.257 1.00 288.37 59 ASN G C 1
ATOM 8482 O O . ASN G 7 59 ? -76.395 -9.382 -27.062 1.00 285.15 59 ASN G O 1
ATOM 8484 N N . ALA G 7 60 ? -75.153 -8.465 -28.697 1.00 327.73 60 ALA G N 1
ATOM 8485 C CA . ALA G 7 60 ? -74.071 -8.102 -27.768 1.00 331.53 60 ALA G CA 1
ATOM 8486 C C . ALA G 7 60 ? -72.794 -7.797 -28.574 1.00 313.83 60 ALA G C 1
ATOM 8487 O O . ALA G 7 60 ? -71.743 -7.411 -28.041 1.00 248.22 60 ALA G O 1
ATOM 8489 N N . PHE G 7 83 ? -81.794 17.687 -32.902 1.00 373.83 83 PHE G N 1
ATOM 8490 C CA . PHE G 7 83 ? -80.959 18.092 -34.031 1.00 381.61 83 PHE G CA 1
ATOM 8491 C C . PHE G 7 83 ? -79.596 18.640 -33.570 1.00 397.58 83 PHE G C 1
ATOM 8492 O O . PHE G 7 83 ? -79.147 19.689 -34.041 1.00 407.44 83 PHE G O 1
ATOM 8494 N N . ALA G 7 84 ? -78.956 17.908 -32.655 1.00 403.77 84 ALA G N 1
ATOM 8495 C CA . ALA G 7 84 ? -77.571 18.154 -32.179 1.00 382.10 84 ALA G CA 1
ATOM 8496 C C . ALA G 7 84 ? -77.424 19.150 -31.019 1.00 373.95 84 ALA G C 1
ATOM 8497 O O . ALA G 7 84 ? -78.209 20.090 -30.884 1.00 391.74 84 ALA G O 1
ATOM 8499 N N . TYR G 7 85 ? -76.387 18.914 -30.211 1.00 353.00 85 TYR G N 1
ATOM 8500 C CA . TYR G 7 85 ? -76.093 19.608 -28.939 1.00 316.27 85 TYR G CA 1
ATOM 8501 C C . TYR G 7 85 ? -76.951 19.115 -27.755 1.00 332.96 85 TYR G C 1
ATOM 8502 O O . TYR G 7 85 ? -78.123 19.466 -27.632 1.00 332.71 85 TYR G O 1
ATOM 8504 N N . VAL G 7 86 ? -76.339 18.257 -26.937 1.00 350.60 86 VAL G N 1
ATOM 8505 C CA . VAL G 7 86 ? -76.906 17.662 -25.711 1.00 315.87 86 VAL G CA 1
ATOM 8506 C C . VAL G 7 86 ? -75.773 16.869 -25.049 1.00 287.93 86 VAL G C 1
ATOM 8507 O O . VAL G 7 86 ? -75.026 16.154 -25.738 1.00 252.44 86 VAL G O 1
ATOM 8509 N N . ASP G 7 87 ? -75.637 16.992 -23.725 1.00 251.45 87 ASP G N 1
ATOM 8510 C CA . ASP G 7 87 ? -74.424 16.512 -23.047 1.00 228.09 87 ASP G CA 1
ATOM 8511 C C . ASP G 7 87 ? -74.596 16.122 -21.562 1.00 229.43 87 ASP G C 1
ATOM 8512 O O . ASP G 7 87 ? -75.716 15.876 -21.104 1.00 227.81 87 ASP G O 1
ATOM 8514 N N . PRO G 7 88 ? -73.470 16.024 -20.825 1.00 238.61 88 PRO G N 1
ATOM 8515 C CA . PRO G 7 88 ? -73.323 16.006 -19.362 1.00 293.10 88 PRO G CA 1
ATOM 8516 C C . PRO G 7 88 ? -72.902 17.409 -18.887 1.00 367.67 88 PRO G C 1
ATOM 8517 O O . PRO G 7 88 ? -72.560 18.256 -19.713 1.00 391.82 88 PRO G O 1
ATOM 8519 N N . ALA G 7 89 ? -72.942 17.675 -17.588 1.00 423.37 89 ALA G N 1
ATOM 8520 C CA . ALA G 7 89 ? -72.533 18.998 -17.114 1.00 436.15 89 ALA G CA 1
ATOM 8521 C C . ALA G 7 89 ? -71.029 19.160 -17.282 1.00 422.90 89 ALA G C 1
ATOM 8522 O O . ALA G 7 89 ? -70.572 20.158 -17.843 1.00 389.69 89 ALA G O 1
ATOM 8524 N N . ARG G 7 90 ? -70.275 18.158 -16.831 1.00 405.74 90 ARG G N 1
ATOM 8525 C CA . ARG G 7 90 ? -68.824 18.121 -17.026 1.00 363.73 90 ARG G CA 1
ATOM 8526 C C . ARG G 7 90 ? -68.459 18.017 -18.511 1.00 342.91 90 ARG G C 1
ATOM 8527 O O . ARG G 7 90 ? -67.496 18.642 -18.953 1.00 297.31 90 ARG G O 1
ATOM 8529 N N . ARG G 7 91 ? -69.236 17.247 -19.273 1.00 362.46 91 ARG G N 1
ATOM 8530 C CA . ARG G 7 91 ? -69.049 17.148 -20.727 1.00 375.82 91 ARG G CA 1
ATOM 8531 C C . ARG G 7 91 ? -69.334 18.474 -21.435 1.00 373.75 91 ARG G C 1
ATOM 8532 O O . ARG G 7 91 ? -68.662 18.822 -22.412 1.00 363.44 91 ARG G O 1
ATOM 8534 N N . GLN G 7 92 ? -70.333 19.203 -20.937 1.00 364.99 92 GLN G N 1
ATOM 8535 C CA . GLN G 7 92 ? -70.665 20.532 -21.447 1.00 360.37 92 GLN G CA 1
ATOM 8536 C C . GLN G 7 92 ? -69.529 21.502 -21.135 1.00 355.11 92 GLN G C 1
ATOM 8537 O O . GLN G 7 92 ? -69.131 22.290 -21.995 1.00 403.85 92 GLN G O 1
ATOM 8539 N N . ILE G 7 93 ? -69.007 21.437 -19.908 1.00 272.26 93 ILE G N 1
ATOM 8540 C CA . ILE G 7 93 ? -67.820 22.195 -19.541 1.00 238.45 93 ILE G CA 1
ATOM 8541 C C . ILE G 7 93 ? -66.632 21.807 -20.429 1.00 276.59 93 ILE G C 1
ATOM 8542 O O . ILE G 7 93 ? -65.923 22.685 -20.917 1.00 281.81 93 ILE G O 1
ATOM 8544 N N . LEU G 7 94 ? -66.445 20.501 -20.656 1.00 303.60 94 LEU G N 1
ATOM 8545 C CA . LEU G 7 94 ? -65.338 19.967 -21.477 1.00 295.56 94 LEU G CA 1
ATOM 8546 C C . LEU G 7 94 ? -65.435 20.300 -22.984 1.00 306.78 94 LEU G C 1
ATOM 8547 O O . LEU G 7 94 ? -64.528 20.932 -23.537 1.00 311.49 94 LEU G O 1
ATOM 8549 N N . PHE G 7 95 ? -66.525 19.881 -23.632 1.00 293.31 95 PHE G N 1
ATOM 8550 C CA . PHE G 7 95 ? -66.728 20.072 -25.082 1.00 262.25 95 PHE G CA 1
ATOM 8551 C C . PHE G 7 95 ? -65.622 19.419 -25.931 1.00 274.22 95 PHE G C 1
ATOM 8552 O O . PHE G 7 95 ? -64.462 19.843 -25.898 1.00 283.31 95 PHE G O 1
ATOM 8554 N N . LYS G 7 96 ? -65.997 18.403 -26.707 1.00 257.13 96 LYS G N 1
ATOM 8555 C CA . LYS G 7 96 ? -65.035 17.575 -27.444 1.00 223.44 96 LYS G CA 1
ATOM 8556 C C . LYS G 7 96 ? -64.802 17.998 -28.910 1.00 220.58 96 LYS G C 1
ATOM 8557 O O . LYS G 7 96 ? -65.751 18.221 -29.685 1.00 197.43 96 LYS G O 1
ATOM 8559 N N . TYR G 7 97 ? -63.522 18.107 -29.267 1.00 215.81 97 TYR G N 1
ATOM 8560 C CA . TYR G 7 97 ? -63.113 18.457 -30.624 1.00 236.43 97 TYR G CA 1
ATOM 8561 C C . TYR G 7 97 ? -62.337 17.321 -31.324 1.00 240.10 97 TYR G C 1
ATOM 8562 O O . TYR G 7 97 ? -61.213 16.980 -30.926 1.00 182.79 97 TYR G O 1
ATOM 8564 N N . PRO G 7 98 ? -62.952 16.741 -32.376 1.00 257.88 98 PRO G N 1
ATOM 8565 C CA . PRO G 7 98 ? -62.671 15.714 -33.393 1.00 239.29 98 PRO G CA 1
ATOM 8566 C C . PRO G 7 98 ? -63.099 14.275 -33.025 1.00 243.26 98 PRO G C 1
ATOM 8567 O O . PRO G 7 98 ? -63.889 14.073 -32.094 1.00 237.96 98 PRO G O 1
ATOM 8569 N N . MET G 7 99 ? -62.564 13.300 -33.772 1.00 256.00 99 MET G N 1
ATOM 8570 C CA . MET G 7 99 ? -62.964 11.868 -33.744 1.00 251.08 99 MET G CA 1
ATOM 8571 C C . MET G 7 99 ? -63.254 11.244 -32.376 1.00 240.35 99 MET G C 1
ATOM 8572 O O . MET G 7 99 ? -64.084 10.330 -32.261 1.00 215.62 99 MET G O 1
ATOM 8574 N N . TYR G 7 100 ? -62.548 11.717 -31.352 1.00 248.44 100 TYR G N 1
ATOM 8575 C CA . TYR G 7 100 ? -62.817 11.302 -29.979 1.00 244.30 100 TYR G CA 1
ATOM 8576 C C . TYR G 7 100 ? -64.243 11.687 -29.563 1.00 248.87 100 TYR G C 1
ATOM 8577 O O . TYR G 7 100 ? -64.876 10.971 -28.785 1.00 227.21 100 TYR G O 1
ATOM 8579 N N . MET G 7 101 ? -64.748 12.796 -30.104 1.00 264.28 101 MET G N 1
ATOM 8580 C CA . MET G 7 101 ? -66.145 13.206 -29.909 1.00 258.35 101 MET G CA 1
ATOM 8581 C C . MET G 7 101 ? -67.119 12.144 -30.441 1.00 248.19 101 MET G C 1
ATOM 8582 O O . MET G 7 101 ? -68.152 11.870 -29.824 1.00 215.90 101 MET G O 1
ATOM 8584 N N . GLN G 7 102 ? -66.780 11.543 -31.580 1.00 259.19 102 GLN G N 1
ATOM 8585 C CA . GLN G 7 102 ? -67.588 10.460 -32.155 1.00 266.82 102 GLN G CA 1
ATOM 8586 C C . GLN G 7 102 ? -67.551 9.220 -31.270 1.00 259.79 102 GLN G C 1
ATOM 8587 O O . GLN G 7 102 ? -68.582 8.595 -31.035 1.00 245.98 102 GLN G O 1
ATOM 8589 N N . LEU G 7 103 ? -66.358 8.879 -30.783 1.00 265.86 103 LEU G N 1
ATOM 8590 C CA . LEU G 7 103 ? -66.179 7.762 -29.855 1.00 248.41 103 LEU G CA 1
ATOM 8591 C C . LEU G 7 103 ? -67.036 7.969 -28.620 1.00 220.84 103 LEU G C 1
ATOM 8592 O O . LEU G 7 103 ? -67.673 7.040 -28.143 1.00 191.75 103 LEU G O 1
ATOM 8594 N N . GLU G 7 104 ? -67.066 9.204 -28.131 1.00 244.64 104 GLU G N 1
ATOM 8595 C CA . GLU G 7 104 ? -67.861 9.573 -26.956 1.00 290.56 104 GLU G CA 1
ATOM 8596 C C . GLU G 7 104 ? -69.326 9.126 -27.070 1.00 297.10 104 GLU G C 1
ATOM 8597 O O . GLU G 7 104 ? -69.908 8.616 -26.102 1.00 324.98 104 GLU G O 1
ATOM 8599 N N . GLU G 7 105 ? -69.909 9.311 -28.253 1.00 274.15 105 GLU G N 1
ATOM 8600 C CA . GLU G 7 105 ? -71.269 8.849 -28.515 1.00 265.88 105 GLU G CA 1
ATOM 8601 C C . GLU G 7 105 ? -71.334 7.338 -28.323 1.00 245.63 105 GLU G C 1
ATOM 8602 O O . GLU G 7 105 ? -72.211 6.808 -27.629 1.00 206.56 105 GLU G O 1
ATOM 8604 N N . GLU G 7 106 ? -70.374 6.655 -28.932 1.00 250.72 106 GLU G N 1
ATOM 8605 C CA . GLU G 7 106 ? -70.284 5.217 -28.820 1.00 266.89 106 GLU G CA 1
ATOM 8606 C C . GLU G 7 106 ? -70.198 4.806 -27.346 1.00 248.84 106 GLU G C 1
ATOM 8607 O O . GLU G 7 106 ? -70.895 3.895 -26.922 1.00 232.63 106 GLU G O 1
ATOM 8609 N N . LEU G 7 107 ? -69.381 5.497 -26.560 1.00 232.26 107 LEU G N 1
ATOM 8610 C CA . LEU G 7 107 ? -69.196 5.128 -25.157 1.00 244.50 107 LEU G CA 1
ATOM 8611 C C . LEU G 7 107 ? -70.468 5.285 -24.336 1.00 281.25 107 LEU G C 1
ATOM 8612 O O . LEU G 7 107 ? -70.743 4.446 -23.476 1.00 294.82 107 LEU G O 1
ATOM 8614 N N . MET G 7 108 ? -71.230 6.355 -24.599 1.00 304.47 108 MET G N 1
ATOM 8615 C CA . MET G 7 108 ? -72.533 6.581 -23.953 1.00 277.65 108 MET G CA 1
ATOM 8616 C C . MET G 7 108 ? -73.438 5.400 -24.260 1.00 235.23 108 MET G C 1
ATOM 8617 O O . MET G 7 108 ? -74.017 4.795 -23.350 1.00 251.59 108 MET G O 1
ATOM 8619 N N . LYS G 7 109 ? -73.509 5.060 -25.545 1.00 197.35 109 LYS G N 1
ATOM 8620 C CA . LYS G 7 109 ? -74.247 3.893 -26.013 1.00 232.48 109 LYS G CA 1
ATOM 8621 C C . LYS G 7 109 ? -73.883 2.610 -25.251 1.00 259.31 109 LYS G C 1
ATOM 8622 O O . LYS G 7 109 ? -74.752 1.793 -24.922 1.00 276.36 109 LYS G O 1
ATOM 8624 N N . LEU G 7 110 ? -72.596 2.449 -24.964 1.00 282.92 110 LEU G N 1
ATOM 8625 C CA . LEU G 7 110 ? -72.094 1.259 -24.284 1.00 313.95 110 LEU G CA 1
ATOM 8626 C C . LEU G 7 110 ? -72.555 1.178 -22.835 1.00 308.12 110 LEU G C 1
ATOM 8627 O O . LEU G 7 110 ? -72.800 0.087 -22.305 1.00 251.64 110 LEU G O 1
ATOM 8629 N N . ASP G 7 111 ? -72.680 2.342 -22.206 1.00 348.60 111 ASP G N 1
ATOM 8630 C CA . ASP G 7 111 ? -72.813 2.414 -20.761 1.00 386.47 111 ASP G CA 1
ATOM 8631 C C . ASP G 7 111 ? -73.757 3.537 -20.320 1.00 415.04 111 ASP G C 1
ATOM 8632 O O . ASP G 7 111 ? -73.318 4.652 -20.013 1.00 422.23 111 ASP G O 1
ATOM 8634 N N . GLY G 7 112 ? -75.055 3.234 -20.280 1.00 430.53 112 GLY G N 1
ATOM 8635 C CA . GLY G 7 112 ? -76.058 4.237 -19.919 1.00 419.86 112 GLY G CA 1
ATOM 8636 C C . GLY G 7 112 ? -77.305 3.747 -19.206 1.00 401.58 112 GLY G C 1
ATOM 8637 O O . GLY G 7 112 ? -78.295 3.391 -19.854 1.00 407.20 112 GLY G O 1
ATOM 8638 N N . THR G 7 113 ? -77.251 3.733 -17.873 1.00 365.02 113 THR G N 1
ATOM 8639 C CA . THR G 7 113 ? -78.429 3.522 -17.040 1.00 339.88 113 THR G CA 1
ATOM 8640 C C . THR G 7 113 ? -79.356 4.714 -17.251 1.00 320.62 113 THR G C 1
ATOM 8641 O O . THR G 7 113 ? -78.934 5.865 -17.122 1.00 302.85 113 THR G O 1
ATOM 8643 N N . GLU G 7 114 ? -80.610 4.440 -17.597 1.00 309.49 114 GLU G N 1
ATOM 8644 C CA . GLU G 7 114 ? -81.519 5.494 -18.047 1.00 307.04 114 GLU G CA 1
ATOM 8645 C C . GLU G 7 114 ? -82.659 5.825 -17.083 1.00 307.30 114 GLU G C 1
ATOM 8646 O O . GLU G 7 114 ? -83.407 4.947 -16.653 1.00 279.39 114 GLU G O 1
ATOM 8648 N N . TYR G 7 115 ? -82.756 7.113 -16.753 1.00 345.18 115 TYR G N 1
ATOM 8649 C CA . TYR G 7 115 ? -83.854 7.683 -15.975 1.00 372.58 115 TYR G CA 1
ATOM 8650 C C . TYR G 7 115 ? -84.521 8.799 -16.792 1.00 396.53 115 TYR G C 1
ATOM 8651 O O . TYR G 7 115 ? -84.008 9.176 -17.849 1.00 399.62 115 TYR G O 1
ATOM 8653 N N . VAL G 7 116 ? -85.649 9.318 -16.294 1.00 417.45 116 VAL G N 1
ATOM 8654 C CA . VAL G 7 116 ? -86.545 10.234 -17.037 1.00 418.84 116 VAL G CA 1
ATOM 8655 C C . VAL G 7 116 ? -85.858 11.335 -17.859 1.00 424.14 116 VAL G C 1
ATOM 8656 O O . VAL G 7 116 ? -86.104 11.472 -19.063 1.00 410.02 116 VAL G O 1
ATOM 8658 N N . LEU G 7 117 ? -85.014 12.121 -17.197 1.00 425.82 117 LEU G N 1
ATOM 8659 C CA . LEU G 7 117 ? -84.234 13.172 -17.855 1.00 405.28 117 LEU G CA 1
ATOM 8660 C C . LEU G 7 117 ? -82.763 13.021 -17.475 1.00 373.32 117 LEU G C 1
ATOM 8661 O O . LEU G 7 117 ? -82.070 14.009 -17.205 1.00 355.67 117 LEU G O 1
ATOM 8663 N N . SER G 7 118 ? -82.293 11.773 -17.465 1.00 356.88 118 SER G N 1
ATOM 8664 C CA . SER G 7 118 ? -80.974 11.438 -16.917 1.00 368.59 118 SER G CA 1
ATOM 8665 C C . SER G 7 118 ? -80.368 10.154 -17.488 1.00 349.61 118 SER G C 1
ATOM 8666 O O . SER G 7 118 ? -81.097 9.240 -17.887 1.00 378.52 118 SER G O 1
ATOM 8668 N N . SER G 7 119 ? -79.033 10.096 -17.510 1.00 300.85 119 SER G N 1
ATOM 8669 C CA . SER G 7 119 ? -78.297 8.893 -17.903 1.00 249.26 119 SER G CA 1
ATOM 8670 C C . SER G 7 119 ? -76.995 8.715 -17.123 1.00 222.33 119 SER G C 1
ATOM 8671 O O . SER G 7 119 ? -76.240 9.674 -16.941 1.00 192.25 119 SER G O 1
ATOM 8673 N N . VAL G 7 120 ? -76.751 7.478 -16.683 1.00 238.18 120 VAL G N 1
ATOM 8674 C CA . VAL G 7 120 ? -75.578 7.105 -15.875 1.00 272.50 120 VAL G CA 1
ATOM 8675 C C . VAL G 7 120 ? -74.732 5.993 -16.504 1.00 289.76 120 VAL G C 1
ATOM 8676 O O . VAL G 7 120 ? -75.264 5.027 -17.038 1.00 308.06 120 VAL G O 1
ATOM 8678 N N . ARG G 7 121 ? -73.412 6.142 -16.411 1.00 284.79 121 ARG G N 1
ATOM 8679 C CA . ARG G 7 121 ? -72.453 5.242 -17.049 1.00 272.73 121 ARG G CA 1
ATOM 8680 C C . ARG G 7 121 ? -71.661 4.383 -16.061 1.00 268.20 121 ARG G C 1
ATOM 8681 O O . ARG G 7 121 ? -71.491 4.740 -14.891 1.00 210.56 121 ARG G O 1
ATOM 8683 N N . GLU G 7 122 ? -71.178 3.252 -16.575 1.00 321.51 122 GLU G N 1
ATOM 8684 C CA . GLU G 7 122 ? -70.596 2.165 -15.786 1.00 321.58 122 GLU G CA 1
ATOM 8685 C C . GLU G 7 122 ? -69.079 2.256 -15.643 1.00 262.27 122 GLU G C 1
ATOM 8686 O O . GLU G 7 122 ? -68.572 2.523 -14.539 1.00 248.37 122 GLU G O 1
ATOM 8688 N N . PRO G 7 123 ? -68.352 2.014 -16.751 1.00 194.11 123 PRO G N 1
ATOM 8689 C CA . PRO G 7 123 ? -66.911 1.991 -16.632 1.00 154.35 123 PRO G CA 1
ATOM 8690 C C . PRO G 7 123 ? -66.190 2.638 -17.833 1.00 174.89 123 PRO G C 1
ATOM 8691 O O . PRO G 7 123 ? -65.226 2.084 -18.332 1.00 183.52 123 PRO G O 1
ATOM 8693 N N . ASP G 7 124 ? -66.632 3.811 -18.279 1.00 192.91 124 ASP G N 1
ATOM 8694 C CA . ASP G 7 124 ? -65.949 4.488 -19.400 1.00 174.58 124 ASP G CA 1
ATOM 8695 C C . ASP G 7 124 ? -64.696 5.253 -18.935 1.00 180.69 124 ASP G C 1
ATOM 8696 O O . ASP G 7 124 ? -64.695 5.843 -17.839 1.00 217.09 124 ASP G O 1
ATOM 8698 N N . PHE G 7 125 ? -63.637 5.205 -19.750 1.00 170.26 125 PHE G N 1
ATOM 8699 C CA . PHE G 7 125 ? -62.369 5.953 -19.517 1.00 173.05 125 PHE G CA 1
ATOM 8700 C C . PHE G 7 125 ? -62.245 7.117 -20.528 1.00 177.23 125 PHE G C 1
ATOM 8701 O O . PHE G 7 125 ? -62.496 6.885 -21.694 1.00 191.81 125 PHE G O 1
ATOM 8703 N N . TRP G 7 126 ? -61.873 8.343 -20.117 1.00 188.40 126 TRP G N 1
ATOM 8704 C CA . TRP G 7 126 ? -61.932 9.566 -21.013 1.00 172.44 126 TRP G CA 1
ATOM 8705 C C . TRP G 7 126 ? -61.029 10.723 -20.608 1.00 199.53 126 TRP G C 1
ATOM 8706 O O . TRP G 7 126 ? -60.430 10.679 -19.523 1.00 250.82 126 TRP G O 1
ATOM 8708 N N . VAL G 7 127 ? -60.938 11.779 -21.447 1.00 172.63 127 VAL G N 1
ATOM 8709 C CA . VAL G 7 127 ? -59.828 12.758 -21.304 1.00 189.43 127 VAL G CA 1
ATOM 8710 C C . VAL G 7 127 ? -60.086 14.270 -21.467 1.00 196.50 127 VAL G C 1
ATOM 8711 O O . VAL G 7 127 ? -61.031 14.658 -22.149 1.00 183.65 127 VAL G O 1
ATOM 8713 N N . ILE G 7 128 ? -59.208 15.087 -20.847 1.00 213.60 128 ILE G N 1
ATOM 8714 C CA . ILE G 7 128 ? -59.179 16.582 -20.935 1.00 202.01 128 ILE G CA 1
ATOM 8715 C C . ILE G 7 128 ? -57.734 17.183 -21.139 1.00 204.68 128 ILE G C 1
ATOM 8716 O O . ILE G 7 128 ? -56.802 16.916 -20.368 1.00 225.80 128 ILE G O 1
ATOM 8718 N N . ARG G 7 129 ? -57.544 17.993 -22.183 1.00 198.36 129 ARG G N 1
ATOM 8719 C CA . ARG G 7 129 ? -56.180 18.213 -22.714 1.00 217.15 129 ARG G CA 1
ATOM 8720 C C . ARG G 7 129 ? -55.795 19.562 -23.288 1.00 207.94 129 ARG G C 1
ATOM 8721 O O . ARG G 7 129 ? -56.625 20.328 -23.776 1.00 156.17 129 ARG G O 1
ATOM 8723 N N . LYS G 7 130 ? -54.487 19.804 -23.305 1.00 251.05 130 LYS G N 1
ATOM 8724 C CA . LYS G 7 130 ? -53.951 21.063 -23.841 1.00 242.06 130 LYS G CA 1
ATOM 8725 C C . LYS G 7 130 ? -52.578 20.924 -24.483 1.00 247.11 130 LYS G C 1
ATOM 8726 O O . LYS G 7 130 ? -51.633 20.459 -23.840 1.00 311.11 130 LYS G O 1
ATOM 8728 N N . GLN G 7 131 ? -52.453 21.356 -25.745 1.00 220.67 131 GLN G N 1
ATOM 8729 C CA . GLN G 7 131 ? -51.146 21.612 -26.424 1.00 210.40 131 GLN G CA 1
ATOM 8730 C C . GLN G 7 131 ? -50.015 20.525 -26.434 1.00 228.21 131 GLN G C 1
ATOM 8731 O O . GLN G 7 131 ? -49.799 19.875 -27.461 1.00 187.47 131 GLN G O 1
ATOM 8733 N N . ARG G 7 132 ? -49.276 20.384 -25.323 1.00 259.19 132 ARG G N 1
ATOM 8734 C CA . ARG G 7 132 ? -48.179 19.399 -25.168 1.00 224.28 132 ARG G CA 1
ATOM 8735 C C . ARG G 7 132 ? -48.600 18.113 -24.414 1.00 215.38 132 ARG G C 1
ATOM 8736 O O . ARG G 7 132 ? -47.950 17.085 -24.521 1.00 195.32 132 ARG G O 1
ATOM 8738 N N . ARG G 7 133 ? -49.701 18.187 -23.670 1.00 237.80 133 ARG G N 1
ATOM 8739 C CA . ARG G 7 133 ? -50.064 17.213 -22.613 1.00 226.05 133 ARG G CA 1
ATOM 8740 C C . ARG G 7 133 ? -51.619 17.146 -22.491 1.00 217.00 133 ARG G C 1
ATOM 8741 O O . ARG G 7 133 ? -52.282 17.952 -23.163 1.00 233.42 133 ARG G O 1
ATOM 8743 N N . THR G 7 134 ? -52.193 16.213 -21.697 1.00 227.55 134 THR G N 1
ATOM 8744 C CA . THR G 7 134 ? -53.616 16.286 -21.201 1.00 240.78 134 THR G CA 1
ATOM 8745 C C . THR G 7 134 ? -53.837 15.522 -19.852 1.00 231.43 134 THR G C 1
ATOM 8746 O O . THR G 7 134 ? -52.870 15.061 -19.206 1.00 263.03 134 THR G O 1
ATOM 8748 N N . ASN G 7 135 ? -55.103 15.393 -19.433 1.00 195.77 135 ASN G N 1
ATOM 8749 C CA . ASN G 7 135 ? -55.491 14.540 -18.296 1.00 167.07 135 ASN G CA 1
ATOM 8750 C C . ASN G 7 135 ? -56.780 13.761 -18.606 1.00 175.03 135 ASN G C 1
ATOM 8751 O O . ASN G 7 135 ? -57.734 14.322 -19.156 1.00 196.64 135 ASN G O 1
ATOM 8753 N N . ASN G 7 136 ? -56.832 12.490 -18.219 1.00 170.05 136 ASN G N 1
ATOM 8754 C CA . ASN G 7 136 ? -57.999 11.658 -18.515 1.00 170.13 136 ASN G CA 1
ATOM 8755 C C . ASN G 7 136 ? -58.616 10.943 -17.282 1.00 181.57 136 ASN G C 1
ATOM 8756 O O . ASN G 7 136 ? -57.886 10.516 -16.379 1.00 204.07 136 ASN G O 1
ATOM 8758 N N . SER G 7 137 ? -59.952 10.812 -17.245 1.00 172.77 137 SER G N 1
ATOM 8759 C CA . SER G 7 137 ? -60.647 10.046 -16.179 1.00 179.51 137 SER G CA 1
ATOM 8760 C C . SER G 7 137 ? -61.576 8.917 -16.691 1.00 209.65 137 SER G C 1
ATOM 8761 O O . SER G 7 137 ? -62.082 8.952 -17.855 1.00 279.23 137 SER G O 1
ATOM 8763 N N . GLY G 7 138 ? -61.751 7.917 -15.814 1.00 217.28 138 GLY G N 1
ATOM 8764 C CA . GLY G 7 138 ? -62.567 6.722 -16.051 1.00 209.36 138 GLY G CA 1
ATOM 8765 C C . GLY G 7 138 ? -63.602 6.720 -14.952 1.00 205.65 138 GLY G C 1
ATOM 8766 O O . GLY G 7 138 ? -63.259 6.562 -13.763 1.00 200.56 138 GLY G O 1
ATOM 8767 N N . VAL G 7 139 ? -64.863 6.873 -15.366 1.00 209.67 139 VAL G N 1
ATOM 8768 C CA . VAL G 7 139 ? -65.875 7.496 -14.521 1.00 242.81 139 VAL G CA 1
ATOM 8769 C C . VAL G 7 139 ? -67.304 6.957 -14.576 1.00 236.26 139 VAL G C 1
ATOM 8770 O O . VAL G 7 139 ? -67.642 6.114 -15.411 1.00 182.39 139 VAL G O 1
ATOM 8772 N N . GLY G 7 140 ? -68.128 7.486 -13.667 1.00 277.33 140 GLY G N 1
ATOM 8773 C CA . GLY G 7 140 ? -69.574 7.262 -13.620 1.00 260.20 140 GLY G CA 1
ATOM 8774 C C . GLY G 7 140 ? -70.343 8.565 -13.411 1.00 235.50 140 GLY G C 1
ATOM 8775 O O . GLY G 7 140 ? -70.109 9.300 -12.443 1.00 185.25 140 GLY G O 1
ATOM 8776 N N . SER G 7 141 ? -71.268 8.851 -14.323 1.00 216.43 141 SER G N 1
ATOM 8777 C CA . SER G 7 141 ? -72.039 10.078 -14.289 1.00 208.24 141 SER G CA 1
ATOM 8778 C C . SER G 7 141 ? -73.436 9.875 -13.675 1.00 248.65 141 SER G C 1
ATOM 8779 O O . SER G 7 141 ? -74.116 8.899 -13.961 1.00 197.01 141 SER G O 1
ATOM 8781 N N . ALA G 7 142 ? -73.834 10.786 -12.794 1.00 326.74 142 ALA G N 1
ATOM 8782 C CA . ALA G 7 142 ? -75.205 10.828 -12.263 1.00 360.86 142 ALA G CA 1
ATOM 8783 C C . ALA G 7 142 ? -75.807 12.184 -12.610 1.00 401.82 142 ALA G C 1
ATOM 8784 O O . ALA G 7 142 ? -75.229 13.229 -12.283 1.00 434.22 142 ALA G O 1
ATOM 8786 N N . LYS G 7 143 ? -76.965 12.179 -13.267 1.00 431.00 143 LYS G N 1
ATOM 8787 C CA . LYS G 7 143 ? -77.489 13.412 -13.866 1.00 458.68 143 LYS G CA 1
ATOM 8788 C C . LYS G 7 143 ? -78.774 13.974 -13.249 1.00 456.70 143 LYS G C 1
ATOM 8789 O O . LYS G 7 143 ? -79.495 13.276 -12.531 1.00 413.29 143 LYS G O 1
ATOM 8791 N N . GLY G 7 144 ? -79.028 15.250 -13.547 1.00 479.29 144 GLY G N 1
ATOM 8792 C CA . GLY G 7 144 ? -80.241 15.963 -13.150 1.00 469.43 144 GLY G CA 1
ATOM 8793 C C . GLY G 7 144 ? -80.324 17.303 -13.866 1.00 444.44 144 GLY G C 1
ATOM 8794 O O . GLY G 7 144 ? -79.331 17.772 -14.423 1.00 436.60 144 GLY G O 1
ATOM 8795 N N . PRO G 7 145 ? -81.515 17.928 -13.853 1.00 420.15 145 PRO G N 1
ATOM 8796 C CA . PRO G 7 145 ? -81.823 19.207 -14.498 1.00 397.39 145 PRO G CA 1
ATOM 8797 C C . PRO G 7 145 ? -80.820 20.322 -14.176 1.00 402.92 145 PRO G C 1
ATOM 8798 O O . PRO G 7 145 ? -80.416 21.049 -15.080 1.00 404.33 145 PRO G O 1
ATOM 8800 N N . GLU G 7 146 ? -80.414 20.443 -12.912 1.00 414.47 146 GLU G N 1
ATOM 8801 C CA . GLU G 7 146 ? -79.547 21.547 -12.475 1.00 394.82 146 GLU G CA 1
ATOM 8802 C C . GLU G 7 146 ? -78.156 21.130 -11.971 1.00 384.81 146 GLU G C 1
ATOM 8803 O O . GLU G 7 146 ? -77.389 21.976 -11.505 1.00 372.79 146 GLU G O 1
ATOM 8805 N N . ILE G 7 147 ? -77.837 19.837 -12.071 1.00 391.71 147 ILE G N 1
ATOM 8806 C CA . ILE G 7 147 ? -76.535 19.306 -11.623 1.00 400.16 147 ILE G CA 1
ATOM 8807 C C . ILE G 7 147 ? -76.223 17.926 -12.215 1.00 434.07 147 ILE G C 1
ATOM 8808 O O . ILE G 7 147 ? -77.137 17.128 -12.445 1.00 495.67 147 ILE G O 1
ATOM 8810 N N . ILE G 7 148 ? -74.937 17.656 -12.460 1.00 420.15 148 ILE G N 1
ATOM 8811 C CA . ILE G 7 148 ? -74.473 16.342 -12.942 1.00 373.23 148 ILE G CA 1
ATOM 8812 C C . ILE G 7 148 ? -73.001 16.079 -12.625 1.00 358.79 148 ILE G C 1
ATOM 8813 O O . ILE G 7 148 ? -72.123 16.859 -12.993 1.00 332.00 148 ILE G O 1
ATOM 8815 N N . PRO G 7 149 ? -72.730 14.962 -11.936 1.00 384.28 149 PRO G N 1
ATOM 8816 C CA . PRO G 7 149 ? -71.400 14.607 -11.449 1.00 409.34 149 PRO G CA 1
ATOM 8817 C C . PRO G 7 149 ? -70.946 13.224 -11.909 1.00 408.40 149 PRO G C 1
ATOM 8818 O O . PRO G 7 149 ? -71.747 12.280 -11.948 1.00 407.74 149 PRO G O 1
ATOM 8820 N N . LEU G 7 150 ? -69.667 13.129 -12.262 1.00 415.92 150 LEU G N 1
ATOM 8821 C CA . LEU G 7 150 ? -69.047 11.868 -12.634 1.00 331.42 150 LEU G CA 1
ATOM 8822 C C . LEU G 7 150 ? -68.069 11.410 -11.557 1.00 263.18 150 LEU G C 1
ATOM 8823 O O . LEU G 7 150 ? -67.158 12.144 -11.173 1.00 290.63 150 LEU G O 1
ATOM 8825 N N . GLN G 7 151 ? -68.277 10.198 -11.064 1.00 181.72 151 GLN G N 1
ATOM 8826 C CA . GLN G 7 151 ? -67.406 9.622 -10.070 1.00 188.36 151 GLN G CA 1
ATOM 8827 C C . GLN G 7 151 ? -66.580 8.578 -10.784 1.00 224.28 151 GLN G C 1
ATOM 8828 O O . GLN G 7 151 ? -67.126 7.718 -11.490 1.00 288.62 151 GLN G O 1
ATOM 8830 N N . ASP G 7 152 ? -65.262 8.645 -10.596 1.00 238.60 152 ASP G N 1
ATOM 8831 C CA . ASP G 7 152 ? -64.347 7.980 -11.519 1.00 268.21 152 ASP G CA 1
ATOM 8832 C C . ASP G 7 152 ? -62.940 7.763 -10.937 1.00 239.47 152 ASP G C 1
ATOM 8833 O O . ASP G 7 152 ? -62.735 7.852 -9.724 1.00 221.45 152 ASP G O 1
ATOM 8835 N N . TYR G 7 153 ? -61.983 7.443 -11.795 1.00 214.04 153 TYR G N 1
ATOM 8836 C CA . TYR G 7 153 ? -60.613 7.737 -11.454 1.00 182.26 153 TYR G CA 1
ATOM 8837 C C . TYR G 7 153 ? -60.097 8.754 -12.507 1.00 195.00 153 TYR G C 1
ATOM 8838 O O . TYR G 7 153 ? -60.403 8.691 -13.723 1.00 245.82 153 TYR G O 1
ATOM 8840 N N . TYR G 7 154 ? -59.291 9.698 -12.030 1.00 171.51 154 TYR G N 1
ATOM 8841 C CA . TYR G 7 154 ? -58.649 10.677 -12.902 1.00 181.06 154 TYR G CA 1
ATOM 8842 C C . TYR G 7 154 ? -57.137 10.410 -13.105 1.00 185.21 154 TYR G C 1
ATOM 8843 O O . TYR G 7 154 ? -56.389 10.204 -12.133 1.00 175.18 154 TYR G O 1
ATOM 8845 N N . ILE G 7 155 ? -56.709 10.431 -14.374 1.00 178.76 155 ILE G N 1
ATOM 8846 C CA . ILE G 7 155 ? -55.290 10.328 -14.747 1.00 166.33 155 ILE G CA 1
ATOM 8847 C C . ILE G 7 155 ? -54.788 11.424 -15.745 1.00 180.47 155 ILE G C 1
ATOM 8848 O O . ILE G 7 155 ? -55.321 11.575 -16.854 1.00 194.84 155 ILE G O 1
ATOM 8850 N N . ILE G 7 156 ? -53.763 12.172 -15.304 1.00 189.41 156 ILE G N 1
ATOM 8851 C CA . ILE G 7 156 ? -53.037 13.200 -16.085 1.00 180.43 156 ILE G CA 1
ATOM 8852 C C . ILE G 7 156 ? -51.937 12.536 -16.878 1.00 182.48 156 ILE G C 1
ATOM 8853 O O . ILE G 7 156 ? -51.360 11.558 -16.410 1.00 167.89 156 ILE G O 1
ATOM 8855 N N . GLY G 7 157 ? -51.627 13.068 -18.061 1.00 207.16 157 GLY G N 1
ATOM 8856 C CA . GLY G 7 157 ? -50.731 12.368 -18.986 1.00 196.29 157 GLY G CA 1
ATOM 8857 C C . GLY G 7 157 ? -49.827 13.246 -19.812 1.00 202.07 157 GLY G C 1
ATOM 8858 O O . GLY G 7 157 ? -50.225 13.724 -20.884 1.00 234.92 157 GLY G O 1
ATOM 8859 N N . ALA G 7 158 ? -48.607 13.448 -19.311 1.00 195.00 158 ALA G N 1
ATOM 8860 C CA . ALA G 7 158 ? -47.584 14.208 -20.029 1.00 183.46 158 ALA G CA 1
ATOM 8861 C C . ALA G 7 158 ? -46.431 13.296 -20.472 1.00 192.91 158 ALA G C 1
ATOM 8862 O O . ALA G 7 158 ? -45.988 12.405 -19.734 1.00 232.07 158 ALA G O 1
ATOM 8864 N N . ASN G 7 159 ? -46.008 13.499 -21.718 1.00 182.48 159 ASN G N 1
ATOM 8865 C CA . ASN G 7 159 ? -44.879 12.797 -22.311 1.00 186.65 159 ASN G CA 1
ATOM 8866 C C . ASN G 7 159 ? -44.725 11.322 -21.903 1.00 201.94 159 ASN G C 1
ATOM 8867 O O . ASN G 7 159 ? -43.685 10.905 -21.360 1.00 192.21 159 ASN G O 1
ATOM 8869 N N . ILE G 7 160 ? -45.777 10.548 -22.160 1.00 239.96 160 ILE G N 1
ATOM 8870 C CA . ILE G 7 160 ? -45.792 9.077 -21.964 1.00 298.96 160 ILE G CA 1
ATOM 8871 C C . ILE G 7 160 ? -45.858 8.595 -20.510 1.00 318.32 160 ILE G C 1
ATOM 8872 O O . ILE G 7 160 ? -45.671 7.406 -20.235 1.00 349.16 160 ILE G O 1
ATOM 8874 N N . TYR G 7 161 ? -46.160 9.509 -19.591 1.00 290.62 161 TYR G N 1
ATOM 8875 C CA . TYR G 7 161 ? -46.301 9.158 -18.186 1.00 244.44 161 TYR G CA 1
ATOM 8876 C C . TYR G 7 161 ? -47.686 9.490 -17.652 1.00 207.14 161 TYR G C 1
ATOM 8877 O O . TYR G 7 161 ? -48.283 10.496 -18.026 1.00 208.97 161 TYR G O 1
ATOM 8879 N N . GLN G 7 162 ? -48.176 8.619 -16.786 1.00 194.25 162 GLN G N 1
ATOM 8880 C CA . GLN G 7 162 ? -49.460 8.780 -16.151 1.00 229.03 162 GLN G CA 1
ATOM 8881 C C . GLN G 7 162 ? -49.347 9.049 -14.650 1.00 243.12 162 GLN G C 1
ATOM 8882 O O . GLN G 7 162 ? -48.582 8.396 -13.942 1.00 240.15 162 GLN G O 1
ATOM 8884 N N . SER G 7 163 ? -50.137 10.011 -14.180 1.00 269.62 163 SER G N 1
ATOM 8885 C CA . SER G 7 163 ? -50.272 10.320 -12.761 1.00 299.93 163 SER G CA 1
ATOM 8886 C C . SER G 7 163 ? -51.702 10.018 -12.272 1.00 296.01 163 SER G C 1
ATOM 8887 O O . SER G 7 163 ? -52.682 10.503 -12.842 1.00 290.20 163 SER G O 1
ATOM 8889 N N . PRO G 7 164 ? -51.825 9.205 -11.214 1.00 273.51 164 PRO G N 1
ATOM 8890 C CA . PRO G 7 164 ? -53.021 8.851 -10.459 1.00 248.46 164 PRO G CA 1
ATOM 8891 C C . PRO G 7 164 ? -52.749 9.026 -8.966 1.00 260.17 164 PRO G C 1
ATOM 8892 O O . PRO G 7 164 ? -52.013 8.207 -8.401 1.00 307.64 164 PRO G O 1
ATOM 8894 N N . THR G 7 165 ? -53.304 10.069 -8.331 1.00 216.52 165 THR G N 1
ATOM 8895 C CA . THR G 7 165 ? -52.950 10.370 -6.910 1.00 191.14 165 THR G CA 1
ATOM 8896 C C . THR G 7 165 ? -54.124 10.738 -5.974 1.00 177.65 165 THR G C 1
ATOM 8897 O O . THR G 7 165 ? -55.227 11.012 -6.461 1.00 192.74 165 THR G O 1
ATOM 8899 N N . ILE G 7 166 ? -53.880 10.736 -4.650 1.00 137.13 166 ILE G N 1
ATOM 8900 C CA . ILE G 7 166 ? -54.938 10.910 -3.622 1.00 136.35 166 ILE G CA 1
ATOM 8901 C C . ILE G 7 166 ? -54.539 11.855 -2.516 1.00 157.20 166 ILE G C 1
ATOM 8902 O O . ILE G 7 166 ? -53.525 11.607 -1.898 1.00 172.36 166 ILE G O 1
ATOM 8904 N N . PHE G 7 167 ? -55.314 12.916 -2.238 1.00 183.26 167 PHE G N 1
ATOM 8905 C CA . PHE G 7 167 ? -55.065 13.753 -1.031 1.00 161.73 167 PHE G CA 1
ATOM 8906 C C . PHE G 7 167 ? -55.423 12.897 0.175 1.00 163.13 167 PHE G C 1
ATOM 8907 O O . PHE G 7 167 ? -56.239 11.980 0.077 1.00 175.68 167 PHE G O 1
ATOM 8909 N N . LYS G 7 168 ? -54.763 13.152 1.293 1.00 164.71 168 LYS G N 1
ATOM 8910 C CA . LYS G 7 168 ? -54.923 12.322 2.511 1.00 200.49 168 LYS G CA 1
ATOM 8911 C C . LYS G 7 168 ? -53.993 11.136 2.492 1.00 206.00 168 LYS G C 1
ATOM 8912 O O . LYS G 7 168 ? -53.429 10.754 3.541 1.00 184.84 168 LYS G O 1
ATOM 8914 N N . ILE G 7 169 ? -53.899 10.521 1.311 1.00 203.84 169 ILE G N 1
ATOM 8915 C CA . ILE G 7 169 ? -52.777 9.687 0.981 1.00 198.36 169 ILE G CA 1
ATOM 8916 C C . ILE G 7 169 ? -51.622 10.692 0.705 1.00 180.57 169 ILE G C 1
ATOM 8917 O O . ILE G 7 169 ? -50.506 10.552 1.239 1.00 160.93 169 ILE G O 1
ATOM 8919 N N . VAL G 7 170 ? -51.939 11.746 -0.058 1.00 168.02 170 VAL G N 1
ATOM 8920 C CA . VAL G 7 170 ? -50.986 12.787 -0.477 1.00 146.32 170 VAL G CA 1
ATOM 8921 C C . VAL G 7 170 ? -50.306 13.402 0.704 1.00 155.17 170 VAL G C 1
ATOM 8922 O O . VAL G 7 170 ? -49.103 13.660 0.655 1.00 175.08 170 VAL G O 1
ATOM 8924 N N . GLN G 7 171 ? -51.078 13.651 1.761 1.00 154.41 171 GLN G N 1
ATOM 8925 C CA . GLN G 7 171 ? -50.519 14.260 2.961 1.00 147.94 171 GLN G CA 1
ATOM 8926 C C . GLN G 7 171 ? -49.565 13.300 3.668 1.00 149.29 171 GLN G C 1
ATOM 8927 O O . GLN G 7 171 ? -48.390 13.646 3.869 1.00 125.94 171 GLN G O 1
ATOM 8929 N N . SER G 7 172 ? -50.065 12.096 3.999 1.00 156.96 172 SER G N 1
ATOM 8930 C CA . SER G 7 172 ? -49.326 11.111 4.810 1.00 152.67 172 SER G CA 1
ATOM 8931 C C . SER G 7 172 ? -47.866 11.073 4.350 1.00 150.41 172 SER G C 1
ATOM 8932 O O . SER G 7 172 ? -46.940 10.911 5.145 1.00 138.25 172 SER G O 1
ATOM 8934 N N . ARG G 7 173 ? -47.702 11.290 3.052 1.00 160.54 173 ARG G N 1
ATOM 8935 C CA . ARG G 7 173 ? -46.421 11.370 2.364 1.00 175.89 173 ARG G CA 1
ATOM 8936 C C . ARG G 7 173 ? -45.313 12.106 3.105 1.00 176.89 173 ARG G C 1
ATOM 8937 O O . ARG G 7 173 ? -44.693 11.559 4.032 1.00 171.72 173 ARG G O 1
ATOM 8939 N N . LEU G 7 174 ? -45.057 13.341 2.669 1.00 178.73 174 LEU G N 1
ATOM 8940 C CA . LEU G 7 174 ? -43.955 14.129 3.196 1.00 189.85 174 LEU G CA 1
ATOM 8941 C C . LEU G 7 174 ? -44.257 14.552 4.652 1.00 187.09 174 LEU G C 1
ATOM 8942 O O . LEU G 7 174 ? -43.408 15.159 5.333 1.00 196.51 174 LEU G O 1
ATOM 8944 N N . MET G 7 175 ? -45.459 14.203 5.125 1.00 154.59 175 MET G N 1
ATOM 8945 C CA . MET G 7 175 ? -45.837 14.467 6.505 1.00 122.80 175 MET G CA 1
ATOM 8946 C C . MET G 7 175 ? -45.111 13.487 7.386 1.00 122.75 175 MET G C 1
ATOM 8947 O O . MET G 7 175 ? -44.339 13.921 8.228 1.00 123.62 175 MET G O 1
ATOM 8949 N N . SER G 7 176 ? -45.325 12.178 7.183 1.00 136.49 176 SER G N 1
ATOM 8950 C CA . SER G 7 176 ? -44.622 11.138 7.966 1.00 143.80 176 SER G CA 1
ATOM 8951 C C . SER G 7 176 ? -43.129 11.330 7.807 1.00 154.12 176 SER G C 1
ATOM 8952 O O . SER G 7 176 ? -42.379 11.166 8.776 1.00 166.55 176 SER G O 1
ATOM 8954 N N . THR G 7 177 ? -42.720 11.698 6.588 1.00 149.61 177 THR G N 1
ATOM 8955 C CA . THR G 7 177 ? -41.344 12.077 6.279 1.00 150.86 177 THR G CA 1
ATOM 8956 C C . THR G 7 177 ? -40.839 13.232 7.180 1.00 153.37 177 THR G C 1
ATOM 8957 O O . THR G 7 177 ? -39.774 13.096 7.808 1.00 162.75 177 THR G O 1
ATOM 8959 N N . SER G 7 178 ? -41.595 14.337 7.262 1.00 142.08 178 SER G N 1
ATOM 8960 C CA . SER G 7 178 ? -41.267 15.444 8.195 1.00 129.54 178 SER G CA 1
ATOM 8961 C C . SER G 7 178 ? -40.997 14.900 9.606 1.00 126.37 178 SER G C 1
ATOM 8962 O O . SER G 7 178 ? -39.922 15.144 10.162 1.00 126.21 178 SER G O 1
ATOM 8964 N N . TYR G 7 179 ? -41.949 14.119 10.137 1.00 122.89 179 TYR G N 1
ATOM 8965 C CA . TYR G 7 179 ? -41.882 13.550 11.498 1.00 114.56 179 TYR G CA 1
ATOM 8966 C C . TYR G 7 179 ? -40.722 12.569 11.750 1.00 132.84 179 TYR G C 1
ATOM 8967 O O . TYR G 7 179 ? -40.032 12.702 12.761 1.00 151.82 179 TYR G O 1
ATOM 8969 N N . HIS G 7 180 ? -40.496 11.600 10.857 1.00 149.79 180 HIS G N 1
ATOM 8970 C CA . HIS G 7 180 ? -39.325 10.685 10.976 1.00 160.43 180 HIS G CA 1
ATOM 8971 C C . HIS G 7 180 ? -38.030 11.436 11.010 1.00 179.23 180 HIS G C 1
ATOM 8972 O O . HIS G 7 180 ? -37.110 11.050 11.749 1.00 190.97 180 HIS G O 1
ATOM 8974 N N . LEU G 7 181 ? -37.958 12.514 10.212 1.00 184.31 181 LEU G N 1
ATOM 8975 C CA . LEU G 7 181 ? -36.814 13.444 10.195 1.00 170.37 181 LEU G CA 1
ATOM 8976 C C . LEU G 7 181 ? -36.746 14.339 11.466 1.00 145.88 181 LEU G C 1
ATOM 8977 O O . LEU G 7 181 ? -35.649 14.646 11.953 1.00 140.05 181 LEU G O 1
ATOM 8979 N N . ASN G 7 182 ? -37.904 14.725 12.009 1.00 118.21 182 ASN G N 1
ATOM 8980 C CA . ASN G 7 182 ? -37.949 15.427 13.296 1.00 114.08 182 ASN G CA 1
ATOM 8981 C C . ASN G 7 182 ? -37.498 14.552 14.423 1.00 134.97 182 ASN G C 1
ATOM 8982 O O . ASN G 7 182 ? -36.955 15.065 15.395 1.00 168.11 182 ASN G O 1
ATOM 8984 N N . SER G 7 183 ? -37.748 13.242 14.310 1.00 151.28 183 SER G N 1
ATOM 8985 C CA . SER G 7 183 ? -37.352 12.254 15.339 1.00 174.32 183 SER G CA 1
ATOM 8986 C C . SER G 7 183 ? -35.874 11.868 15.231 1.00 186.25 183 SER G C 1
ATOM 8987 O O . SER G 7 183 ? -35.275 11.419 16.216 1.00 187.81 183 SER G O 1
ATOM 8989 N N . THR G 7 184 ? -35.309 12.039 14.029 1.00 191.99 184 THR G N 1
ATOM 8990 C CA . THR G 7 184 ? -33.856 12.040 13.823 1.00 186.29 184 THR G CA 1
ATOM 8991 C C . THR G 7 184 ? -33.301 13.228 14.573 1.00 188.79 184 THR G C 1
ATOM 8992 O O . THR G 7 184 ? -32.334 13.085 15.312 1.00 201.66 184 THR G O 1
ATOM 8994 N N . LEU G 7 185 ? -33.937 14.389 14.379 1.00 178.86 185 LEU G N 1
ATOM 8995 C CA . LEU G 7 185 ? -33.621 15.622 15.109 1.00 157.24 185 LEU G CA 1
ATOM 8996 C C . LEU G 7 185 ? -33.716 15.447 16.631 1.00 153.36 185 LEU G C 1
ATOM 8997 O O . LEU G 7 185 ? -32.812 15.851 17.350 1.00 161.77 185 LEU G O 1
ATOM 8999 N N . GLU G 7 186 ? -34.799 14.825 17.099 1.00 168.14 186 GLU G N 1
ATOM 9000 C CA . GLU G 7 186 ? -35.029 14.557 18.527 1.00 184.26 186 GLU G CA 1
ATOM 9001 C C . GLU G 7 186 ? -34.048 13.531 19.086 1.00 210.29 186 GLU G C 1
ATOM 9002 O O . GLU G 7 186 ? -33.607 13.652 20.243 1.00 231.49 186 GLU G O 1
ATOM 9004 N N . SER G 7 187 ? -33.726 12.520 18.272 1.00 198.09 187 SER G N 1
ATOM 9005 C CA . SER G 7 187 ? -32.697 11.551 18.618 1.00 185.81 187 SER G CA 1
ATOM 9006 C C . SER G 7 187 ? -31.335 12.273 18.793 1.00 206.08 187 SER G C 1
ATOM 9007 O O . SER G 7 187 ? -30.582 11.959 19.722 1.00 245.13 187 SER G O 1
ATOM 9009 N N . LEU G 7 188 ? -31.047 13.258 17.932 1.00 188.32 188 LEU G N 1
ATOM 9010 C CA . LEU G 7 188 ? -29.793 14.037 18.002 1.00 176.17 188 LEU G CA 1
ATOM 9011 C C . LEU G 7 188 ? -29.682 14.907 19.265 1.00 210.67 188 LEU G C 1
ATOM 9012 O O . LEU G 7 188 ? -28.573 15.205 19.703 1.00 233.66 188 LEU G O 1
ATOM 9014 N N . TYR G 7 189 ? -30.817 15.303 19.853 1.00 225.77 189 TYR G N 1
ATOM 9015 C CA . TYR G 7 189 ? -30.827 15.987 21.163 1.00 195.46 189 TYR G CA 1
ATOM 9016 C C . TYR G 7 189 ? -30.224 15.098 22.260 1.00 193.40 189 TYR G C 1
ATOM 9017 O O . TYR G 7 189 ? -30.389 15.370 23.444 1.00 188.05 189 TYR G O 1
ATOM 9019 N N . ASP G 7 190 ? -29.521 14.039 21.845 1.00 196.03 190 ASP G N 1
ATOM 9020 C CA . ASP G 7 190 ? -28.655 13.232 22.717 1.00 190.52 190 ASP G CA 1
ATOM 9021 C C . ASP G 7 190 ? -27.341 13.965 23.022 1.00 188.53 190 ASP G C 1
ATOM 9022 O O . ASP G 7 190 ? -26.273 13.337 23.175 1.00 169.06 190 ASP G O 1
ATOM 9024 N N . LEU G 7 191 ? -27.449 15.296 23.104 1.00 192.22 191 LEU G N 1
ATOM 9025 C CA . LEU G 7 191 ? -26.353 16.201 23.445 1.00 185.15 191 LEU G CA 1
ATOM 9026 C C . LEU G 7 191 ? -26.565 16.805 24.844 1.00 188.51 191 LEU G C 1
ATOM 9027 O O . LEU G 7 191 ? -27.701 17.158 25.230 1.00 141.78 191 LEU G O 1
ATOM 9029 N N . ILE G 7 192 ? -25.451 16.943 25.571 1.00 213.31 192 ILE G N 1
ATOM 9030 C CA . ILE G 7 192 ? -25.422 17.171 27.027 1.00 229.90 192 ILE G CA 1
ATOM 9031 C C . ILE G 7 192 ? -26.169 18.396 27.538 1.00 212.76 192 ILE G C 1
ATOM 9032 O O . ILE G 7 192 ? -27.240 18.272 28.129 1.00 189.41 192 ILE G O 1
ATOM 9034 N N . PRO H 8 6 ? -52.807 37.217 9.744 1.00 361.80 1 PRO H N 1
ATOM 9035 C CA . PRO H 8 6 ? -51.951 36.886 10.890 1.00 391.03 1 PRO H CA 1
ATOM 9036 C C . PRO H 8 6 ? -51.604 35.383 11.025 1.00 410.00 1 PRO H C 1
ATOM 9037 O O . PRO H 8 6 ? -52.477 34.521 10.843 1.00 410.00 1 PRO H O 1
ATOM 9041 N N . SER H 8 7 ? -50.331 35.095 11.334 1.00 410.00 2 SER H N 1
ATOM 9042 C CA . SER H 8 7 ? -49.782 33.732 11.576 1.00 410.00 2 SER H CA 1
ATOM 9043 C C . SER H 8 7 ? -48.245 33.777 11.681 1.00 410.00 2 SER H C 1
ATOM 9044 O O . SER H 8 7 ? -47.646 33.175 12.592 1.00 410.00 2 SER H O 1
ATOM 9047 N N . TYR H 8 8 ? -47.641 34.491 10.723 1.00 410.00 3 TYR H N 1
ATOM 9048 C CA . TYR H 8 8 ? -46.198 34.761 10.651 1.00 410.00 3 TYR H CA 1
ATOM 9049 C C . TYR H 8 8 ? -45.951 36.152 10.015 1.00 410.00 3 TYR H C 1
ATOM 9050 O O . TYR H 8 8 ? -45.751 37.161 10.717 1.00 410.00 3 TYR H O 1
ATOM 9059 N N . SER H 8 9 ? -46.000 36.179 8.679 1.00 410.00 4 SER H N 1
ATOM 9060 C CA . SER H 8 9 ? -45.745 37.352 7.814 1.00 410.00 4 SER H CA 1
ATOM 9061 C C . SER H 8 9 ? -45.628 36.853 6.338 1.00 410.00 4 SER H C 1
ATOM 9062 O O . SER H 8 9 ? -46.654 36.774 5.640 1.00 410.00 4 SER H O 1
ATOM 9065 N N . PRO H 8 10 ? -44.401 36.484 5.862 1.00 410.00 5 PRO H N 1
ATOM 9066 C CA . PRO H 8 10 ? -44.370 35.855 4.535 1.00 410.00 5 PRO H CA 1
ATOM 9067 C C . PRO H 8 10 ? -44.269 34.315 4.642 1.00 410.00 5 PRO H C 1
ATOM 9068 O O . PRO H 8 10 ? -44.160 33.773 5.731 1.00 410.00 5 PRO H O 1
ATOM 9072 N N . THR H 8 11 ? -44.274 33.600 3.526 1.00 410.00 6 THR H N 1
ATOM 9073 C CA . THR H 8 11 ? -44.285 32.127 3.591 1.00 410.00 6 THR H CA 1
ATOM 9074 C C . THR H 8 11 ? -42.955 31.514 3.101 1.00 410.00 6 THR H C 1
ATOM 9075 O O . THR H 8 11 ? -42.520 31.786 1.978 1.00 410.00 6 THR H O 1
ATOM 9079 N N . SER H 8 12 ? -42.354 30.684 3.953 1.00 404.60 7 SER H N 1
ATOM 9080 C CA . SER H 8 12 ? -40.967 30.212 3.807 1.00 355.86 7 SER H CA 1
ATOM 9081 C C . SER H 8 12 ? -40.657 29.274 2.604 1.00 343.44 7 SER H C 1
ATOM 9082 O O . SER H 8 12 ? -40.898 28.064 2.658 1.00 329.99 7 SER H O 1
ATOM 9085 N N . PRO H 8 13 ? -40.079 29.836 1.528 0.70 324.33 8 PRO H N 1
ATOM 9086 C CA . PRO H 8 13 ? -39.745 29.013 0.363 0.70 293.20 8 PRO H CA 1
ATOM 9087 C C . PRO H 8 13 ? -38.783 27.892 0.760 0.70 277.58 8 PRO H C 1
ATOM 9088 O O . PRO H 8 13 ? -38.145 27.978 1.798 0.70 250.16 8 PRO H O 1
ATOM 9092 N N . SER H 8 14 ? -38.724 26.846 -0.062 0.70 309.93 9 SER H N 1
ATOM 9093 C CA . SER H 8 14 ? -37.697 25.775 -0.008 0.70 342.59 9 SER H CA 1
ATOM 9094 C C . SER H 8 14 ? -37.727 24.856 -1.264 0.70 373.38 9 SER H C 1
ATOM 9095 O O . SER H 8 14 ? -36.820 24.055 -1.508 0.70 398.21 9 SER H O 1
ATOM 9098 N N . TYR H 8 15 ? -38.778 25.017 -2.057 1.00 374.34 10 TYR H N 1
ATOM 9099 C CA . TYR H 8 15 ? -39.143 24.156 -3.208 1.00 341.10 10 TYR H CA 1
ATOM 9100 C C . TYR H 8 15 ? -37.979 23.335 -3.748 1.00 358.85 10 TYR H C 1
ATOM 9101 O O . TYR H 8 15 ? -36.885 23.849 -3.913 1.00 367.07 10 TYR H O 1
ATOM 9110 N N . SER H 8 16 ? -38.215 22.051 -4.018 1.00 409.51 11 SER H N 1
ATOM 9111 C CA . SER H 8 16 ? -37.123 21.087 -4.259 1.00 412.41 11 SER H CA 1
ATOM 9112 C C . SER H 8 16 ? -37.469 19.877 -5.167 1.00 412.41 11 SER H C 1
ATOM 9113 O O . SER H 8 16 ? -38.397 19.099 -4.890 1.00 412.51 11 SER H O 1
ATOM 9116 N N . PRO H 8 17 ? -36.721 19.720 -6.272 1.00 405.94 12 PRO H N 1
ATOM 9117 C CA . PRO H 8 17 ? -36.715 18.537 -7.156 1.00 354.27 12 PRO H CA 1
ATOM 9118 C C . PRO H 8 17 ? -35.459 17.624 -7.057 1.00 324.71 12 PRO H C 1
ATOM 9119 O O . PRO H 8 17 ? -35.411 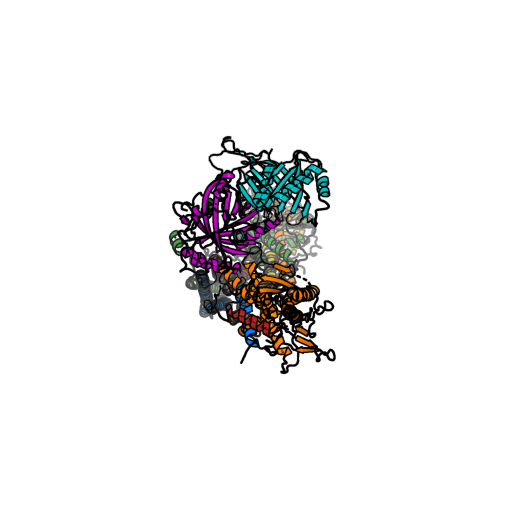16.559 -7.689 1.00 236.71 12 PRO H O 1
ATOM 9123 N N . THR H 8 18 ? -34.474 18.065 -6.268 1.00 367.38 13 THR H N 1
ATOM 9124 C CA . THR H 8 18 ? -33.176 17.391 -6.025 1.00 409.20 13 THR H CA 1
ATOM 9125 C C . THR H 8 18 ? -33.203 16.453 -4.794 1.00 414.05 13 THR H C 1
ATOM 9126 O O . THR H 8 18 ? -32.250 15.697 -4.548 1.00 414.47 13 THR H O 1
ATOM 9130 N N . SER H 8 19 ? -34.297 16.534 -4.034 1.00 414.72 14 SER H N 1
ATOM 9131 C CA . SER H 8 19 ? -34.614 15.669 -2.867 1.00 415.17 14 SER H CA 1
ATOM 9132 C C . SER H 8 19 ? -34.227 14.158 -3.027 1.00 415.27 14 SER H C 1
ATOM 9133 O O . SER H 8 19 ? -33.614 13.808 -4.044 1.00 415.44 14 SER H O 1
ATOM 9136 N N . PRO H 8 20 ? -34.560 13.258 -2.036 1.00 415.32 15 PRO H N 1
ATOM 9137 C CA . PRO H 8 20 ? -34.263 11.823 -2.271 1.00 415.29 15 PRO H CA 1
ATOM 9138 C C . PRO H 8 20 ? -34.887 11.288 -3.578 1.00 415.29 15 PRO H C 1
ATOM 9139 O O . PRO H 8 20 ? -34.193 11.247 -4.606 1.00 415.46 15 PRO H O 1
ATOM 9143 N N . SER H 8 21 ? -36.160 10.881 -3.531 1.00 415.26 16 SER H N 1
ATOM 9144 C CA . SER H 8 21 ? -36.984 10.653 -4.738 1.00 415.04 16 SER H CA 1
ATOM 9145 C C . SER H 8 21 ? -38.290 9.977 -4.355 1.00 415.06 16 SER H C 1
ATOM 9146 O O . SER H 8 21 ? -38.356 9.257 -3.345 1.00 415.18 16 SER H O 1
ATOM 9149 N N . TYR H 8 22 ? -39.326 10.201 -5.164 1.00 410.00 17 TYR H N 1
ATOM 9150 C CA . TYR H 8 22 ? -40.657 9.694 -4.846 1.00 410.00 17 TYR H CA 1
ATOM 9151 C C . TYR H 8 22 ? -41.169 8.696 -5.919 1.00 410.00 17 TYR H C 1
ATOM 9152 O O . TYR H 8 22 ? -41.917 7.749 -5.626 1.00 410.00 17 TYR H O 1
ATOM 9161 N N . SER H 8 23 ? -40.670 8.883 -7.138 1.00 410.00 18 SER H N 1
ATOM 9162 C CA . SER H 8 23 ? -40.924 7.993 -8.284 1.00 410.00 18 SER H CA 1
ATOM 9163 C C . SER H 8 23 ? -40.043 6.701 -8.294 1.00 410.00 18 SER H C 1
ATOM 9164 O O . SER H 8 23 ? -38.850 6.775 -7.978 1.00 410.00 18 SER H O 1
ATOM 9167 N N . PRO H 8 24 ? -40.614 5.514 -8.656 1.00 410.00 19 PRO H N 1
ATOM 9168 C CA . PRO H 8 24 ? -39.757 4.338 -8.901 1.00 410.00 19 PRO H CA 1
ATOM 9169 C C . PRO H 8 24 ? -39.457 4.164 -10.407 1.00 410.00 19 PRO H C 1
ATOM 9170 O O . PRO H 8 24 ? -39.057 5.140 -11.026 1.00 410.00 19 PRO H O 1
ATOM 9174 N N . THR H 8 25 ? -39.638 2.959 -10.982 1.00 410.00 20 THR H N 1
ATOM 9175 C CA . THR H 8 25 ? -39.500 2.693 -12.458 1.00 410.00 20 THR H CA 1
ATOM 9176 C C . THR H 8 25 ? -39.530 1.177 -12.827 1.00 410.00 20 THR H C 1
ATOM 9177 O O . THR H 8 25 ? -38.624 0.446 -12.412 1.00 410.00 20 THR H O 1
ATOM 9181 N N . SER H 8 26 ? -40.512 0.701 -13.600 1.00 410.00 21 SER H N 1
ATOM 9182 C CA . SER H 8 26 ? -40.546 -0.741 -13.941 1.00 410.00 21 SER H CA 1
ATOM 9183 C C . SER H 8 26 ? -41.275 -1.111 -15.242 1.00 410.00 21 SER H C 1
ATOM 9184 O O . SER H 8 26 ? -41.139 -2.250 -15.698 1.00 410.00 21 SER H O 1
ATOM 9187 N N . PRO H 8 27 ? -42.054 -0.171 -15.832 1.00 410.00 22 PRO H N 1
ATOM 9188 C CA . PRO H 8 27 ? -42.998 -0.627 -16.851 1.00 410.00 22 PRO H CA 1
ATOM 9189 C C . PRO H 8 27 ? -42.514 -0.350 -18.275 1.00 410.00 22 PRO H C 1
ATOM 9190 O O . PRO H 8 27 ? -43.287 0.170 -19.094 1.00 388.11 22 PRO H O 1
ATOM 9194 N N . SER H 8 28 ? -41.249 -0.686 -18.535 1.00 410.00 23 SER H N 1
ATOM 9195 C CA . SER H 8 28 ? -40.598 -0.429 -19.818 1.00 410.00 23 SER H CA 1
ATOM 9196 C C . SER H 8 28 ? -40.633 -1.701 -20.693 1.00 410.00 23 SER H C 1
ATOM 9197 O O . SER H 8 28 ? -41.357 -1.770 -21.704 1.00 410.00 23 SER H O 1
ATOM 9200 N N . TYR H 8 29 ? -39.865 -2.706 -20.270 1.00 410.00 24 TYR H N 1
ATOM 9201 C CA . TYR H 8 29 ? -39.559 -3.888 -21.101 1.00 410.00 24 TYR H CA 1
ATOM 9202 C C . TYR H 8 29 ? -40.794 -4.544 -21.740 1.00 410.00 24 TYR H C 1
ATOM 9203 O O . TYR H 8 29 ? -41.848 -4.659 -21.115 1.00 410.00 24 TYR H O 1
ATOM 9212 N N . SER H 8 30 ? -40.627 -4.923 -23.008 1.00 410.00 25 SER H N 1
ATOM 9213 C CA . SER H 8 30 ? -41.657 -5.544 -23.870 1.00 410.00 25 SER H CA 1
ATOM 9214 C C . SER H 8 30 ? -41.501 -7.071 -23.997 1.00 410.00 25 SER H C 1
ATOM 9215 O O . SER H 8 30 ? -42.443 -7.836 -23.757 1.00 408.43 25 SER H O 1
#

Organism: Saccharomyces cerevisiae (strain ATCC 204508 / S288c) (NCBI:txid559292)

Nearest PDB structures (foldseek):
  4gwq-assembly1_D  TM=1.008E+00  e=5.979E-16  Saccharomyces cerevisiae S288C
  5sva-assembly1_S  TM=8.497E-01  e=1.230E-13  Saccharomyces cerevisiae
  8i7r-assembly1_F9  TM=5.374E-01  e=7.456E+00  Mus musculus
  6r80-assembly1_A-2  TM=2.214E-01  e=4.501E+00  Homo sapiens
  4gwq-assembly1_G  TM=1.006E+00  e=9.475E-30  Saccharomyces cerevisiae S288C

GO terms:
  GO:0001097 TFIIH-class transcription factor complex binding (F, IDA)
  GO:0070847 core mediator complex (C, IDA)
  GO:0003713 transcription coactivator activity (F, IMP)
  GO:0045944 positive regulation of transcription by RNA polymerase II (P, IMP)
  GO:0051123 RNA polymerase II preinitiation complex assembly (P, IMP)
  GO:0000122 negative regulation of transcription by RNA polymerase II (P, IMP)
  GO:0005515 protein binding (F, IPI)
  GO:0005634 nucleus (C, IDA)
  GO:0051123 RNA polymerase II preinitiation complex assembly (P, IDA)
  GO:0060261 positive regulation of transcription initiation by RNA polymerase II (P, IDA)
  GO:0032968 positive regulation of transcription elongation by RNA polymerase II (P, IDA)

Secondary structure (DSSP, 8-state):
-TTHHHHHHHHHHHHHHHHHHHHHHHHHHHHHHHTTT-GGGHHHHHHHHHHHHHHHHHHHHHHHHHHHHHHHHHHSSSSPPSS-----SHHHHHHHHHHHHHHHHHHHHS--/-HHHHHHHTS-----SSHHHHHHHHHHHHHHHHHHHHHHHHHHHHHH-SSHHHHHHHTTSHHHHT-----------HHHHHHHHHSHHHHHHHHHHHHHHHHHHHHHHHHHHHHHHHHHHHHHHHHHHHHHHSSS-SSS---EEEESS-SSSSEEEE---S--SS---SS---EEEE-TTS-EEEE-S---B-SS-SS-EE----EEEE-TTS-S--EEEE-----S-SS----TT-HHHHHHHHHHHHHHHHHHHHHHHHHHHTTSSS--BTTTB-EEEETTTTEEEEE--TT-SEE----------HHHHHHHHHHHHHHHHHHHHHHHHHHHHHHSTT---S--GGGTTTTHHHHHHHHIIIIIHHHHHHHHHHHHHT-SSS--EEE-SHHHHSSS-SS-TT--S-HHHHHHHHHHHHHHHHHH-----EEEB--SS-EEEEEEEE-STT--EEEEEEEE-SSS-EEEEE--HHHHHHHHHHHHHHS--/--S-----TTHHHHHHHHHHHHHHHHHHHHHHH-TTSPPPHHHHHHHHHHHHHHHHHHHHHHHHTHHHHHHH-------GGGTTTTTHHHHHT-----TTHHHHHHHHHHSS-SSS-THHHHHHHHHHHHHHHHHHHHHHHHHHH-------HHHHHHHH----SS-HHHHHHHHHH-------/-HHHHHHHHHHHHHHHHHHHHHHHHHHHHHT----SSSS------SHHHHHHHHHHHHHHHHHHHHHHHHHHHHHHHHHHHHHHT---PPPSSTTS--SS-STHHHHHHHHHHHHHS----/-EEEEEEEEEEHHHHHHHHHHHHHHHSS--EEEEEEEEEEEE-SSS---S--SS------B-EEEEE---GGGT---TTT-SS-HHHHHHHHTTS--S--THHHHT---------EEEEEE-PPPP-SS-SSEEEEEEEEEEEEEEESS-SHHHHHHHTTEEEEEEEEEEEEEEE-GGG-EEEEEEEEEE-SS-EEETTTTEEEEEEEEEES-SS-HHHHHHHHHHHHHHHHHTTTT---BPPPGGGG--B--/-EEEEEEESS--TTHHHHHHHTTTSS-SEEEEEEEEEEEEEEE---SS-TTS---EEEEEE-SSS-EEEEEETTEEEEEE--GGGS-HHHHHTTS--S----HHHHHHHHSTTTEEEEEEEEEEEEEEEEETTEEEEEEEEEEBTEEEEEEEEEEES--TTHHHHHHHHHHHHHHTT--S-EEES--S----SSHHHHHHHHHHHHT--/-----S---B--STTTTT--SSTHHHHHHHHHHS---SHHHHHHHHHHH--SSS------------HHHHHH---STHHHHHHHHHHHS-EEETTEEE-SSEEEEEEETTEEEEEEEEE--BTTB--EEEEEEEEETTEEE---TTHHHHHHHHHHHHHHHHHHHHT---/--SSS------SSSS-S--------

Sequence (1566 aa):
PYIQERLKSLNDIETQLCSMLQEASQVTFIFGELKRGNESVKPQFENHVKQFYERLDKSTTQLRKEIQLLDENVGTRLLPINVNKKALGQDTEKMEEQLDLLSAILDPSKSKNENGETDDNIETVMTQEQFVKRRRDMLEHINLAMNESSLALEFVSLLLSSVKESTGMSSMSPFLRKVVKPSSLNSDKIPYVAPTKKEYIELDILNKGWKLQSLNESKDLLRASFNKLSSILQNEHDYWNKIMQSISNKDVIFKIRDRTSGQKLLAIKYGYEDSGSTYKHDRGIANIRNNIESQNLDLIPHGTDFVHSVKKFLRVRIFTKIESEDDYILSGESVMDRDSESEEAETKDIRKQIQLLKKIIFEKELMYQIKKECALLISYGVSIENENKVIIELPNEKFEIELLSLDDDSIVNHEQDLPKINDKRANLMLVMLRLLLVVIFKKTLRSRISSPHGLINLNVDDDILIIRPILGKVRFANYKLLLKKIIKDYVLDIVPGSSITETEVEREQPQENKNIDDENITKLNKEIRAFDKLLNIPRRELKINLPLTEHKSPNLSLMLESPNYCNALIHIKFSAGTEANAVSFDVEDFLHFIVAEYIQQKKVFDFNGVPGQALDAVRMRLAQLTHSLRRIRDEMSKAELPQWYTLQSQLNVTLSQLVSVTSTLQHFQETLDSTVVYPLPKFPTTSHESLVTTLLRKKNIPEVDEWMKYVRETSGVTTALLKDEEIEKLLQQDREITNWARTTFRNEYGKHDFKHASLLVRDSKPSKPFNVDDVLKFTFTGEKPIITMSNQALYEKLEQTRTILSVKLAELINMTTIADRNDDDEGSFAQENSELAVATTSVMMVNNQTMQLIKNVQDLLILTRSIKEKWLLNQIPVTEHSKVTRFDEKQIEELLDNCIETFVAEKTTVQQLSLFGSIGDDGYDLLISTLTTISGNPPLLYNSLCTVWKPNPSYDVENVNSRNQLVEPNRIKLSKEVPFSYLIDETMMDKPLNFRILKSFTNDKIPLNYAMTRNILHNESCSPWSLQISDIPAAGNNRSVSMQTIAETIILSSAGKNSSVSSLMNGLGYVFEFQYLTIGVKFFMKHGLILELQKIWQIEEAGNSQITSGGFLLKAYINVSRGTDIDRINYTETALMNLKKELQGYIELSVPDRQSMDSRVAGKSAVIFVERATPATLTELKDALSNSILSVRDPWSIDFRTYRCSIKNLPADVSKLMYSITFHHHGRQTVLIKDNSAMVTTAAAADIPPALVFNGSSTGVPESIDTILSSKLSNIWMQRQLIKGDAGETLILDGLTVRLVNLFSSTGFKGLLIELQADEAGEFETKIAGIEGHLAEIRAKEYKTSSDSLGPDTSNEICDLAYQYVRALELMNVTPLDELQWKSPEWIQVFGLRTENVLDYFAESPFFDKTSNNQVIKMQRQFSQLNDPNAFAYVDPARRQILFKYPMYMQLEEELMKLDGTEYVLSSVREPDFWVIRKQRRTNNSGVGSAKGPEIIPLQDYYIIGANIYQSPTIFKIVQSRLMSTSYHLNSTLESLYDLIPSYSPTSPSYSPTSPSYSPTSPSYS

Solvent-accessible surface area: 84938 Å² total; per-residue (Å²): 102,98,65,37,72,71,38,60,68,23,42,60,14,29,66,31,27,32,39,24,30,47,25,33,9,46,30,27,59,34,59,33,51,42,61,77,52,58,80,99,54,62,88,60,25,60,65,34,44,47,42,16,38,60,23,41,38,61,15,45,66,45,50,66,58,36,34,64,58,53,49,67,38,35,67,47,81,87,37,46,12,37,59,51,57,49,69,57,34,21,75,77,51,49,79,51,40,59,49,70,26,60,60,54,38,64,60,75,75,83,94,158,52,24,63,42,31,54,57,74,62,26,53,70,78,118,44,95,76,74,38,65,69,49,50,63,50,38,37,70,25,25,46,49,8,17,50,19,6,13,49,30,18,16,65,13,22,48,48,13,98,72,89,86,11,60,69,25,19,63,4,0,66,46,22,84,88,53,108,37,73,31,47,47,25,45,65,25,72,81,45,17,55,59,62,83,86,38,89,71,26,77,63,59,44,55,52,14,24,3,27,8,52,38,26,41,67,60,34,16,69,64,28,59,69,38,26,68,65,28,60,77,49,57,73,34,36,61,42,54,58,47,73,47,58,42,56,47,80,78,58,54,33,50,86,68,71,68,81,85,86,79,78,71,41,58,62,72,56,18,20,59,34,48,46,23,28,70,65,88,91,77,57,33,38,35,58,66,69,53,118,77,58,17,51,26,46,38,33,96,67,130,114,69,30,63,40,59,90,101,73,38,51,44,54,12,44,19,29,51,28,59,37,106,104,65,83,109,64,74,72,50,13,48,10,96,91,91,117,75,109,94,101,96,39,56,61,71,36,17,77,22,29,50,66,21,61,64,63,49,56,56,51,36,59,14,52,37,41,65,63,20,41,70,8,36,84,75,71,117,44,44,67,67,98,99,69,50,23,54,52,54,56,96,74,79,60,42,32,51,35,56,31,44,61,88,65,33,17,93,102,106,102,109,109,108,111,103,90,58,95,38,17,76,49,2,37,26,32,37,23,52,57,66,40,40,25,26,42,43,49,53,66,34,30,54,56,31,23,43,57,34,90,44,53,95,101,81,31,93,99,38,67,64,29,27,40,9,50,34,26,45,59,19,32,51,43,12,20,43,54,33,49,66,67,52,62,67,41,61,56,73,58,67,99,63,88,72,72,80,78,88,57,67,60,47,56,81,94,66,74,72,46,44,55,110,94,51,68,78,9,36,43,29,13,68,60,46,39,75,50,25,8,56,37,51,62,57,59,46,53,21,28,22,48,47,44,74,66,91,95,102,40,41,48,47,39,46,45,28,49,25,71,102,56,64,69,52,48,38,50,46,45,47,53,67,44,128,91,102,69,86,77,88,76,108,98,82,89,67,42,53,61,62,28,71,66,57,59,90,95,64,97,145,155,91,86,89,90,42,64,40,110,41,39,75,57,50,28,68,17,19,44,49,20,14,39,29,25,30,60,41,28,76,59,33,82,58,68,108,75,86,64,71,57,82,45,50,55,70,55,61,60,63,20,55,55,20,43,54,63,27,21,62,34,38,34,97,26,26,74,59,29,30,9,22,33,32,16,38,58,53,49,64,64,38,52,70,96,60,47,54,52,71,40,70,57,41,39,45,43,30,99,32,58,67,73,60,58,67,14,48,88,65,31,88,85,91,114,81,79,82,89,63,58,66,61,61,65,69,52,44,61,60,25,37,68,72,36,61,59,50,73,75,33,62,77,88,42,58,90,104,115,102,148,182,84,79,95,122,76,184,132,77,137,130,77,146,33,28,50,36,56,52,2,10,53,0,12,28,8,16,103,122,51,76,114,106,78,50,79,72,70,37,62,65,38,66,63,22,42,63,54,38,75,75,6,56,60,51,49,39,66,36,51,27,38,14,34,23,54,102,57,120,68,111,72,69,110,72,97,48,73,31,82,23,24,14,38,27,57,6,51,45,28,40,57,64,13,42,57,50,34,54,50,9,37,57,56,37,35,38,40,23,12,55,47,44,63,69,71,73,41,55,42,68,74,99,76,118,56,62,122,70,88,77,74,75,66,66,44,60,42,22,68,58,31,64,58,34,58,75,73,53,36,87,101,116,155,21,23,22,0,1,1,3,5,27,23,19,40,140,24,3,100,49,1,20,56,13,1,44,44,19,17,37,26,58,16,4,22,7,5,8,10,7,2,3,2,69,35,31,88,89,55,95,41,92,82,54,13,78,108,136,80,183,20,96,36,22,17,4,54,0,2,37,51,21,64,45,100,115,8,71,116,78,115,170,47,90,130,73,68,6,12,101,12,0,148,49,10,31,102,93,37,8,83,10,60,8,32,64,63,30,85,47,125,210,197,79,56,26,42,41,12,0,6,18,7,14,58,44,0,33,85,40,154,131,52,43,5,0,55,3,51,10,5,0,0,0,2,43,22,4,15,34,136,80,14,16,6,27,39,10,3,71,31,19,6,6,38,56,56,19,2,14,3,10,0,0,0,2,0,9,17,133,117,19,12,16,0,11,0,15,2,3,1,12,9,75,124,100,44,29,58,12,27,0,46,33,0,3,5,1,35,0,14,8,41,9,85,114,32,118,39,121,113,127,11,73,110,6,57,68,18,0,64,88,10,64,116,77,0,115,43,53,18,126,0,39,36,2,70,58,110,13,2,13,10,78,91,81,68,85,7,0,0,3,0,1,44,175,28,82,85,60,17,25,63,86,1,74,82,39,9,73,147,64,61,130,55,84,97,96,100,9,25,2,16,8,32,20,0,100,20,18,33,106,71,58,72,114,111,100,48,128,44,2,42,0,0,6,7,44,31,172,9,132,47,1,6,4,3,39,64,73,18,4,5,13,1,0,21,24,64,99,54,13,31,114,46,4,63,35,6,29,4,5,33,19,40,15,48,27,5,8,64,1,1,22,41,69,17,4,6,8,4,34,67,164,72,62,6,94,0,90,84,2,55,1,5,41,44,137,14,12,38,4,22,1,1,27,3,94,20,113,124,37,55,68,0,0,0,2,0,0,40,7,117,102,66,48,115,10,123,87,47,19,60,41,18,51,32,49,2,61,103,28,192,8,116,90,68,77,46,9,59,34,53,187,65,58,137,74,92,68,50,78,1,18,2,1,18,6,0,4,76,0,32,71,151,166,114,90,32,89,85,42,25,37,15,34,59,76,83,31,68,94,82,63,73,68,69,65,55,38,65,72,28,53,42,89,20,49,95,77,47,107,61,22,47,43,56,50,63,57,63,89,76,71,97,83,112,104,105,104,110,108,89,110,129,155,103,110,111,84,42,53,62,46,67,51,68,79,73,102,76,77,55,39,72,59,53,70,62,38,66,92,70,10,48,71,97,69,122,91,30,62,38,33,85,46,24,63,66,68,62,79,58,122,93,33,34,20,36,35,28,25,20,28,68,48,39,119,109,76,29,72,41,51,32,74,50,37,24,36,54,100,54,46,38,50,55,41,26,39,28,52,42,53,27,5,16,52,36,11,19,36,56,20,48,44,44,24,58,71,25,80,99,68,69,184,123,142,107,93,54,56,87,53,91,53,98,129,48,106,76,68,78,64,101,82,52,86,220,166

Radius of gyration: 50.65 Å; Cα contacts (8 Å, |Δi|>4): 2676; chains: 8; bounding box: 121×132×141 Å

B-factor: mean 246.14, std 77.22, range [20.0, 500.0]

Foldseek 3Di:
DVCVVVVVLLVVLVVLVVVLVVLVVCLVVVVVVVVVVPCPCVVVNVVSVVVSVVSVVCSVCSVVVSVVVVVVVCVPVVDPHPDDDDDPPCPPVVVCVCVVVVVVVVDVVDHD/DVLVVLVVVPLDDDDDVVVVVVVVCVVVVVVVVVVVVLVVLCVLCQQPPDPVSVVSQVSDVVCVVPVDNDDDDDDPVVVVCCCCVPPVNVVVVVVVVVVVVVVVVVVVVVVVVVVVVVVVVVLVVVLVVLVVAADDDPFFFAKDDDPDPPPRDHIGGGWWEQPQFDLDPQGIWDWDADPLLAIWIDGPPLCTDRLDDWAFAQWKKKKFQPCVVPDRDIDMATQDDDPDPDQPLDHSHNNSVVVSVVSNNRRVLQSLVLLLVVLCVVDPAADPPVFFGFAWDDPSTMGMTGAGNVGGGTDDDDDDDDHDPNHVVNNVVVCLLSVQVVLLSQVQSLPQVPDDPHNPDGAPVSPSSCLRPQLVRLQVPALVVVVVVVVVLVCLVVPDPWDKDFDLVQVVVDQDAQDPPADDDPVSRVSVNVSRNSVCSSLRFHRFIWIWDDDQTWTKTWGWGDDRSDIKIWMWIWRHHPDTDTDTGIVVVVVSVVSVVVVVVDDD/DPDDPQDCPCVVVLVVLVVLLVVLVVVVVVQVVCVVDDPDPVVCCVSVVVSVVSVVSSVVSCVVCVVVVVVSPDDDDDDCVCVPVPCVSVVVRDDDAPVHVVVVVVVVVVDPDDPPDDPVVVVVVVVVVVVVVVVCVVVVVVVVVVDDDDPVPVVVDVVPDPDDPFDPVQVVVCVPPVNHGDHD/DVVVLVVVLVVLVVLLVPQVVCLVVVVCQLVPPDDPDPPDDHDQDDDPVSNVSVVCSCCPRVCSNVVSVVVNVVSVVVVVVVPVVDDDDDDPCPVNDDDCPDCSVVVVVVVVCPVPDDDDD/DKKKKWWFWDFLVCVVVVQVVVCVVFVHHWAKFKKKKWKKFFQPVDDDDQADVPGDRHFTFIKIKMDGDPCVQWDDDCVLPDDDDSVVVVVVFWFGGNPLPVCLLFDPCVDKHAKIKIKTWAQFDDDDDDLITIIDMDIDIDHIADDDRRRNQSVCVVVRIHTDFMKMKIFTWRQHDPQKIKTWIWMWTDDNPGIGIPRRRTTMIMIIHDDPPPPPVVVVVVRSVVNSVVLVVCPVPIHTHYDDSVVVGRTVD/DAKKKKWQQPDDPCLQVLLVVLCVVQFDDWDFFWKKKKWKKFFPDPVDDPPDDTIKIKIFTPPVFRKIWIDDPPDIDIDGQQLVPDDPVCCPVVVDVSGGHDVVCCCCPPVVNGIPTDWMKMWPRKIWTDHPQKIKIKTWIATPVGTRTIMIMIDGPDPPPVVVVVVVSVVSCVVSVRPDMFMDSDDPDDDDPPVVRVNSVCVVVRVDD/DDDCPQFDWFQAPPCVVVNDDPPVPVVRRCVIRVPPDDQPVVLVVVVVVDDPDDDDDDPPVDDDDFPVCVVQPDDPPVVVVVVVSQVRAWDDDDNWTWGDWAKAWHDDDQWTKIWTWIWTDDDVDIDTHTWIWTTGNRGIHTDDPVSVCCPCVVVVVVVVVVVVVVVPDD/DPDPDDDDDDDPPPPDDDDDDDPDD